Protein 2DGQ (pdb70)

Secondary structure (DSSP, 8-state):
--S--SSS----TT--EEEE----SS--HHHHHHHHTTTS-EEEEEEEE-SSS--EEEEEEEEESSHHHHHHHHHHHTTT---TT-SS---EEE-S--SS--------

CATH classification: 3.30.70.330

Solvent-accessible surface area: 7744 Å² total; per-residue (Å²): 109,94,108,59,86,116,68,130,80,158,106,49,168,64,22,33,98,0,41,1,33,16,2,13,201,71,46,81,52,130,66,1,63,77,42,2,81,127,56,22,144,30,52,93,10,66,24,45,124,66,210,175,95,31,131,35,102,19,16,1,55,1,11,0,50,44,98,92,15,0,75,121,0,39,83,20,1,69,119,114,79,81,11,100,81,44,150,163,39,2,80,1,89,54,23,64,98,120,82,213,70,173,121,58,143,111,121,125

Foldseek 3Di:
DADDDDDAAAADPPWFKKKKQAADFDDDVVVVCVLLVVLHHWHDKAFDADDVVRGRPRMIITTHRYNVSQVCSQVCQAQPACDPPGPGGMHMDRPDDDDDDDPCPDDD

Nearest PDB structures (foldseek):
  2dgq-assembly1_A  TM=8.864E-01  e=1.662E-20  Homo sapiens
  2dgp-assembly1_A  TM=8.043E-01  e=1.219E-16  Homo sapiens
  7csx-assembly1_A  TM=8.479E-01  e=1.442E-06  Homo sapiens
  7csz-assembly1_A  TM=8.519E-01  e=1.442E-06  Homo sapiens
  5zwn-assembly1_Q  TM=8.660E-01  e=1.642E-06  Saccharomyces cerevisiae S288C

GO terms:
  GO:0000381 regulation of alternative mRNA splicing, via spliceosome (P, IDA)
  GO:0005515 protein binding (F, IPI)

Sequence (108 aa):
GSSGSSGVPMKDHDAIKLFVGQIPRGLDEQDLKPLFEEFGRIYELTVLKDRLTGLHKGCAFLTYCARDSALKAQSALHEQKTLPGMNRPIQVKPAASEGRGESGPSSGGSSGSSGVPMKDHDAIKLFVGQIPRGLDEQDLKPLFEEFGRIYELTVLKDRLTGLHKGCAFLTYCARDSALKAQSALHEQKTLPGMNRPIQVKPAASEGRGESGPSSGGSSGSSGVPMKDHDAIKLFVGQIPRGLDEQDLKPLFEEFGRIYELTVLKDRLTGLHKGCAFLTYCARDSALKAQSALHEQKTLPGMNRPIQVKPAASEGRGESGPSSGGSSGSSGVPMKDHDAIKLFVGQIPRGLDEQDLKPLFEEFGRIYELTVLKDRLTGLHKGCAFLTYCARDSALKAQSALHEQKTLPGMNRPIQVKPAASEGRGESGPSSGGSSGSSGVPMKDHDAIKLFVGQIPRGLDEQDLKPLFEEFGRIYELTVLKDRLTGLHKGCAFLTYCARDSALKAQSALHEQKTLPGMNRPIQVKPAASEGRGESGPSSGGSSGSSGVPMKDHDAIKLFVGQIPRGLDEQDLKPLFEEFGRIYELTVLKDRLTGLHKGCAFLTYCARDSALKAQSALHEQKTLPGMNRPIQVKPAASEGRGESGPSSGGSSGSSGVPMKDHDAIKLFVGQIPRGLDEQDLKPLFEEFGRIYELTVLKDRLTGLHKGCAFLTYCARDSALKAQSALHEQKTLPGMNRPIQVKPAASEGRGESGPSSGGSSGSSGVPMKDHDAIKLFVGQIPRGLDEQDLKPLFEEFGRIYELTVLKDRLTGLHKGCAFLTYCARDSALKAQSALHEQKTLPGMNRPIQVKPAASEGRGESGPSSGGSSGSSGVPMKDHDAIKLFVGQIPRGLDEQDLKPLFEEFGRIYELTVLKDRLTGLHKGCAFLTYCARDSALKAQSALHEQKTLPGMNRPIQVKPAASEGRGESGPSSGGSSGSSGVPMKDHDAIKLFVGQIPRGLDEQDLKPLFEEFGRIYELTVLKDRLTGLHKGCAFLTYCARDSALKAQSALHEQKTLPGMNRPIQVKPAASEGRGESGPSSGGSSGSSGVPMKDHDAIKLFVGQIPRGLDEQDLKPLFEEFGRIYELTVLKDRLTGLHKGCAFLTYCARDSALKAQSALHEQKTLPGMNRPIQVKPAASEGRGESGPSSGGSSGSSGVPMKDHDAIKLFVGQIPRGLDEQDLKPLFEEFGRIYELTVLKDRLTGLHKGCAFLTYCARDSALKAQSALHEQKTLPGMNRPIQVKPAASEGRGESGPSSGGSSGSSGVPMKDHDAIKLFVGQIPRGLDEQDLKPLFEEFGRIYELTVLKDRLTGLHKGCAFLTYCARDSALKAQSALHEQKTLPGMNRPIQVKPAASEGRGESGPSSGGSSGSSGVPMKDHDAIKLFVGQIPRGLDEQDLKPLFEEFGRIYELTVLKDRLTGLHKGCAFLTYCARDSALKAQSALHEQKTLPGMNRPIQVKPAASEGRGESGPSSGGSSGSSGVPMKDHDAIKLFVGQIPRGLDEQDLKPLFEEFGRIYELTVLKDRLTGLHKGCAFLTYCARDSALKAQSALHEQKTLPGMNRPIQVKPAASEGRGESGPSSGGSSGSSGVPMKDHDAIKLFVGQIPRGLDEQDLKPLFEEFGRIYELTVLKDRLTGLHKGCAFLTYCARDSALKAQSALHEQKTLPGMNRPIQVKPAASEGRGESGPSSGGSSGSSGVPMKDHDAIKLFVGQIPRGLDEQDLKPLFEEFGRIYELTVLKDRLTGLHKGCAFLTYCARDSALKAQSALHEQKTLPGMNRPIQVKPAASEGRGESGPSSGGSSGSSGVPMKDHDAIKLFVGQIPRGLDEQDLKPLFEEFGRIYELTVLKDRLTGLHKGCAFLTYCARDSALKAQSALHEQKTLPGMNRPIQVKPAASEGRGESGPSSGGSSGSSGVPMKDHDAIKLFVGQIPRGLDEQDLKPLFEEFGRIYELTVLKDRLTGLHKGCAFLTYCARDSALKAQSALHEQKTLPGMNRPIQVKPAASEGRGESGPSSGGSSGSSGVPMKDHDAIKLFVGQIPRGLDEQDLKPLFEEFGRIYELTVLKDRLTGLHKGCAFLTYCARDSALKAQSALHEQKTLPGMNRPIQVKPAASEGRGESGPSSG

Organism: Homo sapiens (NCBI:txid9606)

Radius of gyration: 14.89 Å; Cα contacts (8 Å, |Δi|>4): 171; chains: 1; bounding box: 42×34×42 Å

Structure (mmCIF, N/CA/C/O backbone):
data_2DGQ
#
_entry.id   2DGQ
#
loop_
_atom_site.group_PDB
_atom_site.id
_atom_site.type_symbol
_atom_site.label_atom_id
_atom_site.label_alt_id
_atom_site.label_comp_id
_atom_site.label_asym_id
_atom_site.label_entity_id
_atom_site.label_seq_id
_atom_site.pdbx_PDB_ins_code
_atom_site.Cartn_x
_atom_site.Cartn_y
_atom_site.Cartn_z
_atom_site.occupancy
_atom_site.B_iso_or_equiv
_atom_site.auth_seq_id
_atom_site.auth_comp_id
_atom_site.auth_asym_id
_atom_site.auth_atom_id
_atom_site.pdbx_PDB_model_num
ATOM 1 N N . GLY A 1 1 ? 2.934 0.123 -25.446 1.00 0.00 31 GLY A N 1
ATOM 2 C CA . GLY A 1 1 ? 2.722 0.860 -24.214 1.00 0.00 31 GLY A CA 1
ATOM 3 C C . GLY A 1 1 ? 1.368 1.541 -24.172 1.00 0.00 31 GLY A C 1
ATOM 4 O O . GLY A 1 1 ? 1.006 2.274 -25.092 1.00 0.00 31 GLY A O 1
ATOM 8 N N . SER A 1 2 ? 0.618 1.297 -23.102 1.00 0.00 32 SER A N 1
ATOM 9 C CA . SER A 1 2 ? -0.706 1.888 -22.946 1.00 0.00 32 SER A CA 1
ATOM 10 C C . SER A 1 2 ? -0.773 2.745 -21.686 1.00 0.00 32 SER A C 1
ATOM 11 O O . SER A 1 2 ? 0.023 2.576 -20.763 1.00 0.00 32 SER A O 1
ATOM 19 N N . SER A 1 3 ? -1.730 3.667 -21.655 1.00 0.00 33 SER A N 1
ATOM 20 C CA . SER A 1 3 ? -1.900 4.555 -20.511 1.00 0.00 33 SER A CA 1
ATOM 21 C C . SER A 1 3 ? -0.557 5.113 -20.052 1.00 0.00 33 SER A C 1
ATOM 22 O O . SER A 1 3 ? -0.239 5.097 -18.863 1.00 0.00 33 SER A O 1
ATOM 30 N N . GLY A 1 4 ? 0.228 5.607 -21.004 1.00 0.00 34 GLY A N 1
ATOM 31 C CA . GLY A 1 4 ? 1.529 6.164 -20.679 1.00 0.00 34 GLY A CA 1
ATOM 32 C C . GLY A 1 4 ? 2.667 5.382 -21.304 1.00 0.00 34 GLY A C 1
ATOM 33 O O . GLY A 1 4 ? 2.882 5.447 -22.514 1.00 0.00 34 GLY A O 1
ATOM 37 N N . SER A 1 5 ? 3.398 4.641 -20.478 1.00 0.00 35 SER A N 1
ATOM 38 C CA . SER A 1 5 ? 4.524 3.848 -20.956 1.00 0.00 35 SER A CA 1
ATOM 39 C C . SER A 1 5 ? 5.526 4.722 -21.704 1.00 0.00 35 SER A C 1
ATOM 40 O O . SER A 1 5 ? 6.058 4.327 -22.742 1.00 0.00 35 SER A O 1
ATOM 48 N N . SER A 1 6 ? 5.778 5.912 -21.169 1.00 0.00 36 SER A N 1
ATOM 49 C CA . SER A 1 6 ? 6.713 6.845 -21.788 1.00 0.00 36 SER A CA 1
ATOM 50 C C . SER A 1 6 ? 7.996 6.952 -20.969 1.00 0.00 36 SER A C 1
ATOM 51 O O . SER A 1 6 ? 9.092 6.726 -21.479 1.00 0.00 36 SER A O 1
ATOM 59 N N . GLY A 1 7 ? 7.849 7.299 -19.693 1.00 0.00 37 GLY A N 1
ATOM 60 C CA . GLY A 1 7 ? 9.003 7.430 -18.823 1.00 0.00 37 GLY A CA 1
ATOM 61 C C . GLY A 1 7 ? 8.646 7.272 -17.358 1.00 0.00 37 GLY A C 1
ATOM 62 O O . GLY A 1 7 ? 7.862 6.395 -16.994 1.00 0.00 37 GLY A O 1
ATOM 66 N N . VAL A 1 8 ? 9.222 8.123 -16.515 1.00 0.00 38 VAL A N 1
ATOM 67 C CA . VAL A 1 8 ? 8.960 8.074 -15.081 1.00 0.00 38 VAL A CA 1
ATOM 68 C C . VAL A 1 8 ? 7.574 8.618 -14.757 1.00 0.00 38 VAL A C 1
ATOM 69 O O . VAL A 1 8 ? 7.102 9.583 -15.359 1.00 0.00 38 VAL A O 1
ATOM 82 N N . PRO A 1 9 ? 6.903 7.987 -13.782 1.00 0.00 39 PRO A N 1
ATOM 83 C CA . PRO A 1 9 ? 5.561 8.392 -13.354 1.00 0.00 39 PRO A CA 1
ATOM 84 C C . PRO A 1 9 ? 5.565 9.729 -12.620 1.00 0.00 39 PRO A C 1
ATOM 85 O O . PRO A 1 9 ? 6.598 10.166 -12.113 1.00 0.00 39 PRO A O 1
ATOM 96 N N . MET A 1 10 ? 4.404 10.373 -12.567 1.00 0.00 40 MET A N 1
ATOM 97 C CA . MET A 1 10 ? 4.274 11.660 -11.894 1.00 0.00 40 MET A CA 1
ATOM 98 C C . MET A 1 10 ? 3.196 11.603 -10.816 1.00 0.00 40 MET A C 1
ATOM 99 O O . MET A 1 10 ? 2.095 11.104 -11.050 1.00 0.00 40 MET A O 1
ATOM 113 N N . LYS A 1 11 ? 3.520 12.117 -9.634 1.00 0.00 41 LYS A N 1
ATOM 114 C CA . LYS A 1 11 ? 2.580 12.126 -8.520 1.00 0.00 41 LYS A CA 1
ATOM 115 C C . LYS A 1 11 ? 2.126 13.547 -8.202 1.00 0.00 41 LYS A C 1
ATOM 116 O O . LYS A 1 11 ? 2.487 14.495 -8.901 1.00 0.00 41 LYS A O 1
ATOM 135 N N . ASP A 1 12 ? 1.336 13.688 -7.144 1.00 0.00 42 ASP A N 1
ATOM 136 C CA . ASP A 1 12 ? 0.835 14.995 -6.732 1.00 0.00 42 ASP A CA 1
ATOM 137 C C . ASP A 1 12 ? 1.751 15.622 -5.686 1.00 0.00 42 ASP A C 1
ATOM 138 O O . ASP A 1 12 ? 2.387 14.919 -4.900 1.00 0.00 42 ASP A O 1
ATOM 147 N N . HIS A 1 13 ? 1.813 16.950 -5.681 1.00 0.00 43 HIS A N 1
ATOM 148 C CA . HIS A 1 13 ? 2.652 17.673 -4.731 1.00 0.00 43 HIS A CA 1
ATOM 149 C C . HIS A 1 13 ? 2.200 17.410 -3.298 1.00 0.00 43 HIS A C 1
ATOM 150 O O . HIS A 1 13 ? 3.008 17.422 -2.370 1.00 0.00 43 HIS A O 1
ATOM 165 N N . ASP A 1 14 ? 0.904 17.172 -3.126 1.00 0.00 44 ASP A N 1
ATOM 166 C CA . ASP A 1 14 ? 0.345 16.905 -1.805 1.00 0.00 44 ASP A CA 1
ATOM 167 C C . ASP A 1 14 ? -0.191 15.479 -1.720 1.00 0.00 44 ASP A C 1
ATOM 168 O O . ASP A 1 14 ? -1.154 15.210 -1.004 1.00 0.00 44 ASP A O 1
ATOM 177 N N . ALA A 1 15 ? 0.440 14.571 -2.457 1.00 0.00 45 ALA A N 1
ATOM 178 C CA . ALA A 1 15 ? 0.027 13.173 -2.464 1.00 0.00 45 ALA A CA 1
ATOM 179 C C . ALA A 1 15 ? 0.114 12.568 -1.067 1.00 0.00 45 ALA A C 1
ATOM 180 O O . ALA A 1 15 ? 0.536 13.231 -0.118 1.00 0.00 45 ALA A O 1
ATOM 187 N N . ILE A 1 16 ? -0.287 11.307 -0.947 1.00 0.00 46 ILE A N 1
ATOM 188 C CA . ILE A 1 16 ? -0.254 10.613 0.335 1.00 0.00 46 ILE A CA 1
ATOM 189 C C . ILE A 1 16 ? 0.135 9.149 0.158 1.00 0.00 46 ILE A C 1
ATOM 190 O O . ILE A 1 16 ? -0.434 8.440 -0.673 1.00 0.00 46 ILE A O 1
ATOM 206 N N . LYS A 1 17 ? 1.106 8.701 0.945 1.00 0.00 47 LYS A N 1
ATOM 207 C CA . LYS A 1 17 ? 1.570 7.320 0.879 1.00 0.00 47 LYS A CA 1
ATOM 208 C C . LYS A 1 17 ? 0.816 6.445 1.875 1.00 0.00 47 LYS A C 1
ATOM 209 O O . LYS A 1 17 ? 1.082 6.483 3.077 1.00 0.00 47 LYS A O 1
ATOM 228 N N . LEU A 1 18 ? -0.125 5.656 1.368 1.00 0.00 48 LEU A N 1
ATOM 229 C CA . LEU A 1 18 ? -0.917 4.769 2.213 1.00 0.00 48 LEU A CA 1
ATOM 230 C C . LEU A 1 18 ? -0.135 3.507 2.562 1.00 0.00 48 LEU A C 1
ATOM 231 O O . LEU A 1 18 ? 0.687 3.037 1.775 1.00 0.00 48 LEU A O 1
ATOM 247 N N . PHE A 1 19 ? -0.399 2.961 3.744 1.00 0.00 49 PHE A N 1
ATOM 248 C CA . PHE A 1 19 ? 0.280 1.752 4.197 1.00 0.00 49 PHE A CA 1
ATOM 249 C C . PHE A 1 19 ? -0.730 0.679 4.594 1.00 0.00 49 PHE A C 1
ATOM 250 O O . PHE A 1 19 ? -1.665 0.939 5.351 1.00 0.00 49 PHE A O 1
ATOM 267 N N . VAL A 1 20 ? -0.533 -0.530 4.076 1.00 0.00 50 VAL A N 1
ATOM 268 C CA . VAL A 1 20 ? -1.425 -1.644 4.376 1.00 0.00 50 VAL A CA 1
ATOM 269 C C . VAL A 1 20 ? -0.752 -2.653 5.300 1.00 0.00 50 VAL A C 1
ATOM 270 O O . VAL A 1 20 ? 0.398 -3.035 5.087 1.00 0.00 50 VAL A O 1
ATOM 283 N N . GLY A 1 21 ? -1.478 -3.082 6.328 1.00 0.00 51 GLY A N 1
ATOM 284 C CA . GLY A 1 21 ? -0.935 -4.043 7.270 1.00 0.00 51 GLY A CA 1
ATOM 285 C C . GLY A 1 21 ? -1.787 -5.292 7.379 1.00 0.00 51 GLY A C 1
ATOM 286 O O . GLY A 1 21 ? -1.873 -5.900 8.446 1.00 0.00 51 GLY A O 1
ATOM 290 N N . GLN A 1 22 ? -2.420 -5.674 6.274 1.00 0.00 52 GLN A N 1
ATOM 291 C CA . GLN A 1 22 ? -3.271 -6.857 6.252 1.00 0.00 52 GLN A CA 1
ATOM 292 C C . GLN A 1 22 ? -2.982 -7.714 5.024 1.00 0.00 52 GLN A C 1
ATOM 293 O O . GLN A 1 22 ? -3.897 -8.252 4.401 1.00 0.00 52 GLN A O 1
ATOM 307 N N . ILE A 1 23 ? -1.704 -7.835 4.682 1.00 0.00 53 ILE A N 1
ATOM 308 C CA . ILE A 1 23 ? -1.294 -8.627 3.529 1.00 0.00 53 ILE A CA 1
ATOM 309 C C . ILE A 1 23 ? -0.789 -10.001 3.957 1.00 0.00 53 ILE A C 1
ATOM 310 O O . ILE A 1 23 ? 0.243 -10.133 4.615 1.00 0.00 53 ILE A O 1
ATOM 326 N N . PRO A 1 24 ? -1.532 -11.050 3.573 1.00 0.00 54 PRO A N 1
ATOM 327 C CA . PRO A 1 24 ? -1.178 -12.433 3.904 1.00 0.00 54 PRO A CA 1
ATOM 328 C C . PRO A 1 24 ? 0.060 -12.910 3.153 1.00 0.00 54 PRO A C 1
ATOM 329 O O . PRO A 1 24 ? 0.779 -12.112 2.551 1.00 0.00 54 PRO A O 1
ATOM 340 N N . ARG A 1 25 ? 0.304 -14.216 3.191 1.00 0.00 55 ARG A N 1
ATOM 341 C CA . ARG A 1 25 ? 1.456 -14.799 2.515 1.00 0.00 55 ARG A CA 1
ATOM 342 C C . ARG A 1 25 ? 1.024 -15.570 1.271 1.00 0.00 55 ARG A C 1
ATOM 343 O O . ARG A 1 25 ? 0.104 -16.386 1.322 1.00 0.00 55 ARG A O 1
ATOM 364 N N . GLY A 1 26 ? 1.694 -15.306 0.153 1.00 0.00 56 GLY A N 1
ATOM 365 C CA . GLY A 1 26 ? 1.364 -15.982 -1.087 1.00 0.00 56 GLY A CA 1
ATOM 366 C C . GLY A 1 26 ? 0.979 -15.016 -2.190 1.00 0.00 56 GLY A C 1
ATOM 367 O O . GLY A 1 26 ? 0.956 -15.381 -3.366 1.00 0.00 56 GLY A O 1
ATOM 371 N N . LEU A 1 27 ? 0.673 -13.780 -1.811 1.00 0.00 57 LEU A N 1
ATOM 372 C CA . LEU A 1 27 ? 0.285 -12.758 -2.776 1.00 0.00 57 LEU A CA 1
ATOM 373 C C . LEU A 1 27 ? 1.434 -11.789 -3.035 1.00 0.00 57 LEU A C 1
ATOM 374 O O . LEU A 1 27 ? 2.497 -11.893 -2.423 1.00 0.00 57 LEU A O 1
ATOM 390 N N . ASP A 1 28 ? 1.212 -10.845 -3.944 1.00 0.00 58 ASP A N 1
ATOM 391 C CA . ASP A 1 28 ? 2.228 -9.855 -4.281 1.00 0.00 58 ASP A CA 1
ATOM 392 C C . ASP A 1 28 ? 1.584 -8.569 -4.792 1.00 0.00 58 ASP A C 1
ATOM 393 O O . ASP A 1 28 ? 0.361 -8.465 -4.870 1.00 0.00 58 ASP A O 1
ATOM 402 N N . GLU A 1 29 ? 2.418 -7.593 -5.137 1.00 0.00 59 GLU A N 1
ATOM 403 C CA . GLU A 1 29 ? 1.929 -6.314 -5.638 1.00 0.00 59 GLU A CA 1
ATOM 404 C C . GLU A 1 29 ? 1.032 -6.513 -6.856 1.00 0.00 59 GLU A C 1
ATOM 405 O O . GLU A 1 29 ? 0.215 -5.654 -7.185 1.00 0.00 59 GLU A O 1
ATOM 417 N N . GLN A 1 30 ? 1.191 -7.654 -7.520 1.00 0.00 60 GLN A N 1
ATOM 418 C CA . GLN A 1 30 ? 0.396 -7.966 -8.702 1.00 0.00 60 GLN A CA 1
ATOM 419 C C . GLN A 1 30 ? -1.018 -8.386 -8.313 1.00 0.00 60 GLN A C 1
ATOM 420 O O . GLN A 1 30 ? -1.938 -8.336 -9.129 1.00 0.00 60 GLN A O 1
ATOM 434 N N . ASP A 1 31 ? -1.182 -8.799 -7.061 1.00 0.00 61 ASP A N 1
ATOM 435 C CA . ASP A 1 31 ? -2.484 -9.228 -6.562 1.00 0.00 61 ASP A CA 1
ATOM 436 C C . ASP A 1 31 ? -3.172 -8.100 -5.799 1.00 0.00 61 ASP A C 1
ATOM 437 O O . ASP A 1 31 ? -4.366 -8.172 -5.507 1.00 0.00 61 ASP A O 1
ATOM 446 N N . LEU A 1 32 ? -2.410 -7.060 -5.477 1.00 0.00 62 LEU A N 1
ATOM 447 C CA . LEU A 1 32 ? -2.945 -5.917 -4.746 1.00 0.00 62 LEU A CA 1
ATOM 448 C C . LEU A 1 32 ? -3.301 -4.780 -5.699 1.00 0.00 62 LEU A C 1
ATOM 449 O O . LEU A 1 32 ? -4.202 -3.986 -5.427 1.00 0.00 62 LEU A O 1
ATOM 465 N N . LYS A 1 33 ? -2.589 -4.708 -6.818 1.00 0.00 63 LYS A N 1
ATOM 466 C CA . LYS A 1 33 ? -2.830 -3.671 -7.814 1.00 0.00 63 LYS A CA 1
ATOM 467 C C . LYS A 1 33 ? -4.283 -3.691 -8.278 1.00 0.00 63 LYS A C 1
ATOM 468 O O . LYS A 1 33 ? -4.941 -2.655 -8.381 1.00 0.00 63 LYS A O 1
ATOM 487 N N . PRO A 1 34 ? -4.798 -4.896 -8.564 1.00 0.00 64 PRO A N 1
ATOM 488 C CA . PRO A 1 34 ? -6.179 -5.079 -9.020 1.00 0.00 64 PRO A CA 1
ATOM 489 C C . PRO A 1 34 ? -7.180 -4.321 -8.156 1.00 0.00 64 PRO A C 1
ATOM 490 O O . PRO A 1 34 ? -8.029 -3.589 -8.667 1.00 0.00 64 PRO A O 1
ATOM 501 N N . LEU A 1 35 ? -7.076 -4.499 -6.844 1.00 0.00 65 LEU A N 1
ATOM 502 C CA . LEU A 1 35 ? -7.973 -3.831 -5.907 1.00 0.00 65 LEU A CA 1
ATOM 503 C C . LEU A 1 35 ? -7.708 -2.329 -5.876 1.00 0.00 65 LEU A C 1
ATOM 504 O O . LEU A 1 35 ? -8.627 -1.523 -6.016 1.00 0.00 65 LEU A O 1
ATOM 520 N N . PHE A 1 36 ? -6.444 -1.960 -5.695 1.00 0.00 66 PHE A N 1
ATOM 521 C CA . PHE A 1 36 ? -6.057 -0.555 -5.647 1.00 0.00 66 PHE A CA 1
ATOM 522 C C . PHE A 1 36 ? -6.395 0.147 -6.959 1.00 0.00 66 PHE A C 1
ATOM 523 O O . PHE A 1 36 ? -6.573 1.364 -6.995 1.00 0.00 66 PHE A O 1
ATOM 540 N N . GLU A 1 37 ? -6.481 -0.630 -8.034 1.00 0.00 67 GLU A N 1
ATOM 541 C CA . GLU A 1 37 ? -6.796 -0.083 -9.348 1.00 0.00 67 GLU A CA 1
ATOM 542 C C . GLU A 1 37 ? -8.299 0.137 -9.500 1.00 0.00 67 GLU A C 1
ATOM 543 O O . GLU A 1 37 ? -8.762 0.635 -10.525 1.00 0.00 67 GLU A O 1
ATOM 555 N N . GLU A 1 38 ? -9.053 -0.240 -8.472 1.00 0.00 68 GLU A N 1
ATOM 556 C CA . GLU A 1 38 ? -10.503 -0.086 -8.492 1.00 0.00 68 GLU A CA 1
ATOM 557 C C . GLU A 1 38 ? -10.904 1.333 -8.101 1.00 0.00 68 GLU A C 1
ATOM 558 O O . GLU A 1 38 ? -12.050 1.741 -8.291 1.00 0.00 68 GLU A O 1
ATOM 570 N N . PHE A 1 39 ? -9.953 2.080 -7.551 1.00 0.00 69 PHE A N 1
ATOM 571 C CA . PHE A 1 39 ? -10.206 3.453 -7.130 1.00 0.00 69 PHE A CA 1
ATOM 572 C C . PHE A 1 39 ? -9.518 4.444 -8.064 1.00 0.00 69 PHE A C 1
ATOM 573 O O . PHE A 1 39 ? -10.011 5.549 -8.288 1.00 0.00 69 PHE A O 1
ATOM 590 N N . GLY A 1 40 ? -8.373 4.040 -8.607 1.00 0.00 70 GLY A N 1
ATOM 591 C CA . GLY A 1 40 ? -7.634 4.903 -9.509 1.00 0.00 70 GLY A CA 1
ATOM 592 C C . GLY A 1 40 ? -6.301 4.309 -9.918 1.00 0.00 70 GLY A C 1
ATOM 593 O O . GLY A 1 40 ? -6.015 3.148 -9.625 1.00 0.00 70 GLY A O 1
ATOM 597 N N . ARG A 1 41 ? -5.484 5.106 -10.600 1.00 0.00 71 ARG A N 1
ATOM 598 C CA . ARG A 1 41 ? -4.175 4.650 -11.053 1.00 0.00 71 ARG A CA 1
ATOM 599 C C . ARG A 1 41 ? -3.146 4.752 -9.931 1.00 0.00 71 ARG A C 1
ATOM 600 O O . ARG A 1 41 ? -3.024 5.790 -9.280 1.00 0.00 71 ARG A O 1
ATOM 621 N N . ILE A 1 42 ? -2.409 3.668 -9.711 1.00 0.00 72 ILE A N 1
ATOM 622 C CA . ILE A 1 42 ? -1.391 3.636 -8.669 1.00 0.00 72 ILE A CA 1
ATOM 623 C C . ILE A 1 42 ? -0.108 4.318 -9.132 1.00 0.00 72 ILE A C 1
ATOM 624 O O . ILE A 1 42 ? 0.188 4.361 -10.327 1.00 0.00 72 ILE A O 1
ATOM 640 N N . TYR A 1 43 ? 0.651 4.848 -8.180 1.00 0.00 73 TYR A N 1
ATOM 641 C CA . TYR A 1 43 ? 1.902 5.529 -8.490 1.00 0.00 73 TYR A CA 1
ATOM 642 C C . TYR A 1 43 ? 3.101 4.665 -8.110 1.00 0.00 73 TYR A C 1
ATOM 643 O O . TYR A 1 43 ? 4.111 4.643 -8.814 1.00 0.00 73 TYR A O 1
ATOM 661 N N . GLU A 1 44 ? 2.980 3.955 -6.993 1.00 0.00 74 GLU A N 1
ATOM 662 C CA . GLU A 1 44 ? 4.054 3.089 -6.520 1.00 0.00 74 GLU A CA 1
ATOM 663 C C . GLU A 1 44 ? 3.527 2.070 -5.513 1.00 0.00 74 GLU A C 1
ATOM 664 O O . GLU A 1 44 ? 2.717 2.400 -4.645 1.00 0.00 74 GLU A O 1
ATOM 676 N N . LEU A 1 45 ? 3.991 0.832 -5.635 1.00 0.00 75 LEU A N 1
ATOM 677 C CA . LEU A 1 45 ? 3.568 -0.236 -4.737 1.00 0.00 75 LEU A CA 1
ATOM 678 C C . LEU A 1 45 ? 4.745 -1.129 -4.358 1.00 0.00 75 LEU A C 1
ATOM 679 O O . LEU A 1 45 ? 5.266 -1.874 -5.188 1.00 0.00 75 LEU A O 1
ATOM 695 N N . THR A 1 46 ? 5.160 -1.049 -3.097 1.00 0.00 76 THR A N 1
ATOM 696 C CA . THR A 1 46 ? 6.275 -1.849 -2.608 1.00 0.00 76 THR A CA 1
ATOM 697 C C . THR A 1 46 ? 5.854 -2.714 -1.425 1.00 0.00 76 THR A C 1
ATOM 698 O O . THR A 1 46 ? 5.155 -2.251 -0.523 1.00 0.00 76 THR A O 1
ATOM 709 N N . VAL A 1 47 ? 6.284 -3.971 -1.434 1.00 0.00 77 VAL A N 1
ATOM 710 C CA . VAL A 1 47 ? 5.953 -4.900 -0.360 1.00 0.00 77 VAL A CA 1
ATOM 711 C C . VAL A 1 47 ? 7.087 -4.995 0.655 1.00 0.00 77 VAL A C 1
ATOM 712 O O . VAL A 1 47 ? 8.257 -5.104 0.286 1.00 0.00 77 VAL A O 1
ATOM 725 N N . LEU A 1 48 ? 6.734 -4.952 1.934 1.00 0.00 78 LEU A N 1
ATOM 726 C CA . LEU A 1 48 ? 7.722 -5.034 3.004 1.00 0.00 78 LEU A CA 1
ATOM 727 C C . LEU A 1 48 ? 8.028 -6.487 3.354 1.00 0.00 78 LEU A C 1
ATOM 728 O O . LEU A 1 48 ? 7.130 -7.258 3.693 1.00 0.00 78 LEU A O 1
ATOM 744 N N . LYS A 1 49 ? 9.302 -6.854 3.272 1.00 0.00 79 LYS A N 1
ATOM 745 C CA . LYS A 1 49 ? 9.728 -8.214 3.582 1.00 0.00 79 LYS A CA 1
ATOM 746 C C . LYS A 1 49 ? 10.916 -8.206 4.540 1.00 0.00 79 LYS A C 1
ATOM 747 O O . LYS A 1 49 ? 11.773 -7.325 4.473 1.00 0.00 79 LYS A O 1
ATOM 766 N N . ASP A 1 50 ? 10.959 -9.192 5.429 1.00 0.00 80 ASP A N 1
ATOM 767 C CA . ASP A 1 50 ? 12.043 -9.300 6.399 1.00 0.00 80 ASP A CA 1
ATOM 768 C C . ASP A 1 50 ? 13.400 -9.257 5.704 1.00 0.00 80 ASP A C 1
ATOM 769 O O . ASP A 1 50 ? 13.479 -9.149 4.480 1.00 0.00 80 ASP A O 1
ATOM 778 N N . ARG A 1 51 ? 14.466 -9.342 6.493 1.00 0.00 81 ARG A N 1
ATOM 779 C CA . ARG A 1 51 ? 15.820 -9.311 5.954 1.00 0.00 81 ARG A CA 1
ATOM 780 C C . ARG A 1 51 ? 16.565 -10.603 6.278 1.00 0.00 81 ARG A C 1
ATOM 781 O O . ARG A 1 51 ? 16.958 -11.347 5.378 1.00 0.00 81 ARG A O 1
ATOM 802 N N . LEU A 1 52 ? 16.754 -10.863 7.566 1.00 0.00 82 LEU A N 1
ATOM 803 C CA . LEU A 1 52 ? 17.452 -12.065 8.009 1.00 0.00 82 LEU A CA 1
ATOM 804 C C . LEU A 1 52 ? 16.866 -13.309 7.349 1.00 0.00 82 LEU A C 1
ATOM 805 O O . LEU A 1 52 ? 17.597 -14.207 6.929 1.00 0.00 82 LEU A O 1
ATOM 821 N N . THR A 1 53 ? 15.540 -13.356 7.259 1.00 0.00 83 THR A N 1
ATOM 822 C CA . THR A 1 53 ? 14.855 -14.489 6.649 1.00 0.00 83 THR A CA 1
ATOM 823 C C . THR A 1 53 ? 14.329 -14.132 5.263 1.00 0.00 83 THR A C 1
ATOM 824 O O . THR A 1 53 ? 14.398 -14.938 4.336 1.00 0.00 83 THR A O 1
ATOM 835 N N . GLY A 1 54 ? 13.803 -12.919 5.130 1.00 0.00 84 GLY A N 1
ATOM 836 C CA . GLY A 1 54 ? 13.272 -12.476 3.853 1.00 0.00 84 GLY A CA 1
ATOM 837 C C . GLY A 1 54 ? 11.850 -12.948 3.622 1.00 0.00 84 GLY A C 1
ATOM 838 O O . GLY A 1 54 ? 11.349 -12.905 2.497 1.00 0.00 84 GLY A O 1
ATOM 842 N N . LEU A 1 55 ? 11.198 -13.401 4.687 1.00 0.00 85 LEU A N 1
ATOM 843 C CA . LEU A 1 55 ? 9.825 -13.884 4.594 1.00 0.00 85 LEU A CA 1
ATOM 844 C C . LEU A 1 55 ? 8.834 -12.727 4.672 1.00 0.00 85 LEU A C 1
ATOM 845 O O . LEU A 1 55 ? 8.903 -11.896 5.578 1.00 0.00 85 LEU A O 1
ATOM 861 N N . HIS A 1 56 ? 7.910 -12.681 3.718 1.00 0.00 86 HIS A N 1
ATOM 862 C CA . HIS A 1 56 ? 6.902 -11.627 3.680 1.00 0.00 86 HIS A CA 1
ATOM 863 C C . HIS A 1 56 ? 6.416 -11.289 5.086 1.00 0.00 86 HIS A C 1
ATOM 864 O O . HIS A 1 56 ? 5.739 -12.091 5.730 1.00 0.00 86 HIS A O 1
ATOM 879 N N . LYS A 1 57 ? 6.767 -10.098 5.557 1.00 0.00 87 LYS A N 1
ATOM 880 C CA . LYS A 1 57 ? 6.367 -9.652 6.887 1.00 0.00 87 LYS A CA 1
ATOM 881 C C . LYS A 1 57 ? 4.847 -9.603 7.010 1.00 0.00 87 LYS A C 1
ATOM 882 O O . LYS A 1 57 ? 4.282 -10.024 8.018 1.00 0.00 87 LYS A O 1
ATOM 901 N N . GLY A 1 58 ? 4.190 -9.087 5.975 1.00 0.00 88 GLY A N 1
ATOM 902 C CA . GLY A 1 58 ? 2.742 -8.993 5.988 1.00 0.00 88 GLY A CA 1
ATOM 903 C C . GLY A 1 58 ? 2.252 -7.564 5.871 1.00 0.00 88 GLY A C 1
ATOM 904 O O . GLY A 1 58 ? 1.256 -7.190 6.490 1.00 0.00 88 GLY A O 1
ATOM 908 N N . CYS A 1 59 ? 2.954 -6.763 5.077 1.00 0.00 89 CYS A N 1
ATOM 909 C CA . CYS A 1 59 ? 2.587 -5.364 4.884 1.00 0.00 89 CYS A CA 1
ATOM 910 C C . CYS A 1 59 ? 3.244 -4.798 3.630 1.00 0.00 89 CYS A C 1
ATOM 911 O O . CYS A 1 59 ? 4.211 -5.359 3.116 1.00 0.00 89 CYS A O 1
ATOM 919 N N . ALA A 1 60 ? 2.711 -3.683 3.141 1.00 0.00 90 ALA A N 1
ATOM 920 C CA . ALA A 1 60 ? 3.247 -3.040 1.947 1.00 0.00 90 ALA A CA 1
ATOM 921 C C . ALA A 1 60 ? 2.850 -1.569 1.891 1.00 0.00 90 ALA A C 1
ATOM 922 O O . ALA A 1 60 ? 1.860 -1.159 2.498 1.00 0.00 90 ALA A O 1
ATOM 929 N N . PHE A 1 61 ? 3.628 -0.778 1.160 1.00 0.00 91 PHE A N 1
ATOM 930 C CA . PHE A 1 61 ? 3.359 0.649 1.026 1.00 0.00 91 PHE A CA 1
ATOM 931 C C . PHE A 1 61 ? 2.741 0.961 -0.334 1.00 0.00 91 PHE A C 1
ATOM 932 O O . PHE A 1 61 ? 3.318 0.649 -1.377 1.00 0.00 91 PHE A O 1
ATOM 949 N N . LEU A 1 62 ? 1.565 1.577 -0.315 1.00 0.00 92 LEU A N 1
ATOM 950 C CA . LEU A 1 62 ? 0.867 1.931 -1.546 1.00 0.00 92 LEU A CA 1
ATOM 951 C C . LEU A 1 62 ? 0.792 3.445 -1.713 1.00 0.00 92 LEU A C 1
ATOM 952 O O . LEU A 1 62 ? 0.417 4.166 -0.787 1.00 0.00 92 LEU A O 1
ATOM 968 N N . THR A 1 63 ? 1.148 3.923 -2.901 1.00 0.00 93 THR A N 1
ATOM 969 C CA . THR A 1 63 ? 1.120 5.351 -3.191 1.00 0.00 93 THR A CA 1
ATOM 970 C C . THR A 1 63 ? 0.199 5.656 -4.366 1.00 0.00 93 THR A C 1
ATOM 971 O O . THR A 1 63 ? 0.168 4.918 -5.351 1.00 0.00 93 THR A O 1
ATOM 982 N N . TYR A 1 64 ? -0.549 6.749 -4.258 1.00 0.00 94 TYR A N 1
ATOM 983 C CA . TYR A 1 64 ? -1.472 7.151 -5.312 1.00 0.00 94 TYR A CA 1
ATOM 984 C C . TYR A 1 64 ? -0.981 8.412 -6.015 1.00 0.00 94 TYR A C 1
ATOM 985 O O . TYR A 1 64 ? -0.450 9.324 -5.380 1.00 0.00 94 TYR A O 1
ATOM 1003 N N . CYS A 1 65 ? -1.162 8.456 -7.331 1.00 0.00 95 CYS A N 1
ATOM 1004 C CA . CYS A 1 65 ? -0.737 9.605 -8.122 1.00 0.00 95 CYS A CA 1
ATOM 1005 C C . CYS A 1 65 ? -1.536 10.849 -7.748 1.00 0.00 95 CYS A C 1
ATOM 1006 O O . CYS A 1 65 ? -1.054 11.973 -7.883 1.00 0.00 95 CYS A O 1
ATOM 1014 N N . ALA A 1 66 ? -2.762 10.640 -7.278 1.00 0.00 96 ALA A N 1
ATOM 1015 C CA . ALA A 1 66 ? -3.628 11.744 -6.884 1.00 0.00 96 ALA A CA 1
ATOM 1016 C C . ALA A 1 66 ? -3.971 11.669 -5.400 1.00 0.00 96 ALA A C 1
ATOM 1017 O O . ALA A 1 66 ? -3.906 10.601 -4.791 1.00 0.00 96 ALA A O 1
ATOM 1024 N N . ARG A 1 67 ? -4.337 12.809 -4.824 1.00 0.00 97 ARG A N 1
ATOM 1025 C CA . ARG A 1 67 ? -4.689 12.873 -3.410 1.00 0.00 97 ARG A CA 1
ATOM 1026 C C . ARG A 1 67 ? -5.978 12.104 -3.136 1.00 0.00 97 ARG A C 1
ATOM 1027 O O . ARG A 1 67 ? -5.994 11.161 -2.344 1.00 0.00 97 ARG A O 1
ATOM 1048 N N . ASP A 1 68 ? -7.056 12.513 -3.794 1.00 0.00 98 ASP A N 1
ATOM 1049 C CA . ASP A 1 68 ? -8.350 11.863 -3.622 1.00 0.00 98 ASP A CA 1
ATOM 1050 C C . ASP A 1 68 ? -8.208 10.345 -3.686 1.00 0.00 98 ASP A C 1
ATOM 1051 O O . ASP A 1 68 ? -8.633 9.633 -2.776 1.00 0.00 98 ASP A O 1
ATOM 1060 N N . SER A 1 69 ? -7.610 9.857 -4.768 1.00 0.00 99 SER A N 1
ATOM 1061 C CA . SER A 1 69 ? -7.416 8.423 -4.953 1.00 0.00 99 SER A CA 1
ATOM 1062 C C . SER A 1 69 ? -7.124 7.738 -3.622 1.00 0.00 99 SER A C 1
ATOM 1063 O O . SER A 1 69 ? -7.699 6.696 -3.308 1.00 0.00 99 SER A O 1
ATOM 1071 N N . ALA A 1 70 ? -6.226 8.332 -2.843 1.00 0.00 100 ALA A N 1
ATOM 1072 C CA . ALA A 1 70 ? -5.858 7.781 -1.544 1.00 0.00 100 ALA A CA 1
ATOM 1073 C C . ALA A 1 70 ? -7.025 7.853 -0.566 1.00 0.00 100 ALA A C 1
ATOM 1074 O O . ALA A 1 70 ? -7.371 6.862 0.079 1.00 0.00 100 ALA A O 1
ATOM 1081 N N . LEU A 1 71 ? -7.629 9.032 -0.460 1.00 0.00 101 LEU A N 1
ATOM 1082 C CA . LEU A 1 71 ? -8.759 9.234 0.441 1.00 0.00 101 LEU A CA 1
ATOM 1083 C C . LEU A 1 71 ? -9.819 8.157 0.235 1.00 0.00 101 LEU A C 1
ATOM 1084 O O . LEU A 1 71 ? -10.256 7.510 1.187 1.00 0.00 101 LEU A O 1
ATOM 1100 N N . LYS A 1 72 ? -10.228 7.967 -1.015 1.00 0.00 102 LYS A N 1
ATOM 1101 C CA . LYS A 1 72 ? -11.234 6.966 -1.348 1.00 0.00 102 LYS A CA 1
ATOM 1102 C C . LYS A 1 72 ? -10.742 5.564 -1.004 1.00 0.00 102 LYS A C 1
ATOM 1103 O O . LYS A 1 72 ? -11.258 4.921 -0.091 1.00 0.00 102 LYS A O 1
ATOM 1122 N N . ALA A 1 73 ? -9.739 5.097 -1.740 1.00 0.00 103 ALA A N 1
ATOM 1123 C CA . ALA A 1 73 ? -9.175 3.772 -1.510 1.00 0.00 103 ALA A CA 1
ATOM 1124 C C . ALA A 1 73 ? -8.909 3.539 -0.027 1.00 0.00 103 ALA A C 1
ATOM 1125 O O . ALA A 1 73 ? -9.002 2.412 0.459 1.00 0.00 103 ALA A O 1
ATOM 1132 N N . GLN A 1 74 ? -8.578 4.611 0.686 1.00 0.00 104 GLN A N 1
ATOM 1133 C CA . GLN A 1 74 ? -8.298 4.521 2.114 1.00 0.00 104 GLN A CA 1
ATOM 1134 C C . GLN A 1 74 ? -9.577 4.269 2.905 1.00 0.00 104 GLN A C 1
ATOM 1135 O O . GLN A 1 74 ? -9.719 3.238 3.562 1.00 0.00 104 GLN A O 1
ATOM 1149 N N . SER A 1 75 ? -10.505 5.219 2.839 1.00 0.00 105 SER A N 1
ATOM 1150 C CA . SER A 1 75 ? -11.771 5.101 3.553 1.00 0.00 105 SER A CA 1
ATOM 1151 C C . SER A 1 75 ? -12.702 4.119 2.849 1.00 0.00 105 SER A C 1
ATOM 1152 O O . SER A 1 75 ? -13.805 3.845 3.322 1.00 0.00 105 SER A O 1
ATOM 1160 N N . ALA A 1 76 ? -12.250 3.593 1.716 1.00 0.00 106 ALA A N 1
ATOM 1161 C CA . ALA A 1 76 ? -13.040 2.640 0.947 1.00 0.00 106 ALA A CA 1
ATOM 1162 C C . ALA A 1 76 ? -12.584 1.209 1.211 1.00 0.00 106 ALA A C 1
ATOM 1163 O O . ALA A 1 76 ? -13.347 0.259 1.028 1.00 0.00 106 ALA A O 1
ATOM 1170 N N . LEU A 1 77 ? -11.336 1.060 1.642 1.00 0.00 107 LEU A N 1
ATOM 1171 C CA . LEU A 1 77 ? -10.778 -0.256 1.931 1.00 0.00 107 LEU A CA 1
ATOM 1172 C C . LEU A 1 77 ? -10.566 -0.440 3.430 1.00 0.00 107 LEU A C 1
ATOM 1173 O O . LEU A 1 77 ? -10.805 -1.519 3.974 1.00 0.00 107 LEU A O 1
ATOM 1189 N N . HIS A 1 78 ? -10.117 0.621 4.094 1.00 0.00 108 HIS A N 1
ATOM 1190 C CA . HIS A 1 78 ? -9.875 0.577 5.532 1.00 0.00 108 HIS A CA 1
ATOM 1191 C C . HIS A 1 78 ? -11.070 -0.026 6.265 1.00 0.00 108 HIS A C 1
ATOM 1192 O O . HIS A 1 78 ? -12.117 0.609 6.391 1.00 0.00 108 HIS A O 1
ATOM 1206 N N . GLU A 1 79 ? -10.905 -1.254 6.746 1.00 0.00 109 GLU A N 1
ATOM 1207 C CA . GLU A 1 79 ? -11.970 -1.941 7.466 1.00 0.00 109 GLU A CA 1
ATOM 1208 C C . GLU A 1 79 ? -13.219 -2.069 6.597 1.00 0.00 109 GLU A C 1
ATOM 1209 O O . GLU A 1 79 ? -14.340 -1.897 7.076 1.00 0.00 109 GLU A O 1
ATOM 1221 N N . GLN A 1 80 ? -13.015 -2.370 5.319 1.00 0.00 110 GLN A N 1
ATOM 1222 C CA . GLN A 1 80 ? -14.123 -2.519 4.383 1.00 0.00 110 GLN A CA 1
ATOM 1223 C C . GLN A 1 80 ? -14.017 -3.834 3.619 1.00 0.00 110 GLN A C 1
ATOM 1224 O O . GLN A 1 80 ? -15.002 -4.556 3.464 1.00 0.00 110 GLN A O 1
ATOM 1238 N N . LYS A 1 81 ? -12.815 -4.140 3.142 1.00 0.00 111 LYS A N 1
ATOM 1239 C CA . LYS A 1 81 ? -12.578 -5.369 2.394 1.00 0.00 111 LYS A CA 1
ATOM 1240 C C . LYS A 1 81 ? -11.947 -6.435 3.283 1.00 0.00 111 LYS A C 1
ATOM 1241 O O . LYS A 1 81 ? -11.371 -6.126 4.327 1.00 0.00 111 LYS A O 1
ATOM 1260 N N . THR A 1 82 ? -12.058 -7.692 2.864 1.00 0.00 112 THR A N 1
ATOM 1261 C CA . THR A 1 82 ? -11.498 -8.803 3.622 1.00 0.00 112 THR A CA 1
ATOM 1262 C C . THR A 1 82 ? -10.743 -9.765 2.712 1.00 0.00 112 THR A C 1
ATOM 1263 O O . THR A 1 82 ? -11.333 -10.670 2.122 1.00 0.00 112 THR A O 1
ATOM 1274 N N . LEU A 1 83 ? -9.434 -9.564 2.603 1.00 0.00 113 LEU A N 1
ATOM 1275 C CA . LEU A 1 83 ? -8.597 -10.414 1.765 1.00 0.00 113 LEU A CA 1
ATOM 1276 C C . LEU A 1 83 ? -8.814 -11.888 2.094 1.00 0.00 113 LEU A C 1
ATOM 1277 O O . LEU A 1 83 ? -9.220 -12.249 3.200 1.00 0.00 113 LEU A O 1
ATOM 1293 N N . PRO A 1 84 ? -8.537 -12.761 1.115 1.00 0.00 114 PRO A N 1
ATOM 1294 C CA . PRO A 1 84 ? -8.692 -14.209 1.278 1.00 0.00 114 PRO A CA 1
ATOM 1295 C C . PRO A 1 84 ? -7.658 -14.800 2.230 1.00 0.00 114 PRO A C 1
ATOM 1296 O O . PRO A 1 84 ? -6.459 -14.769 1.957 1.00 0.00 114 PRO A O 1
ATOM 1307 N N . GLY A 1 85 ? -8.131 -15.338 3.351 1.00 0.00 115 GLY A N 1
ATOM 1308 C CA . GLY A 1 85 ? -7.233 -15.928 4.326 1.00 0.00 115 GLY A CA 1
ATOM 1309 C C . GLY A 1 85 ? -7.014 -15.032 5.529 1.00 0.00 115 GLY A C 1
ATOM 1310 O O . GLY A 1 85 ? -6.241 -15.364 6.427 1.00 0.00 115 GLY A O 1
ATOM 1314 N N . MET A 1 86 ? -7.695 -13.890 5.547 1.00 0.00 116 MET A N 1
ATOM 1315 C CA . MET A 1 86 ? -7.570 -12.943 6.648 1.00 0.00 116 MET A CA 1
ATOM 1316 C C . MET A 1 86 ? -8.900 -12.778 7.377 1.00 0.00 116 MET A C 1
ATOM 1317 O O . MET A 1 86 ? -9.818 -12.132 6.874 1.00 0.00 116 MET A O 1
ATOM 1331 N N . ASN A 1 87 ? -8.995 -13.366 8.565 1.00 0.00 117 ASN A N 1
ATOM 1332 C CA . ASN A 1 87 ? -10.213 -13.285 9.363 1.00 0.00 117 ASN A CA 1
ATOM 1333 C C . ASN A 1 87 ? -10.662 -11.835 9.524 1.00 0.00 117 ASN A C 1
ATOM 1334 O O . ASN A 1 87 ? -11.858 -11.545 9.557 1.00 0.00 117 ASN A O 1
ATOM 1345 N N . ARG A 1 88 ? -9.694 -10.930 9.624 1.00 0.00 118 ARG A N 1
ATOM 1346 C CA . ARG A 1 88 ? -9.989 -9.511 9.783 1.00 0.00 118 ARG A CA 1
ATOM 1347 C C . ARG A 1 88 ? -9.857 -8.776 8.452 1.00 0.00 118 ARG A C 1
ATOM 1348 O O . ARG A 1 88 ? -9.212 -9.248 7.516 1.00 0.00 118 ARG A O 1
ATOM 1369 N N . PRO A 1 89 ? -10.484 -7.594 8.364 1.00 0.00 119 PRO A N 1
ATOM 1370 C CA . PRO A 1 89 ? -10.452 -6.769 7.153 1.00 0.00 119 PRO A CA 1
ATOM 1371 C C . PRO A 1 89 ? -9.074 -6.169 6.897 1.00 0.00 119 PRO A C 1
ATOM 1372 O O . PRO A 1 89 ? -8.150 -6.350 7.691 1.00 0.00 119 PRO A O 1
ATOM 1383 N N . ILE A 1 90 ? -8.943 -5.453 5.785 1.00 0.00 120 ILE A N 1
ATOM 1384 C CA . ILE A 1 90 ? -7.677 -4.825 5.426 1.00 0.00 120 ILE A CA 1
ATOM 1385 C C . ILE A 1 90 ? -7.550 -3.444 6.059 1.00 0.00 120 ILE A C 1
ATOM 1386 O O . ILE A 1 90 ? -8.470 -2.629 5.984 1.00 0.00 120 ILE A O 1
ATOM 1402 N N . GLN A 1 91 ? -6.404 -3.187 6.681 1.00 0.00 121 GLN A N 1
ATOM 1403 C CA . GLN A 1 91 ? -6.156 -1.903 7.327 1.00 0.00 121 GLN A CA 1
ATOM 1404 C C . GLN A 1 91 ? -5.247 -1.030 6.470 1.00 0.00 121 GLN A C 1
ATOM 1405 O O . GLN A 1 91 ? -4.114 -1.405 6.166 1.00 0.00 121 GLN A O 1
ATOM 1419 N N . VAL A 1 92 ? -5.750 0.138 6.082 1.00 0.00 122 VAL A N 1
ATOM 1420 C CA . VAL A 1 92 ? -4.982 1.066 5.260 1.00 0.00 122 VAL A CA 1
ATOM 1421 C C . VAL A 1 92 ? -5.032 2.478 5.833 1.00 0.00 122 VAL A C 1
ATOM 1422 O O . VAL A 1 92 ? -6.104 3.065 5.976 1.00 0.00 122 VAL A O 1
ATOM 1435 N N . LYS A 1 93 ? -3.863 3.019 6.159 1.00 0.00 123 LYS A N 1
ATOM 1436 C CA . LYS A 1 93 ? -3.770 4.363 6.716 1.00 0.00 123 LYS A CA 1
ATOM 1437 C C . LYS A 1 93 ? -2.724 5.189 5.973 1.00 0.00 123 LYS A C 1
ATOM 1438 O O . LYS A 1 93 ? -1.791 4.657 5.372 1.00 0.00 123 LYS A O 1
ATOM 1457 N N . PRO A 1 94 ? -2.881 6.520 6.015 1.00 0.00 124 PRO A N 1
ATOM 1458 C CA . PRO A 1 94 ? -1.959 7.447 5.352 1.00 0.00 124 PRO A CA 1
ATOM 1459 C C . PRO A 1 94 ? -0.593 7.489 6.030 1.00 0.00 124 PRO A C 1
ATOM 1460 O O . PRO A 1 94 ? -0.330 8.354 6.864 1.00 0.00 124 PRO A O 1
ATOM 1471 N N . ALA A 1 95 ? 0.272 6.548 5.664 1.00 0.00 125 ALA A N 1
ATOM 1472 C CA . ALA A 1 95 ? 1.612 6.479 6.235 1.00 0.00 125 ALA A CA 1
ATOM 1473 C C . ALA A 1 95 ? 2.287 7.846 6.217 1.00 0.00 125 ALA A C 1
ATOM 1474 O O . ALA A 1 95 ? 2.941 8.213 5.241 1.00 0.00 125 ALA A O 1
ATOM 1481 N N . ALA A 1 96 ? 2.123 8.597 7.301 1.00 0.00 126 ALA A N 1
ATOM 1482 C CA . ALA A 1 96 ? 2.719 9.923 7.409 1.00 0.00 126 ALA A CA 1
ATOM 1483 C C . ALA A 1 96 ? 2.503 10.510 8.800 1.00 0.00 126 ALA A C 1
ATOM 1484 O O . ALA A 1 96 ? 1.559 10.143 9.500 1.00 0.00 126 ALA A O 1
ATOM 1491 N N . SER A 1 97 ? 3.385 11.423 9.195 1.00 0.00 127 SER A N 1
ATOM 1492 C CA . SER A 1 97 ? 3.293 12.057 10.505 1.00 0.00 127 SER A CA 1
ATOM 1493 C C . SER A 1 97 ? 2.769 11.075 11.549 1.00 0.00 127 SER A C 1
ATOM 1494 O O . SER A 1 97 ? 1.837 11.381 12.291 1.00 0.00 127 SER A O 1
ATOM 1502 N N . GLU A 1 98 ? 3.377 9.894 11.599 1.00 0.00 128 GLU A N 1
ATOM 1503 C CA . GLU A 1 98 ? 2.972 8.866 12.551 1.00 0.00 128 GLU A CA 1
ATOM 1504 C C . GLU A 1 98 ? 3.225 9.323 13.985 1.00 0.00 128 GLU A C 1
ATOM 1505 O O . GLU A 1 98 ? 2.379 9.150 14.861 1.00 0.00 128 GLU A O 1
ATOM 1517 N N . GLY A 1 99 ? 4.397 9.907 14.216 1.00 0.00 129 GLY A N 1
ATOM 1518 C CA . GLY A 1 99 ? 4.741 10.379 15.545 1.00 0.00 129 GLY A CA 1
ATOM 1519 C C . GLY A 1 99 ? 3.565 11.021 16.255 1.00 0.00 129 GLY A C 1
ATOM 1520 O O . GLY A 1 99 ? 3.128 10.543 17.302 1.00 0.00 129 GLY A O 1
ATOM 1524 N N . ARG A 1 100 ? 3.053 12.107 15.685 1.00 0.00 130 ARG A N 1
ATOM 1525 C CA . ARG A 1 100 ? 1.923 12.817 16.272 1.00 0.00 130 ARG A CA 1
ATOM 1526 C C . ARG A 1 100 ? 0.688 12.703 15.383 1.00 0.00 130 ARG A C 1
ATOM 1527 O O . ARG A 1 100 ? 0.676 13.195 14.255 1.00 0.00 130 ARG A O 1
ATOM 1548 N N . GLY A 1 101 ? -0.349 12.050 15.899 1.00 0.00 131 GLY A N 1
ATOM 1549 C CA . GLY A 1 101 ? -1.573 11.883 15.139 1.00 0.00 131 GLY A CA 1
ATOM 1550 C C . GLY A 1 101 ? -2.811 12.203 15.954 1.00 0.00 131 GLY A C 1
ATOM 1551 O O . GLY A 1 101 ? -3.122 11.507 16.919 1.00 0.00 131 GLY A O 1
ATOM 1555 N N . GLU A 1 102 ? -3.516 13.261 15.566 1.00 0.00 132 GLU A N 1
ATOM 1556 C CA . GLU A 1 102 ? -4.725 13.673 16.270 1.00 0.00 132 GLU A CA 1
ATOM 1557 C C . GLU A 1 102 ? -5.970 13.126 15.579 1.00 0.00 132 GLU A C 1
ATOM 1558 O O . GLU A 1 102 ? -6.111 13.225 14.360 1.00 0.00 132 GLU A O 1
ATOM 1570 N N . SER A 1 103 ? -6.871 12.548 16.367 1.00 0.00 133 SER A N 1
ATOM 1571 C CA . SER A 1 103 ? -8.103 11.981 15.831 1.00 0.00 133 SER A CA 1
ATOM 1572 C C . SER A 1 103 ? -9.130 11.767 16.940 1.00 0.00 133 SER A C 1
ATOM 1573 O O . SER A 1 103 ? -8.775 11.590 18.104 1.00 0.00 133 SER A O 1
ATOM 1581 N N . GLY A 1 104 ? -10.406 11.785 16.567 1.00 0.00 134 GLY A N 1
ATOM 1582 C CA . GLY A 1 104 ? -11.465 11.592 17.540 1.00 0.00 134 GLY A CA 1
ATOM 1583 C C . GLY A 1 104 ? -12.748 11.090 16.909 1.00 0.00 134 GLY A C 1
ATOM 1584 O O . GLY A 1 104 ? -13.080 11.428 15.772 1.00 0.00 134 GLY A O 1
ATOM 1588 N N . PRO A 1 105 ? -13.494 10.261 17.654 1.00 0.00 135 PRO A N 1
ATOM 1589 C CA . PRO A 1 105 ? -14.760 9.692 17.180 1.00 0.00 135 PRO A CA 1
ATOM 1590 C C . PRO A 1 105 ? -15.861 10.741 17.068 1.00 0.00 135 PRO A C 1
ATOM 1591 O O . PRO A 1 105 ? -15.711 11.866 17.545 1.00 0.00 135 PRO A O 1
ATOM 1602 N N . SER A 1 106 ? -16.968 10.365 16.436 1.00 0.00 136 SER A N 1
ATOM 1603 C CA . SER A 1 106 ? -18.094 11.275 16.259 1.00 0.00 136 SER A CA 1
ATOM 1604 C C . SER A 1 106 ? -19.386 10.500 16.019 1.00 0.00 136 SER A C 1
ATOM 1605 O O . SER A 1 106 ? -19.408 9.525 15.269 1.00 0.00 136 SER A O 1
ATOM 1613 N N . SER A 1 107 ? -20.462 10.942 16.663 1.00 0.00 137 SER A N 1
ATOM 1614 C CA . SER A 1 107 ? -21.758 10.289 16.524 1.00 0.00 137 SER A CA 1
ATOM 1615 C C . SER A 1 107 ? -22.311 10.475 15.114 1.00 0.00 137 SER A C 1
ATOM 1616 O O . SER A 1 107 ? -21.725 11.178 14.293 1.00 0.00 137 SER A O 1
ATOM 1624 N N . GLY A 1 108 ? -23.446 9.838 14.842 1.00 0.00 138 GLY A N 1
ATOM 1625 C CA . GLY A 1 108 ? -24.061 9.945 13.532 1.00 0.00 138 GLY A CA 1
ATOM 1626 C C . GLY A 1 108 ? -23.714 8.776 12.631 1.00 0.00 138 GLY A C 1
ATOM 1627 O O . GLY A 1 108 ? -24.261 8.644 11.537 1.00 0.00 138 GLY A O 1
ATOM 1631 N N . GLY A 1 1 ? -8.028 0.054 -21.775 1.00 0.00 31 GLY A N 2
ATOM 1632 C CA . GLY A 1 1 ? -6.608 -0.201 -21.619 1.00 0.00 31 GLY A CA 2
ATOM 1633 C C . GLY A 1 1 ? -5.758 0.696 -22.497 1.00 0.00 31 GLY A C 2
ATOM 1634 O O . GLY A 1 1 ? -6.241 1.241 -23.490 1.00 0.00 31 GLY A O 2
ATOM 1638 N N . SER A 1 2 ? -4.490 0.849 -22.131 1.00 0.00 32 SER A N 2
ATOM 1639 C CA . SER A 1 2 ? -3.572 1.691 -22.890 1.00 0.00 32 SER A CA 2
ATOM 1640 C C . SER A 1 2 ? -2.532 0.843 -23.617 1.00 0.00 32 SER A C 2
ATOM 1641 O O . SER A 1 2 ? -1.757 0.120 -22.991 1.00 0.00 32 SER A O 2
ATOM 1649 N N . SER A 1 3 ? -2.523 0.937 -24.943 1.00 0.00 33 SER A N 2
ATOM 1650 C CA . SER A 1 3 ? -1.582 0.176 -25.757 1.00 0.00 33 SER A CA 2
ATOM 1651 C C . SER A 1 3 ? -0.255 0.916 -25.887 1.00 0.00 33 SER A C 2
ATOM 1652 O O . SER A 1 3 ? -0.008 1.603 -26.877 1.00 0.00 33 SER A O 2
ATOM 1660 N N . GLY A 1 4 ? 0.599 0.771 -24.877 1.00 0.00 34 GLY A N 2
ATOM 1661 C CA . GLY A 1 4 ? 1.891 1.430 -24.897 1.00 0.00 34 GLY A CA 2
ATOM 1662 C C . GLY A 1 4 ? 2.426 1.700 -23.505 1.00 0.00 34 GLY A C 2
ATOM 1663 O O . GLY A 1 4 ? 3.497 1.216 -23.139 1.00 0.00 34 GLY A O 2
ATOM 1667 N N . SER A 1 5 ? 1.679 2.477 -22.726 1.00 0.00 35 SER A N 2
ATOM 1668 C CA . SER A 1 5 ? 2.087 2.815 -21.367 1.00 0.00 35 SER A CA 2
ATOM 1669 C C . SER A 1 5 ? 3.523 3.330 -21.344 1.00 0.00 35 SER A C 2
ATOM 1670 O O . SER A 1 5 ? 4.306 2.978 -20.462 1.00 0.00 35 SER A O 2
ATOM 1678 N N . SER A 1 6 ? 3.861 4.167 -22.320 1.00 0.00 36 SER A N 2
ATOM 1679 C CA . SER A 1 6 ? 5.203 4.729 -22.415 1.00 0.00 36 SER A CA 2
ATOM 1680 C C . SER A 1 6 ? 5.281 6.073 -21.698 1.00 0.00 36 SER A C 2
ATOM 1681 O O . SER A 1 6 ? 4.361 6.887 -21.779 1.00 0.00 36 SER A O 2
ATOM 1689 N N . GLY A 1 7 ? 6.386 6.299 -20.995 1.00 0.00 37 GLY A N 2
ATOM 1690 C CA . GLY A 1 7 ? 6.565 7.545 -20.273 1.00 0.00 37 GLY A CA 2
ATOM 1691 C C . GLY A 1 7 ? 6.788 7.329 -18.789 1.00 0.00 37 GLY A C 2
ATOM 1692 O O . GLY A 1 7 ? 6.669 6.209 -18.293 1.00 0.00 37 GLY A O 2
ATOM 1696 N N . VAL A 1 8 ? 7.115 8.404 -18.079 1.00 0.00 38 VAL A N 2
ATOM 1697 C CA . VAL A 1 8 ? 7.356 8.327 -16.643 1.00 0.00 38 VAL A CA 2
ATOM 1698 C C . VAL A 1 8 ? 6.104 8.696 -15.855 1.00 0.00 38 VAL A C 2
ATOM 1699 O O . VAL A 1 8 ? 5.335 9.576 -16.241 1.00 0.00 38 VAL A O 2
ATOM 1712 N N . PRO A 1 9 ? 5.894 8.008 -14.723 1.00 0.00 39 PRO A N 2
ATOM 1713 C CA . PRO A 1 9 ? 4.736 8.246 -13.856 1.00 0.00 39 PRO A CA 2
ATOM 1714 C C . PRO A 1 9 ? 4.815 9.590 -13.140 1.00 0.00 39 PRO A C 2
ATOM 1715 O O . PRO A 1 9 ? 5.886 10.007 -12.699 1.00 0.00 39 PRO A O 2
ATOM 1726 N N . MET A 1 10 ? 3.675 10.263 -13.027 1.00 0.00 40 MET A N 2
ATOM 1727 C CA . MET A 1 10 ? 3.616 11.560 -12.362 1.00 0.00 40 MET A CA 2
ATOM 1728 C C . MET A 1 10 ? 2.742 11.491 -11.114 1.00 0.00 40 MET A C 2
ATOM 1729 O O . MET A 1 10 ? 1.731 10.789 -11.088 1.00 0.00 40 MET A O 2
ATOM 1743 N N . LYS A 1 11 ? 3.139 12.224 -10.079 1.00 0.00 41 LYS A N 2
ATOM 1744 C CA . LYS A 1 11 ? 2.392 12.248 -8.826 1.00 0.00 41 LYS A CA 2
ATOM 1745 C C . LYS A 1 11 ? 2.052 13.679 -8.423 1.00 0.00 41 LYS A C 2
ATOM 1746 O O . LYS A 1 11 ? 2.320 14.624 -9.165 1.00 0.00 41 LYS A O 2
ATOM 1765 N N . ASP A 1 12 ? 1.460 13.831 -7.244 1.00 0.00 42 ASP A N 2
ATOM 1766 C CA . ASP A 1 12 ? 1.085 15.148 -6.741 1.00 0.00 42 ASP A CA 2
ATOM 1767 C C . ASP A 1 12 ? 2.048 15.607 -5.650 1.00 0.00 42 ASP A C 2
ATOM 1768 O O . ASP A 1 12 ? 2.490 14.810 -4.822 1.00 0.00 42 ASP A O 2
ATOM 1777 N N . HIS A 1 13 ? 2.369 16.897 -5.657 1.00 0.00 43 HIS A N 2
ATOM 1778 C CA . HIS A 1 13 ? 3.280 17.463 -4.668 1.00 0.00 43 HIS A CA 2
ATOM 1779 C C . HIS A 1 13 ? 2.785 17.186 -3.252 1.00 0.00 43 HIS A C 2
ATOM 1780 O O . HIS A 1 13 ? 3.581 17.032 -2.324 1.00 0.00 43 HIS A O 2
ATOM 1795 N N . ASP A 1 14 ? 1.468 17.123 -3.092 1.00 0.00 44 ASP A N 2
ATOM 1796 C CA . ASP A 1 14 ? 0.867 16.865 -1.789 1.00 0.00 44 ASP A CA 2
ATOM 1797 C C . ASP A 1 14 ? 0.197 15.494 -1.762 1.00 0.00 44 ASP A C 2
ATOM 1798 O O . ASP A 1 14 ? -0.876 15.328 -1.184 1.00 0.00 44 ASP A O 2
ATOM 1807 N N . ALA A 1 15 ? 0.839 14.515 -2.392 1.00 0.00 45 ALA A N 2
ATOM 1808 C CA . ALA A 1 15 ? 0.306 13.159 -2.440 1.00 0.00 45 ALA A CA 2
ATOM 1809 C C . ALA A 1 15 ? 0.269 12.536 -1.049 1.00 0.00 45 ALA A C 2
ATOM 1810 O O . ALA A 1 15 ? 0.660 13.165 -0.065 1.00 0.00 45 ALA A O 2
ATOM 1817 N N . ILE A 1 16 ? -0.205 11.296 -0.974 1.00 0.00 46 ILE A N 2
ATOM 1818 C CA . ILE A 1 16 ? -0.293 10.588 0.297 1.00 0.00 46 ILE A CA 2
ATOM 1819 C C . ILE A 1 16 ? 0.108 9.125 0.140 1.00 0.00 46 ILE A C 2
ATOM 1820 O O . ILE A 1 16 ? -0.362 8.435 -0.765 1.00 0.00 46 ILE A O 2
ATOM 1836 N N . LYS A 1 17 ? 0.977 8.657 1.029 1.00 0.00 47 LYS A N 2
ATOM 1837 C CA . LYS A 1 17 ? 1.440 7.275 0.993 1.00 0.00 47 LYS A CA 2
ATOM 1838 C C . LYS A 1 17 ? 0.597 6.395 1.911 1.00 0.00 47 LYS A C 2
ATOM 1839 O O . LYS A 1 17 ? 0.677 6.503 3.135 1.00 0.00 47 LYS A O 2
ATOM 1858 N N . LEU A 1 18 ? -0.207 5.523 1.313 1.00 0.00 48 LEU A N 2
ATOM 1859 C CA . LEU A 1 18 ? -1.063 4.623 2.078 1.00 0.00 48 LEU A CA 2
ATOM 1860 C C . LEU A 1 18 ? -0.287 3.394 2.538 1.00 0.00 48 LEU A C 2
ATOM 1861 O O . LEU A 1 18 ? 0.532 2.849 1.797 1.00 0.00 48 LEU A O 2
ATOM 1877 N N . PHE A 1 19 ? -0.551 2.959 3.766 1.00 0.00 49 PHE A N 2
ATOM 1878 C CA . PHE A 1 19 ? 0.122 1.793 4.326 1.00 0.00 49 PHE A CA 2
ATOM 1879 C C . PHE A 1 19 ? -0.884 0.701 4.677 1.00 0.00 49 PHE A C 2
ATOM 1880 O O . PHE A 1 19 ? -1.847 0.940 5.406 1.00 0.00 49 PHE A O 2
ATOM 1897 N N . VAL A 1 20 ? -0.653 -0.499 4.153 1.00 0.00 50 VAL A N 2
ATOM 1898 C CA . VAL A 1 20 ? -1.538 -1.628 4.411 1.00 0.00 50 VAL A CA 2
ATOM 1899 C C . VAL A 1 20 ? -0.893 -2.625 5.367 1.00 0.00 50 VAL A C 2
ATOM 1900 O O . VAL A 1 20 ? 0.284 -2.958 5.232 1.00 0.00 50 VAL A O 2
ATOM 1913 N N . GLY A 1 21 ? -1.672 -3.100 6.334 1.00 0.00 51 GLY A N 2
ATOM 1914 C CA . GLY A 1 21 ? -1.159 -4.055 7.299 1.00 0.00 51 GLY A CA 2
ATOM 1915 C C . GLY A 1 21 ? -1.993 -5.319 7.363 1.00 0.00 51 GLY A C 2
ATOM 1916 O O . GLY A 1 21 ? -2.096 -5.948 8.416 1.00 0.00 51 GLY A O 2
ATOM 1920 N N . GLN A 1 22 ? -2.592 -5.689 6.236 1.00 0.00 52 GLN A N 2
ATOM 1921 C CA . GLN A 1 22 ? -3.423 -6.885 6.170 1.00 0.00 52 GLN A CA 2
ATOM 1922 C C . GLN A 1 22 ? -3.077 -7.723 4.943 1.00 0.00 52 GLN A C 2
ATOM 1923 O O . GLN A 1 22 ? -3.962 -8.258 4.276 1.00 0.00 52 GLN A O 2
ATOM 1937 N N . ILE A 1 23 ? -1.785 -7.831 4.653 1.00 0.00 53 ILE A N 2
ATOM 1938 C CA . ILE A 1 23 ? -1.323 -8.604 3.506 1.00 0.00 53 ILE A CA 2
ATOM 1939 C C . ILE A 1 23 ? -0.767 -9.955 3.942 1.00 0.00 53 ILE A C 2
ATOM 1940 O O . ILE A 1 23 ? 0.271 -10.044 4.598 1.00 0.00 53 ILE A O 2
ATOM 1956 N N . PRO A 1 24 ? -1.471 -11.033 3.569 1.00 0.00 54 PRO A N 2
ATOM 1957 C CA . PRO A 1 24 ? -1.066 -12.400 3.908 1.00 0.00 54 PRO A CA 2
ATOM 1958 C C . PRO A 1 24 ? 0.187 -12.837 3.156 1.00 0.00 54 PRO A C 2
ATOM 1959 O O . PRO A 1 24 ? 0.714 -12.096 2.326 1.00 0.00 54 PRO A O 2
ATOM 1970 N N . ARG A 1 25 ? 0.659 -14.044 3.452 1.00 0.00 55 ARG A N 2
ATOM 1971 C CA . ARG A 1 25 ? 1.850 -14.578 2.804 1.00 0.00 55 ARG A CA 2
ATOM 1972 C C . ARG A 1 25 ? 1.475 -15.447 1.607 1.00 0.00 55 ARG A C 2
ATOM 1973 O O . ARG A 1 25 ? 0.804 -16.468 1.755 1.00 0.00 55 ARG A O 2
ATOM 1994 N N . GLY A 1 26 ? 1.912 -15.033 0.422 1.00 0.00 56 GLY A N 2
ATOM 1995 C CA . GLY A 1 26 ? 1.611 -15.785 -0.783 1.00 0.00 56 GLY A CA 2
ATOM 1996 C C . GLY A 1 26 ? 1.251 -14.888 -1.951 1.00 0.00 56 GLY A C 2
ATOM 1997 O O . GLY A 1 26 ? 1.439 -15.260 -3.110 1.00 0.00 56 GLY A O 2
ATOM 2001 N N . LEU A 1 27 ? 0.730 -13.704 -1.647 1.00 0.00 57 LEU A N 2
ATOM 2002 C CA . LEU A 1 27 ? 0.340 -12.752 -2.681 1.00 0.00 57 LEU A CA 2
ATOM 2003 C C . LEU A 1 27 ? 1.409 -11.679 -2.863 1.00 0.00 57 LEU A C 2
ATOM 2004 O O . LEU A 1 27 ? 2.388 -11.631 -2.119 1.00 0.00 57 LEU A O 2
ATOM 2020 N N . ASP A 1 28 ? 1.212 -10.818 -3.856 1.00 0.00 58 ASP A N 2
ATOM 2021 C CA . ASP A 1 28 ? 2.158 -9.743 -4.134 1.00 0.00 58 ASP A CA 2
ATOM 2022 C C . ASP A 1 28 ? 1.437 -8.515 -4.681 1.00 0.00 58 ASP A C 2
ATOM 2023 O O . ASP A 1 28 ? 0.209 -8.485 -4.753 1.00 0.00 58 ASP A O 2
ATOM 2032 N N . GLU A 1 29 ? 2.211 -7.503 -5.064 1.00 0.00 59 GLU A N 2
ATOM 2033 C CA . GLU A 1 29 ? 1.645 -6.272 -5.602 1.00 0.00 59 GLU A CA 2
ATOM 2034 C C . GLU A 1 29 ? 0.774 -6.560 -6.822 1.00 0.00 59 GLU A C 2
ATOM 2035 O O . GLU A 1 29 ? -0.092 -5.763 -7.180 1.00 0.00 59 GLU A O 2
ATOM 2047 N N . GLN A 1 30 ? 1.012 -7.705 -7.454 1.00 0.00 60 GLN A N 2
ATOM 2048 C CA . GLN A 1 30 ? 0.251 -8.098 -8.633 1.00 0.00 60 GLN A CA 2
ATOM 2049 C C . GLN A 1 30 ? -1.164 -8.520 -8.252 1.00 0.00 60 GLN A C 2
ATOM 2050 O O . GLN A 1 30 ? -2.065 -8.536 -9.091 1.00 0.00 60 GLN A O 2
ATOM 2064 N N . ASP A 1 31 ? -1.352 -8.862 -6.982 1.00 0.00 61 ASP A N 2
ATOM 2065 C CA . ASP A 1 31 ? -2.658 -9.284 -6.489 1.00 0.00 61 ASP A CA 2
ATOM 2066 C C . ASP A 1 31 ? -3.361 -8.141 -5.763 1.00 0.00 61 ASP A C 2
ATOM 2067 O O . ASP A 1 31 ? -4.590 -8.097 -5.694 1.00 0.00 61 ASP A O 2
ATOM 2076 N N . LEU A 1 32 ? -2.573 -7.218 -5.222 1.00 0.00 62 LEU A N 2
ATOM 2077 C CA . LEU A 1 32 ? -3.119 -6.074 -4.500 1.00 0.00 62 LEU A CA 2
ATOM 2078 C C . LEU A 1 32 ? -3.319 -4.885 -5.434 1.00 0.00 62 LEU A C 2
ATOM 2079 O O . LEU A 1 32 ? -4.175 -4.033 -5.197 1.00 0.00 62 LEU A O 2
ATOM 2095 N N . LYS A 1 33 ? -2.525 -4.836 -6.499 1.00 0.00 63 LYS A N 2
ATOM 2096 C CA . LYS A 1 33 ? -2.617 -3.754 -7.472 1.00 0.00 63 LYS A CA 2
ATOM 2097 C C . LYS A 1 33 ? -4.036 -3.630 -8.016 1.00 0.00 63 LYS A C 2
ATOM 2098 O O . LYS A 1 33 ? -4.595 -2.538 -8.117 1.00 0.00 63 LYS A O 2
ATOM 2117 N N . PRO A 1 34 ? -4.635 -4.775 -8.375 1.00 0.00 64 PRO A N 2
ATOM 2118 C CA . PRO A 1 34 ? -5.998 -4.821 -8.913 1.00 0.00 64 PRO A CA 2
ATOM 2119 C C . PRO A 1 34 ? -6.979 -4.006 -8.078 1.00 0.00 64 PRO A C 2
ATOM 2120 O O . PRO A 1 34 ? -7.663 -3.121 -8.593 1.00 0.00 64 PRO A O 2
ATOM 2131 N N . LEU A 1 35 ? -7.043 -4.309 -6.786 1.00 0.00 65 LEU A N 2
ATOM 2132 C CA . LEU A 1 35 ? -7.940 -3.603 -5.878 1.00 0.00 65 LEU A CA 2
ATOM 2133 C C . LEU A 1 35 ? -7.607 -2.115 -5.831 1.00 0.00 65 LEU A C 2
ATOM 2134 O O . LEU A 1 35 ? -8.482 -1.267 -6.006 1.00 0.00 65 LEU A O 2
ATOM 2150 N N . PHE A 1 36 ? -6.337 -1.806 -5.594 1.00 0.00 66 PHE A N 2
ATOM 2151 C CA . PHE A 1 36 ? -5.888 -0.420 -5.525 1.00 0.00 66 PHE A CA 2
ATOM 2152 C C . PHE A 1 36 ? -6.193 0.316 -6.826 1.00 0.00 66 PHE A C 2
ATOM 2153 O O . PHE A 1 36 ? -6.330 1.539 -6.842 1.00 0.00 66 PHE A O 2
ATOM 2170 N N . GLU A 1 37 ? -6.296 -0.438 -7.916 1.00 0.00 67 GLU A N 2
ATOM 2171 C CA . GLU A 1 37 ? -6.582 0.143 -9.222 1.00 0.00 67 GLU A CA 2
ATOM 2172 C C . GLU A 1 37 ? -8.086 0.297 -9.431 1.00 0.00 67 GLU A C 2
ATOM 2173 O O . GLU A 1 37 ? -8.530 0.827 -10.449 1.00 0.00 67 GLU A O 2
ATOM 2185 N N . GLU A 1 38 ? -8.863 -0.171 -8.459 1.00 0.00 68 GLU A N 2
ATOM 2186 C CA . GLU A 1 38 ? -10.317 -0.087 -8.537 1.00 0.00 68 GLU A CA 2
ATOM 2187 C C . GLU A 1 38 ? -10.803 1.305 -8.143 1.00 0.00 68 GLU A C 2
ATOM 2188 O O . GLU A 1 38 ? -11.903 1.718 -8.511 1.00 0.00 68 GLU A O 2
ATOM 2200 N N . PHE A 1 39 ? -9.976 2.023 -7.391 1.00 0.00 69 PHE A N 2
ATOM 2201 C CA . PHE A 1 39 ? -10.321 3.367 -6.944 1.00 0.00 69 PHE A CA 2
ATOM 2202 C C . PHE A 1 39 ? -9.634 4.421 -7.809 1.00 0.00 69 PHE A C 2
ATOM 2203 O O . PHE A 1 39 ? -10.195 5.483 -8.074 1.00 0.00 69 PHE A O 2
ATOM 2220 N N . GLY A 1 40 ? -8.415 4.117 -8.245 1.00 0.00 70 GLY A N 2
ATOM 2221 C CA . GLY A 1 40 ? -7.671 5.047 -9.074 1.00 0.00 70 GLY A CA 2
ATOM 2222 C C . GLY A 1 40 ? -6.343 4.479 -9.533 1.00 0.00 70 GLY A C 2
ATOM 2223 O O . GLY A 1 40 ? -5.894 3.448 -9.031 1.00 0.00 70 GLY A O 2
ATOM 2227 N N . ARG A 1 41 ? -5.712 5.152 -10.490 1.00 0.00 71 ARG A N 2
ATOM 2228 C CA . ARG A 1 41 ? -4.429 4.707 -11.018 1.00 0.00 71 ARG A CA 2
ATOM 2229 C C . ARG A 1 41 ? -3.349 4.763 -9.942 1.00 0.00 71 ARG A C 2
ATOM 2230 O O . ARG A 1 41 ? -3.204 5.768 -9.245 1.00 0.00 71 ARG A O 2
ATOM 2251 N N . ILE A 1 42 ? -2.594 3.678 -9.812 1.00 0.00 72 ILE A N 2
ATOM 2252 C CA . ILE A 1 42 ? -1.527 3.604 -8.821 1.00 0.00 72 ILE A CA 2
ATOM 2253 C C . ILE A 1 42 ? -0.230 4.193 -9.365 1.00 0.00 72 ILE A C 2
ATOM 2254 O O . ILE A 1 42 ? 0.023 4.157 -10.569 1.00 0.00 72 ILE A O 2
ATOM 2270 N N . TYR A 1 43 ? 0.590 4.732 -8.469 1.00 0.00 73 TYR A N 2
ATOM 2271 C CA . TYR A 1 43 ? 1.861 5.329 -8.859 1.00 0.00 73 TYR A CA 2
ATOM 2272 C C . TYR A 1 43 ? 3.017 4.367 -8.601 1.00 0.00 73 TYR A C 2
ATOM 2273 O O . TYR A 1 43 ? 3.968 4.300 -9.378 1.00 0.00 73 TYR A O 2
ATOM 2291 N N . GLU A 1 44 ? 2.925 3.624 -7.502 1.00 0.00 74 GLU A N 2
ATOM 2292 C CA . GLU A 1 44 ? 3.963 2.666 -7.140 1.00 0.00 74 GLU A CA 2
ATOM 2293 C C . GLU A 1 44 ? 3.510 1.786 -5.978 1.00 0.00 74 GLU A C 2
ATOM 2294 O O . GLU A 1 44 ? 2.914 2.269 -5.015 1.00 0.00 74 GLU A O 2
ATOM 2306 N N . LEU A 1 45 ? 3.797 0.493 -6.077 1.00 0.00 75 LEU A N 2
ATOM 2307 C CA . LEU A 1 45 ? 3.420 -0.456 -5.035 1.00 0.00 75 LEU A CA 2
ATOM 2308 C C . LEU A 1 45 ? 4.608 -1.322 -4.630 1.00 0.00 75 LEU A C 2
ATOM 2309 O O . LEU A 1 45 ? 5.165 -2.053 -5.450 1.00 0.00 75 LEU A O 2
ATOM 2325 N N . THR A 1 46 ? 4.991 -1.237 -3.360 1.00 0.00 76 THR A N 2
ATOM 2326 C CA . THR A 1 46 ? 6.112 -2.014 -2.846 1.00 0.00 76 THR A CA 2
ATOM 2327 C C . THR A 1 46 ? 5.760 -2.676 -1.519 1.00 0.00 76 THR A C 2
ATOM 2328 O O . THR A 1 46 ? 5.383 -2.004 -0.559 1.00 0.00 76 THR A O 2
ATOM 2339 N N . VAL A 1 47 ? 5.886 -3.998 -1.471 1.00 0.00 77 VAL A N 2
ATOM 2340 C CA . VAL A 1 47 ? 5.583 -4.751 -0.260 1.00 0.00 77 VAL A CA 2
ATOM 2341 C C . VAL A 1 47 ? 6.797 -4.828 0.659 1.00 0.00 77 VAL A C 2
ATOM 2342 O O . VAL A 1 47 ? 7.907 -5.125 0.215 1.00 0.00 77 VAL A O 2
ATOM 2355 N N . LEU A 1 48 ? 6.580 -4.557 1.941 1.00 0.00 78 LEU A N 2
ATOM 2356 C CA . LEU A 1 48 ? 7.657 -4.595 2.924 1.00 0.00 78 LEU A CA 2
ATOM 2357 C C . LEU A 1 48 ? 7.962 -6.030 3.342 1.00 0.00 78 LEU A C 2
ATOM 2358 O O . LEU A 1 48 ? 7.055 -6.845 3.512 1.00 0.00 78 LEU A O 2
ATOM 2374 N N . LYS A 1 49 ? 9.245 -6.332 3.508 1.00 0.00 79 LYS A N 2
ATOM 2375 C CA . LYS A 1 49 ? 9.672 -7.667 3.910 1.00 0.00 79 LYS A CA 2
ATOM 2376 C C . LYS A 1 49 ? 10.751 -7.593 4.985 1.00 0.00 79 LYS A C 2
ATOM 2377 O O . LYS A 1 49 ? 11.310 -6.528 5.245 1.00 0.00 79 LYS A O 2
ATOM 2396 N N . ASP A 1 50 ? 11.040 -8.732 5.606 1.00 0.00 80 ASP A N 2
ATOM 2397 C CA . ASP A 1 50 ? 12.055 -8.796 6.652 1.00 0.00 80 ASP A CA 2
ATOM 2398 C C . ASP A 1 50 ? 13.455 -8.680 6.058 1.00 0.00 80 ASP A C 2
ATOM 2399 O O . ASP A 1 50 ? 13.615 -8.497 4.851 1.00 0.00 80 ASP A O 2
ATOM 2408 N N . ARG A 1 51 ? 14.466 -8.788 6.914 1.00 0.00 81 ARG A N 2
ATOM 2409 C CA . ARG A 1 51 ? 15.853 -8.692 6.474 1.00 0.00 81 ARG A CA 2
ATOM 2410 C C . ARG A 1 51 ? 16.610 -9.981 6.780 1.00 0.00 81 ARG A C 2
ATOM 2411 O O . ARG A 1 51 ? 17.280 -10.542 5.912 1.00 0.00 81 ARG A O 2
ATOM 2432 N N . LEU A 1 52 ? 16.499 -10.446 8.020 1.00 0.00 82 LEU A N 2
ATOM 2433 C CA . LEU A 1 52 ? 17.173 -11.669 8.442 1.00 0.00 82 LEU A CA 2
ATOM 2434 C C . LEU A 1 52 ? 16.599 -12.884 7.721 1.00 0.00 82 LEU A C 2
ATOM 2435 O O . LEU A 1 52 ? 17.337 -13.768 7.285 1.00 0.00 82 LEU A O 2
ATOM 2451 N N . THR A 1 53 ? 15.276 -12.921 7.597 1.00 0.00 83 THR A N 2
ATOM 2452 C CA . THR A 1 53 ? 14.601 -14.026 6.928 1.00 0.00 83 THR A CA 2
ATOM 2453 C C . THR A 1 53 ? 14.114 -13.616 5.543 1.00 0.00 83 THR A C 2
ATOM 2454 O O . THR A 1 53 ? 13.756 -14.462 4.724 1.00 0.00 83 THR A O 2
ATOM 2465 N N . GLY A 1 54 ? 14.102 -12.311 5.287 1.00 0.00 84 GLY A N 2
ATOM 2466 C CA . GLY A 1 54 ? 13.657 -11.812 4.000 1.00 0.00 84 GLY A CA 2
ATOM 2467 C C . GLY A 1 54 ? 12.277 -12.316 3.628 1.00 0.00 84 GLY A C 2
ATOM 2468 O O . GLY A 1 54 ? 11.931 -12.388 2.448 1.00 0.00 84 GLY A O 2
ATOM 2472 N N . LEU A 1 55 ? 11.486 -12.669 4.635 1.00 0.00 85 LEU A N 2
ATOM 2473 C CA . LEU A 1 55 ? 10.136 -13.172 4.409 1.00 0.00 85 LEU A CA 2
ATOM 2474 C C . LEU A 1 55 ? 9.118 -12.036 4.448 1.00 0.00 85 LEU A C 2
ATOM 2475 O O . LEU A 1 55 ? 9.434 -10.919 4.859 1.00 0.00 85 LEU A O 2
ATOM 2491 N N . HIS A 1 56 ? 7.894 -12.330 4.019 1.00 0.00 86 HIS A N 2
ATOM 2492 C CA . HIS A 1 56 ? 6.829 -11.334 4.008 1.00 0.00 86 HIS A CA 2
ATOM 2493 C C . HIS A 1 56 ? 6.385 -10.997 5.429 1.00 0.00 86 HIS A C 2
ATOM 2494 O O . HIS A 1 56 ? 5.752 -11.810 6.102 1.00 0.00 86 HIS A O 2
ATOM 2509 N N . LYS A 1 57 ? 6.722 -9.793 5.879 1.00 0.00 87 LYS A N 2
ATOM 2510 C CA . LYS A 1 57 ? 6.359 -9.347 7.218 1.00 0.00 87 LYS A CA 2
ATOM 2511 C C . LYS A 1 57 ? 4.843 -9.323 7.391 1.00 0.00 87 LYS A C 2
ATOM 2512 O O . LYS A 1 57 ? 4.309 -9.880 8.350 1.00 0.00 87 LYS A O 2
ATOM 2531 N N . GLY A 1 58 ? 4.156 -8.674 6.456 1.00 0.00 88 GLY A N 2
ATOM 2532 C CA . GLY A 1 58 ? 2.708 -8.591 6.523 1.00 0.00 88 GLY A CA 2
ATOM 2533 C C . GLY A 1 58 ? 2.198 -7.180 6.310 1.00 0.00 88 GLY A C 2
ATOM 2534 O O . GLY A 1 58 ? 1.294 -6.727 7.013 1.00 0.00 88 GLY A O 2
ATOM 2538 N N . CYS A 1 59 ? 2.779 -6.483 5.340 1.00 0.00 89 CYS A N 2
ATOM 2539 C CA . CYS A 1 59 ? 2.379 -5.113 5.037 1.00 0.00 89 CYS A CA 2
ATOM 2540 C C . CYS A 1 59 ? 3.028 -4.630 3.744 1.00 0.00 89 CYS A C 2
ATOM 2541 O O . CYS A 1 59 ? 3.982 -5.233 3.254 1.00 0.00 89 CYS A O 2
ATOM 2549 N N . ALA A 1 60 ? 2.503 -3.539 3.196 1.00 0.00 90 ALA A N 2
ATOM 2550 C CA . ALA A 1 60 ? 3.031 -2.975 1.960 1.00 0.00 90 ALA A CA 2
ATOM 2551 C C . ALA A 1 60 ? 2.745 -1.480 1.873 1.00 0.00 90 ALA A C 2
ATOM 2552 O O . ALA A 1 60 ? 1.800 -0.982 2.486 1.00 0.00 90 ALA A O 2
ATOM 2559 N N . PHE A 1 61 ? 3.566 -0.769 1.108 1.00 0.00 91 PHE A N 2
ATOM 2560 C CA . PHE A 1 61 ? 3.402 0.671 0.942 1.00 0.00 91 PHE A CA 2
ATOM 2561 C C . PHE A 1 61 ? 2.827 0.997 -0.433 1.00 0.00 91 PHE A C 2
ATOM 2562 O O . PHE A 1 61 ? 3.488 0.812 -1.455 1.00 0.00 91 PHE A O 2
ATOM 2579 N N . LEU A 1 62 ? 1.591 1.484 -0.450 1.00 0.00 92 LEU A N 2
ATOM 2580 C CA . LEU A 1 62 ? 0.925 1.837 -1.699 1.00 0.00 92 LEU A CA 2
ATOM 2581 C C . LEU A 1 62 ? 0.988 3.341 -1.944 1.00 0.00 92 LEU A C 2
ATOM 2582 O O . LEU A 1 62 ? 0.721 4.140 -1.045 1.00 0.00 92 LEU A O 2
ATOM 2598 N N . THR A 1 63 ? 1.341 3.722 -3.168 1.00 0.00 93 THR A N 2
ATOM 2599 C CA . THR A 1 63 ? 1.438 5.130 -3.532 1.00 0.00 93 THR A CA 2
ATOM 2600 C C . THR A 1 63 ? 0.515 5.461 -4.699 1.00 0.00 93 THR A C 2
ATOM 2601 O O . THR A 1 63 ? 0.557 4.806 -5.741 1.00 0.00 93 THR A O 2
ATOM 2612 N N . TYR A 1 64 ? -0.317 6.480 -4.518 1.00 0.00 94 TYR A N 2
ATOM 2613 C CA . TYR A 1 64 ? -1.252 6.897 -5.556 1.00 0.00 94 TYR A CA 2
ATOM 2614 C C . TYR A 1 64 ? -0.748 8.145 -6.275 1.00 0.00 94 TYR A C 2
ATOM 2615 O O . TYR A 1 64 ? -0.088 8.995 -5.676 1.00 0.00 94 TYR A O 2
ATOM 2633 N N . CYS A 1 65 ? -1.064 8.248 -7.561 1.00 0.00 95 CYS A N 2
ATOM 2634 C CA . CYS A 1 65 ? -0.644 9.391 -8.363 1.00 0.00 95 CYS A CA 2
ATOM 2635 C C . CYS A 1 65 ? -1.245 10.685 -7.822 1.00 0.00 95 CYS A C 2
ATOM 2636 O O . CYS A 1 65 ? -0.618 11.742 -7.875 1.00 0.00 95 CYS A O 2
ATOM 2644 N N . ALA A 1 66 ? -2.466 10.592 -7.306 1.00 0.00 96 ALA A N 2
ATOM 2645 C CA . ALA A 1 66 ? -3.153 11.755 -6.756 1.00 0.00 96 ALA A CA 2
ATOM 2646 C C . ALA A 1 66 ? -3.369 11.605 -5.254 1.00 0.00 96 ALA A C 2
ATOM 2647 O O . ALA A 1 66 ? -2.945 10.618 -4.651 1.00 0.00 96 ALA A O 2
ATOM 2654 N N . ARG A 1 67 ? -4.031 12.589 -4.655 1.00 0.00 97 ARG A N 2
ATOM 2655 C CA . ARG A 1 67 ? -4.302 12.567 -3.222 1.00 0.00 97 ARG A CA 2
ATOM 2656 C C . ARG A 1 67 ? -5.727 12.095 -2.946 1.00 0.00 97 ARG A C 2
ATOM 2657 O O . ARG A 1 67 ? -5.993 11.456 -1.928 1.00 0.00 97 ARG A O 2
ATOM 2678 N N . ASP A 1 68 ? -6.638 12.416 -3.858 1.00 0.00 98 ASP A N 2
ATOM 2679 C CA . ASP A 1 68 ? -8.035 12.025 -3.713 1.00 0.00 98 ASP A CA 2
ATOM 2680 C C . ASP A 1 68 ? -8.188 10.510 -3.808 1.00 0.00 98 ASP A C 2
ATOM 2681 O O . ASP A 1 68 ? -8.824 9.886 -2.959 1.00 0.00 98 ASP A O 2
ATOM 2690 N N . SER A 1 69 ? -7.602 9.925 -4.847 1.00 0.00 99 SER A N 2
ATOM 2691 C CA . SER A 1 69 ? -7.677 8.483 -5.056 1.00 0.00 99 SER A CA 2
ATOM 2692 C C . SER A 1 69 ? -7.325 7.730 -3.777 1.00 0.00 99 SER A C 2
ATOM 2693 O O . SER A 1 69 ? -7.982 6.754 -3.418 1.00 0.00 99 SER A O 2
ATOM 2701 N N . ALA A 1 70 ? -6.283 8.192 -3.093 1.00 0.00 100 ALA A N 2
ATOM 2702 C CA . ALA A 1 70 ? -5.844 7.564 -1.853 1.00 0.00 100 ALA A CA 2
ATOM 2703 C C . ALA A 1 70 ? -6.908 7.689 -0.768 1.00 0.00 100 ALA A C 2
ATOM 2704 O O . ALA A 1 70 ? -7.359 6.689 -0.208 1.00 0.00 100 ALA A O 2
ATOM 2711 N N . LEU A 1 71 ? -7.304 8.923 -0.474 1.00 0.00 101 LEU A N 2
ATOM 2712 C CA . LEU A 1 71 ? -8.315 9.179 0.546 1.00 0.00 101 LEU A CA 2
ATOM 2713 C C . LEU A 1 71 ? -9.483 8.206 0.411 1.00 0.00 101 LEU A C 2
ATOM 2714 O O . LEU A 1 71 ? -9.903 7.584 1.388 1.00 0.00 101 LEU A O 2
ATOM 2730 N N . LYS A 1 72 ? -10.001 8.077 -0.805 1.00 0.00 102 LYS A N 2
ATOM 2731 C CA . LYS A 1 72 ? -11.118 7.177 -1.070 1.00 0.00 102 LYS A CA 2
ATOM 2732 C C . LYS A 1 72 ? -10.753 5.739 -0.716 1.00 0.00 102 LYS A C 2
ATOM 2733 O O . LYS A 1 72 ? -11.270 5.177 0.249 1.00 0.00 102 LYS A O 2
ATOM 2752 N N . ALA A 1 73 ? -9.859 5.150 -1.503 1.00 0.00 103 ALA A N 2
ATOM 2753 C CA . ALA A 1 73 ? -9.423 3.778 -1.271 1.00 0.00 103 ALA A CA 2
ATOM 2754 C C . ALA A 1 73 ? -9.135 3.536 0.207 1.00 0.00 103 ALA A C 2
ATOM 2755 O O . ALA A 1 73 ? -9.292 2.422 0.704 1.00 0.00 103 ALA A O 2
ATOM 2762 N N . GLN A 1 74 ? -8.714 4.587 0.903 1.00 0.00 104 GLN A N 2
ATOM 2763 C CA . GLN A 1 74 ? -8.404 4.488 2.324 1.00 0.00 104 GLN A CA 2
ATOM 2764 C C . GLN A 1 74 ? -9.671 4.268 3.144 1.00 0.00 104 GLN A C 2
ATOM 2765 O O . GLN A 1 74 ? -9.761 3.320 3.923 1.00 0.00 104 GLN A O 2
ATOM 2779 N N . SER A 1 75 ? -10.648 5.151 2.962 1.00 0.00 105 SER A N 2
ATOM 2780 C CA . SER A 1 75 ? -11.909 5.056 3.688 1.00 0.00 105 SER A CA 2
ATOM 2781 C C . SER A 1 75 ? -12.825 4.015 3.052 1.00 0.00 105 SER A C 2
ATOM 2782 O O . SER A 1 75 ? -13.883 3.691 3.591 1.00 0.00 105 SER A O 2
ATOM 2790 N N . ALA A 1 76 ? -12.409 3.494 1.902 1.00 0.00 106 ALA A N 2
ATOM 2791 C CA . ALA A 1 76 ? -13.190 2.488 1.193 1.00 0.00 106 ALA A CA 2
ATOM 2792 C C . ALA A 1 76 ? -12.653 1.086 1.461 1.00 0.00 106 ALA A C 2
ATOM 2793 O O . ALA A 1 76 ? -13.357 0.093 1.273 1.00 0.00 106 ALA A O 2
ATOM 2800 N N . LEU A 1 77 ? -11.401 1.012 1.899 1.00 0.00 107 LEU A N 2
ATOM 2801 C CA . LEU A 1 77 ? -10.768 -0.270 2.192 1.00 0.00 107 LEU A CA 2
ATOM 2802 C C . LEU A 1 77 ? -10.581 -0.453 3.695 1.00 0.00 107 LEU A C 2
ATOM 2803 O O . LEU A 1 77 ? -10.933 -1.493 4.252 1.00 0.00 107 LEU A O 2
ATOM 2819 N N . HIS A 1 78 ? -10.026 0.564 4.346 1.00 0.00 108 HIS A N 2
ATOM 2820 C CA . HIS A 1 78 ? -9.794 0.516 5.785 1.00 0.00 108 HIS A CA 2
ATOM 2821 C C . HIS A 1 78 ? -10.991 -0.096 6.508 1.00 0.00 108 HIS A C 2
ATOM 2822 O O . HIS A 1 78 ? -12.049 0.524 6.610 1.00 0.00 108 HIS A O 2
ATOM 2836 N N . GLU A 1 79 ? -10.814 -1.316 7.006 1.00 0.00 109 GLU A N 2
ATOM 2837 C CA . GLU A 1 79 ? -11.881 -2.011 7.717 1.00 0.00 109 GLU A CA 2
ATOM 2838 C C . GLU A 1 79 ? -13.143 -2.089 6.863 1.00 0.00 109 GLU A C 2
ATOM 2839 O O . GLU A 1 79 ? -14.254 -1.906 7.362 1.00 0.00 109 GLU A O 2
ATOM 2851 N N . GLN A 1 80 ? -12.964 -2.360 5.575 1.00 0.00 110 GLN A N 2
ATOM 2852 C CA . GLN A 1 80 ? -14.088 -2.461 4.652 1.00 0.00 110 GLN A CA 2
ATOM 2853 C C . GLN A 1 80 ? -13.989 -3.728 3.809 1.00 0.00 110 GLN A C 2
ATOM 2854 O O . GLN A 1 80 ? -14.974 -4.442 3.623 1.00 0.00 110 GLN A O 2
ATOM 2868 N N . LYS A 1 81 ? -12.792 -4.001 3.299 1.00 0.00 111 LYS A N 2
ATOM 2869 C CA . LYS A 1 81 ? -12.563 -5.182 2.476 1.00 0.00 111 LYS A CA 2
ATOM 2870 C C . LYS A 1 81 ? -11.917 -6.297 3.292 1.00 0.00 111 LYS A C 2
ATOM 2871 O O . LYS A 1 81 ? -11.564 -6.105 4.456 1.00 0.00 111 LYS A O 2
ATOM 2890 N N . THR A 1 82 ? -11.765 -7.465 2.675 1.00 0.00 112 THR A N 2
ATOM 2891 C CA . THR A 1 82 ? -11.162 -8.610 3.344 1.00 0.00 112 THR A CA 2
ATOM 2892 C C . THR A 1 82 ? -10.492 -9.543 2.341 1.00 0.00 112 THR A C 2
ATOM 2893 O O . THR A 1 82 ? -11.165 -10.231 1.573 1.00 0.00 112 THR A O 2
ATOM 2904 N N . LEU A 1 83 ? -9.164 -9.563 2.354 1.00 0.00 113 LEU A N 2
ATOM 2905 C CA . LEU A 1 83 ? -8.403 -10.413 1.445 1.00 0.00 113 LEU A CA 2
ATOM 2906 C C . LEU A 1 83 ? -8.640 -11.888 1.753 1.00 0.00 113 LEU A C 2
ATOM 2907 O O 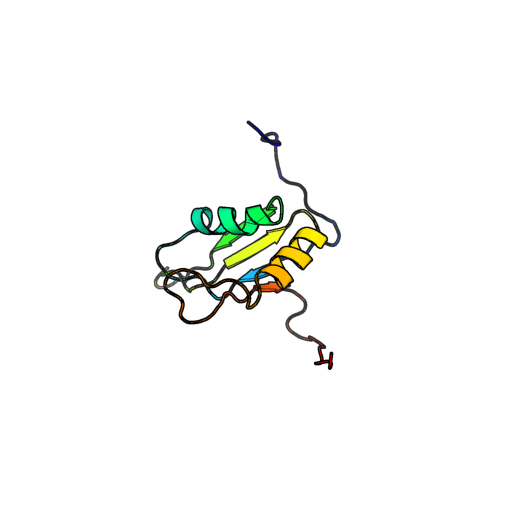. LEU A 1 83 ? -9.032 -12.262 2.858 1.00 0.00 113 LEU A O 2
ATOM 2923 N N . PRO A 1 84 ? -8.394 -12.748 0.753 1.00 0.00 114 PRO A N 2
ATOM 2924 C CA . PRO A 1 84 ? -8.571 -14.196 0.893 1.00 0.00 114 PRO A CA 2
ATOM 2925 C C . PRO A 1 84 ? -7.531 -14.821 1.817 1.00 0.00 114 PRO A C 2
ATOM 2926 O O . PRO A 1 84 ? -6.337 -14.807 1.522 1.00 0.00 114 PRO A O 2
ATOM 2937 N N . GLY A 1 85 ? -7.993 -15.369 2.936 1.00 0.00 115 GLY A N 2
ATOM 2938 C CA . GLY A 1 85 ? -7.089 -15.992 3.886 1.00 0.00 115 GLY A CA 2
ATOM 2939 C C . GLY A 1 85 ? -6.992 -15.219 5.186 1.00 0.00 115 GLY A C 2
ATOM 2940 O O . GLY A 1 85 ? -6.498 -15.736 6.188 1.00 0.00 115 GLY A O 2
ATOM 2944 N N . MET A 1 86 ? -7.463 -13.976 5.171 1.00 0.00 116 MET A N 2
ATOM 2945 C CA . MET A 1 86 ? -7.426 -13.131 6.359 1.00 0.00 116 MET A CA 2
ATOM 2946 C C . MET A 1 86 ? -8.819 -12.981 6.962 1.00 0.00 116 MET A C 2
ATOM 2947 O O . MET A 1 86 ? -9.725 -12.441 6.328 1.00 0.00 116 MET A O 2
ATOM 2961 N N . ASN A 1 87 ? -8.983 -13.462 8.190 1.00 0.00 117 ASN A N 2
ATOM 2962 C CA . ASN A 1 87 ? -10.266 -13.381 8.878 1.00 0.00 117 ASN A CA 2
ATOM 2963 C C . ASN A 1 87 ? -10.676 -11.928 9.096 1.00 0.00 117 ASN A C 2
ATOM 2964 O O . ASN A 1 87 ? -11.859 -11.590 9.034 1.00 0.00 117 ASN A O 2
ATOM 2975 N N . ARG A 1 88 ? -9.691 -11.073 9.350 1.00 0.00 118 ARG A N 2
ATOM 2976 C CA . ARG A 1 88 ? -9.950 -9.656 9.577 1.00 0.00 118 ARG A CA 2
ATOM 2977 C C . ARG A 1 88 ? -9.871 -8.872 8.270 1.00 0.00 118 ARG A C 2
ATOM 2978 O O . ARG A 1 88 ? -9.263 -9.308 7.292 1.00 0.00 118 ARG A O 2
ATOM 2999 N N . PRO A 1 89 ? -10.501 -7.688 8.251 1.00 0.00 119 PRO A N 2
ATOM 3000 C CA . PRO A 1 89 ? -10.516 -6.819 7.070 1.00 0.00 119 PRO A CA 2
ATOM 3001 C C . PRO A 1 89 ? -9.150 -6.208 6.782 1.00 0.00 119 PRO A C 2
ATOM 3002 O O . PRO A 1 89 ? -8.197 -6.410 7.536 1.00 0.00 119 PRO A O 2
ATOM 3013 N N . ILE A 1 90 ? -9.060 -5.459 5.688 1.00 0.00 120 ILE A N 2
ATOM 3014 C CA . ILE A 1 90 ? -7.810 -4.817 5.302 1.00 0.00 120 ILE A CA 2
ATOM 3015 C C . ILE A 1 90 ? -7.678 -3.440 5.943 1.00 0.00 120 ILE A C 2
ATOM 3016 O O . ILE A 1 90 ? -8.573 -2.603 5.826 1.00 0.00 120 ILE A O 2
ATOM 3032 N N . GLN A 1 91 ? -6.557 -3.212 6.620 1.00 0.00 121 GLN A N 2
ATOM 3033 C CA . GLN A 1 91 ? -6.309 -1.935 7.279 1.00 0.00 121 GLN A CA 2
ATOM 3034 C C . GLN A 1 91 ? -5.417 -1.045 6.420 1.00 0.00 121 GLN A C 2
ATOM 3035 O O . GLN A 1 91 ? -4.295 -1.418 6.077 1.00 0.00 121 GLN A O 2
ATOM 3049 N N . VAL A 1 92 ? -5.923 0.135 6.075 1.00 0.00 122 VAL A N 2
ATOM 3050 C CA . VAL A 1 92 ? -5.172 1.080 5.257 1.00 0.00 122 VAL A CA 2
ATOM 3051 C C . VAL A 1 92 ? -5.217 2.481 5.855 1.00 0.00 122 VAL A C 2
ATOM 3052 O O . VAL A 1 92 ? -6.292 3.033 6.093 1.00 0.00 122 VAL A O 2
ATOM 3065 N N . LYS A 1 93 ? -4.042 3.054 6.096 1.00 0.00 123 LYS A N 2
ATOM 3066 C CA . LYS A 1 93 ? -3.945 4.393 6.665 1.00 0.00 123 LYS A CA 2
ATOM 3067 C C . LYS A 1 93 ? -2.887 5.217 5.938 1.00 0.00 123 LYS A C 2
ATOM 3068 O O . LYS A 1 93 ? -1.922 4.687 5.388 1.00 0.00 123 LYS A O 2
ATOM 3087 N N . PRO A 1 94 ? -3.070 6.546 5.936 1.00 0.00 124 PRO A N 2
ATOM 3088 C CA . PRO A 1 94 ? -2.140 7.472 5.283 1.00 0.00 124 PRO A CA 2
ATOM 3089 C C . PRO A 1 94 ? -0.802 7.558 6.009 1.00 0.00 124 PRO A C 2
ATOM 3090 O O . PRO A 1 94 ? -0.611 8.408 6.879 1.00 0.00 124 PRO A O 2
ATOM 3101 N N . ALA A 1 95 ? 0.121 6.673 5.646 1.00 0.00 125 ALA A N 2
ATOM 3102 C CA . ALA A 1 95 ? 1.442 6.652 6.262 1.00 0.00 125 ALA A CA 2
ATOM 3103 C C . ALA A 1 95 ? 2.012 8.061 6.389 1.00 0.00 125 ALA A C 2
ATOM 3104 O O . ALA A 1 95 ? 1.858 8.886 5.489 1.00 0.00 125 ALA A O 2
ATOM 3111 N N . ALA A 1 96 ? 2.669 8.329 7.513 1.00 0.00 126 ALA A N 2
ATOM 3112 C CA . ALA A 1 96 ? 3.262 9.638 7.757 1.00 0.00 126 ALA A CA 2
ATOM 3113 C C . ALA A 1 96 ? 4.785 9.556 7.777 1.00 0.00 126 ALA A C 2
ATOM 3114 O O . ALA A 1 96 ? 5.370 8.929 8.660 1.00 0.00 126 ALA A O 2
ATOM 3121 N N . SER A 1 97 ? 5.420 10.192 6.798 1.00 0.00 127 SER A N 2
ATOM 3122 C CA . SER A 1 97 ? 6.875 10.186 6.701 1.00 0.00 127 SER A CA 2
ATOM 3123 C C . SER A 1 97 ? 7.509 10.635 8.014 1.00 0.00 127 SER A C 2
ATOM 3124 O O . SER A 1 97 ? 8.445 10.009 8.509 1.00 0.00 127 SER A O 2
ATOM 3132 N N . GLU A 1 98 ? 6.990 11.725 8.572 1.00 0.00 128 GLU A N 2
ATOM 3133 C CA . GLU A 1 98 ? 7.505 12.259 9.827 1.00 0.00 128 GLU A CA 2
ATOM 3134 C C . GLU A 1 98 ? 6.371 12.516 10.815 1.00 0.00 128 GLU A C 2
ATOM 3135 O O . GLU A 1 98 ? 5.276 12.922 10.428 1.00 0.00 128 GLU A O 2
ATOM 3147 N N . GLY A 1 99 ? 6.643 12.277 12.095 1.00 0.00 129 GLY A N 2
ATOM 3148 C CA . GLY A 1 99 ? 5.637 12.487 13.119 1.00 0.00 129 GLY A CA 2
ATOM 3149 C C . GLY A 1 99 ? 4.291 11.904 12.737 1.00 0.00 129 GLY A C 2
ATOM 3150 O O . GLY A 1 99 ? 4.201 11.068 11.838 1.00 0.00 129 GLY A O 2
ATOM 3154 N N . ARG A 1 100 ? 3.241 12.344 13.424 1.00 0.00 130 ARG A N 2
ATOM 3155 C CA . ARG A 1 100 ? 1.893 11.857 13.154 1.00 0.00 130 ARG A CA 2
ATOM 3156 C C . ARG A 1 100 ? 0.877 12.991 13.251 1.00 0.00 130 ARG A C 2
ATOM 3157 O O . ARG A 1 100 ? 1.229 14.131 13.551 1.00 0.00 130 ARG A O 2
ATOM 3178 N N . GLY A 1 101 ? -0.388 12.669 12.993 1.00 0.00 131 GLY A N 2
ATOM 3179 C CA . GLY A 1 101 ? -1.436 13.671 13.056 1.00 0.00 131 GLY A CA 2
ATOM 3180 C C . GLY A 1 101 ? -1.308 14.712 11.963 1.00 0.00 131 GLY A C 2
ATOM 3181 O O . GLY A 1 101 ? -0.759 15.791 12.185 1.00 0.00 131 GLY A O 2
ATOM 3185 N N . GLU A 1 102 ? -1.816 14.389 10.777 1.00 0.00 132 GLU A N 2
ATOM 3186 C CA . GLU A 1 102 ? -1.754 15.305 9.644 1.00 0.00 132 GLU A CA 2
ATOM 3187 C C . GLU A 1 102 ? -3.116 15.427 8.968 1.00 0.00 132 GLU A C 2
ATOM 3188 O O . GLU A 1 102 ? -3.808 14.431 8.758 1.00 0.00 132 GLU A O 2
ATOM 3200 N N . SER A 1 103 ? -3.494 16.656 8.629 1.00 0.00 133 SER A N 2
ATOM 3201 C CA . SER A 1 103 ? -4.774 16.910 7.980 1.00 0.00 133 SER A CA 2
ATOM 3202 C C . SER A 1 103 ? -4.575 17.618 6.643 1.00 0.00 133 SER A C 2
ATOM 3203 O O . SER A 1 103 ? -3.619 18.370 6.463 1.00 0.00 133 SER A O 2
ATOM 3211 N N . GLY A 1 104 ? -5.487 17.370 5.708 1.00 0.00 134 GLY A N 2
ATOM 3212 C CA . GLY A 1 104 ? -5.395 17.991 4.399 1.00 0.00 134 GLY A CA 2
ATOM 3213 C C . GLY A 1 104 ? -6.755 18.315 3.814 1.00 0.00 134 GLY A C 2
ATOM 3214 O O . GLY A 1 104 ? -7.317 17.548 3.032 1.00 0.00 134 GLY A O 2
ATOM 3218 N N . PRO A 1 105 ? -7.306 19.476 4.196 1.00 0.00 135 PRO A N 2
ATOM 3219 C CA . PRO A 1 105 ? -8.616 19.926 3.717 1.00 0.00 135 PRO A CA 2
ATOM 3220 C C . PRO A 1 105 ? -8.593 20.310 2.241 1.00 0.00 135 PRO A C 2
ATOM 3221 O O . PRO A 1 105 ? -7.603 20.848 1.745 1.00 0.00 135 PRO A O 2
ATOM 3232 N N . SER A 1 106 ? -9.690 20.032 1.544 1.00 0.00 136 SER A N 2
ATOM 3233 C CA . SER A 1 106 ? -9.794 20.346 0.124 1.00 0.00 136 SER A CA 2
ATOM 3234 C C . SER A 1 106 ? -11.248 20.579 -0.276 1.00 0.00 136 SER A C 2
ATOM 3235 O O . SER A 1 106 ? -12.157 20.448 0.543 1.00 0.00 136 SER A O 2
ATOM 3243 N N . SER A 1 107 ? -11.458 20.925 -1.542 1.00 0.00 137 SER A N 2
ATOM 3244 C CA . SER A 1 107 ? -12.801 21.181 -2.051 1.00 0.00 137 SER A CA 2
ATOM 3245 C C . SER A 1 107 ? -13.073 20.354 -3.304 1.00 0.00 137 SER A C 2
ATOM 3246 O O . SER A 1 107 ? -14.145 19.770 -3.455 1.00 0.00 137 SER A O 2
ATOM 3254 N N . GLY A 1 108 ? -12.092 20.310 -4.201 1.00 0.00 138 GLY A N 2
ATOM 3255 C CA . GLY A 1 108 ? -12.244 19.552 -5.430 1.00 0.00 138 GLY A CA 2
ATOM 3256 C C . GLY A 1 108 ? -11.773 20.322 -6.647 1.00 0.00 138 GLY A C 2
ATOM 3257 O O . GLY A 1 108 ? -10.694 20.915 -6.636 1.00 0.00 138 GLY A O 2
ATOM 3261 N N . GLY A 1 1 ? -12.006 2.974 -19.610 1.00 0.00 31 GLY A N 3
ATOM 3262 C CA . GLY A 1 1 ? -10.716 3.631 -19.712 1.00 0.00 31 GLY A CA 3
ATOM 3263 C C . GLY A 1 1 ? -9.635 2.706 -20.237 1.00 0.00 31 GLY A C 3
ATOM 3264 O O . GLY A 1 1 ? -9.693 1.494 -20.034 1.00 0.00 31 GLY A O 3
ATOM 3268 N N . SER A 1 2 ? -8.647 3.280 -20.917 1.00 0.00 32 SER A N 3
ATOM 3269 C CA . SER A 1 2 ? -7.551 2.499 -21.478 1.00 0.00 32 SER A CA 3
ATOM 3270 C C . SER A 1 2 ? -6.460 3.411 -22.029 1.00 0.00 32 SER A C 3
ATOM 3271 O O . SER A 1 2 ? -6.719 4.560 -22.388 1.00 0.00 32 SER A O 3
ATOM 3279 N N . SER A 1 3 ? -5.238 2.891 -22.094 1.00 0.00 33 SER A N 3
ATOM 3280 C CA . SER A 1 3 ? -4.106 3.659 -22.598 1.00 0.00 33 SER A CA 3
ATOM 3281 C C . SER A 1 3 ? -3.050 2.737 -23.201 1.00 0.00 33 SER A C 3
ATOM 3282 O O . SER A 1 3 ? -3.184 1.515 -23.167 1.00 0.00 33 SER A O 3
ATOM 3290 N N . GLY A 1 4 ? -1.999 3.335 -23.755 1.00 0.00 34 GLY A N 3
ATOM 3291 C CA . GLY A 1 4 ? -0.935 2.554 -24.358 1.00 0.00 34 GLY A CA 3
ATOM 3292 C C . GLY A 1 4 ? 0.034 3.409 -25.150 1.00 0.00 34 GLY A C 3
ATOM 3293 O O . GLY A 1 4 ? 0.371 3.086 -26.289 1.00 0.00 34 GLY A O 3
ATOM 3297 N N . SER A 1 5 ? 0.483 4.505 -24.546 1.00 0.00 35 SER A N 3
ATOM 3298 C CA . SER A 1 5 ? 1.416 5.413 -25.204 1.00 0.00 35 SER A CA 3
ATOM 3299 C C . SER A 1 5 ? 2.547 5.808 -24.260 1.00 0.00 35 SER A C 3
ATOM 3300 O O . SER A 1 5 ? 2.321 6.081 -23.081 1.00 0.00 35 SER A O 3
ATOM 3308 N N . SER A 1 6 ? 3.767 5.834 -24.787 1.00 0.00 36 SER A N 3
ATOM 3309 C CA . SER A 1 6 ? 4.936 6.192 -23.992 1.00 0.00 36 SER A CA 3
ATOM 3310 C C . SER A 1 6 ? 4.590 7.274 -22.974 1.00 0.00 36 SER A C 3
ATOM 3311 O O . SER A 1 6 ? 4.459 8.448 -23.319 1.00 0.00 36 SER A O 3
ATOM 3319 N N . GLY A 1 7 ? 4.444 6.870 -21.716 1.00 0.00 37 GLY A N 3
ATOM 3320 C CA . GLY A 1 7 ? 4.114 7.816 -20.666 1.00 0.00 37 GLY A CA 3
ATOM 3321 C C . GLY A 1 7 ? 4.800 7.489 -19.355 1.00 0.00 37 GLY A C 3
ATOM 3322 O O . GLY A 1 7 ? 5.374 6.411 -19.198 1.00 0.00 37 GLY A O 3
ATOM 3326 N N . VAL A 1 8 ? 4.743 8.422 -18.409 1.00 0.00 38 VAL A N 3
ATOM 3327 C CA . VAL A 1 8 ? 5.364 8.227 -17.105 1.00 0.00 38 VAL A CA 3
ATOM 3328 C C . VAL A 1 8 ? 4.387 8.544 -15.978 1.00 0.00 38 VAL A C 3
ATOM 3329 O O . VAL A 1 8 ? 3.560 9.451 -16.077 1.00 0.00 38 VAL A O 3
ATOM 3342 N N . PRO A 1 9 ? 4.483 7.780 -14.880 1.00 0.00 39 PRO A N 3
ATOM 3343 C CA . PRO A 1 9 ? 3.615 7.961 -13.712 1.00 0.00 39 PRO A CA 3
ATOM 3344 C C . PRO A 1 9 ? 3.918 9.253 -12.960 1.00 0.00 39 PRO A C 3
ATOM 3345 O O . PRO A 1 9 ? 5.033 9.457 -12.482 1.00 0.00 39 PRO A O 3
ATOM 3356 N N . MET A 1 10 ? 2.917 10.121 -12.858 1.00 0.00 40 MET A N 3
ATOM 3357 C CA . MET A 1 10 ? 3.077 11.393 -12.162 1.00 0.00 40 MET A CA 3
ATOM 3358 C C . MET A 1 10 ? 2.243 11.421 -10.885 1.00 0.00 40 MET A C 3
ATOM 3359 O O . MET A 1 10 ? 1.114 10.932 -10.857 1.00 0.00 40 MET A O 3
ATOM 3373 N N . LYS A 1 11 ? 2.807 11.997 -9.828 1.00 0.00 41 LYS A N 3
ATOM 3374 C CA . LYS A 1 11 ? 2.117 12.091 -8.548 1.00 0.00 41 LYS A CA 3
ATOM 3375 C C . LYS A 1 11 ? 1.615 13.511 -8.303 1.00 0.00 41 LYS A C 3
ATOM 3376 O O . LYS A 1 11 ? 1.731 14.378 -9.168 1.00 0.00 41 LYS A O 3
ATOM 3395 N N . ASP A 1 12 ? 1.059 13.740 -7.118 1.00 0.00 42 ASP A N 3
ATOM 3396 C CA . ASP A 1 12 ? 0.543 15.056 -6.759 1.00 0.00 42 ASP A CA 3
ATOM 3397 C C . ASP A 1 12 ? 1.430 15.721 -5.711 1.00 0.00 42 ASP A C 3
ATOM 3398 O O . ASP A 1 12 ? 2.035 15.047 -4.877 1.00 0.00 42 ASP A O 3
ATOM 3407 N N . HIS A 1 13 ? 1.505 17.047 -5.761 1.00 0.00 43 HIS A N 3
ATOM 3408 C CA . HIS A 1 13 ? 2.319 17.803 -4.817 1.00 0.00 43 HIS A CA 3
ATOM 3409 C C . HIS A 1 13 ? 1.923 17.483 -3.379 1.00 0.00 43 HIS A C 3
ATOM 3410 O O . HIS A 1 13 ? 2.778 17.354 -2.503 1.00 0.00 43 HIS A O 3
ATOM 3425 N N . ASP A 1 14 ? 0.621 17.357 -3.144 1.00 0.00 44 ASP A N 3
ATOM 3426 C CA . ASP A 1 14 ? 0.111 17.051 -1.812 1.00 0.00 44 ASP A CA 3
ATOM 3427 C C . ASP A 1 14 ? -0.407 15.618 -1.744 1.00 0.00 44 ASP A C 3
ATOM 3428 O O . ASP A 1 14 ? -1.395 15.336 -1.067 1.00 0.00 44 ASP A O 3
ATOM 3437 N N . ALA A 1 15 ? 0.266 14.717 -2.452 1.00 0.00 45 ALA A N 3
ATOM 3438 C CA . ALA A 1 15 ? -0.126 13.313 -2.471 1.00 0.00 45 ALA A CA 3
ATOM 3439 C C . ALA A 1 15 ? 0.049 12.675 -1.097 1.00 0.00 45 ALA A C 3
ATOM 3440 O O . ALA A 1 15 ? 0.592 13.293 -0.181 1.00 0.00 45 ALA A O 3
ATOM 3447 N N . ILE A 1 16 ? -0.415 11.438 -0.961 1.00 0.00 46 ILE A N 3
ATOM 3448 C CA . ILE A 1 16 ? -0.309 10.717 0.301 1.00 0.00 46 ILE A CA 3
ATOM 3449 C C . ILE A 1 16 ? 0.151 9.280 0.077 1.00 0.00 46 ILE A C 3
ATOM 3450 O O . ILE A 1 16 ? -0.147 8.675 -0.953 1.00 0.00 46 ILE A O 3
ATOM 3466 N N . LYS A 1 17 ? 0.876 8.738 1.050 1.00 0.00 47 LYS A N 3
ATOM 3467 C CA . LYS A 1 17 ? 1.374 7.371 0.962 1.00 0.00 47 LYS A CA 3
ATOM 3468 C C . LYS A 1 17 ? 0.572 6.440 1.866 1.00 0.00 47 LYS A C 3
ATOM 3469 O O . LYS A 1 17 ? 0.724 6.461 3.088 1.00 0.00 47 LYS A O 3
ATOM 3488 N N . LEU A 1 18 ? -0.281 5.623 1.258 1.00 0.00 48 LEU A N 3
ATOM 3489 C CA . LEU A 1 18 ? -1.107 4.683 2.008 1.00 0.00 48 LEU A CA 3
ATOM 3490 C C . LEU A 1 18 ? -0.307 3.442 2.392 1.00 0.00 48 LEU A C 3
ATOM 3491 O O . LEU A 1 18 ? 0.456 2.909 1.586 1.00 0.00 48 LEU A O 3
ATOM 3507 N N . PHE A 1 19 ? -0.489 2.986 3.627 1.00 0.00 49 PHE A N 3
ATOM 3508 C CA . PHE A 1 19 ? 0.214 1.806 4.117 1.00 0.00 49 PHE A CA 3
ATOM 3509 C C . PHE A 1 19 ? -0.770 0.704 4.496 1.00 0.00 49 PHE A C 3
ATOM 3510 O O . PHE A 1 19 ? -1.698 0.925 5.274 1.00 0.00 49 PHE A O 3
ATOM 3527 N N . VAL A 1 20 ? -0.562 -0.485 3.939 1.00 0.00 50 VAL A N 3
ATOM 3528 C CA . VAL A 1 20 ? -1.430 -1.623 4.217 1.00 0.00 50 VAL A CA 3
ATOM 3529 C C . VAL A 1 20 ? -0.745 -2.623 5.142 1.00 0.00 50 VAL A C 3
ATOM 3530 O O . VAL A 1 20 ? 0.413 -2.983 4.935 1.00 0.00 50 VAL A O 3
ATOM 3543 N N . GLY A 1 21 ? -1.469 -3.068 6.164 1.00 0.00 51 GLY A N 3
ATOM 3544 C CA . GLY A 1 21 ? -0.915 -4.023 7.106 1.00 0.00 51 GLY A CA 3
ATOM 3545 C C . GLY A 1 21 ? -1.768 -5.270 7.237 1.00 0.00 51 GLY A C 3
ATOM 3546 O O . GLY A 1 21 ? -1.836 -5.872 8.308 1.00 0.00 51 GLY A O 3
ATOM 3550 N N . GLN A 1 22 ? -2.421 -5.656 6.145 1.00 0.00 52 GLN A N 3
ATOM 3551 C CA . GLN A 1 22 ? -3.276 -6.837 6.145 1.00 0.00 52 GLN A CA 3
ATOM 3552 C C . GLN A 1 22 ? -3.001 -7.708 4.923 1.00 0.00 52 GLN A C 3
ATOM 3553 O O . GLN A 1 22 ? -3.925 -8.239 4.307 1.00 0.00 52 GLN A O 3
ATOM 3567 N N . ILE A 1 23 ? -1.725 -7.849 4.579 1.00 0.00 53 ILE A N 3
ATOM 3568 C CA . ILE A 1 23 ? -1.329 -8.655 3.431 1.00 0.00 53 ILE A CA 3
ATOM 3569 C C . ILE A 1 23 ? -0.701 -9.972 3.875 1.00 0.00 53 ILE A C 3
ATOM 3570 O O . ILE A 1 23 ? 0.378 -10.005 4.468 1.00 0.00 53 ILE A O 3
ATOM 3586 N N . PRO A 1 24 ? -1.389 -11.085 3.580 1.00 0.00 54 PRO A N 3
ATOM 3587 C CA . PRO A 1 24 ? -0.916 -12.426 3.937 1.00 0.00 54 PRO A CA 3
ATOM 3588 C C . PRO A 1 24 ? 0.304 -12.846 3.124 1.00 0.00 54 PRO A C 3
ATOM 3589 O O . PRO A 1 24 ? 0.944 -12.019 2.475 1.00 0.00 54 PRO A O 3
ATOM 3600 N N . ARG A 1 25 ? 0.619 -14.137 3.162 1.00 0.00 55 ARG A N 3
ATOM 3601 C CA . ARG A 1 25 ? 1.762 -14.666 2.429 1.00 0.00 55 ARG A CA 3
ATOM 3602 C C . ARG A 1 25 ? 1.308 -15.411 1.177 1.00 0.00 55 ARG A C 3
ATOM 3603 O O . ARG A 1 25 ? 0.346 -16.178 1.213 1.00 0.00 55 ARG A O 3
ATOM 3624 N N . GLY A 1 26 ? 2.006 -15.178 0.070 1.00 0.00 56 GLY A N 3
ATOM 3625 C CA . GLY A 1 26 ? 1.659 -15.834 -1.178 1.00 0.00 56 GLY A CA 3
ATOM 3626 C C . GLY A 1 26 ? 1.231 -14.851 -2.249 1.00 0.00 56 GLY A C 3
ATOM 3627 O O . GLY A 1 26 ? 1.329 -15.140 -3.443 1.00 0.00 56 GLY A O 3
ATOM 3631 N N . LEU A 1 27 ? 0.753 -13.686 -1.825 1.00 0.00 57 LEU A N 3
ATOM 3632 C CA . LEU A 1 27 ? 0.307 -12.657 -2.757 1.00 0.00 57 LEU A CA 3
ATOM 3633 C C . LEU A 1 27 ? 1.360 -11.564 -2.908 1.00 0.00 57 LEU A C 3
ATOM 3634 O O . LEU A 1 27 ? 2.198 -11.370 -2.026 1.00 0.00 57 LEU A O 3
ATOM 3650 N N . ASP A 1 28 ? 1.311 -10.852 -4.028 1.00 0.00 58 ASP A N 3
ATOM 3651 C CA . ASP A 1 28 ? 2.259 -9.776 -4.292 1.00 0.00 58 ASP A CA 3
ATOM 3652 C C . ASP A 1 28 ? 1.541 -8.535 -4.814 1.00 0.00 58 ASP A C 3
ATOM 3653 O O . ASP A 1 28 ? 0.315 -8.515 -4.919 1.00 0.00 58 ASP A O 3
ATOM 3662 N N . GLU A 1 29 ? 2.313 -7.503 -5.138 1.00 0.00 59 GLU A N 3
ATOM 3663 C CA . GLU A 1 29 ? 1.749 -6.258 -5.647 1.00 0.00 59 GLU A CA 3
ATOM 3664 C C . GLU A 1 29 ? 0.835 -6.522 -6.840 1.00 0.00 59 GLU A C 3
ATOM 3665 O O . GLU A 1 29 ? -0.107 -5.771 -7.091 1.00 0.00 59 GLU A O 3
ATOM 3677 N N . GLN A 1 30 ? 1.121 -7.595 -7.571 1.00 0.00 60 GLN A N 3
ATOM 3678 C CA . GLN A 1 30 ? 0.325 -7.957 -8.738 1.00 0.00 60 GLN A CA 3
ATOM 3679 C C . GLN A 1 30 ? -1.085 -8.370 -8.329 1.00 0.00 60 GLN A C 3
ATOM 3680 O O . GLN A 1 30 ? -2.042 -8.172 -9.077 1.00 0.00 60 GLN A O 3
ATOM 3694 N N . ASP A 1 31 ? -1.205 -8.945 -7.137 1.00 0.00 61 ASP A N 3
ATOM 3695 C CA . ASP A 1 31 ? -2.498 -9.385 -6.628 1.00 0.00 61 ASP A CA 3
ATOM 3696 C C . ASP A 1 31 ? -3.186 -8.266 -5.852 1.00 0.00 61 ASP A C 3
ATOM 3697 O O . ASP A 1 31 ? -4.386 -8.331 -5.580 1.00 0.00 61 ASP A O 3
ATOM 3706 N N . LEU A 1 32 ? -2.420 -7.241 -5.498 1.00 0.00 62 LEU A N 3
ATOM 3707 C CA . LEU A 1 32 ? -2.955 -6.107 -4.752 1.00 0.00 62 LEU A CA 3
ATOM 3708 C C . LEU A 1 32 ? -3.287 -4.948 -5.687 1.00 0.00 62 LEU A C 3
ATOM 3709 O O . LEU A 1 32 ? -4.165 -4.135 -5.398 1.00 0.00 62 LEU A O 3
ATOM 3725 N N . LYS A 1 33 ? -2.580 -4.880 -6.810 1.00 0.00 63 LYS A N 3
ATOM 3726 C CA . LYS A 1 33 ? -2.801 -3.823 -7.790 1.00 0.00 63 LYS A CA 3
ATOM 3727 C C . LYS A 1 33 ? -4.264 -3.777 -8.221 1.00 0.00 63 LYS A C 3
ATOM 3728 O O . LYS A 1 33 ? -4.878 -2.714 -8.303 1.00 0.00 63 LYS A O 3
ATOM 3747 N N . PRO A 1 34 ? -4.836 -4.958 -8.501 1.00 0.00 64 PRO A N 3
ATOM 3748 C CA . PRO A 1 34 ? -6.234 -5.079 -8.925 1.00 0.00 64 PRO A CA 3
ATOM 3749 C C . PRO A 1 34 ? -7.182 -4.283 -8.034 1.00 0.00 64 PRO A C 3
ATOM 3750 O O . PRO A 1 34 ? -7.945 -3.445 -8.515 1.00 0.00 64 PRO A O 3
ATOM 3761 N N . LEU A 1 35 ? -7.127 -4.550 -6.734 1.00 0.00 65 LEU A N 3
ATOM 3762 C CA . LEU A 1 35 ? -7.981 -3.858 -5.774 1.00 0.00 65 LEU A CA 3
ATOM 3763 C C . LEU A 1 35 ? -7.681 -2.362 -5.758 1.00 0.00 65 LEU A C 3
ATOM 3764 O O . LEU A 1 35 ? -8.586 -1.536 -5.867 1.00 0.00 65 LEU A O 3
ATOM 3780 N N . PHE A 1 36 ? -6.403 -2.022 -5.622 1.00 0.00 66 PHE A N 3
ATOM 3781 C CA . PHE A 1 36 ? -5.983 -0.626 -5.593 1.00 0.00 66 PHE A CA 3
ATOM 3782 C C . PHE A 1 36 ? -6.319 0.071 -6.908 1.00 0.00 66 PHE A C 3
ATOM 3783 O O . PHE A 1 36 ? -6.472 1.291 -6.954 1.00 0.00 66 PHE A O 3
ATOM 3800 N N . GLU A 1 37 ? -6.432 -0.714 -7.975 1.00 0.00 67 GLU A N 3
ATOM 3801 C CA . GLU A 1 37 ? -6.748 -0.172 -9.291 1.00 0.00 67 GLU A CA 3
ATOM 3802 C C . GLU A 1 37 ? -8.253 0.023 -9.452 1.00 0.00 67 GLU A C 3
ATOM 3803 O O . GLU A 1 37 ? -8.722 0.474 -10.496 1.00 0.00 67 GLU A O 3
ATOM 3815 N N . GLU A 1 38 ? -9.003 -0.320 -8.409 1.00 0.00 68 GLU A N 3
ATOM 3816 C CA . GLU A 1 38 ? -10.455 -0.183 -8.435 1.00 0.00 68 GLU A CA 3
ATOM 3817 C C . GLU A 1 38 ? -10.875 1.236 -8.063 1.00 0.00 68 GLU A C 3
ATOM 3818 O O . GLU A 1 38 ? -12.004 1.650 -8.327 1.00 0.00 68 GLU A O 3
ATOM 3830 N N . PHE A 1 39 ? -9.958 1.976 -7.448 1.00 0.00 69 PHE A N 3
ATOM 3831 C CA . PHE A 1 39 ? -10.233 3.348 -7.038 1.00 0.00 69 PHE A CA 3
ATOM 3832 C C . PHE A 1 39 ? -9.565 4.342 -7.983 1.00 0.00 69 PHE A C 3
ATOM 3833 O O . PHE A 1 39 ? -10.155 5.356 -8.352 1.00 0.00 69 PHE A O 3
ATOM 3850 N N . GLY A 1 40 ? -8.329 4.043 -8.370 1.00 0.00 70 GLY A N 3
ATOM 3851 C CA . GLY A 1 40 ? -7.600 4.920 -9.269 1.00 0.00 70 GLY A CA 3
ATOM 3852 C C . GLY A 1 40 ? -6.292 4.313 -9.736 1.00 0.00 70 GLY A C 3
ATOM 3853 O O . GLY A 1 40 ? -5.991 3.159 -9.432 1.00 0.00 70 GLY A O 3
ATOM 3857 N N . ARG A 1 41 ? -5.513 5.092 -10.479 1.00 0.00 71 ARG A N 3
ATOM 3858 C CA . ARG A 1 41 ? -4.231 4.624 -10.993 1.00 0.00 71 ARG A CA 3
ATOM 3859 C C . ARG A 1 41 ? -3.147 4.726 -9.924 1.00 0.00 71 ARG A C 3
ATOM 3860 O O . ARG A 1 41 ? -2.989 5.767 -9.284 1.00 0.00 71 ARG A O 3
ATOM 3881 N N . ILE A 1 42 ? -2.404 3.641 -9.736 1.00 0.00 72 ILE A N 3
ATOM 3882 C CA . ILE A 1 42 ? -1.335 3.610 -8.745 1.00 0.00 72 ILE A CA 3
ATOM 3883 C C . ILE A 1 42 ? -0.096 4.342 -9.249 1.00 0.00 72 ILE A C 3
ATOM 3884 O O . ILE A 1 42 ? 0.070 4.547 -10.452 1.00 0.00 72 ILE A O 3
ATOM 3900 N N . TYR A 1 43 ? 0.772 4.732 -8.323 1.00 0.00 73 TYR A N 3
ATOM 3901 C CA . TYR A 1 43 ? 1.996 5.442 -8.673 1.00 0.00 73 TYR A CA 3
ATOM 3902 C C . TYR A 1 43 ? 3.227 4.615 -8.314 1.00 0.00 73 TYR A C 3
ATOM 3903 O O . TYR A 1 43 ? 4.217 4.608 -9.045 1.00 0.00 73 TYR A O 3
ATOM 3921 N N . GLU A 1 44 ? 3.155 3.920 -7.183 1.00 0.00 74 GLU A N 3
ATOM 3922 C CA . GLU A 1 44 ? 4.264 3.089 -6.727 1.00 0.00 74 GLU A CA 3
ATOM 3923 C C . GLU A 1 44 ? 3.803 2.112 -5.650 1.00 0.00 74 GLU A C 3
ATOM 3924 O O . GLU A 1 44 ? 3.355 2.518 -4.576 1.00 0.00 74 GLU A O 3
ATOM 3936 N N . LEU A 1 45 ? 3.916 0.821 -5.943 1.00 0.00 75 LEU A N 3
ATOM 3937 C CA . LEU A 1 45 ? 3.511 -0.216 -5.001 1.00 0.00 75 LEU A CA 3
ATOM 3938 C C . LEU A 1 45 ? 4.707 -1.064 -4.577 1.00 0.00 75 LEU A C 3
ATOM 3939 O O . LEU A 1 45 ? 5.348 -1.711 -5.405 1.00 0.00 75 LEU A O 3
ATOM 3955 N N . THR A 1 46 ? 5.000 -1.058 -3.280 1.00 0.00 76 THR A N 3
ATOM 3956 C CA . THR A 1 46 ? 6.117 -1.826 -2.746 1.00 0.00 76 THR A CA 3
ATOM 3957 C C . THR A 1 46 ? 5.713 -2.578 -1.483 1.00 0.00 76 THR A C 3
ATOM 3958 O O . THR A 1 46 ? 5.039 -2.030 -0.611 1.00 0.00 76 THR A O 3
ATOM 3969 N N . VAL A 1 47 ? 6.130 -3.837 -1.390 1.00 0.00 77 VAL A N 3
ATOM 3970 C CA . VAL A 1 47 ? 5.813 -4.664 -0.233 1.00 0.00 77 VAL A CA 3
ATOM 3971 C C . VAL A 1 47 ? 6.962 -4.672 0.769 1.00 0.00 77 VAL A C 3
ATOM 3972 O O . VAL A 1 47 ? 8.130 -4.776 0.390 1.00 0.00 77 VAL A O 3
ATOM 3985 N N . LEU A 1 48 ? 6.625 -4.561 2.049 1.00 0.00 78 LEU A N 3
ATOM 3986 C CA . LEU A 1 48 ? 7.629 -4.555 3.107 1.00 0.00 78 LEU A CA 3
ATOM 3987 C C . LEU A 1 48 ? 7.912 -5.972 3.597 1.00 0.00 78 LEU A C 3
ATOM 3988 O O . LEU A 1 48 ? 6.992 -6.733 3.895 1.00 0.00 78 LEU A O 3
ATOM 4004 N N . LYS A 1 49 ? 9.192 -6.319 3.679 1.00 0.00 79 LYS A N 3
ATOM 4005 C CA . LYS A 1 49 ? 9.598 -7.643 4.135 1.00 0.00 79 LYS A CA 3
ATOM 4006 C C . LYS A 1 49 ? 10.799 -7.551 5.071 1.00 0.00 79 LYS A C 3
ATOM 4007 O O . LYS A 1 49 ? 11.570 -6.592 5.015 1.00 0.00 79 LYS A O 3
ATOM 4026 N N . ASP A 1 50 ? 10.954 -8.554 5.928 1.00 0.00 80 ASP A N 3
ATOM 4027 C CA . ASP A 1 50 ? 12.063 -8.587 6.874 1.00 0.00 80 ASP A CA 3
ATOM 4028 C C . ASP A 1 50 ? 13.397 -8.416 6.154 1.00 0.00 80 ASP A C 3
ATOM 4029 O O . ASP A 1 50 ? 13.443 -8.321 4.927 1.00 0.00 80 ASP A O 3
ATOM 4038 N N . ARG A 1 51 ? 14.479 -8.377 6.925 1.00 0.00 81 ARG A N 3
ATOM 4039 C CA . ARG A 1 51 ? 15.813 -8.215 6.360 1.00 0.00 81 ARG A CA 3
ATOM 4040 C C . ARG A 1 51 ? 16.671 -9.448 6.630 1.00 0.00 81 ARG A C 3
ATOM 4041 O O . ARG A 1 51 ? 17.385 -9.926 5.747 1.00 0.00 81 ARG A O 3
ATOM 4062 N N . LEU A 1 52 ? 16.596 -9.958 7.854 1.00 0.00 82 LEU A N 3
ATOM 4063 C CA . LEU A 1 52 ? 17.366 -11.135 8.241 1.00 0.00 82 LEU A CA 3
ATOM 4064 C C . LEU A 1 52 ? 16.856 -12.379 7.521 1.00 0.00 82 LEU A C 3
ATOM 4065 O O . LEU A 1 52 ? 17.640 -13.191 7.029 1.00 0.00 82 LEU A O 3
ATOM 4081 N N . THR A 1 53 ? 15.536 -12.523 7.462 1.00 0.00 83 THR A N 3
ATOM 4082 C CA . THR A 1 53 ? 14.920 -13.668 6.802 1.00 0.00 83 THR A CA 3
ATOM 4083 C C . THR A 1 53 ? 14.394 -13.289 5.422 1.00 0.00 83 THR A C 3
ATOM 4084 O O . THR A 1 53 ? 14.598 -14.013 4.449 1.00 0.00 83 THR A O 3
ATOM 4095 N N . GLY A 1 54 ? 13.714 -12.148 5.346 1.00 0.00 84 GLY A N 3
ATOM 4096 C CA . GLY A 1 54 ? 13.169 -11.693 4.080 1.00 0.00 84 GLY A CA 3
ATOM 4097 C C . GLY A 1 54 ? 11.814 -12.303 3.780 1.00 0.00 84 GLY A C 3
ATOM 4098 O O . GLY A 1 54 ? 11.439 -12.457 2.617 1.00 0.00 84 GLY A O 3
ATOM 4102 N N . LEU A 1 55 ? 11.079 -12.653 4.829 1.00 0.00 85 LEU A N 3
ATOM 4103 C CA . LEU A 1 55 ? 9.758 -13.251 4.672 1.00 0.00 85 LEU A CA 3
ATOM 4104 C C . LEU A 1 55 ? 8.664 -12.195 4.793 1.00 0.00 85 LEU A C 3
ATOM 4105 O O . LEU A 1 55 ? 8.702 -11.346 5.684 1.00 0.00 85 LEU A O 3
ATOM 4121 N N . HIS A 1 56 ? 7.688 -12.256 3.892 1.00 0.00 86 HIS A N 3
ATOM 4122 C CA . HIS A 1 56 ? 6.581 -11.306 3.899 1.00 0.00 86 HIS A CA 3
ATOM 4123 C C . HIS A 1 56 ? 6.123 -11.017 5.326 1.00 0.00 86 HIS A C 3
ATOM 4124 O O . HIS A 1 56 ? 5.391 -11.805 5.926 1.00 0.00 86 HIS A O 3
ATOM 4139 N N . LYS A 1 57 ? 6.558 -9.882 5.863 1.00 0.00 87 LYS A N 3
ATOM 4140 C CA . LYS A 1 57 ? 6.192 -9.488 7.218 1.00 0.00 87 LYS A CA 3
ATOM 4141 C C . LYS A 1 57 ? 4.678 -9.373 7.362 1.00 0.00 87 LYS A C 3
ATOM 4142 O O . LYS A 1 57 ? 4.101 -9.838 8.345 1.00 0.00 87 LYS A O 3
ATOM 4161 N N . GLY A 1 58 ? 4.039 -8.752 6.375 1.00 0.00 88 GLY A N 3
ATOM 4162 C CA . GLY A 1 58 ? 2.598 -8.589 6.411 1.00 0.00 88 GLY A CA 3
ATOM 4163 C C . GLY A 1 58 ? 2.174 -7.143 6.250 1.00 0.00 88 GLY A C 3
ATOM 4164 O O . GLY A 1 58 ? 1.281 -6.669 6.953 1.00 0.00 88 GLY A O 3
ATOM 4168 N N . CYS A 1 59 ? 2.815 -6.440 5.324 1.00 0.00 89 CYS A N 3
ATOM 4169 C CA . CYS A 1 59 ? 2.501 -5.037 5.074 1.00 0.00 89 CYS A CA 3
ATOM 4170 C C . CYS A 1 59 ? 3.132 -4.562 3.769 1.00 0.00 89 CYS A C 3
ATOM 4171 O O . CYS A 1 59 ? 4.083 -5.165 3.273 1.00 0.00 89 CYS A O 3
ATOM 4179 N N . ALA A 1 60 ? 2.594 -3.479 3.218 1.00 0.00 90 ALA A N 3
ATOM 4180 C CA . ALA A 1 60 ? 3.104 -2.923 1.971 1.00 0.00 90 ALA A CA 3
ATOM 4181 C C . ALA A 1 60 ? 2.801 -1.432 1.870 1.00 0.00 90 ALA A C 3
ATOM 4182 O O . ALA A 1 60 ? 1.774 -0.962 2.362 1.00 0.00 90 ALA A O 3
ATOM 4189 N N . PHE A 1 61 ? 3.700 -0.692 1.230 1.00 0.00 91 PHE A N 3
ATOM 4190 C CA . PHE A 1 61 ? 3.529 0.747 1.066 1.00 0.00 91 PHE A CA 3
ATOM 4191 C C . PHE A 1 61 ? 2.937 1.072 -0.302 1.00 0.00 91 PHE A C 3
ATOM 4192 O O . PHE A 1 61 ? 3.593 0.903 -1.331 1.00 0.00 91 PHE A O 3
ATOM 4209 N N . LEU A 1 62 ? 1.694 1.538 -0.306 1.00 0.00 92 LEU A N 3
ATOM 4210 C CA . LEU A 1 62 ? 1.011 1.887 -1.548 1.00 0.00 92 LEU A CA 3
ATOM 4211 C C . LEU A 1 62 ? 1.045 3.394 -1.783 1.00 0.00 92 LEU A C 3
ATOM 4212 O O . LEU A 1 62 ? 0.787 4.182 -0.872 1.00 0.00 92 LEU A O 3
ATOM 4228 N N . THR A 1 63 ? 1.363 3.789 -3.012 1.00 0.00 93 THR A N 3
ATOM 4229 C CA . THR A 1 63 ? 1.429 5.201 -3.368 1.00 0.00 93 THR A CA 3
ATOM 4230 C C . THR A 1 63 ? 0.515 5.514 -4.547 1.00 0.00 93 THR A C 3
ATOM 4231 O O . THR A 1 63 ? 0.613 4.890 -5.604 1.00 0.00 93 THR A O 3
ATOM 4242 N N . TYR A 1 64 ? -0.373 6.484 -4.360 1.00 0.00 94 TYR A N 3
ATOM 4243 C CA . TYR A 1 64 ? -1.306 6.879 -5.408 1.00 0.00 94 TYR A CA 3
ATOM 4244 C C . TYR A 1 64 ? -0.811 8.125 -6.136 1.00 0.00 94 TYR A C 3
ATOM 4245 O O . TYR A 1 64 ? -0.051 8.921 -5.583 1.00 0.00 94 TYR A O 3
ATOM 4263 N N . CYS A 1 65 ? -1.249 8.288 -7.380 1.00 0.00 95 CYS A N 3
ATOM 4264 C CA . CYS A 1 65 ? -0.851 9.437 -8.186 1.00 0.00 95 CYS A CA 3
ATOM 4265 C C . CYS A 1 65 ? -1.411 10.730 -7.602 1.00 0.00 95 CYS A C 3
ATOM 4266 O O . CYS A 1 65 ? -0.695 11.722 -7.467 1.00 0.00 95 CYS A O 3
ATOM 4274 N N . ALA A 1 66 ? -2.695 10.712 -7.260 1.00 0.00 96 ALA A N 3
ATOM 4275 C CA . ALA A 1 66 ? -3.350 11.882 -6.690 1.00 0.00 96 ALA A CA 3
ATOM 4276 C C . ALA A 1 66 ? -3.595 11.702 -5.196 1.00 0.00 96 ALA A C 3
ATOM 4277 O O . ALA A 1 66 ? -3.325 10.639 -4.637 1.00 0.00 96 ALA A O 3
ATOM 4284 N N . ARG A 1 67 ? -4.106 12.748 -4.554 1.00 0.00 97 ARG A N 3
ATOM 4285 C CA . ARG A 1 67 ? -4.385 12.705 -3.124 1.00 0.00 97 ARG A CA 3
ATOM 4286 C C . ARG A 1 67 ? -5.755 12.090 -2.855 1.00 0.00 97 ARG A C 3
ATOM 4287 O O . ARG A 1 67 ? -5.915 11.279 -1.943 1.00 0.00 97 ARG A O 3
ATOM 4308 N N . ASP A 1 68 ? -6.741 12.481 -3.656 1.00 0.00 98 ASP A N 3
ATOM 4309 C CA . ASP A 1 68 ? -8.098 11.968 -3.505 1.00 0.00 98 ASP A CA 3
ATOM 4310 C C . ASP A 1 68 ? -8.118 10.447 -3.611 1.00 0.00 98 ASP A C 3
ATOM 4311 O O . ASP A 1 68 ? -8.564 9.757 -2.694 1.00 0.00 98 ASP A O 3
ATOM 4320 N N . SER A 1 69 ? -7.633 9.930 -4.736 1.00 0.00 99 SER A N 3
ATOM 4321 C CA . SER A 1 69 ? -7.601 8.490 -4.964 1.00 0.00 99 SER A CA 3
ATOM 4322 C C . SER A 1 69 ? -7.265 7.744 -3.677 1.00 0.00 99 SER A C 3
ATOM 4323 O O . SER A 1 69 ? -7.899 6.744 -3.343 1.00 0.00 99 SER A O 3
ATOM 4331 N N . ALA A 1 70 ? -6.262 8.238 -2.958 1.00 0.00 100 ALA A N 3
ATOM 4332 C CA . ALA A 1 70 ? -5.842 7.620 -1.707 1.00 0.00 100 ALA A CA 3
ATOM 4333 C C . ALA A 1 70 ? -6.942 7.708 -0.654 1.00 0.00 100 ALA A C 3
ATOM 4334 O O . ALA A 1 70 ? -7.237 6.730 0.034 1.00 0.00 100 ALA A O 3
ATOM 4341 N N . LEU A 1 71 ? -7.546 8.886 -0.534 1.00 0.00 101 LEU A N 3
ATOM 4342 C CA . LEU A 1 71 ? -8.614 9.102 0.436 1.00 0.00 101 LEU A CA 3
ATOM 4343 C C . LEU A 1 71 ? -9.759 8.119 0.213 1.00 0.00 101 LEU A C 3
ATOM 4344 O O . LEU A 1 71 ? -10.236 7.481 1.152 1.00 0.00 101 LEU A O 3
ATOM 4360 N N . LYS A 1 72 ? -10.194 7.999 -1.036 1.00 0.00 102 LYS A N 3
ATOM 4361 C CA . LYS A 1 72 ? -11.280 7.090 -1.385 1.00 0.00 102 LYS A CA 3
ATOM 4362 C C . LYS A 1 72 ? -10.933 5.655 -1.004 1.00 0.00 102 LYS A C 3
ATOM 4363 O O . LYS A 1 72 ? -11.545 5.075 -0.108 1.00 0.00 102 LYS A O 3
ATOM 4382 N N . ALA A 1 73 ? -9.945 5.088 -1.689 1.00 0.00 103 ALA A N 3
ATOM 4383 C CA . ALA A 1 73 ? -9.514 3.722 -1.420 1.00 0.00 103 ALA A CA 3
ATOM 4384 C C . ALA A 1 73 ? -9.220 3.522 0.063 1.00 0.00 103 ALA A C 3
ATOM 4385 O O . ALA A 1 73 ? -9.531 2.475 0.630 1.00 0.00 103 ALA A O 3
ATOM 4392 N N . GLN A 1 74 ? -8.618 4.531 0.683 1.00 0.00 104 GLN A N 3
ATOM 4393 C CA . GLN A 1 74 ? -8.280 4.464 2.100 1.00 0.00 104 GLN A CA 3
ATOM 4394 C C . GLN A 1 74 ? -9.524 4.210 2.945 1.00 0.00 104 GLN A C 3
ATOM 4395 O O . GLN A 1 74 ? -9.613 3.206 3.652 1.00 0.00 104 GLN A O 3
ATOM 4409 N N . SER A 1 75 ? -10.483 5.127 2.867 1.00 0.00 105 SER A N 3
ATOM 4410 C CA . SER A 1 75 ? -11.721 5.005 3.628 1.00 0.00 105 SER A CA 3
ATOM 4411 C C . SER A 1 75 ? -12.660 3.993 2.979 1.00 0.00 105 SER A C 3
ATOM 4412 O O . SER A 1 75 ? -13.700 3.646 3.539 1.00 0.00 105 SER A O 3
ATOM 4420 N N . ALA A 1 76 ? -12.286 3.524 1.793 1.00 0.00 106 ALA A N 3
ATOM 4421 C CA . ALA A 1 76 ? -13.092 2.551 1.067 1.00 0.00 106 ALA A CA 3
ATOM 4422 C C . ALA A 1 76 ? -12.584 1.132 1.301 1.00 0.00 106 ALA A C 3
ATOM 4423 O O . ALA A 1 76 ? -13.297 0.158 1.057 1.00 0.00 106 ALA A O 3
ATOM 4430 N N . LEU A 1 77 ? -11.348 1.023 1.776 1.00 0.00 107 LEU A N 3
ATOM 4431 C CA . LEU A 1 77 ? -10.743 -0.278 2.043 1.00 0.00 107 LEU A CA 3
ATOM 4432 C C . LEU A 1 77 ? -10.507 -0.472 3.537 1.00 0.00 107 LEU A C 3
ATOM 4433 O O . LEU A 1 77 ? -10.706 -1.564 4.071 1.00 0.00 107 LEU A O 3
ATOM 4449 N N . HIS A 1 78 ? -10.083 0.595 4.207 1.00 0.00 108 HIS A N 3
ATOM 4450 C CA . HIS A 1 78 ? -9.823 0.542 5.642 1.00 0.00 108 HIS A CA 3
ATOM 4451 C C . HIS A 1 78 ? -11.009 -0.062 6.387 1.00 0.00 108 HIS A C 3
ATOM 4452 O O . HIS A 1 78 ? -12.052 0.573 6.532 1.00 0.00 108 HIS A O 3
ATOM 4466 N N . GLU A 1 79 ? -10.840 -1.295 6.858 1.00 0.00 109 GLU A N 3
ATOM 4467 C CA . GLU A 1 79 ? -11.897 -1.985 7.587 1.00 0.00 109 GLU A CA 3
ATOM 4468 C C . GLU A 1 79 ? -13.152 -2.118 6.729 1.00 0.00 109 GLU A C 3
ATOM 4469 O O . GLU A 1 79 ? -14.271 -1.981 7.222 1.00 0.00 109 GLU A O 3
ATOM 4481 N N . GLN A 1 80 ? -12.956 -2.387 5.442 1.00 0.00 110 GLN A N 3
ATOM 4482 C CA . GLN A 1 80 ? -14.071 -2.537 4.515 1.00 0.00 110 GLN A CA 3
ATOM 4483 C C . GLN A 1 80 ? -13.950 -3.835 3.723 1.00 0.00 110 GLN A C 3
ATOM 4484 O O . GLN A 1 80 ? -14.926 -4.566 3.555 1.00 0.00 110 GLN A O 3
ATOM 4498 N N . LYS A 1 81 ? -12.745 -4.116 3.239 1.00 0.00 111 LYS A N 3
ATOM 4499 C CA . LYS A 1 81 ? -12.494 -5.327 2.465 1.00 0.00 111 LYS A CA 3
ATOM 4500 C C . LYS A 1 81 ? -11.849 -6.403 3.333 1.00 0.00 111 LYS A C 3
ATOM 4501 O O . LYS A 1 81 ? -11.190 -6.101 4.328 1.00 0.00 111 LYS A O 3
ATOM 4520 N N . THR A 1 82 ? -12.041 -7.661 2.948 1.00 0.00 112 THR A N 3
ATOM 4521 C CA . THR A 1 82 ? -11.478 -8.782 3.690 1.00 0.00 112 THR A CA 3
ATOM 4522 C C . THR A 1 82 ? -10.840 -9.798 2.751 1.00 0.00 112 THR A C 3
ATOM 4523 O O . THR A 1 82 ? -11.506 -10.712 2.263 1.00 0.00 112 THR A O 3
ATOM 4534 N N . LEU A 1 83 ? -9.545 -9.634 2.500 1.00 0.00 113 LEU A N 3
ATOM 4535 C CA . LEU A 1 83 ? -8.816 -10.539 1.618 1.00 0.00 113 LEU A CA 3
ATOM 4536 C C . LEU A 1 83 ? -9.126 -11.994 1.954 1.00 0.00 113 LEU A C 3
ATOM 4537 O O . LEU A 1 83 ? -9.508 -12.330 3.075 1.00 0.00 113 LEU A O 3
ATOM 4553 N N . PRO A 1 84 ? -8.958 -12.880 0.961 1.00 0.00 114 PRO A N 3
ATOM 4554 C CA . PRO A 1 84 ? -9.211 -14.314 1.128 1.00 0.00 114 PRO A CA 3
ATOM 4555 C C . PRO A 1 84 ? -8.182 -14.983 2.032 1.00 0.00 114 PRO A C 3
ATOM 4556 O O . PRO A 1 84 ? -7.011 -15.103 1.673 1.00 0.00 114 PRO A O 3
ATOM 4567 N N . GLY A 1 85 ? -8.627 -15.419 3.207 1.00 0.00 115 GLY A N 3
ATOM 4568 C CA . GLY A 1 85 ? -7.731 -16.072 4.143 1.00 0.00 115 GLY A CA 3
ATOM 4569 C C . GLY A 1 85 ? -7.416 -15.203 5.345 1.00 0.00 115 GLY A C 3
ATOM 4570 O O . GLY A 1 85 ? -6.655 -15.603 6.226 1.00 0.00 115 GLY A O 3
ATOM 4574 N N . MET A 1 86 ? -8.000 -14.010 5.381 1.00 0.00 116 MET A N 3
ATOM 4575 C CA . MET A 1 86 ? -7.777 -13.083 6.484 1.00 0.00 116 MET A CA 3
ATOM 4576 C C . MET A 1 86 ? -9.070 -12.832 7.254 1.00 0.00 116 MET A C 3
ATOM 4577 O O . MET A 1 86 ? -9.956 -12.121 6.782 1.00 0.00 116 MET A O 3
ATOM 4591 N N . ASN A 1 87 ? -9.170 -13.422 8.441 1.00 0.00 117 ASN A N 3
ATOM 4592 C CA . ASN A 1 87 ? -10.355 -13.263 9.276 1.00 0.00 117 ASN A CA 3
ATOM 4593 C C . ASN A 1 87 ? -10.677 -11.786 9.488 1.00 0.00 117 ASN A C 3
ATOM 4594 O O . ASN A 1 87 ? -11.841 -11.406 9.615 1.00 0.00 117 ASN A O 3
ATOM 4605 N N . ARG A 1 88 ? -9.637 -10.959 9.524 1.00 0.00 118 ARG A N 3
ATOM 4606 C CA . ARG A 1 88 ? -9.809 -9.525 9.722 1.00 0.00 118 ARG A CA 3
ATOM 4607 C C . ARG A 1 88 ? -9.723 -8.779 8.393 1.00 0.00 118 ARG A C 3
ATOM 4608 O O . ARG A 1 88 ? -9.099 -9.237 7.436 1.00 0.00 118 ARG A O 3
ATOM 4629 N N . PRO A 1 89 ? -10.364 -7.603 8.332 1.00 0.00 119 PRO A N 3
ATOM 4630 C CA . PRO A 1 89 ? -10.376 -6.769 7.127 1.00 0.00 119 PRO A CA 3
ATOM 4631 C C . PRO A 1 89 ? -9.012 -6.151 6.837 1.00 0.00 119 PRO A C 3
ATOM 4632 O O . PRO A 1 89 ? -8.062 -6.335 7.599 1.00 0.00 119 PRO A O 3
ATOM 4643 N N . ILE A 1 90 ? -8.922 -5.419 5.732 1.00 0.00 120 ILE A N 3
ATOM 4644 C CA . ILE A 1 90 ? -7.674 -4.773 5.343 1.00 0.00 120 ILE A CA 3
ATOM 4645 C C . ILE A 1 90 ? -7.548 -3.393 5.980 1.00 0.00 120 ILE A C 3
ATOM 4646 O O . ILE A 1 90 ? -8.447 -2.561 5.864 1.00 0.00 120 ILE A O 3
ATOM 4662 N N . GLN A 1 91 ? -6.425 -3.159 6.651 1.00 0.00 121 GLN A N 3
ATOM 4663 C CA . GLN A 1 91 ? -6.180 -1.879 7.306 1.00 0.00 121 GLN A CA 3
ATOM 4664 C C . GLN A 1 91 ? -5.254 -1.006 6.466 1.00 0.00 121 GLN A C 3
ATOM 4665 O O . GLN A 1 91 ? -4.116 -1.382 6.185 1.00 0.00 121 GLN A O 3
ATOM 4679 N N . VAL A 1 92 ? -5.749 0.162 6.067 1.00 0.00 122 VAL A N 3
ATOM 4680 C CA . VAL A 1 92 ? -4.966 1.089 5.260 1.00 0.00 122 VAL A CA 3
ATOM 4681 C C . VAL A 1 92 ? -4.996 2.494 5.851 1.00 0.00 122 VAL A C 3
ATOM 4682 O O . VAL A 1 92 ? -6.061 3.091 6.008 1.00 0.00 122 VAL A O 3
ATOM 4695 N N . LYS A 1 93 ? -3.819 3.017 6.178 1.00 0.00 123 LYS A N 3
ATOM 4696 C CA . LYS A 1 93 ? -3.709 4.353 6.751 1.00 0.00 123 LYS A CA 3
ATOM 4697 C C . LYS A 1 93 ? -2.646 5.171 6.024 1.00 0.00 123 LYS A C 3
ATOM 4698 O O . LYS A 1 93 ? -1.695 4.633 5.456 1.00 0.00 123 LYS A O 3
ATOM 4717 N N . PRO A 1 94 ? -2.807 6.502 6.041 1.00 0.00 124 PRO A N 3
ATOM 4718 C CA . PRO A 1 94 ? -1.870 7.422 5.390 1.00 0.00 124 PRO A CA 3
ATOM 4719 C C . PRO A 1 94 ? -0.523 7.478 6.103 1.00 0.00 124 PRO A C 3
ATOM 4720 O O . PRO A 1 94 ? -0.299 8.331 6.961 1.00 0.00 124 PRO A O 3
ATOM 4731 N N . ALA A 1 95 ? 0.371 6.563 5.741 1.00 0.00 125 ALA A N 3
ATOM 4732 C CA . ALA A 1 95 ? 1.697 6.510 6.344 1.00 0.00 125 ALA A CA 3
ATOM 4733 C C . ALA A 1 95 ? 2.208 7.909 6.670 1.00 0.00 125 ALA A C 3
ATOM 4734 O O . ALA A 1 95 ? 2.177 8.804 5.826 1.00 0.00 125 ALA A O 3
ATOM 4741 N N . ALA A 1 96 ? 2.676 8.091 7.901 1.00 0.00 126 ALA A N 3
ATOM 4742 C CA . ALA A 1 96 ? 3.195 9.382 8.337 1.00 0.00 126 ALA A CA 3
ATOM 4743 C C . ALA A 1 96 ? 4.705 9.325 8.544 1.00 0.00 126 ALA A C 3
ATOM 4744 O O . ALA A 1 96 ? 5.181 9.089 9.654 1.00 0.00 126 ALA A O 3
ATOM 4751 N N . SER A 1 97 ? 5.454 9.541 7.467 1.00 0.00 127 SER A N 3
ATOM 4752 C CA . SER A 1 97 ? 6.910 9.510 7.530 1.00 0.00 127 SER A CA 3
ATOM 4753 C C . SER A 1 97 ? 7.438 10.615 8.440 1.00 0.00 127 SER A C 3
ATOM 4754 O O . SER A 1 97 ? 8.213 10.357 9.360 1.00 0.00 127 SER A O 3
ATOM 4762 N N . GLU A 1 98 ? 7.013 11.846 8.174 1.00 0.00 128 GLU A N 3
ATOM 4763 C CA . GLU A 1 98 ? 7.444 12.991 8.969 1.00 0.00 128 GLU A CA 3
ATOM 4764 C C . GLU A 1 98 ? 6.500 14.174 8.774 1.00 0.00 128 GLU A C 3
ATOM 4765 O O . GLU A 1 98 ? 6.385 14.716 7.676 1.00 0.00 128 GLU A O 3
ATOM 4777 N N . GLY A 1 99 ? 5.826 14.569 9.850 1.00 0.00 129 GLY A N 3
ATOM 4778 C CA . GLY A 1 99 ? 4.900 15.684 9.777 1.00 0.00 129 GLY A CA 3
ATOM 4779 C C . GLY A 1 99 ? 5.181 16.740 10.828 1.00 0.00 129 GLY A C 3
ATOM 4780 O O . GLY A 1 99 ? 5.326 17.920 10.509 1.00 0.00 129 GLY A O 3
ATOM 4784 N N . ARG A 1 100 ? 5.256 16.316 12.086 1.00 0.00 130 ARG A N 3
ATOM 4785 C CA . ARG A 1 100 ? 5.518 17.234 13.187 1.00 0.00 130 ARG A CA 3
ATOM 4786 C C . ARG A 1 100 ? 6.897 17.872 13.047 1.00 0.00 130 ARG A C 3
ATOM 4787 O O . ARG A 1 100 ? 7.024 19.095 12.995 1.00 0.00 130 ARG A O 3
ATOM 4808 N N . GLY A 1 101 ? 7.928 17.034 12.986 1.00 0.00 131 GLY A N 3
ATOM 4809 C CA . GLY A 1 101 ? 9.284 17.535 12.853 1.00 0.00 131 GLY A CA 3
ATOM 4810 C C . GLY A 1 101 ? 9.568 18.078 11.467 1.00 0.00 131 GLY A C 3
ATOM 4811 O O . GLY A 1 101 ? 9.369 17.385 10.470 1.00 0.00 131 GLY A O 3
ATOM 4815 N N . GLU A 1 102 ? 10.032 19.322 11.404 1.00 0.00 132 GLU A N 3
ATOM 4816 C CA . GLU A 1 102 ? 10.341 19.958 10.129 1.00 0.00 132 GLU A CA 3
ATOM 4817 C C . GLU A 1 102 ? 11.220 21.188 10.333 1.00 0.00 132 GLU A C 3
ATOM 4818 O O . GLU A 1 102 ? 10.925 22.044 11.167 1.00 0.00 132 GLU A O 3
ATOM 4830 N N . SER A 1 103 ? 12.303 21.269 9.566 1.00 0.00 133 SER A N 3
ATOM 4831 C CA . SER A 1 103 ? 13.228 22.392 9.665 1.00 0.00 133 SER A CA 3
ATOM 4832 C C . SER A 1 103 ? 12.474 23.698 9.895 1.00 0.00 133 SER A C 3
ATOM 4833 O O . SER A 1 103 ? 11.472 23.974 9.238 1.00 0.00 133 SER A O 3
ATOM 4841 N N . GLY A 1 104 ? 12.966 24.499 10.836 1.00 0.00 134 GLY A N 3
ATOM 4842 C CA . GLY A 1 104 ? 12.327 25.767 11.139 1.00 0.00 134 GLY A CA 3
ATOM 4843 C C . GLY A 1 104 ? 12.897 26.911 10.324 1.00 0.00 134 GLY A C 3
ATOM 4844 O O . GLY A 1 104 ? 13.353 26.731 9.195 1.00 0.00 134 GLY A O 3
ATOM 4848 N N . PRO A 1 105 ? 12.872 28.122 10.900 1.00 0.00 135 PRO A N 3
ATOM 4849 C CA . PRO A 1 105 ? 13.385 29.325 10.237 1.00 0.00 135 PRO A CA 3
ATOM 4850 C C . PRO A 1 105 ? 14.904 29.310 10.104 1.00 0.00 135 PRO A C 3
ATOM 4851 O O . PRO A 1 105 ? 15.624 29.443 11.094 1.00 0.00 135 PRO A O 3
ATOM 4862 N N . SER A 1 106 ? 15.385 29.149 8.876 1.00 0.00 136 SER A N 3
ATOM 4863 C CA . SER A 1 106 ? 16.819 29.114 8.614 1.00 0.00 136 SER A CA 3
ATOM 4864 C C . SER A 1 106 ? 17.440 30.494 8.808 1.00 0.00 136 SER A C 3
ATOM 4865 O O . SER A 1 106 ? 18.347 30.669 9.622 1.00 0.00 136 SER A O 3
ATOM 4873 N N . SER A 1 107 ? 16.945 31.470 8.055 1.00 0.00 137 SER A N 3
ATOM 4874 C CA . SER A 1 107 ? 17.454 32.834 8.140 1.00 0.00 137 SER A CA 3
ATOM 4875 C C . SER A 1 107 ? 18.977 32.842 8.225 1.00 0.00 137 SER A C 3
ATOM 4876 O O . SER A 1 107 ? 19.563 33.607 8.989 1.00 0.00 137 SER A O 3
ATOM 4884 N N . GLY A 1 108 ? 19.612 31.983 7.433 1.00 0.00 138 GLY A N 3
ATOM 4885 C CA . GLY A 1 108 ? 21.061 31.906 7.434 1.00 0.00 138 GLY A CA 3
ATOM 4886 C C . GLY A 1 108 ? 21.616 31.418 6.111 1.00 0.00 138 GLY A C 3
ATOM 4887 O O . GLY A 1 108 ? 22.395 30.465 6.070 1.00 0.00 138 GLY A O 3
ATOM 4891 N N . GLY A 1 1 ? -12.052 -0.671 -23.556 1.00 0.00 31 GLY A N 4
ATOM 4892 C CA . GLY A 1 1 ? -11.824 0.307 -22.508 1.00 0.00 31 GLY A CA 4
ATOM 4893 C C . GLY A 1 1 ? -11.032 1.504 -22.994 1.00 0.00 31 GLY A C 4
ATOM 4894 O O . GLY A 1 1 ? -9.806 1.448 -23.089 1.00 0.00 31 GLY A O 4
ATOM 4898 N N . SER A 1 2 ? -11.733 2.590 -23.305 1.00 0.00 32 SER A N 4
ATOM 4899 C CA . SER A 1 2 ? -11.087 3.804 -23.789 1.00 0.00 32 SER A CA 4
ATOM 4900 C C . SER A 1 2 ? -9.881 4.160 -22.925 1.00 0.00 32 SER A C 4
ATOM 4901 O O . SER A 1 2 ? -8.819 4.511 -23.437 1.00 0.00 32 SER A O 4
ATOM 4909 N N . SER A 1 3 ? -10.055 4.066 -21.610 1.00 0.00 33 SER A N 4
ATOM 4910 C CA . SER A 1 3 ? -8.983 4.382 -20.673 1.00 0.00 33 SER A CA 4
ATOM 4911 C C . SER A 1 3 ? -7.863 3.350 -20.762 1.00 0.00 33 SER A C 4
ATOM 4912 O O . SER A 1 3 ? -8.049 2.259 -21.299 1.00 0.00 33 SER A O 4
ATOM 4920 N N . GLY A 1 4 ? -6.697 3.705 -20.230 1.00 0.00 34 GLY A N 4
ATOM 4921 C CA . GLY A 1 4 ? -5.563 2.800 -20.259 1.00 0.00 34 GLY A CA 4
ATOM 4922 C C . GLY A 1 4 ? -4.281 3.490 -20.682 1.00 0.00 34 GLY A C 4
ATOM 4923 O O . GLY A 1 4 ? -3.483 2.927 -21.432 1.00 0.00 34 GLY A O 4
ATOM 4927 N N . SER A 1 5 ? -4.084 4.714 -20.203 1.00 0.00 35 SER A N 4
ATOM 4928 C CA . SER A 1 5 ? -2.892 5.484 -20.540 1.00 0.00 35 SER A CA 4
ATOM 4929 C C . SER A 1 5 ? -1.641 4.830 -19.963 1.00 0.00 35 SER A C 4
ATOM 4930 O O . SER A 1 5 ? -1.724 3.972 -19.083 1.00 0.00 35 SER A O 4
ATOM 4938 N N . SER A 1 6 ? -0.481 5.241 -20.464 1.00 0.00 36 SER A N 4
ATOM 4939 C CA . SER A 1 6 ? 0.789 4.693 -20.002 1.00 0.00 36 SER A CA 4
ATOM 4940 C C . SER A 1 6 ? 1.941 5.637 -20.334 1.00 0.00 36 SER A C 4
ATOM 4941 O O . SER A 1 6 ? 1.761 6.633 -21.033 1.00 0.00 36 SER A O 4
ATOM 4949 N N . GLY A 1 7 ? 3.127 5.315 -19.827 1.00 0.00 37 GLY A N 4
ATOM 4950 C CA . GLY A 1 7 ? 4.292 6.143 -20.080 1.00 0.00 37 GLY A CA 4
ATOM 4951 C C . GLY A 1 7 ? 5.176 6.289 -18.857 1.00 0.00 37 GLY A C 4
ATOM 4952 O O . GLY A 1 7 ? 5.920 5.373 -18.506 1.00 0.00 37 GLY A O 4
ATOM 4956 N N . VAL A 1 8 ? 5.097 7.446 -18.207 1.00 0.00 38 VAL A N 4
ATOM 4957 C CA . VAL A 1 8 ? 5.896 7.710 -17.016 1.00 0.00 38 VAL A CA 4
ATOM 4958 C C . VAL A 1 8 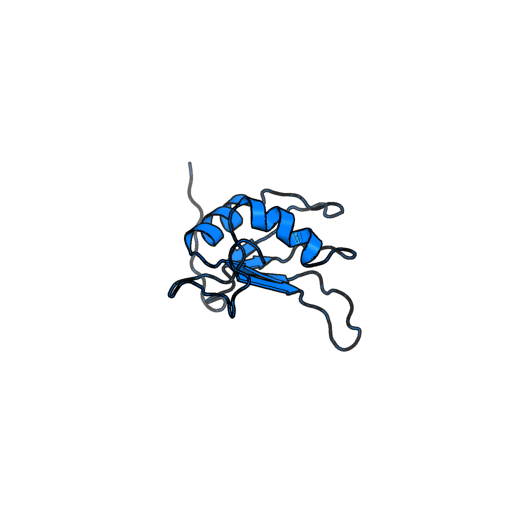? 5.009 8.023 -15.816 1.00 0.00 38 VAL A C 4
ATOM 4959 O O . VAL A 1 8 ? 3.957 8.651 -15.938 1.00 0.00 38 VAL A O 4
ATOM 4972 N N . PRO A 1 9 ? 5.441 7.575 -14.628 1.00 0.00 39 PRO A N 4
ATOM 4973 C CA . PRO A 1 9 ? 4.702 7.797 -13.382 1.00 0.00 39 PRO A CA 4
ATOM 4974 C C . PRO A 1 9 ? 4.720 9.259 -12.949 1.00 0.00 39 PRO A C 4
ATOM 4975 O O . PRO A 1 9 ? 5.784 9.866 -12.826 1.00 0.00 39 PRO A O 4
ATOM 4986 N N . MET A 1 10 ? 3.537 9.818 -12.718 1.00 0.00 40 MET A N 4
ATOM 4987 C CA . MET A 1 10 ? 3.419 11.209 -12.296 1.00 0.00 40 MET A CA 4
ATOM 4988 C C . MET A 1 10 ? 2.530 11.329 -11.062 1.00 0.00 40 MET A C 4
ATOM 4989 O O . MET A 1 10 ? 1.390 10.865 -11.057 1.00 0.00 40 MET A O 4
ATOM 5003 N N . LYS A 1 11 ? 3.060 11.953 -10.016 1.00 0.00 41 LYS A N 4
ATOM 5004 C CA . LYS A 1 11 ? 2.316 12.136 -8.775 1.00 0.00 41 LYS A CA 4
ATOM 5005 C C . LYS A 1 11 ? 1.929 13.599 -8.583 1.00 0.00 41 LYS A C 4
ATOM 5006 O O . LYS A 1 11 ? 2.208 14.442 -9.436 1.00 0.00 41 LYS A O 4
ATOM 5025 N N . ASP A 1 12 ? 1.287 13.893 -7.458 1.00 0.00 42 ASP A N 4
ATOM 5026 C CA . ASP A 1 12 ? 0.864 15.255 -7.153 1.00 0.00 42 ASP A CA 4
ATOM 5027 C C . ASP A 1 12 ? 1.760 15.876 -6.085 1.00 0.00 42 ASP A C 4
ATOM 5028 O O . ASP A 1 12 ? 2.529 15.178 -5.423 1.00 0.00 42 ASP A O 4
ATOM 5037 N N . HIS A 1 13 ? 1.656 17.191 -5.924 1.00 0.00 43 HIS A N 4
ATOM 5038 C CA . HIS A 1 13 ? 2.457 17.906 -4.937 1.00 0.00 43 HIS A CA 4
ATOM 5039 C C . HIS A 1 13 ? 1.982 17.593 -3.521 1.00 0.00 43 HIS A C 4
ATOM 5040 O O . HIS A 1 13 ? 2.782 17.523 -2.589 1.00 0.00 43 HIS A O 4
ATOM 5055 N N . ASP A 1 14 ? 0.675 17.407 -3.369 1.00 0.00 44 ASP A N 4
ATOM 5056 C CA . ASP A 1 14 ? 0.093 17.102 -2.067 1.00 0.00 44 ASP A CA 4
ATOM 5057 C C . ASP A 1 14 ? -0.428 15.669 -2.028 1.00 0.00 44 ASP A C 4
ATOM 5058 O O . ASP A 1 14 ? -1.458 15.389 -1.415 1.00 0.00 44 ASP A O 4
ATOM 5067 N N . ALA A 1 15 ? 0.290 14.765 -2.687 1.00 0.00 45 ALA A N 4
ATOM 5068 C CA . ALA A 1 15 ? -0.099 13.361 -2.726 1.00 0.00 45 ALA A CA 4
ATOM 5069 C C . ALA A 1 15 ? -0.011 12.728 -1.342 1.00 0.00 45 ALA A C 4
ATOM 5070 O O . ALA A 1 15 ? 0.382 13.380 -0.375 1.00 0.00 45 ALA A O 4
ATOM 5077 N N . ILE A 1 16 ? -0.379 11.454 -1.255 1.00 0.00 46 ILE A N 4
ATOM 5078 C CA . ILE A 1 16 ? -0.341 10.733 0.012 1.00 0.00 46 ILE A CA 4
ATOM 5079 C C . ILE A 1 16 ? 0.133 9.298 -0.187 1.00 0.00 46 ILE A C 4
ATOM 5080 O O . ILE A 1 16 ? -0.104 8.693 -1.233 1.00 0.00 46 ILE A O 4
ATOM 5096 N N . LYS A 1 17 ? 0.802 8.756 0.825 1.00 0.00 47 LYS A N 4
ATOM 5097 C CA . LYS A 1 17 ? 1.307 7.389 0.765 1.00 0.00 47 LYS A CA 4
ATOM 5098 C C . LYS A 1 17 ? 0.526 6.478 1.706 1.00 0.00 47 LYS A C 4
ATOM 5099 O O . LYS A 1 17 ? 0.679 6.551 2.926 1.00 0.00 47 LYS A O 4
ATOM 5118 N N . LEU A 1 18 ? -0.311 5.621 1.132 1.00 0.00 48 LEU A N 4
ATOM 5119 C CA . LEU A 1 18 ? -1.115 4.693 1.920 1.00 0.00 48 LEU A CA 4
ATOM 5120 C C . LEU A 1 18 ? -0.283 3.499 2.373 1.00 0.00 48 LEU A C 4
ATOM 5121 O O . LEU A 1 18 ? 0.583 3.019 1.641 1.00 0.00 48 LEU A O 4
ATOM 5137 N N . PHE A 1 19 ? -0.551 3.022 3.584 1.00 0.00 49 PHE A N 4
ATOM 5138 C CA . PHE A 1 19 ? 0.172 1.882 4.135 1.00 0.00 49 PHE A CA 4
ATOM 5139 C C . PHE A 1 19 ? -0.792 0.777 4.555 1.00 0.00 49 PHE A C 4
ATOM 5140 O O . PHE A 1 19 ? -1.662 0.985 5.401 1.00 0.00 49 PHE A O 4
ATOM 5157 N N . VAL A 1 20 ? -0.632 -0.400 3.957 1.00 0.00 50 VAL A N 4
ATOM 5158 C CA . VAL A 1 20 ? -1.487 -1.539 4.269 1.00 0.00 50 VAL A CA 4
ATOM 5159 C C . VAL A 1 20 ? -0.780 -2.519 5.198 1.00 0.00 50 VAL A C 4
ATOM 5160 O O . VAL A 1 20 ? 0.377 -2.874 4.978 1.00 0.00 50 VAL A O 4
ATOM 5173 N N . GLY A 1 21 ? -1.485 -2.953 6.238 1.00 0.00 51 GLY A N 4
ATOM 5174 C CA . GLY A 1 21 ? -0.908 -3.889 7.186 1.00 0.00 51 GLY A CA 4
ATOM 5175 C C . GLY A 1 21 ? -1.752 -5.138 7.354 1.00 0.00 51 GLY A C 4
ATOM 5176 O O . GLY A 1 21 ? -1.742 -5.762 8.414 1.00 0.00 51 GLY A O 4
ATOM 5180 N N . GLN A 1 22 ? -2.484 -5.501 6.305 1.00 0.00 52 GLN A N 4
ATOM 5181 C CA . GLN A 1 22 ? -3.338 -6.682 6.343 1.00 0.00 52 GLN A CA 4
ATOM 5182 C C . GLN A 1 22 ? -3.103 -7.563 5.121 1.00 0.00 52 GLN A C 4
ATOM 5183 O O . GLN A 1 22 ? -4.050 -8.057 4.508 1.00 0.00 52 GLN A O 4
ATOM 5197 N N . ILE A 1 23 ? -1.835 -7.757 4.773 1.00 0.00 53 ILE A N 4
ATOM 5198 C CA . ILE A 1 23 ? -1.476 -8.580 3.625 1.00 0.00 53 ILE A CA 4
ATOM 5199 C C . ILE A 1 23 ? -0.927 -9.932 4.068 1.00 0.00 53 ILE A C 4
ATOM 5200 O O . ILE A 1 23 ? 0.153 -10.031 4.651 1.00 0.00 53 ILE A O 4
ATOM 5216 N N . PRO A 1 24 ? -1.687 -11.001 3.784 1.00 0.00 54 PRO A N 4
ATOM 5217 C CA . PRO A 1 24 ? -1.295 -12.367 4.142 1.00 0.00 54 PRO A CA 4
ATOM 5218 C C . PRO A 1 24 ? -0.113 -12.866 3.318 1.00 0.00 54 PRO A C 4
ATOM 5219 O O . PRO A 1 24 ? 0.578 -12.081 2.669 1.00 0.00 54 PRO A O 4
ATOM 5230 N N . ARG A 1 25 ? 0.113 -14.175 3.349 1.00 0.00 55 ARG A N 4
ATOM 5231 C CA . ARG A 1 25 ? 1.213 -14.778 2.606 1.00 0.00 55 ARG A CA 4
ATOM 5232 C C . ARG A 1 25 ? 0.697 -15.509 1.370 1.00 0.00 55 ARG A C 4
ATOM 5233 O O . ARG A 1 25 ? -0.057 -16.475 1.477 1.00 0.00 55 ARG A O 4
ATOM 5254 N N . GLY A 1 26 ? 1.111 -15.041 0.196 1.00 0.00 56 GLY A N 4
ATOM 5255 C CA . GLY A 1 26 ? 0.680 -15.661 -1.043 1.00 0.00 56 GLY A CA 4
ATOM 5256 C C . GLY A 1 26 ? 0.412 -14.646 -2.137 1.00 0.00 56 GLY A C 4
ATOM 5257 O O . GLY A 1 26 ? 0.536 -14.953 -3.323 1.00 0.00 56 GLY A O 4
ATOM 5261 N N . LEU A 1 27 ? 0.043 -13.433 -1.739 1.00 0.00 57 LEU A N 4
ATOM 5262 C CA . LEU A 1 27 ? -0.245 -12.369 -2.694 1.00 0.00 57 LEU A CA 4
ATOM 5263 C C . LEU A 1 27 ? 0.935 -11.410 -2.813 1.00 0.00 57 LEU A C 4
ATOM 5264 O O . LEU A 1 27 ? 1.773 -11.327 -1.915 1.00 0.00 57 LEU A O 4
ATOM 5280 N N . ASP A 1 28 ? 0.993 -10.687 -3.926 1.00 0.00 58 ASP A N 4
ATOM 5281 C CA . ASP A 1 28 ? 2.068 -9.730 -4.161 1.00 0.00 58 ASP A CA 4
ATOM 5282 C C . ASP A 1 28 ? 1.525 -8.438 -4.763 1.00 0.00 58 ASP A C 4
ATOM 5283 O O . ASP A 1 28 ? 0.321 -8.301 -4.977 1.00 0.00 58 ASP A O 4
ATOM 5292 N N . GLU A 1 29 ? 2.421 -7.494 -5.033 1.00 0.00 59 GLU A N 4
ATOM 5293 C CA . GLU A 1 29 ? 2.029 -6.212 -5.608 1.00 0.00 59 GLU A CA 4
ATOM 5294 C C . GLU A 1 29 ? 1.222 -6.414 -6.887 1.00 0.00 59 GLU A C 4
ATOM 5295 O O . GLU A 1 29 ? 0.499 -5.519 -7.324 1.00 0.00 59 GLU A O 4
ATOM 5307 N N . GLN A 1 30 ? 1.353 -7.595 -7.483 1.00 0.00 60 GLN A N 4
ATOM 5308 C CA . GLN A 1 30 ? 0.637 -7.914 -8.712 1.00 0.00 60 GLN A CA 4
ATOM 5309 C C . GLN A 1 30 ? -0.819 -8.261 -8.420 1.00 0.00 60 GLN A C 4
ATOM 5310 O O . GLN A 1 30 ? -1.688 -8.105 -9.278 1.00 0.00 60 GLN A O 4
ATOM 5324 N N . ASP A 1 31 ? -1.077 -8.732 -7.205 1.00 0.00 61 ASP A N 4
ATOM 5325 C CA . ASP A 1 31 ? -2.428 -9.101 -6.800 1.00 0.00 61 ASP A CA 4
ATOM 5326 C C . ASP A 1 31 ? -3.094 -7.965 -6.030 1.00 0.00 61 ASP A C 4
ATOM 5327 O O . ASP A 1 31 ? -4.293 -8.007 -5.753 1.00 0.00 61 ASP A O 4
ATOM 5336 N N . LEU A 1 32 ? -2.308 -6.950 -5.687 1.00 0.00 62 LEU A N 4
ATOM 5337 C CA . LEU A 1 32 ? -2.821 -5.801 -4.948 1.00 0.00 62 LEU A CA 4
ATOM 5338 C C . LEU A 1 32 ? -3.180 -4.661 -5.895 1.00 0.00 62 LEU A C 4
ATOM 5339 O O . LEU A 1 32 ? -4.095 -3.881 -5.628 1.00 0.00 62 LEU A O 4
ATOM 5355 N N . LYS A 1 33 ? -2.455 -4.570 -7.005 1.00 0.00 63 LYS A N 4
ATOM 5356 C CA . LYS A 1 33 ? -2.698 -3.527 -7.995 1.00 0.00 63 LYS A CA 4
ATOM 5357 C C . LYS A 1 33 ? -4.166 -3.501 -8.409 1.00 0.00 63 LYS A C 4
ATOM 5358 O O . LYS A 1 33 ? -4.795 -2.446 -8.488 1.00 0.00 63 LYS A O 4
ATOM 5377 N N . PRO A 1 34 ? -4.726 -4.690 -8.678 1.00 0.00 64 PRO A N 4
ATOM 5378 C CA . PRO A 1 34 ? -6.127 -4.830 -9.086 1.00 0.00 64 PRO A CA 4
ATOM 5379 C C . PRO A 1 34 ? -7.075 -4.043 -8.187 1.00 0.00 64 PRO A C 4
ATOM 5380 O O . PRO A 1 34 ? -7.864 -3.226 -8.663 1.00 0.00 64 PRO A O 4
ATOM 5391 N N . LEU A 1 35 ? -6.992 -4.294 -6.885 1.00 0.00 65 LEU A N 4
ATOM 5392 C CA . LEU A 1 35 ? -7.842 -3.609 -5.918 1.00 0.00 65 LEU A CA 4
ATOM 5393 C C . LEU A 1 35 ? -7.572 -2.108 -5.923 1.00 0.00 65 LEU A C 4
ATOM 5394 O O . LEU A 1 35 ? -8.487 -1.302 -6.097 1.00 0.00 65 LEU A O 4
ATOM 5410 N N . PHE A 1 36 ? -6.309 -1.738 -5.734 1.00 0.00 66 PHE A N 4
ATOM 5411 C CA . PHE A 1 36 ? -5.918 -0.334 -5.718 1.00 0.00 66 PHE A CA 4
ATOM 5412 C C . PHE A 1 36 ? -6.254 0.340 -7.046 1.00 0.00 66 PHE A C 4
ATOM 5413 O O . PHE A 1 36 ? -6.409 1.558 -7.113 1.00 0.00 66 PHE A O 4
ATOM 5430 N N . GLU A 1 37 ? -6.362 -0.464 -8.099 1.00 0.00 67 GLU A N 4
ATOM 5431 C CA . GLU A 1 37 ? -6.677 0.054 -9.425 1.00 0.00 67 GLU A CA 4
ATOM 5432 C C . GLU A 1 37 ? -8.184 0.218 -9.601 1.00 0.00 67 GLU A C 4
ATOM 5433 O O . GLU A 1 37 ? -8.652 0.658 -10.650 1.00 0.00 67 GLU A O 4
ATOM 5445 N N . GLU A 1 38 ? -8.937 -0.141 -8.566 1.00 0.00 68 GLU A N 4
ATOM 5446 C CA . GLU A 1 38 ? -10.391 -0.035 -8.607 1.00 0.00 68 GLU A CA 4
ATOM 5447 C C . GLU A 1 38 ? -10.847 1.363 -8.197 1.00 0.00 68 GLU A C 4
ATOM 5448 O O . GLU A 1 38 ? -11.991 1.750 -8.436 1.00 0.00 68 GLU A O 4
ATOM 5460 N N . PHE A 1 39 ? -9.943 2.116 -7.580 1.00 0.00 69 PHE A N 4
ATOM 5461 C CA . PHE A 1 39 ? -10.251 3.471 -7.135 1.00 0.00 69 PHE A CA 4
ATOM 5462 C C . PHE A 1 39 ? -9.503 4.502 -7.975 1.00 0.00 69 PHE A C 4
ATOM 5463 O O . PHE A 1 39 ? -10.111 5.378 -8.589 1.00 0.00 69 PHE A O 4
ATOM 5480 N N . GLY A 1 40 ? -8.178 4.391 -7.997 1.00 0.00 70 GLY A N 4
ATOM 5481 C CA . GLY A 1 40 ? -7.368 5.320 -8.764 1.00 0.00 70 GLY A CA 4
ATOM 5482 C C . GLY A 1 40 ? -6.140 4.662 -9.360 1.00 0.00 70 GLY A C 4
ATOM 5483 O O . GLY A 1 40 ? -5.923 3.463 -9.185 1.00 0.00 70 GLY A O 4
ATOM 5487 N N . ARG A 1 41 ? -5.335 5.448 -10.068 1.00 0.00 71 ARG A N 4
ATOM 5488 C CA . ARG A 1 41 ? -4.123 4.934 -10.696 1.00 0.00 71 ARG A CA 4
ATOM 5489 C C . ARG A 1 41 ? -2.980 4.857 -9.688 1.00 0.00 71 ARG A C 4
ATOM 5490 O O . ARG A 1 41 ? -2.740 5.801 -8.934 1.00 0.00 71 ARG A O 4
ATOM 5511 N N . ILE A 1 42 ? -2.280 3.729 -9.680 1.00 0.00 72 ILE A N 4
ATOM 5512 C CA . ILE A 1 42 ? -1.162 3.530 -8.766 1.00 0.00 72 ILE A CA 4
ATOM 5513 C C . ILE A 1 42 ? 0.110 4.175 -9.305 1.00 0.00 72 ILE A C 4
ATOM 5514 O O . ILE A 1 42 ? 0.415 4.074 -10.494 1.00 0.00 72 ILE A O 4
ATOM 5530 N N . TYR A 1 43 ? 0.851 4.836 -8.422 1.00 0.00 73 TYR A N 4
ATOM 5531 C CA . TYR A 1 43 ? 2.091 5.499 -8.809 1.00 0.00 73 TYR A CA 4
ATOM 5532 C C . TYR A 1 43 ? 3.302 4.647 -8.440 1.00 0.00 73 TYR A C 4
ATOM 5533 O O . TYR A 1 43 ? 4.307 4.639 -9.149 1.00 0.00 73 TYR A O 4
ATOM 5551 N N . GLU A 1 44 ? 3.195 3.930 -7.326 1.00 0.00 74 GLU A N 4
ATOM 5552 C CA . GLU A 1 44 ? 4.281 3.074 -6.862 1.00 0.00 74 GLU A CA 4
ATOM 5553 C C . GLU A 1 44 ? 3.789 2.099 -5.797 1.00 0.00 74 GLU A C 4
ATOM 5554 O O . GLU A 1 44 ? 3.172 2.500 -4.809 1.00 0.00 74 GLU A O 4
ATOM 5566 N N . LEU A 1 45 ? 4.064 0.816 -6.006 1.00 0.00 75 LEU A N 4
ATOM 5567 C CA . LEU A 1 45 ? 3.649 -0.219 -5.065 1.00 0.00 75 LEU A CA 4
ATOM 5568 C C . LEU A 1 45 ? 4.824 -1.115 -4.687 1.00 0.00 75 LEU A C 4
ATOM 5569 O O . LEU A 1 45 ? 5.426 -1.762 -5.544 1.00 0.00 75 LEU A O 4
ATOM 5585 N N . THR A 1 46 ? 5.145 -1.149 -3.398 1.00 0.00 76 THR A N 4
ATOM 5586 C CA . THR A 1 46 ? 6.248 -1.967 -2.906 1.00 0.00 76 THR A CA 4
ATOM 5587 C C . THR A 1 46 ? 5.864 -2.692 -1.621 1.00 0.00 76 THR A C 4
ATOM 5588 O O . THR A 1 46 ? 5.208 -2.124 -0.748 1.00 0.00 76 THR A O 4
ATOM 5599 N N . VAL A 1 47 ? 6.277 -3.951 -1.512 1.00 0.00 77 VAL A N 4
ATOM 5600 C CA . VAL A 1 47 ? 5.977 -4.754 -0.332 1.00 0.00 77 VAL A CA 4
ATOM 5601 C C . VAL A 1 47 ? 7.176 -4.818 0.607 1.00 0.00 77 VAL A C 4
ATOM 5602 O O . VAL A 1 47 ? 8.326 -4.758 0.169 1.00 0.00 77 VAL A O 4
ATOM 5615 N N . LEU A 1 48 ? 6.901 -4.941 1.901 1.00 0.00 78 LEU A N 4
ATOM 5616 C CA . LEU A 1 48 ? 7.957 -5.014 2.904 1.00 0.00 78 LEU A CA 4
ATOM 5617 C C . LEU A 1 48 ? 8.234 -6.461 3.299 1.00 0.00 78 LEU A C 4
ATOM 5618 O O . LEU A 1 48 ? 7.316 -7.212 3.630 1.00 0.00 78 LEU A O 4
ATOM 5634 N N . LYS A 1 49 ? 9.505 -6.846 3.263 1.00 0.00 79 LYS A N 4
ATOM 5635 C CA . LYS A 1 49 ? 9.905 -8.202 3.620 1.00 0.00 79 LYS A CA 4
ATOM 5636 C C . LYS A 1 49 ? 10.883 -8.191 4.790 1.00 0.00 79 LYS A C 4
ATOM 5637 O O . LYS A 1 49 ? 11.249 -7.129 5.296 1.00 0.00 79 LYS A O 4
ATOM 5656 N N . ASP A 1 50 ? 11.304 -9.377 5.215 1.00 0.00 80 ASP A N 4
ATOM 5657 C CA . ASP A 1 50 ? 12.242 -9.503 6.324 1.00 0.00 80 ASP A CA 4
ATOM 5658 C C . ASP A 1 50 ? 13.647 -9.090 5.897 1.00 0.00 80 ASP A C 4
ATOM 5659 O O . ASP A 1 50 ? 13.868 -8.697 4.751 1.00 0.00 80 ASP A O 4
ATOM 5668 N N . ARG A 1 51 ? 14.593 -9.179 6.826 1.00 0.00 81 ARG A N 4
ATOM 5669 C CA . ARG A 1 51 ? 15.976 -8.812 6.547 1.00 0.00 81 ARG A CA 4
ATOM 5670 C C . ARG A 1 51 ? 16.865 -10.051 6.482 1.00 0.00 81 ARG A C 4
ATOM 5671 O O . ARG A 1 51 ? 17.909 -10.046 5.828 1.00 0.00 81 ARG A O 4
ATOM 5692 N N . LEU A 1 52 ? 16.445 -11.110 7.165 1.00 0.00 82 LEU A N 4
ATOM 5693 C CA . LEU A 1 52 ? 17.203 -12.356 7.186 1.00 0.00 82 LEU A CA 4
ATOM 5694 C C . LEU A 1 52 ? 16.668 -13.336 6.148 1.00 0.00 82 LEU A C 4
ATOM 5695 O O . LEU A 1 52 ? 17.436 -13.993 5.444 1.00 0.00 82 LEU A O 4
ATOM 5711 N N . THR A 1 53 ? 15.345 -13.429 6.055 1.00 0.00 83 THR A N 4
ATOM 5712 C CA . THR A 1 53 ? 14.706 -14.328 5.102 1.00 0.00 83 THR A CA 4
ATOM 5713 C C . THR A 1 53 ? 14.070 -13.551 3.955 1.00 0.00 83 THR A C 4
ATOM 5714 O O . THR A 1 53 ? 13.807 -14.104 2.888 1.00 0.00 83 THR A O 4
ATOM 5725 N N . GLY A 1 54 ? 13.826 -12.264 4.181 1.00 0.00 84 GLY A N 4
ATOM 5726 C CA . GLY A 1 54 ? 13.224 -11.431 3.157 1.00 0.00 84 GLY A CA 4
ATOM 5727 C C . GLY A 1 54 ? 11.905 -11.989 2.659 1.00 0.00 84 GLY A C 4
ATOM 5728 O O . GLY A 1 54 ? 11.563 -11.840 1.485 1.00 0.00 84 GLY A O 4
ATOM 5732 N N . LEU A 1 55 ? 11.162 -12.633 3.552 1.00 0.00 85 LEU A N 4
ATOM 5733 C CA . LEU A 1 55 ? 9.873 -13.217 3.197 1.00 0.00 85 LEU A CA 4
ATOM 5734 C C . LEU A 1 55 ? 8.733 -12.256 3.521 1.00 0.00 85 LEU A C 4
ATOM 5735 O O . LEU A 1 55 ? 8.699 -11.655 4.595 1.00 0.00 85 LEU A O 4
ATOM 5751 N N . HIS A 1 56 ? 7.799 -12.118 2.585 1.00 0.00 86 HIS A N 4
ATOM 5752 C CA . HIS A 1 56 ? 6.654 -11.233 2.772 1.00 0.00 86 HIS A CA 4
ATOM 5753 C C . HIS A 1 56 ? 6.207 -11.224 4.230 1.00 0.00 86 HIS A C 4
ATOM 5754 O O . HIS A 1 56 ? 5.496 -12.124 4.678 1.00 0.00 86 HIS A O 4
ATOM 5769 N N . LYS A 1 57 ? 6.628 -10.202 4.968 1.00 0.00 87 LYS A N 4
ATOM 5770 C CA . LYS A 1 57 ? 6.271 -10.075 6.375 1.00 0.00 87 LYS A CA 4
ATOM 5771 C C . LYS A 1 57 ? 4.758 -10.001 6.548 1.00 0.00 87 LYS A C 4
ATOM 5772 O O . LYS A 1 57 ? 4.153 -10.863 7.185 1.00 0.00 87 LYS A O 4
ATOM 5791 N N . GLY A 1 58 ? 4.151 -8.967 5.975 1.00 0.00 88 GLY A N 4
ATOM 5792 C CA . GLY A 1 58 ? 2.712 -8.801 6.076 1.00 0.00 88 GLY A CA 4
ATOM 5793 C C . GLY A 1 58 ? 2.285 -7.352 5.950 1.00 0.00 88 GLY A C 4
ATOM 5794 O O . GLY A 1 58 ? 1.430 -6.882 6.701 1.00 0.00 88 GLY A O 4
ATOM 5798 N N . CYS A 1 59 ? 2.882 -6.642 4.999 1.00 0.00 89 CYS A N 4
ATOM 5799 C CA . CYS A 1 59 ? 2.560 -5.237 4.778 1.00 0.00 89 CYS A CA 4
ATOM 5800 C C . CYS A 1 59 ? 3.168 -4.739 3.470 1.00 0.00 89 CYS A C 4
ATOM 5801 O O . CYS A 1 59 ? 4.060 -5.372 2.908 1.00 0.00 89 CYS A O 4
ATOM 5809 N N . ALA A 1 60 ? 2.676 -3.601 2.991 1.00 0.00 90 ALA A N 4
ATOM 5810 C CA . ALA A 1 60 ? 3.171 -3.017 1.750 1.00 0.00 90 ALA A CA 4
ATOM 5811 C C . ALA A 1 60 ? 2.861 -1.526 1.683 1.00 0.00 90 ALA A C 4
ATOM 5812 O O . ALA A 1 60 ? 1.845 -1.068 2.207 1.00 0.00 90 ALA A O 4
ATOM 5819 N N . PHE A 1 61 ? 3.743 -0.772 1.036 1.00 0.00 91 PHE A N 4
ATOM 5820 C CA . PHE A 1 61 ? 3.565 0.669 0.902 1.00 0.00 91 PHE A CA 4
ATOM 5821 C C . PHE A 1 61 ? 2.959 1.018 -0.455 1.00 0.00 91 PHE A C 4
ATOM 5822 O O . PHE A 1 61 ? 3.570 0.787 -1.499 1.00 0.00 91 PHE A O 4
ATOM 5839 N N . LEU A 1 62 ? 1.753 1.576 -0.431 1.00 0.00 92 LEU A N 4
ATOM 5840 C CA . LEU A 1 62 ? 1.062 1.957 -1.658 1.00 0.00 92 LEU A CA 4
ATOM 5841 C C . LEU A 1 62 ? 1.140 3.464 -1.881 1.00 0.00 92 LEU A C 4
ATOM 5842 O O . LEU A 1 62 ? 0.902 4.252 -0.965 1.00 0.00 92 LEU A O 4
ATOM 5858 N N . THR A 1 63 ? 1.475 3.859 -3.106 1.00 0.00 93 THR A N 4
ATOM 5859 C CA . THR A 1 63 ? 1.583 5.271 -3.450 1.00 0.00 93 THR A CA 4
ATOM 5860 C C . THR A 1 63 ? 0.664 5.625 -4.614 1.00 0.00 93 THR A C 4
ATOM 5861 O O . THR A 1 63 ? 0.812 5.099 -5.717 1.00 0.00 93 THR A O 4
ATOM 5872 N N . TYR A 1 64 ? -0.285 6.520 -4.361 1.00 0.00 94 TYR A N 4
ATOM 5873 C CA . TYR A 1 64 ? -1.229 6.943 -5.387 1.00 0.00 94 TYR A CA 4
ATOM 5874 C C . TYR A 1 64 ? -0.741 8.206 -6.090 1.00 0.00 94 TYR A C 4
ATOM 5875 O O . TYR A 1 64 ? -0.052 9.035 -5.493 1.00 0.00 94 TYR A O 4
ATOM 5893 N N . CYS A 1 65 ? -1.102 8.346 -7.360 1.00 0.00 95 CYS A N 4
ATOM 5894 C CA . CYS A 1 65 ? -0.701 9.507 -8.146 1.00 0.00 95 CYS A CA 4
ATOM 5895 C C . CYS A 1 65 ? -1.304 10.786 -7.573 1.00 0.00 95 CYS A C 4
ATOM 5896 O O . CYS A 1 65 ? -0.644 11.822 -7.511 1.00 0.00 95 CYS A O 4
ATOM 5904 N N . ALA A 1 66 ? -2.564 10.704 -7.158 1.00 0.00 96 ALA A N 4
ATOM 5905 C CA . ALA A 1 66 ? -3.257 11.855 -6.590 1.00 0.00 96 ALA A CA 4
ATOM 5906 C C . ALA A 1 66 ? -3.495 11.669 -5.095 1.00 0.00 96 ALA A C 4
ATOM 5907 O O . ALA A 1 66 ? -3.153 10.632 -4.527 1.00 0.00 96 ALA A O 4
ATOM 5914 N N . ARG A 1 67 ? -4.082 12.680 -4.464 1.00 0.00 97 ARG A N 4
ATOM 5915 C CA . ARG A 1 67 ? -4.364 12.629 -3.035 1.00 0.00 97 ARG A CA 4
ATOM 5916 C C . ARG A 1 67 ? -5.742 12.028 -2.774 1.00 0.00 97 ARG A C 4
ATOM 5917 O O . ARG A 1 67 ? -5.919 11.232 -1.851 1.00 0.00 97 ARG A O 4
ATOM 5938 N N . ASP A 1 68 ? -6.715 12.414 -3.592 1.00 0.00 98 ASP A N 4
ATOM 5939 C CA . ASP A 1 68 ? -8.077 11.913 -3.450 1.00 0.00 98 ASP A CA 4
ATOM 5940 C C . ASP A 1 68 ? -8.122 10.400 -3.638 1.00 0.00 98 ASP A C 4
ATOM 5941 O O . ASP A 1 68 ? -8.638 9.674 -2.788 1.00 0.00 98 ASP A O 4
ATOM 5950 N N . SER A 1 69 ? -7.579 9.931 -4.756 1.00 0.00 99 SER A N 4
ATOM 5951 C CA . SER A 1 69 ? -7.561 8.504 -5.058 1.00 0.00 99 SER A CA 4
ATOM 5952 C C . SER A 1 69 ? -7.247 7.689 -3.807 1.00 0.00 99 SER A C 4
ATOM 5953 O O . SER A 1 69 ? -7.769 6.589 -3.623 1.00 0.00 99 SER A O 4
ATOM 5961 N N . ALA A 1 70 ? -6.391 8.236 -2.951 1.00 0.00 100 ALA A N 4
ATOM 5962 C CA . ALA A 1 70 ? -6.008 7.562 -1.717 1.00 0.00 100 ALA A CA 4
ATOM 5963 C C . ALA A 1 70 ? -7.116 7.655 -0.674 1.00 0.00 100 ALA A C 4
ATOM 5964 O O . ALA A 1 70 ? -7.576 6.640 -0.149 1.00 0.00 100 ALA A O 4
ATOM 5971 N N . LEU A 1 71 ? -7.541 8.878 -0.376 1.00 0.00 101 LEU A N 4
ATOM 5972 C CA . LEU A 1 71 ? -8.595 9.104 0.606 1.00 0.00 101 LEU A CA 4
ATOM 5973 C C . LEU A 1 71 ? -9.760 8.144 0.385 1.00 0.00 101 LEU A C 4
ATOM 5974 O O . LEU A 1 71 ? -10.263 7.534 1.328 1.00 0.00 101 LEU A O 4
ATOM 5990 N N . LYS A 1 72 ? -10.183 8.013 -0.868 1.00 0.00 102 LYS A N 4
ATOM 5991 C CA . LYS A 1 72 ? -11.286 7.125 -1.215 1.00 0.00 102 LYS A CA 4
ATOM 5992 C C . LYS A 1 72 ? -10.930 5.673 -0.913 1.00 0.00 102 LYS A C 4
ATOM 5993 O O . LYS A 1 72 ? -11.479 5.068 0.008 1.00 0.00 102 LYS A O 4
ATOM 6012 N N . ALA A 1 73 ? -10.008 5.119 -1.694 1.00 0.00 103 ALA A N 4
ATOM 6013 C CA . ALA A 1 73 ? -9.577 3.739 -1.507 1.00 0.00 103 ALA A CA 4
ATOM 6014 C C . ALA A 1 73 ? -9.263 3.456 -0.042 1.00 0.00 103 ALA A C 4
ATOM 6015 O O . ALA A 1 73 ? -9.370 2.318 0.416 1.00 0.00 103 ALA A O 4
ATOM 6022 N N . GLN A 1 74 ? -8.874 4.497 0.687 1.00 0.00 104 GLN A N 4
ATOM 6023 C CA . GLN A 1 74 ? -8.543 4.358 2.101 1.00 0.00 104 GLN A CA 4
ATOM 6024 C C . GLN A 1 74 ? -9.797 4.107 2.931 1.00 0.00 104 GLN A C 4
ATOM 6025 O O . GLN A 1 74 ? -9.861 3.151 3.704 1.00 0.00 104 GLN A O 4
ATOM 6039 N N . SER A 1 75 ? -10.793 4.973 2.767 1.00 0.00 105 SER A N 4
ATOM 6040 C CA . SER A 1 75 ? -12.044 4.847 3.505 1.00 0.00 105 SER A CA 4
ATOM 6041 C C . SER A 1 75 ? -12.946 3.794 2.870 1.00 0.00 105 SER A C 4
ATOM 6042 O O . SER A 1 75 ? -13.999 3.456 3.410 1.00 0.00 105 SER A O 4
ATOM 6050 N N . ALA A 1 76 ? -12.525 3.279 1.720 1.00 0.00 106 ALA A N 4
ATOM 6051 C CA . ALA A 1 76 ? -13.293 2.262 1.011 1.00 0.00 106 ALA A CA 4
ATOM 6052 C C . ALA A 1 76 ? -12.755 0.865 1.303 1.00 0.00 106 ALA A C 4
ATOM 6053 O O . ALA A 1 76 ? -13.485 -0.123 1.214 1.00 0.00 106 ALA A O 4
ATOM 6060 N N . LEU A 1 77 ? -11.476 0.790 1.652 1.00 0.00 107 LEU A N 4
ATOM 6061 C CA . LEU A 1 77 ? -10.840 -0.487 1.957 1.00 0.00 107 LEU A CA 4
ATOM 6062 C C . LEU A 1 77 ? -10.644 -0.653 3.460 1.00 0.00 107 LEU A C 4
ATOM 6063 O O . LEU A 1 77 ? -10.945 -1.705 4.024 1.00 0.00 107 LEU A O 4
ATOM 6079 N N . HIS A 1 78 ? -10.140 0.394 4.105 1.00 0.00 108 HIS A N 4
ATOM 6080 C CA . HIS A 1 78 ? -9.906 0.366 5.545 1.00 0.00 108 HIS A CA 4
ATOM 6081 C C . HIS A 1 78 ? -11.108 -0.223 6.278 1.00 0.00 108 HIS A C 4
ATOM 6082 O O . HIS A 1 78 ? -12.166 0.401 6.355 1.00 0.00 108 HIS A O 4
ATOM 6096 N N . GLU A 1 79 ? -10.936 -1.427 6.814 1.00 0.00 109 GLU A N 4
ATOM 6097 C CA . GLU A 1 79 ? -12.007 -2.100 7.539 1.00 0.00 109 GLU A CA 4
ATOM 6098 C C . GLU A 1 79 ? -13.239 -2.270 6.656 1.00 0.00 109 GLU A C 4
ATOM 6099 O O . GLU A 1 79 ? -14.370 -2.113 7.114 1.00 0.00 109 GLU A O 4
ATOM 6111 N N . GLN A 1 80 ? -13.010 -2.591 5.386 1.00 0.00 110 GLN A N 4
ATOM 6112 C CA . GLN A 1 80 ? -14.101 -2.780 4.438 1.00 0.00 110 GLN A CA 4
ATOM 6113 C C . GLN A 1 80 ? -13.934 -4.087 3.670 1.00 0.00 110 GLN A C 4
ATOM 6114 O O . GLN A 1 80 ? -14.891 -4.841 3.489 1.00 0.00 110 GLN A O 4
ATOM 6128 N N . LYS A 1 81 ? -12.712 -4.351 3.220 1.00 0.00 111 LYS A N 4
ATOM 6129 C CA . LYS A 1 81 ? -12.418 -5.567 2.472 1.00 0.00 111 LYS A CA 4
ATOM 6130 C C . LYS A 1 81 ? -11.842 -6.643 3.387 1.00 0.00 111 LYS A C 4
ATOM 6131 O O . LYS A 1 81 ? -11.291 -6.342 4.447 1.00 0.00 111 LYS A O 4
ATOM 6150 N N . THR A 1 82 ? -11.971 -7.899 2.971 1.00 0.00 112 THR A N 4
ATOM 6151 C CA . THR A 1 82 ? -11.464 -9.020 3.753 1.00 0.00 112 THR A CA 4
ATOM 6152 C C . THR A 1 82 ? -10.715 -10.012 2.871 1.00 0.00 112 THR A C 4
ATOM 6153 O O . THR A 1 82 ? -11.319 -10.899 2.266 1.00 0.00 112 THR A O 4
ATOM 6164 N N . LEU A 1 83 ? -9.398 -9.857 2.801 1.00 0.00 113 LEU A N 4
ATOM 6165 C CA . LEU A 1 83 ? -8.566 -10.741 1.992 1.00 0.00 113 LEU A CA 4
ATOM 6166 C C . LEU A 1 83 ? -8.777 -12.200 2.386 1.00 0.00 113 LEU A C 4
ATOM 6167 O O . LEU A 1 83 ? -9.202 -12.512 3.499 1.00 0.00 113 LEU A O 4
ATOM 6183 N N . PRO A 1 84 ? -8.472 -13.115 1.454 1.00 0.00 114 PRO A N 4
ATOM 6184 C CA . PRO A 1 84 ? -8.618 -14.556 1.682 1.00 0.00 114 PRO A CA 4
ATOM 6185 C C . PRO A 1 84 ? -7.598 -15.090 2.682 1.00 0.00 114 PRO A C 4
ATOM 6186 O O . PRO A 1 84 ? -6.391 -14.956 2.485 1.00 0.00 114 PRO A O 4
ATOM 6197 N N . GLY A 1 85 ? -8.092 -15.698 3.757 1.00 0.00 115 GLY A N 4
ATOM 6198 C CA . GLY A 1 85 ? -7.210 -16.244 4.772 1.00 0.00 115 GLY A CA 4
ATOM 6199 C C . GLY A 1 85 ? -7.054 -15.319 5.963 1.00 0.00 115 GLY A C 4
ATOM 6200 O O . GLY A 1 85 ? -6.435 -15.684 6.962 1.00 0.00 115 GLY A O 4
ATOM 6204 N N . MET A 1 86 ? -7.614 -14.119 5.855 1.00 0.00 116 MET A N 4
ATOM 6205 C CA . MET A 1 86 ? -7.533 -13.139 6.933 1.00 0.00 116 MET A CA 4
ATOM 6206 C C . MET A 1 86 ? -8.892 -12.950 7.599 1.00 0.00 116 MET A C 4
ATOM 6207 O O . MET A 1 86 ? -9.797 -12.349 7.023 1.00 0.00 116 MET A O 4
ATOM 6221 N N . ASN A 1 87 ? -9.027 -13.469 8.816 1.00 0.00 117 ASN A N 4
ATOM 6222 C CA . ASN A 1 87 ? -10.276 -13.357 9.560 1.00 0.00 117 ASN A CA 4
ATOM 6223 C C . ASN A 1 87 ? -10.728 -11.903 9.649 1.00 0.00 117 ASN A C 4
ATOM 6224 O O . ASN A 1 87 ? -11.924 -11.612 9.638 1.00 0.00 117 ASN A O 4
ATOM 6235 N N . ARG A 1 88 ? -9.763 -10.993 9.737 1.00 0.00 118 ARG A N 4
ATOM 6236 C CA . ARG A 1 88 ? -10.062 -9.569 9.828 1.00 0.00 118 ARG A CA 4
ATOM 6237 C C . ARG A 1 88 ? -9.929 -8.897 8.465 1.00 0.00 118 ARG A C 4
ATOM 6238 O O . ARG A 1 88 ? -9.297 -9.419 7.547 1.00 0.00 118 ARG A O 4
ATOM 6259 N N . PRO A 1 89 ? -10.539 -7.710 8.328 1.00 0.00 119 PRO A N 4
ATOM 6260 C CA . PRO A 1 89 ? -10.503 -6.941 7.081 1.00 0.00 119 PRO A CA 4
ATOM 6261 C C . PRO A 1 89 ? -9.118 -6.373 6.789 1.00 0.00 119 PRO A C 4
ATOM 6262 O O . PRO A 1 89 ? -8.131 -6.771 7.409 1.00 0.00 119 PRO A O 4
ATOM 6273 N N . ILE A 1 90 ? -9.053 -5.441 5.845 1.00 0.00 120 ILE A N 4
ATOM 6274 C CA . ILE A 1 90 ? -7.789 -4.818 5.473 1.00 0.00 120 ILE A CA 4
ATOM 6275 C C . ILE A 1 90 ? -7.666 -3.422 6.075 1.00 0.00 120 ILE A C 4
ATOM 6276 O O . ILE A 1 90 ? -8.597 -2.621 6.002 1.00 0.00 120 ILE A O 4
ATOM 6292 N N . GLN A 1 91 ? -6.511 -3.139 6.668 1.00 0.00 121 GLN A N 4
ATOM 6293 C CA . GLN A 1 91 ? -6.267 -1.838 7.281 1.00 0.00 121 GLN A CA 4
ATOM 6294 C C . GLN A 1 91 ? -5.344 -0.991 6.411 1.00 0.00 121 GLN A C 4
ATOM 6295 O O . GLN A 1 91 ? -4.206 -1.372 6.140 1.00 0.00 121 GLN A O 4
ATOM 6309 N N . VAL A 1 92 ? -5.844 0.161 5.975 1.00 0.00 122 VAL A N 4
ATOM 6310 C CA . VAL A 1 92 ? -5.065 1.064 5.136 1.00 0.00 122 VAL A CA 4
ATOM 6311 C C . VAL A 1 92 ? -5.128 2.494 5.661 1.00 0.00 122 VAL A C 4
ATOM 6312 O O . VAL A 1 92 ? -6.196 3.104 5.706 1.00 0.00 122 VAL A O 4
ATOM 6325 N N . LYS A 1 93 ? -3.976 3.024 6.057 1.00 0.00 123 LYS A N 4
ATOM 6326 C CA . LYS A 1 93 ? -3.898 4.384 6.577 1.00 0.00 123 LYS A CA 4
ATOM 6327 C C . LYS A 1 93 ? -2.812 5.180 5.860 1.00 0.00 123 LYS A C 4
ATOM 6328 O O . LYS A 1 93 ? -1.842 4.626 5.343 1.00 0.00 123 LYS A O 4
ATOM 6347 N N . PRO A 1 94 ? -2.976 6.511 5.827 1.00 0.00 124 PRO A N 4
ATOM 6348 C CA . PRO A 1 94 ? -2.019 7.411 5.178 1.00 0.00 124 PRO A CA 4
ATOM 6349 C C . PRO A 1 94 ? -0.697 7.494 5.933 1.00 0.00 124 PRO A C 4
ATOM 6350 O O . PRO A 1 94 ? -0.514 8.358 6.790 1.00 0.00 124 PRO A O 4
ATOM 6361 N N . ALA A 1 95 ? 0.222 6.590 5.610 1.00 0.00 125 ALA A N 4
ATOM 6362 C CA . ALA A 1 95 ? 1.528 6.563 6.256 1.00 0.00 125 ALA A CA 4
ATOM 6363 C C . ALA A 1 95 ? 1.997 7.972 6.605 1.00 0.00 125 ALA A C 4
ATOM 6364 O O . ALA A 1 95 ? 2.375 8.246 7.743 1.00 0.00 125 ALA A O 4
ATOM 6371 N N . ALA A 1 96 ? 1.970 8.861 5.618 1.00 0.00 126 ALA A N 4
ATOM 6372 C CA . ALA A 1 96 ? 2.391 10.241 5.821 1.00 0.00 126 ALA A CA 4
ATOM 6373 C C . ALA A 1 96 ? 1.965 10.749 7.195 1.00 0.00 126 ALA A C 4
ATOM 6374 O O . ALA A 1 96 ? 2.797 10.943 8.081 1.00 0.00 126 ALA A O 4
ATOM 6381 N N . SER A 1 97 ? 0.664 10.962 7.364 1.00 0.00 127 SER A N 4
ATOM 6382 C CA . SER A 1 97 ? 0.128 11.451 8.629 1.00 0.00 127 SER A CA 4
ATOM 6383 C C . SER A 1 97 ? -0.165 10.294 9.579 1.00 0.00 127 SER A C 4
ATOM 6384 O O . SER A 1 97 ? -0.138 9.130 9.181 1.00 0.00 127 SER A O 4
ATOM 6392 N N . GLU A 1 98 ? -0.445 10.625 10.835 1.00 0.00 128 GLU A N 4
ATOM 6393 C CA . GLU A 1 98 ? -0.743 9.613 11.842 1.00 0.00 128 GLU A CA 4
ATOM 6394 C C . GLU A 1 98 ? -2.165 9.774 12.373 1.00 0.00 128 GLU A C 4
ATOM 6395 O O . GLU A 1 98 ? -2.434 10.639 13.205 1.00 0.00 128 GLU A O 4
ATOM 6407 N N . GLY A 1 99 ? -3.072 8.935 11.883 1.00 0.00 129 GLY A N 4
ATOM 6408 C CA . GLY A 1 99 ? -4.455 9.001 12.318 1.00 0.00 129 GLY A CA 4
ATOM 6409 C C . GLY A 1 99 ? -5.099 10.336 12.003 1.00 0.00 129 GLY A C 4
ATOM 6410 O O . GLY A 1 99 ? -6.176 10.649 12.509 1.00 0.00 129 GLY A O 4
ATOM 6414 N N . ARG A 1 100 ? -4.436 11.128 11.165 1.00 0.00 130 ARG A N 4
ATOM 6415 C CA . ARG A 1 100 ? -4.950 12.438 10.785 1.00 0.00 130 ARG A CA 4
ATOM 6416 C C . ARG A 1 100 ? -5.336 12.464 9.309 1.00 0.00 130 ARG A C 4
ATOM 6417 O O . ARG A 1 100 ? -4.576 12.022 8.450 1.00 0.00 130 ARG A O 4
ATOM 6438 N N . GLY A 1 101 ? -6.526 12.985 9.023 1.00 0.00 131 GLY A N 4
ATOM 6439 C CA . GLY A 1 101 ? -6.994 13.058 7.652 1.00 0.00 131 GLY A CA 4
ATOM 6440 C C . GLY A 1 101 ? -8.505 12.991 7.550 1.00 0.00 131 GLY A C 4
ATOM 6441 O O . GLY A 1 101 ? -9.175 12.532 8.474 1.00 0.00 131 GLY A O 4
ATOM 6445 N N . GLU A 1 102 ? -9.041 13.452 6.424 1.00 0.00 132 GLU A N 4
ATOM 6446 C CA . GLU A 1 102 ? -10.483 13.445 6.207 1.00 0.00 132 GLU A CA 4
ATOM 6447 C C . GLU A 1 102 ? -10.859 12.484 5.083 1.00 0.00 132 GLU A C 4
ATOM 6448 O O . GLU A 1 102 ? -9.998 11.823 4.503 1.00 0.00 132 GLU A O 4
ATOM 6460 N N . SER A 1 103 ? -12.152 12.412 4.781 1.00 0.00 133 SER A N 4
ATOM 6461 C CA . SER A 1 103 ? -12.643 11.529 3.730 1.00 0.00 133 SER A CA 4
ATOM 6462 C C . SER A 1 103 ? -14.084 11.872 3.362 1.00 0.00 133 SER A C 4
ATOM 6463 O O . SER A 1 103 ? -14.816 12.460 4.157 1.00 0.00 133 SER A O 4
ATOM 6471 N N . GLY A 1 104 ? -14.484 11.499 2.150 1.00 0.00 134 GLY A N 4
ATOM 6472 C CA . GLY A 1 104 ? -15.835 11.775 1.697 1.00 0.00 134 GLY A CA 4
ATOM 6473 C C . GLY A 1 104 ? -16.144 13.258 1.665 1.00 0.00 134 GLY A C 4
ATOM 6474 O O . GLY A 1 104 ? -17.010 13.749 2.390 1.00 0.00 134 GLY A O 4
ATOM 6478 N N . PRO A 1 105 ? -15.423 13.998 0.810 1.00 0.00 135 PRO A N 4
ATOM 6479 C CA . PRO A 1 105 ? -15.607 15.446 0.666 1.00 0.00 135 PRO A CA 4
ATOM 6480 C C . PRO A 1 105 ? -16.935 15.799 0.007 1.00 0.00 135 PRO A C 4
ATOM 6481 O O . PRO A 1 105 ? -17.639 16.705 0.453 1.00 0.00 135 PRO A O 4
ATOM 6492 N N . SER A 1 106 ? -17.272 15.079 -1.058 1.00 0.00 136 SER A N 4
ATOM 6493 C CA . SER A 1 106 ? -18.516 15.319 -1.781 1.00 0.00 136 SER A CA 4
ATOM 6494 C C . SER A 1 106 ? -19.040 14.029 -2.403 1.00 0.00 136 SER A C 4
ATOM 6495 O O . SER A 1 106 ? -18.267 13.142 -2.765 1.00 0.00 136 SER A O 4
ATOM 6503 N N . SER A 1 107 ? -20.361 13.931 -2.524 1.00 0.00 137 SER A N 4
ATOM 6504 C CA . SER A 1 107 ? -20.991 12.748 -3.098 1.00 0.00 137 SER A CA 4
ATOM 6505 C C . SER A 1 107 ? -20.454 12.473 -4.499 1.00 0.00 137 SER A C 4
ATOM 6506 O O . SER A 1 107 ? -20.073 13.393 -5.222 1.00 0.00 137 SER A O 4
ATOM 6514 N N . GLY A 1 108 ? -20.427 11.198 -4.876 1.00 0.00 138 GLY A N 4
ATOM 6515 C CA . GLY A 1 108 ? -19.935 10.823 -6.189 1.00 0.00 138 GLY A CA 4
ATOM 6516 C C . GLY A 1 108 ? -18.497 10.345 -6.155 1.00 0.00 138 GLY A C 4
ATOM 6517 O O . GLY A 1 108 ? -17.789 10.556 -5.170 1.00 0.00 138 GLY A O 4
ATOM 6521 N N . GLY A 1 1 ? 5.616 -12.227 -18.347 1.00 0.00 31 GLY A N 5
ATOM 6522 C CA . GLY A 1 1 ? 4.188 -12.281 -18.602 1.00 0.00 31 GLY A CA 5
ATOM 6523 C C . GLY A 1 1 ? 3.621 -10.934 -19.005 1.00 0.00 31 GLY A C 5
ATOM 6524 O O . GLY A 1 1 ? 3.616 -10.582 -20.185 1.00 0.00 31 GLY A O 5
ATOM 6528 N N . SER A 1 2 ? 3.139 -10.179 -18.023 1.00 0.00 32 SER A N 5
ATOM 6529 C CA . SER A 1 2 ? 2.561 -8.866 -18.281 1.00 0.00 32 SER A CA 5
ATOM 6530 C C . SER A 1 2 ? 3.638 -7.872 -18.704 1.00 0.00 32 SER A C 5
ATOM 6531 O O . SER A 1 2 ? 4.825 -8.082 -18.453 1.00 0.00 32 SER A O 5
ATOM 6539 N N . SER A 1 3 ? 3.215 -6.788 -19.347 1.00 0.00 33 SER A N 5
ATOM 6540 C CA . SER A 1 3 ? 4.143 -5.762 -19.808 1.00 0.00 33 SER A CA 5
ATOM 6541 C C . SER A 1 3 ? 3.433 -4.422 -19.974 1.00 0.00 33 SER A C 5
ATOM 6542 O O . SER A 1 3 ? 2.341 -4.351 -20.535 1.00 0.00 33 SER A O 5
ATOM 6550 N N . GLY A 1 4 ? 4.063 -3.360 -19.480 1.00 0.00 34 GLY A N 5
ATOM 6551 C CA . GLY A 1 4 ? 3.477 -2.036 -19.582 1.00 0.00 34 GLY A CA 5
ATOM 6552 C C . GLY A 1 4 ? 4.441 -1.019 -20.161 1.00 0.00 34 GLY A C 5
ATOM 6553 O O . GLY A 1 4 ? 4.439 -0.769 -21.367 1.00 0.00 34 GLY A O 5
ATOM 6557 N N . SER A 1 5 ? 5.265 -0.430 -19.301 1.00 0.00 35 SER A N 5
ATOM 6558 C CA . SER A 1 5 ? 6.235 0.569 -19.733 1.00 0.00 35 SER A CA 5
ATOM 6559 C C . SER A 1 5 ? 5.534 1.769 -20.362 1.00 0.00 35 SER A C 5
ATOM 6560 O O . SER A 1 5 ? 5.973 2.292 -21.387 1.00 0.00 35 SER A O 5
ATOM 6568 N N . SER A 1 6 ? 4.441 2.201 -19.741 1.00 0.00 36 SER A N 5
ATOM 6569 C CA . SER A 1 6 ? 3.676 3.337 -20.241 1.00 0.00 36 SER A CA 5
ATOM 6570 C C . SER A 1 6 ? 4.170 4.641 -19.620 1.00 0.00 36 SER A C 5
ATOM 6571 O O . SER A 1 6 ? 3.871 4.944 -18.466 1.00 0.00 36 SER A O 5
ATOM 6579 N N . GLY A 1 7 ? 4.928 5.409 -20.396 1.00 0.00 37 GLY A N 5
ATOM 6580 C CA . GLY A 1 7 ? 5.452 6.670 -19.906 1.00 0.00 37 GLY A CA 5
ATOM 6581 C C . GLY A 1 7 ? 5.939 6.579 -18.473 1.00 0.00 37 GLY A C 5
ATOM 6582 O O . GLY A 1 7 ? 6.229 5.490 -17.977 1.00 0.00 37 GLY A O 5
ATOM 6586 N N . VAL A 1 8 ? 6.030 7.725 -17.807 1.00 0.00 38 VAL A N 5
ATOM 6587 C CA . VAL A 1 8 ? 6.486 7.770 -16.422 1.00 0.00 38 VAL A CA 5
ATOM 6588 C C . VAL A 1 8 ? 5.347 8.147 -15.481 1.00 0.00 38 VAL A C 5
ATOM 6589 O O . VAL A 1 8 ? 4.440 8.900 -15.835 1.00 0.00 38 VAL A O 5
ATOM 6602 N N . PRO A 1 9 ? 5.395 7.612 -14.252 1.00 0.00 39 PRO A N 5
ATOM 6603 C CA . PRO A 1 9 ? 4.375 7.879 -13.233 1.00 0.00 39 PRO A CA 5
ATOM 6604 C C . PRO A 1 9 ? 4.432 9.313 -12.718 1.00 0.00 39 PRO A C 5
ATOM 6605 O O . PRO A 1 9 ? 5.508 9.838 -12.434 1.00 0.00 39 PRO A O 5
ATOM 6616 N N . MET A 1 10 ? 3.266 9.941 -12.599 1.00 0.00 40 MET A N 5
ATOM 6617 C CA . MET A 1 10 ? 3.184 11.315 -12.116 1.00 0.00 40 MET A CA 5
ATOM 6618 C C . MET A 1 10 ? 2.320 11.399 -10.862 1.00 0.00 40 MET A C 5
ATOM 6619 O O . MET A 1 10 ? 1.193 10.904 -10.838 1.00 0.00 40 MET A O 5
ATOM 6633 N N . LYS A 1 11 ? 2.855 12.030 -9.822 1.00 0.00 41 LYS A N 5
ATOM 6634 C CA . LYS A 1 11 ? 2.133 12.180 -8.564 1.00 0.00 41 LYS A CA 5
ATOM 6635 C C . LYS A 1 11 ? 1.900 13.653 -8.243 1.00 0.00 41 LYS A C 5
ATOM 6636 O O . LYS A 1 11 ? 2.248 14.532 -9.032 1.00 0.00 41 LYS A O 5
ATOM 6655 N N . ASP A 1 12 ? 1.312 13.915 -7.082 1.00 0.00 42 ASP A N 5
ATOM 6656 C CA . ASP A 1 12 ? 1.035 15.282 -6.656 1.00 0.00 42 ASP A CA 5
ATOM 6657 C C . ASP A 1 12 ? 2.061 15.749 -5.627 1.00 0.00 42 ASP A C 5
ATOM 6658 O O . ASP A 1 12 ? 2.698 14.935 -4.957 1.00 0.00 42 ASP A O 5
ATOM 6667 N N . HIS A 1 13 ? 2.216 17.063 -5.507 1.00 0.00 43 HIS A N 5
ATOM 6668 C CA . HIS A 1 13 ? 3.165 17.638 -4.560 1.00 0.00 43 HIS A CA 5
ATOM 6669 C C . HIS A 1 13 ? 2.762 17.316 -3.124 1.00 0.00 43 HIS A C 5
ATOM 6670 O O . HIS A 1 13 ? 3.613 17.052 -2.275 1.00 0.00 43 HIS A O 5
ATOM 6685 N N . ASP A 1 14 ? 1.460 17.340 -2.861 1.00 0.00 44 ASP A N 5
ATOM 6686 C CA . ASP A 1 14 ? 0.944 17.050 -1.528 1.00 0.00 44 ASP A CA 5
ATOM 6687 C C . ASP A 1 14 ? 0.257 15.688 -1.495 1.00 0.00 44 ASP A C 5
ATOM 6688 O O . ASP A 1 14 ? -0.762 15.512 -0.828 1.00 0.00 44 ASP A O 5
ATOM 6697 N N . ALA A 1 15 ? 0.820 14.729 -2.222 1.00 0.00 45 ALA A N 5
ATOM 6698 C CA . ALA A 1 15 ? 0.262 13.384 -2.276 1.00 0.00 45 ALA A CA 5
ATOM 6699 C C . ALA A 1 15 ? 0.334 12.705 -0.913 1.00 0.00 45 ALA A C 5
ATOM 6700 O O . ALA A 1 15 ? 0.828 13.284 0.055 1.00 0.00 45 ALA A O 5
ATOM 6707 N N . ILE A 1 16 ? -0.163 11.474 -0.843 1.00 0.00 46 ILE A N 5
ATOM 6708 C CA . ILE A 1 16 ? -0.155 10.717 0.403 1.00 0.00 46 ILE A CA 5
ATOM 6709 C C . ILE A 1 16 ? 0.193 9.253 0.154 1.00 0.00 46 ILE A C 5
ATOM 6710 O O . ILE A 1 16 ? -0.308 8.636 -0.786 1.00 0.00 46 ILE A O 5
ATOM 6726 N N . LYS A 1 17 ? 1.052 8.702 1.004 1.00 0.00 47 LYS A N 5
ATOM 6727 C CA . LYS A 1 17 ? 1.466 7.310 0.879 1.00 0.00 47 LYS A CA 5
ATOM 6728 C C . LYS A 1 17 ? 0.697 6.425 1.855 1.00 0.00 47 LYS A C 5
ATOM 6729 O O . LYS A 1 17 ? 0.929 6.469 3.064 1.00 0.00 47 LYS A O 5
ATOM 6748 N N . LEU A 1 18 ? -0.218 5.621 1.324 1.00 0.00 48 LEU A N 5
ATOM 6749 C CA . LEU A 1 18 ? -1.020 4.724 2.148 1.00 0.00 48 LEU A CA 5
ATOM 6750 C C . LEU A 1 18 ? -0.217 3.492 2.553 1.00 0.00 48 LEU A C 5
ATOM 6751 O O . LEU A 1 18 ? 0.533 2.935 1.750 1.00 0.00 48 LEU A O 5
ATOM 6767 N N . PHE A 1 19 ? -0.380 3.070 3.803 1.00 0.00 49 PHE A N 5
ATOM 6768 C CA . PHE A 1 19 ? 0.329 1.903 4.314 1.00 0.00 49 PHE A CA 5
ATOM 6769 C C . PHE A 1 19 ? -0.651 0.807 4.721 1.00 0.00 49 PHE A C 5
ATOM 6770 O O . PHE A 1 19 ? -1.517 1.017 5.570 1.00 0.00 49 PHE A O 5
ATOM 6787 N N . VAL A 1 20 ? -0.507 -0.365 4.109 1.00 0.00 50 VAL A N 5
ATOM 6788 C CA . VAL A 1 20 ? -1.378 -1.495 4.407 1.00 0.00 50 VAL A CA 5
ATOM 6789 C C . VAL A 1 20 ? -0.680 -2.503 5.313 1.00 0.00 50 VAL A C 5
ATOM 6790 O O . VAL A 1 20 ? 0.491 -2.823 5.116 1.00 0.00 50 VAL A O 5
ATOM 6803 N N . GLY A 1 21 ? -1.408 -3.001 6.308 1.00 0.00 51 GLY A N 5
ATOM 6804 C CA . GLY A 1 21 ? -0.842 -3.969 7.229 1.00 0.00 51 GLY A CA 5
ATOM 6805 C C . GLY A 1 21 ? -1.736 -5.178 7.422 1.00 0.00 51 GLY A C 5
ATOM 6806 O O . GLY A 1 21 ? -1.783 -5.756 8.507 1.00 0.00 51 GLY A O 5
ATOM 6810 N N . GLN A 1 22 ? -2.448 -5.560 6.366 1.00 0.00 52 GLN A N 5
ATOM 6811 C CA . GLN A 1 22 ? -3.346 -6.707 6.426 1.00 0.00 52 GLN A CA 5
ATOM 6812 C C . GLN A 1 22 ? -3.155 -7.612 5.213 1.00 0.00 52 GLN A C 5
ATOM 6813 O O . GLN A 1 22 ? -4.123 -8.109 4.638 1.00 0.00 52 GLN A O 5
ATOM 6827 N N . ILE A 1 23 ? -1.900 -7.822 4.831 1.00 0.00 53 ILE A N 5
ATOM 6828 C CA . ILE A 1 23 ? -1.581 -8.668 3.688 1.00 0.00 53 ILE A CA 5
ATOM 6829 C C . ILE A 1 23 ? -0.916 -9.966 4.133 1.00 0.00 53 ILE A C 5
ATOM 6830 O O . ILE A 1 23 ? 0.190 -9.973 4.674 1.00 0.00 53 ILE A O 5
ATOM 6846 N N . PRO A 1 24 ? -1.603 -11.094 3.899 1.00 0.00 54 PRO A N 5
ATOM 6847 C CA . PRO A 1 24 ? -1.098 -12.420 4.265 1.00 0.00 54 PRO A CA 5
ATOM 6848 C C . PRO A 1 24 ? 0.087 -12.847 3.405 1.00 0.00 54 PRO A C 5
ATOM 6849 O O . PRO A 1 24 ? 0.596 -12.066 2.601 1.00 0.00 54 PRO A O 5
ATOM 6860 N N . ARG A 1 25 ? 0.520 -14.092 3.578 1.00 0.00 55 ARG A N 5
ATOM 6861 C CA . ARG A 1 25 ? 1.645 -14.622 2.818 1.00 0.00 55 ARG A CA 5
ATOM 6862 C C . ARG A 1 25 ? 1.158 -15.482 1.655 1.00 0.00 55 ARG A C 5
ATOM 6863 O O . ARG A 1 25 ? 0.514 -16.510 1.857 1.00 0.00 55 ARG A O 5
ATOM 6884 N N . GLY A 1 26 ? 1.471 -15.052 0.436 1.00 0.00 56 GLY A N 5
ATOM 6885 C CA . GLY A 1 26 ? 1.057 -15.794 -0.741 1.00 0.00 56 GLY A CA 5
ATOM 6886 C C . GLY A 1 26 ? 0.790 -14.892 -1.930 1.00 0.00 56 GLY A C 5
ATOM 6887 O O . GLY A 1 26 ? 0.993 -15.289 -3.078 1.00 0.00 56 GLY A O 5
ATOM 6891 N N . LEU A 1 27 ? 0.331 -13.676 -1.656 1.00 0.00 57 LEU A N 5
ATOM 6892 C CA . LEU A 1 27 ? 0.033 -12.715 -2.713 1.00 0.00 57 LEU A CA 5
ATOM 6893 C C . LEU A 1 27 ? 1.162 -11.700 -2.860 1.00 0.00 57 LEU A C 5
ATOM 6894 O O . LEU A 1 27 ? 2.105 -11.687 -2.069 1.00 0.00 57 LEU A O 5
ATOM 6910 N N . ASP A 1 28 ? 1.058 -10.851 -3.876 1.00 0.00 58 ASP A N 5
ATOM 6911 C CA . ASP A 1 28 ? 2.069 -9.830 -4.126 1.00 0.00 58 ASP A CA 5
ATOM 6912 C C . ASP A 1 28 ? 1.435 -8.569 -4.706 1.00 0.00 58 ASP A C 5
ATOM 6913 O O . ASP A 1 28 ? 0.214 -8.473 -4.820 1.00 0.00 58 ASP A O 5
ATOM 6922 N N . GLU A 1 29 ? 2.275 -7.605 -5.070 1.00 0.00 59 GLU A N 5
ATOM 6923 C CA . GLU A 1 29 ? 1.796 -6.349 -5.637 1.00 0.00 59 GLU A CA 5
ATOM 6924 C C . GLU A 1 29 ? 0.984 -6.599 -6.904 1.00 0.00 59 GLU A C 5
ATOM 6925 O O . GLU A 1 29 ? 0.190 -5.756 -7.320 1.00 0.00 59 GLU A O 5
ATOM 6937 N N . GLN A 1 30 ? 1.191 -7.762 -7.512 1.00 0.00 60 GLN A N 5
ATOM 6938 C CA . GLN A 1 30 ? 0.479 -8.123 -8.733 1.00 0.00 60 GLN A CA 5
ATOM 6939 C C . GLN A 1 30 ? -0.966 -8.503 -8.428 1.00 0.00 60 GLN A C 5
ATOM 6940 O O . GLN A 1 30 ? -1.795 -8.609 -9.333 1.00 0.00 60 GLN A O 5
ATOM 6954 N N . ASP A 1 31 ? -1.262 -8.707 -7.149 1.00 0.00 61 ASP A N 5
ATOM 6955 C CA . ASP A 1 31 ? -2.608 -9.075 -6.725 1.00 0.00 61 ASP A CA 5
ATOM 6956 C C . ASP A 1 31 ? -3.270 -7.930 -5.965 1.00 0.00 61 ASP A C 5
ATOM 6957 O O . ASP A 1 31 ? -4.487 -7.918 -5.776 1.00 0.00 61 ASP A O 5
ATOM 6966 N N . LEU A 1 32 ? -2.462 -6.969 -5.530 1.00 0.00 62 LEU A N 5
ATOM 6967 C CA . LEU A 1 32 ? -2.969 -5.819 -4.790 1.00 0.00 62 LEU A CA 5
ATOM 6968 C C . LEU A 1 32 ? -3.282 -4.660 -5.731 1.00 0.00 62 LEU A C 5
ATOM 6969 O O . LEU A 1 32 ? -4.236 -3.913 -5.518 1.00 0.00 62 LEU A O 5
ATOM 6985 N N . LYS A 1 33 ? -2.472 -4.518 -6.775 1.00 0.00 63 LYS A N 5
ATOM 6986 C CA . LYS A 1 33 ? -2.663 -3.453 -7.752 1.00 0.00 63 LYS A CA 5
ATOM 6987 C C . LYS A 1 33 ? -4.106 -3.420 -8.247 1.00 0.00 63 LYS A C 5
ATOM 6988 O O . LYS A 1 33 ? -4.734 -2.365 -8.334 1.00 0.00 63 LYS A O 5
ATOM 7007 N N . PRO A 1 34 ? -4.645 -4.603 -8.577 1.00 0.00 64 PRO A N 5
ATOM 7008 C CA . PRO A 1 34 ? -6.021 -4.736 -9.066 1.00 0.00 64 PRO A CA 5
ATOM 7009 C C . PRO A 1 34 ? -7.020 -3.975 -8.202 1.00 0.00 64 PRO A C 5
ATOM 7010 O O . PRO A 1 34 ? -7.772 -3.135 -8.697 1.00 0.00 64 PRO A O 5
ATOM 7021 N N . LEU A 1 35 ? -7.023 -4.275 -6.908 1.00 0.00 65 LEU A N 5
ATOM 7022 C CA . LEU A 1 35 ? -7.931 -3.618 -5.973 1.00 0.00 65 LEU A CA 5
ATOM 7023 C C . LEU A 1 35 ? -7.680 -2.114 -5.936 1.00 0.00 65 LEU A C 5
ATOM 7024 O O . LEU A 1 35 ? -8.606 -1.316 -6.076 1.00 0.00 65 LEU A O 5
ATOM 7040 N N . PHE A 1 36 ? -6.420 -1.734 -5.748 1.00 0.00 66 PHE A N 5
ATOM 7041 C CA . PHE A 1 36 ? -6.046 -0.326 -5.693 1.00 0.00 66 PHE A CA 5
ATOM 7042 C C . PHE A 1 36 ? -6.370 0.374 -7.010 1.00 0.00 66 PHE A C 5
ATOM 7043 O O . PHE A 1 36 ? -6.562 1.589 -7.048 1.00 0.00 66 PHE A O 5
ATOM 7060 N N . GLU A 1 37 ? -6.427 -0.403 -8.088 1.00 0.00 67 GLU A N 5
ATOM 7061 C CA . GLU A 1 37 ? -6.726 0.143 -9.406 1.00 0.00 67 GLU A CA 5
ATOM 7062 C C . GLU A 1 37 ? -8.229 0.332 -9.589 1.00 0.00 67 GLU A C 5
ATOM 7063 O O . GLU A 1 37 ? -8.681 0.829 -10.620 1.00 0.00 67 GLU A O 5
ATOM 7075 N N . GLU A 1 38 ? -8.997 -0.070 -8.581 1.00 0.00 68 GLU A N 5
ATOM 7076 C CA . GLU A 1 38 ? -10.449 0.054 -8.632 1.00 0.00 68 GLU A CA 5
ATOM 7077 C C . GLU A 1 38 ? -10.885 1.480 -8.308 1.00 0.00 68 GLU A C 5
ATOM 7078 O O . GLU A 1 38 ? -11.972 1.912 -8.693 1.00 0.00 68 GLU A O 5
ATOM 7090 N N . PHE A 1 39 ? -10.030 2.207 -7.597 1.00 0.00 69 PHE A N 5
ATOM 7091 C CA . PHE A 1 39 ? -10.326 3.584 -7.220 1.00 0.00 69 PHE A CA 5
ATOM 7092 C C . PHE A 1 39 ? -9.615 4.567 -8.146 1.00 0.00 69 PHE A C 5
ATOM 7093 O O . PHE A 1 39 ? -10.201 5.553 -8.590 1.00 0.00 69 PHE A O 5
ATOM 7110 N N . GLY A 1 40 ? -8.346 4.290 -8.431 1.00 0.00 70 GLY A N 5
ATOM 7111 C CA . GLY A 1 40 ? -7.575 5.158 -9.302 1.00 0.00 70 GLY A CA 5
ATOM 7112 C C . GLY A 1 40 ? -6.219 4.576 -9.648 1.00 0.00 70 GLY A C 5
ATOM 7113 O O . GLY A 1 40 ? -5.732 3.673 -8.967 1.00 0.00 70 GLY A O 5
ATOM 7117 N N . ARG A 1 41 ? -5.609 5.091 -10.710 1.00 0.00 71 ARG A N 5
ATOM 7118 C CA . ARG A 1 41 ? -4.303 4.614 -11.147 1.00 0.00 71 ARG A CA 5
ATOM 7119 C C . ARG A 1 41 ? -3.288 4.690 -10.010 1.00 0.00 71 ARG A C 5
ATOM 7120 O O . ARG A 1 41 ? -3.287 5.641 -9.228 1.00 0.00 71 ARG A O 5
ATOM 7141 N N . ILE A 1 42 ? -2.427 3.682 -9.925 1.00 0.00 72 ILE A N 5
ATOM 7142 C CA . ILE A 1 42 ? -1.407 3.635 -8.884 1.00 0.00 72 ILE A CA 5
ATOM 7143 C C . ILE A 1 42 ? -0.108 4.278 -9.358 1.00 0.00 72 ILE A C 5
ATOM 7144 O O . ILE A 1 42 ? 0.180 4.310 -10.554 1.00 0.00 72 ILE A O 5
ATOM 7160 N N . TYR A 1 43 ? 0.673 4.787 -8.412 1.00 0.00 73 TYR A N 5
ATOM 7161 C CA . TYR A 1 43 ? 1.942 5.430 -8.732 1.00 0.00 73 TYR A CA 5
ATOM 7162 C C . TYR A 1 43 ? 3.113 4.491 -8.457 1.00 0.00 73 TYR A C 5
ATOM 7163 O O . TYR A 1 43 ? 4.094 4.472 -9.199 1.00 0.00 73 TYR A O 5
ATOM 7181 N N . GLU A 1 44 ? 3.000 3.713 -7.384 1.00 0.00 74 GLU A N 5
ATOM 7182 C CA . GLU A 1 44 ? 4.049 2.772 -7.011 1.00 0.00 74 GLU A CA 5
ATOM 7183 C C . GLU A 1 44 ? 3.607 1.902 -5.838 1.00 0.00 74 GLU A C 5
ATOM 7184 O O . GLU A 1 44 ? 3.017 2.392 -4.874 1.00 0.00 74 GLU A O 5
ATOM 7196 N N . LEU A 1 45 ? 3.895 0.608 -5.927 1.00 0.00 75 LEU A N 5
ATOM 7197 C CA . LEU A 1 45 ? 3.527 -0.332 -4.874 1.00 0.00 75 LEU A CA 5
ATOM 7198 C C . LEU A 1 45 ? 4.713 -1.211 -4.490 1.00 0.00 75 LEU A C 5
ATOM 7199 O O . LEU A 1 45 ? 5.320 -1.862 -5.342 1.00 0.00 75 LEU A O 5
ATOM 7215 N N . THR A 1 46 ? 5.038 -1.227 -3.201 1.00 0.00 76 THR A N 5
ATOM 7216 C CA . THR A 1 46 ? 6.151 -2.027 -2.703 1.00 0.00 76 THR A CA 5
ATOM 7217 C C . THR A 1 46 ? 5.766 -2.771 -1.430 1.00 0.00 76 THR A C 5
ATOM 7218 O O . THR A 1 46 ? 5.094 -2.222 -0.557 1.00 0.00 76 THR A O 5
ATOM 7229 N N . VAL A 1 47 ? 6.198 -4.024 -1.329 1.00 0.00 77 VAL A N 5
ATOM 7230 C CA . VAL A 1 47 ? 5.900 -4.844 -0.161 1.00 0.00 77 VAL A CA 5
ATOM 7231 C C . VAL A 1 47 ? 7.103 -4.928 0.772 1.00 0.00 77 VAL A C 5
ATOM 7232 O O . VAL A 1 47 ? 8.207 -5.276 0.351 1.00 0.00 77 VAL A O 5
ATOM 7245 N N . LEU A 1 48 ? 6.883 -4.607 2.043 1.00 0.00 78 LEU A N 5
ATOM 7246 C CA . LEU A 1 48 ? 7.949 -4.647 3.038 1.00 0.00 78 LEU A CA 5
ATOM 7247 C C . LEU A 1 48 ? 8.268 -6.084 3.436 1.00 0.00 78 LEU A C 5
ATOM 7248 O O . LEU A 1 48 ? 7.370 -6.871 3.739 1.00 0.00 78 LEU A O 5
ATOM 7264 N N . LYS A 1 49 ? 9.554 -6.421 3.437 1.00 0.00 79 LYS A N 5
ATOM 7265 C CA . LYS A 1 49 ? 9.994 -7.762 3.801 1.00 0.00 79 LYS A CA 5
ATOM 7266 C C . LYS A 1 49 ? 11.176 -7.704 4.763 1.00 0.00 79 LYS A C 5
ATOM 7267 O O . LYS A 1 49 ? 11.845 -6.677 4.878 1.00 0.00 79 LYS A O 5
ATOM 7286 N N . ASP A 1 50 ? 11.430 -8.813 5.450 1.00 0.00 80 ASP A N 5
ATOM 7287 C CA . ASP A 1 50 ? 12.534 -8.889 6.399 1.00 0.00 80 ASP A CA 5
ATOM 7288 C C . ASP A 1 50 ? 13.876 -8.798 5.680 1.00 0.00 80 ASP A C 5
ATOM 7289 O O . ASP A 1 50 ? 13.929 -8.705 4.454 1.00 0.00 80 ASP A O 5
ATOM 7298 N N . ARG A 1 51 ? 14.958 -8.824 6.452 1.00 0.00 81 ARG A N 5
ATOM 7299 C CA . ARG A 1 51 ? 16.300 -8.742 5.889 1.00 0.00 81 ARG A CA 5
ATOM 7300 C C . ARG A 1 51 ? 17.076 -10.031 6.145 1.00 0.00 81 ARG A C 5
ATOM 7301 O O . ARG A 1 51 ? 17.828 -10.496 5.287 1.00 0.00 81 ARG A O 5
ATOM 7322 N N . LEU A 1 52 ? 16.890 -10.602 7.329 1.00 0.00 82 LEU A N 5
ATOM 7323 C CA . LEU A 1 52 ? 17.573 -11.837 7.699 1.00 0.00 82 LEU A CA 5
ATOM 7324 C C . LEU A 1 52 ? 16.938 -13.039 7.006 1.00 0.00 82 LEU A C 5
ATOM 7325 O O . LEU A 1 52 ? 17.623 -13.997 6.647 1.00 0.00 82 LEU A O 5
ATOM 7341 N N . THR A 1 53 ? 15.623 -12.981 6.819 1.00 0.00 83 THR A N 5
ATOM 7342 C CA . THR A 1 53 ? 14.895 -14.063 6.169 1.00 0.00 83 THR A CA 5
ATOM 7343 C C . THR A 1 53 ? 14.446 -13.661 4.769 1.00 0.00 83 THR A C 5
ATOM 7344 O O . THR A 1 53 ? 14.436 -14.479 3.851 1.00 0.00 83 THR A O 5
ATOM 7355 N N . GLY A 1 54 ? 14.076 -12.393 4.613 1.00 0.00 84 GLY A N 5
ATOM 7356 C CA . GLY A 1 54 ? 13.632 -11.904 3.321 1.00 0.00 84 GLY A CA 5
ATOM 7357 C C . GLY A 1 54 ? 12.250 -12.407 2.954 1.00 0.00 84 GLY A C 5
ATOM 7358 O O . GLY A 1 54 ? 11.920 -12.536 1.775 1.00 0.00 84 GLY A O 5
ATOM 7362 N N . LEU A 1 55 ? 11.439 -12.693 3.967 1.00 0.00 85 LEU A N 5
ATOM 7363 C CA . LEU A 1 55 ? 10.084 -13.186 3.746 1.00 0.00 85 LEU A CA 5
ATOM 7364 C C . LEU A 1 55 ? 9.070 -12.050 3.832 1.00 0.00 85 LEU A C 5
ATOM 7365 O O . LEU A 1 55 ? 9.413 -10.924 4.193 1.00 0.00 85 LEU A O 5
ATOM 7381 N N . HIS A 1 56 ? 7.819 -12.354 3.501 1.00 0.00 86 HIS A N 5
ATOM 7382 C CA . HIS A 1 56 ? 6.754 -11.358 3.543 1.00 0.00 86 HIS A CA 5
ATOM 7383 C C . HIS A 1 56 ? 6.398 -11.004 4.984 1.00 0.00 86 HIS A C 5
ATOM 7384 O O . HIS A 1 56 ? 5.820 -11.814 5.709 1.00 0.00 86 HIS A O 5
ATOM 7399 N N . LYS A 1 57 ? 6.748 -9.790 5.394 1.00 0.00 87 LYS A N 5
ATOM 7400 C CA . LYS A 1 57 ? 6.466 -9.327 6.747 1.00 0.00 87 LYS A CA 5
ATOM 7401 C C . LYS A 1 57 ? 4.963 -9.270 7.001 1.00 0.00 87 LYS A C 5
ATOM 7402 O O . LYS A 1 57 ? 4.472 -9.798 7.998 1.00 0.00 87 LYS A O 5
ATOM 7421 N N . GLY A 1 58 ? 4.238 -8.628 6.090 1.00 0.00 88 GLY A N 5
ATOM 7422 C CA . GLY A 1 58 ? 2.798 -8.516 6.234 1.00 0.00 88 GLY A CA 5
ATOM 7423 C C . GLY A 1 58 ? 2.305 -7.094 6.047 1.00 0.00 88 GLY A C 5
ATOM 7424 O O . GLY A 1 58 ? 1.447 -6.624 6.795 1.00 0.00 88 GLY A O 5
ATOM 7428 N N . CYS A 1 59 ? 2.850 -6.408 5.048 1.00 0.00 89 CYS A N 5
ATOM 7429 C CA . CYS A 1 59 ? 2.463 -5.030 4.767 1.00 0.00 89 CYS A CA 5
ATOM 7430 C C . CYS A 1 59 ? 3.107 -4.537 3.475 1.00 0.00 89 CYS A C 5
ATOM 7431 O O . CYS A 1 59 ? 4.073 -5.124 2.988 1.00 0.00 89 CYS A O 5
ATOM 7439 N N . ALA A 1 60 ? 2.565 -3.456 2.925 1.00 0.00 90 ALA A N 5
ATOM 7440 C CA . ALA A 1 60 ? 3.087 -2.884 1.690 1.00 0.00 90 ALA A CA 5
ATOM 7441 C C . ALA A 1 60 ? 2.800 -1.388 1.614 1.00 0.00 90 ALA A C 5
ATOM 7442 O O . ALA A 1 60 ? 1.751 -0.923 2.059 1.00 0.00 90 ALA A O 5
ATOM 7449 N N . PHE A 1 61 ? 3.740 -0.639 1.048 1.00 0.00 91 PHE A N 5
ATOM 7450 C CA . PHE A 1 61 ? 3.589 0.806 0.915 1.00 0.00 91 PHE A CA 5
ATOM 7451 C C . PHE A 1 61 ? 2.975 1.167 -0.435 1.00 0.00 91 PHE A C 5
ATOM 7452 O O . PHE A 1 61 ? 3.601 0.992 -1.481 1.00 0.00 91 PHE A O 5
ATOM 7469 N N . LEU A 1 62 ? 1.746 1.670 -0.403 1.00 0.00 92 LEU A N 5
ATOM 7470 C CA . LEU A 1 62 ? 1.045 2.055 -1.623 1.00 0.00 92 LEU A CA 5
ATOM 7471 C C . LEU A 1 62 ? 1.085 3.568 -1.818 1.00 0.00 92 LEU A C 5
ATOM 7472 O O . LEU A 1 62 ? 0.879 4.333 -0.876 1.00 0.00 92 LEU A O 5
ATOM 7488 N N . THR A 1 63 ? 1.348 3.993 -3.050 1.00 0.00 93 THR A N 5
ATOM 7489 C CA . THR A 1 63 ? 1.413 5.414 -3.370 1.00 0.00 93 THR A CA 5
ATOM 7490 C C . THR A 1 63 ? 0.516 5.752 -4.556 1.00 0.00 93 THR A C 5
ATOM 7491 O O . THR A 1 63 ? 0.749 5.291 -5.674 1.00 0.00 93 THR A O 5
ATOM 7502 N N . TYR A 1 64 ? -0.509 6.558 -4.305 1.00 0.00 94 TYR A N 5
ATOM 7503 C CA . TYR A 1 64 ? -1.442 6.957 -5.352 1.00 0.00 94 TYR A CA 5
ATOM 7504 C C . TYR A 1 64 ? -0.949 8.208 -6.074 1.00 0.00 94 TYR A C 5
ATOM 7505 O O . TYR A 1 64 ? -0.232 9.027 -5.499 1.00 0.00 94 TYR A O 5
ATOM 7523 N N . CYS A 1 65 ? -1.341 8.347 -7.335 1.00 0.00 95 CYS A N 5
ATOM 7524 C CA . CYS A 1 65 ? -0.940 9.497 -8.137 1.00 0.00 95 CYS A CA 5
ATOM 7525 C C . CYS A 1 65 ? -1.574 10.779 -7.605 1.00 0.00 95 CYS A C 5
ATOM 7526 O O . CYS A 1 65 ? -0.924 11.821 -7.533 1.00 0.00 95 CYS A O 5
ATOM 7534 N N . ALA A 1 66 ? -2.848 10.693 -7.236 1.00 0.00 96 ALA A N 5
ATOM 7535 C CA . ALA A 1 66 ? -3.570 11.845 -6.710 1.00 0.00 96 ALA A CA 5
ATOM 7536 C C . ALA A 1 66 ? -3.941 11.639 -5.246 1.00 0.00 96 ALA A C 5
ATOM 7537 O O . ALA A 1 66 ? -3.930 10.514 -4.745 1.00 0.00 96 ALA A O 5
ATOM 7544 N N . ARG A 1 67 ? -4.268 12.732 -4.564 1.00 0.00 97 ARG A N 5
ATOM 7545 C CA . ARG A 1 67 ? -4.641 12.670 -3.155 1.00 0.00 97 ARG A CA 5
ATOM 7546 C C . ARG A 1 67 ? -6.002 12.003 -2.982 1.00 0.00 97 ARG A C 5
ATOM 7547 O O . ARG A 1 67 ? -6.171 11.125 -2.136 1.00 0.00 97 ARG A O 5
ATOM 7568 N N . ASP A 1 68 ? -6.969 12.427 -3.787 1.00 0.00 98 ASP A N 5
ATOM 7569 C CA . ASP A 1 68 ? -8.316 11.870 -3.724 1.00 0.00 98 ASP A CA 5
ATOM 7570 C C . ASP A 1 68 ? -8.278 10.347 -3.793 1.00 0.00 98 ASP A C 5
ATOM 7571 O O . ASP A 1 68 ? -8.729 9.662 -2.875 1.00 0.00 98 ASP A O 5
ATOM 7580 N N . SER A 1 69 ? -7.738 9.822 -4.889 1.00 0.00 99 SER A N 5
ATOM 7581 C CA . SER A 1 69 ? -7.646 8.380 -5.080 1.00 0.00 99 SER A CA 5
ATOM 7582 C C . SER A 1 69 ? -7.209 7.688 -3.793 1.00 0.00 99 SER A C 5
ATOM 7583 O O . SER A 1 69 ? -7.722 6.626 -3.441 1.00 0.00 99 SER A O 5
ATOM 7591 N N . ALA A 1 70 ? -6.257 8.298 -3.094 1.00 0.00 100 ALA A N 5
ATOM 7592 C CA . ALA A 1 70 ? -5.751 7.743 -1.845 1.00 0.00 100 ALA A CA 5
ATOM 7593 C C . ALA A 1 70 ? -6.810 7.802 -0.749 1.00 0.00 100 ALA A C 5
ATOM 7594 O O . ALA A 1 70 ? -7.106 6.797 -0.103 1.00 0.00 100 ALA A O 5
ATOM 7601 N N . LEU A 1 71 ? -7.376 8.986 -0.544 1.00 0.00 101 LEU A N 5
ATOM 7602 C CA . LEU A 1 71 ? -8.403 9.177 0.475 1.00 0.00 101 LEU A CA 5
ATOM 7603 C C . LEU A 1 71 ? -9.525 8.156 0.315 1.00 0.00 101 LEU A C 5
ATOM 7604 O O . LEU A 1 71 ? -9.926 7.503 1.279 1.00 0.00 101 LEU A O 5
ATOM 7620 N N . LYS A 1 72 ? -10.026 8.022 -0.908 1.00 0.00 102 LYS A N 5
ATOM 7621 C CA . LYS A 1 72 ? -11.100 7.079 -1.196 1.00 0.00 102 LYS A CA 5
ATOM 7622 C C . LYS A 1 72 ? -10.673 5.652 -0.866 1.00 0.00 102 LYS A C 5
ATOM 7623 O O . LYS A 1 72 ? -11.198 5.036 0.061 1.00 0.00 102 LYS A O 5
ATOM 7642 N N . ALA A 1 73 ? -9.718 5.133 -1.631 1.00 0.00 103 ALA A N 5
ATOM 7643 C CA . ALA A 1 73 ? -9.218 3.781 -1.417 1.00 0.00 103 ALA A CA 5
ATOM 7644 C C . ALA A 1 73 ? -8.972 3.514 0.064 1.00 0.00 103 ALA A C 5
ATOM 7645 O O . ALA A 1 73 ? -9.271 2.431 0.566 1.00 0.00 103 ALA A O 5
ATOM 7652 N N . GLN A 1 74 ? -8.426 4.508 0.757 1.00 0.00 104 GLN A N 5
ATOM 7653 C CA . GLN A 1 74 ? -8.139 4.378 2.180 1.00 0.00 104 GLN A CA 5
ATOM 7654 C C . GLN A 1 74 ? -9.417 4.124 2.973 1.00 0.00 104 GLN A C 5
ATOM 7655 O O . GLN A 1 74 ? -9.582 3.067 3.582 1.00 0.00 104 GLN A O 5
ATOM 7669 N N . SER A 1 75 ? -10.319 5.100 2.960 1.00 0.00 105 SER A N 5
ATOM 7670 C CA . SER A 1 75 ? -11.581 4.984 3.681 1.00 0.00 105 SER A CA 5
ATOM 7671 C C . SER A 1 75 ? -12.530 4.027 2.964 1.00 0.00 105 SER A C 5
ATOM 7672 O O . SER A 1 75 ? -13.626 3.744 3.448 1.00 0.00 105 SER A O 5
ATOM 7680 N N . ALA A 1 76 ? -12.100 3.534 1.808 1.00 0.00 106 ALA A N 5
ATOM 7681 C CA . ALA A 1 76 ? -12.909 2.608 1.024 1.00 0.00 106 ALA A CA 5
ATOM 7682 C C . ALA A 1 76 ? -12.503 1.163 1.291 1.00 0.00 106 ALA A C 5
ATOM 7683 O O . ALA A 1 76 ? -13.321 0.248 1.188 1.00 0.00 106 ALA A O 5
ATOM 7690 N N . LEU A 1 77 ? -11.235 0.963 1.633 1.00 0.00 107 LEU A N 5
ATOM 7691 C CA . LEU A 1 77 ? -10.719 -0.372 1.914 1.00 0.00 107 LEU A CA 5
ATOM 7692 C C . LEU A 1 77 ? -10.545 -0.584 3.415 1.00 0.00 107 LEU A C 5
ATOM 7693 O O . LEU A 1 77 ? -10.843 -1.657 3.939 1.00 0.00 107 LEU A O 5
ATOM 7709 N N . HIS A 1 78 ? -10.062 0.447 4.101 1.00 0.00 108 HIS A N 5
ATOM 7710 C CA . HIS A 1 78 ? -9.850 0.375 5.542 1.00 0.00 108 HIS A CA 5
ATOM 7711 C C . HIS A 1 78 ? -11.069 -0.221 6.240 1.00 0.00 108 HIS A C 5
ATOM 7712 O O . HIS A 1 78 ? -12.131 0.398 6.290 1.00 0.00 108 HIS A O 5
ATOM 7726 N N . GLU A 1 79 ? -10.907 -1.426 6.778 1.00 0.00 109 GLU A N 5
ATOM 7727 C CA . GLU A 1 79 ? -11.995 -2.105 7.471 1.00 0.00 109 GLU A CA 5
ATOM 7728 C C . GLU A 1 79 ? -13.228 -2.209 6.579 1.00 0.00 109 GLU A C 5
ATOM 7729 O O . GLU A 1 79 ? -14.355 -2.019 7.036 1.00 0.00 109 GLU A O 5
ATOM 7741 N N . GLN A 1 80 ? -13.005 -2.511 5.304 1.00 0.00 110 GLN A N 5
ATOM 7742 C CA . GLN A 1 80 ? -14.098 -2.638 4.347 1.00 0.00 110 GLN A CA 5
ATOM 7743 C C . GLN A 1 80 ? -13.983 -3.939 3.559 1.00 0.00 110 GLN A C 5
ATOM 7744 O O . GLN A 1 80 ? -14.968 -4.653 3.371 1.00 0.00 110 GLN A O 5
ATOM 7758 N N . LYS A 1 81 ? -12.773 -4.242 3.100 1.00 0.00 111 LYS A N 5
ATOM 7759 C CA . LYS A 1 81 ? -12.527 -5.457 2.333 1.00 0.00 111 LYS A CA 5
ATOM 7760 C C . LYS A 1 81 ? -11.961 -6.558 3.224 1.00 0.00 111 LYS A C 5
ATOM 7761 O O . LYS A 1 81 ? -11.678 -6.334 4.402 1.00 0.00 111 LYS A O 5
ATOM 7780 N N . THR A 1 82 ? -11.796 -7.748 2.655 1.00 0.00 112 THR A N 5
ATOM 7781 C CA . THR A 1 82 ? -11.263 -8.883 3.397 1.00 0.00 112 THR A CA 5
ATOM 7782 C C . THR A 1 82 ? -10.625 -9.902 2.460 1.00 0.00 112 THR A C 5
ATOM 7783 O O . THR A 1 82 ? -11.321 -10.628 1.749 1.00 0.00 112 THR A O 5
ATOM 7794 N N . LEU A 1 83 ? -9.298 -9.952 2.464 1.00 0.00 113 LEU A N 5
ATOM 7795 C CA . LEU A 1 83 ? -8.565 -10.884 1.614 1.00 0.00 113 LEU A CA 5
ATOM 7796 C C . LEU A 1 83 ? -8.931 -12.327 1.946 1.00 0.00 113 LEU A C 5
ATOM 7797 O O . LEU A 1 83 ? -9.362 -12.645 3.055 1.00 0.00 113 LEU A O 5
ATOM 7813 N N . PRO A 1 84 ? -8.756 -13.223 0.963 1.00 0.00 114 PRO A N 5
ATOM 7814 C CA . PRO A 1 84 ? -9.059 -14.648 1.128 1.00 0.00 114 PRO A CA 5
ATOM 7815 C C . PRO A 1 84 ? -8.083 -15.344 2.070 1.00 0.00 114 PRO A C 5
ATOM 7816 O O . PRO A 1 84 ? -6.937 -15.608 1.709 1.00 0.00 114 PRO A O 5
ATOM 7827 N N . GLY A 1 85 ? -8.546 -15.639 3.281 1.00 0.00 115 GLY A N 5
ATOM 7828 C CA . GLY A 1 85 ? -7.700 -16.302 4.257 1.00 0.00 115 GLY A CA 5
ATOM 7829 C C . GLY A 1 85 ? -7.324 -15.394 5.410 1.00 0.00 115 GLY A C 5
ATOM 7830 O O . GLY A 1 85 ? -6.359 -15.658 6.127 1.00 0.00 115 GLY A O 5
ATOM 7834 N N . MET A 1 86 ? -8.086 -14.320 5.589 1.00 0.00 116 MET A N 5
ATOM 7835 C CA . MET A 1 86 ? -7.826 -13.370 6.664 1.00 0.00 116 MET A CA 5
ATOM 7836 C C . MET A 1 86 ? -9.088 -13.118 7.484 1.00 0.00 116 MET A C 5
ATOM 7837 O O . MET A 1 86 ? -10.062 -12.557 6.983 1.00 0.00 116 MET A O 5
ATOM 7851 N N . ASN A 1 87 ? -9.063 -13.536 8.745 1.00 0.00 117 ASN A N 5
ATOM 7852 C CA . ASN A 1 87 ? -10.205 -13.356 9.633 1.00 0.00 117 ASN A CA 5
ATOM 7853 C C . ASN A 1 87 ? -10.557 -11.878 9.774 1.00 0.00 117 ASN A C 5
ATOM 7854 O O . ASN A 1 87 ? -11.729 -11.515 9.872 1.00 0.00 117 ASN A O 5
ATOM 7865 N N . ARG A 1 88 ? -9.534 -11.030 9.783 1.00 0.00 118 ARG A N 5
ATOM 7866 C CA . ARG A 1 88 ? -9.734 -9.592 9.913 1.00 0.00 118 ARG A CA 5
ATOM 7867 C C . ARG A 1 88 ? -9.665 -8.908 8.550 1.00 0.00 118 ARG A C 5
ATOM 7868 O O . ARG A 1 88 ? -9.015 -9.387 7.621 1.00 0.00 118 ARG A O 5
ATOM 7889 N N . PRO A 1 89 ? -10.350 -7.762 8.428 1.00 0.00 119 PRO A N 5
ATOM 7890 C CA . PRO A 1 89 ? -10.382 -6.988 7.183 1.00 0.00 119 PRO A CA 5
ATOM 7891 C C . PRO A 1 89 ? -9.040 -6.333 6.873 1.00 0.00 119 PRO A C 5
ATOM 7892 O O . PRO A 1 89 ? -8.067 -6.513 7.607 1.00 0.00 119 PRO A O 5
ATOM 7903 N N . ILE A 1 90 ? -8.995 -5.573 5.784 1.00 0.00 120 ILE A N 5
ATOM 7904 C CA . ILE A 1 90 ? -7.772 -4.891 5.379 1.00 0.00 120 ILE A CA 5
ATOM 7905 C C . ILE A 1 90 ? -7.663 -3.521 6.040 1.00 0.00 120 ILE A C 5
ATOM 7906 O O . ILE A 1 90 ? -8.612 -2.738 6.028 1.00 0.00 120 ILE A O 5
ATOM 7922 N N . GLN A 1 91 ? -6.498 -3.239 6.615 1.00 0.00 121 GLN A N 5
ATOM 7923 C CA . GLN A 1 91 ? -6.264 -1.962 7.280 1.00 0.00 121 GLN A CA 5
ATOM 7924 C C . GLN A 1 91 ? -5.305 -1.095 6.472 1.00 0.00 121 GLN A C 5
ATOM 7925 O O . GLN A 1 91 ? -4.161 -1.479 6.226 1.00 0.00 121 GLN A O 5
ATOM 7939 N N . VAL A 1 92 ? -5.778 0.077 6.060 1.00 0.00 122 VAL A N 5
ATOM 7940 C CA . VAL A 1 92 ? -4.962 1.000 5.280 1.00 0.00 122 VAL A CA 5
ATOM 7941 C C . VAL A 1 92 ? -5.039 2.414 5.844 1.00 0.00 122 VAL A C 5
ATOM 7942 O O . VAL A 1 92 ? -6.112 3.017 5.894 1.00 0.00 122 VAL A O 5
ATOM 7955 N N . LYS A 1 93 ? -3.895 2.939 6.269 1.00 0.00 123 LYS A N 5
ATOM 7956 C CA . LYS A 1 93 ? -3.831 4.284 6.829 1.00 0.00 123 LYS A CA 5
ATOM 7957 C C . LYS A 1 93 ? -2.761 5.114 6.128 1.00 0.00 123 LYS A C 5
ATOM 7958 O O . LYS A 1 93 ? -1.753 4.595 5.649 1.00 0.00 123 LYS A O 5
ATOM 7977 N N . PRO A 1 94 ? -2.981 6.436 6.068 1.00 0.00 124 PRO A N 5
ATOM 7978 C CA . PRO A 1 94 ? -2.045 7.366 5.430 1.00 0.00 124 PRO A CA 5
ATOM 7979 C C . PRO A 1 94 ? -0.750 7.519 6.220 1.00 0.00 124 PRO A C 5
ATOM 7980 O O . PRO A 1 94 ? -0.606 8.443 7.020 1.00 0.00 124 PRO A O 5
ATOM 7991 N N . ALA A 1 95 ? 0.189 6.607 5.991 1.00 0.00 125 ALA A N 5
ATOM 7992 C CA . ALA A 1 95 ? 1.473 6.643 6.680 1.00 0.00 125 ALA A CA 5
ATOM 7993 C C . ALA A 1 95 ? 1.953 8.077 6.872 1.00 0.00 125 ALA A C 5
ATOM 7994 O O . ALA A 1 95 ? 1.929 8.880 5.940 1.00 0.00 125 ALA A O 5
ATOM 8001 N N . ALA A 1 96 ? 2.389 8.393 8.088 1.00 0.00 126 ALA A N 5
ATOM 8002 C CA . ALA A 1 96 ? 2.876 9.730 8.401 1.00 0.00 126 ALA A CA 5
ATOM 8003 C C . ALA A 1 96 ? 4.345 9.698 8.809 1.00 0.00 126 ALA A C 5
ATOM 8004 O O . ALA A 1 96 ? 4.847 8.676 9.277 1.00 0.00 126 ALA A O 5
ATOM 8011 N N . SER A 1 97 ? 5.030 10.823 8.627 1.00 0.00 127 SER A N 5
ATOM 8012 C CA . SER A 1 97 ? 6.443 10.922 8.971 1.00 0.00 127 SER A CA 5
ATOM 8013 C C . SER A 1 97 ? 6.627 11.616 10.317 1.00 0.00 127 SER A C 5
ATOM 8014 O O . SER A 1 97 ? 7.318 11.108 11.200 1.00 0.00 127 SER A O 5
ATOM 8022 N N . GLU A 1 98 ? 6.004 12.781 10.465 1.00 0.00 128 GLU A N 5
ATOM 8023 C CA . GLU A 1 98 ? 6.100 13.546 11.702 1.00 0.00 128 GLU A CA 5
ATOM 8024 C C . GLU A 1 98 ? 5.643 12.711 12.895 1.00 0.00 128 GLU A C 5
ATOM 8025 O O . GLU A 1 98 ? 6.278 12.713 13.948 1.00 0.00 128 GLU A O 5
ATOM 8037 N N . GLY A 1 99 ? 4.534 11.998 12.721 1.00 0.00 129 GLY A N 5
ATOM 8038 C CA . GLY A 1 99 ? 4.009 11.169 13.790 1.00 0.00 129 GLY A CA 5
ATOM 8039 C C . GLY A 1 99 ? 2.755 11.750 14.412 1.00 0.00 129 GLY A C 5
ATOM 8040 O O . GLY A 1 99 ? 2.717 12.020 15.612 1.00 0.00 129 GLY A O 5
ATOM 8044 N N . ARG A 1 100 ? 1.726 11.944 13.594 1.00 0.00 130 ARG A N 5
ATOM 8045 C CA . ARG A 1 100 ? 0.465 12.499 14.070 1.00 0.00 130 ARG A CA 5
ATOM 8046 C C . ARG A 1 100 ? -0.623 11.430 14.101 1.00 0.00 130 ARG A C 5
ATOM 8047 O O . ARG A 1 100 ? -0.493 10.379 13.475 1.00 0.00 130 ARG A O 5
ATOM 8068 N N . GLY A 1 101 ? -1.697 11.707 14.835 1.00 0.00 131 GLY A N 5
ATOM 8069 C CA . GLY A 1 101 ? -2.792 10.759 14.934 1.00 0.00 131 GLY A CA 5
ATOM 8070 C C . GLY A 1 101 ? -3.914 11.065 13.962 1.00 0.00 131 GLY A C 5
ATOM 8071 O O . GLY A 1 101 ? -3.672 11.554 12.859 1.00 0.00 131 GLY A O 5
ATOM 8075 N N . GLU A 1 102 ? -5.145 10.776 14.372 1.00 0.00 132 GLU A N 5
ATOM 8076 C CA . GLU A 1 102 ? -6.308 11.022 13.527 1.00 0.00 132 GLU A CA 5
ATOM 8077 C C . GLU A 1 102 ? -7.600 10.884 14.327 1.00 0.00 132 GLU A C 5
ATOM 8078 O O . GLU A 1 102 ? -7.681 10.091 15.265 1.00 0.00 132 GLU A O 5
ATOM 8090 N N . SER A 1 103 ? -8.609 11.663 13.950 1.00 0.00 133 SER A N 5
ATOM 8091 C CA . SER A 1 103 ? -9.896 11.632 14.634 1.00 0.00 133 SER A CA 5
ATOM 8092 C C . SER A 1 103 ? -10.953 12.392 13.838 1.00 0.00 133 SER A C 5
ATOM 8093 O O . SER A 1 103 ? -10.907 13.617 13.735 1.00 0.00 133 SER A O 5
ATOM 8101 N N . GLY A 1 104 ? -11.905 11.655 13.275 1.00 0.00 134 GLY A N 5
ATOM 8102 C CA . GLY A 1 104 ? -12.960 12.275 12.495 1.00 0.00 134 GLY A CA 5
ATOM 8103 C C . GLY A 1 104 ? -14.238 11.459 12.496 1.00 0.00 134 GLY A C 5
ATOM 8104 O O . GLY A 1 104 ? -14.483 10.648 11.603 1.00 0.00 134 GLY A O 5
ATOM 8108 N N . PRO A 1 105 ? -15.079 11.670 13.520 1.00 0.00 135 PRO A N 5
ATOM 8109 C CA . PRO A 1 105 ? -16.352 10.957 13.659 1.00 0.00 135 PRO A CA 5
ATOM 8110 C C . PRO A 1 105 ? -17.371 11.380 12.607 1.00 0.00 135 PRO A C 5
ATOM 8111 O O . PRO A 1 105 ? -17.515 12.566 12.309 1.00 0.00 135 PRO A O 5
ATOM 8122 N N . SER A 1 106 ? -18.077 10.403 12.047 1.00 0.00 136 SER A N 5
ATOM 8123 C CA . SER A 1 106 ? -19.081 10.674 11.025 1.00 0.00 136 SER A CA 5
ATOM 8124 C C . SER A 1 106 ? -20.446 10.140 11.450 1.00 0.00 136 SER A C 5
ATOM 8125 O O . SER A 1 106 ? -20.561 9.016 11.939 1.00 0.00 136 SER A O 5
ATOM 8133 N N . SER A 1 107 ? -21.479 10.955 11.259 1.00 0.00 137 SER A N 5
ATOM 8134 C CA . SER A 1 107 ? -22.836 10.568 11.625 1.00 0.00 137 SER A CA 5
ATOM 8135 C C . SER A 1 107 ? -23.389 9.537 10.646 1.00 0.00 137 SER A C 5
ATOM 8136 O O . SER A 1 107 ? -23.691 9.854 9.496 1.00 0.00 137 SER A O 5
ATOM 8144 N N . GLY A 1 108 ? -23.521 8.298 11.112 1.00 0.00 138 GLY A N 5
ATOM 8145 C CA . GLY A 1 108 ? -24.037 7.238 10.266 1.00 0.00 138 GLY A CA 5
ATOM 8146 C C . GLY A 1 108 ? -23.384 7.218 8.898 1.00 0.00 138 GLY A C 5
ATOM 8147 O O . GLY A 1 108 ? -23.786 6.452 8.022 1.00 0.00 138 GLY A O 5
ATOM 8151 N N . GLY A 1 1 ? -8.036 -4.553 -22.413 1.00 0.00 31 GLY A N 6
ATOM 8152 C CA . GLY A 1 1 ? -7.450 -3.230 -22.522 1.00 0.00 31 GLY A CA 6
ATOM 8153 C C . GLY A 1 1 ? -6.414 -3.144 -23.625 1.00 0.00 31 GLY A C 6
ATOM 8154 O O . GLY A 1 1 ? -6.022 -4.160 -24.198 1.00 0.00 31 GLY A O 6
ATOM 8158 N N . SER A 1 2 ? -5.972 -1.927 -23.925 1.00 0.00 32 SER A N 6
ATOM 8159 C CA . SER A 1 2 ? -4.979 -1.711 -24.971 1.00 0.00 32 SER A CA 6
ATOM 8160 C C . SER A 1 2 ? -3.707 -1.096 -24.395 1.00 0.00 32 SER A C 6
ATOM 8161 O O . SER A 1 2 ? -2.609 -1.618 -24.587 1.00 0.00 32 SER A O 6
ATOM 8169 N N . SER A 1 3 ? -3.865 0.018 -23.686 1.00 0.00 33 SER A N 6
ATOM 8170 C CA . SER A 1 3 ? -2.730 0.708 -23.084 1.00 0.00 33 SER A CA 6
ATOM 8171 C C . SER A 1 3 ? -2.188 -0.075 -21.892 1.00 0.00 33 SER A C 6
ATOM 8172 O O . SER A 1 3 ? -2.948 -0.542 -21.045 1.00 0.00 33 SER A O 6
ATOM 8180 N N . GLY A 1 4 ? -0.867 -0.215 -21.834 1.00 0.00 34 GLY A N 6
ATOM 8181 C CA . GLY A 1 4 ? -0.245 -0.941 -20.743 1.00 0.00 34 GLY A CA 6
ATOM 8182 C C . GLY A 1 4 ? 0.792 -0.113 -20.011 1.00 0.00 34 GLY A C 6
ATOM 8183 O O . GLY A 1 4 ? 0.642 0.174 -18.824 1.00 0.00 34 GLY A O 6
ATOM 8187 N N . SER A 1 5 ? 1.848 0.272 -20.721 1.00 0.00 35 SER A N 6
ATOM 8188 C CA . SER A 1 5 ? 2.917 1.068 -20.130 1.00 0.00 35 SER A CA 6
ATOM 8189 C C . SER A 1 5 ? 2.659 2.559 -20.329 1.00 0.00 35 SER A C 6
ATOM 8190 O O . SER A 1 5 ? 2.547 3.035 -21.459 1.00 0.00 35 SER A O 6
ATOM 8198 N N . SER A 1 6 ? 2.564 3.289 -19.223 1.00 0.00 36 SER A N 6
ATOM 8199 C CA . SER A 1 6 ? 2.314 4.725 -19.274 1.00 0.00 36 SER A CA 6
ATOM 8200 C C . SER A 1 6 ? 3.619 5.508 -19.155 1.00 0.00 36 SER A C 6
ATOM 8201 O O . SER A 1 6 ? 4.689 4.929 -18.974 1.00 0.00 36 SER A O 6
ATOM 8209 N N . GLY A 1 7 ? 3.520 6.830 -19.260 1.00 0.00 37 GLY A N 6
ATOM 8210 C CA . GLY A 1 7 ? 4.698 7.672 -19.162 1.00 0.00 37 GLY A CA 6
ATOM 8211 C C . GLY A 1 7 ? 5.345 7.607 -17.793 1.00 0.00 37 GLY A C 6
ATOM 8212 O O . GLY A 1 7 ? 5.026 6.731 -16.988 1.00 0.00 37 GLY A O 6
ATOM 8216 N N . VAL A 1 8 ? 6.259 8.535 -17.527 1.00 0.00 38 VAL A N 6
ATOM 8217 C CA . VAL A 1 8 ? 6.953 8.580 -16.246 1.00 0.00 38 VAL A CA 6
ATOM 8218 C C . VAL A 1 8 ? 5.969 8.743 -15.093 1.00 0.00 38 VAL A C 6
ATOM 8219 O O . VAL A 1 8 ? 4.967 9.451 -15.194 1.00 0.00 38 VAL A O 6
ATOM 8232 N N . PRO A 1 9 ? 6.260 8.072 -13.968 1.00 0.00 39 PRO A N 6
ATOM 8233 C CA . PRO A 1 9 ? 5.413 8.127 -12.773 1.00 0.00 39 PRO A CA 6
ATOM 8234 C C . PRO A 1 9 ? 5.462 9.489 -12.090 1.00 0.00 39 PRO A C 6
ATOM 8235 O O . PRO A 1 9 ? 6.452 9.836 -11.446 1.00 0.00 39 PRO A O 6
ATOM 8246 N N . MET A 1 10 ? 4.388 10.258 -12.234 1.00 0.00 40 MET A N 6
ATOM 8247 C CA . MET A 1 10 ? 4.309 11.582 -11.629 1.00 0.00 40 MET A CA 6
ATOM 8248 C C . MET A 1 10 ? 3.268 11.610 -10.514 1.00 0.00 40 MET A C 6
ATOM 8249 O O . MET A 1 10 ? 2.116 11.225 -10.717 1.00 0.00 40 MET A O 6
ATOM 8263 N N . LYS A 1 11 ? 3.681 12.066 -9.336 1.00 0.00 41 LYS A N 6
ATOM 8264 C CA . LYS A 1 11 ? 2.785 12.144 -8.189 1.00 0.00 41 LYS A CA 6
ATOM 8265 C C . LYS A 1 11 ? 2.355 13.585 -7.932 1.00 0.00 41 LYS A C 6
ATOM 8266 O O . LYS A 1 11 ? 2.720 14.494 -8.678 1.00 0.00 41 LYS A O 6
ATOM 8285 N N . ASP A 1 12 ? 1.579 13.786 -6.873 1.00 0.00 42 ASP A N 6
ATOM 8286 C CA . ASP A 1 12 ? 1.102 15.117 -6.516 1.00 0.00 42 ASP A CA 6
ATOM 8287 C C . ASP A 1 12 ? 1.994 15.747 -5.451 1.00 0.00 42 ASP A C 6
ATOM 8288 O O . ASP A 1 12 ? 2.399 15.085 -4.495 1.00 0.00 42 ASP A O 6
ATOM 8297 N N . HIS A 1 13 ? 2.297 17.030 -5.623 1.00 0.00 43 HIS A N 6
ATOM 8298 C CA . HIS A 1 13 ? 3.142 17.750 -4.677 1.00 0.00 43 HIS A CA 6
ATOM 8299 C C . HIS A 1 13 ? 2.661 17.533 -3.245 1.00 0.00 43 HIS A C 6
ATOM 8300 O O . HIS A 1 13 ? 3.465 17.447 -2.317 1.00 0.00 43 HIS A O 6
ATOM 8315 N N . ASP A 1 14 ? 1.347 17.445 -3.075 1.00 0.00 44 ASP A N 6
ATOM 8316 C CA . ASP A 1 14 ? 0.759 17.238 -1.757 1.00 0.00 44 ASP A CA 6
ATOM 8317 C C . ASP A 1 14 ? 0.135 15.850 -1.652 1.00 0.00 44 ASP A C 6
ATOM 8318 O O . ASP A 1 14 ? -0.852 15.654 -0.943 1.00 0.00 44 ASP A O 6
ATOM 8327 N N . ALA A 1 15 ? 0.716 14.890 -2.363 1.00 0.00 45 ALA A N 6
ATOM 8328 C CA . ALA A 1 15 ? 0.218 13.521 -2.350 1.00 0.00 45 ALA A CA 6
ATOM 8329 C C . ALA A 1 15 ? 0.424 12.875 -0.983 1.00 0.00 45 ALA A C 6
ATOM 8330 O O . ALA A 1 15 ? 0.988 13.488 -0.076 1.00 0.00 45 ALA A O 6
ATOM 8337 N N . ILE A 1 16 ? -0.037 11.637 -0.844 1.00 0.00 46 ILE A N 6
ATOM 8338 C CA . ILE A 1 16 ? 0.097 10.909 0.412 1.00 0.00 46 ILE A CA 6
ATOM 8339 C C . ILE A 1 16 ? 0.580 9.483 0.172 1.00 0.00 46 ILE A C 6
ATOM 8340 O O . ILE A 1 16 ? 0.484 8.961 -0.939 1.00 0.00 46 ILE A O 6
ATOM 8356 N N . LYS A 1 17 ? 1.098 8.855 1.222 1.00 0.00 47 LYS A N 6
ATOM 8357 C CA . LYS A 1 17 ? 1.594 7.487 1.128 1.00 0.00 47 LYS A CA 6
ATOM 8358 C C . LYS A 1 17 ? 0.762 6.547 1.995 1.00 0.00 47 LYS A C 6
ATOM 8359 O O . LYS A 1 17 ? 0.844 6.584 3.223 1.00 0.00 47 LYS A O 6
ATOM 8378 N N . LEU A 1 18 ? -0.035 5.704 1.348 1.00 0.00 48 LEU A N 6
ATOM 8379 C CA . LEU A 1 18 ? -0.881 4.752 2.060 1.00 0.00 48 LEU A CA 6
ATOM 8380 C C . LEU A 1 18 ? -0.088 3.510 2.456 1.00 0.00 48 LEU A C 6
ATOM 8381 O O . LEU A 1 18 ? 0.736 3.016 1.688 1.00 0.00 48 LEU A O 6
ATOM 8397 N N . PHE A 1 19 ? -0.346 3.009 3.660 1.00 0.00 49 PHE A N 6
ATOM 8398 C CA . PHE A 1 19 ? 0.342 1.824 4.158 1.00 0.00 49 PHE A CA 6
ATOM 8399 C C . PHE A 1 19 ? -0.658 0.750 4.575 1.00 0.00 49 PHE A C 6
ATOM 8400 O O . PHE A 1 19 ? -1.560 1.002 5.375 1.00 0.00 49 PHE A O 6
ATOM 8417 N N . VAL A 1 20 ? -0.491 -0.450 4.028 1.00 0.00 50 VAL A N 6
ATOM 8418 C CA . VAL A 1 20 ? -1.378 -1.564 4.342 1.00 0.00 50 VAL A CA 6
ATOM 8419 C C . VAL A 1 20 ? -0.714 -2.539 5.307 1.00 0.00 50 VAL A C 6
ATOM 8420 O O . VAL A 1 20 ? 0.472 -2.841 5.183 1.00 0.00 50 VAL A O 6
ATOM 8433 N N . GLY A 1 21 ? -1.488 -3.030 6.271 1.00 0.00 51 GLY A N 6
ATOM 8434 C CA . GLY A 1 21 ? -0.958 -3.966 7.244 1.00 0.00 51 GLY A CA 6
ATOM 8435 C C . GLY A 1 21 ? -1.812 -5.212 7.375 1.00 0.00 51 GLY A C 6
ATOM 8436 O O . GLY A 1 21 ? -1.872 -5.821 8.442 1.00 0.00 51 GLY A O 6
ATOM 8440 N N . GLN A 1 22 ? -2.475 -5.590 6.286 1.00 0.00 52 GLN A N 6
ATOM 8441 C CA . GLN A 1 22 ? -3.331 -6.770 6.286 1.00 0.00 52 GLN A CA 6
ATOM 8442 C C . GLN A 1 22 ? -3.055 -7.643 5.066 1.00 0.00 52 GLN A C 6
ATOM 8443 O O . GLN A 1 22 ? -3.978 -8.180 4.453 1.00 0.00 52 GLN A O 6
ATOM 8457 N N . ILE A 1 23 ? -1.780 -7.779 4.719 1.00 0.00 53 ILE A N 6
ATOM 8458 C CA . ILE A 1 23 ? -1.382 -8.587 3.572 1.00 0.00 53 ILE A CA 6
ATOM 8459 C C . ILE A 1 23 ? -0.843 -9.943 4.016 1.00 0.00 53 ILE A C 6
ATOM 8460 O O . ILE A 1 23 ? 0.205 -10.043 4.653 1.00 0.00 53 ILE A O 6
ATOM 8476 N N . PRO A 1 24 ? -1.575 -11.012 3.670 1.00 0.00 54 PRO A N 6
ATOM 8477 C CA . PRO A 1 24 ? -1.189 -12.382 4.020 1.00 0.00 54 PRO A CA 6
ATOM 8478 C C . PRO A 1 24 ? 0.041 -12.852 3.251 1.00 0.00 54 PRO A C 6
ATOM 8479 O O . PRO A 1 24 ? 0.766 -12.046 2.668 1.00 0.00 54 PRO A O 6
ATOM 8490 N N . ARG A 1 25 ? 0.269 -14.162 3.252 1.00 0.00 55 ARG A N 6
ATOM 8491 C CA . ARG A 1 25 ? 1.411 -14.739 2.554 1.00 0.00 55 ARG A CA 6
ATOM 8492 C C . ARG A 1 25 ? 0.962 -15.496 1.308 1.00 0.00 55 ARG A C 6
ATOM 8493 O O . ARG A 1 25 ? -0.021 -16.235 1.339 1.00 0.00 55 ARG A O 6
ATOM 8514 N N . GLY A 1 26 ? 1.689 -15.306 0.211 1.00 0.00 56 GLY A N 6
ATOM 8515 C CA . GLY A 1 26 ? 1.349 -15.977 -1.030 1.00 0.00 56 GLY A CA 6
ATOM 8516 C C . GLY A 1 26 ? 0.954 -15.006 -2.125 1.00 0.00 56 GLY A C 6
ATOM 8517 O O . GLY A 1 26 ? 0.949 -15.357 -3.305 1.00 0.00 56 GLY A O 6
ATOM 8521 N N . LEU A 1 27 ? 0.620 -13.781 -1.734 1.00 0.00 57 LEU A N 6
ATOM 8522 C CA . LEU A 1 27 ? 0.219 -12.755 -2.691 1.00 0.00 57 LEU A CA 6
ATOM 8523 C C . LEU A 1 27 ? 1.368 -11.792 -2.971 1.00 0.00 57 LEU A C 6
ATOM 8524 O O . LEU A 1 27 ? 2.387 -11.809 -2.279 1.00 0.00 57 LEU A O 6
ATOM 8540 N N . ASP A 1 28 ? 1.197 -10.954 -3.986 1.00 0.00 58 ASP A N 6
ATOM 8541 C CA . ASP A 1 28 ? 2.219 -9.981 -4.356 1.00 0.00 58 ASP A CA 6
ATOM 8542 C C . ASP A 1 28 ? 1.583 -8.676 -4.824 1.00 0.00 58 ASP A C 6
ATOM 8543 O O . ASP A 1 28 ? 0.359 -8.551 -4.865 1.00 0.00 58 ASP A O 6
ATOM 8552 N N . GLU A 1 29 ? 2.422 -7.706 -5.175 1.00 0.00 59 GLU A N 6
ATOM 8553 C CA . GLU A 1 29 ? 1.940 -6.410 -5.638 1.00 0.00 59 GLU A CA 6
ATOM 8554 C C . GLU A 1 29 ? 1.018 -6.572 -6.843 1.00 0.00 59 GLU A C 6
ATOM 8555 O O . GLU A 1 29 ? 0.221 -5.685 -7.150 1.00 0.00 59 GLU A O 6
ATOM 8567 N N . GLN A 1 30 ? 1.133 -7.709 -7.521 1.00 0.00 60 GLN A N 6
ATOM 8568 C CA . GLN A 1 30 ? 0.310 -7.986 -8.692 1.00 0.00 60 GLN A CA 6
ATOM 8569 C C . GLN A 1 30 ? -1.106 -8.377 -8.283 1.00 0.00 60 GLN A C 6
ATOM 8570 O O . GLN A 1 30 ? -2.047 -8.246 -9.066 1.00 0.00 60 GLN A O 6
ATOM 8584 N N . ASP A 1 31 ? -1.249 -8.858 -7.053 1.00 0.00 61 ASP A N 6
ATOM 8585 C CA . ASP A 1 31 ? -2.551 -9.268 -6.540 1.00 0.00 61 ASP A CA 6
ATOM 8586 C C . ASP A 1 31 ? -3.235 -8.116 -5.810 1.00 0.00 61 ASP A C 6
ATOM 8587 O O . ASP A 1 31 ? -4.444 -8.145 -5.576 1.00 0.00 61 ASP A O 6
ATOM 8596 N N . LEU A 1 32 ? -2.453 -7.103 -5.452 1.00 0.00 62 LEU A N 6
ATOM 8597 C CA . LEU A 1 32 ? -2.983 -5.940 -4.747 1.00 0.00 62 LEU A CA 6
ATOM 8598 C C . LEU A 1 32 ? -3.317 -4.817 -5.724 1.00 0.00 62 LEU A C 6
ATOM 8599 O O . LEU A 1 32 ? -4.226 -4.022 -5.485 1.00 0.00 62 LEU A O 6
ATOM 8615 N N . LYS A 1 33 ? -2.578 -4.759 -6.826 1.00 0.00 63 LYS A N 6
ATOM 8616 C CA . LYS A 1 33 ? -2.797 -3.737 -7.842 1.00 0.00 63 LYS A CA 6
ATOM 8617 C C . LYS A 1 33 ? -4.241 -3.758 -8.333 1.00 0.00 63 LYS A C 6
ATOM 8618 O O . LYS A 1 33 ? -4.893 -2.722 -8.463 1.00 0.00 63 LYS A O 6
ATOM 8637 N N . PRO A 1 34 ? -4.754 -4.965 -8.611 1.00 0.00 64 PRO A N 6
ATOM 8638 C CA . PRO A 1 34 ? -6.128 -5.150 -9.090 1.00 0.00 64 PRO A CA 6
ATOM 8639 C C . PRO A 1 34 ? -7.142 -4.376 -8.255 1.00 0.00 64 PRO A C 6
ATOM 8640 O O . PRO A 1 34 ? -8.002 -3.679 -8.794 1.00 0.00 64 PRO A O 6
ATOM 8651 N N . LEU A 1 35 ? -7.036 -4.502 -6.937 1.00 0.00 65 LEU A N 6
ATOM 8652 C CA . LEU A 1 35 ? -7.944 -3.814 -6.026 1.00 0.00 65 LEU A CA 6
ATOM 8653 C C . LEU A 1 35 ? -7.690 -2.310 -6.038 1.00 0.00 65 LEU A C 6
ATOM 8654 O O . LEU A 1 35 ? -8.605 -1.517 -6.260 1.00 0.00 65 LEU A O 6
ATOM 8670 N N . PHE A 1 36 ? -6.441 -1.924 -5.800 1.00 0.00 66 PHE A N 6
ATOM 8671 C CA . PHE A 1 36 ? -6.066 -0.515 -5.785 1.00 0.00 66 PHE A CA 6
ATOM 8672 C C . PHE A 1 36 ? -6.384 0.148 -7.122 1.00 0.00 66 PHE A C 6
ATOM 8673 O O . PHE A 1 36 ? -6.578 1.360 -7.195 1.00 0.00 66 PHE A O 6
ATOM 8690 N N . GLU A 1 37 ? -6.434 -0.659 -8.178 1.00 0.00 67 GLU A N 6
ATOM 8691 C CA . GLU A 1 37 ? -6.727 -0.151 -9.513 1.00 0.00 67 GLU A CA 6
ATOM 8692 C C . GLU A 1 37 ? -8.224 0.090 -9.687 1.00 0.00 67 GLU A C 6
ATOM 8693 O O . GLU A 1 37 ? -8.672 0.542 -10.741 1.00 0.00 67 GLU A O 6
ATOM 8705 N N . GLU A 1 38 ? -8.992 -0.215 -8.646 1.00 0.00 68 GLU A N 6
ATOM 8706 C CA . GLU A 1 38 ? -10.438 -0.033 -8.684 1.00 0.00 68 GLU A CA 6
ATOM 8707 C C . GLU A 1 38 ? -10.819 1.383 -8.264 1.00 0.00 68 GLU A C 6
ATOM 8708 O O . GLU A 1 38 ? -11.924 1.849 -8.543 1.00 0.00 68 GLU A O 6
ATOM 8720 N N . PHE A 1 39 ? -9.897 2.063 -7.592 1.00 0.00 69 PHE A N 6
ATOM 8721 C CA . PHE A 1 39 ? -10.136 3.426 -7.131 1.00 0.00 69 PHE A CA 6
ATOM 8722 C C . PHE A 1 39 ? -9.474 4.438 -8.062 1.00 0.00 69 PHE A C 6
ATOM 8723 O O . PHE A 1 39 ? -10.090 5.425 -8.463 1.00 0.00 69 PHE A O 6
ATOM 8740 N N . GLY A 1 40 ? -8.213 4.186 -8.401 1.00 0.00 70 GLY A N 6
ATOM 8741 C CA . GLY A 1 40 ? -7.488 5.083 -9.281 1.00 0.00 70 GLY A CA 6
ATOM 8742 C C . GLY A 1 40 ? -6.187 4.483 -9.777 1.00 0.00 70 GLY A C 6
ATOM 8743 O O . GLY A 1 40 ? -5.928 3.296 -9.578 1.00 0.00 70 GLY A O 6
ATOM 8747 N N . ARG A 1 41 ? -5.368 5.304 -10.427 1.00 0.00 71 ARG A N 6
ATOM 8748 C CA . ARG A 1 41 ? -4.089 4.846 -10.956 1.00 0.00 71 ARG A CA 6
ATOM 8749 C C . ARG A 1 41 ? -3.013 4.872 -9.874 1.00 0.00 71 ARG A C 6
ATOM 8750 O O . ARG A 1 41 ? -2.738 5.917 -9.283 1.00 0.00 71 ARG A O 6
ATOM 8771 N N . ILE A 1 42 ? -2.409 3.717 -9.620 1.00 0.00 72 ILE A N 6
ATOM 8772 C CA . ILE A 1 42 ? -1.363 3.608 -8.610 1.00 0.00 72 ILE A CA 6
ATOM 8773 C C . ILE A 1 42 ? -0.087 4.309 -9.063 1.00 0.00 72 ILE A C 6
ATOM 8774 O O . ILE A 1 42 ? 0.269 4.274 -10.241 1.00 0.00 72 ILE A O 6
ATOM 8790 N N . TYR A 1 43 ? 0.599 4.944 -8.119 1.00 0.00 73 TYR A N 6
ATOM 8791 C CA . TYR A 1 43 ? 1.837 5.654 -8.421 1.00 0.00 73 TYR A CA 6
ATOM 8792 C C . TYR A 1 43 ? 3.052 4.825 -8.017 1.00 0.00 73 TYR A C 6
ATOM 8793 O O . TYR A 1 43 ? 4.094 4.873 -8.671 1.00 0.00 73 TYR A O 6
ATOM 8811 N N . GLU A 1 44 ? 2.910 4.065 -6.936 1.00 0.00 74 GLU A N 6
ATOM 8812 C CA . GLU A 1 44 ? 3.997 3.225 -6.445 1.00 0.00 74 GLU A CA 6
ATOM 8813 C C . GLU A 1 44 ? 3.470 2.155 -5.494 1.00 0.00 74 GLU A C 6
ATOM 8814 O O . GLU A 1 44 ? 2.677 2.442 -4.595 1.00 0.00 74 GLU A O 6
ATOM 8826 N N . LEU A 1 45 ? 3.914 0.920 -5.698 1.00 0.00 75 LEU A N 6
ATOM 8827 C CA . LEU A 1 45 ? 3.488 -0.195 -4.859 1.00 0.00 75 LEU A CA 6
ATOM 8828 C C . LEU A 1 45 ? 4.663 -1.111 -4.533 1.00 0.00 75 LEU A C 6
ATOM 8829 O O . LEU A 1 45 ? 5.292 -1.677 -5.428 1.00 0.00 75 LEU A O 6
ATOM 8845 N N . THR A 1 46 ? 4.954 -1.256 -3.244 1.00 0.00 76 THR A N 6
ATOM 8846 C CA . THR A 1 46 ? 6.052 -2.104 -2.799 1.00 0.00 76 THR A CA 6
ATOM 8847 C C . THR A 1 46 ? 5.672 -2.883 -1.545 1.00 0.00 76 THR A C 6
ATOM 8848 O O . THR A 1 46 ? 5.031 -2.349 -0.640 1.00 0.00 76 THR A O 6
ATOM 8859 N N . VAL A 1 47 ? 6.072 -4.150 -1.497 1.00 0.00 77 VAL A N 6
ATOM 8860 C CA . VAL A 1 47 ? 5.774 -5.003 -0.352 1.00 0.00 77 VAL A CA 6
ATOM 8861 C C . VAL A 1 47 ? 6.929 -5.009 0.644 1.00 0.00 77 VAL A C 6
ATOM 8862 O O . VAL A 1 47 ? 8.089 -5.175 0.265 1.00 0.00 77 VAL A O 6
ATOM 8875 N N . LEU A 1 48 ? 6.603 -4.827 1.919 1.00 0.00 78 LEU A N 6
ATOM 8876 C CA . LEU A 1 48 ? 7.613 -4.811 2.971 1.00 0.00 78 LEU A CA 6
ATOM 8877 C C . LEU A 1 48 ? 8.032 -6.230 3.345 1.00 0.00 78 LEU A C 6
ATOM 8878 O O . LEU A 1 48 ? 7.200 -7.053 3.728 1.00 0.00 78 LEU A O 6
ATOM 8894 N N . LYS A 1 49 ? 9.326 -6.508 3.235 1.00 0.00 79 LYS A N 6
ATOM 8895 C CA . LYS A 1 49 ? 9.857 -7.825 3.564 1.00 0.00 79 LYS A CA 6
ATOM 8896 C C . LYS A 1 49 ? 10.999 -7.716 4.570 1.00 0.00 79 LYS A C 6
ATOM 8897 O O . LYS A 1 49 ? 11.538 -6.632 4.795 1.00 0.00 79 LYS A O 6
ATOM 8916 N N . ASP A 1 50 ? 11.362 -8.844 5.170 1.00 0.00 80 ASP A N 6
ATOM 8917 C CA . ASP A 1 50 ? 12.442 -8.875 6.150 1.00 0.00 80 ASP A CA 6
ATOM 8918 C C . ASP A 1 50 ? 13.799 -8.737 5.467 1.00 0.00 80 ASP A C 6
ATOM 8919 O O . ASP A 1 50 ? 13.883 -8.655 4.242 1.00 0.00 80 ASP A O 6
ATOM 8928 N N . ARG A 1 51 ? 14.859 -8.711 6.268 1.00 0.00 81 ARG A N 6
ATOM 8929 C CA . ARG A 1 51 ? 16.212 -8.581 5.742 1.00 0.00 81 ARG A CA 6
ATOM 8930 C C . ARG A 1 51 ? 17.024 -9.845 6.011 1.00 0.00 81 ARG A C 6
ATOM 8931 O O . ARG A 1 51 ? 17.632 -10.411 5.101 1.00 0.00 81 ARG A O 6
ATOM 8952 N N . LEU A 1 52 ? 17.031 -10.281 7.265 1.00 0.00 82 LEU A N 6
ATOM 8953 C CA . LEU A 1 52 ? 17.769 -11.478 7.655 1.00 0.00 82 LEU A CA 6
ATOM 8954 C C . LEU A 1 52 ? 17.074 -12.736 7.145 1.00 0.00 82 LEU A C 6
ATOM 8955 O O . LEU A 1 52 ? 17.727 -13.693 6.725 1.00 0.00 82 LEU A O 6
ATOM 8971 N N . THR A 1 53 ? 15.745 -12.729 7.183 1.00 0.00 83 THR A N 6
ATOM 8972 C CA . THR A 1 53 ? 14.962 -13.868 6.724 1.00 0.00 83 THR A CA 6
ATOM 8973 C C . THR A 1 53 ? 14.371 -13.609 5.343 1.00 0.00 83 THR A C 6
ATOM 8974 O O . THR A 1 53 ? 14.199 -14.531 4.547 1.00 0.00 83 THR A O 6
ATOM 8985 N N . GLY A 1 54 ? 14.062 -12.346 5.063 1.00 0.00 84 GLY A N 6
ATOM 8986 C CA . GLY A 1 54 ? 13.494 -11.988 3.777 1.00 0.00 84 GLY A CA 6
ATOM 8987 C C . GLY A 1 54 ? 12.120 -12.589 3.562 1.00 0.00 84 GLY A C 6
ATOM 8988 O O . GLY A 1 54 ? 11.691 -12.789 2.425 1.00 0.00 84 GLY A O 6
ATOM 8992 N N . LEU A 1 55 ? 11.426 -12.881 4.657 1.00 0.00 85 LEU A N 6
ATOM 8993 C CA . LEU A 1 55 ? 10.091 -13.466 4.584 1.00 0.00 85 LEU A CA 6
ATOM 8994 C C . LEU A 1 55 ? 9.018 -12.390 4.716 1.00 0.00 85 LEU A C 6
ATOM 8995 O O . LEU A 1 55 ? 9.041 -11.587 5.650 1.00 0.00 85 LEU A O 6
ATOM 9011 N N . HIS A 1 56 ? 8.078 -12.381 3.777 1.00 0.00 86 HIS A N 6
ATOM 9012 C CA . HIS A 1 56 ? 6.993 -11.405 3.790 1.00 0.00 86 HIS A CA 6
ATOM 9013 C C . HIS A 1 56 ? 6.566 -11.087 5.219 1.00 0.00 86 HIS A C 6
ATOM 9014 O O . HIS A 1 56 ? 5.908 -11.893 5.877 1.00 0.00 86 HIS A O 6
ATOM 9029 N N . LYS A 1 57 ? 6.946 -9.906 5.696 1.00 0.00 87 LYS A N 6
ATOM 9030 C CA . LYS A 1 57 ? 6.603 -9.479 7.047 1.00 0.00 87 LYS A CA 6
ATOM 9031 C C . LYS A 1 57 ? 5.090 -9.450 7.241 1.00 0.00 87 LYS A C 6
ATOM 9032 O O . LYS A 1 57 ? 4.573 -9.950 8.238 1.00 0.00 87 LYS A O 6
ATOM 9051 N N . GLY A 1 58 ? 4.386 -8.862 6.278 1.00 0.00 88 GLY A N 6
ATOM 9052 C CA . GLY A 1 58 ? 2.939 -8.780 6.362 1.00 0.00 88 GLY A CA 6
ATOM 9053 C C . GLY A 1 58 ? 2.428 -7.363 6.190 1.00 0.00 88 GLY A C 6
ATOM 9054 O O . GLY A 1 58 ? 1.527 -6.930 6.910 1.00 0.00 88 GLY A O 6
ATOM 9058 N N . CYS A 1 59 ? 3.003 -6.640 5.236 1.00 0.00 89 CYS A N 6
ATOM 9059 C CA . CYS A 1 59 ? 2.602 -5.262 4.974 1.00 0.00 89 CYS A CA 6
ATOM 9060 C C . CYS A 1 59 ? 3.172 -4.773 3.647 1.00 0.00 89 CYS A C 6
ATOM 9061 O O . CYS A 1 59 ? 4.046 -5.412 3.062 1.00 0.00 89 CYS A O 6
ATOM 9069 N N . ALA A 1 60 ? 2.671 -3.636 3.177 1.00 0.00 90 ALA A N 6
ATOM 9070 C CA . ALA A 1 60 ? 3.131 -3.060 1.919 1.00 0.00 90 ALA A CA 6
ATOM 9071 C C . ALA A 1 60 ? 2.818 -1.569 1.850 1.00 0.00 90 ALA A C 6
ATOM 9072 O O . ALA A 1 60 ? 1.850 -1.100 2.449 1.00 0.00 90 ALA A O 6
ATOM 9079 N N . PHE A 1 61 ? 3.643 -0.829 1.117 1.00 0.00 91 PHE A N 6
ATOM 9080 C CA . PHE A 1 61 ? 3.455 0.609 0.972 1.00 0.00 91 PHE A CA 6
ATOM 9081 C C . PHE A 1 61 ? 2.805 0.940 -0.368 1.00 0.00 91 PHE A C 6
ATOM 9082 O O . PHE A 1 61 ? 3.400 0.737 -1.427 1.00 0.00 91 PHE A O 6
ATOM 9099 N N . LEU A 1 62 ? 1.580 1.451 -0.314 1.00 0.00 92 LEU A N 6
ATOM 9100 C CA . LEU A 1 62 ? 0.846 1.810 -1.523 1.00 0.00 92 LEU A CA 6
ATOM 9101 C C . LEU A 1 62 ? 0.790 3.325 -1.696 1.00 0.00 92 LEU A C 6
ATOM 9102 O O . LEU A 1 62 ? 0.516 4.060 -0.746 1.00 0.00 92 LEU A O 6
ATOM 9118 N N . THR A 1 63 ? 1.049 3.786 -2.916 1.00 0.00 93 THR A N 6
ATOM 9119 C CA . THR A 1 63 ? 1.026 5.213 -3.214 1.00 0.00 93 THR A CA 6
ATOM 9120 C C . THR A 1 63 ? 0.069 5.520 -4.360 1.00 0.00 93 THR A C 6
ATOM 9121 O O . THR A 1 63 ? -0.011 4.770 -5.333 1.00 0.00 93 THR A O 6
ATOM 9132 N N . TYR A 1 64 ? -0.655 6.627 -4.239 1.00 0.00 94 TYR A N 6
ATOM 9133 C CA . TYR A 1 64 ? -1.608 7.032 -5.265 1.00 0.00 94 TYR A CA 6
ATOM 9134 C C . TYR A 1 64 ? -1.137 8.297 -5.977 1.00 0.00 94 TYR A C 6
ATOM 9135 O O . TYR A 1 64 ? -0.598 9.210 -5.352 1.00 0.00 94 TYR A O 6
ATOM 9153 N N . CYS A 1 65 ? -1.346 8.341 -7.289 1.00 0.00 95 CYS A N 6
ATOM 9154 C CA . CYS A 1 65 ? -0.943 9.493 -8.088 1.00 0.00 95 CYS A CA 6
ATOM 9155 C C . CYS A 1 65 ? -1.623 10.764 -7.591 1.00 0.00 95 CYS A C 6
ATOM 9156 O O . CYS A 1 65 ? -0.996 11.819 -7.498 1.00 0.00 95 CYS A O 6
ATOM 9164 N N . ALA A 1 66 ? -2.909 10.657 -7.273 1.00 0.00 96 ALA A N 6
ATOM 9165 C CA . ALA A 1 66 ? -3.673 11.797 -6.785 1.00 0.00 96 ALA A CA 6
ATOM 9166 C C . ALA A 1 66 ? -4.088 11.599 -5.331 1.00 0.00 96 ALA A C 6
ATOM 9167 O O . ALA A 1 66 ? -4.299 10.471 -4.885 1.00 0.00 96 ALA A O 6
ATOM 9174 N N . ARG A 1 67 ? -4.203 12.701 -4.598 1.00 0.00 97 ARG A N 6
ATOM 9175 C CA . ARG A 1 67 ? -4.591 12.647 -3.194 1.00 0.00 97 ARG A CA 6
ATOM 9176 C C . ARG A 1 67 ? -5.939 11.951 -3.028 1.00 0.00 97 ARG A C 6
ATOM 9177 O O . ARG A 1 67 ? -6.042 10.929 -2.348 1.00 0.00 97 ARG A O 6
ATOM 9198 N N . ASP A 1 68 ? -6.969 12.510 -3.654 1.00 0.00 98 ASP A N 6
ATOM 9199 C CA . ASP A 1 68 ? -8.310 11.943 -3.576 1.00 0.00 98 ASP A CA 6
ATOM 9200 C C . ASP A 1 68 ? -8.264 10.422 -3.683 1.00 0.00 98 ASP A C 6
ATOM 9201 O O . ASP A 1 68 ? -8.666 9.712 -2.761 1.00 0.00 98 ASP A O 6
ATOM 9210 N N . SER A 1 69 ? -7.772 9.928 -4.815 1.00 0.00 99 SER A N 6
ATOM 9211 C CA . SER A 1 69 ? -7.678 8.491 -5.044 1.00 0.00 99 SER A CA 6
ATOM 9212 C C . SER A 1 69 ? -7.254 7.764 -3.771 1.00 0.00 99 SER A C 6
ATOM 9213 O O . SER A 1 69 ? -7.769 6.692 -3.455 1.00 0.00 99 SER A O 6
ATOM 9221 N N . ALA A 1 70 ? -6.312 8.356 -3.045 1.00 0.00 100 ALA A N 6
ATOM 9222 C CA . ALA A 1 70 ? -5.820 7.768 -1.805 1.00 0.00 100 ALA A CA 6
ATOM 9223 C C . ALA A 1 70 ? -6.897 7.781 -0.726 1.00 0.00 100 ALA A C 6
ATOM 9224 O O . ALA A 1 70 ? -7.128 6.776 -0.052 1.00 0.00 100 ALA A O 6
ATOM 9231 N N . LEU A 1 71 ? -7.553 8.925 -0.565 1.00 0.00 101 LEU A N 6
ATOM 9232 C CA . LEU A 1 71 ? -8.607 9.069 0.434 1.00 0.00 101 LEU A CA 6
ATOM 9233 C C . LEU A 1 71 ? -9.712 8.042 0.212 1.00 0.00 101 LEU A C 6
ATOM 9234 O O . LEU A 1 71 ? -10.157 7.379 1.149 1.00 0.00 101 LEU A O 6
ATOM 9250 N N . LYS A 1 72 ? -10.151 7.913 -1.036 1.00 0.00 102 LYS A N 6
ATOM 9251 C CA . LYS A 1 72 ? -11.202 6.964 -1.383 1.00 0.00 102 LYS A CA 6
ATOM 9252 C C . LYS A 1 72 ? -10.789 5.540 -1.027 1.00 0.00 102 LYS A C 6
ATOM 9253 O O . LYS A 1 72 ? -11.351 4.930 -0.117 1.00 0.00 102 LYS A O 6
ATOM 9272 N N . ALA A 1 73 ? -9.804 5.016 -1.748 1.00 0.00 103 ALA A N 6
ATOM 9273 C CA . ALA A 1 73 ? -9.313 3.665 -1.504 1.00 0.00 103 ALA A CA 6
ATOM 9274 C C . ALA A 1 73 ? -8.977 3.460 -0.031 1.00 0.00 103 ALA A C 6
ATOM 9275 O O . ALA A 1 73 ? -9.098 2.354 0.494 1.00 0.00 103 ALA A O 6
ATOM 9282 N N . GLN A 1 74 ? -8.555 4.534 0.629 1.00 0.00 104 GLN A N 6
ATOM 9283 C CA . GLN A 1 74 ? -8.200 4.470 2.042 1.00 0.00 104 GLN A CA 6
ATOM 9284 C C . GLN A 1 74 ? -9.437 4.246 2.905 1.00 0.00 104 GLN A C 6
ATOM 9285 O O . GLN A 1 74 ? -9.539 3.245 3.614 1.00 0.00 104 GLN A O 6
ATOM 9299 N N . SER A 1 75 ? -10.376 5.185 2.839 1.00 0.00 105 SER A N 6
ATOM 9300 C CA . SER A 1 75 ? -11.605 5.092 3.618 1.00 0.00 105 SER A CA 6
ATOM 9301 C C . SER A 1 75 ? -12.587 4.120 2.970 1.00 0.00 105 SER A C 6
ATOM 9302 O O . SER A 1 75 ? -13.648 3.833 3.522 1.00 0.00 105 SER A O 6
ATOM 9310 N N . ALA A 1 76 ? -12.223 3.618 1.794 1.00 0.00 106 ALA A N 6
ATOM 9311 C CA . ALA A 1 76 ? -13.069 2.677 1.071 1.00 0.00 106 ALA A CA 6
ATOM 9312 C C . ALA A 1 76 ? -12.615 1.239 1.304 1.00 0.00 106 ALA A C 6
ATOM 9313 O O . ALA A 1 76 ? -13.367 0.294 1.064 1.00 0.00 106 ALA A O 6
ATOM 9320 N N . LEU A 1 77 ? -11.382 1.082 1.771 1.00 0.00 107 LEU A N 6
ATOM 9321 C CA . LEU A 1 77 ? -10.827 -0.241 2.035 1.00 0.00 107 LEU A CA 6
ATOM 9322 C C . LEU A 1 77 ? -10.598 -0.447 3.529 1.00 0.00 107 LEU A C 6
ATOM 9323 O O . LEU A 1 77 ? -10.929 -1.498 4.080 1.00 0.00 107 LEU A O 6
ATOM 9339 N N . HIS A 1 78 ? -10.032 0.564 4.181 1.00 0.00 108 HIS A N 6
ATOM 9340 C CA . HIS A 1 78 ? -9.762 0.495 5.613 1.00 0.00 108 HIS A CA 6
ATOM 9341 C C . HIS A 1 78 ? -10.958 -0.081 6.364 1.00 0.00 108 HIS A C 6
ATOM 9342 O O . HIS A 1 78 ? -11.993 0.572 6.496 1.00 0.00 108 HIS A O 6
ATOM 9356 N N . GLU A 1 79 ? -10.809 -1.308 6.855 1.00 0.00 109 GLU A N 6
ATOM 9357 C CA . GLU A 1 79 ? -11.878 -1.971 7.591 1.00 0.00 109 GLU A CA 6
ATOM 9358 C C . GLU A 1 79 ? -13.151 -2.046 6.753 1.00 0.00 109 GLU A C 6
ATOM 9359 O O . GLU A 1 79 ? -14.253 -1.840 7.261 1.00 0.00 109 GLU A O 6
ATOM 9371 N N . GLN A 1 80 ? -12.989 -2.341 5.467 1.00 0.00 110 GLN A N 6
ATOM 9372 C CA . GLN A 1 80 ? -14.125 -2.442 4.558 1.00 0.00 110 GLN A CA 6
ATOM 9373 C C . GLN A 1 80 ? -14.081 -3.751 3.776 1.00 0.00 110 GLN A C 6
ATOM 9374 O O . GLN A 1 80 ? -15.093 -4.438 3.639 1.00 0.00 110 GLN A O 6
ATOM 9388 N N . LYS A 1 81 ? -12.903 -4.089 3.264 1.00 0.00 111 LYS A N 6
ATOM 9389 C CA . LYS A 1 81 ? -12.726 -5.316 2.496 1.00 0.00 111 LYS A CA 6
ATOM 9390 C C . LYS A 1 81 ? -12.107 -6.412 3.357 1.00 0.00 111 LYS A C 6
ATOM 9391 O O . LYS A 1 81 ? -11.812 -6.201 4.534 1.00 0.00 111 LYS A O 6
ATOM 9410 N N . THR A 1 82 ? -11.909 -7.585 2.762 1.00 0.00 112 THR A N 6
ATOM 9411 C CA . THR A 1 82 ? -11.325 -8.714 3.474 1.00 0.00 112 THR A CA 6
ATOM 9412 C C . THR A 1 82 ? -10.628 -9.670 2.512 1.00 0.00 112 THR A C 6
ATOM 9413 O O . THR A 1 82 ? -11.280 -10.375 1.740 1.00 0.00 112 THR A O 6
ATOM 9424 N N . LEU A 1 83 ? -9.301 -9.689 2.562 1.00 0.00 113 LEU A N 6
ATOM 9425 C CA . LEU A 1 83 ? -8.515 -10.560 1.694 1.00 0.00 113 LEU A CA 6
ATOM 9426 C C . LEU A 1 83 ? -8.729 -12.026 2.056 1.00 0.00 113 LEU A C 6
ATOM 9427 O O . LEU A 1 83 ? -9.113 -12.365 3.176 1.00 0.00 113 LEU A O 6
ATOM 9443 N N . PRO A 1 84 ? -8.474 -12.918 1.087 1.00 0.00 114 PRO A N 6
ATOM 9444 C CA . PRO A 1 84 ? -8.629 -14.363 1.281 1.00 0.00 114 PRO A CA 6
ATOM 9445 C C . PRO A 1 84 ? -7.577 -14.938 2.223 1.00 0.00 114 PRO A C 6
ATOM 9446 O O . PRO A 1 84 ? -6.381 -14.880 1.943 1.00 0.00 114 PRO A O 6
ATOM 9457 N N . GLY A 1 85 ? -8.032 -15.494 3.342 1.00 0.00 115 GLY A N 6
ATOM 9458 C CA . GLY A 1 85 ? -7.117 -16.072 4.308 1.00 0.00 115 GLY A CA 6
ATOM 9459 C C . GLY A 1 85 ? -7.028 -15.257 5.583 1.00 0.00 115 GLY A C 6
ATOM 9460 O O . GLY A 1 85 ? -6.521 -15.733 6.598 1.00 0.00 115 GLY A O 6
ATOM 9464 N N . MET A 1 86 ? -7.520 -14.023 5.530 1.00 0.00 116 MET A N 6
ATOM 9465 C CA . MET A 1 86 ? -7.493 -13.139 6.689 1.00 0.00 116 MET A CA 6
ATOM 9466 C C . MET A 1 86 ? -8.878 -13.023 7.317 1.00 0.00 116 MET A C 6
ATOM 9467 O O . MET A 1 86 ? -9.849 -12.684 6.641 1.00 0.00 116 MET A O 6
ATOM 9481 N N . ASN A 1 87 ? -8.962 -13.308 8.612 1.00 0.00 117 ASN A N 6
ATOM 9482 C CA . ASN A 1 87 ? -10.230 -13.236 9.330 1.00 0.00 117 ASN A CA 6
ATOM 9483 C C . ASN A 1 87 ? -10.698 -11.790 9.463 1.00 0.00 117 ASN A C 6
ATOM 9484 O O . ASN A 1 87 ? -11.897 -11.512 9.448 1.00 0.00 117 ASN A O 6
ATOM 9495 N N . ARG A 1 88 ? -9.744 -10.875 9.592 1.00 0.00 118 ARG A N 6
ATOM 9496 C CA . ARG A 1 88 ? -10.059 -9.457 9.728 1.00 0.00 118 ARG A CA 6
ATOM 9497 C C . ARG A 1 88 ? -9.941 -8.743 8.385 1.00 0.00 118 ARG A C 6
ATOM 9498 O O . ARG A 1 88 ? -9.310 -9.231 7.448 1.00 0.00 118 ARG A O 6
ATOM 9519 N N . PRO A 1 89 ? -10.564 -7.559 8.288 1.00 0.00 119 PRO A N 6
ATOM 9520 C CA . PRO A 1 89 ? -10.544 -6.752 7.064 1.00 0.00 119 PRO A CA 6
ATOM 9521 C C . PRO A 1 89 ? -9.167 -6.161 6.782 1.00 0.00 119 PRO A C 6
ATOM 9522 O O . PRO A 1 89 ? -8.227 -6.358 7.553 1.00 0.00 119 PRO A O 6
ATOM 9533 N N . ILE A 1 90 ? -9.055 -5.437 5.674 1.00 0.00 120 ILE A N 6
ATOM 9534 C CA . ILE A 1 90 ? -7.793 -4.816 5.292 1.00 0.00 120 ILE A CA 6
ATOM 9535 C C . ILE A 1 90 ? -7.640 -3.441 5.933 1.00 0.00 120 ILE A C 6
ATOM 9536 O O . ILE A 1 90 ? -8.569 -2.635 5.924 1.00 0.00 120 ILE A O 6
ATOM 9552 N N . GLN A 1 91 ? -6.460 -3.181 6.488 1.00 0.00 121 GLN A N 6
ATOM 9553 C CA . GLN A 1 91 ? -6.185 -1.902 7.133 1.00 0.00 121 GLN A CA 6
ATOM 9554 C C . GLN A 1 91 ? -5.271 -1.041 6.267 1.00 0.00 121 GLN A C 6
ATOM 9555 O O . GLN A 1 91 ? -4.153 -1.440 5.940 1.00 0.00 121 GLN A O 6
ATOM 9569 N N . VAL A 1 92 ? -5.754 0.141 5.898 1.00 0.00 122 VAL A N 6
ATOM 9570 C CA . VAL A 1 92 ? -4.980 1.059 5.071 1.00 0.00 122 VAL A CA 6
ATOM 9571 C C . VAL A 1 92 ? -5.050 2.481 5.616 1.00 0.00 122 VAL A C 6
ATOM 9572 O O . VAL A 1 92 ? -6.117 3.093 5.650 1.00 0.00 122 VAL A O 6
ATOM 9585 N N . LYS A 1 93 ? -3.904 3.002 6.041 1.00 0.00 123 LYS A N 6
ATOM 9586 C CA . LYS A 1 93 ? -3.832 4.354 6.583 1.00 0.00 123 LYS A CA 6
ATOM 9587 C C . LYS A 1 93 ? -2.706 5.145 5.925 1.00 0.00 123 LYS A C 6
ATOM 9588 O O . LYS A 1 93 ? -1.730 4.584 5.426 1.00 0.00 123 LYS A O 6
ATOM 9607 N N . PRO A 1 94 ? -2.840 6.479 5.925 1.00 0.00 124 PRO A N 6
ATOM 9608 C CA . PRO A 1 94 ? -1.842 7.375 5.334 1.00 0.00 124 PRO A CA 6
ATOM 9609 C C . PRO A 1 94 ? -0.546 7.409 6.136 1.00 0.00 124 PRO A C 6
ATOM 9610 O O . PRO A 1 94 ? -0.432 8.138 7.120 1.00 0.00 124 PRO A O 6
ATOM 9621 N N . ALA A 1 95 ? 0.430 6.614 5.708 1.00 0.00 125 ALA A N 6
ATOM 9622 C CA . ALA A 1 95 ? 1.719 6.555 6.385 1.00 0.00 125 ALA A CA 6
ATOM 9623 C C . ALA A 1 95 ? 2.250 7.954 6.679 1.00 0.00 125 ALA A C 6
ATOM 9624 O O . ALA A 1 95 ? 2.336 8.796 5.785 1.00 0.00 125 ALA A O 6
ATOM 9631 N N . ALA A 1 96 ? 2.603 8.196 7.937 1.00 0.00 126 ALA A N 6
ATOM 9632 C CA . ALA A 1 96 ? 3.126 9.493 8.348 1.00 0.00 126 ALA A CA 6
ATOM 9633 C C . ALA A 1 96 ? 4.430 9.338 9.123 1.00 0.00 126 ALA A C 6
ATOM 9634 O O . ALA A 1 96 ? 4.450 9.440 10.350 1.00 0.00 126 ALA A O 6
ATOM 9641 N N . SER A 1 97 ? 5.517 9.091 8.400 1.00 0.00 127 SER A N 6
ATOM 9642 C CA . SER A 1 97 ? 6.825 8.917 9.021 1.00 0.00 127 SER A CA 6
ATOM 9643 C C . SER A 1 97 ? 7.858 9.838 8.378 1.00 0.00 127 SER A C 6
ATOM 9644 O O . SER A 1 97 ? 8.034 9.835 7.160 1.00 0.00 127 SER A O 6
ATOM 9652 N N . GLU A 1 98 ? 8.538 10.624 9.206 1.00 0.00 128 GLU A N 6
ATOM 9653 C CA . GLU A 1 98 ? 9.553 11.551 8.718 1.00 0.00 128 GLU A CA 6
ATOM 9654 C C . GLU A 1 98 ? 10.936 11.162 9.232 1.00 0.00 128 GLU A C 6
ATOM 9655 O O . GLU A 1 98 ? 11.918 11.197 8.491 1.00 0.00 128 GLU A O 6
ATOM 9667 N N . GLY A 1 99 ? 11.005 10.792 10.507 1.00 0.00 129 GLY A N 6
ATOM 9668 C CA . GLY A 1 99 ? 12.272 10.403 11.099 1.00 0.00 129 GLY A CA 6
ATOM 9669 C C . GLY A 1 99 ? 12.331 10.695 12.585 1.00 0.00 129 GLY A C 6
ATOM 9670 O O . GLY A 1 99 ? 12.705 11.795 12.994 1.00 0.00 129 GLY A O 6
ATOM 9674 N N . ARG A 1 100 ? 11.961 9.709 13.396 1.00 0.00 130 ARG A N 6
ATOM 9675 C CA . ARG A 1 100 ? 11.971 9.867 14.845 1.00 0.00 130 ARG A CA 6
ATOM 9676 C C . ARG A 1 100 ? 12.046 8.510 15.539 1.00 0.00 130 ARG A C 6
ATOM 9677 O O . ARG A 1 100 ? 11.068 7.765 15.576 1.00 0.00 130 ARG A O 6
ATOM 9698 N N . GLY A 1 101 ? 13.216 8.195 16.088 1.00 0.00 131 GLY A N 6
ATOM 9699 C CA . GLY A 1 101 ? 13.397 6.929 16.773 1.00 0.00 131 GLY A CA 6
ATOM 9700 C C . GLY A 1 101 ? 12.232 6.588 17.680 1.00 0.00 131 GLY A C 6
ATOM 9701 O O . GLY A 1 101 ? 11.256 5.978 17.244 1.00 0.00 131 GLY A O 6
ATOM 9705 N N . GLU A 1 102 ? 12.334 6.982 18.946 1.00 0.00 132 GLU A N 6
ATOM 9706 C CA . GLU A 1 102 ? 11.280 6.711 19.917 1.00 0.00 132 GLU A CA 6
ATOM 9707 C C . GLU A 1 102 ? 10.184 7.770 19.839 1.00 0.00 132 GLU A C 6
ATOM 9708 O O . GLU A 1 102 ? 10.464 8.956 19.664 1.00 0.00 132 GLU A O 6
ATOM 9720 N N . SER A 1 103 ? 8.936 7.332 19.971 1.00 0.00 133 SER A N 6
ATOM 9721 C CA . SER A 1 103 ? 7.797 8.241 19.911 1.00 0.00 133 SER A CA 6
ATOM 9722 C C . SER A 1 103 ? 6.656 7.740 20.792 1.00 0.00 133 SER A C 6
ATOM 9723 O O . SER A 1 103 ? 6.361 6.546 20.826 1.00 0.00 133 SER A O 6
ATOM 9731 N N . GLY A 1 104 ? 6.017 8.664 21.504 1.00 0.00 134 GLY A N 6
ATOM 9732 C CA . GLY A 1 104 ? 4.916 8.298 22.375 1.00 0.00 134 GLY A CA 6
ATOM 9733 C C . GLY A 1 104 ? 5.334 7.326 23.461 1.00 0.00 134 GLY A C 6
ATOM 9734 O O . GLY A 1 104 ? 5.195 6.111 23.324 1.00 0.00 134 GLY A O 6
ATOM 9738 N N . PRO A 1 105 ? 5.861 7.865 24.571 1.00 0.00 135 PRO A N 6
ATOM 9739 C CA . PRO A 1 105 ? 6.313 7.055 25.706 1.00 0.00 135 PRO A CA 6
ATOM 9740 C C . PRO A 1 105 ? 5.153 6.407 26.454 1.00 0.00 135 PRO A C 6
ATOM 9741 O O . PRO A 1 105 ? 4.002 6.817 26.309 1.00 0.00 135 PRO A O 6
ATOM 9752 N N . SER A 1 106 ? 5.464 5.392 27.255 1.00 0.00 136 SER A N 6
ATOM 9753 C CA . SER A 1 106 ? 4.446 4.685 28.023 1.00 0.00 136 SER A CA 6
ATOM 9754 C C . SER A 1 106 ? 3.878 5.578 29.122 1.00 0.00 136 SER A C 6
ATOM 9755 O O . SER A 1 106 ? 4.542 6.500 29.594 1.00 0.00 136 SER A O 6
ATOM 9763 N N . SER A 1 107 ? 2.643 5.296 29.525 1.00 0.00 137 SER A N 6
ATOM 9764 C CA . SER A 1 107 ? 1.982 6.075 30.565 1.00 0.00 137 SER A CA 6
ATOM 9765 C C . SER A 1 107 ? 1.778 7.519 30.116 1.00 0.00 137 SER A C 6
ATOM 9766 O O . SER A 1 107 ? 1.941 8.453 30.900 1.00 0.00 137 SER A O 6
ATOM 9774 N N . GLY A 1 108 ? 1.419 7.693 28.848 1.00 0.00 138 GLY A N 6
ATOM 9775 C CA . GLY A 1 108 ? 1.199 9.024 28.315 1.00 0.00 138 GLY A CA 6
ATOM 9776 C C . GLY A 1 108 ? 1.514 9.117 26.836 1.00 0.00 138 GLY A C 6
ATOM 9777 O O . GLY A 1 108 ? 0.746 8.641 25.999 1.00 0.00 138 GLY A O 6
ATOM 9781 N N . GLY A 1 1 ? 2.453 -8.166 -24.199 1.00 0.00 31 GLY A N 7
ATOM 9782 C CA . GLY A 1 1 ? 1.913 -6.825 -24.325 1.00 0.00 31 GLY A CA 7
ATOM 9783 C C . GLY A 1 1 ? 2.950 -5.823 -24.792 1.00 0.00 31 GLY A C 7
ATOM 9784 O O . GLY A 1 1 ? 4.118 -6.167 -24.974 1.00 0.00 31 GLY A O 7
ATOM 9788 N N . SER A 1 2 ? 2.523 -4.579 -24.987 1.00 0.00 32 SER A N 7
ATOM 9789 C CA . SER A 1 2 ? 3.422 -3.525 -25.442 1.00 0.00 32 SER A CA 7
ATOM 9790 C C . SER A 1 2 ? 4.327 -3.056 -24.306 1.00 0.00 32 SER A C 7
ATOM 9791 O O . SER A 1 2 ? 3.903 -2.976 -23.153 1.00 0.00 32 SER A O 7
ATOM 9799 N N . SER A 1 3 ? 5.575 -2.747 -24.642 1.00 0.00 33 SER A N 7
ATOM 9800 C CA . SER A 1 3 ? 6.542 -2.289 -23.650 1.00 0.00 33 SER A CA 7
ATOM 9801 C C . SER A 1 3 ? 6.675 -0.769 -23.683 1.00 0.00 33 SER A C 7
ATOM 9802 O O . SER A 1 3 ? 6.461 -0.095 -22.676 1.00 0.00 33 SER A O 7
ATOM 9810 N N . GLY A 1 4 ? 7.030 -0.237 -24.848 1.00 0.00 34 GLY A N 7
ATOM 9811 C CA . GLY A 1 4 ? 7.185 1.199 -24.991 1.00 0.00 34 GLY A CA 7
ATOM 9812 C C . GLY A 1 4 ? 5.920 1.957 -24.642 1.00 0.00 34 GLY A C 7
ATOM 9813 O O . GLY A 1 4 ? 5.050 2.151 -25.491 1.00 0.00 34 GLY A O 7
ATOM 9817 N N . SER A 1 5 ? 5.816 2.385 -23.388 1.00 0.00 35 SER A N 7
ATOM 9818 C CA . SER A 1 5 ? 4.645 3.121 -22.926 1.00 0.00 35 SER A CA 7
ATOM 9819 C C . SER A 1 5 ? 4.884 4.626 -23.003 1.00 0.00 35 SER A C 7
ATOM 9820 O O . SER A 1 5 ? 5.659 5.183 -22.225 1.00 0.00 35 SER A O 7
ATOM 9828 N N . SER A 1 6 ? 4.213 5.279 -23.947 1.00 0.00 36 SER A N 7
ATOM 9829 C CA . SER A 1 6 ? 4.355 6.718 -24.129 1.00 0.00 36 SER A CA 7
ATOM 9830 C C . SER A 1 6 ? 3.666 7.479 -23.000 1.00 0.00 36 SER A C 7
ATOM 9831 O O . SER A 1 6 ? 2.442 7.457 -22.877 1.00 0.00 36 SER A O 7
ATOM 9839 N N . GLY A 1 7 ? 4.464 8.153 -22.176 1.00 0.00 37 GLY A N 7
ATOM 9840 C CA . GLY A 1 7 ? 3.915 8.911 -21.067 1.00 0.00 37 GLY A CA 7
ATOM 9841 C C . GLY A 1 7 ? 4.711 8.729 -19.790 1.00 0.00 37 GLY A C 7
ATOM 9842 O O . GLY A 1 7 ? 5.358 7.701 -19.594 1.00 0.00 37 GLY A O 7
ATOM 9846 N N . VAL A 1 8 ? 4.666 9.732 -18.919 1.00 0.00 38 VAL A N 7
ATOM 9847 C CA . VAL A 1 8 ? 5.388 9.679 -17.654 1.00 0.00 38 VAL A CA 7
ATOM 9848 C C . VAL A 1 8 ? 4.451 9.914 -16.475 1.00 0.00 38 VAL A C 7
ATOM 9849 O O . VAL A 1 8 ? 3.595 10.799 -16.497 1.00 0.00 38 VAL A O 7
ATOM 9862 N N . PRO A 1 9 ? 4.614 9.104 -15.418 1.00 0.00 39 PRO A N 7
ATOM 9863 C CA . PRO A 1 9 ? 3.792 9.206 -14.209 1.00 0.00 39 PRO A CA 7
ATOM 9864 C C . PRO A 1 9 ? 4.090 10.470 -13.409 1.00 0.00 39 PRO A C 7
ATOM 9865 O O . PRO A 1 9 ? 5.250 10.833 -13.215 1.00 0.00 39 PRO A O 7
ATOM 9876 N N . MET A 1 10 ? 3.036 11.135 -12.949 1.00 0.00 40 MET A N 7
ATOM 9877 C CA . MET A 1 10 ? 3.186 12.358 -12.169 1.00 0.00 40 MET A CA 7
ATOM 9878 C C . MET A 1 10 ? 2.453 12.246 -10.836 1.00 0.00 40 MET A C 7
ATOM 9879 O O . MET A 1 10 ? 1.393 11.626 -10.748 1.00 0.00 40 MET A O 7
ATOM 9893 N N . LYS A 1 11 ? 3.025 12.849 -9.799 1.00 0.00 41 LYS A N 7
ATOM 9894 C CA . LYS A 1 11 ? 2.426 12.818 -8.470 1.00 0.00 41 LYS A CA 7
ATOM 9895 C C . LYS A 1 11 ? 1.908 14.197 -8.074 1.00 0.00 41 LYS A C 7
ATOM 9896 O O . LYS A 1 11 ? 1.939 15.135 -8.872 1.00 0.00 41 LYS A O 7
ATOM 9915 N N . ASP A 1 12 ? 1.434 14.314 -6.839 1.00 0.00 42 ASP A N 7
ATOM 9916 C CA . ASP A 1 12 ? 0.912 15.580 -6.336 1.00 0.00 42 ASP A CA 7
ATOM 9917 C C . ASP A 1 12 ? 1.807 16.138 -5.235 1.00 0.00 42 ASP A C 7
ATOM 9918 O O . ASP A 1 12 ? 2.406 15.385 -4.466 1.00 0.00 42 ASP A O 7
ATOM 9927 N N . HIS A 1 13 ? 1.894 17.463 -5.164 1.00 0.00 43 HIS A N 7
ATOM 9928 C CA . HIS A 1 13 ? 2.717 18.122 -4.156 1.00 0.00 43 HIS A CA 7
ATOM 9929 C C . HIS A 1 13 ? 2.272 17.731 -2.750 1.00 0.00 43 HIS A C 7
ATOM 9930 O O . HIS A 1 13 ? 3.097 17.550 -1.855 1.00 0.00 43 HIS A O 7
ATOM 9945 N N . ASP A 1 14 ? 0.963 17.604 -2.564 1.00 0.00 44 ASP A N 7
ATOM 9946 C CA . ASP A 1 14 ? 0.407 17.234 -1.267 1.00 0.00 44 ASP A CA 7
ATOM 9947 C C . ASP A 1 14 ? -0.154 15.816 -1.301 1.00 0.00 44 ASP A C 7
ATOM 9948 O O . ASP A 1 14 ? -1.171 15.526 -0.672 1.00 0.00 44 ASP A O 7
ATOM 9957 N N . ALA A 1 15 ? 0.517 14.937 -2.039 1.00 0.00 45 ALA A N 7
ATOM 9958 C CA . ALA A 1 15 ? 0.086 13.550 -2.153 1.00 0.00 45 ALA A CA 7
ATOM 9959 C C . ALA A 1 15 ? 0.143 12.844 -0.802 1.00 0.00 45 ALA A C 7
ATOM 9960 O O . ALA A 1 15 ? 0.617 13.408 0.184 1.00 0.00 45 ALA A O 7
ATOM 9967 N N . ILE A 1 16 ? -0.343 11.608 -0.765 1.00 0.00 46 ILE A N 7
ATOM 9968 C CA . ILE A 1 16 ? -0.347 10.826 0.465 1.00 0.00 46 ILE A CA 7
ATOM 9969 C C . ILE A 1 16 ? -0.036 9.360 0.185 1.00 0.00 46 ILE A C 7
ATOM 9970 O O . ILE A 1 16 ? -0.576 8.766 -0.749 1.00 0.00 46 ILE A O 7
ATOM 9986 N N . LYS A 1 17 ? 0.837 8.779 1.002 1.00 0.00 47 LYS A N 7
ATOM 9987 C CA . LYS A 1 17 ? 1.219 7.381 0.845 1.00 0.00 47 LYS A CA 7
ATOM 9988 C C . LYS A 1 17 ? 0.360 6.480 1.728 1.00 0.00 47 LYS A C 7
ATOM 9989 O O . LYS A 1 17 ? 0.299 6.662 2.944 1.00 0.00 47 LYS A O 7
ATOM 10008 N N . LEU A 1 18 ? -0.301 5.509 1.107 1.00 0.00 48 LEU A N 7
ATOM 10009 C CA . LEU A 1 18 ? -1.156 4.579 1.837 1.00 0.00 48 LEU A CA 7
ATOM 10010 C C . LEU A 1 18 ? -0.386 3.319 2.221 1.00 0.00 48 LEU A C 7
ATOM 10011 O O . LEU A 1 18 ? 0.147 2.618 1.360 1.00 0.00 48 LEU A O 7
ATOM 10027 N N . PHE A 1 19 ? -0.335 3.035 3.518 1.00 0.00 49 PHE A N 7
ATOM 10028 C CA . PHE A 1 19 ? 0.368 1.859 4.016 1.00 0.00 49 PHE A CA 7
ATOM 10029 C C . PHE A 1 19 ? -0.618 0.771 4.431 1.00 0.00 49 PHE A C 7
ATOM 10030 O O . PHE A 1 19 ? -1.530 1.014 5.222 1.00 0.00 49 PHE A O 7
ATOM 10047 N N . VAL A 1 20 ? -0.428 -0.429 3.892 1.00 0.00 50 VAL A N 7
ATOM 10048 C CA . VAL A 1 20 ? -1.300 -1.555 4.206 1.00 0.00 50 VAL A CA 7
ATOM 10049 C C . VAL A 1 20 ? -0.603 -2.549 5.129 1.00 0.00 50 VAL A C 7
ATOM 10050 O O . VAL A 1 20 ? 0.540 -2.936 4.891 1.00 0.00 50 VAL A O 7
ATOM 10063 N N . GLY A 1 21 ? -1.301 -2.959 6.183 1.00 0.00 51 GLY A N 7
ATOM 10064 C CA . GLY A 1 21 ? -0.733 -3.905 7.126 1.00 0.00 51 GLY A CA 7
ATOM 10065 C C . GLY A 1 21 ? -1.635 -5.099 7.363 1.00 0.00 51 GLY A C 7
ATOM 10066 O O . GLY A 1 21 ? -1.716 -5.612 8.479 1.00 0.00 51 GLY A O 7
ATOM 10070 N N . GLN A 1 22 ? -2.317 -5.542 6.312 1.00 0.00 52 GLN A N 7
ATOM 10071 C CA . GLN A 1 22 ? -3.220 -6.683 6.412 1.00 0.00 52 GLN A CA 7
ATOM 10072 C C . GLN A 1 22 ? -3.015 -7.644 5.247 1.00 0.00 52 GLN A C 7
ATOM 10073 O O . GLN A 1 22 ? -3.977 -8.170 4.686 1.00 0.00 52 GLN A O 7
ATOM 10087 N N . ILE A 1 23 ? -1.756 -7.869 4.887 1.00 0.00 53 ILE A N 7
ATOM 10088 C CA . ILE A 1 23 ? -1.424 -8.768 3.788 1.00 0.00 53 ILE A CA 7
ATOM 10089 C C . ILE A 1 23 ? -0.817 -10.068 4.305 1.00 0.00 53 ILE A C 7
ATOM 10090 O O . ILE A 1 23 ? 0.253 -10.083 4.915 1.00 0.00 53 ILE A O 7
ATOM 10106 N N . PRO A 1 24 ? -1.514 -11.187 4.056 1.00 0.00 54 PRO A N 7
ATOM 10107 C CA . PRO A 1 24 ? -1.061 -12.513 4.486 1.00 0.00 54 PRO A CA 7
ATOM 10108 C C . PRO A 1 24 ? 0.165 -12.986 3.711 1.00 0.00 54 PRO A C 7
ATOM 10109 O O . PRO A 1 24 ? 0.837 -12.195 3.050 1.00 0.00 54 PRO A O 7
ATOM 10120 N N . ARG A 1 25 ? 0.450 -14.281 3.798 1.00 0.00 55 ARG A N 7
ATOM 10121 C CA . ARG A 1 25 ? 1.595 -14.860 3.106 1.00 0.00 55 ARG A CA 7
ATOM 10122 C C . ARG A 1 25 ? 1.141 -15.741 1.946 1.00 0.00 55 ARG A C 7
ATOM 10123 O O . ARG A 1 25 ? 0.441 -16.733 2.143 1.00 0.00 55 ARG A O 7
ATOM 10144 N N . GLY A 1 26 ? 1.546 -15.371 0.734 1.00 0.00 56 GLY A N 7
ATOM 10145 C CA . GLY A 1 26 ? 1.171 -16.138 -0.439 1.00 0.00 56 GLY A CA 7
ATOM 10146 C C . GLY A 1 26 ? 0.808 -15.255 -1.617 1.00 0.00 56 GLY A C 7
ATOM 10147 O O . GLY A 1 26 ? 0.955 -15.657 -2.772 1.00 0.00 56 GLY A O 7
ATOM 10151 N N . LEU A 1 27 ? 0.332 -14.049 -1.326 1.00 0.00 57 LEU A N 7
ATOM 10152 C CA . LEU A 1 27 ? -0.054 -13.107 -2.370 1.00 0.00 57 LEU A CA 7
ATOM 10153 C C . LEU A 1 27 ? 1.042 -12.072 -2.604 1.00 0.00 57 LEU A C 7
ATOM 10154 O O . LEU A 1 27 ? 2.010 -11.998 -1.846 1.00 0.00 57 LEU A O 7
ATOM 10170 N N . ASP A 1 28 ? 0.882 -11.275 -3.654 1.00 0.00 58 ASP A N 7
ATOM 10171 C CA . ASP A 1 28 ? 1.857 -10.242 -3.985 1.00 0.00 58 ASP A CA 7
ATOM 10172 C C . ASP A 1 28 ? 1.163 -8.989 -4.509 1.00 0.00 58 ASP A C 7
ATOM 10173 O O . ASP A 1 28 ? -0.065 -8.907 -4.521 1.00 0.00 58 ASP A O 7
ATOM 10182 N N . GLU A 1 29 ? 1.958 -8.015 -4.941 1.00 0.00 59 GLU A N 7
ATOM 10183 C CA . GLU A 1 29 ? 1.419 -6.765 -5.464 1.00 0.00 59 GLU A CA 7
ATOM 10184 C C . GLU A 1 29 ? 0.507 -7.024 -6.659 1.00 0.00 59 GLU A C 7
ATOM 10185 O O . GLU A 1 29 ? -0.319 -6.184 -7.015 1.00 0.00 59 GLU A O 7
ATOM 10197 N N . GLN A 1 30 ? 0.665 -8.191 -7.275 1.00 0.00 60 GLN A N 7
ATOM 10198 C CA . GLN A 1 30 ? -0.144 -8.560 -8.431 1.00 0.00 60 GLN A CA 7
ATOM 10199 C C . GLN A 1 30 ? -1.596 -8.795 -8.027 1.00 0.00 60 GLN A C 7
ATOM 10200 O O . GLN A 1 30 ? -2.496 -8.763 -8.866 1.00 0.00 60 GLN A O 7
ATOM 10214 N N . ASP A 1 31 ? -1.815 -9.032 -6.739 1.00 0.00 61 ASP A N 7
ATOM 10215 C CA . ASP A 1 31 ? -3.158 -9.272 -6.224 1.00 0.00 61 ASP A CA 7
ATOM 10216 C C . ASP A 1 31 ? -3.734 -8.007 -5.595 1.00 0.00 61 ASP A C 7
ATOM 10217 O O . ASP A 1 31 ? -4.950 -7.866 -5.460 1.00 0.00 61 ASP A O 7
ATOM 10226 N N . LEU A 1 32 ? -2.852 -7.090 -5.212 1.00 0.00 62 LEU A N 7
ATOM 10227 C CA . LEU A 1 32 ? -3.272 -5.836 -4.596 1.00 0.00 62 LEU A CA 7
ATOM 10228 C C . LEU A 1 32 ? -3.491 -4.757 -5.652 1.00 0.00 62 LEU A C 7
ATOM 10229 O O . LEU A 1 32 ? -4.415 -3.950 -5.550 1.00 0.00 62 LEU A O 7
ATOM 10245 N N . LYS A 1 33 ? -2.635 -4.750 -6.669 1.00 0.00 63 LYS A N 7
ATOM 10246 C CA . LYS A 1 33 ? -2.735 -3.773 -7.747 1.00 0.00 63 LYS A CA 7
ATOM 10247 C C . LYS A 1 33 ? -4.170 -3.669 -8.255 1.00 0.00 63 LYS A C 7
ATOM 10248 O O . LYS A 1 33 ? -4.714 -2.578 -8.429 1.00 0.00 63 LYS A O 7
ATOM 10267 N N . PRO A 1 34 ? -4.799 -4.828 -8.496 1.00 0.00 64 PRO A N 7
ATOM 10268 C CA . PRO A 1 34 ? -6.179 -4.893 -8.985 1.00 0.00 64 PRO A CA 7
ATOM 10269 C C . PRO A 1 34 ? -7.119 -3.992 -8.191 1.00 0.00 64 PRO A C 7
ATOM 10270 O O . PRO A 1 34 ? -7.808 -3.143 -8.757 1.00 0.00 64 PRO A O 7
ATOM 10281 N N . LEU A 1 35 ? -7.142 -4.182 -6.876 1.00 0.00 65 LEU A N 7
ATOM 10282 C CA . LEU A 1 35 ? -7.997 -3.386 -6.003 1.00 0.00 65 LEU A CA 7
ATOM 10283 C C . LEU A 1 35 ? -7.604 -1.913 -6.052 1.00 0.00 65 LEU A C 7
ATOM 10284 O O . LEU A 1 35 ? -8.450 -1.040 -6.249 1.00 0.00 65 LEU A O 7
ATOM 10300 N N . PHE A 1 36 ? -6.315 -1.643 -5.873 1.00 0.00 66 PHE A N 7
ATOM 10301 C CA . PHE A 1 36 ? -5.809 -0.275 -5.899 1.00 0.00 66 PHE A CA 7
ATOM 10302 C C . PHE A 1 36 ? -6.100 0.387 -7.242 1.00 0.00 66 PHE A C 7
ATOM 10303 O O . PHE A 1 36 ? -6.191 1.611 -7.335 1.00 0.00 66 PHE A O 7
ATOM 10320 N N . GLU A 1 37 ? -6.243 -0.431 -8.280 1.00 0.00 67 GLU A N 7
ATOM 10321 C CA . GLU A 1 37 ? -6.522 0.076 -9.619 1.00 0.00 67 GLU A CA 7
ATOM 10322 C C . GLU A 1 37 ? -8.022 0.264 -9.828 1.00 0.00 67 GLU A C 7
ATOM 10323 O O . GLU A 1 37 ? -8.461 0.688 -10.896 1.00 0.00 67 GLU A O 7
ATOM 10335 N N . GLU A 1 38 ? -8.801 -0.055 -8.799 1.00 0.00 68 GLU A N 7
ATOM 10336 C CA . GLU A 1 38 ? -10.252 0.078 -8.871 1.00 0.00 68 GLU A CA 7
ATOM 10337 C C . GLU A 1 38 ? -10.691 1.478 -8.452 1.00 0.00 68 GLU A C 7
ATOM 10338 O O . GLU A 1 38 ? -11.788 1.924 -8.790 1.00 0.00 68 GLU A O 7
ATOM 10350 N N . PHE A 1 39 ? -9.827 2.166 -7.713 1.00 0.00 69 PHE A N 7
ATOM 10351 C CA . PHE A 1 39 ? -10.126 3.515 -7.245 1.00 0.00 69 PHE A CA 7
ATOM 10352 C C . PHE A 1 39 ? -9.442 4.559 -8.123 1.00 0.00 69 PHE A C 7
ATOM 10353 O O . PHE A 1 39 ? -10.035 5.579 -8.471 1.00 0.00 69 PHE A O 7
ATOM 10370 N N . GLY A 1 40 ? -8.187 4.296 -8.476 1.00 0.00 70 GLY A N 7
ATOM 10371 C CA . GLY A 1 40 ? -7.442 5.221 -9.309 1.00 0.00 70 GLY A CA 7
ATOM 10372 C C . GLY A 1 40 ? -6.083 4.678 -9.706 1.00 0.00 70 GLY A C 7
ATOM 10373 O O . GLY A 1 40 ? -5.680 3.606 -9.255 1.00 0.00 70 GLY A O 7
ATOM 10377 N N . ARG A 1 41 ? -5.377 5.419 -10.554 1.00 0.00 71 ARG A N 7
ATOM 10378 C CA . ARG A 1 41 ? -4.057 5.004 -11.014 1.00 0.00 71 ARG A CA 7
ATOM 10379 C C . ARG A 1 41 ? -3.040 5.069 -9.879 1.00 0.00 71 ARG A C 7
ATOM 10380 O O . ARG A 1 41 ? -3.001 6.040 -9.122 1.00 0.00 71 ARG A O 7
ATOM 10401 N N . ILE A 1 42 ? -2.219 4.031 -9.767 1.00 0.00 72 ILE A N 7
ATOM 10402 C CA . ILE A 1 42 ? -1.202 3.971 -8.724 1.00 0.00 72 ILE A CA 7
ATOM 10403 C C . ILE A 1 42 ? 0.093 4.635 -9.181 1.00 0.00 72 ILE A C 7
ATOM 10404 O O . ILE A 1 42 ? 0.358 4.743 -10.378 1.00 0.00 72 ILE A O 7
ATOM 10420 N N . TYR A 1 43 ? 0.896 5.076 -8.220 1.00 0.00 73 TYR A N 7
ATOM 10421 C CA . TYR A 1 43 ? 2.164 5.730 -8.523 1.00 0.00 73 TYR A CA 7
ATOM 10422 C C . TYR A 1 43 ? 3.341 4.827 -8.167 1.00 0.00 73 TYR A C 7
ATOM 10423 O O . TYR A 1 43 ? 4.244 4.619 -8.977 1.00 0.00 73 TYR A O 7
ATOM 10441 N N . GLU A 1 44 ? 3.323 4.293 -6.949 1.00 0.00 74 GLU A N 7
ATOM 10442 C CA . GLU A 1 44 ? 4.389 3.413 -6.486 1.00 0.00 74 GLU A CA 7
ATOM 10443 C C . GLU A 1 44 ? 3.835 2.322 -5.573 1.00 0.00 74 GLU A C 7
ATOM 10444 O O . GLU A 1 44 ? 2.973 2.580 -4.731 1.00 0.00 74 GLU A O 7
ATOM 10456 N N . LEU A 1 45 ? 4.336 1.104 -5.745 1.00 0.00 75 LEU A N 7
ATOM 10457 C CA . LEU A 1 45 ? 3.892 -0.027 -4.937 1.00 0.00 75 LEU A CA 7
ATOM 10458 C C . LEU A 1 45 ? 5.058 -0.956 -4.615 1.00 0.00 75 LEU A C 7
ATOM 10459 O O . LEU A 1 45 ? 5.711 -1.486 -5.514 1.00 0.00 75 LEU A O 7
ATOM 10475 N N . THR A 1 46 ? 5.313 -1.152 -3.325 1.00 0.00 76 THR A N 7
ATOM 10476 C CA . THR A 1 46 ? 6.399 -2.018 -2.883 1.00 0.00 76 THR A CA 7
ATOM 10477 C C . THR A 1 46 ? 6.022 -2.766 -1.609 1.00 0.00 76 THR A C 7
ATOM 10478 O O . THR A 1 46 ? 5.545 -2.168 -0.644 1.00 0.00 76 THR A O 7
ATOM 10489 N N . VAL A 1 47 ? 6.239 -4.077 -1.612 1.00 0.00 77 VAL A N 7
ATOM 10490 C CA . VAL A 1 47 ? 5.924 -4.907 -0.455 1.00 0.00 77 VAL A CA 7
ATOM 10491 C C . VAL A 1 47 ? 7.065 -4.896 0.556 1.00 0.00 77 VAL A C 7
ATOM 10492 O O . VAL A 1 47 ? 8.236 -4.999 0.189 1.00 0.00 77 VAL A O 7
ATOM 10505 N N . LEU A 1 48 ? 6.715 -4.772 1.832 1.00 0.00 78 LEU A N 7
ATOM 10506 C CA . LEU A 1 48 ? 7.710 -4.748 2.898 1.00 0.00 78 LEU A CA 7
ATOM 10507 C C . LEU A 1 48 ? 7.988 -6.156 3.415 1.00 0.00 78 LEU A C 7
ATOM 10508 O O . LEU A 1 48 ? 7.067 -6.894 3.766 1.00 0.00 78 LEU A O 7
ATOM 10524 N N . LYS A 1 49 ? 9.265 -6.522 3.462 1.00 0.00 79 LYS A N 7
ATOM 10525 C CA . LYS A 1 49 ? 9.666 -7.840 3.940 1.00 0.00 79 LYS A CA 7
ATOM 10526 C C . LYS A 1 49 ? 10.707 -7.723 5.048 1.00 0.00 79 LYS A C 7
ATOM 10527 O O . LYS A 1 49 ? 11.136 -6.623 5.396 1.00 0.00 79 LYS A O 7
ATOM 10546 N N . ASP A 1 50 ? 11.111 -8.864 5.597 1.00 0.00 80 ASP A N 7
ATOM 10547 C CA . ASP A 1 50 ? 12.104 -8.889 6.664 1.00 0.00 80 ASP A CA 7
ATOM 10548 C C . ASP A 1 50 ? 13.505 -8.653 6.108 1.00 0.00 80 ASP A C 7
ATOM 10549 O O . ASP A 1 50 ? 13.713 -8.672 4.895 1.00 0.00 80 ASP A O 7
ATOM 10558 N N . ARG A 1 51 ? 14.462 -8.431 7.003 1.00 0.00 81 ARG A N 7
ATOM 10559 C CA . ARG A 1 51 ? 15.842 -8.190 6.602 1.00 0.00 81 ARG A CA 7
ATOM 10560 C C . ARG A 1 51 ? 16.726 -9.385 6.946 1.00 0.00 81 ARG A C 7
ATOM 10561 O O . ARG A 1 51 ? 17.540 -9.824 6.132 1.00 0.00 81 ARG A O 7
ATOM 10582 N N . LEU A 1 52 ? 16.561 -9.907 8.156 1.00 0.00 82 LEU A N 7
ATOM 10583 C CA . LEU A 1 52 ? 17.344 -11.052 8.609 1.00 0.00 82 LEU A CA 7
ATOM 10584 C C . LEU A 1 52 ? 16.834 -12.344 7.978 1.00 0.00 82 LEU A C 7
ATOM 10585 O O . LEU A 1 52 ? 17.617 -13.229 7.630 1.00 0.00 82 LEU A O 7
ATOM 10601 N N . THR A 1 53 ? 15.517 -12.445 7.831 1.00 0.00 83 THR A N 7
ATOM 10602 C CA . THR A 1 53 ? 14.902 -13.628 7.241 1.00 0.00 83 THR A CA 7
ATOM 10603 C C . THR A 1 53 ? 14.543 -13.389 5.779 1.00 0.00 83 THR A C 7
ATOM 10604 O O . THR A 1 53 ? 14.818 -14.223 4.918 1.00 0.00 83 THR A O 7
ATOM 10615 N N . GLY A 1 54 ? 13.928 -12.242 5.505 1.00 0.00 84 GLY A N 7
ATOM 10616 C CA . GLY A 1 54 ? 13.542 -11.914 4.145 1.00 0.00 84 GLY A CA 7
ATOM 10617 C C . GLY A 1 54 ? 12.179 -12.469 3.779 1.00 0.00 84 GLY A C 7
ATOM 10618 O O . GLY A 1 54 ? 11.837 -12.569 2.600 1.00 0.00 84 GLY A O 7
ATOM 10622 N N . LEU A 1 55 ? 11.399 -12.832 4.791 1.00 0.00 85 LEU A N 7
ATOM 10623 C CA . LEU A 1 55 ? 10.066 -13.381 4.571 1.00 0.00 85 LEU A CA 7
ATOM 10624 C C . LEU A 1 55 ? 9.019 -12.272 4.536 1.00 0.00 85 LEU A C 7
ATOM 10625 O O . LEU A 1 55 ? 9.166 -11.244 5.197 1.00 0.00 85 LEU A O 7
ATOM 10641 N N . HIS A 1 56 ? 7.960 -12.489 3.762 1.00 0.00 86 HIS A N 7
ATOM 10642 C CA . HIS A 1 56 ? 6.886 -11.509 3.643 1.00 0.00 86 HIS A CA 7
ATOM 10643 C C . HIS A 1 56 ? 6.329 -11.144 5.015 1.00 0.00 86 HIS A C 7
ATOM 10644 O O . HIS A 1 56 ? 5.531 -11.884 5.590 1.00 0.00 86 HIS A O 7
ATOM 10659 N N . LYS A 1 57 ? 6.756 -9.999 5.536 1.00 0.00 87 LYS A N 7
ATOM 10660 C CA . LYS A 1 57 ? 6.301 -9.534 6.841 1.00 0.00 87 LYS A CA 7
ATOM 10661 C C . LYS A 1 57 ? 4.778 -9.453 6.888 1.00 0.00 87 LYS A C 7
ATOM 10662 O O . LYS A 1 57 ? 4.150 -9.936 7.830 1.00 0.00 87 LYS A O 7
ATOM 10681 N N . GLY A 1 58 ? 4.191 -8.839 5.866 1.00 0.00 88 GLY A N 7
ATOM 10682 C CA . GLY A 1 58 ? 2.746 -8.707 5.810 1.00 0.00 88 GLY A CA 7
ATOM 10683 C C . GLY A 1 58 ? 2.301 -7.266 5.667 1.00 0.00 88 GLY A C 7
ATOM 10684 O O . GLY A 1 58 ? 1.327 -6.845 6.292 1.00 0.00 88 GLY A O 7
ATOM 10688 N N . CYS A 1 59 ? 3.016 -6.506 4.844 1.00 0.00 89 CYS A N 7
ATOM 10689 C CA . CYS A 1 59 ? 2.690 -5.102 4.622 1.00 0.00 89 CYS A CA 7
ATOM 10690 C C . CYS A 1 59 ? 3.241 -4.621 3.284 1.00 0.00 89 CYS A C 7
ATOM 10691 O O . CYS A 1 59 ? 4.131 -5.244 2.708 1.00 0.00 89 CYS A O 7
ATOM 10699 N N . ALA A 1 60 ? 2.703 -3.508 2.795 1.00 0.00 90 ALA A N 7
ATOM 10700 C CA . ALA A 1 60 ? 3.140 -2.943 1.524 1.00 0.00 90 ALA A CA 7
ATOM 10701 C C . ALA A 1 60 ? 2.890 -1.439 1.477 1.00 0.00 90 ALA A C 7
ATOM 10702 O O . ALA A 1 60 ? 1.868 -0.955 1.964 1.00 0.00 90 ALA A O 7
ATOM 10709 N N . PHE A 1 61 ? 3.829 -0.706 0.888 1.00 0.00 91 PHE A N 7
ATOM 10710 C CA . PHE A 1 61 ? 3.710 0.743 0.779 1.00 0.00 91 PHE A CA 7
ATOM 10711 C C . PHE A 1 61 ? 3.111 1.140 -0.567 1.00 0.00 91 PHE A C 7
ATOM 10712 O O . PHE A 1 61 ? 3.724 0.939 -1.616 1.00 0.00 91 PHE A O 7
ATOM 10729 N N . LEU A 1 62 ? 1.908 1.704 -0.529 1.00 0.00 92 LEU A N 7
ATOM 10730 C CA . LEU A 1 62 ? 1.224 2.129 -1.745 1.00 0.00 92 LEU A CA 7
ATOM 10731 C C . LEU A 1 62 ? 1.181 3.651 -1.842 1.00 0.00 92 LEU A C 7
ATOM 10732 O O . LEU A 1 62 ? 0.942 4.341 -0.851 1.00 0.00 92 LEU A O 7
ATOM 10748 N N . THR A 1 63 ? 1.412 4.169 -3.045 1.00 0.00 93 THR A N 7
ATOM 10749 C CA . THR A 1 63 ? 1.399 5.609 -3.272 1.00 0.00 93 THR A CA 7
ATOM 10750 C C . THR A 1 63 ? 0.501 5.971 -4.449 1.00 0.00 93 THR A C 7
ATOM 10751 O O . THR A 1 63 ? 0.702 5.492 -5.566 1.00 0.00 93 THR A O 7
ATOM 10762 N N . TYR A 1 64 ? -0.489 6.819 -4.193 1.00 0.00 94 TYR A N 7
ATOM 10763 C CA . TYR A 1 64 ? -1.419 7.244 -5.232 1.00 0.00 94 TYR A CA 7
ATOM 10764 C C . TYR A 1 64 ? -0.984 8.573 -5.842 1.00 0.00 94 TYR A C 7
ATOM 10765 O O . TYR A 1 64 ? -0.534 9.476 -5.135 1.00 0.00 94 TYR A O 7
ATOM 10783 N N . CYS A 1 65 ? -1.122 8.686 -7.158 1.00 0.00 95 CYS A N 7
ATOM 10784 C CA . CYS A 1 65 ? -0.743 9.904 -7.866 1.00 0.00 95 CYS A CA 7
ATOM 10785 C C . CYS A 1 65 ? -1.454 11.118 -7.276 1.00 0.00 95 CYS A C 7
ATOM 10786 O O . CYS A 1 65 ? -0.829 12.141 -6.999 1.00 0.00 95 CYS A O 7
ATOM 10794 N N . ALA A 1 66 ? -2.764 10.997 -7.090 1.00 0.00 96 ALA A N 7
ATOM 10795 C CA . ALA A 1 66 ? -3.560 12.084 -6.533 1.00 0.00 96 ALA A CA 7
ATOM 10796 C C . ALA A 1 66 ? -3.914 11.815 -5.075 1.00 0.00 96 ALA A C 7
ATOM 10797 O O . ALA A 1 66 ? -3.839 10.678 -4.608 1.00 0.00 96 ALA A O 7
ATOM 10804 N N . ARG A 1 67 ? -4.298 12.867 -4.360 1.00 0.00 97 ARG A N 7
ATOM 10805 C CA . ARG A 1 67 ? -4.662 12.743 -2.953 1.00 0.00 97 ARG A CA 7
ATOM 10806 C C . ARG A 1 67 ? -6.064 12.159 -2.803 1.00 0.00 97 ARG A C 7
ATOM 10807 O O . ARG A 1 67 ? -6.308 11.321 -1.935 1.00 0.00 97 ARG A O 7
ATOM 10828 N N . ASP A 1 68 ? -6.980 12.607 -3.654 1.00 0.00 98 ASP A N 7
ATOM 10829 C CA . ASP A 1 68 ? -8.357 12.129 -3.617 1.00 0.00 98 ASP A CA 7
ATOM 10830 C C . ASP A 1 68 ? -8.409 10.612 -3.765 1.00 0.00 98 ASP A C 7
ATOM 10831 O O . ASP A 1 68 ? -9.015 9.919 -2.947 1.00 0.00 98 ASP A O 7
ATOM 10840 N N . SER A 1 69 ? -7.772 10.102 -4.813 1.00 0.00 99 SER A N 7
ATOM 10841 C CA . SER A 1 69 ? -7.750 8.667 -5.071 1.00 0.00 99 SER A CA 7
ATOM 10842 C C . SER A 1 69 ? -7.371 7.894 -3.811 1.00 0.00 99 SER A C 7
ATOM 10843 O O . SER A 1 69 ? -7.874 6.798 -3.567 1.00 0.00 99 SER A O 7
ATOM 10851 N N . ALA A 1 70 ? -6.481 8.475 -3.013 1.00 0.00 100 ALA A N 7
ATOM 10852 C CA . ALA A 1 70 ? -6.036 7.843 -1.777 1.00 0.00 100 ALA A CA 7
ATOM 10853 C C . ALA A 1 70 ? -7.161 7.797 -0.749 1.00 0.00 100 ALA A C 7
ATOM 10854 O O . ALA A 1 70 ? -7.475 6.737 -0.204 1.00 0.00 100 ALA A O 7
ATOM 10861 N N . LEU A 1 71 ? -7.765 8.951 -0.486 1.00 0.00 101 LEU A N 7
ATOM 10862 C CA . LEU A 1 71 ? -8.855 9.041 0.478 1.00 0.00 101 LEU A CA 7
ATOM 10863 C C . LEU A 1 71 ? -9.890 7.947 0.236 1.00 0.00 101 LEU A C 7
ATOM 10864 O O . LEU A 1 71 ? -10.234 7.190 1.144 1.00 0.00 101 LEU A O 7
ATOM 10880 N N . LYS A 1 72 ? -10.380 7.867 -0.996 1.00 0.00 102 LYS A N 7
ATOM 10881 C CA . LYS A 1 72 ? -11.373 6.863 -1.361 1.00 0.00 102 LYS A CA 7
ATOM 10882 C C . LYS A 1 72 ? -10.874 5.460 -1.031 1.00 0.00 102 LYS A C 7
ATOM 10883 O O . LYS A 1 72 ? -11.382 4.809 -0.118 1.00 0.00 102 LYS A O 7
ATOM 10902 N N . ALA A 1 73 ? -9.876 5.000 -1.779 1.00 0.00 103 ALA A N 7
ATOM 10903 C CA . ALA A 1 73 ? -9.307 3.675 -1.563 1.00 0.00 103 ALA A CA 7
ATOM 10904 C C . ALA A 1 73 ? -8.995 3.446 -0.088 1.00 0.00 103 ALA A C 7
ATOM 10905 O O . ALA A 1 73 ? -9.048 2.317 0.398 1.00 0.00 103 ALA A O 7
ATOM 10912 N N . GLN A 1 74 ? -8.670 4.524 0.618 1.00 0.00 104 GLN A N 7
ATOM 10913 C CA . GLN A 1 74 ? -8.348 4.439 2.038 1.00 0.00 104 GLN A CA 7
ATOM 10914 C C . GLN A 1 74 ? -9.591 4.110 2.859 1.00 0.00 104 GLN A C 7
ATOM 10915 O O . GLN A 1 74 ? -9.665 3.060 3.497 1.00 0.00 104 GLN A O 7
ATOM 10929 N N . SER A 1 75 ? -10.564 5.014 2.837 1.00 0.00 105 SER A N 7
ATOM 10930 C CA . SER A 1 75 ? -11.803 4.822 3.583 1.00 0.00 105 SER A CA 7
ATOM 10931 C C . SER A 1 75 ? -12.714 3.823 2.875 1.00 0.00 105 SER A C 7
ATOM 10932 O O . SER A 1 75 ? -13.789 3.488 3.372 1.00 0.00 105 SER A O 7
ATOM 10940 N N . ALA A 1 76 ? -12.275 3.353 1.713 1.00 0.00 106 ALA A N 7
ATOM 10941 C CA . ALA A 1 76 ? -13.049 2.391 0.937 1.00 0.00 106 ALA A CA 7
ATOM 10942 C C . ALA A 1 76 ? -12.583 0.965 1.209 1.00 0.00 106 ALA A C 7
ATOM 10943 O O . ALA A 1 76 ? -13.354 0.013 1.076 1.00 0.00 106 ALA A O 7
ATOM 10950 N N . LEU A 1 77 ? -11.319 0.823 1.589 1.00 0.00 107 LEU A N 7
ATOM 10951 C CA . LEU A 1 77 ? -10.750 -0.489 1.880 1.00 0.00 107 LEU A CA 7
ATOM 10952 C C . LEU A 1 77 ? -10.525 -0.665 3.378 1.00 0.00 107 LEU A C 7
ATOM 10953 O O . LEU A 1 77 ? -10.758 -1.742 3.929 1.00 0.00 107 LEU A O 7
ATOM 10969 N N . HIS A 1 78 ? -10.072 0.399 4.033 1.00 0.00 108 HIS A N 7
ATOM 10970 C CA . HIS A 1 78 ? -9.818 0.363 5.468 1.00 0.00 108 HIS A CA 7
ATOM 10971 C C . HIS A 1 78 ? -11.003 -0.244 6.214 1.00 0.00 108 HIS A C 7
ATOM 10972 O O . HIS A 1 78 ? -12.073 0.358 6.292 1.00 0.00 108 HIS A O 7
ATOM 10986 N N . GLU A 1 79 ? -10.802 -1.439 6.760 1.00 0.00 109 GLU A N 7
ATOM 10987 C CA . GLU A 1 79 ? -11.855 -2.128 7.498 1.00 0.00 109 GLU A CA 7
ATOM 10988 C C . GLU A 1 79 ? -13.109 -2.280 6.642 1.00 0.00 109 GLU A C 7
ATOM 10989 O O . GLU A 1 79 ? -14.226 -2.093 7.123 1.00 0.00 109 GLU A O 7
ATOM 11001 N N . GLN A 1 80 ? -12.914 -2.619 5.372 1.00 0.00 110 GLN A N 7
ATOM 11002 C CA . GLN A 1 80 ? -14.029 -2.795 4.449 1.00 0.00 110 GLN A CA 7
ATOM 11003 C C . GLN A 1 80 ? -13.911 -4.118 3.699 1.00 0.00 110 GLN A C 7
ATOM 11004 O O . GLN A 1 80 ? -14.888 -4.855 3.561 1.00 0.00 110 GLN A O 7
ATOM 11018 N N . LYS A 1 81 ? -12.709 -4.413 3.216 1.00 0.00 111 LYS A N 7
ATOM 11019 C CA . LYS A 1 81 ? -12.462 -5.648 2.480 1.00 0.00 111 LYS A CA 7
ATOM 11020 C C . LYS A 1 81 ? -11.827 -6.701 3.382 1.00 0.00 111 LYS A C 7
ATOM 11021 O O . LYS A 1 81 ? -11.237 -6.377 4.413 1.00 0.00 111 LYS A O 7
ATOM 11040 N N . THR A 1 82 ? -11.951 -7.964 2.987 1.00 0.00 112 THR A N 7
ATOM 11041 C CA . THR A 1 82 ? -11.389 -9.065 3.760 1.00 0.00 112 THR A CA 7
ATOM 11042 C C . THR A 1 82 ? -10.662 -10.055 2.857 1.00 0.00 112 THR A C 7
ATOM 11043 O O . THR A 1 82 ? -11.270 -10.981 2.318 1.00 0.00 112 THR A O 7
ATOM 11054 N N . LEU A 1 83 ? -9.359 -9.856 2.697 1.00 0.00 113 LEU A N 7
ATOM 11055 C CA . LEU A 1 83 ? -8.548 -10.733 1.859 1.00 0.00 113 LEU A CA 7
ATOM 11056 C C . LEU A 1 83 ? -8.919 -12.195 2.082 1.00 0.00 113 LEU A C 7
ATOM 11057 O O . LEU A 1 83 ? -9.439 -12.576 3.131 1.00 0.00 113 LEU A O 7
ATOM 11073 N N . PRO A 1 84 ? -8.645 -13.036 1.074 1.00 0.00 114 PRO A N 7
ATOM 11074 C CA . PRO A 1 84 ? -8.939 -14.471 1.138 1.00 0.00 114 PRO A CA 7
ATOM 11075 C C . PRO A 1 84 ? -8.038 -15.204 2.125 1.00 0.00 114 PRO A C 7
ATOM 11076 O O . PRO A 1 84 ? -6.853 -15.411 1.864 1.00 0.00 114 PRO A O 7
ATOM 11087 N N . GLY A 1 85 ? -8.607 -15.596 3.261 1.00 0.00 115 GLY A N 7
ATOM 11088 C CA . GLY A 1 85 ? -7.840 -16.303 4.270 1.00 0.00 115 GLY A CA 7
ATOM 11089 C C . GLY A 1 85 ? -7.512 -15.431 5.466 1.00 0.00 115 GLY A C 7
ATOM 11090 O O . GLY A 1 85 ? -6.871 -15.882 6.414 1.00 0.00 115 GLY A O 7
ATOM 11094 N N . MET A 1 86 ? -7.953 -14.178 5.420 1.00 0.00 116 MET A N 7
ATOM 11095 C CA . MET A 1 86 ? -7.702 -13.240 6.509 1.00 0.00 116 MET A CA 7
ATOM 11096 C C . MET A 1 86 ? -8.975 -12.981 7.308 1.00 0.00 116 MET A C 7
ATOM 11097 O O . MET A 1 86 ? -9.882 -12.294 6.841 1.00 0.00 116 MET A O 7
ATOM 11111 N N . ASN A 1 87 ? -9.034 -13.536 8.514 1.00 0.00 117 ASN A N 7
ATOM 11112 C CA . ASN A 1 87 ? -10.197 -13.366 9.377 1.00 0.00 117 ASN A CA 7
ATOM 11113 C C . ASN A 1 87 ? -10.538 -11.888 9.545 1.00 0.00 117 ASN A C 7
ATOM 11114 O O . ASN A 1 87 ? -11.708 -11.519 9.654 1.00 0.00 117 ASN A O 7
ATOM 11125 N N . ARG A 1 88 ? -9.509 -11.048 9.564 1.00 0.00 118 ARG A N 7
ATOM 11126 C CA . ARG A 1 88 ? -9.699 -9.611 9.720 1.00 0.00 118 ARG A CA 7
ATOM 11127 C C . ARG A 1 88 ? -9.618 -8.903 8.370 1.00 0.00 118 ARG A C 7
ATOM 11128 O O . ARG A 1 88 ? -9.003 -9.391 7.421 1.00 0.00 118 ARG A O 7
ATOM 11149 N N . PRO A 1 89 ? -10.253 -7.725 8.280 1.00 0.00 119 PRO A N 7
ATOM 11150 C CA . PRO A 1 89 ? -10.268 -6.925 7.052 1.00 0.00 119 PRO A CA 7
ATOM 11151 C C . PRO A 1 89 ? -8.902 -6.324 6.735 1.00 0.00 119 PRO A C 7
ATOM 11152 O O . PRO A 1 89 ? -7.907 -6.646 7.385 1.00 0.00 119 PRO A O 7
ATOM 11163 N N . ILE A 1 90 ? -8.864 -5.450 5.735 1.00 0.00 120 ILE A N 7
ATOM 11164 C CA . ILE A 1 90 ? -7.620 -4.804 5.335 1.00 0.00 120 ILE A CA 7
ATOM 11165 C C . ILE A 1 90 ? -7.476 -3.434 5.990 1.00 0.00 120 ILE A C 7
ATOM 11166 O O . ILE A 1 90 ? -8.430 -2.658 6.043 1.00 0.00 120 ILE A O 7
ATOM 11182 N N . GLN A 1 91 ? -6.278 -3.145 6.487 1.00 0.00 121 GLN A N 7
ATOM 11183 C CA . GLN A 1 91 ? -6.009 -1.869 7.139 1.00 0.00 121 GLN A CA 7
ATOM 11184 C C . GLN A 1 91 ? -5.112 -0.993 6.271 1.00 0.00 121 GLN A C 7
ATOM 11185 O O . GLN A 1 91 ? -3.984 -1.368 5.950 1.00 0.00 121 GLN A O 7
ATOM 11199 N N . VAL A 1 92 ? -5.620 0.176 5.894 1.00 0.00 122 VAL A N 7
ATOM 11200 C CA . VAL A 1 92 ? -4.863 1.106 5.063 1.00 0.00 122 VAL A CA 7
ATOM 11201 C C . VAL A 1 92 ? -4.914 2.519 5.634 1.00 0.00 122 VAL A C 7
ATOM 11202 O O . VAL A 1 92 ? -5.977 3.135 5.701 1.00 0.00 122 VAL A O 7
ATOM 11215 N N . LYS A 1 93 ? -3.757 3.027 6.044 1.00 0.00 123 LYS A N 7
ATOM 11216 C CA . LYS A 1 93 ? -3.667 4.368 6.608 1.00 0.00 123 LYS A CA 7
ATOM 11217 C C . LYS A 1 93 ? -2.656 5.214 5.841 1.00 0.00 123 LYS A C 7
ATOM 11218 O O . LYS A 1 93 ? -1.683 4.707 5.283 1.00 0.00 123 LYS A O 7
ATOM 11237 N N . PRO A 1 94 ? -2.889 6.535 5.813 1.00 0.00 124 PRO A N 7
ATOM 11238 C CA . PRO A 1 94 ? -2.008 7.479 5.119 1.00 0.00 124 PRO A CA 7
ATOM 11239 C C . PRO A 1 94 ? -0.659 7.633 5.815 1.00 0.00 124 PRO A C 7
ATOM 11240 O O . PRO A 1 94 ? -0.437 8.591 6.554 1.00 0.00 124 PRO A O 7
ATOM 11251 N N . ALA A 1 95 ? 0.238 6.683 5.572 1.00 0.00 125 ALA A N 7
ATOM 11252 C CA . ALA A 1 95 ? 1.565 6.714 6.174 1.00 0.00 125 ALA A CA 7
ATOM 11253 C C . ALA A 1 95 ? 2.075 8.145 6.304 1.00 0.00 125 ALA A C 7
ATOM 11254 O O . ALA A 1 95 ? 2.479 8.575 7.384 1.00 0.00 125 ALA A O 7
ATOM 11261 N N . ALA A 1 96 ? 2.055 8.879 5.196 1.00 0.00 126 ALA A N 7
ATOM 11262 C CA . ALA A 1 96 ? 2.514 10.262 5.187 1.00 0.00 126 ALA A CA 7
ATOM 11263 C C . ALA A 1 96 ? 1.371 11.222 5.499 1.00 0.00 126 ALA A C 7
ATOM 11264 O O . ALA A 1 96 ? 0.591 11.583 4.618 1.00 0.00 126 ALA A O 7
ATOM 11271 N N . SER A 1 97 ? 1.277 11.632 6.760 1.00 0.00 127 SER A N 7
ATOM 11272 C CA . SER A 1 97 ? 0.226 12.547 7.190 1.00 0.00 127 SER A CA 7
ATOM 11273 C C . SER A 1 97 ? 0.813 13.892 7.606 1.00 0.00 127 SER A C 7
ATOM 11274 O O . SER A 1 97 ? 0.333 14.946 7.189 1.00 0.00 127 SER A O 7
ATOM 11282 N N . GLU A 1 98 ? 1.855 13.847 8.431 1.00 0.00 128 GLU A N 7
ATOM 11283 C CA . GLU A 1 98 ? 2.508 15.062 8.903 1.00 0.00 128 GLU A CA 7
ATOM 11284 C C . GLU A 1 98 ? 2.851 15.984 7.737 1.00 0.00 128 GLU A C 7
ATOM 11285 O O . GLU A 1 98 ? 2.869 15.562 6.582 1.00 0.00 128 GLU A O 7
ATOM 11297 N N . GLY A 1 99 ? 3.123 17.248 8.049 1.00 0.00 129 GLY A N 7
ATOM 11298 C CA . GLY A 1 99 ? 3.461 18.210 7.018 1.00 0.00 129 GLY A CA 7
ATOM 11299 C C . GLY A 1 99 ? 2.600 19.456 7.082 1.00 0.00 129 GLY A C 7
ATOM 11300 O O . GLY A 1 99 ? 2.259 19.928 8.167 1.00 0.00 129 GLY A O 7
ATOM 11304 N N . ARG A 1 100 ? 2.248 19.991 5.917 1.00 0.00 130 ARG A N 7
ATOM 11305 C CA . ARG A 1 100 ? 1.423 21.191 5.846 1.00 0.00 130 ARG A CA 7
ATOM 11306 C C . ARG A 1 100 ? 0.095 20.982 6.569 1.00 0.00 130 ARG A C 7
ATOM 11307 O O . ARG A 1 100 ? -0.474 19.892 6.541 1.00 0.00 130 ARG A O 7
ATOM 11328 N N . GLY A 1 101 ? -0.392 22.036 7.217 1.00 0.00 131 GLY A N 7
ATOM 11329 C CA . GLY A 1 101 ? -1.648 21.948 7.938 1.00 0.00 131 GLY A CA 7
ATOM 11330 C C . GLY A 1 101 ? -1.928 23.185 8.769 1.00 0.00 131 GLY A C 7
ATOM 11331 O O . GLY A 1 101 ? -2.869 23.926 8.491 1.00 0.00 131 GLY A O 7
ATOM 11335 N N . GLU A 1 102 ? -1.108 23.406 9.792 1.00 0.00 132 GLU A N 7
ATOM 11336 C CA . GLU A 1 102 ? -1.275 24.561 10.667 1.00 0.00 132 GLU A CA 7
ATOM 11337 C C . GLU A 1 102 ? -0.880 25.849 9.949 1.00 0.00 132 GLU A C 7
ATOM 11338 O O . GLU A 1 102 ? -0.185 25.818 8.934 1.00 0.00 132 GLU A O 7
ATOM 11350 N N . SER A 1 103 ? -1.329 26.979 10.485 1.00 0.00 133 SER A N 7
ATOM 11351 C CA . SER A 1 103 ? -1.026 28.278 9.894 1.00 0.00 133 SER A CA 7
ATOM 11352 C C . SER A 1 103 ? -1.396 28.301 8.414 1.00 0.00 133 SER A C 7
ATOM 11353 O O . SER A 1 103 ? -0.704 28.910 7.600 1.00 0.00 133 SER A O 7
ATOM 11361 N N . GLY A 1 104 ? -2.493 27.631 8.074 1.00 0.00 134 GLY A N 7
ATOM 11362 C CA . GLY A 1 104 ? -2.936 27.586 6.693 1.00 0.00 134 GLY A CA 7
ATOM 11363 C C . GLY A 1 104 ? -3.284 28.958 6.151 1.00 0.00 134 GLY A C 7
ATOM 11364 O O . GLY A 1 104 ? -2.790 29.981 6.626 1.00 0.00 134 GLY A O 7
ATOM 11368 N N . PRO A 1 105 ? -4.155 28.992 5.131 1.00 0.00 135 PRO A N 7
ATOM 11369 C CA . PRO A 1 105 ? -4.588 30.243 4.501 1.00 0.00 135 PRO A CA 7
ATOM 11370 C C . PRO A 1 105 ? -5.478 31.076 5.417 1.00 0.00 135 PRO A C 7
ATOM 11371 O O . PRO A 1 105 ? -5.717 32.256 5.161 1.00 0.00 135 PRO A O 7
ATOM 11382 N N . SER A 1 106 ? -5.965 30.454 6.486 1.00 0.00 136 SER A N 7
ATOM 11383 C CA . SER A 1 106 ? -6.832 31.138 7.439 1.00 0.00 136 SER A CA 7
ATOM 11384 C C . SER A 1 106 ? -6.120 32.337 8.058 1.00 0.00 136 SER A C 7
ATOM 11385 O O . SER A 1 106 ? -5.247 32.182 8.912 1.00 0.00 136 SER A O 7
ATOM 11393 N N . SER A 1 107 ? -6.500 33.533 7.621 1.00 0.00 137 SER A N 7
ATOM 11394 C CA . SER A 1 107 ? -5.896 34.760 8.128 1.00 0.00 137 SER A CA 7
ATOM 11395 C C . SER A 1 107 ? -6.789 35.410 9.180 1.00 0.00 137 SER A C 7
ATOM 11396 O O . SER A 1 107 ? -7.978 35.630 8.952 1.00 0.00 137 SER A O 7
ATOM 11404 N N . GLY A 1 108 ? -6.206 35.716 10.335 1.00 0.00 138 GLY A N 7
ATOM 11405 C CA . GLY A 1 108 ? -6.962 36.338 11.406 1.00 0.00 138 GLY A CA 7
ATOM 11406 C C . GLY A 1 108 ? -6.278 37.573 11.958 1.00 0.00 138 GLY A C 7
ATOM 11407 O O . GLY A 1 108 ? -5.538 37.495 12.939 1.00 0.00 138 GLY A O 7
ATOM 11411 N N . GLY A 1 1 ? -10.087 -0.045 -16.618 1.00 0.00 31 GLY A N 8
ATOM 11412 C CA . GLY A 1 1 ? -10.712 0.377 -17.858 1.00 0.00 31 GLY A CA 8
ATOM 11413 C C . GLY A 1 1 ? -9.738 0.408 -19.018 1.00 0.00 31 GLY A C 8
ATOM 11414 O O . GLY A 1 1 ? -9.587 1.433 -19.683 1.00 0.00 31 GLY A O 8
ATOM 11418 N N . SER A 1 2 ? -9.073 -0.717 -19.261 1.00 0.00 32 SER A N 8
ATOM 11419 C CA . SER A 1 2 ? -8.103 -0.812 -20.346 1.00 0.00 32 SER A CA 8
ATOM 11420 C C . SER A 1 2 ? -7.263 0.459 -20.437 1.00 0.00 32 SER A C 8
ATOM 11421 O O . SER A 1 2 ? -6.999 0.964 -21.528 1.00 0.00 32 SER A O 8
ATOM 11429 N N . SER A 1 3 ? -6.848 0.971 -19.283 1.00 0.00 33 SER A N 8
ATOM 11430 C CA . SER A 1 3 ? -6.042 2.185 -19.231 1.00 0.00 33 SER A CA 8
ATOM 11431 C C . SER A 1 3 ? -4.773 2.030 -20.065 1.00 0.00 33 SER A C 8
ATOM 11432 O O . SER A 1 3 ? -4.446 0.936 -20.522 1.00 0.00 33 SER A O 8
ATOM 11440 N N . GLY A 1 4 ? -4.061 3.137 -20.258 1.00 0.00 34 GLY A N 8
ATOM 11441 C CA . GLY A 1 4 ? -2.836 3.104 -21.035 1.00 0.00 34 GLY A CA 8
ATOM 11442 C C . GLY A 1 4 ? -1.782 4.051 -20.497 1.00 0.00 34 GLY A C 8
ATOM 11443 O O . GLY A 1 4 ? -2.075 5.206 -20.188 1.00 0.00 34 GLY A O 8
ATOM 11447 N N . SER A 1 5 ? -0.552 3.561 -20.382 1.00 0.00 35 SER A N 8
ATOM 11448 C CA . SER A 1 5 ? 0.549 4.371 -19.871 1.00 0.00 35 SER A CA 8
ATOM 11449 C C . SER A 1 5 ? 1.002 5.390 -20.912 1.00 0.00 35 SER A C 8
ATOM 11450 O O . SER A 1 5 ? 1.395 5.028 -22.022 1.00 0.00 35 SER A O 8
ATOM 11458 N N . SER A 1 6 ? 0.944 6.666 -20.546 1.00 0.00 36 SER A N 8
ATOM 11459 C CA . SER A 1 6 ? 1.345 7.739 -21.449 1.00 0.00 36 SER A CA 8
ATOM 11460 C C . SER A 1 6 ? 2.859 7.925 -21.433 1.00 0.00 36 SER A C 8
ATOM 11461 O O . SER A 1 6 ? 3.495 8.018 -22.482 1.00 0.00 36 SER A O 8
ATOM 11469 N N . GLY A 1 7 ? 3.430 7.979 -20.234 1.00 0.00 37 GLY A N 8
ATOM 11470 C CA . GLY A 1 7 ? 4.865 8.153 -20.102 1.00 0.00 37 GLY A CA 8
ATOM 11471 C C . GLY A 1 7 ? 5.315 8.191 -18.655 1.00 0.00 37 GLY A C 8
ATOM 11472 O O . GLY A 1 7 ? 5.141 7.220 -17.918 1.00 0.00 37 GLY A O 8
ATOM 11476 N N . VAL A 1 8 ? 5.896 9.315 -18.247 1.00 0.00 38 VAL A N 8
ATOM 11477 C CA . VAL A 1 8 ? 6.372 9.475 -16.878 1.00 0.00 38 VAL A CA 8
ATOM 11478 C C . VAL A 1 8 ? 5.209 9.539 -15.895 1.00 0.00 38 VAL A C 8
ATOM 11479 O O . VAL A 1 8 ? 4.151 10.100 -16.182 1.00 0.00 38 VAL A O 8
ATOM 11492 N N . PRO A 1 9 ? 5.406 8.953 -14.705 1.00 0.00 39 PRO A N 8
ATOM 11493 C CA . PRO A 1 9 ? 4.385 8.931 -13.654 1.00 0.00 39 PRO A CA 8
ATOM 11494 C C . PRO A 1 9 ? 4.150 10.309 -13.045 1.00 0.00 39 PRO A C 8
ATOM 11495 O O . PRO A 1 9 ? 5.035 10.872 -12.401 1.00 0.00 39 PRO A O 8
ATOM 11506 N N . MET A 1 10 ? 2.952 10.846 -13.253 1.00 0.00 40 MET A N 8
ATOM 11507 C CA . MET A 1 10 ? 2.602 12.158 -12.722 1.00 0.00 40 MET A CA 8
ATOM 11508 C C . MET A 1 10 ? 1.901 12.030 -11.373 1.00 0.00 40 MET A C 8
ATOM 11509 O O . MET A 1 10 ? 0.995 11.213 -11.208 1.00 0.00 40 MET A O 8
ATOM 11523 N N . LYS A 1 11 ? 2.326 12.841 -10.411 1.00 0.00 41 LYS A N 8
ATOM 11524 C CA . LYS A 1 11 ? 1.739 12.819 -9.076 1.00 0.00 41 LYS A CA 8
ATOM 11525 C C . LYS A 1 11 ? 1.447 14.234 -8.587 1.00 0.00 41 LYS A C 8
ATOM 11526 O O . LYS A 1 11 ? 1.616 15.204 -9.327 1.00 0.00 41 LYS A O 8
ATOM 11545 N N . ASP A 1 12 ? 1.008 14.345 -7.338 1.00 0.00 42 ASP A N 8
ATOM 11546 C CA . ASP A 1 12 ? 0.695 15.642 -6.750 1.00 0.00 42 ASP A CA 8
ATOM 11547 C C . ASP A 1 12 ? 1.759 16.050 -5.736 1.00 0.00 42 ASP A C 8
ATOM 11548 O O . ASP A 1 12 ? 2.337 15.205 -5.053 1.00 0.00 42 ASP A O 8
ATOM 11557 N N . HIS A 1 13 ? 2.013 17.352 -5.644 1.00 0.00 43 HIS A N 8
ATOM 11558 C CA . HIS A 1 13 ? 3.008 17.872 -4.713 1.00 0.00 43 HIS A CA 8
ATOM 11559 C C . HIS A 1 13 ? 2.629 17.544 -3.273 1.00 0.00 43 HIS A C 8
ATOM 11560 O O . HIS A 1 13 ? 3.492 17.450 -2.399 1.00 0.00 43 HIS A O 8
ATOM 11575 N N . ASP A 1 14 ? 1.334 17.372 -3.031 1.00 0.00 44 ASP A N 8
ATOM 11576 C CA . ASP A 1 14 ? 0.841 17.054 -1.696 1.00 0.00 44 ASP A CA 8
ATOM 11577 C C . ASP A 1 14 ? 0.232 15.656 -1.661 1.00 0.00 44 ASP A C 8
ATOM 11578 O O . ASP A 1 14 ? -0.763 15.418 -0.976 1.00 0.00 44 ASP A O 8
ATOM 11587 N N . ALA A 1 15 ? 0.835 14.734 -2.404 1.00 0.00 45 ALA A N 8
ATOM 11588 C CA . ALA A 1 15 ? 0.353 13.359 -2.457 1.00 0.00 45 ALA A CA 8
ATOM 11589 C C . ALA A 1 15 ? 0.352 12.724 -1.071 1.00 0.00 45 ALA A C 8
ATOM 11590 O O . ALA A 1 15 ? 0.681 13.376 -0.079 1.00 0.00 45 ALA A O 8
ATOM 11597 N N . ILE A 1 16 ? -0.021 11.450 -1.009 1.00 0.00 46 ILE A N 8
ATOM 11598 C CA . ILE A 1 16 ? -0.064 10.728 0.256 1.00 0.00 46 ILE A CA 8
ATOM 11599 C C . ILE A 1 16 ? 0.386 9.282 0.079 1.00 0.00 46 ILE A C 8
ATOM 11600 O O . ILE A 1 16 ? -0.021 8.604 -0.864 1.00 0.00 46 ILE A O 8
ATOM 11616 N N . LYS A 1 17 ? 1.228 8.814 0.995 1.00 0.00 47 LYS A N 8
ATOM 11617 C CA . LYS A 1 17 ? 1.733 7.447 0.944 1.00 0.00 47 LYS A CA 8
ATOM 11618 C C . LYS A 1 17 ? 0.936 6.538 1.874 1.00 0.00 47 LYS A C 8
ATOM 11619 O O . LYS A 1 17 ? 1.130 6.554 3.090 1.00 0.00 47 LYS A O 8
ATOM 11638 N N . LEU A 1 18 ? 0.040 5.746 1.295 1.00 0.00 48 LEU A N 8
ATOM 11639 C CA . LEU A 1 18 ? -0.785 4.828 2.073 1.00 0.00 48 LEU A CA 8
ATOM 11640 C C . LEU A 1 18 ? 0.015 3.598 2.492 1.00 0.00 48 LEU A C 8
ATOM 11641 O O . LEU A 1 18 ? 0.922 3.164 1.782 1.00 0.00 48 LEU A O 8
ATOM 11657 N N . PHE A 1 19 ? -0.330 3.040 3.647 1.00 0.00 49 PHE A N 8
ATOM 11658 C CA . PHE A 1 19 ? 0.355 1.859 4.160 1.00 0.00 49 PHE A CA 8
ATOM 11659 C C . PHE A 1 19 ? -0.645 0.765 4.523 1.00 0.00 49 PHE A C 8
ATOM 11660 O O . PHE A 1 19 ? -1.591 0.998 5.276 1.00 0.00 49 PHE A O 8
ATOM 11677 N N . VAL A 1 20 ? -0.430 -0.429 3.981 1.00 0.00 50 VAL A N 8
ATOM 11678 C CA . VAL A 1 20 ? -1.311 -1.560 4.246 1.00 0.00 50 VAL A CA 8
ATOM 11679 C C . VAL A 1 20 ? -0.633 -2.583 5.150 1.00 0.00 50 VAL A C 8
ATOM 11680 O O . VAL A 1 20 ? 0.486 -3.019 4.883 1.00 0.00 50 VAL A O 8
ATOM 11693 N N . GLY A 1 21 ? -1.321 -2.965 6.223 1.00 0.00 51 GLY A N 8
ATOM 11694 C CA . GLY A 1 21 ? -0.770 -3.936 7.150 1.00 0.00 51 GLY A CA 8
ATOM 11695 C C . GLY A 1 21 ? -1.673 -5.139 7.334 1.00 0.00 51 GLY A C 8
ATOM 11696 O O . GLY A 1 21 ? -1.744 -5.708 8.423 1.00 0.00 51 GLY A O 8
ATOM 11700 N N . GLN A 1 22 ? -2.365 -5.526 6.268 1.00 0.00 52 GLN A N 8
ATOM 11701 C CA . GLN A 1 22 ? -3.269 -6.669 6.318 1.00 0.00 52 GLN A CA 8
ATOM 11702 C C . GLN A 1 22 ? -3.072 -7.573 5.106 1.00 0.00 52 GLN A C 8
ATOM 11703 O O . GLN A 1 22 ? -4.039 -8.071 4.527 1.00 0.00 52 GLN A O 8
ATOM 11717 N N . ILE A 1 23 ? -1.816 -7.782 4.728 1.00 0.00 53 ILE A N 8
ATOM 11718 C CA . ILE A 1 23 ? -1.493 -8.627 3.585 1.00 0.00 53 ILE A CA 8
ATOM 11719 C C . ILE A 1 23 ? -0.891 -9.954 4.035 1.00 0.00 53 ILE A C 8
ATOM 11720 O O . ILE A 1 23 ? 0.205 -10.009 4.594 1.00 0.00 53 ILE A O 8
ATOM 11736 N N . PRO A 1 24 ? -1.622 -11.050 3.786 1.00 0.00 54 PRO A N 8
ATOM 11737 C CA . PRO A 1 24 ? -1.179 -12.398 4.156 1.00 0.00 54 PRO A CA 8
ATOM 11738 C C . PRO A 1 24 ? -0.001 -12.873 3.312 1.00 0.00 54 PRO A C 8
ATOM 11739 O O . PRO A 1 24 ? 0.616 -12.087 2.593 1.00 0.00 54 PRO A O 8
ATOM 11750 N N . ARG A 1 25 ? 0.305 -14.163 3.404 1.00 0.00 55 ARG A N 8
ATOM 11751 C CA . ARG A 1 25 ? 1.410 -14.741 2.649 1.00 0.00 55 ARG A CA 8
ATOM 11752 C C . ARG A 1 25 ? 0.897 -15.488 1.421 1.00 0.00 55 ARG A C 8
ATOM 11753 O O . ARG A 1 25 ? -0.056 -16.261 1.505 1.00 0.00 55 ARG A O 8
ATOM 11774 N N . GLY A 1 26 ? 1.537 -15.251 0.280 1.00 0.00 56 GLY A N 8
ATOM 11775 C CA . GLY A 1 26 ? 1.131 -15.907 -0.949 1.00 0.00 56 GLY A CA 8
ATOM 11776 C C . GLY A 1 26 ? 0.810 -14.921 -2.054 1.00 0.00 56 GLY A C 8
ATOM 11777 O O . GLY A 1 26 ? 0.923 -15.245 -3.237 1.00 0.00 56 GLY A O 8
ATOM 11781 N N . LEU A 1 27 ? 0.406 -13.716 -1.670 1.00 0.00 57 LEU A N 8
ATOM 11782 C CA . LEU A 1 27 ? 0.065 -12.679 -2.638 1.00 0.00 57 LEU A CA 8
ATOM 11783 C C . LEU A 1 27 ? 1.216 -11.693 -2.808 1.00 0.00 57 LEU A C 8
ATOM 11784 O O . LEU A 1 27 ? 2.115 -11.622 -1.970 1.00 0.00 57 LEU A O 8
ATOM 11800 N N . ASP A 1 28 ? 1.181 -10.933 -3.897 1.00 0.00 58 ASP A N 8
ATOM 11801 C CA . ASP A 1 28 ? 2.220 -9.948 -4.176 1.00 0.00 58 ASP A CA 8
ATOM 11802 C C . ASP A 1 28 ? 1.609 -8.636 -4.658 1.00 0.00 58 ASP A C 8
ATOM 11803 O O . ASP A 1 28 ? 0.388 -8.482 -4.687 1.00 0.00 58 ASP A O 8
ATOM 11812 N N . GLU A 1 29 ? 2.467 -7.692 -5.035 1.00 0.00 59 GLU A N 8
ATOM 11813 C CA . GLU A 1 29 ? 2.010 -6.393 -5.514 1.00 0.00 59 GLU A CA 8
ATOM 11814 C C . GLU A 1 29 ? 1.098 -6.550 -6.727 1.00 0.00 59 GLU A C 8
ATOM 11815 O O . GLU A 1 29 ? 0.351 -5.637 -7.076 1.00 0.00 59 GLU A O 8
ATOM 11827 N N . GLN A 1 30 ? 1.167 -7.714 -7.365 1.00 0.00 60 GLN A N 8
ATOM 11828 C CA . GLN A 1 30 ? 0.349 -7.990 -8.540 1.00 0.00 60 GLN A CA 8
ATOM 11829 C C . GLN A 1 30 ? -1.063 -8.399 -8.136 1.00 0.00 60 GLN A C 8
ATOM 11830 O O . GLN A 1 30 ? -1.982 -8.388 -8.955 1.00 0.00 60 GLN A O 8
ATOM 11844 N N . ASP A 1 31 ? -1.229 -8.761 -6.868 1.00 0.00 61 ASP A N 8
ATOM 11845 C CA . ASP A 1 31 ? -2.530 -9.174 -6.355 1.00 0.00 61 ASP A CA 8
ATOM 11846 C C . ASP A 1 31 ? -3.235 -8.011 -5.662 1.00 0.00 61 ASP A C 8
ATOM 11847 O O . ASP A 1 31 ? -4.460 -7.999 -5.538 1.00 0.00 61 ASP A O 8
ATOM 11856 N N . LEU A 1 32 ? -2.453 -7.036 -5.212 1.00 0.00 62 LEU A N 8
ATOM 11857 C CA . LEU A 1 32 ? -3.002 -5.869 -4.530 1.00 0.00 62 LEU A CA 8
ATOM 11858 C C . LEU A 1 32 ? -3.279 -4.742 -5.519 1.00 0.00 62 LEU A C 8
ATOM 11859 O O . LEU A 1 32 ? -4.135 -3.889 -5.281 1.00 0.00 62 LEU A O 8
ATOM 11875 N N . LYS A 1 33 ? -2.552 -4.744 -6.631 1.00 0.00 63 LYS A N 8
ATOM 11876 C CA . LYS A 1 33 ? -2.721 -3.725 -7.659 1.00 0.00 63 LYS A CA 8
ATOM 11877 C C . LYS A 1 33 ? -4.173 -3.654 -8.122 1.00 0.00 63 LYS A C 8
ATOM 11878 O O . LYS A 1 33 ? -4.753 -2.578 -8.261 1.00 0.00 63 LYS A O 8
ATOM 11897 N N . PRO A 1 34 ? -4.775 -4.828 -8.366 1.00 0.00 64 PRO A N 8
ATOM 11898 C CA . PRO A 1 34 ? -6.167 -4.925 -8.814 1.00 0.00 64 PRO A CA 8
ATOM 11899 C C . PRO A 1 34 ? -7.107 -4.066 -7.976 1.00 0.00 64 PRO A C 8
ATOM 11900 O O . PRO A 1 34 ? -7.830 -3.221 -8.506 1.00 0.00 64 PRO A O 8
ATOM 11911 N N . LEU A 1 35 ? -7.093 -4.287 -6.667 1.00 0.00 65 LEU A N 8
ATOM 11912 C CA . LEU A 1 35 ? -7.946 -3.532 -5.754 1.00 0.00 65 LEU A CA 8
ATOM 11913 C C . LEU A 1 35 ? -7.623 -2.043 -5.815 1.00 0.00 65 LEU A C 8
ATOM 11914 O O . LEU A 1 35 ? -8.510 -1.213 -6.018 1.00 0.00 65 LEU A O 8
ATOM 11930 N N . PHE A 1 36 ? -6.349 -1.710 -5.640 1.00 0.00 66 PHE A N 8
ATOM 11931 C CA . PHE A 1 36 ? -5.909 -0.321 -5.676 1.00 0.00 66 PHE A CA 8
ATOM 11932 C C . PHE A 1 36 ? -6.267 0.329 -7.010 1.00 0.00 66 PHE A C 8
ATOM 11933 O O . PHE A 1 36 ? -6.435 1.545 -7.094 1.00 0.00 66 PHE A O 8
ATOM 11950 N N . GLU A 1 37 ? -6.381 -0.492 -8.049 1.00 0.00 67 GLU A N 8
ATOM 11951 C CA . GLU A 1 37 ? -6.718 0.002 -9.379 1.00 0.00 67 GLU A CA 8
ATOM 11952 C C . GLU A 1 37 ? -8.227 0.167 -9.532 1.00 0.00 67 GLU A C 8
ATOM 11953 O O . GLU A 1 37 ? -8.708 0.649 -10.557 1.00 0.00 67 GLU A O 8
ATOM 11965 N N . GLU A 1 38 ? -8.968 -0.238 -8.505 1.00 0.00 68 GLU A N 8
ATOM 11966 C CA . GLU A 1 38 ? -10.423 -0.137 -8.527 1.00 0.00 68 GLU A CA 8
ATOM 11967 C C . GLU A 1 38 ? -10.874 1.284 -8.198 1.00 0.00 68 GLU A C 8
ATOM 11968 O O . GLU A 1 38 ? -11.989 1.685 -8.531 1.00 0.00 68 GLU A O 8
ATOM 11980 N N . PHE A 1 39 ? -9.999 2.039 -7.543 1.00 0.00 69 PHE A N 8
ATOM 11981 C CA . PHE A 1 39 ? -10.307 3.415 -7.167 1.00 0.00 69 PHE A CA 8
ATOM 11982 C C . PHE A 1 39 ? -9.573 4.402 -8.070 1.00 0.00 69 PHE A C 8
ATOM 11983 O O . PHE A 1 39 ? -10.158 5.372 -8.552 1.00 0.00 69 PHE A O 8
ATOM 12000 N N . GLY A 1 40 ? -8.288 4.148 -8.294 1.00 0.00 70 GLY A N 8
ATOM 12001 C CA . GLY A 1 40 ? -7.494 5.022 -9.137 1.00 0.00 70 GLY A CA 8
ATOM 12002 C C . GLY A 1 40 ? -6.187 4.386 -9.566 1.00 0.00 70 GLY A C 8
ATOM 12003 O O . GLY A 1 40 ? -5.824 3.313 -9.083 1.00 0.00 70 GLY A O 8
ATOM 12007 N N . ARG A 1 41 ? -5.479 5.046 -10.476 1.00 0.00 71 ARG A N 8
ATOM 12008 C CA . ARG A 1 41 ? -4.207 4.536 -10.972 1.00 0.00 71 ARG A CA 8
ATOM 12009 C C . ARG A 1 41 ? -3.134 4.605 -9.889 1.00 0.00 71 ARG A C 8
ATOM 12010 O O . ARG A 1 41 ? -2.993 5.619 -9.205 1.00 0.00 71 ARG A O 8
ATOM 12031 N N . ILE A 1 42 ? -2.383 3.519 -9.738 1.00 0.00 72 ILE A N 8
ATOM 12032 C CA . ILE A 1 42 ? -1.323 3.457 -8.739 1.00 0.00 72 ILE A CA 8
ATOM 12033 C C . ILE A 1 42 ? -0.046 4.116 -9.249 1.00 0.00 72 ILE A C 8
ATOM 12034 O O . ILE A 1 42 ? 0.272 4.040 -10.436 1.00 0.00 72 ILE A O 8
ATOM 12050 N N . TYR A 1 43 ? 0.682 4.761 -8.345 1.00 0.00 73 TYR A N 8
ATOM 12051 C CA . TYR A 1 43 ? 1.925 5.434 -8.703 1.00 0.00 73 TYR A CA 8
ATOM 12052 C C . TYR A 1 43 ? 3.133 4.578 -8.336 1.00 0.00 73 TYR A C 8
ATOM 12053 O O . TYR A 1 43 ? 4.170 4.634 -8.996 1.00 0.00 73 TYR A O 8
ATOM 12071 N N . GLU A 1 44 ? 2.990 3.787 -7.278 1.00 0.00 74 GLU A N 8
ATOM 12072 C CA . GLU A 1 44 ? 4.069 2.919 -6.821 1.00 0.00 74 GLU A CA 8
ATOM 12073 C C . GLU A 1 44 ? 3.585 1.981 -5.720 1.00 0.00 74 GLU A C 8
ATOM 12074 O O . GLU A 1 44 ? 2.859 2.392 -4.813 1.00 0.00 74 GLU A O 8
ATOM 12086 N N . LEU A 1 45 ? 3.990 0.719 -5.805 1.00 0.00 75 LEU A N 8
ATOM 12087 C CA . LEU A 1 45 ? 3.598 -0.280 -4.816 1.00 0.00 75 LEU A CA 8
ATOM 12088 C C . LEU A 1 45 ? 4.801 -1.102 -4.366 1.00 0.00 75 LEU A C 8
ATOM 12089 O O . LEU A 1 45 ? 5.464 -1.749 -5.177 1.00 0.00 75 LEU A O 8
ATOM 12105 N N . THR A 1 46 ? 5.077 -1.075 -3.066 1.00 0.00 76 THR A N 8
ATOM 12106 C CA . THR A 1 46 ? 6.199 -1.818 -2.507 1.00 0.00 76 THR A CA 8
ATOM 12107 C C . THR A 1 46 ? 5.760 -2.665 -1.318 1.00 0.00 76 THR A C 8
ATOM 12108 O O . THR A 1 46 ? 4.991 -2.212 -0.470 1.00 0.00 76 THR A O 8
ATOM 12119 N N . VAL A 1 47 ? 6.253 -3.898 -1.262 1.00 0.00 77 VAL A N 8
ATOM 12120 C CA . VAL A 1 47 ? 5.913 -4.809 -0.175 1.00 0.00 77 VAL A CA 8
ATOM 12121 C C . VAL A 1 47 ? 7.044 -4.896 0.844 1.00 0.00 77 VAL A C 8
ATOM 12122 O O . VAL A 1 47 ? 8.217 -4.983 0.480 1.00 0.00 77 VAL A O 8
ATOM 12135 N N . LEU A 1 48 ? 6.683 -4.873 2.122 1.00 0.00 78 LEU A N 8
ATOM 12136 C CA . LEU A 1 48 ? 7.668 -4.950 3.196 1.00 0.00 78 LEU A CA 8
ATOM 12137 C C . LEU A 1 48 ? 8.010 -6.401 3.518 1.00 0.00 78 LEU A C 8
ATOM 12138 O O . LEU A 1 48 ? 7.123 -7.222 3.751 1.00 0.00 78 LEU A O 8
ATOM 12154 N N . LYS A 1 49 ? 9.302 -6.709 3.532 1.00 0.00 79 LYS A N 8
ATOM 12155 C CA . LYS A 1 49 ? 9.764 -8.060 3.829 1.00 0.00 79 LYS A CA 8
ATOM 12156 C C . LYS A 1 49 ? 10.958 -8.031 4.778 1.00 0.00 79 LYS A C 8
ATOM 12157 O O . LYS A 1 49 ? 11.747 -7.086 4.769 1.00 0.00 79 LYS A O 8
ATOM 12176 N N . ASP A 1 50 ? 11.085 -9.072 5.593 1.00 0.00 80 ASP A N 8
ATOM 12177 C CA . ASP A 1 50 ? 12.185 -9.166 6.546 1.00 0.00 80 ASP A CA 8
ATOM 12178 C C . ASP A 1 50 ? 13.531 -9.088 5.832 1.00 0.00 80 ASP A C 8
ATOM 12179 O O . ASP A 1 50 ? 13.596 -9.131 4.603 1.00 0.00 80 ASP A O 8
ATOM 12188 N N . ARG A 1 51 ? 14.602 -8.971 6.610 1.00 0.00 81 ARG A N 8
ATOM 12189 C CA . ARG A 1 51 ? 15.946 -8.884 6.051 1.00 0.00 81 ARG A CA 8
ATOM 12190 C C . ARG A 1 51 ? 16.754 -10.136 6.380 1.00 0.00 81 ARG A C 8
ATOM 12191 O O . ARG A 1 51 ? 17.503 -10.642 5.543 1.00 0.00 81 ARG A O 8
ATOM 12212 N N . LEU A 1 52 ? 16.596 -10.632 7.602 1.00 0.00 82 LEU A N 8
ATOM 12213 C CA . LEU A 1 52 ? 17.310 -11.826 8.042 1.00 0.00 82 LEU A CA 8
ATOM 12214 C C . LEU A 1 52 ? 16.667 -13.086 7.472 1.00 0.00 82 LEU A C 8
ATOM 12215 O O . LEU A 1 52 ? 17.356 -14.052 7.140 1.00 0.00 82 LEU A O 8
ATOM 12231 N N . THR A 1 53 ? 15.343 -13.070 7.360 1.00 0.00 83 THR A N 8
ATOM 12232 C CA . THR A 1 53 ? 14.607 -14.210 6.829 1.00 0.00 83 THR A CA 8
ATOM 12233 C C . THR A 1 53 ? 14.212 -13.981 5.374 1.00 0.00 83 THR A C 8
ATOM 12234 O O . THR A 1 53 ? 14.154 -14.920 4.581 1.00 0.00 83 THR A O 8
ATOM 12245 N N . GLY A 1 54 ? 13.942 -12.726 5.030 1.00 0.00 84 GLY A N 8
ATOM 12246 C CA . GLY A 1 54 ? 13.557 -12.396 3.670 1.00 0.00 84 GLY A CA 8
ATOM 12247 C C . GLY A 1 54 ? 12.159 -12.875 3.331 1.00 0.00 84 GLY A C 8
ATOM 12248 O O . GLY A 1 54 ? 11.815 -13.033 2.159 1.00 0.00 84 GLY A O 8
ATOM 12252 N N . LEU A 1 55 ? 11.350 -13.108 4.359 1.00 0.00 85 LEU A N 8
ATOM 12253 C CA . LEU A 1 55 ? 9.981 -13.574 4.165 1.00 0.00 85 LEU A CA 8
ATOM 12254 C C . LEU A 1 55 ? 9.013 -12.398 4.082 1.00 0.00 85 LEU A C 8
ATOM 12255 O O . LEU A 1 55 ? 9.351 -11.274 4.455 1.00 0.00 85 LEU A O 8
ATOM 12271 N N . HIS A 1 56 ? 7.806 -12.665 3.592 1.00 0.00 86 HIS A N 8
ATOM 12272 C CA . HIS A 1 56 ? 6.787 -11.630 3.463 1.00 0.00 86 HIS A CA 8
ATOM 12273 C C . HIS A 1 56 ? 6.229 -11.244 4.830 1.00 0.00 86 HIS A C 8
ATOM 12274 O O . HIS A 1 56 ? 5.375 -11.938 5.382 1.00 0.00 86 HIS A O 8
ATOM 12289 N N . LYS A 1 57 ? 6.717 -10.133 5.370 1.00 0.00 87 LYS A N 8
ATOM 12290 C CA . LYS A 1 57 ? 6.267 -9.653 6.672 1.00 0.00 87 LYS A CA 8
ATOM 12291 C C . LYS A 1 57 ? 4.744 -9.577 6.727 1.00 0.00 87 LYS A C 8
ATOM 12292 O O . LYS A 1 57 ? 4.121 -10.093 7.653 1.00 0.00 87 LYS A O 8
ATOM 12311 N N . GLY A 1 58 ? 4.152 -8.929 5.728 1.00 0.00 88 GLY A N 8
ATOM 12312 C CA . GLY A 1 58 ? 2.707 -8.799 5.682 1.00 0.00 88 GLY A CA 8
ATOM 12313 C C . GLY A 1 58 ? 2.258 -7.354 5.597 1.00 0.00 88 GLY A C 8
ATOM 12314 O O . GLY A 1 58 ? 1.282 -6.961 6.238 1.00 0.00 88 GLY A O 8
ATOM 12318 N N . CYS A 1 59 ? 2.971 -6.559 4.807 1.00 0.00 89 CYS A N 8
ATOM 12319 C CA . CYS A 1 59 ? 2.642 -5.148 4.643 1.00 0.00 89 CYS A CA 8
ATOM 12320 C C . CYS A 1 59 ? 3.154 -4.622 3.306 1.00 0.00 89 CYS A C 8
ATOM 12321 O O . CYS A 1 59 ? 3.998 -5.246 2.664 1.00 0.00 89 CYS A O 8
ATOM 12329 N N . ALA A 1 60 ? 2.636 -3.470 2.892 1.00 0.00 90 ALA A N 8
ATOM 12330 C CA . ALA A 1 60 ? 3.042 -2.860 1.631 1.00 0.00 90 ALA A CA 8
ATOM 12331 C C . ALA A 1 60 ? 2.640 -1.390 1.580 1.00 0.00 90 ALA A C 8
ATOM 12332 O O . ALA A 1 60 ? 1.539 -1.021 1.989 1.00 0.00 90 ALA A O 8
ATOM 12339 N N . PHE A 1 61 ? 3.541 -0.553 1.074 1.00 0.00 91 PHE A N 8
ATOM 12340 C CA . PHE A 1 61 ? 3.281 0.878 0.970 1.00 0.00 91 PHE A CA 8
ATOM 12341 C C . PHE A 1 61 ? 2.697 1.227 -0.396 1.00 0.00 91 PHE A C 8
ATOM 12342 O O . PHE A 1 61 ? 3.324 0.994 -1.430 1.00 0.00 91 PHE A O 8
ATOM 12359 N N . LEU A 1 62 ? 1.492 1.787 -0.392 1.00 0.00 92 LEU A N 8
ATOM 12360 C CA . LEU A 1 62 ? 0.821 2.168 -1.630 1.00 0.00 92 LEU A CA 8
ATOM 12361 C C . LEU A 1 62 ? 0.888 3.677 -1.843 1.00 0.00 92 LEU A C 8
ATOM 12362 O O . LEU A 1 62 ? 0.670 4.457 -0.915 1.00 0.00 92 LEU A O 8
ATOM 12378 N N . THR A 1 63 ? 1.190 4.083 -3.072 1.00 0.00 93 THR A N 8
ATOM 12379 C CA . THR A 1 63 ? 1.285 5.498 -3.408 1.00 0.00 93 THR A CA 8
ATOM 12380 C C . THR A 1 63 ? 0.418 5.836 -4.615 1.00 0.00 93 THR A C 8
ATOM 12381 O O . THR A 1 63 ? 0.632 5.316 -5.710 1.00 0.00 93 THR A O 8
ATOM 12392 N N . TYR A 1 64 ? -0.561 6.711 -4.409 1.00 0.00 94 TYR A N 8
ATOM 12393 C CA . TYR A 1 64 ? -1.462 7.117 -5.481 1.00 0.00 94 TYR A CA 8
ATOM 12394 C C . TYR A 1 64 ? -0.977 8.404 -6.141 1.00 0.00 94 TYR A C 8
ATOM 12395 O O . TYR A 1 64 ? -0.428 9.286 -5.479 1.00 0.00 94 TYR A O 8
ATOM 12413 N N . CYS A 1 65 ? -1.186 8.505 -7.449 1.00 0.00 95 CYS A N 8
ATOM 12414 C CA . CYS A 1 65 ? -0.771 9.684 -8.201 1.00 0.00 95 CYS A CA 8
ATOM 12415 C C . CYS A 1 65 ? -1.440 10.940 -7.654 1.00 0.00 95 CYS A C 8
ATOM 12416 O O . CYS A 1 65 ? -0.824 12.003 -7.581 1.00 0.00 95 CYS A O 8
ATOM 12424 N N . ALA A 1 66 ? -2.707 10.811 -7.272 1.00 0.00 96 ALA A N 8
ATOM 12425 C CA . ALA A 1 66 ? -3.460 11.936 -6.732 1.00 0.00 96 ALA A CA 8
ATOM 12426 C C . ALA A 1 66 ? -3.701 11.767 -5.236 1.00 0.00 96 ALA A C 8
ATOM 12427 O O . ALA A 1 66 ? -3.340 10.747 -4.650 1.00 0.00 96 ALA A O 8
ATOM 12434 N N . ARG A 1 67 ? -4.314 12.775 -4.622 1.00 0.00 97 ARG A N 8
ATOM 12435 C CA . ARG A 1 67 ? -4.601 12.738 -3.193 1.00 0.00 97 ARG A CA 8
ATOM 12436 C C . ARG A 1 67 ? -5.969 12.117 -2.930 1.00 0.00 97 ARG A C 8
ATOM 12437 O O . ARG A 1 67 ? -6.169 11.435 -1.925 1.00 0.00 97 ARG A O 8
ATOM 12458 N N . ASP A 1 68 ? -6.908 12.359 -3.839 1.00 0.00 98 ASP A N 8
ATOM 12459 C CA . ASP A 1 68 ? -8.257 11.823 -3.705 1.00 0.00 98 ASP A CA 8
ATOM 12460 C C . ASP A 1 68 ? -8.239 10.297 -3.705 1.00 0.00 98 ASP A C 8
ATOM 12461 O O . ASP A 1 68 ? -8.700 9.661 -2.758 1.00 0.00 98 ASP A O 8
ATOM 12470 N N . SER A 1 69 ? -7.703 9.717 -4.774 1.00 0.00 99 SER A N 8
ATOM 12471 C CA . SER A 1 69 ? -7.629 8.266 -4.900 1.00 0.00 99 SER A CA 8
ATOM 12472 C C . SER A 1 69 ? -7.252 7.624 -3.568 1.00 0.00 99 SER A C 8
ATOM 12473 O O . SER A 1 69 ? -7.745 6.551 -3.222 1.00 0.00 99 SER A O 8
ATOM 12481 N N . ALA A 1 70 ? -6.374 8.290 -2.825 1.00 0.00 100 ALA A N 8
ATOM 12482 C CA . ALA A 1 70 ? -5.932 7.787 -1.530 1.00 0.00 100 ALA A CA 8
ATOM 12483 C C . ALA A 1 70 ? -7.068 7.814 -0.513 1.00 0.00 100 ALA A C 8
ATOM 12484 O O . ALA A 1 70 ? -7.343 6.815 0.153 1.00 0.00 100 ALA A O 8
ATOM 12491 N N . LEU A 1 71 ? -7.724 8.963 -0.398 1.00 0.00 101 LEU A N 8
ATOM 12492 C CA . LEU A 1 71 ? -8.831 9.121 0.540 1.00 0.00 101 LEU A CA 8
ATOM 12493 C C . LEU A 1 71 ? -9.929 8.100 0.262 1.00 0.00 101 LEU A C 8
ATOM 12494 O O . LEU A 1 71 ? -10.430 7.446 1.178 1.00 0.00 101 LEU A O 8
ATOM 12510 N N . LYS A 1 72 ? -10.298 7.966 -1.007 1.00 0.00 102 LYS A N 8
ATOM 12511 C CA . LYS A 1 72 ? -11.335 7.021 -1.407 1.00 0.00 102 LYS A CA 8
ATOM 12512 C C . LYS A 1 72 ? -10.937 5.593 -1.050 1.00 0.00 102 LYS A C 8
ATOM 12513 O O . LYS A 1 72 ? -11.536 4.973 -0.172 1.00 0.00 102 LYS A O 8
ATOM 12532 N N . ALA A 1 73 ? -9.921 5.078 -1.734 1.00 0.00 103 ALA A N 8
ATOM 12533 C CA . ALA A 1 73 ? -9.441 3.724 -1.486 1.00 0.00 103 ALA A CA 8
ATOM 12534 C C . ALA A 1 73 ? -9.149 3.508 -0.005 1.00 0.00 103 ALA A C 8
ATOM 12535 O O . ALA A 1 73 ? -9.386 2.426 0.531 1.00 0.00 103 ALA A O 8
ATOM 12542 N N . GLN A 1 74 ? -8.633 4.543 0.649 1.00 0.00 104 GLN A N 8
ATOM 12543 C CA . GLN A 1 74 ? -8.308 4.464 2.068 1.00 0.00 104 GLN A CA 8
ATOM 12544 C C . GLN A 1 74 ? -9.556 4.183 2.898 1.00 0.00 104 GLN A C 8
ATOM 12545 O O . GLN A 1 74 ? -9.667 3.136 3.535 1.00 0.00 104 GLN A O 8
ATOM 12559 N N . SER A 1 75 ? -10.494 5.125 2.885 1.00 0.00 105 SER A N 8
ATOM 12560 C CA . SER A 1 75 ? -11.733 4.981 3.640 1.00 0.00 105 SER A CA 8
ATOM 12561 C C . SER A 1 75 ? -12.666 3.979 2.966 1.00 0.00 105 SER A C 8
ATOM 12562 O O . SER A 1 75 ? -13.728 3.651 3.493 1.00 0.00 105 SER A O 8
ATOM 12570 N N . ALA A 1 76 ? -12.260 3.497 1.796 1.00 0.00 106 ALA A N 8
ATOM 12571 C CA . ALA A 1 76 ? -13.058 2.532 1.049 1.00 0.00 106 ALA A CA 8
ATOM 12572 C C . ALA A 1 76 ? -12.558 1.110 1.283 1.00 0.00 106 ALA A C 8
ATOM 12573 O O . ALA A 1 76 ? -13.297 0.142 1.093 1.00 0.00 106 ALA A O 8
ATOM 12580 N N . LEU A 1 77 ? -11.301 0.989 1.695 1.00 0.00 107 LEU A N 8
ATOM 12581 C CA . LEU A 1 77 ? -10.702 -0.315 1.954 1.00 0.00 107 LEU A CA 8
ATOM 12582 C C . LEU A 1 77 ? -10.503 -0.535 3.450 1.00 0.00 107 LEU A C 8
ATOM 12583 O O . LEU A 1 77 ? -10.733 -1.631 3.963 1.00 0.00 107 LEU A O 8
ATOM 12599 N N . HIS A 1 78 ? -10.075 0.514 4.146 1.00 0.00 108 HIS A N 8
ATOM 12600 C CA . HIS A 1 78 ? -9.847 0.436 5.584 1.00 0.00 108 HIS A CA 8
ATOM 12601 C C . HIS A 1 78 ? -11.052 -0.175 6.293 1.00 0.00 108 HIS A C 8
ATOM 12602 O O . HIS A 1 78 ? -12.107 0.451 6.394 1.00 0.00 108 HIS A O 8
ATOM 12616 N N . GLU A 1 79 ? -10.888 -1.401 6.780 1.00 0.00 109 GLU A N 8
ATOM 12617 C CA . GLU A 1 79 ? -11.963 -2.096 7.477 1.00 0.00 109 GLU A CA 8
ATOM 12618 C C . GLU A 1 79 ? -13.203 -2.204 6.595 1.00 0.00 109 GLU A C 8
ATOM 12619 O O . GLU A 1 79 ? -14.328 -2.042 7.066 1.00 0.00 109 GLU A O 8
ATOM 12631 N N . GLN A 1 80 ? -12.988 -2.478 5.312 1.00 0.00 110 GLN A N 8
ATOM 12632 C CA . GLN A 1 80 ? -14.087 -2.606 4.363 1.00 0.00 110 GLN A CA 8
ATOM 12633 C C . GLN A 1 80 ? -13.988 -3.916 3.588 1.00 0.00 110 GLN A C 8
ATOM 12634 O O . GLN A 1 80 ? -14.979 -4.627 3.420 1.00 0.00 110 GLN A O 8
ATOM 12648 N N . LYS A 1 81 ? -12.786 -4.229 3.118 1.00 0.00 111 LYS A N 8
ATOM 12649 C CA . LYS A 1 81 ? -12.556 -5.454 2.361 1.00 0.00 111 LYS A CA 8
ATOM 12650 C C . LYS A 1 81 ? -11.939 -6.533 3.246 1.00 0.00 111 LYS A C 8
ATOM 12651 O O . LYS A 1 81 ? -11.358 -6.237 4.290 1.00 0.00 111 LYS A O 8
ATOM 12670 N N . THR A 1 82 ? -12.069 -7.786 2.821 1.00 0.00 112 THR A N 8
ATOM 12671 C CA . THR A 1 82 ? -11.524 -8.909 3.575 1.00 0.00 112 THR A CA 8
ATOM 12672 C C . THR A 1 82 ? -10.781 -9.876 2.660 1.00 0.00 112 THR A C 8
ATOM 12673 O O . THR A 1 82 ? -11.390 -10.741 2.030 1.00 0.00 112 THR A O 8
ATOM 12684 N N . LEU A 1 83 ? -9.463 -9.725 2.594 1.00 0.00 113 LEU A N 8
ATOM 12685 C CA . LEU A 1 83 ? -8.636 -10.587 1.756 1.00 0.00 113 LEU A CA 8
ATOM 12686 C C . LEU A 1 83 ? -8.895 -12.058 2.065 1.00 0.00 113 LEU A C 8
ATOM 12687 O O . LEU A 1 83 ? -9.345 -12.419 3.153 1.00 0.00 113 LEU A O 8
ATOM 12703 N N . PRO A 1 84 ? -8.602 -12.929 1.088 1.00 0.00 114 PRO A N 8
ATOM 12704 C CA . PRO A 1 84 ? -8.793 -14.375 1.233 1.00 0.00 114 PRO A CA 8
ATOM 12705 C C . PRO A 1 84 ? -7.804 -14.994 2.215 1.00 0.00 114 PRO A C 8
ATOM 12706 O O . PRO A 1 84 ? -6.591 -14.890 2.038 1.00 0.00 114 PRO A O 8
ATOM 12717 N N . GLY A 1 85 ? -8.331 -15.639 3.252 1.00 0.00 115 GLY A N 8
ATOM 12718 C CA . GLY A 1 85 ? -7.480 -16.266 4.246 1.00 0.00 115 GLY A CA 8
ATOM 12719 C C . GLY A 1 85 ? -7.241 -15.375 5.449 1.00 0.00 115 GLY A C 8
ATOM 12720 O O . GLY A 1 85 ? -6.526 -15.752 6.377 1.00 0.00 115 GLY A O 8
ATOM 12724 N N . MET A 1 86 ? -7.839 -14.188 5.433 1.00 0.00 116 MET A N 8
ATOM 12725 C CA . MET A 1 86 ? -7.687 -13.241 6.531 1.00 0.00 116 MET A CA 8
ATOM 12726 C C . MET A 1 86 ? -9.014 -13.025 7.251 1.00 0.00 116 MET A C 8
ATOM 12727 O O . MET A 1 86 ? -9.927 -12.400 6.715 1.00 0.00 116 MET A O 8
ATOM 12741 N N . ASN A 1 87 ? -9.113 -13.548 8.469 1.00 0.00 117 ASN A N 8
ATOM 12742 C CA . ASN A 1 87 ? -10.329 -13.413 9.262 1.00 0.00 117 ASN A CA 8
ATOM 12743 C C . ASN A 1 87 ? -10.699 -11.944 9.445 1.00 0.00 117 ASN A C 8
ATOM 12744 O O . ASN A 1 87 ? -11.877 -11.595 9.525 1.00 0.00 117 ASN A O 8
ATOM 12755 N N . ARG A 1 88 ? -9.685 -11.087 9.508 1.00 0.00 118 ARG A N 8
ATOM 12756 C CA . ARG A 1 88 ? -9.904 -9.656 9.682 1.00 0.00 118 ARG A CA 8
ATOM 12757 C C . ARG A 1 88 ? -9.793 -8.924 8.348 1.00 0.00 118 ARG A C 8
ATOM 12758 O O . ARG A 1 88 ? -9.153 -9.392 7.406 1.00 0.00 118 ARG A O 8
ATOM 12779 N N . PRO A 1 89 ? -10.432 -7.747 8.263 1.00 0.00 119 PRO A N 8
ATOM 12780 C CA . PRO A 1 89 ? -10.420 -6.925 7.049 1.00 0.00 119 PRO A CA 8
ATOM 12781 C C . PRO A 1 89 ? -9.050 -6.313 6.778 1.00 0.00 119 PRO A C 8
ATOM 12782 O O . PRO A 1 89 ? -8.088 -6.575 7.500 1.00 0.00 119 PRO A O 8
ATOM 12793 N N . ILE A 1 90 ? -8.969 -5.496 5.733 1.00 0.00 120 ILE A N 8
ATOM 12794 C CA . ILE A 1 90 ? -7.717 -4.845 5.368 1.00 0.00 120 ILE A CA 8
ATOM 12795 C C . ILE A 1 90 ? -7.581 -3.490 6.054 1.00 0.00 120 ILE A C 8
ATOM 12796 O O . ILE A 1 90 ? -8.545 -2.730 6.144 1.00 0.00 120 ILE A O 8
ATOM 12812 N N . GLN A 1 91 ? -6.378 -3.194 6.534 1.00 0.00 121 GLN A N 8
ATOM 12813 C CA . GLN A 1 91 ? -6.116 -1.930 7.211 1.00 0.00 121 GLN A CA 8
ATOM 12814 C C . GLN A 1 91 ? -5.194 -1.046 6.376 1.00 0.00 121 GLN A C 8
ATOM 12815 O O . GLN A 1 91 ? -4.062 -1.422 6.075 1.00 0.00 121 GLN A O 8
ATOM 12829 N N . VAL A 1 92 ? -5.688 0.131 6.005 1.00 0.00 122 VAL A N 8
ATOM 12830 C CA . VAL A 1 92 ? -4.909 1.069 5.205 1.00 0.00 122 VAL A CA 8
ATOM 12831 C C . VAL A 1 92 ? -4.954 2.471 5.803 1.00 0.00 122 VAL A C 8
ATOM 12832 O O . VAL A 1 92 ? -6.029 3.023 6.039 1.00 0.00 122 VAL A O 8
ATOM 12845 N N . LYS A 1 93 ? -3.780 3.042 6.046 1.00 0.00 123 LYS A N 8
ATOM 12846 C CA . LYS A 1 93 ? -3.683 4.381 6.615 1.00 0.00 123 LYS A CA 8
ATOM 12847 C C . LYS A 1 93 ? -2.600 5.194 5.914 1.00 0.00 123 LYS A C 8
ATOM 12848 O O . LYS A 1 93 ? -1.646 4.651 5.355 1.00 0.00 123 LYS A O 8
ATOM 12867 N N . PRO A 1 94 ? -2.746 6.527 5.942 1.00 0.00 124 PRO A N 8
ATOM 12868 C CA . PRO A 1 94 ? -1.788 7.442 5.316 1.00 0.00 124 PRO A CA 8
ATOM 12869 C C . PRO A 1 94 ? -0.452 7.475 6.050 1.00 0.00 124 PRO A C 8
ATOM 12870 O O . PRO A 1 94 ? -0.214 8.346 6.886 1.00 0.00 124 PRO A O 8
ATOM 12881 N N . ALA A 1 95 ? 0.416 6.521 5.731 1.00 0.00 125 ALA A N 8
ATOM 12882 C CA . ALA A 1 95 ? 1.729 6.443 6.359 1.00 0.00 125 ALA A CA 8
ATOM 12883 C C . ALA A 1 95 ? 2.274 7.833 6.668 1.00 0.00 125 ALA A C 8
ATOM 12884 O O . ALA A 1 95 ? 2.724 8.100 7.782 1.00 0.00 125 ALA A O 8
ATOM 12891 N N . ALA A 1 96 ? 2.231 8.715 5.674 1.00 0.00 126 ALA A N 8
ATOM 12892 C CA . ALA A 1 96 ? 2.719 10.078 5.841 1.00 0.00 126 ALA A CA 8
ATOM 12893 C C . ALA A 1 96 ? 1.716 10.930 6.612 1.00 0.00 126 ALA A C 8
ATOM 12894 O O . ALA A 1 96 ? 0.666 11.297 6.087 1.00 0.00 126 ALA A O 8
ATOM 12901 N N . SER A 1 97 ? 2.048 11.239 7.862 1.00 0.00 127 SER A N 8
ATOM 12902 C CA . SER A 1 97 ? 1.174 12.044 8.707 1.00 0.00 127 SER A CA 8
ATOM 12903 C C . SER A 1 97 ? 1.740 13.449 8.892 1.00 0.00 127 SER A C 8
ATOM 12904 O O . SER A 1 97 ? 2.874 13.728 8.504 1.00 0.00 127 SER A O 8
ATOM 12912 N N . GLU A 1 98 ? 0.941 14.329 9.487 1.00 0.00 128 GLU A N 8
ATOM 12913 C CA . GLU A 1 98 ? 1.361 15.705 9.722 1.00 0.00 128 GLU A CA 8
ATOM 12914 C C . GLU A 1 98 ? 0.450 16.386 10.739 1.00 0.00 128 GLU A C 8
ATOM 12915 O O . GLU A 1 98 ? -0.727 16.624 10.473 1.00 0.00 128 GLU A O 8
ATOM 12927 N N . GLY A 1 99 ? 1.005 16.697 11.907 1.00 0.00 129 GLY A N 8
ATOM 12928 C CA . GLY A 1 99 ? 0.229 17.347 12.947 1.00 0.00 129 GLY A CA 8
ATOM 12929 C C . GLY A 1 99 ? 1.052 18.330 13.756 1.00 0.00 129 GLY A C 8
ATOM 12930 O O . GLY A 1 99 ? 2.281 18.275 13.748 1.00 0.00 129 GLY A O 8
ATOM 12934 N N . ARG A 1 100 ? 0.372 19.234 14.455 1.00 0.00 130 ARG A N 8
ATOM 12935 C CA . ARG A 1 100 ? 1.049 20.236 15.270 1.00 0.00 130 ARG A CA 8
ATOM 12936 C C . ARG A 1 100 ? 1.130 19.787 16.726 1.00 0.00 130 ARG A C 8
ATOM 12937 O O . ARG A 1 100 ? 0.222 19.132 17.237 1.00 0.00 130 ARG A O 8
ATOM 12958 N N . GLY A 1 101 ? 2.226 20.143 17.390 1.00 0.00 131 GLY A N 8
ATOM 12959 C CA . GLY A 1 101 ? 2.407 19.768 18.780 1.00 0.00 131 GLY A CA 8
ATOM 12960 C C . GLY A 1 101 ? 2.965 20.901 19.618 1.00 0.00 131 GLY A C 8
ATOM 12961 O O . GLY A 1 101 ? 3.949 21.535 19.239 1.00 0.00 131 GLY A O 8
ATOM 12965 N N . GLU A 1 102 ? 2.333 21.157 20.760 1.00 0.00 132 GLU A N 8
ATOM 12966 C CA . GLU A 1 102 ? 2.772 22.223 21.652 1.00 0.00 132 GLU A CA 8
ATOM 12967 C C . GLU A 1 102 ? 2.810 23.562 20.922 1.00 0.00 132 GLU A C 8
ATOM 12968 O O . GLU A 1 102 ? 3.738 24.352 21.098 1.00 0.00 132 GLU A O 8
ATOM 12980 N N . SER A 1 103 ? 1.795 23.811 20.101 1.00 0.00 133 SER A N 8
ATOM 12981 C CA . SER A 1 103 ? 1.713 25.052 19.340 1.00 0.00 133 SER A CA 8
ATOM 12982 C C . SER A 1 103 ? 0.645 25.975 19.919 1.00 0.00 133 SER A C 8
ATOM 12983 O O . SER A 1 103 ? -0.472 26.046 19.411 1.00 0.00 133 SER A O 8
ATOM 12991 N N . GLY A 1 104 ? 1.000 26.683 20.988 1.00 0.00 134 GLY A N 8
ATOM 12992 C CA . GLY A 1 104 ? 0.062 27.592 21.620 1.00 0.00 134 GLY A CA 8
ATOM 12993 C C . GLY A 1 104 ? -1.015 26.865 22.400 1.00 0.00 134 GLY A C 8
ATOM 12994 O O . GLY A 1 104 ? -1.040 25.635 22.467 1.00 0.00 134 GLY A O 8
ATOM 12998 N N . PRO A 1 105 ? -1.931 27.632 23.009 1.00 0.00 135 PRO A N 8
ATOM 12999 C CA . PRO A 1 105 ? -3.032 27.075 23.800 1.00 0.00 135 PRO A CA 8
ATOM 13000 C C . PRO A 1 105 ? -4.064 26.360 22.935 1.00 0.00 135 PRO A C 8
ATOM 13001 O O . PRO A 1 105 ? -4.133 26.580 21.725 1.00 0.00 135 PRO A O 8
ATOM 13012 N N . SER A 1 106 ? -4.865 25.505 23.561 1.00 0.00 136 SER A N 8
ATOM 13013 C CA . SER A 1 106 ? -5.892 24.756 22.847 1.00 0.00 136 SER A CA 8
ATOM 13014 C C . SER A 1 106 ? -7.104 25.636 22.558 1.00 0.00 136 SER A C 8
ATOM 13015 O O . SER A 1 106 ? -7.253 26.714 23.132 1.00 0.00 136 SER A O 8
ATOM 13023 N N . SER A 1 107 ? -7.968 25.167 21.663 1.00 0.00 137 SER A N 8
ATOM 13024 C CA . SER A 1 107 ? -9.166 25.911 21.294 1.00 0.00 137 SER A CA 8
ATOM 13025 C C . SER A 1 107 ? -10.102 26.062 22.490 1.00 0.00 137 SER A C 8
ATOM 13026 O O . SER A 1 107 ? -10.840 25.140 22.835 1.00 0.00 137 SER A O 8
ATOM 13034 N N . GLY A 1 108 ? -10.066 27.234 23.118 1.00 0.00 138 GLY A N 8
ATOM 13035 C CA . GLY A 1 108 ? -10.915 27.486 24.268 1.00 0.00 138 GLY A CA 8
ATOM 13036 C C . GLY A 1 108 ? -12.390 27.401 23.929 1.00 0.00 138 GLY A C 8
ATOM 13037 O O . GLY A 1 108 ? -12.844 26.419 23.342 1.00 0.00 138 GLY A O 8
ATOM 13041 N N . GLY A 1 1 ? -6.117 1.936 -14.489 1.00 0.00 31 GLY A N 9
ATOM 13042 C CA . GLY A 1 1 ? -6.903 3.096 -14.111 1.00 0.00 31 GLY A CA 9
ATOM 13043 C C . GLY A 1 1 ? -7.018 4.108 -15.233 1.00 0.00 31 GLY A C 9
ATOM 13044 O O . GLY A 1 1 ? -7.750 3.894 -16.200 1.00 0.00 31 GLY A O 9
ATOM 13048 N N . SER A 1 2 ? -6.295 5.216 -15.104 1.00 0.00 32 SER A N 9
ATOM 13049 C CA . SER A 1 2 ? -6.324 6.269 -16.113 1.00 0.00 32 SER A CA 9
ATOM 13050 C C . SER A 1 2 ? -4.967 6.401 -16.799 1.00 0.00 32 SER A C 9
ATOM 13051 O O . SER A 1 2 ? -3.979 6.788 -16.175 1.00 0.00 32 SER A O 9
ATOM 13059 N N . SER A 1 3 ? -4.929 6.076 -18.087 1.00 0.00 33 SER A N 9
ATOM 13060 C CA . SER A 1 3 ? -3.693 6.154 -18.858 1.00 0.00 33 SER A CA 9
ATOM 13061 C C . SER A 1 3 ? -3.823 7.167 -19.991 1.00 0.00 33 SER A C 9
ATOM 13062 O O . SER A 1 3 ? -4.289 6.839 -21.082 1.00 0.00 33 SER A O 9
ATOM 13070 N N . GLY A 1 4 ? -3.408 8.402 -19.724 1.00 0.00 34 GLY A N 9
ATOM 13071 C CA . GLY A 1 4 ? -3.486 9.445 -20.730 1.00 0.00 34 GLY A CA 9
ATOM 13072 C C . GLY A 1 4 ? -2.188 9.612 -21.494 1.00 0.00 34 GLY A C 9
ATOM 13073 O O . GLY A 1 4 ? -1.456 8.645 -21.707 1.00 0.00 34 GLY A O 9
ATOM 13077 N N . SER A 1 5 ? -1.901 10.841 -21.910 1.00 0.00 35 SER A N 9
ATOM 13078 C CA . SER A 1 5 ? -0.685 11.131 -22.660 1.00 0.00 35 SER A CA 9
ATOM 13079 C C . SER A 1 5 ? 0.543 11.048 -21.758 1.00 0.00 35 SER A C 9
ATOM 13080 O O . SER A 1 5 ? 1.526 10.384 -22.088 1.00 0.00 35 SER A O 9
ATOM 13088 N N . SER A 1 6 ? 0.478 11.726 -20.617 1.00 0.00 36 SER A N 9
ATOM 13089 C CA . SER A 1 6 ? 1.584 11.733 -19.667 1.00 0.00 36 SER A CA 9
ATOM 13090 C C . SER A 1 6 ? 1.748 10.364 -19.013 1.00 0.00 36 SER A C 9
ATOM 13091 O O . SER A 1 6 ? 1.012 10.012 -18.092 1.00 0.00 36 SER A O 9
ATOM 13099 N N . GLY A 1 7 ? 2.719 9.596 -19.498 1.00 0.00 37 GLY A N 9
ATOM 13100 C CA . GLY A 1 7 ? 2.962 8.274 -18.949 1.00 0.00 37 GLY A CA 9
ATOM 13101 C C . GLY A 1 7 ? 3.754 8.319 -17.658 1.00 0.00 37 GLY A C 9
ATOM 13102 O O . GLY A 1 7 ? 3.370 7.704 -16.663 1.00 0.00 37 GLY A O 9
ATOM 13106 N N . VAL A 1 8 ? 4.866 9.048 -17.673 1.00 0.00 38 VAL A N 9
ATOM 13107 C CA . VAL A 1 8 ? 5.715 9.171 -16.494 1.00 0.00 38 VAL A CA 9
ATOM 13108 C C . VAL A 1 8 ? 4.881 9.251 -15.221 1.00 0.00 38 VAL A C 9
ATOM 13109 O O . VAL A 1 8 ? 3.886 9.974 -15.146 1.00 0.00 38 VAL A O 9
ATOM 13122 N N . PRO A 1 9 ? 5.293 8.493 -14.194 1.00 0.00 39 PRO A N 9
ATOM 13123 C CA . PRO A 1 9 ? 4.597 8.462 -12.904 1.00 0.00 39 PRO A CA 9
ATOM 13124 C C . PRO A 1 9 ? 4.753 9.767 -12.130 1.00 0.00 39 PRO A C 9
ATOM 13125 O O . PRO A 1 9 ? 5.770 9.994 -11.476 1.00 0.00 39 PRO A O 9
ATOM 13136 N N . MET A 1 10 ? 3.737 10.621 -12.209 1.00 0.00 40 MET A N 9
ATOM 13137 C CA . MET A 1 10 ? 3.762 11.903 -11.514 1.00 0.00 40 MET A CA 9
ATOM 13138 C C . MET A 1 10 ? 2.576 12.028 -10.564 1.00 0.00 40 MET A C 9
ATOM 13139 O O . MET A 1 10 ? 1.444 11.699 -10.919 1.00 0.00 40 MET A O 9
ATOM 13153 N N . LYS A 1 11 ? 2.842 12.506 -9.353 1.00 0.00 41 LYS A N 9
ATOM 13154 C CA . LYS A 1 11 ? 1.797 12.676 -8.350 1.00 0.00 41 LYS A CA 9
ATOM 13155 C C . LYS A 1 11 ? 1.576 14.153 -8.039 1.00 0.00 41 LYS A C 9
ATOM 13156 O O . LYS A 1 11 ? 2.171 15.026 -8.672 1.00 0.00 41 LYS A O 9
ATOM 13175 N N . ASP A 1 12 ? 0.719 14.426 -7.061 1.00 0.00 42 ASP A N 9
ATOM 13176 C CA . ASP A 1 12 ? 0.422 15.797 -6.665 1.00 0.00 42 ASP A CA 9
ATOM 13177 C C . ASP A 1 12 ? 1.404 16.281 -5.602 1.00 0.00 42 ASP A C 9
ATOM 13178 O O . ASP A 1 12 ? 2.011 15.478 -4.892 1.00 0.00 42 ASP A O 9
ATOM 13187 N N . HIS A 1 13 ? 1.556 17.597 -5.499 1.00 0.00 43 HIS A N 9
ATOM 13188 C CA . HIS A 1 13 ? 2.465 18.188 -4.523 1.00 0.00 43 HIS A CA 9
ATOM 13189 C C . HIS A 1 13 ? 2.003 17.888 -3.100 1.00 0.00 43 HIS A C 9
ATOM 13190 O O . HIS A 1 13 ? 2.778 17.997 -2.149 1.00 0.00 43 HIS A O 9
ATOM 13205 N N . ASP A 1 14 ? 0.737 17.511 -2.961 1.00 0.00 44 ASP A N 9
ATOM 13206 C CA . ASP A 1 14 ? 0.172 17.195 -1.655 1.00 0.00 44 ASP A CA 9
ATOM 13207 C C . ASP A 1 14 ? -0.404 15.783 -1.638 1.00 0.00 44 ASP A C 9
ATOM 13208 O O . ASP A 1 14 ? -1.333 15.489 -0.886 1.00 0.00 44 ASP A O 9
ATOM 13217 N N . ALA A 1 15 ? 0.152 14.913 -2.475 1.00 0.00 45 ALA A N 9
ATOM 13218 C CA . ALA A 1 15 ? -0.305 13.531 -2.556 1.00 0.00 45 ALA A CA 9
ATOM 13219 C C . ALA A 1 15 ? -0.260 12.857 -1.189 1.00 0.00 45 ALA A C 9
ATOM 13220 O O . ALA A 1 15 ? 0.139 13.469 -0.197 1.00 0.00 45 ALA A O 9
ATOM 13227 N N . ILE A 1 16 ? -0.672 11.594 -1.143 1.00 0.00 46 ILE A N 9
ATOM 13228 C CA . ILE A 1 16 ? -0.677 10.838 0.103 1.00 0.00 46 ILE A CA 9
ATOM 13229 C C . ILE A 1 16 ? -0.277 9.386 -0.134 1.00 0.00 46 ILE A C 9
ATOM 13230 O O . ILE A 1 16 ? -0.695 8.766 -1.113 1.00 0.00 46 ILE A O 9
ATOM 13246 N N . LYS A 1 17 ? 0.535 8.846 0.769 1.00 0.00 47 LYS A N 9
ATOM 13247 C CA . LYS A 1 17 ? 0.990 7.466 0.662 1.00 0.00 47 LYS A CA 9
ATOM 13248 C C . LYS A 1 17 ? 0.198 6.557 1.597 1.00 0.00 47 LYS A C 9
ATOM 13249 O O . LYS A 1 17 ? 0.179 6.763 2.811 1.00 0.00 47 LYS A O 9
ATOM 13268 N N . LEU A 1 18 ? -0.453 5.551 1.024 1.00 0.00 48 LEU A N 9
ATOM 13269 C CA . LEU A 1 18 ? -1.246 4.609 1.807 1.00 0.00 48 LEU A CA 9
ATOM 13270 C C . LEU A 1 18 ? -0.400 3.418 2.246 1.00 0.00 48 LEU A C 9
ATOM 13271 O O . LEU A 1 18 ? 0.375 2.871 1.462 1.00 0.00 48 LEU A O 9
ATOM 13287 N N . PHE A 1 19 ? -0.556 3.021 3.505 1.00 0.00 49 PHE A N 9
ATOM 13288 C CA . PHE A 1 19 ? 0.193 1.894 4.048 1.00 0.00 49 PHE A CA 9
ATOM 13289 C C . PHE A 1 19 ? -0.750 0.783 4.501 1.00 0.00 49 PHE A C 9
ATOM 13290 O O . PHE A 1 19 ? -1.562 0.973 5.407 1.00 0.00 49 PHE A O 9
ATOM 13307 N N . VAL A 1 20 ? -0.636 -0.378 3.864 1.00 0.00 50 VAL A N 9
ATOM 13308 C CA . VAL A 1 20 ? -1.476 -1.521 4.201 1.00 0.00 50 VAL A CA 9
ATOM 13309 C C . VAL A 1 20 ? -0.753 -2.477 5.143 1.00 0.00 50 VAL A C 9
ATOM 13310 O O . VAL A 1 20 ? 0.415 -2.804 4.936 1.00 0.00 50 VAL A O 9
ATOM 13323 N N . GLY A 1 21 ? -1.456 -2.922 6.180 1.00 0.00 51 GLY A N 9
ATOM 13324 C CA . GLY A 1 21 ? -0.864 -3.837 7.139 1.00 0.00 51 GLY A CA 9
ATOM 13325 C C . GLY A 1 21 ? -1.683 -5.101 7.316 1.00 0.00 51 GLY A C 9
ATOM 13326 O O . GLY A 1 21 ? -1.691 -5.696 8.393 1.00 0.00 51 GLY A O 9
ATOM 13330 N N . GLN A 1 22 ? -2.375 -5.508 6.257 1.00 0.00 52 GLN A N 9
ATOM 13331 C CA . GLN A 1 22 ? -3.203 -6.708 6.303 1.00 0.00 52 GLN A CA 9
ATOM 13332 C C . GLN A 1 22 ? -2.932 -7.602 5.097 1.00 0.00 52 GLN A C 9
ATOM 13333 O O . GLN A 1 22 ? -3.858 -8.147 4.495 1.00 0.00 52 GLN A O 9
ATOM 13347 N N . ILE A 1 23 ? -1.658 -7.749 4.751 1.00 0.00 53 ILE A N 9
ATOM 13348 C CA . ILE A 1 23 ? -1.265 -8.578 3.618 1.00 0.00 53 ILE A CA 9
ATOM 13349 C C . ILE A 1 23 ? -0.766 -9.942 4.082 1.00 0.00 53 ILE A C 9
ATOM 13350 O O . ILE A 1 23 ? 0.272 -10.062 4.733 1.00 0.00 53 ILE A O 9
ATOM 13366 N N . PRO A 1 24 ? -1.519 -10.997 3.738 1.00 0.00 54 PRO A N 9
ATOM 13367 C CA . PRO A 1 24 ? -1.172 -12.372 4.106 1.00 0.00 54 PRO A CA 9
ATOM 13368 C C . PRO A 1 24 ? 0.055 -12.881 3.357 1.00 0.00 54 PRO A C 9
ATOM 13369 O O . PRO A 1 24 ? 0.764 -12.108 2.712 1.00 0.00 54 PRO A O 9
ATOM 13380 N N . ARG A 1 25 ? 0.300 -14.184 3.447 1.00 0.00 55 ARG A N 9
ATOM 13381 C CA . ARG A 1 25 ? 1.442 -14.795 2.778 1.00 0.00 55 ARG A CA 9
ATOM 13382 C C . ARG A 1 25 ? 0.998 -15.563 1.537 1.00 0.00 55 ARG A C 9
ATOM 13383 O O . ARG A 1 25 ? 0.229 -16.519 1.628 1.00 0.00 55 ARG A O 9
ATOM 13404 N N . GLY A 1 26 ? 1.489 -15.138 0.376 1.00 0.00 56 GLY A N 9
ATOM 13405 C CA . GLY A 1 26 ? 1.131 -15.796 -0.866 1.00 0.00 56 GLY A CA 9
ATOM 13406 C C . GLY A 1 26 ? 0.766 -14.812 -1.960 1.00 0.00 56 GLY A C 9
ATOM 13407 O O . GLY A 1 26 ? 0.743 -15.164 -3.140 1.00 0.00 56 GLY A O 9
ATOM 13411 N N . LEU A 1 27 ? 0.477 -13.576 -1.568 1.00 0.00 57 LEU A N 9
ATOM 13412 C CA . LEU A 1 27 ? 0.109 -12.537 -2.524 1.00 0.00 57 LEU A CA 9
ATOM 13413 C C . LEU A 1 27 ? 1.284 -11.602 -2.791 1.00 0.00 57 LEU A C 9
ATOM 13414 O O . LEU A 1 27 ? 2.258 -11.581 -2.038 1.00 0.00 57 LEU A O 9
ATOM 13430 N N . ASP A 1 28 ? 1.185 -10.828 -3.867 1.00 0.00 58 ASP A N 9
ATOM 13431 C CA . ASP A 1 28 ? 2.238 -9.888 -4.232 1.00 0.00 58 ASP A CA 9
ATOM 13432 C C . ASP A 1 28 ? 1.645 -8.585 -4.759 1.00 0.00 58 ASP A C 9
ATOM 13433 O O . ASP A 1 28 ? 0.427 -8.407 -4.770 1.00 0.00 58 ASP A O 9
ATOM 13442 N N . GLU A 1 29 ? 2.514 -7.678 -5.195 1.00 0.00 59 GLU A N 9
ATOM 13443 C CA . GLU A 1 29 ? 2.074 -6.392 -5.722 1.00 0.00 59 GLU A CA 9
ATOM 13444 C C . GLU A 1 29 ? 1.169 -6.582 -6.936 1.00 0.00 59 GLU A C 9
ATOM 13445 O O . GLU A 1 29 ? 0.422 -5.679 -7.313 1.00 0.00 59 GLU A O 9
ATOM 13457 N N . GLN A 1 30 ? 1.243 -7.762 -7.543 1.00 0.00 60 GLN A N 9
ATOM 13458 C CA . GLN A 1 30 ? 0.431 -8.069 -8.715 1.00 0.00 60 GLN A CA 9
ATOM 13459 C C . GLN A 1 30 ? -0.970 -8.510 -8.306 1.00 0.00 60 GLN A C 9
ATOM 13460 O O . GLN A 1 30 ? -1.858 -8.651 -9.148 1.00 0.00 60 GLN A O 9
ATOM 13474 N N . ASP A 1 31 ? -1.162 -8.727 -7.010 1.00 0.00 61 ASP A N 9
ATOM 13475 C CA . ASP A 1 31 ? -2.456 -9.152 -6.488 1.00 0.00 61 ASP A CA 9
ATOM 13476 C C . ASP A 1 31 ? -3.141 -8.012 -5.741 1.00 0.00 61 ASP A C 9
ATOM 13477 O O . ASP A 1 31 ? -4.352 -8.042 -5.516 1.00 0.00 61 ASP A O 9
ATOM 13486 N N . LEU A 1 32 ? -2.359 -7.009 -5.357 1.00 0.00 62 LEU A N 9
ATOM 13487 C CA . LEU A 1 32 ? -2.890 -5.859 -4.633 1.00 0.00 62 LEU A CA 9
ATOM 13488 C C . LEU A 1 32 ? -3.194 -4.708 -5.587 1.00 0.00 62 LEU A C 9
ATOM 13489 O O . LEU A 1 32 ? -3.955 -3.798 -5.257 1.00 0.00 62 LEU A O 9
ATOM 13505 N N . LYS A 1 33 ? -2.596 -4.756 -6.773 1.00 0.00 63 LYS A N 9
ATOM 13506 C CA . LYS A 1 33 ? -2.805 -3.720 -7.778 1.00 0.00 63 LYS A CA 9
ATOM 13507 C C . LYS A 1 33 ? -4.260 -3.688 -8.233 1.00 0.00 63 LYS A C 9
ATOM 13508 O O . LYS A 1 33 ? -4.877 -2.629 -8.347 1.00 0.00 63 LYS A O 9
ATOM 13527 N N . PRO A 1 34 ? -4.824 -4.876 -8.498 1.00 0.00 64 PRO A N 9
ATOM 13528 C CA . PRO A 1 34 ? -6.214 -5.011 -8.943 1.00 0.00 64 PRO A CA 9
ATOM 13529 C C . PRO A 1 34 ? -7.179 -4.201 -8.083 1.00 0.00 64 PRO A C 9
ATOM 13530 O O . PRO A 1 34 ? -7.994 -3.436 -8.600 1.00 0.00 64 PRO A O 9
ATOM 13541 N N . LEU A 1 35 ? -7.081 -4.373 -6.770 1.00 0.00 65 LEU A N 9
ATOM 13542 C CA . LEU A 1 35 ? -7.945 -3.657 -5.837 1.00 0.00 65 LEU A CA 9
ATOM 13543 C C . LEU A 1 35 ? -7.655 -2.160 -5.866 1.00 0.00 65 LEU A C 9
ATOM 13544 O O . LEU A 1 35 ? -8.567 -1.342 -5.983 1.00 0.00 65 LEU A O 9
ATOM 13560 N N . PHE A 1 36 ? -6.377 -1.808 -5.761 1.00 0.00 66 PHE A N 9
ATOM 13561 C CA . PHE A 1 36 ? -5.966 -0.409 -5.775 1.00 0.00 66 PHE A CA 9
ATOM 13562 C C . PHE A 1 36 ? -6.286 0.238 -7.120 1.00 0.00 66 PHE A C 9
ATOM 13563 O O . PHE A 1 36 ? -6.413 1.458 -7.218 1.00 0.00 66 PHE A O 9
ATOM 13580 N N . GLU A 1 37 ? -6.416 -0.590 -8.152 1.00 0.00 67 GLU A N 9
ATOM 13581 C CA . GLU A 1 37 ? -6.720 -0.098 -9.491 1.00 0.00 67 GLU A CA 9
ATOM 13582 C C . GLU A 1 37 ? -8.218 0.138 -9.656 1.00 0.00 67 GLU A C 9
ATOM 13583 O O . GLU A 1 37 ? -8.677 0.557 -10.718 1.00 0.00 67 GLU A O 9
ATOM 13595 N N . GLU A 1 38 ? -8.975 -0.135 -8.598 1.00 0.00 68 GLU A N 9
ATOM 13596 C CA . GLU A 1 38 ? -10.421 0.046 -8.626 1.00 0.00 68 GLU A CA 9
ATOM 13597 C C . GLU A 1 38 ? -10.801 1.461 -8.197 1.00 0.00 68 GLU A C 9
ATOM 13598 O O . GLU A 1 38 ? -11.909 1.926 -8.464 1.00 0.00 68 GLU A O 9
ATOM 13610 N N . PHE A 1 39 ? -9.874 2.139 -7.530 1.00 0.00 69 PHE A N 9
ATOM 13611 C CA . PHE A 1 39 ? -10.110 3.500 -7.062 1.00 0.00 69 PHE A CA 9
ATOM 13612 C C . PHE A 1 39 ? -9.448 4.516 -7.988 1.00 0.00 69 PHE A C 9
ATOM 13613 O O . PHE A 1 39 ? -10.035 5.545 -8.319 1.00 0.00 69 PHE A O 9
ATOM 13630 N N . GLY A 1 40 ? -8.219 4.219 -8.400 1.00 0.00 70 GLY A N 9
ATOM 13631 C CA . GLY A 1 40 ? -7.496 5.116 -9.282 1.00 0.00 70 GLY A CA 9
ATOM 13632 C C . GLY A 1 40 ? -6.171 4.538 -9.737 1.00 0.00 70 GLY A C 9
ATOM 13633 O O . GLY A 1 40 ? -5.820 3.414 -9.378 1.00 0.00 70 GLY A O 9
ATOM 13637 N N . ARG A 1 41 ? -5.433 5.307 -10.532 1.00 0.00 71 ARG A N 9
ATOM 13638 C CA . ARG A 1 41 ? -4.140 4.863 -11.039 1.00 0.00 71 ARG A CA 9
ATOM 13639 C C . ARG A 1 41 ? -3.095 4.850 -9.927 1.00 0.00 71 ARG A C 9
ATOM 13640 O O . ARG A 1 41 ? -2.998 5.794 -9.142 1.00 0.00 71 ARG A O 9
ATOM 13661 N N . ILE A 1 42 ? -2.318 3.774 -9.866 1.00 0.00 72 ILE A N 9
ATOM 13662 C CA . ILE A 1 42 ? -1.280 3.639 -8.851 1.00 0.00 72 ILE A CA 9
ATOM 13663 C C . ILE A 1 42 ? -0.018 4.394 -9.251 1.00 0.00 72 ILE A C 9
ATOM 13664 O O . ILE A 1 42 ? 0.193 4.693 -10.427 1.00 0.00 72 ILE A O 9
ATOM 13680 N N . TYR A 1 43 ? 0.820 4.698 -8.266 1.00 0.00 73 TYR A N 9
ATOM 13681 C CA . TYR A 1 43 ? 2.063 5.419 -8.515 1.00 0.00 73 TYR A CA 9
ATOM 13682 C C . TYR A 1 43 ? 3.273 4.541 -8.210 1.00 0.00 73 TYR A C 9
ATOM 13683 O O . TYR A 1 43 ? 4.280 4.587 -8.915 1.00 0.00 73 TYR A O 9
ATOM 13701 N N . GLU A 1 44 ? 3.164 3.741 -7.154 1.00 0.00 74 GLU A N 9
ATOM 13702 C CA . GLU A 1 44 ? 4.248 2.852 -6.755 1.00 0.00 74 GLU A CA 9
ATOM 13703 C C . GLU A 1 44 ? 3.778 1.863 -5.691 1.00 0.00 74 GLU A C 9
ATOM 13704 O O . GLU A 1 44 ? 3.225 2.256 -4.663 1.00 0.00 74 GLU A O 9
ATOM 13716 N N . LEU A 1 45 ? 4.001 0.579 -5.947 1.00 0.00 75 LEU A N 9
ATOM 13717 C CA . LEU A 1 45 ? 3.601 -0.468 -5.013 1.00 0.00 75 LEU A CA 9
ATOM 13718 C C . LEU A 1 45 ? 4.797 -1.323 -4.607 1.00 0.00 75 LEU A C 9
ATOM 13719 O O . LEU A 1 45 ? 5.448 -1.941 -5.450 1.00 0.00 75 LEU A O 9
ATOM 13735 N N . THR A 1 46 ? 5.081 -1.356 -3.308 1.00 0.00 76 THR A N 9
ATOM 13736 C CA . THR A 1 46 ? 6.198 -2.135 -2.790 1.00 0.00 76 THR A CA 9
ATOM 13737 C C . THR A 1 46 ? 5.797 -2.903 -1.535 1.00 0.00 76 THR A C 9
ATOM 13738 O O . THR A 1 46 ? 5.088 -2.380 -0.675 1.00 0.00 76 THR A O 9
ATOM 13749 N N . VAL A 1 47 ? 6.256 -4.146 -1.436 1.00 0.00 77 VAL A N 9
ATOM 13750 C CA . VAL A 1 47 ? 5.947 -4.985 -0.284 1.00 0.00 77 VAL A CA 9
ATOM 13751 C C . VAL A 1 47 ? 7.078 -4.955 0.738 1.00 0.00 77 VAL A C 9
ATOM 13752 O O . VAL A 1 47 ? 8.253 -5.057 0.382 1.00 0.00 77 VAL A O 9
ATOM 13765 N N . LEU A 1 48 ? 6.716 -4.816 2.008 1.00 0.00 78 LEU A N 9
ATOM 13766 C CA . LEU A 1 48 ? 7.701 -4.774 3.084 1.00 0.00 78 LEU A CA 9
ATOM 13767 C C . LEU A 1 48 ? 8.079 -6.182 3.532 1.00 0.00 78 LEU A C 9
ATOM 13768 O O . LEU A 1 48 ? 7.213 -7.029 3.750 1.00 0.00 78 LEU A O 9
ATOM 13784 N N . LYS A 1 49 ? 9.378 -6.424 3.670 1.00 0.00 79 LYS A N 9
ATOM 13785 C CA . LYS A 1 49 ? 9.873 -7.728 4.096 1.00 0.00 79 LYS A CA 9
ATOM 13786 C C . LYS A 1 49 ? 10.977 -7.577 5.138 1.00 0.00 79 LYS A C 9
ATOM 13787 O O . LYS A 1 49 ? 11.705 -6.584 5.145 1.00 0.00 79 LYS A O 9
ATOM 13806 N N . ASP A 1 50 ? 11.097 -8.569 6.013 1.00 0.00 80 ASP A N 9
ATOM 13807 C CA . ASP A 1 50 ? 12.115 -8.548 7.058 1.00 0.00 80 ASP A CA 9
ATOM 13808 C C . ASP A 1 50 ? 13.513 -8.473 6.452 1.00 0.00 80 ASP A C 9
ATOM 13809 O O . ASP A 1 50 ? 13.670 -8.428 5.232 1.00 0.00 80 ASP A O 9
ATOM 13818 N N . ARG A 1 51 ? 14.525 -8.460 7.314 1.00 0.00 81 ARG A N 9
ATOM 13819 C CA . ARG A 1 51 ? 15.910 -8.389 6.864 1.00 0.00 81 ARG A CA 9
ATOM 13820 C C . ARG A 1 51 ? 16.671 -9.656 7.241 1.00 0.00 81 ARG A C 9
ATOM 13821 O O . ARG A 1 51 ? 17.488 -10.157 6.468 1.00 0.00 81 ARG A O 9
ATOM 13842 N N . LEU A 1 52 ? 16.397 -10.171 8.435 1.00 0.00 82 LEU A N 9
ATOM 13843 C CA . LEU A 1 52 ? 17.055 -11.380 8.917 1.00 0.00 82 LEU A CA 9
ATOM 13844 C C . LEU A 1 52 ? 16.456 -12.622 8.265 1.00 0.00 82 LEU A C 9
ATOM 13845 O O . LEU A 1 52 ? 17.166 -13.580 7.956 1.00 0.00 82 LEU A O 9
ATOM 13861 N N . THR A 1 53 ? 15.143 -12.600 8.057 1.00 0.00 83 THR A N 9
ATOM 13862 C CA . THR A 1 53 ? 14.447 -13.723 7.442 1.00 0.00 83 THR A CA 9
ATOM 13863 C C . THR A 1 53 ? 14.009 -13.387 6.021 1.00 0.00 83 THR A C 9
ATOM 13864 O O . THR A 1 53 ? 13.634 -14.270 5.251 1.00 0.00 83 THR A O 9
ATOM 13875 N N . GLY A 1 54 ? 14.059 -12.103 5.680 1.00 0.00 84 GLY A N 9
ATOM 13876 C CA . GLY A 1 54 ? 13.665 -11.673 4.351 1.00 0.00 84 GLY A CA 9
ATOM 13877 C C . GLY A 1 54 ? 12.335 -12.261 3.922 1.00 0.00 84 GLY A C 9
ATOM 13878 O O . GLY A 1 54 ? 12.070 -12.409 2.728 1.00 0.00 84 GLY A O 9
ATOM 13882 N N . LEU A 1 55 ? 11.498 -12.600 4.896 1.00 0.00 85 LEU A N 9
ATOM 13883 C CA . LEU A 1 55 ? 10.189 -13.178 4.613 1.00 0.00 85 LEU A CA 9
ATOM 13884 C C . LEU A 1 55 ? 9.107 -12.104 4.619 1.00 0.00 85 LEU A C 9
ATOM 13885 O O . LEU A 1 55 ? 9.292 -11.025 5.183 1.00 0.00 85 LEU A O 9
ATOM 13901 N N . HIS A 1 56 ? 7.976 -12.407 3.990 1.00 0.00 86 HIS A N 9
ATOM 13902 C CA . HIS A 1 56 ? 6.862 -11.468 3.925 1.00 0.00 86 HIS A CA 9
ATOM 13903 C C . HIS A 1 56 ? 6.327 -11.162 5.321 1.00 0.00 86 HIS A C 9
ATOM 13904 O O . HIS A 1 56 ? 5.603 -11.965 5.910 1.00 0.00 86 HIS A O 9
ATOM 13919 N N . LYS A 1 57 ? 6.689 -9.997 5.846 1.00 0.00 87 LYS A N 9
ATOM 13920 C CA . LYS A 1 57 ? 6.246 -9.584 7.172 1.00 0.00 87 LYS A CA 9
ATOM 13921 C C . LYS A 1 57 ? 4.726 -9.472 7.228 1.00 0.00 87 LYS A C 9
ATOM 13922 O O . LYS A 1 57 ? 4.103 -9.840 8.223 1.00 0.00 87 LYS A O 9
ATOM 13941 N N . GLY A 1 58 ? 4.134 -8.963 6.152 1.00 0.00 88 GLY A N 9
ATOM 13942 C CA . GLY A 1 58 ? 2.692 -8.814 6.099 1.00 0.00 88 GLY A CA 9
ATOM 13943 C C . GLY A 1 58 ? 2.263 -7.367 5.953 1.00 0.00 88 GLY A C 9
ATOM 13944 O O . GLY A 1 58 ? 1.307 -6.928 6.594 1.00 0.00 88 GLY A O 9
ATOM 13948 N N . CYS A 1 59 ? 2.973 -6.623 5.111 1.00 0.00 89 CYS A N 9
ATOM 13949 C CA . CYS A 1 59 ? 2.662 -5.216 4.886 1.00 0.00 89 CYS A CA 9
ATOM 13950 C C . CYS A 1 59 ? 3.272 -4.728 3.576 1.00 0.00 89 CYS A C 9
ATOM 13951 O O . CYS A 1 59 ? 4.254 -5.289 3.090 1.00 0.00 89 CYS A O 9
ATOM 13959 N N . ALA A 1 60 ? 2.682 -3.681 3.009 1.00 0.00 90 ALA A N 9
ATOM 13960 C CA . ALA A 1 60 ? 3.168 -3.116 1.756 1.00 0.00 90 ALA A CA 9
ATOM 13961 C C . ALA A 1 60 ? 2.881 -1.621 1.679 1.00 0.00 90 ALA A C 9
ATOM 13962 O O . ALA A 1 60 ? 1.834 -1.155 2.131 1.00 0.00 90 ALA A O 9
ATOM 13969 N N . PHE A 1 61 ? 3.817 -0.872 1.105 1.00 0.00 91 PHE A N 9
ATOM 13970 C CA . PHE A 1 61 ? 3.664 0.572 0.971 1.00 0.00 91 PHE A CA 9
ATOM 13971 C C . PHE A 1 61 ? 3.075 0.933 -0.389 1.00 0.00 91 PHE A C 9
ATOM 13972 O O . PHE A 1 61 ? 3.726 0.775 -1.423 1.00 0.00 91 PHE A O 9
ATOM 13989 N N . LEU A 1 62 ? 1.838 1.418 -0.382 1.00 0.00 92 LEU A N 9
ATOM 13990 C CA . LEU A 1 62 ? 1.159 1.801 -1.614 1.00 0.00 92 LEU A CA 9
ATOM 13991 C C . LEU A 1 62 ? 1.152 3.317 -1.784 1.00 0.00 92 LEU A C 9
ATOM 13992 O O . LEU A 1 62 ? 0.935 4.059 -0.825 1.00 0.00 92 LEU A O 9
ATOM 14008 N N . THR A 1 63 ? 1.390 3.771 -3.010 1.00 0.00 93 THR A N 9
ATOM 14009 C CA . THR A 1 63 ? 1.410 5.198 -3.306 1.00 0.00 93 THR A CA 9
ATOM 14010 C C . THR A 1 63 ? 0.427 5.543 -4.419 1.00 0.00 93 THR A C 9
ATOM 14011 O O . THR A 1 63 ? 0.299 4.807 -5.398 1.00 0.00 93 THR A O 9
ATOM 14022 N N . TYR A 1 64 ? -0.264 6.667 -4.264 1.00 0.00 94 TYR A N 9
ATOM 14023 C CA . TYR A 1 64 ? -1.238 7.108 -5.255 1.00 0.00 94 TYR A CA 9
ATOM 14024 C C . TYR A 1 64 ? -0.790 8.408 -5.918 1.00 0.00 94 TYR A C 9
ATOM 14025 O O . TYR A 1 64 ? -0.300 9.320 -5.251 1.00 0.00 94 TYR A O 9
ATOM 14043 N N . CYS A 1 65 ? -0.962 8.483 -7.233 1.00 0.00 95 CYS A N 9
ATOM 14044 C CA . CYS A 1 65 ? -0.575 9.671 -7.987 1.00 0.00 95 CYS A CA 9
ATOM 14045 C C . CYS A 1 65 ? -1.378 10.886 -7.537 1.00 0.00 95 CYS A C 9
ATOM 14046 O O . CYS A 1 65 ? -0.842 11.987 -7.415 1.00 0.00 95 CYS A O 9
ATOM 14054 N N . ALA A 1 66 ? -2.668 10.679 -7.292 1.00 0.00 96 ALA A N 9
ATOM 14055 C CA . ALA A 1 66 ? -3.546 11.758 -6.855 1.00 0.00 96 ALA A CA 9
ATOM 14056 C C . ALA A 1 66 ? -3.666 11.786 -5.335 1.00 0.00 96 ALA A C 9
ATOM 14057 O O . ALA A 1 66 ? -3.103 10.938 -4.643 1.00 0.00 96 ALA A O 9
ATOM 14064 N N . ARG A 1 67 ? -4.402 12.767 -4.822 1.00 0.00 97 ARG A N 9
ATOM 14065 C CA . ARG A 1 67 ? -4.594 12.906 -3.384 1.00 0.00 97 ARG A CA 9
ATOM 14066 C C . ARG A 1 67 ? -5.922 12.292 -2.951 1.00 0.00 97 ARG A C 9
ATOM 14067 O O . ARG A 1 67 ? -6.045 11.774 -1.841 1.00 0.00 97 ARG A O 9
ATOM 14088 N N . ASP A 1 68 ? -6.913 12.356 -3.834 1.00 0.00 98 ASP A N 9
ATOM 14089 C CA . ASP A 1 68 ? -8.232 11.806 -3.543 1.00 0.00 98 ASP A CA 9
ATOM 14090 C C . ASP A 1 68 ? -8.199 10.281 -3.550 1.00 0.00 98 ASP A C 9
ATOM 14091 O O . ASP A 1 68 ? -8.698 9.635 -2.628 1.00 0.00 98 ASP A O 9
ATOM 14100 N N . SER A 1 69 ? -7.608 9.711 -4.595 1.00 0.00 99 SER A N 9
ATOM 14101 C CA . SER A 1 69 ? -7.513 8.262 -4.724 1.00 0.00 99 SER A CA 9
ATOM 14102 C C . SER A 1 69 ? -7.200 7.616 -3.378 1.00 0.00 99 SER A C 9
ATOM 14103 O O . SER A 1 69 ? -7.842 6.645 -2.978 1.00 0.00 99 SER A O 9
ATOM 14111 N N . ALA A 1 70 ? -6.208 8.162 -2.683 1.00 0.00 100 ALA A N 9
ATOM 14112 C CA . ALA A 1 70 ? -5.809 7.642 -1.381 1.00 0.00 100 ALA A CA 9
ATOM 14113 C C . ALA A 1 70 ? -6.966 7.701 -0.389 1.00 0.00 100 ALA A C 9
ATOM 14114 O O . ALA A 1 70 ? -7.290 6.707 0.263 1.00 0.00 100 ALA A O 9
ATOM 14121 N N . LEU A 1 71 ? -7.586 8.871 -0.279 1.00 0.00 101 LEU A N 9
ATOM 14122 C CA . LEU A 1 71 ? -8.707 9.059 0.635 1.00 0.00 101 LEU A CA 9
ATOM 14123 C C . LEU A 1 71 ? -9.796 8.021 0.383 1.00 0.00 101 LEU A C 9
ATOM 14124 O O . LEU A 1 71 ? -10.291 7.386 1.314 1.00 0.00 101 LEU A O 9
ATOM 14140 N N . LYS A 1 72 ? -10.162 7.852 -0.883 1.00 0.00 102 LYS A N 9
ATOM 14141 C CA . LYS A 1 72 ? -11.190 6.889 -1.260 1.00 0.00 102 LYS A CA 9
ATOM 14142 C C . LYS A 1 72 ? -10.757 5.468 -0.914 1.00 0.00 102 LYS A C 9
ATOM 14143 O O . LYS A 1 72 ? -11.315 4.841 -0.014 1.00 0.00 102 LYS A O 9
ATOM 14162 N N . ALA A 1 73 ? -9.758 4.967 -1.633 1.00 0.00 103 ALA A N 9
ATOM 14163 C CA . ALA A 1 73 ? -9.248 3.621 -1.398 1.00 0.00 103 ALA A CA 9
ATOM 14164 C C . ALA A 1 73 ? -8.969 3.390 0.083 1.00 0.00 103 ALA A C 9
ATOM 14165 O O . ALA A 1 73 ? -8.978 2.254 0.555 1.00 0.00 103 ALA A O 9
ATOM 14172 N N . GLN A 1 74 ? -8.719 4.475 0.809 1.00 0.00 104 GLN A N 9
ATOM 14173 C CA . GLN A 1 74 ? -8.435 4.389 2.237 1.00 0.00 104 GLN A CA 9
ATOM 14174 C C . GLN A 1 74 ? -9.716 4.164 3.034 1.00 0.00 104 GLN A C 9
ATOM 14175 O O . GLN A 1 74 ? -9.896 3.117 3.656 1.00 0.00 104 GLN A O 9
ATOM 14189 N N . SER A 1 75 ? -10.603 5.153 3.011 1.00 0.00 105 SER A N 9
ATOM 14190 C CA . SER A 1 75 ? -11.866 5.065 3.735 1.00 0.00 105 SER A CA 9
ATOM 14191 C C . SER A 1 75 ? -12.806 4.066 3.068 1.00 0.00 105 SER A C 9
ATOM 14192 O O . SER A 1 75 ? -13.892 3.785 3.574 1.00 0.00 105 SER A O 9
ATOM 14200 N N . ALA A 1 76 ? -12.380 3.534 1.927 1.00 0.00 106 ALA A N 9
ATOM 14201 C CA . ALA A 1 76 ? -13.182 2.565 1.190 1.00 0.00 106 ALA A CA 9
ATOM 14202 C C . ALA A 1 76 ? -12.702 1.142 1.452 1.00 0.00 106 ALA A C 9
ATOM 14203 O O . ALA A 1 76 ? -13.445 0.179 1.258 1.00 0.00 106 ALA A O 9
ATOM 14210 N N . LEU A 1 77 ? -11.456 1.015 1.894 1.00 0.00 107 LEU A N 9
ATOM 14211 C CA . LEU A 1 77 ? -10.875 -0.292 2.183 1.00 0.00 107 LEU A CA 9
ATOM 14212 C C . LEU A 1 77 ? -10.666 -0.476 3.683 1.00 0.00 107 LEU A C 9
ATOM 14213 O O . LEU A 1 77 ? -11.032 -1.506 4.250 1.00 0.00 107 LEU A O 9
ATOM 14229 N N . HIS A 1 78 ? -10.078 0.531 4.321 1.00 0.00 108 HIS A N 9
ATOM 14230 C CA . HIS A 1 78 ? -9.823 0.483 5.756 1.00 0.00 108 HIS A CA 9
ATOM 14231 C C . HIS A 1 78 ? -11.012 -0.118 6.499 1.00 0.00 108 HIS A C 9
ATOM 14232 O O . HIS A 1 78 ? -12.066 0.507 6.610 1.00 0.00 108 HIS A O 9
ATOM 14246 N N . GLU A 1 79 ? -10.835 -1.335 7.005 1.00 0.00 109 GLU A N 9
ATOM 14247 C CA . GLU A 1 79 ? -11.895 -2.020 7.735 1.00 0.00 109 GLU A CA 9
ATOM 14248 C C . GLU A 1 79 ? -13.169 -2.099 6.899 1.00 0.00 109 GLU A C 9
ATOM 14249 O O . GLU A 1 79 ? -14.271 -1.902 7.410 1.00 0.00 109 GLU A O 9
ATOM 14261 N N . GLN A 1 80 ? -13.007 -2.388 5.612 1.00 0.00 110 GLN A N 9
ATOM 14262 C CA . GLN A 1 80 ? -14.144 -2.491 4.705 1.00 0.00 110 GLN A CA 9
ATOM 14263 C C . GLN A 1 80 ? -14.073 -3.777 3.888 1.00 0.00 110 GLN A C 9
ATOM 14264 O O . GLN A 1 80 ? -15.070 -4.482 3.732 1.00 0.00 110 GLN A O 9
ATOM 14278 N N . LYS A 1 81 ? -12.888 -4.076 3.367 1.00 0.00 111 LYS A N 9
ATOM 14279 C CA . LYS A 1 81 ? -12.685 -5.278 2.566 1.00 0.00 111 LYS A CA 9
ATOM 14280 C C . LYS A 1 81 ? -12.042 -6.384 3.397 1.00 0.00 111 LYS A C 9
ATOM 14281 O O . LYS A 1 81 ? -11.593 -6.150 4.520 1.00 0.00 111 LYS A O 9
ATOM 14300 N N . THR A 1 82 ? -12.001 -7.589 2.838 1.00 0.00 112 THR A N 9
ATOM 14301 C CA . THR A 1 82 ? -11.413 -8.731 3.528 1.00 0.00 112 THR A CA 9
ATOM 14302 C C . THR A 1 82 ? -10.742 -9.682 2.543 1.00 0.00 112 THR A C 9
ATOM 14303 O O . THR A 1 82 ? -11.414 -10.418 1.819 1.00 0.00 112 THR A O 9
ATOM 14314 N N . LEU A 1 83 ? -9.414 -9.663 2.521 1.00 0.00 113 LEU A N 9
ATOM 14315 C CA . LEU A 1 83 ? -8.651 -10.525 1.625 1.00 0.00 113 LEU A CA 9
ATOM 14316 C C . LEU A 1 83 ? -8.909 -11.996 1.934 1.00 0.00 113 LEU A C 9
ATOM 14317 O O . LEU A 1 83 ? -9.281 -12.366 3.048 1.00 0.00 113 LEU A O 9
ATOM 14333 N N . PRO A 1 84 ? -8.706 -12.857 0.926 1.00 0.00 114 PRO A N 9
ATOM 14334 C CA . PRO A 1 84 ? -8.908 -14.302 1.066 1.00 0.00 114 PRO A CA 9
ATOM 14335 C C . PRO A 1 84 ? -7.858 -14.950 1.961 1.00 0.00 114 PRO A C 9
ATOM 14336 O O . PRO A 1 84 ? -6.688 -15.045 1.593 1.00 0.00 114 PRO A O 9
ATOM 14347 N N . GLY A 1 85 ? -8.284 -15.396 3.139 1.00 0.00 115 GLY A N 9
ATOM 14348 C CA . GLY A 1 85 ? -7.367 -16.030 4.068 1.00 0.00 115 GLY A CA 9
ATOM 14349 C C . GLY A 1 85 ? -7.141 -15.201 5.317 1.00 0.00 115 GLY A C 9
ATOM 14350 O O . GLY A 1 85 ? -6.496 -15.653 6.262 1.00 0.00 115 GLY A O 9
ATOM 14354 N N . MET A 1 86 ? -7.672 -13.982 5.320 1.00 0.00 116 MET A N 9
ATOM 14355 C CA . MET A 1 86 ? -7.524 -13.088 6.462 1.00 0.00 116 MET A CA 9
ATOM 14356 C C . MET A 1 86 ? -8.863 -12.871 7.160 1.00 0.00 116 MET A C 9
ATOM 14357 O O . MET A 1 86 ? -9.753 -12.211 6.624 1.00 0.00 116 MET A O 9
ATOM 14371 N N . ASN A 1 87 ? -8.999 -13.431 8.358 1.00 0.00 117 ASN A N 9
ATOM 14372 C CA . ASN A 1 87 ? -10.230 -13.299 9.128 1.00 0.00 117 ASN A CA 9
ATOM 14373 C C . ASN A 1 87 ? -10.584 -11.830 9.341 1.00 0.00 117 ASN A C 9
ATOM 14374 O O . ASN A 1 87 ? -11.758 -11.461 9.366 1.00 0.00 117 ASN A O 9
ATOM 14385 N N . ARG A 1 88 ? -9.560 -10.996 9.492 1.00 0.00 118 ARG A N 9
ATOM 14386 C CA . ARG A 1 88 ? -9.763 -9.568 9.703 1.00 0.00 118 ARG A CA 9
ATOM 14387 C C . ARG A 1 88 ? -9.706 -8.810 8.380 1.00 0.00 118 ARG A C 9
ATOM 14388 O O . ARG A 1 88 ? -9.104 -9.258 7.404 1.00 0.00 118 ARG A O 9
ATOM 14409 N N . PRO A 1 89 ? -10.349 -7.633 8.344 1.00 0.00 119 PRO A N 9
ATOM 14410 C CA . PRO A 1 89 ? -10.387 -6.788 7.147 1.00 0.00 119 PRO A CA 9
ATOM 14411 C C . PRO A 1 89 ? -9.030 -6.167 6.833 1.00 0.00 119 PRO A C 9
ATOM 14412 O O . PRO A 1 89 ? -8.074 -6.325 7.592 1.00 0.00 119 PRO A O 9
ATOM 14423 N N . ILE A 1 90 ? -8.953 -5.462 5.709 1.00 0.00 120 ILE A N 9
ATOM 14424 C CA . ILE A 1 90 ? -7.713 -4.816 5.296 1.00 0.00 120 ILE A CA 9
ATOM 14425 C C . ILE A 1 90 ? -7.581 -3.430 5.917 1.00 0.00 120 ILE A C 9
ATOM 14426 O O . ILE A 1 90 ? -8.472 -2.592 5.781 1.00 0.00 120 ILE A O 9
ATOM 14442 N N . GLN A 1 91 ? -6.463 -3.195 6.596 1.00 0.00 121 GLN A N 9
ATOM 14443 C CA . GLN A 1 91 ? -6.215 -1.909 7.237 1.00 0.00 121 GLN A CA 9
ATOM 14444 C C . GLN A 1 91 ? -5.325 -1.029 6.365 1.00 0.00 121 GLN A C 9
ATOM 14445 O O . GLN A 1 91 ? -4.193 -1.394 6.049 1.00 0.00 121 GLN A O 9
ATOM 14459 N N . VAL A 1 92 ? -5.846 0.131 5.978 1.00 0.00 122 VAL A N 9
ATOM 14460 C CA . VAL A 1 92 ? -5.099 1.064 5.143 1.00 0.00 122 VAL A CA 9
ATOM 14461 C C . VAL A 1 92 ? -5.112 2.467 5.738 1.00 0.00 122 VAL A C 9
ATOM 14462 O O . VAL A 1 92 ? -6.169 3.080 5.888 1.00 0.00 122 VAL A O 9
ATOM 14475 N N . LYS A 1 93 ? -3.931 2.971 6.076 1.00 0.00 123 LYS A N 9
ATOM 14476 C CA . LYS A 1 93 ? -3.804 4.304 6.654 1.00 0.00 123 LYS A CA 9
ATOM 14477 C C . LYS A 1 93 ? -2.850 5.165 5.833 1.00 0.00 123 LYS A C 9
ATOM 14478 O O . LYS A 1 93 ? -1.883 4.677 5.247 1.00 0.00 123 LYS A O 9
ATOM 14497 N N . PRO A 1 94 ? -3.124 6.477 5.789 1.00 0.00 124 PRO A N 9
ATOM 14498 C CA . PRO A 1 94 ? -2.300 7.434 5.044 1.00 0.00 124 PRO A CA 9
ATOM 14499 C C . PRO A 1 94 ? -0.931 7.641 5.684 1.00 0.00 124 PRO A C 9
ATOM 14500 O O . PRO A 1 94 ? -0.721 8.602 6.424 1.00 0.00 124 PRO A O 9
ATOM 14511 N N . ALA A 1 95 ? -0.004 6.735 5.394 1.00 0.00 125 ALA A N 9
ATOM 14512 C CA . ALA A 1 95 ? 1.345 6.820 5.939 1.00 0.00 125 ALA A CA 9
ATOM 14513 C C . ALA A 1 95 ? 1.817 8.269 6.013 1.00 0.00 125 ALA A C 9
ATOM 14514 O O . ALA A 1 95 ? 2.320 8.818 5.033 1.00 0.00 125 ALA A O 9
ATOM 14521 N N . ALA A 1 96 ? 1.649 8.882 7.180 1.00 0.00 126 ALA A N 9
ATOM 14522 C CA . ALA A 1 96 ? 2.059 10.266 7.381 1.00 0.00 126 ALA A CA 9
ATOM 14523 C C . ALA A 1 96 ? 2.914 10.409 8.636 1.00 0.00 126 ALA A C 9
ATOM 14524 O O . ALA A 1 96 ? 2.478 10.073 9.737 1.00 0.00 126 ALA A O 9
ATOM 14531 N N . SER A 1 97 ? 4.134 10.908 8.462 1.00 0.00 127 SER A N 9
ATOM 14532 C CA . SER A 1 97 ? 5.051 11.090 9.580 1.00 0.00 127 SER A CA 9
ATOM 14533 C C . SER A 1 97 ? 4.517 12.133 10.557 1.00 0.00 127 SER A C 9
ATOM 14534 O O . SER A 1 97 ? 4.473 11.902 11.765 1.00 0.00 127 SER A O 9
ATOM 14542 N N . GLU A 1 98 ? 4.112 13.282 10.024 1.00 0.00 128 GLU A N 9
ATOM 14543 C CA . GLU A 1 98 ? 3.581 14.361 10.848 1.00 0.00 128 GLU A CA 9
ATOM 14544 C C . GLU A 1 98 ? 2.066 14.468 10.695 1.00 0.00 128 GLU A C 9
ATOM 14545 O O . GLU A 1 98 ? 1.562 14.814 9.627 1.00 0.00 128 GLU A O 9
ATOM 14557 N N . GLY A 1 99 ? 1.346 14.167 11.771 1.00 0.00 129 GLY A N 9
ATOM 14558 C CA . GLY A 1 99 ? -0.103 14.235 11.736 1.00 0.00 129 GLY A C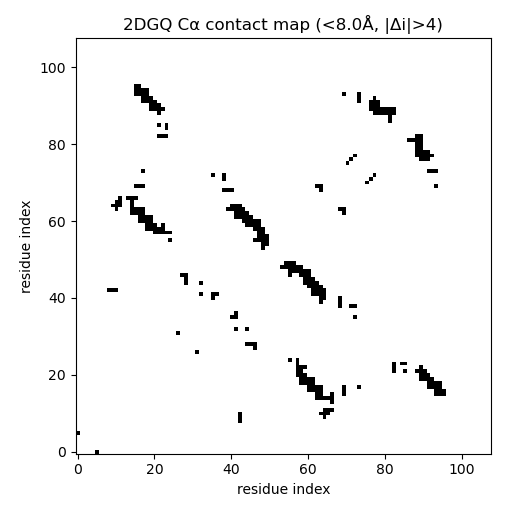A 9
ATOM 14559 C C . GLY A 1 99 ? -0.638 15.524 12.328 1.00 0.00 129 GLY A C 9
ATOM 14560 O O . GLY A 1 99 ? -0.075 16.055 13.285 1.00 0.00 129 GLY A O 9
ATOM 14564 N N . ARG A 1 100 ? -1.727 16.028 11.757 1.00 0.00 130 ARG A N 9
ATOM 14565 C CA . ARG A 1 100 ? -2.336 17.265 12.233 1.00 0.00 130 ARG A CA 9
ATOM 14566 C C . ARG A 1 100 ? -3.308 16.987 13.376 1.00 0.00 130 ARG A C 9
ATOM 14567 O O . ARG A 1 100 ? -4.052 16.008 13.348 1.00 0.00 130 ARG A O 9
ATOM 14588 N N . GLY A 1 101 ? -3.295 17.857 14.381 1.00 0.00 131 GLY A N 9
ATOM 14589 C CA . GLY A 1 101 ? -4.178 17.688 15.520 1.00 0.00 131 GLY A CA 9
ATOM 14590 C C . GLY A 1 101 ? -3.701 18.447 16.742 1.00 0.00 131 GLY A C 9
ATOM 14591 O O . GLY A 1 101 ? -2.930 17.922 17.544 1.00 0.00 131 GLY A O 9
ATOM 14595 N N . GLU A 1 102 ? -4.159 19.687 16.884 1.00 0.00 132 GLU A N 9
ATOM 14596 C CA . GLU A 1 102 ? -3.771 20.520 18.016 1.00 0.00 132 GLU A CA 9
ATOM 14597 C C . GLU A 1 102 ? -3.996 19.784 19.334 1.00 0.00 132 GLU A C 9
ATOM 14598 O O . GLU A 1 102 ? -4.559 18.690 19.359 1.00 0.00 132 GLU A O 9
ATOM 14610 N N . SER A 1 103 ? -3.550 20.394 20.428 1.00 0.00 133 SER A N 9
ATOM 14611 C CA . SER A 1 103 ? -3.698 19.796 21.750 1.00 0.00 133 SER A CA 9
ATOM 14612 C C . SER A 1 103 ? -5.170 19.586 22.090 1.00 0.00 133 SER A C 9
ATOM 14613 O O . SER A 1 103 ? -6.045 20.271 21.561 1.00 0.00 133 SER A O 9
ATOM 14621 N N . GLY A 1 104 ? -5.436 18.632 22.977 1.00 0.00 134 GLY A N 9
ATOM 14622 C CA . GLY A 1 104 ? -6.802 18.347 23.373 1.00 0.00 134 GLY A CA 9
ATOM 14623 C C . GLY A 1 104 ? -7.645 19.601 23.494 1.00 0.00 134 GLY A C 9
ATOM 14624 O O . GLY A 1 104 ? -8.287 20.038 22.538 1.00 0.00 134 GLY A O 9
ATOM 14628 N N . PRO A 1 105 ? -7.651 20.202 24.693 1.00 0.00 135 PRO A N 9
ATOM 14629 C CA . PRO A 1 105 ? -8.417 21.421 24.964 1.00 0.00 135 PRO A CA 9
ATOM 14630 C C . PRO A 1 105 ? -7.842 22.639 24.248 1.00 0.00 135 PRO A C 9
ATOM 14631 O O . PRO A 1 105 ? -6.633 22.732 24.037 1.00 0.00 135 PRO A O 9
ATOM 14642 N N . SER A 1 106 ? -8.716 23.569 23.878 1.00 0.00 136 SER A N 9
ATOM 14643 C CA . SER A 1 106 ? -8.295 24.780 23.183 1.00 0.00 136 SER A CA 9
ATOM 14644 C C . SER A 1 106 ? -8.563 26.017 24.035 1.00 0.00 136 SER A C 9
ATOM 14645 O O . SER A 1 106 ? -7.645 26.768 24.365 1.00 0.00 136 SER A O 9
ATOM 14653 N N . SER A 1 107 ? -9.828 26.222 24.388 1.00 0.00 137 SER A N 9
ATOM 14654 C CA . SER A 1 107 ? -10.219 27.369 25.198 1.00 0.00 137 SER A CA 9
ATOM 14655 C C . SER A 1 107 ? -9.637 27.265 26.605 1.00 0.00 137 SER A C 9
ATOM 14656 O O . SER A 1 107 ? -8.885 28.133 27.043 1.00 0.00 137 SER A O 9
ATOM 14664 N N . GLY A 1 108 ? -9.993 26.193 27.307 1.00 0.00 138 GLY A N 9
ATOM 14665 C CA . GLY A 1 108 ? -9.498 25.994 28.657 1.00 0.00 138 GLY A CA 9
ATOM 14666 C C . GLY A 1 108 ? -8.582 24.791 28.766 1.00 0.00 138 GLY A C 9
ATOM 14667 O O . GLY A 1 108 ? -7.364 24.937 28.870 1.00 0.00 138 GLY A O 9
ATOM 14671 N N . GLY A 1 1 ? -12.180 6.629 -31.360 1.00 0.00 31 GLY A N 10
ATOM 14672 C CA . GLY A 1 1 ? -11.382 7.076 -32.486 1.00 0.00 31 GLY A CA 10
ATOM 14673 C C . GLY A 1 1 ? -9.992 7.518 -32.072 1.00 0.00 31 GLY A C 10
ATOM 14674 O O . GLY A 1 1 ? -9.012 6.812 -32.307 1.00 0.00 31 GLY A O 10
ATOM 14678 N N . SER A 1 2 ? -9.906 8.693 -31.455 1.00 0.00 32 SER A N 10
ATOM 14679 C CA . SER A 1 2 ? -8.626 9.232 -31.013 1.00 0.00 32 SER A CA 10
ATOM 14680 C C . SER A 1 2 ? -8.452 9.053 -29.508 1.00 0.00 32 SER A C 10
ATOM 14681 O O . SER A 1 2 ? -8.720 9.966 -28.727 1.00 0.00 32 SER A O 10
ATOM 14689 N N . SER A 1 3 ? -8.001 7.868 -29.107 1.00 0.00 33 SER A N 10
ATOM 14690 C CA . SER A 1 3 ? -7.794 7.566 -27.696 1.00 0.00 33 SER A CA 10
ATOM 14691 C C . SER A 1 3 ? -6.385 7.954 -27.258 1.00 0.00 33 SER A C 10
ATOM 14692 O O . SER A 1 3 ? -5.458 7.148 -27.324 1.00 0.00 33 SER A O 10
ATOM 14700 N N . GLY A 1 4 ? -6.233 9.197 -26.810 1.00 0.00 34 GLY A N 10
ATOM 14701 C CA . GLY A 1 4 ? -4.935 9.672 -26.368 1.00 0.00 34 GLY A CA 10
ATOM 14702 C C . GLY A 1 4 ? -5.016 11.014 -25.668 1.00 0.00 34 GLY A C 10
ATOM 14703 O O . GLY A 1 4 ? -4.725 12.051 -26.264 1.00 0.00 34 GLY A O 10
ATOM 14707 N N . SER A 1 5 ? -5.416 10.996 -24.400 1.00 0.00 35 SER A N 10
ATOM 14708 C CA . SER A 1 5 ? -5.540 12.222 -23.621 1.00 0.00 35 SER A CA 10
ATOM 14709 C C . SER A 1 5 ? -4.434 12.315 -22.574 1.00 0.00 35 SER A C 10
ATOM 14710 O O . SER A 1 5 ? -4.090 11.324 -21.929 1.00 0.00 35 SER A O 10
ATOM 14718 N N . SER A 1 6 ? -3.880 13.512 -22.412 1.00 0.00 36 SER A N 10
ATOM 14719 C CA . SER A 1 6 ? -2.810 13.735 -21.447 1.00 0.00 36 SER A CA 10
ATOM 14720 C C . SER A 1 6 ? -3.075 12.969 -20.155 1.00 0.00 36 SER A C 10
ATOM 14721 O O . SER A 1 6 ? -4.185 12.989 -19.625 1.00 0.00 36 SER A O 10
ATOM 14729 N N . GLY A 1 7 ? -2.046 12.293 -19.653 1.00 0.00 37 GLY A N 10
ATOM 14730 C CA . GLY A 1 7 ? -2.187 11.528 -18.427 1.00 0.00 37 GLY A CA 10
ATOM 14731 C C . GLY A 1 7 ? -0.891 10.866 -18.005 1.00 0.00 37 GLY A C 10
ATOM 14732 O O . GLY A 1 7 ? -0.650 9.700 -18.319 1.00 0.00 37 GLY A O 10
ATOM 14736 N N . VAL A 1 8 ? -0.052 11.610 -17.292 1.00 0.00 38 VAL A N 10
ATOM 14737 C CA . VAL A 1 8 ? 1.227 11.088 -16.826 1.00 0.00 38 VAL A CA 10
ATOM 14738 C C . VAL A 1 8 ? 1.094 10.462 -15.443 1.00 0.00 38 VAL A C 10
ATOM 14739 O O . VAL A 1 8 ? 0.318 10.914 -14.601 1.00 0.00 38 VAL A O 10
ATOM 14752 N N . PRO A 1 9 ? 1.870 9.395 -15.200 1.00 0.00 39 PRO A N 10
ATOM 14753 C CA . PRO A 1 9 ? 1.858 8.683 -13.918 1.00 0.00 39 PRO A CA 10
ATOM 14754 C C . PRO A 1 9 ? 2.470 9.508 -12.791 1.00 0.00 39 PRO A C 10
ATOM 14755 O O . PRO A 1 9 ? 2.162 9.298 -11.619 1.00 0.00 39 PRO A O 10
ATOM 14766 N N . MET A 1 10 ? 3.339 10.445 -13.155 1.00 0.00 40 MET A N 10
ATOM 14767 C CA . MET A 1 10 ? 3.993 11.303 -12.174 1.00 0.00 40 MET A CA 10
ATOM 14768 C C . MET A 1 10 ? 3.079 11.559 -10.980 1.00 0.00 40 MET A C 10
ATOM 14769 O O . MET A 1 10 ? 1.947 12.018 -11.138 1.00 0.00 40 MET A O 10
ATOM 14783 N N . LYS A 1 11 ? 3.575 11.258 -9.785 1.00 0.00 41 LYS A N 10
ATOM 14784 C CA . LYS A 1 11 ? 2.804 11.456 -8.563 1.00 0.00 41 LYS A CA 10
ATOM 14785 C C . LYS A 1 11 ? 2.738 12.935 -8.195 1.00 0.00 41 LYS A C 10
ATOM 14786 O O . LYS A 1 11 ? 3.202 13.793 -8.947 1.00 0.00 41 LYS A O 10
ATOM 14805 N N . ASP A 1 12 ? 2.159 13.226 -7.036 1.00 0.00 42 ASP A N 10
ATOM 14806 C CA . ASP A 1 12 ? 2.035 14.602 -6.567 1.00 0.00 42 ASP A CA 10
ATOM 14807 C C . ASP A 1 12 ? 3.100 14.918 -5.521 1.00 0.00 42 ASP A C 10
ATOM 14808 O O . ASP A 1 12 ? 3.518 14.043 -4.762 1.00 0.00 42 ASP A O 10
ATOM 14817 N N . HIS A 1 13 ? 3.534 16.174 -5.487 1.00 0.00 43 HIS A N 10
ATOM 14818 C CA . HIS A 1 13 ? 4.551 16.605 -4.535 1.00 0.00 43 HIS A CA 10
ATOM 14819 C C . HIS A 1 13 ? 4.023 16.529 -3.105 1.00 0.00 43 HIS A C 10
ATOM 14820 O O . HIS A 1 13 ? 4.785 16.310 -2.163 1.00 0.00 43 HIS A O 10
ATOM 14835 N N . ASP A 1 14 ? 2.717 16.713 -2.952 1.00 0.00 44 ASP A N 10
ATOM 14836 C CA . ASP A 1 14 ? 2.087 16.665 -1.637 1.00 0.00 44 ASP A CA 10
ATOM 14837 C C . ASP A 1 14 ? 1.141 15.473 -1.531 1.00 0.00 44 ASP A C 10
ATOM 14838 O O . ASP A 1 14 ? 0.160 15.511 -0.789 1.00 0.00 44 ASP A O 10
ATOM 14847 N N . ALA A 1 15 ? 1.441 14.417 -2.280 1.00 0.00 45 ALA A N 10
ATOM 14848 C CA . ALA A 1 15 ? 0.618 13.214 -2.269 1.00 0.00 45 ALA A CA 10
ATOM 14849 C C . ALA A 1 15 ? 0.658 12.534 -0.905 1.00 0.00 45 ALA A C 10
ATOM 14850 O O . ALA A 1 15 ? 1.344 12.993 0.008 1.00 0.00 45 ALA A O 10
ATOM 14857 N N . ILE A 1 16 ? -0.082 11.438 -0.774 1.00 0.00 46 ILE A N 10
ATOM 14858 C CA . ILE A 1 16 ? -0.131 10.695 0.480 1.00 0.00 46 ILE A CA 10
ATOM 14859 C C . ILE A 1 16 ? 0.328 9.254 0.283 1.00 0.00 46 ILE A C 10
ATOM 14860 O O . ILE A 1 16 ? -0.087 8.583 -0.662 1.00 0.00 46 ILE A O 10
ATOM 14876 N N . LYS A 1 17 ? 1.185 8.784 1.182 1.00 0.00 47 LYS A N 10
ATOM 14877 C CA . LYS A 1 17 ? 1.698 7.421 1.111 1.00 0.00 47 LYS A CA 10
ATOM 14878 C C . LYS A 1 17 ? 0.870 6.481 1.981 1.00 0.00 47 LYS A C 10
ATOM 14879 O O . LYS A 1 17 ? 0.989 6.488 3.207 1.00 0.00 47 LYS A O 10
ATOM 14898 N N . LEU A 1 18 ? 0.033 5.673 1.340 1.00 0.00 48 LEU A N 10
ATOM 14899 C CA . LEU A 1 18 ? -0.814 4.726 2.056 1.00 0.00 48 LEU A CA 10
ATOM 14900 C C . LEU A 1 18 ? -0.011 3.510 2.508 1.00 0.00 48 LEU A C 10
ATOM 14901 O O . LEU A 1 18 ? 0.826 2.996 1.766 1.00 0.00 48 LEU A O 10
ATOM 14917 N N . PHE A 1 19 ? -0.273 3.055 3.729 1.00 0.00 49 PHE A N 10
ATOM 14918 C CA . PHE A 1 19 ? 0.425 1.898 4.279 1.00 0.00 49 PHE A CA 10
ATOM 14919 C C . PHE A 1 19 ? -0.562 0.803 4.670 1.00 0.00 49 PHE A C 10
ATOM 14920 O O . PHE A 1 19 ? -1.475 1.028 5.465 1.00 0.00 49 PHE A O 10
ATOM 14937 N N . VAL A 1 20 ? -0.373 -0.386 4.105 1.00 0.00 50 VAL A N 10
ATOM 14938 C CA . VAL A 1 20 ? -1.246 -1.517 4.394 1.00 0.00 50 VAL A CA 10
ATOM 14939 C C . VAL A 1 20 ? -0.572 -2.502 5.343 1.00 0.00 50 VAL A C 10
ATOM 14940 O O . VAL A 1 20 ? 0.585 -2.873 5.151 1.00 0.00 50 VAL A O 10
ATOM 14953 N N . GLY A 1 21 ? -1.306 -2.924 6.368 1.00 0.00 51 GLY A N 10
ATOM 14954 C CA . GLY A 1 21 ? -0.763 -3.863 7.332 1.00 0.00 51 GLY A CA 10
ATOM 14955 C C . GLY A 1 21 ? -1.643 -5.084 7.512 1.00 0.00 51 GLY A C 10
ATOM 14956 O O . GLY A 1 21 ? -1.703 -5.659 8.598 1.00 0.00 51 GLY A O 10
ATOM 14960 N N . GLN A 1 22 ? -2.330 -5.479 6.445 1.00 0.00 52 GLN A N 10
ATOM 14961 C CA . GLN A 1 22 ? -3.214 -6.637 6.491 1.00 0.00 52 GLN A CA 10
ATOM 14962 C C . GLN A 1 22 ? -2.999 -7.535 5.277 1.00 0.00 52 GLN A C 10
ATOM 14963 O O . GLN A 1 22 ? -3.953 -8.074 4.715 1.00 0.00 52 GLN A O 10
ATOM 14977 N N . ILE A 1 23 ? -1.741 -7.689 4.877 1.00 0.00 53 ILE A N 10
ATOM 14978 C CA . ILE A 1 23 ? -1.402 -8.522 3.729 1.00 0.00 53 ILE A CA 10
ATOM 14979 C C . ILE A 1 23 ? -0.847 -9.871 4.174 1.00 0.00 53 ILE A C 10
ATOM 14980 O O . ILE A 1 23 ? 0.209 -9.960 4.800 1.00 0.00 53 ILE A O 10
ATOM 14996 N N . PRO A 1 24 ? -1.574 -10.948 3.842 1.00 0.00 54 PRO A N 10
ATOM 14997 C CA . PRO A 1 24 ? -1.173 -12.313 4.195 1.00 0.00 54 PRO A CA 10
ATOM 14998 C C . PRO A 1 24 ? 0.051 -12.778 3.414 1.00 0.00 54 PRO A C 10
ATOM 14999 O O . PRO A 1 24 ? 0.714 -11.982 2.749 1.00 0.00 54 PRO A O 10
ATOM 15010 N N . ARG A 1 25 ? 0.345 -14.071 3.499 1.00 0.00 55 ARG A N 10
ATOM 15011 C CA . ARG A 1 25 ? 1.491 -14.641 2.800 1.00 0.00 55 ARG A CA 10
ATOM 15012 C C . ARG A 1 25 ? 1.041 -15.449 1.586 1.00 0.00 55 ARG A C 10
ATOM 15013 O O . ARG A 1 25 ? 0.280 -16.407 1.713 1.00 0.00 55 ARG A O 10
ATOM 15034 N N . GLY A 1 26 ? 1.516 -15.053 0.409 1.00 0.00 56 GLY A N 10
ATOM 15035 C CA . GLY A 1 26 ? 1.151 -15.750 -0.810 1.00 0.00 56 GLY A CA 10
ATOM 15036 C C . GLY A 1 26 ? 0.795 -14.800 -1.936 1.00 0.00 56 GLY A C 10
ATOM 15037 O O . GLY A 1 26 ? 0.873 -15.160 -3.111 1.00 0.00 56 GLY A O 10
ATOM 15041 N N . LEU A 1 27 ? 0.399 -13.583 -1.578 1.00 0.00 57 LEU A N 10
ATOM 15042 C CA . LEU A 1 27 ? 0.027 -12.578 -2.568 1.00 0.00 57 LEU A CA 10
ATOM 15043 C C . LEU A 1 27 ? 1.139 -11.548 -2.743 1.00 0.00 57 LEU A C 10
ATOM 15044 O O . LEU A 1 27 ? 2.043 -11.449 -1.913 1.00 0.00 57 LEU A O 10
ATOM 15060 N N . ASP A 1 28 ? 1.064 -10.782 -3.826 1.00 0.00 58 ASP A N 10
ATOM 15061 C CA . ASP A 1 28 ? 2.062 -9.757 -4.109 1.00 0.00 58 ASP A CA 10
ATOM 15062 C C . ASP A 1 28 ? 1.415 -8.529 -4.741 1.00 0.00 58 ASP A C 10
ATOM 15063 O O . ASP A 1 28 ? 0.193 -8.455 -4.866 1.00 0.00 58 ASP A O 10
ATOM 15072 N N . GLU A 1 29 ? 2.244 -7.568 -5.138 1.00 0.00 59 GLU A N 10
ATOM 15073 C CA . GLU A 1 29 ? 1.751 -6.342 -5.755 1.00 0.00 59 GLU A CA 10
ATOM 15074 C C . GLU A 1 29 ? 0.904 -6.656 -6.985 1.00 0.00 59 GLU A C 10
ATOM 15075 O O . GLU A 1 29 ? 0.071 -5.849 -7.398 1.00 0.00 59 GLU A O 10
ATOM 15087 N N . GLN A 1 30 ? 1.123 -7.832 -7.564 1.00 0.00 60 GLN A N 10
ATOM 15088 C CA . GLN A 1 30 ? 0.381 -8.251 -8.747 1.00 0.00 60 GLN A CA 10
ATOM 15089 C C . GLN A 1 30 ? -1.044 -8.654 -8.381 1.00 0.00 60 GLN A C 10
ATOM 15090 O O . GLN A 1 30 ? -1.925 -8.706 -9.239 1.00 0.00 60 GLN A O 10
ATOM 15104 N N . ASP A 1 31 ? -1.262 -8.939 -7.102 1.00 0.00 61 ASP A N 10
ATOM 15105 C CA . ASP A 1 31 ? -2.580 -9.338 -6.622 1.00 0.00 61 ASP A CA 10
ATOM 15106 C C . ASP A 1 31 ? -3.249 -8.197 -5.860 1.00 0.00 61 ASP A C 10
ATOM 15107 O O . ASP A 1 31 ? -4.456 -8.223 -5.616 1.00 0.00 61 ASP A O 10
ATOM 15116 N N . LEU A 1 32 ? -2.457 -7.198 -5.487 1.00 0.00 62 LEU A N 10
ATOM 15117 C CA . LEU A 1 32 ? -2.972 -6.047 -4.752 1.00 0.00 62 LEU A CA 10
ATOM 15118 C C . LEU A 1 32 ? -3.292 -4.895 -5.699 1.00 0.00 62 LEU A C 10
ATOM 15119 O O . LEU A 1 32 ? -4.237 -4.138 -5.475 1.00 0.00 62 LEU A O 10
ATOM 15135 N N . LYS A 1 33 ? -2.501 -4.770 -6.759 1.00 0.00 63 LYS A N 10
ATOM 15136 C CA . LYS A 1 33 ? -2.702 -3.713 -7.743 1.00 0.00 63 LYS A CA 10
ATOM 15137 C C . LYS A 1 33 ? -4.140 -3.709 -8.252 1.00 0.00 63 LYS A C 10
ATOM 15138 O O . LYS A 1 33 ? -4.784 -2.665 -8.356 1.00 0.00 63 LYS A O 10
ATOM 15157 N N . PRO A 1 34 ? -4.657 -4.903 -8.576 1.00 0.00 64 PRO A N 10
ATOM 15158 C CA . PRO A 1 34 ? -6.025 -5.064 -9.077 1.00 0.00 64 PRO A CA 10
ATOM 15159 C C . PRO A 1 34 ? -7.045 -4.311 -8.230 1.00 0.00 64 PRO A C 10
ATOM 15160 O O . PRO A 1 34 ? -7.868 -3.558 -8.753 1.00 0.00 64 PRO A O 10
ATOM 15171 N N . LEU A 1 35 ? -6.986 -4.518 -6.919 1.00 0.00 65 LEU A N 10
ATOM 15172 C CA . LEU A 1 35 ? -7.905 -3.858 -5.998 1.00 0.00 65 LEU A CA 10
ATOM 15173 C C . LEU A 1 35 ? -7.662 -2.353 -5.972 1.00 0.00 65 LEU A C 10
ATOM 15174 O O . LEU A 1 35 ? -8.592 -1.560 -6.124 1.00 0.00 65 LEU A O 10
ATOM 15190 N N . PHE A 1 36 ? -6.405 -1.965 -5.779 1.00 0.00 66 PHE A N 10
ATOM 15191 C CA . PHE A 1 36 ? -6.039 -0.554 -5.734 1.00 0.00 66 PHE A CA 10
ATOM 15192 C C . PHE A 1 36 ? -6.425 0.150 -7.032 1.00 0.00 66 PHE A C 10
ATOM 15193 O O . PHE A 1 36 ? -6.618 1.365 -7.057 1.00 0.00 66 PHE A O 10
ATOM 15210 N N . GLU A 1 37 ? -6.534 -0.624 -8.108 1.00 0.00 67 GLU A N 10
ATOM 15211 C CA . GLU A 1 37 ? -6.896 -0.074 -9.409 1.00 0.00 67 GLU A CA 10
ATOM 15212 C C . GLU A 1 37 ? -8.408 0.087 -9.531 1.00 0.00 67 GLU A C 10
ATOM 15213 O O . GLU A 1 37 ? -8.913 0.538 -10.558 1.00 0.00 67 GLU A O 10
ATOM 15225 N N . GLU A 1 38 ? -9.124 -0.285 -8.475 1.00 0.00 68 GLU A N 10
ATOM 15226 C CA . GLU A 1 38 ? -10.579 -0.183 -8.464 1.00 0.00 68 GLU A CA 10
ATOM 15227 C C . GLU A 1 38 ? -11.022 1.226 -8.082 1.00 0.00 68 GLU A C 10
ATOM 15228 O O . GLU A 1 38 ? -12.149 1.632 -8.366 1.00 0.00 68 GLU A O 10
ATOM 15240 N N . PHE A 1 39 ? -10.128 1.967 -7.436 1.00 0.00 69 PHE A N 10
ATOM 15241 C CA . PHE A 1 39 ? -10.427 3.330 -7.014 1.00 0.00 69 PHE A CA 10
ATOM 15242 C C . PHE A 1 39 ? -9.660 4.342 -7.861 1.00 0.00 69 PHE A C 10
ATOM 15243 O O . PHE A 1 39 ? -10.229 5.320 -8.345 1.00 0.00 69 PHE A O 10
ATOM 15260 N N . GLY A 1 40 ? -8.365 4.099 -8.035 1.00 0.00 70 GLY A N 10
ATOM 15261 C CA . GLY A 1 40 ? -7.541 4.998 -8.822 1.00 0.00 70 GLY A CA 10
ATOM 15262 C C . GLY A 1 40 ? -6.311 4.313 -9.384 1.00 0.00 70 GLY A C 10
ATOM 15263 O O . GLY A 1 40 ? -6.040 3.153 -9.072 1.00 0.00 70 GLY A O 10
ATOM 15267 N N . ARG A 1 41 ? -5.564 5.031 -10.217 1.00 0.00 71 ARG A N 10
ATOM 15268 C CA . ARG A 1 41 ? -4.358 4.485 -10.827 1.00 0.00 71 ARG A CA 10
ATOM 15269 C C . ARG A 1 41 ? -3.188 4.527 -9.849 1.00 0.00 71 ARG A C 10
ATOM 15270 O O . ARG A 1 41 ? -2.879 5.575 -9.281 1.00 0.00 71 ARG A O 10
ATOM 15291 N N . ILE A 1 42 ? -2.542 3.382 -9.658 1.00 0.00 72 ILE A N 10
ATOM 15292 C CA . ILE A 1 42 ? -1.406 3.289 -8.749 1.00 0.00 72 ILE A CA 10
ATOM 15293 C C . ILE A 1 42 ? -0.184 3.998 -9.323 1.00 0.00 72 ILE A C 10
ATOM 15294 O O . ILE A 1 42 ? -0.028 4.104 -10.540 1.00 0.00 72 ILE A O 10
ATOM 15310 N N . TYR A 1 43 ? 0.683 4.481 -8.439 1.00 0.00 73 TYR A N 10
ATOM 15311 C CA . TYR A 1 43 ? 1.891 5.181 -8.857 1.00 0.00 73 TYR A CA 10
ATOM 15312 C C . TYR A 1 43 ? 3.139 4.450 -8.371 1.00 0.00 73 TYR A C 10
ATOM 15313 O O . TYR A 1 43 ? 4.071 4.213 -9.138 1.00 0.00 73 TYR A O 10
ATOM 15331 N N . GLU A 1 44 ? 3.148 4.096 -7.089 1.00 0.00 74 GLU A N 10
ATOM 15332 C CA . GLU A 1 44 ? 4.281 3.392 -6.500 1.00 0.00 74 GLU A CA 10
ATOM 15333 C C . GLU A 1 44 ? 3.810 2.360 -5.480 1.00 0.00 74 GLU A C 10
ATOM 15334 O O . GLU A 1 44 ? 3.167 2.700 -4.486 1.00 0.00 74 GLU A O 10
ATOM 15346 N N . LEU A 1 45 ? 4.133 1.096 -5.734 1.00 0.00 75 LEU A N 10
ATOM 15347 C CA . LEU A 1 45 ? 3.743 0.012 -4.839 1.00 0.00 75 LEU A CA 10
ATOM 15348 C C . LEU A 1 45 ? 4.947 -0.849 -4.470 1.00 0.00 75 LEU A C 10
ATOM 15349 O O . LEU A 1 45 ? 5.634 -1.382 -5.342 1.00 0.00 75 LEU A O 10
ATOM 15365 N N . THR A 1 46 ? 5.195 -0.984 -3.171 1.00 0.00 76 THR A N 10
ATOM 15366 C CA . THR A 1 46 ? 6.315 -1.781 -2.686 1.00 0.00 76 THR A CA 10
ATOM 15367 C C . THR A 1 46 ? 5.945 -2.529 -1.410 1.00 0.00 76 THR A C 10
ATOM 15368 O O . THR A 1 46 ? 5.623 -1.917 -0.391 1.00 0.00 76 THR A O 10
ATOM 15379 N N . VAL A 1 47 ? 5.994 -3.856 -1.471 1.00 0.00 77 VAL A N 10
ATOM 15380 C CA . VAL A 1 47 ? 5.666 -4.687 -0.319 1.00 0.00 77 VAL A CA 10
ATOM 15381 C C . VAL A 1 47 ? 6.808 -4.701 0.691 1.00 0.00 77 VAL A C 10
ATOM 15382 O O . VAL A 1 47 ? 7.969 -4.897 0.329 1.00 0.00 77 VAL A O 10
ATOM 15395 N N . LEU A 1 48 ? 6.471 -4.494 1.959 1.00 0.00 78 LEU A N 10
ATOM 15396 C CA . LEU A 1 48 ? 7.468 -4.483 3.024 1.00 0.00 78 LEU A CA 10
ATOM 15397 C C . LEU A 1 48 ? 7.845 -5.904 3.431 1.00 0.00 78 LEU A C 10
ATOM 15398 O O . LEU A 1 48 ? 6.978 -6.735 3.702 1.00 0.00 78 LEU A O 10
ATOM 15414 N N . LYS A 1 49 ? 9.145 -6.177 3.473 1.00 0.00 79 LYS A N 10
ATOM 15415 C CA . LYS A 1 49 ? 9.639 -7.496 3.851 1.00 0.00 79 LYS A CA 10
ATOM 15416 C C . LYS A 1 49 ? 10.870 -7.381 4.744 1.00 0.00 79 LYS A C 10
ATOM 15417 O O . LYS A 1 49 ? 11.645 -6.431 4.630 1.00 0.00 79 LYS A O 10
ATOM 15436 N N . ASP A 1 50 ? 11.044 -8.354 5.631 1.00 0.00 80 ASP A N 10
ATOM 15437 C CA . ASP A 1 50 ? 12.183 -8.363 6.542 1.00 0.00 80 ASP A CA 10
ATOM 15438 C C . ASP A 1 50 ? 13.498 -8.324 5.769 1.00 0.00 80 ASP A C 10
ATOM 15439 O O . ASP A 1 50 ? 13.505 -8.245 4.541 1.00 0.00 80 ASP A O 10
ATOM 15448 N N . ARG A 1 51 ? 14.608 -8.381 6.497 1.00 0.00 81 ARG A N 10
ATOM 15449 C CA . ARG A 1 51 ? 15.929 -8.350 5.880 1.00 0.00 81 ARG A CA 10
ATOM 15450 C C . ARG A 1 51 ? 16.721 -9.607 6.228 1.00 0.00 81 ARG A C 10
ATOM 15451 O O . ARG A 1 51 ? 17.380 -10.196 5.371 1.00 0.00 81 ARG A O 10
ATOM 15472 N N . LEU A 1 52 ? 16.653 -10.011 7.492 1.00 0.00 82 LEU A N 10
ATOM 15473 C CA . LEU A 1 52 ? 17.364 -11.198 7.955 1.00 0.00 82 LEU A CA 10
ATOM 15474 C C . LEU A 1 52 ? 16.717 -12.467 7.410 1.00 0.00 82 LEU A C 10
ATOM 15475 O O . LEU A 1 52 ? 17.399 -13.454 7.130 1.00 0.00 82 LEU A O 10
ATOM 15491 N N . THR A 1 53 ? 15.397 -12.435 7.259 1.00 0.00 83 THR A N 10
ATOM 15492 C CA . THR A 1 53 ? 14.657 -13.582 6.747 1.00 0.00 83 THR A CA 10
ATOM 15493 C C . THR A 1 53 ? 14.197 -13.343 5.313 1.00 0.00 83 THR A C 10
ATOM 15494 O O . THR A 1 53 ? 14.132 -14.272 4.509 1.00 0.00 83 THR A O 10
ATOM 15505 N N . GLY A 1 54 ? 13.879 -12.091 4.999 1.00 0.00 84 GLY A N 10
ATOM 15506 C CA . GLY A 1 54 ? 13.429 -11.754 3.662 1.00 0.00 84 GLY A CA 10
ATOM 15507 C C . GLY A 1 54 ? 12.046 -12.297 3.360 1.00 0.00 84 GLY A C 10
ATOM 15508 O O . GLY A 1 54 ? 11.693 -12.509 2.199 1.00 0.00 84 GLY A O 10
ATOM 15512 N N . LEU A 1 55 ? 11.261 -12.525 4.407 1.00 0.00 85 LEU A N 10
ATOM 15513 C CA . LEU A 1 55 ? 9.909 -13.049 4.250 1.00 0.00 85 LEU A CA 10
ATOM 15514 C C . LEU A 1 55 ? 8.887 -11.917 4.208 1.00 0.00 85 LEU A C 10
ATOM 15515 O O . LEU A 1 55 ? 9.214 -10.762 4.481 1.00 0.00 85 LEU A O 10
ATOM 15531 N N . HIS A 1 56 ? 7.649 -12.257 3.865 1.00 0.00 86 HIS A N 10
ATOM 15532 C CA . HIS A 1 56 ? 6.578 -11.269 3.790 1.00 0.00 86 HIS A CA 10
ATOM 15533 C C . HIS A 1 56 ? 6.040 -10.944 5.181 1.00 0.00 86 HIS A C 10
ATOM 15534 O O . HIS A 1 56 ? 5.156 -11.631 5.692 1.00 0.00 86 HIS A O 10
ATOM 15549 N N . LYS A 1 57 ? 6.580 -9.893 5.788 1.00 0.00 87 LYS A N 10
ATOM 15550 C CA . LYS A 1 57 ? 6.155 -9.476 7.119 1.00 0.00 87 LYS A CA 10
ATOM 15551 C C . LYS A 1 57 ? 4.637 -9.351 7.191 1.00 0.00 87 LYS A C 10
ATOM 15552 O O . LYS A 1 57 ? 4.011 -9.812 8.144 1.00 0.00 87 LYS A O 10
ATOM 15571 N N . GLY A 1 58 ? 4.050 -8.725 6.175 1.00 0.00 88 GLY A N 10
ATOM 15572 C CA . GLY A 1 58 ? 2.609 -8.552 6.142 1.00 0.00 88 GLY A CA 10
ATOM 15573 C C . GLY A 1 58 ? 2.203 -7.099 5.993 1.00 0.00 88 GLY A C 10
ATOM 15574 O O . GLY A 1 58 ? 1.256 -6.644 6.636 1.00 0.00 88 GLY A O 10
ATOM 15578 N N . CYS A 1 59 ? 2.920 -6.370 5.146 1.00 0.00 89 CYS A N 10
ATOM 15579 C CA . CYS A 1 59 ? 2.631 -4.959 4.916 1.00 0.00 89 CYS A CA 10
ATOM 15580 C C . CYS A 1 59 ? 3.151 -4.512 3.554 1.00 0.00 89 CYS A C 10
ATOM 15581 O O . CYS A 1 59 ? 3.975 -5.189 2.940 1.00 0.00 89 CYS A O 10
ATOM 15589 N N . ALA A 1 60 ? 2.662 -3.368 3.087 1.00 0.00 90 ALA A N 10
ATOM 15590 C CA . ALA A 1 60 ? 3.077 -2.830 1.797 1.00 0.00 90 ALA A CA 10
ATOM 15591 C C . ALA A 1 60 ? 2.770 -1.340 1.699 1.00 0.00 90 ALA A C 10
ATOM 15592 O O . ALA A 1 60 ? 1.761 -0.868 2.223 1.00 0.00 90 ALA A O 10
ATOM 15599 N N . PHE A 1 61 ? 3.646 -0.602 1.025 1.00 0.00 91 PHE A N 10
ATOM 15600 C CA . PHE A 1 61 ? 3.469 0.836 0.860 1.00 0.00 91 PHE A CA 10
ATOM 15601 C C . PHE A 1 61 ? 2.864 1.156 -0.504 1.00 0.00 91 PHE A C 10
ATOM 15602 O O . PHE A 1 61 ? 3.487 0.926 -1.541 1.00 0.00 91 PHE A O 10
ATOM 15619 N N . LEU A 1 62 ? 1.647 1.688 -0.493 1.00 0.00 92 LEU A N 10
ATOM 15620 C CA . LEU A 1 62 ? 0.956 2.040 -1.729 1.00 0.00 92 LEU A CA 10
ATOM 15621 C C . LEU A 1 62 ? 0.932 3.553 -1.927 1.00 0.00 92 LEU A C 10
ATOM 15622 O O . LEU A 1 62 ? 0.807 4.314 -0.967 1.00 0.00 92 LEU A O 10
ATOM 15638 N N . THR A 1 63 ? 1.050 3.982 -3.180 1.00 0.00 93 THR A N 10
ATOM 15639 C CA . THR A 1 63 ? 1.041 5.403 -3.504 1.00 0.00 93 THR A CA 10
ATOM 15640 C C . THR A 1 63 ? 0.086 5.698 -4.655 1.00 0.00 93 THR A C 10
ATOM 15641 O O . THR A 1 63 ? 0.211 5.128 -5.740 1.00 0.00 93 THR A O 10
ATOM 15652 N N . TYR A 1 64 ? -0.867 6.590 -4.413 1.00 0.00 94 TYR A N 10
ATOM 15653 C CA . TYR A 1 64 ? -1.845 6.959 -5.430 1.00 0.00 94 TYR A CA 10
ATOM 15654 C C . TYR A 1 64 ? -1.414 8.223 -6.167 1.00 0.00 94 TYR A C 10
ATOM 15655 O O . TYR A 1 64 ? -1.189 9.267 -5.554 1.00 0.00 94 TYR A O 10
ATOM 15673 N N . CYS A 1 65 ? -1.301 8.120 -7.487 1.00 0.00 95 CYS A N 10
ATOM 15674 C CA . CYS A 1 65 ? -0.896 9.254 -8.310 1.00 0.00 95 CYS A CA 10
ATOM 15675 C C . CYS A 1 65 ? -1.450 10.560 -7.747 1.00 0.00 95 CYS A C 10
ATOM 15676 O O . CYS A 1 65 ? -0.767 11.583 -7.742 1.00 0.00 95 CYS A O 10
ATOM 15684 N N . ALA A 1 66 ? -2.692 10.515 -7.276 1.00 0.00 96 ALA A N 10
ATOM 15685 C CA . ALA A 1 66 ? -3.337 11.694 -6.711 1.00 0.00 96 ALA A CA 10
ATOM 15686 C C . ALA A 1 66 ? -3.674 11.483 -5.239 1.00 0.00 96 ALA A C 10
ATOM 15687 O O . ALA A 1 66 ? -3.652 10.356 -4.743 1.00 0.00 96 ALA A O 10
ATOM 15694 N N . ARG A 1 67 ? -3.985 12.573 -4.546 1.00 0.00 97 ARG A N 10
ATOM 15695 C CA . ARG A 1 67 ? -4.324 12.506 -3.129 1.00 0.00 97 ARG A CA 10
ATOM 15696 C C . ARG A 1 67 ? -5.741 11.974 -2.935 1.00 0.00 97 ARG A C 10
ATOM 15697 O O . ARG A 1 67 ? -6.007 11.216 -2.002 1.00 0.00 97 ARG A O 10
ATOM 15718 N N . ASP A 1 68 ? -6.646 12.378 -3.820 1.00 0.00 98 ASP A N 10
ATOM 15719 C CA . ASP A 1 68 ? -8.035 11.941 -3.746 1.00 0.00 98 ASP A CA 10
ATOM 15720 C C . ASP A 1 68 ? -8.134 10.422 -3.848 1.00 0.00 98 ASP A C 10
ATOM 15721 O O . ASP A 1 68 ? -8.716 9.769 -2.982 1.00 0.00 98 ASP A O 10
ATOM 15730 N N . SER A 1 69 ? -7.562 9.867 -4.911 1.00 0.00 99 SER A N 10
ATOM 15731 C CA . SER A 1 69 ? -7.590 8.426 -5.129 1.00 0.00 99 SER A CA 10
ATOM 15732 C C . SER A 1 69 ? -7.233 7.676 -3.849 1.00 0.00 99 SER A C 10
ATOM 15733 O O . SER A 1 69 ? -7.815 6.636 -3.543 1.00 0.00 99 SER A O 10
ATOM 15741 N N . ALA A 1 70 ? -6.272 8.213 -3.105 1.00 0.00 100 ALA A N 10
ATOM 15742 C CA . ALA A 1 70 ? -5.837 7.597 -1.857 1.00 0.00 100 ALA A CA 10
ATOM 15743 C C . ALA A 1 70 ? -6.915 7.713 -0.784 1.00 0.00 100 ALA A C 10
ATOM 15744 O O . ALA A 1 70 ? -7.359 6.709 -0.225 1.00 0.00 100 ALA A O 10
ATOM 15751 N N . LEU A 1 71 ? -7.330 8.942 -0.500 1.00 0.00 101 LEU A N 10
ATOM 15752 C CA . LEU A 1 71 ? -8.356 9.189 0.508 1.00 0.00 101 LEU A CA 10
ATOM 15753 C C . LEU A 1 71 ? -9.498 8.187 0.379 1.00 0.00 101 LEU A C 10
ATOM 15754 O O . LEU A 1 71 ? -9.916 7.575 1.362 1.00 0.00 101 LEU A O 10
ATOM 15770 N N . LYS A 1 72 ? -9.999 8.023 -0.841 1.00 0.00 102 LYS A N 10
ATOM 15771 C CA . LYS A 1 72 ? -11.092 7.093 -1.101 1.00 0.00 102 LYS A CA 10
ATOM 15772 C C . LYS A 1 72 ? -10.681 5.663 -0.765 1.00 0.00 102 LYS A C 10
ATOM 15773 O O . LYS A 1 72 ? -11.163 5.081 0.206 1.00 0.00 102 LYS A O 10
ATOM 15792 N N . ALA A 1 73 ? -9.786 5.104 -1.573 1.00 0.00 103 ALA A N 10
ATOM 15793 C CA . ALA A 1 73 ? -9.308 3.744 -1.358 1.00 0.00 103 ALA A CA 10
ATOM 15794 C C . ALA A 1 73 ? -8.998 3.497 0.114 1.00 0.00 103 ALA A C 10
ATOM 15795 O O . ALA A 1 73 ? -9.065 2.363 0.589 1.00 0.00 103 ALA A O 10
ATOM 15802 N N . GLN A 1 74 ? -8.659 4.564 0.830 1.00 0.00 104 GLN A N 10
ATOM 15803 C CA . GLN A 1 74 ? -8.338 4.461 2.249 1.00 0.00 104 GLN A CA 10
ATOM 15804 C C . GLN A 1 74 ? -9.596 4.214 3.075 1.00 0.00 104 GLN A C 10
ATOM 15805 O O . GLN A 1 74 ? -9.697 3.216 3.789 1.00 0.00 104 GLN A O 10
ATOM 15819 N N . SER A 1 75 ? -10.554 5.131 2.975 1.00 0.00 105 SER A N 10
ATOM 15820 C CA . SER A 1 75 ? -11.804 5.015 3.716 1.00 0.00 105 SER A CA 10
ATOM 15821 C C . SER A 1 75 ? -12.738 4.007 3.053 1.00 0.00 105 SER A C 10
ATOM 15822 O O . SER A 1 75 ? -13.798 3.682 3.586 1.00 0.00 105 SER A O 10
ATOM 15830 N N . ALA A 1 76 ? -12.335 3.516 1.886 1.00 0.00 106 ALA A N 10
ATOM 15831 C CA . ALA A 1 76 ? -13.133 2.543 1.149 1.00 0.00 106 ALA A CA 10
ATOM 15832 C C . ALA A 1 76 ? -12.608 1.128 1.364 1.00 0.00 106 ALA A C 10
ATOM 15833 O O . ALA A 1 76 ? -13.327 0.150 1.154 1.00 0.00 106 ALA A O 10
ATOM 15840 N N . LEU A 1 77 ? -11.351 1.025 1.782 1.00 0.00 107 LEU A N 10
ATOM 15841 C CA . LEU A 1 77 ? -10.730 -0.273 2.024 1.00 0.00 107 LEU A CA 10
ATOM 15842 C C . LEU A 1 77 ? -10.492 -0.493 3.514 1.00 0.00 107 LEU A C 10
ATOM 15843 O O . LEU A 1 77 ? -10.696 -1.592 4.031 1.00 0.00 107 LEU A O 10
ATOM 15859 N N . HIS A 1 78 ? -10.060 0.560 4.201 1.00 0.00 108 HIS A N 10
ATOM 15860 C CA . HIS A 1 78 ? -9.797 0.483 5.634 1.00 0.00 108 HIS A CA 10
ATOM 15861 C C . HIS A 1 78 ? -10.983 -0.130 6.372 1.00 0.00 108 HIS A C 10
ATOM 15862 O O . HIS A 1 78 ? -11.993 0.535 6.602 1.00 0.00 108 HIS A O 10
ATOM 15876 N N . GLU A 1 79 ? -10.853 -1.401 6.739 1.00 0.00 109 GLU A N 10
ATOM 15877 C CA . GLU A 1 79 ? -11.916 -2.103 7.449 1.00 0.00 109 GLU A CA 10
ATOM 15878 C C . GLU A 1 79 ? -13.165 -2.220 6.581 1.00 0.00 109 GLU A C 10
ATOM 15879 O O . GLU A 1 79 ? -14.288 -2.111 7.073 1.00 0.00 109 GLU A O 10
ATOM 15891 N N . GLN A 1 80 ? -12.961 -2.443 5.287 1.00 0.00 110 GLN A N 10
ATOM 15892 C CA . GLN A 1 80 ? -14.070 -2.574 4.350 1.00 0.00 110 GLN A CA 10
ATOM 15893 C C . GLN A 1 80 ? -13.956 -3.867 3.548 1.00 0.00 110 GLN A C 10
ATOM 15894 O O . GLN A 1 80 ? -14.938 -4.586 3.365 1.00 0.00 110 GLN A O 10
ATOM 15908 N N . LYS A 1 81 ? -12.750 -4.156 3.070 1.00 0.00 111 LYS A N 10
ATOM 15909 C CA . LYS A 1 81 ? -12.506 -5.362 2.287 1.00 0.00 111 LYS A CA 10
ATOM 15910 C C . LYS A 1 81 ? -11.878 -6.452 3.150 1.00 0.00 111 LYS A C 10
ATOM 15911 O O . LYS A 1 81 ? -11.293 -6.170 4.197 1.00 0.00 111 LYS A O 10
ATOM 15930 N N . THR A 1 82 ? -12.000 -7.698 2.703 1.00 0.00 112 THR A N 10
ATOM 15931 C CA . THR A 1 82 ? -11.444 -8.830 3.434 1.00 0.00 112 THR A CA 10
ATOM 15932 C C . THR A 1 82 ? -10.708 -9.781 2.497 1.00 0.00 112 THR A C 10
ATOM 15933 O O . THR A 1 82 ? -11.324 -10.623 1.841 1.00 0.00 112 THR A O 10
ATOM 15944 N N . LEU A 1 83 ? -9.388 -9.642 2.439 1.00 0.00 113 LEU A N 10
ATOM 15945 C CA . LEU A 1 83 ? -8.567 -10.491 1.582 1.00 0.00 113 LEU A CA 10
ATOM 15946 C C . LEU A 1 83 ? -8.897 -11.965 1.798 1.00 0.00 113 LEU A C 10
ATOM 15947 O O . LEU A 1 83 ? -9.353 -12.374 2.866 1.00 0.00 113 LEU A O 10
ATOM 15963 N N . PRO A 1 84 ? -8.659 -12.783 0.763 1.00 0.00 114 PRO A N 10
ATOM 15964 C CA . PRO A 1 84 ? -8.920 -14.224 0.816 1.00 0.00 114 PRO A CA 10
ATOM 15965 C C . PRO A 1 84 ? -7.953 -14.955 1.741 1.00 0.00 114 PRO A C 10
ATOM 15966 O O . PRO A 1 84 ? -6.769 -15.089 1.437 1.00 0.00 114 PRO A O 10
ATOM 15977 N N . GLY A 1 85 ? -8.466 -15.425 2.874 1.00 0.00 115 GLY A N 10
ATOM 15978 C CA . GLY A 1 85 ? -7.634 -16.137 3.826 1.00 0.00 115 GLY A CA 10
ATOM 15979 C C . GLY A 1 85 ? -7.338 -15.315 5.066 1.00 0.00 115 GLY A C 10
ATOM 15980 O O . GLY A 1 85 ? -6.532 -15.715 5.905 1.00 0.00 115 GLY A O 10
ATOM 15984 N N . MET A 1 86 ? -7.991 -14.163 5.179 1.00 0.00 116 MET A N 10
ATOM 15985 C CA . MET A 1 86 ? -7.793 -13.283 6.325 1.00 0.00 116 MET A CA 10
ATOM 15986 C C . MET A 1 86 ? -9.092 -13.105 7.104 1.00 0.00 116 MET A C 10
ATOM 15987 O O . MET A 1 86 ? -10.065 -12.554 6.590 1.00 0.00 116 MET A O 10
ATOM 16001 N N . ASN A 1 87 ? -9.101 -13.575 8.348 1.00 0.00 117 ASN A N 10
ATOM 16002 C CA . ASN A 1 87 ? -10.281 -13.468 9.197 1.00 0.00 117 ASN A CA 10
ATOM 16003 C C . ASN A 1 87 ? -10.686 -12.009 9.384 1.00 0.00 117 ASN A C 10
ATOM 16004 O O . ASN A 1 87 ? -11.873 -11.685 9.432 1.00 0.00 117 ASN A O 10
ATOM 16015 N N . ARG A 1 88 ? -9.692 -11.133 9.487 1.00 0.00 118 ARG A N 10
ATOM 16016 C CA . ARG A 1 88 ? -9.945 -9.709 9.669 1.00 0.00 118 ARG A CA 10
ATOM 16017 C C . ARG A 1 88 ? -9.809 -8.959 8.347 1.00 0.00 118 ARG A C 10
ATOM 16018 O O . ARG A 1 88 ? -9.159 -9.420 7.408 1.00 0.00 118 ARG A O 10
ATOM 16039 N N . PRO A 1 89 ? -10.436 -7.776 8.270 1.00 0.00 119 PRO A N 10
ATOM 16040 C CA . PRO A 1 89 ? -10.399 -6.938 7.068 1.00 0.00 119 PRO A CA 10
ATOM 16041 C C . PRO A 1 89 ? -9.020 -6.334 6.824 1.00 0.00 119 PRO A C 10
ATOM 16042 O O . PRO A 1 89 ? -8.077 -6.595 7.571 1.00 0.00 119 PRO A O 10
ATOM 16053 N N . ILE A 1 90 ? -8.911 -5.525 5.775 1.00 0.00 120 ILE A N 10
ATOM 16054 C CA . ILE A 1 90 ? -7.647 -4.883 5.435 1.00 0.00 120 ILE A CA 10
ATOM 16055 C C . ILE A 1 90 ? -7.524 -3.520 6.107 1.00 0.00 120 ILE A C 10
ATOM 16056 O O . ILE A 1 90 ? -8.500 -2.777 6.207 1.00 0.00 120 ILE A O 10
ATOM 16072 N N . GLN A 1 91 ? -6.319 -3.199 6.565 1.00 0.00 121 GLN A N 10
ATOM 16073 C CA . GLN A 1 91 ? -6.068 -1.924 7.228 1.00 0.00 121 GLN A CA 10
ATOM 16074 C C . GLN A 1 91 ? -5.164 -1.038 6.378 1.00 0.00 121 GLN A C 10
ATOM 16075 O O . GLN A 1 91 ? -4.030 -1.405 6.068 1.00 0.00 121 GLN A O 10
ATOM 16089 N N . VAL A 1 92 ? -5.673 0.131 6.002 1.00 0.00 122 VAL A N 10
ATOM 16090 C CA . VAL A 1 92 ? -4.911 1.071 5.188 1.00 0.00 122 VAL A CA 10
ATOM 16091 C C . VAL A 1 92 ? -4.970 2.478 5.773 1.00 0.00 122 VAL A C 10
ATOM 16092 O O . VAL A 1 92 ? -6.042 3.075 5.876 1.00 0.00 122 VAL A O 10
ATOM 16105 N N . LYS A 1 93 ? -3.811 3.003 6.154 1.00 0.00 123 LYS A N 10
ATOM 16106 C CA . LYS A 1 93 ? -3.728 4.341 6.727 1.00 0.00 123 LYS A CA 10
ATOM 16107 C C . LYS A 1 93 ? -2.639 5.160 6.042 1.00 0.00 123 LYS A C 10
ATOM 16108 O O . LYS A 1 93 ? -1.661 4.624 5.521 1.00 0.00 123 LYS A O 10
ATOM 16127 N N . PRO A 1 94 ? -2.810 6.491 6.043 1.00 0.00 124 PRO A N 10
ATOM 16128 C CA . PRO A 1 94 ? -1.850 7.412 5.427 1.00 0.00 124 PRO A CA 10
ATOM 16129 C C . PRO A 1 94 ? -0.536 7.481 6.198 1.00 0.00 124 PRO A C 10
ATOM 16130 O O . PRO A 1 94 ? -0.392 8.277 7.126 1.00 0.00 124 PRO A O 10
ATOM 16141 N N . ALA A 1 95 ? 0.419 6.644 5.807 1.00 0.00 125 ALA A N 10
ATOM 16142 C CA . ALA A 1 95 ? 1.722 6.613 6.460 1.00 0.00 125 ALA A CA 10
ATOM 16143 C C . ALA A 1 95 ? 2.195 8.020 6.808 1.00 0.00 125 ALA A C 10
ATOM 16144 O O . ALA A 1 95 ? 1.903 8.978 6.093 1.00 0.00 125 ALA A O 10
ATOM 16151 N N . ALA A 1 96 ? 2.927 8.137 7.911 1.00 0.00 126 ALA A N 10
ATOM 16152 C CA . ALA A 1 96 ? 3.442 9.427 8.352 1.00 0.00 126 ALA A CA 10
ATOM 16153 C C . ALA A 1 96 ? 4.601 9.251 9.328 1.00 0.00 126 ALA A C 10
ATOM 16154 O O . ALA A 1 96 ? 4.780 8.180 9.907 1.00 0.00 126 ALA A O 10
ATOM 16161 N N . SER A 1 97 ? 5.385 10.309 9.506 1.00 0.00 127 SER A N 10
ATOM 16162 C CA . SER A 1 97 ? 6.530 10.270 10.408 1.00 0.00 127 SER A CA 10
ATOM 16163 C C . SER A 1 97 ? 6.306 11.183 11.609 1.00 0.00 127 SER A C 10
ATOM 16164 O O . SER A 1 97 ? 6.825 12.298 11.659 1.00 0.00 127 SER A O 10
ATOM 16172 N N . GLU A 1 98 ? 5.531 10.702 12.575 1.00 0.00 128 GLU A N 10
ATOM 16173 C CA . GLU A 1 98 ? 5.237 11.475 13.776 1.00 0.00 128 GLU A CA 10
ATOM 16174 C C . GLU A 1 98 ? 5.158 10.569 15.001 1.00 0.00 128 GLU A C 10
ATOM 16175 O O . GLU A 1 98 ? 5.218 9.346 14.887 1.00 0.00 128 GLU A O 10
ATOM 16187 N N . GLY A 1 99 ? 5.024 11.180 16.175 1.00 0.00 129 GLY A N 10
ATOM 16188 C CA . GLY A 1 99 ? 4.939 10.414 17.404 1.00 0.00 129 GLY A CA 10
ATOM 16189 C C . GLY A 1 99 ? 3.585 10.540 18.074 1.00 0.00 129 GLY A C 10
ATOM 16190 O O . GLY A 1 99 ? 3.497 10.896 19.249 1.00 0.00 129 GLY A O 10
ATOM 16194 N N . ARG A 1 100 ? 2.527 10.249 17.324 1.00 0.00 130 ARG A N 10
ATOM 16195 C CA . ARG A 1 100 ? 1.171 10.334 17.852 1.00 0.00 130 ARG A CA 10
ATOM 16196 C C . ARG A 1 100 ? 0.871 9.156 18.775 1.00 0.00 130 ARG A C 10
ATOM 16197 O O . ARG A 1 100 ? 0.914 8.000 18.357 1.00 0.00 130 ARG A O 10
ATOM 16218 N N . GLY A 1 101 ? 0.569 9.460 20.034 1.00 0.00 131 GLY A N 10
ATOM 16219 C CA . GLY A 1 101 ? 0.268 8.417 20.997 1.00 0.00 131 GLY A CA 10
ATOM 16220 C C . GLY A 1 101 ? -1.193 8.012 20.975 1.00 0.00 131 GLY A C 10
ATOM 16221 O O . GLY A 1 101 ? -1.827 8.011 19.921 1.00 0.00 131 GLY A O 10
ATOM 16225 N N . GLU A 1 102 ? -1.726 7.666 22.143 1.00 0.00 132 GLU A N 10
ATOM 16226 C CA . GLU A 1 102 ? -3.121 7.255 22.252 1.00 0.00 132 GLU A CA 10
ATOM 16227 C C . GLU A 1 102 ? -3.806 7.960 23.419 1.00 0.00 132 GLU A C 10
ATOM 16228 O O . GLU A 1 102 ? -3.297 7.967 24.540 1.00 0.00 132 GLU A O 10
ATOM 16240 N N . SER A 1 103 ? -4.964 8.554 23.147 1.00 0.00 133 SER A N 10
ATOM 16241 C CA . SER A 1 103 ? -5.717 9.267 24.172 1.00 0.00 133 SER A CA 10
ATOM 16242 C C . SER A 1 103 ? -7.147 8.741 24.258 1.00 0.00 133 SER A C 10
ATOM 16243 O O . SER A 1 103 ? -7.688 8.216 23.286 1.00 0.00 133 SER A O 10
ATOM 16251 N N . GLY A 1 104 ? -7.754 8.888 25.432 1.00 0.00 134 GLY A N 10
ATOM 16252 C CA . GLY A 1 104 ? -9.116 8.424 25.626 1.00 0.00 134 GLY A CA 10
ATOM 16253 C C . GLY A 1 104 ? -9.179 6.961 26.020 1.00 0.00 134 GLY A C 10
ATOM 16254 O O . GLY A 1 104 ? -8.529 6.105 25.420 1.00 0.00 134 GLY A O 10
ATOM 16258 N N . PRO A 1 105 ? -9.977 6.658 27.055 1.00 0.00 135 PRO A N 10
ATOM 16259 C CA . PRO A 1 105 ? -10.141 5.289 27.553 1.00 0.00 135 PRO A CA 10
ATOM 16260 C C . PRO A 1 105 ? -10.907 4.404 26.576 1.00 0.00 135 PRO A C 10
ATOM 16261 O O . PRO A 1 105 ? -11.684 4.895 25.757 1.00 0.00 135 PRO A O 10
ATOM 16272 N N . SER A 1 106 ? -10.683 3.097 26.667 1.00 0.00 136 SER A N 10
ATOM 16273 C CA . SER A 1 106 ? -11.351 2.144 25.788 1.00 0.00 136 SER A CA 10
ATOM 16274 C C . SER A 1 106 ? -12.770 1.861 26.272 1.00 0.00 136 SER A C 10
ATOM 16275 O O . SER A 1 106 ? -13.708 1.801 25.476 1.00 0.00 136 SER A O 10
ATOM 16283 N N . SER A 1 107 ? -12.919 1.689 27.581 1.00 0.00 137 SER A N 10
ATOM 16284 C CA . SER A 1 107 ? -14.223 1.409 28.171 1.00 0.00 137 SER A CA 10
ATOM 16285 C C . SER A 1 107 ? -14.912 2.699 28.604 1.00 0.00 137 SER A C 10
ATOM 16286 O O . SER A 1 107 ? -14.410 3.428 29.459 1.00 0.00 137 SER A O 10
ATOM 16294 N N . GLY A 1 108 ? -16.067 2.975 28.007 1.00 0.00 138 GLY A N 10
ATOM 16295 C CA . GLY A 1 108 ? -16.808 4.177 28.342 1.00 0.00 138 GLY A CA 10
ATOM 16296 C C . GLY A 1 108 ? -16.551 5.308 27.365 1.00 0.00 138 GLY A C 10
ATOM 16297 O O . GLY A 1 108 ? -17.183 6.361 27.445 1.00 0.00 138 GLY A O 10
ATOM 16301 N N . GLY A 1 1 ? 0.123 17.466 -27.336 1.00 0.00 31 GLY A N 11
ATOM 16302 C CA . GLY A 1 1 ? 0.931 16.349 -27.792 1.00 0.00 31 GLY A CA 11
ATOM 16303 C C . GLY A 1 1 ? 0.163 15.410 -28.701 1.00 0.00 31 GLY A C 11
ATOM 16304 O O . GLY A 1 1 ? -0.910 15.754 -29.196 1.00 0.00 31 GLY A O 11
ATOM 16308 N N . SER A 1 2 ? 0.714 14.221 -28.923 1.00 0.00 32 SER A N 11
ATOM 16309 C CA . SER A 1 2 ? 0.077 13.232 -29.783 1.00 0.00 32 SER A CA 11
ATOM 16310 C C . SER A 1 2 ? 0.046 11.864 -29.108 1.00 0.00 32 SER A C 11
ATOM 16311 O O . SER A 1 2 ? 1.052 11.403 -28.569 1.00 0.00 32 SER A O 11
ATOM 16319 N N . SER A 1 3 ? -1.116 11.220 -29.143 1.00 0.00 33 SER A N 11
ATOM 16320 C CA . SER A 1 3 ? -1.281 9.907 -28.531 1.00 0.00 33 SER A CA 11
ATOM 16321 C C . SER A 1 3 ? -1.184 9.999 -27.011 1.00 0.00 33 SER A C 11
ATOM 16322 O O . SER A 1 3 ? -0.598 9.134 -26.362 1.00 0.00 33 SER A O 11
ATOM 16330 N N . GLY A 1 4 ? -1.763 11.056 -26.450 1.00 0.00 34 GLY A N 11
ATOM 16331 C CA . GLY A 1 4 ? -1.731 11.244 -25.012 1.00 0.00 34 GLY A CA 11
ATOM 16332 C C . GLY A 1 4 ? -0.392 11.760 -24.524 1.00 0.00 34 GL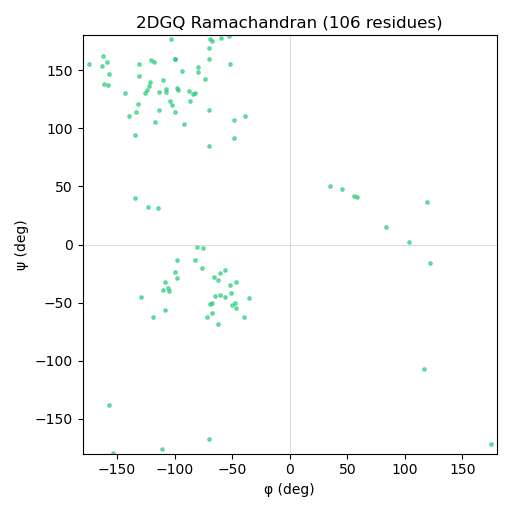Y A C 11
ATOM 16333 O O . GLY A 1 4 ? 0.321 12.446 -25.258 1.00 0.00 34 GLY A O 11
ATOM 16337 N N . SER A 1 5 ? -0.049 11.433 -23.282 1.00 0.00 35 SER A N 11
ATOM 16338 C CA . SER A 1 5 ? 1.211 11.874 -22.696 1.00 0.00 35 SER A CA 11
ATOM 16339 C C . SER A 1 5 ? 2.295 10.817 -22.880 1.00 0.00 35 SER A C 11
ATOM 16340 O O . SER A 1 5 ? 2.006 9.623 -22.967 1.00 0.00 35 SER A O 11
ATOM 16348 N N . SER A 1 6 ? 3.545 11.265 -22.940 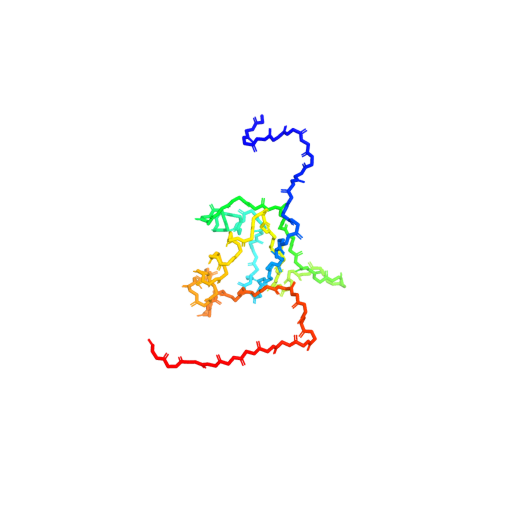1.00 0.00 36 SER A N 11
ATOM 16349 C CA . SER A 1 6 ? 4.674 10.359 -23.118 1.00 0.00 36 SER A CA 11
ATOM 16350 C C . SER A 1 6 ? 4.455 9.060 -22.348 1.00 0.00 36 SER A C 11
ATOM 16351 O O . SER A 1 6 ? 4.909 7.995 -22.764 1.00 0.00 36 SER A O 11
ATOM 16359 N N . GLY A 1 7 ? 3.755 9.157 -21.222 1.00 0.00 37 GLY A N 11
ATOM 16360 C CA . GLY A 1 7 ? 3.488 7.984 -20.411 1.00 0.00 37 GLY A CA 11
ATOM 16361 C C . GLY A 1 7 ? 4.411 7.885 -19.212 1.00 0.00 37 GLY A C 11
ATOM 16362 O O . GLY A 1 7 ? 5.169 6.925 -19.081 1.00 0.00 37 GLY A O 11
ATOM 16366 N N . VAL A 1 8 ? 4.348 8.882 -18.335 1.00 0.00 38 VAL A N 11
ATOM 16367 C CA . VAL A 1 8 ? 5.184 8.904 -17.141 1.00 0.00 38 VAL A CA 11
ATOM 16368 C C . VAL A 1 8 ? 4.341 9.078 -15.883 1.00 0.00 38 VAL A C 11
ATOM 16369 O O . VAL A 1 8 ? 3.358 9.818 -15.862 1.00 0.00 38 VAL A O 11
ATOM 16382 N N . PRO A 1 9 ? 4.735 8.381 -14.807 1.00 0.00 39 PRO A N 11
ATOM 16383 C CA . PRO A 1 9 ? 4.030 8.442 -13.523 1.00 0.00 39 PRO A CA 11
ATOM 16384 C C . PRO A 1 9 ? 4.199 9.791 -12.832 1.00 0.00 39 PRO A C 11
ATOM 16385 O O . PRO A 1 9 ? 5.307 10.170 -12.454 1.00 0.00 39 PRO A O 11
ATOM 16396 N N . MET A 1 10 ? 3.093 10.510 -12.671 1.00 0.00 40 MET A N 11
ATOM 16397 C CA . MET A 1 10 ? 3.120 11.817 -12.024 1.00 0.00 40 MET A CA 11
ATOM 16398 C C . MET A 1 10 ? 2.217 11.834 -10.795 1.00 0.00 40 MET A C 11
ATOM 16399 O O . MET A 1 10 ? 1.177 11.175 -10.767 1.00 0.00 40 MET A O 11
ATOM 16413 N N . LYS A 1 11 ? 2.620 12.590 -9.780 1.00 0.00 41 LYS A N 11
ATOM 16414 C CA . LYS A 1 11 ? 1.847 12.694 -8.548 1.00 0.00 41 LYS A CA 11
ATOM 16415 C C . LYS A 1 11 ? 1.622 14.154 -8.168 1.00 0.00 41 LYS A C 11
ATOM 16416 O O . LYS A 1 11 ? 1.993 15.063 -8.911 1.00 0.00 41 LYS A O 11
ATOM 16435 N N . ASP A 1 12 ? 1.014 14.372 -7.007 1.00 0.00 42 ASP A N 11
ATOM 16436 C CA . ASP A 1 12 ? 0.743 15.722 -6.527 1.00 0.00 42 ASP A CA 11
ATOM 16437 C C . ASP A 1 12 ? 1.761 16.138 -5.471 1.00 0.00 42 ASP A C 11
ATOM 16438 O O . ASP A 1 12 ? 2.352 15.295 -4.796 1.00 0.00 42 ASP A O 11
ATOM 16447 N N . HIS A 1 13 ? 1.963 17.445 -5.333 1.00 0.00 43 HIS A N 11
ATOM 16448 C CA . HIS A 1 13 ? 2.911 17.974 -4.359 1.00 0.00 43 HIS A CA 11
ATOM 16449 C C . HIS A 1 13 ? 2.459 17.661 -2.936 1.00 0.00 43 HIS A C 11
ATOM 16450 O O . HIS A 1 13 ? 3.278 17.558 -2.022 1.00 0.00 43 HIS A O 11
ATOM 16465 N N . ASP A 1 14 ? 1.151 17.513 -2.755 1.00 0.00 44 ASP A N 11
ATOM 16466 C CA . ASP A 1 14 ? 0.590 17.212 -1.443 1.00 0.00 44 ASP A CA 11
ATOM 16467 C C . ASP A 1 14 ? -0.029 15.818 -1.424 1.00 0.00 44 ASP A C 11
ATOM 16468 O O . ASP A 1 14 ? -0.960 15.551 -0.664 1.00 0.00 44 ASP A O 11
ATOM 16477 N N . ALA A 1 15 ? 0.495 14.932 -2.265 1.00 0.00 45 ALA A N 11
ATOM 16478 C CA . ALA A 1 15 ? -0.005 13.565 -2.343 1.00 0.00 45 ALA A CA 11
ATOM 16479 C C . ALA A 1 15 ? 0.108 12.861 -0.995 1.00 0.00 45 ALA A C 11
ATOM 16480 O O . ALA A 1 15 ? 0.592 13.438 -0.021 1.00 0.00 45 ALA A O 11
ATOM 16487 N N . ILE A 1 16 ? -0.342 11.612 -0.946 1.00 0.00 46 ILE A N 11
ATOM 16488 C CA . ILE A 1 16 ? -0.291 10.830 0.283 1.00 0.00 46 ILE A CA 11
ATOM 16489 C C . ILE A 1 16 ? 0.071 9.376 -0.005 1.00 0.00 46 ILE A C 11
ATOM 16490 O O . ILE A 1 16 ? -0.336 8.813 -1.021 1.00 0.00 46 ILE A O 11
ATOM 16506 N N . LYS A 1 17 ? 0.837 8.774 0.898 1.00 0.00 47 LYS A N 11
ATOM 16507 C CA . LYS A 1 17 ? 1.253 7.384 0.745 1.00 0.00 47 LYS A CA 11
ATOM 16508 C C . LYS A 1 17 ? 0.483 6.478 1.700 1.00 0.00 47 LYS A C 11
ATOM 16509 O O . LYS A 1 17 ? 0.614 6.589 2.919 1.00 0.00 47 LYS A O 11
ATOM 16528 N N . LEU A 1 18 ? -0.319 5.579 1.138 1.00 0.00 48 LEU A N 11
ATOM 16529 C CA . LEU A 1 18 ? -1.109 4.652 1.940 1.00 0.00 48 LEU A CA 11
ATOM 16530 C C . LEU A 1 18 ? -0.293 3.415 2.304 1.00 0.00 48 LEU A C 11
ATOM 16531 O O . LEU A 1 18 ? 0.505 2.927 1.503 1.00 0.00 48 LEU A O 11
ATOM 16547 N N . PHE A 1 19 ? -0.499 2.912 3.517 1.00 0.00 49 PHE A N 11
ATOM 16548 C CA . PHE A 1 19 ? 0.217 1.732 3.987 1.00 0.00 49 PHE A CA 11
ATOM 16549 C C . PHE A 1 19 ? -0.758 0.635 4.403 1.00 0.00 49 PHE A C 11
ATOM 16550 O O . PHE A 1 19 ? -1.718 0.885 5.132 1.00 0.00 49 PHE A O 11
ATOM 16567 N N . VAL A 1 20 ? -0.506 -0.583 3.933 1.00 0.00 50 VAL A N 11
ATOM 16568 C CA . VAL A 1 20 ? -1.360 -1.720 4.256 1.00 0.00 50 VAL A CA 11
ATOM 16569 C C . VAL A 1 20 ? -0.680 -2.653 5.251 1.00 0.00 50 VAL A C 11
ATOM 16570 O O . VAL A 1 20 ? 0.484 -3.014 5.084 1.00 0.00 50 VAL A O 11
ATOM 16583 N N . GLY A 1 21 ? -1.416 -3.041 6.288 1.00 0.00 51 GLY A N 11
ATOM 16584 C CA . GLY A 1 21 ? -0.867 -3.930 7.296 1.00 0.00 51 GLY A CA 11
ATOM 16585 C C . GLY A 1 21 ? -1.708 -5.176 7.489 1.00 0.00 51 GLY A C 11
ATOM 16586 O O . GLY A 1 21 ? -1.736 -5.750 8.577 1.00 0.00 51 GLY A O 11
ATOM 16590 N N . GLN A 1 22 ? -2.396 -5.594 6.431 1.00 0.00 52 GLN A N 11
ATOM 16591 C CA . GLN A 1 22 ? -3.244 -6.779 6.491 1.00 0.00 52 GLN A CA 11
ATOM 16592 C C . GLN A 1 22 ? -3.022 -7.669 5.273 1.00 0.00 52 GLN A C 11
ATOM 16593 O O . GLN A 1 22 ? -3.964 -8.260 4.744 1.00 0.00 52 GLN A O 11
ATOM 16607 N N . ILE A 1 23 ? -1.771 -7.759 4.832 1.00 0.00 53 ILE A N 11
ATOM 16608 C CA . ILE A 1 23 ? -1.427 -8.578 3.677 1.00 0.00 53 ILE A CA 11
ATOM 16609 C C . ILE A 1 23 ? -0.803 -9.902 4.107 1.00 0.00 53 ILE A C 11
ATOM 16610 O O . ILE A 1 23 ? 0.296 -9.948 4.661 1.00 0.00 53 ILE A O 11
ATOM 16626 N N . PRO A 1 24 ? -1.518 -11.005 3.846 1.00 0.00 54 PRO A N 11
ATOM 16627 C CA . PRO A 1 24 ? -1.054 -12.351 4.195 1.00 0.00 54 PRO A CA 11
ATOM 16628 C C . PRO A 1 24 ? 0.128 -12.796 3.341 1.00 0.00 54 PRO A C 11
ATOM 16629 O O . PRO A 1 24 ? 0.676 -12.012 2.566 1.00 0.00 54 PRO A O 11
ATOM 16640 N N . ARG A 1 25 ? 0.516 -14.059 3.488 1.00 0.00 55 ARG A N 11
ATOM 16641 C CA . ARG A 1 25 ? 1.634 -14.608 2.730 1.00 0.00 55 ARG A CA 11
ATOM 16642 C C . ARG A 1 25 ? 1.136 -15.471 1.574 1.00 0.00 55 ARG A C 11
ATOM 16643 O O . ARG A 1 25 ? 0.466 -16.481 1.784 1.00 0.00 55 ARG A O 11
ATOM 16664 N N . GLY A 1 26 ? 1.468 -15.064 0.352 1.00 0.00 56 GLY A N 11
ATOM 16665 C CA . GLY A 1 26 ? 1.045 -15.811 -0.818 1.00 0.00 56 GLY A CA 11
ATOM 16666 C C . GLY A 1 26 ? 0.733 -14.912 -1.998 1.00 0.00 56 GLY A C 11
ATOM 16667 O O . GLY A 1 26 ? 0.871 -15.319 -3.152 1.00 0.00 56 GLY A O 11
ATOM 16671 N N . LEU A 1 27 ? 0.308 -13.687 -1.709 1.00 0.00 57 LEU A N 11
ATOM 16672 C CA . LEU A 1 27 ? -0.027 -12.727 -2.755 1.00 0.00 57 LEU A CA 11
ATOM 16673 C C . LEU A 1 27 ? 1.116 -11.741 -2.977 1.00 0.00 57 LEU A C 11
ATOM 16674 O O . LEU A 1 27 ? 2.125 -11.777 -2.272 1.00 0.00 57 LEU A O 11
ATOM 16690 N N . ASP A 1 28 ? 0.949 -10.861 -3.957 1.00 0.00 58 ASP A N 11
ATOM 16691 C CA . ASP A 1 28 ? 1.965 -9.862 -4.269 1.00 0.00 58 ASP A CA 11
ATOM 16692 C C . ASP A 1 28 ? 1.322 -8.558 -4.729 1.00 0.00 58 ASP A C 11
ATOM 16693 O O . ASP A 1 28 ? 0.099 -8.426 -4.732 1.00 0.00 58 ASP A O 11
ATOM 16702 N N . GLU A 1 29 ? 2.156 -7.597 -5.115 1.00 0.00 59 GLU A N 11
ATOM 16703 C CA . GLU A 1 29 ? 1.667 -6.302 -5.575 1.00 0.00 59 GLU A CA 11
ATOM 16704 C C . GLU A 1 29 ? 0.784 -6.460 -6.809 1.00 0.00 59 GLU A C 11
ATOM 16705 O O . GLU A 1 29 ? -0.057 -5.608 -7.096 1.00 0.00 59 GLU A O 11
ATOM 16717 N N . GLN A 1 30 ? 0.981 -7.556 -7.534 1.00 0.00 60 GLN A N 11
ATOM 16718 C CA . GLN A 1 30 ? 0.204 -7.826 -8.738 1.00 0.00 60 GLN A CA 11
ATOM 16719 C C . GLN A 1 30 ? -1.231 -8.204 -8.385 1.00 0.00 60 GLN A C 11
ATOM 16720 O O . GLN A 1 30 ? -2.144 -8.039 -9.195 1.00 0.00 60 GLN A O 11
ATOM 16734 N N . ASP A 1 31 ? -1.423 -8.713 -7.173 1.00 0.00 61 ASP A N 11
ATOM 16735 C CA . ASP A 1 31 ? -2.747 -9.114 -6.713 1.00 0.00 61 ASP A CA 11
ATOM 16736 C C . ASP A 1 31 ? -3.446 -7.962 -5.998 1.00 0.00 61 ASP A C 11
ATOM 16737 O O . ASP A 1 31 ? -4.673 -7.940 -5.886 1.00 0.00 61 ASP A O 11
ATOM 16746 N N . LEU A 1 32 ? -2.659 -7.008 -5.515 1.00 0.00 62 LEU A N 11
ATOM 16747 C CA . LEU A 1 32 ? -3.202 -5.853 -4.809 1.00 0.00 62 LEU A CA 11
ATOM 16748 C C . LEU A 1 32 ? -3.464 -4.700 -5.772 1.00 0.00 62 LEU A C 11
ATOM 16749 O O . LEU A 1 32 ? -4.317 -3.848 -5.521 1.00 0.00 62 LEU A O 11
ATOM 16765 N N . LYS A 1 33 ? -2.727 -4.679 -6.877 1.00 0.00 63 LYS A N 11
ATOM 16766 C CA . LYS A 1 33 ? -2.881 -3.634 -7.881 1.00 0.00 63 LYS A CA 11
ATOM 16767 C C . LYS A 1 33 ? -4.328 -3.546 -8.357 1.00 0.00 63 LYS A C 11
ATOM 16768 O O . LYS A 1 33 ? -4.905 -2.464 -8.468 1.00 0.00 63 LYS A O 11
ATOM 16787 N N . PRO A 1 34 ? -4.929 -4.710 -8.645 1.00 0.00 64 PRO A N 11
ATOM 16788 C CA . PRO A 1 34 ? -6.316 -4.790 -9.112 1.00 0.00 64 PRO A CA 11
ATOM 16789 C C . PRO A 1 34 ? -7.265 -3.957 -8.257 1.00 0.00 64 PRO A C 11
ATOM 16790 O O . PRO A 1 34 ? -7.981 -3.094 -8.767 1.00 0.00 64 PRO A O 11
ATOM 16801 N N . LEU A 1 35 ? -7.265 -4.219 -6.954 1.00 0.00 65 LEU A N 11
ATOM 16802 C CA . LEU A 1 35 ? -8.126 -3.492 -6.028 1.00 0.00 65 LEU A CA 11
ATOM 16803 C C . LEU A 1 35 ? -7.814 -1.999 -6.052 1.00 0.00 65 LEU A C 11
ATOM 16804 O O . LEU A 1 35 ? -8.694 -1.175 -6.303 1.00 0.00 65 LEU A O 11
ATOM 16820 N N . PHE A 1 36 ? -6.556 -1.658 -5.792 1.00 0.00 66 PHE A N 11
ATOM 16821 C CA . PHE A 1 36 ? -6.128 -0.264 -5.786 1.00 0.00 66 PHE A CA 11
ATOM 16822 C C . PHE A 1 36 ? -6.422 0.402 -7.127 1.00 0.00 66 PHE A C 11
ATOM 16823 O O . PHE A 1 36 ? -6.632 1.612 -7.197 1.00 0.00 66 PHE A O 11
ATOM 16840 N N . GLU A 1 37 ? -6.435 -0.399 -8.188 1.00 0.00 67 GLU A N 11
ATOM 16841 C CA . GLU A 1 37 ? -6.702 0.113 -9.527 1.00 0.00 67 GLU A CA 11
ATOM 16842 C C . GLU A 1 37 ? -8.193 0.378 -9.721 1.00 0.00 67 GLU A C 11
ATOM 16843 O O . GLU A 1 37 ? -8.609 0.920 -10.744 1.00 0.00 67 GLU A O 11
ATOM 16855 N N . GLU A 1 38 ? -8.990 -0.008 -8.730 1.00 0.00 68 GLU A N 11
ATOM 16856 C CA . GLU A 1 38 ? -10.434 0.186 -8.792 1.00 0.00 68 GLU A CA 11
ATOM 16857 C C . GLU A 1 38 ? -10.812 1.599 -8.358 1.00 0.00 68 GLU A C 11
ATOM 16858 O O . GLU A 1 38 ? -11.936 2.049 -8.580 1.00 0.00 68 GLU A O 11
ATOM 16870 N N . PHE A 1 39 ? -9.864 2.295 -7.738 1.00 0.00 69 PHE A N 11
ATOM 16871 C CA . PHE A 1 39 ? -10.097 3.656 -7.271 1.00 0.00 69 PHE A CA 11
ATOM 16872 C C . PHE A 1 39 ? -9.301 4.660 -8.101 1.00 0.00 69 PHE A C 11
ATOM 16873 O O . PHE A 1 39 ? -9.751 5.779 -8.340 1.00 0.00 69 PHE A O 11
ATOM 16890 N N . GLY A 1 40 ? -8.114 4.248 -8.536 1.00 0.00 70 GLY A N 11
ATOM 16891 C CA . GLY A 1 40 ? -7.273 5.122 -9.334 1.00 0.00 70 GLY A CA 11
ATOM 16892 C C . GLY A 1 40 ? -5.979 4.455 -9.756 1.00 0.00 70 GLY A C 11
ATOM 16893 O O . GLY A 1 40 ? -5.701 3.322 -9.363 1.00 0.00 70 GLY A O 11
ATOM 16897 N N . ARG A 1 41 ? -5.188 5.157 -10.561 1.00 0.00 71 ARG A N 11
ATOM 16898 C CA . ARG A 1 41 ? -3.919 4.624 -11.040 1.00 0.00 71 ARG A CA 11
ATOM 16899 C C . ARG A 1 41 ? -2.842 4.735 -9.964 1.00 0.00 71 ARG A C 11
ATOM 16900 O O . ARG A 1 41 ? -2.594 5.816 -9.429 1.00 0.00 71 ARG A O 11
ATOM 16921 N N . ILE A 1 42 ? -2.208 3.610 -9.651 1.00 0.00 72 ILE A N 11
ATOM 16922 C CA . ILE A 1 42 ? -1.159 3.581 -8.640 1.00 0.00 72 ILE A CA 11
ATOM 16923 C C . ILE A 1 42 ? 0.095 4.298 -9.128 1.00 0.00 72 ILE A C 11
ATOM 16924 O O . ILE A 1 42 ? 0.380 4.327 -10.325 1.00 0.00 72 ILE A O 11
ATOM 16940 N N . TYR A 1 43 ? 0.842 4.874 -8.193 1.00 0.00 73 TYR A N 11
ATOM 16941 C CA . TYR A 1 43 ? 2.066 5.592 -8.527 1.00 0.00 73 TYR A CA 11
ATOM 16942 C C . TYR A 1 43 ? 3.298 4.772 -8.156 1.00 0.00 73 TYR A C 11
ATOM 16943 O O . TYR A 1 43 ? 4.328 4.842 -8.825 1.00 0.00 73 TYR A O 11
ATOM 16961 N N . GLU A 1 44 ? 3.182 3.994 -7.084 1.00 0.00 74 GLU A N 11
ATOM 16962 C CA . GLU A 1 44 ? 4.285 3.160 -6.623 1.00 0.00 74 GLU A CA 11
ATOM 16963 C C . GLU A 1 44 ? 3.800 2.127 -5.610 1.00 0.00 74 GLU A C 11
ATOM 16964 O O . GLU A 1 44 ? 3.163 2.470 -4.613 1.00 0.00 74 GLU A O 11
ATOM 16976 N N . LEU A 1 45 ? 4.106 0.862 -5.872 1.00 0.00 75 LEU A N 11
ATOM 16977 C CA . LEU A 1 45 ? 3.701 -0.223 -4.984 1.00 0.00 75 LEU A CA 11
ATOM 16978 C C . LEU A 1 45 ? 4.895 -1.096 -4.612 1.00 0.00 75 LEU A C 11
ATOM 16979 O O . LEU A 1 45 ? 5.546 -1.680 -5.479 1.00 0.00 75 LEU A O 11
ATOM 16995 N N . THR A 1 46 ? 5.177 -1.183 -3.316 1.00 0.00 76 THR A N 11
ATOM 16996 C CA . THR A 1 46 ? 6.291 -1.985 -2.828 1.00 0.00 76 THR A CA 11
ATOM 16997 C C . THR A 1 46 ? 5.911 -2.742 -1.560 1.00 0.00 76 THR A C 11
ATOM 16998 O O . THR A 1 46 ? 5.400 -2.156 -0.605 1.00 0.00 76 THR A O 11
ATOM 17009 N N . VAL A 1 47 ? 6.163 -4.047 -1.557 1.00 0.00 77 VAL A N 11
ATOM 17010 C CA . VAL A 1 47 ? 5.848 -4.884 -0.405 1.00 0.00 77 VAL A CA 11
ATOM 17011 C C . VAL A 1 47 ? 7.037 -4.981 0.544 1.00 0.00 77 VAL A C 11
ATOM 17012 O O . VAL A 1 47 ? 8.184 -5.098 0.111 1.00 0.00 77 VAL A O 11
ATOM 17025 N N . LEU A 1 48 ? 6.756 -4.933 1.842 1.00 0.00 78 LEU A N 11
ATOM 17026 C CA . LEU A 1 48 ? 7.802 -5.016 2.855 1.00 0.00 78 LEU A CA 11
ATOM 17027 C C . LEU A 1 48 ? 8.060 -6.466 3.253 1.00 0.00 78 LEU A C 11
ATOM 17028 O O . LEU A 1 48 ? 7.162 -7.158 3.734 1.00 0.00 78 LEU A O 11
ATOM 17044 N N . LYS A 1 49 ? 9.293 -6.919 3.053 1.00 0.00 79 LYS A N 11
ATOM 17045 C CA . LYS A 1 49 ? 9.672 -8.285 3.394 1.00 0.00 79 LYS A CA 11
ATOM 17046 C C . LYS A 1 49 ? 10.925 -8.301 4.263 1.00 0.00 79 LYS A C 11
ATOM 17047 O O . LYS A 1 49 ? 11.741 -7.381 4.210 1.00 0.00 79 LYS A O 11
ATOM 17066 N N . ASP A 1 50 ? 11.073 -9.353 5.061 1.00 0.00 80 ASP A N 11
ATOM 17067 C CA . ASP A 1 50 ? 12.229 -9.490 5.939 1.00 0.00 80 ASP A CA 11
ATOM 17068 C C . ASP A 1 50 ? 13.520 -9.562 5.131 1.00 0.00 80 ASP A C 11
ATOM 17069 O O . ASP A 1 50 ? 13.494 -9.563 3.900 1.00 0.00 80 ASP A O 11
ATOM 17078 N N . ARG A 1 51 ? 14.648 -9.620 5.831 1.00 0.00 81 ARG A N 11
ATOM 17079 C CA . ARG A 1 51 ? 15.950 -9.689 5.178 1.00 0.00 81 ARG A CA 11
ATOM 17080 C C . ARG A 1 51 ? 16.676 -10.979 5.548 1.00 0.00 81 ARG A C 11
ATOM 17081 O O . ARG A 1 51 ? 17.262 -11.642 4.691 1.00 0.00 81 ARG A O 11
ATOM 17102 N N . LEU A 1 52 ? 16.632 -11.330 6.828 1.00 0.00 82 LEU A N 11
ATOM 17103 C CA . LEU A 1 52 ? 17.286 -12.541 7.312 1.00 0.00 82 LEU A CA 11
ATOM 17104 C C . LEU A 1 52 ? 16.579 -13.788 6.788 1.00 0.00 82 LEU A C 11
ATOM 17105 O O . LEU A 1 52 ? 17.223 -14.750 6.367 1.00 0.00 82 LEU A O 11
ATOM 17121 N N . THR A 1 53 ? 15.250 -13.764 6.815 1.00 0.00 83 THR A N 11
ATOM 17122 C CA . THR A 1 53 ? 14.456 -14.891 6.342 1.00 0.00 83 THR A CA 11
ATOM 17123 C C . THR A 1 53 ? 13.928 -14.639 4.934 1.00 0.00 83 THR A C 11
ATOM 17124 O O . THR A 1 53 ? 13.786 -15.567 4.139 1.00 0.00 83 THR A O 11
ATOM 17135 N N . GLY A 1 54 ? 13.640 -13.377 4.632 1.00 0.00 84 GLY A N 11
ATOM 17136 C CA . GLY A 1 54 ? 13.131 -13.026 3.319 1.00 0.00 84 GLY A CA 11
ATOM 17137 C C . GLY A 1 54 ? 11.674 -13.404 3.141 1.00 0.00 84 GLY A C 11
ATOM 17138 O O . GLY A 1 54 ? 11.195 -13.548 2.016 1.00 0.00 84 GLY A O 11
ATOM 17142 N N . LEU A 1 55 ? 10.968 -13.568 4.254 1.00 0.00 85 LEU A N 11
ATOM 17143 C CA . LEU A 1 55 ? 9.556 -13.934 4.217 1.00 0.00 85 LEU A CA 11
ATOM 17144 C C . LEU A 1 55 ? 8.670 -12.694 4.276 1.00 0.00 85 LEU A C 11
ATOM 17145 O O . LEU A 1 55 ? 9.030 -11.689 4.890 1.00 0.00 85 LEU A O 11
ATOM 17161 N N . HIS A 1 56 ? 7.508 -12.772 3.635 1.00 0.00 86 HIS A N 11
ATOM 17162 C CA . HIS A 1 56 ? 6.568 -11.656 3.617 1.00 0.00 86 HIS A CA 11
ATOM 17163 C C . HIS A 1 56 ? 6.199 -11.234 5.036 1.00 0.00 86 HIS A C 11
ATOM 17164 O O . HIS A 1 56 ? 5.407 -11.897 5.707 1.00 0.00 86 HIS A O 11
ATOM 17179 N N . LYS A 1 57 ? 6.779 -10.127 5.489 1.00 0.00 87 LYS A N 11
ATOM 17180 C CA . LYS A 1 57 ? 6.512 -9.615 6.827 1.00 0.00 87 LYS A CA 11
ATOM 17181 C C . LYS A 1 57 ? 5.011 -9.518 7.083 1.00 0.00 87 LYS A C 11
ATOM 17182 O O . LYS A 1 57 ? 4.510 -10.018 8.089 1.00 0.00 87 LYS A O 11
ATOM 17201 N N . GLY A 1 58 ? 4.300 -8.872 6.164 1.00 0.00 88 GLY A N 11
ATOM 17202 C CA . GLY A 1 58 ? 2.863 -8.722 6.309 1.00 0.00 88 GLY A CA 11
ATOM 17203 C C . GLY A 1 58 ? 2.412 -7.284 6.153 1.00 0.00 88 GLY A C 11
ATOM 17204 O O . GLY A 1 58 ? 1.566 -6.806 6.911 1.00 0.00 88 GLY A O 11
ATOM 17208 N N . CYS A 1 59 ? 2.976 -6.592 5.169 1.00 0.00 89 CYS A N 11
ATOM 17209 C CA . CYS A 1 59 ? 2.628 -5.198 4.918 1.00 0.00 89 CYS A CA 11
ATOM 17210 C C . CYS A 1 59 ? 3.258 -4.706 3.619 1.00 0.00 89 CYS A C 11
ATOM 17211 O O . CYS A 1 59 ? 4.194 -5.315 3.102 1.00 0.00 89 CYS A O 11
ATOM 17219 N N . ALA A 1 60 ? 2.738 -3.600 3.097 1.00 0.00 90 ALA A N 11
ATOM 17220 C CA . ALA A 1 60 ? 3.250 -3.026 1.858 1.00 0.00 90 ALA A CA 11
ATOM 17221 C C . ALA A 1 60 ? 2.953 -1.532 1.782 1.00 0.00 90 ALA A C 11
ATOM 17222 O O . ALA A 1 60 ? 1.943 -1.062 2.307 1.00 0.00 90 ALA A O 11
ATOM 17229 N N . PHE A 1 61 ? 3.839 -0.791 1.126 1.00 0.00 91 PHE A N 11
ATOM 17230 C CA . PHE A 1 61 ? 3.672 0.651 0.982 1.00 0.00 91 PHE A CA 11
ATOM 17231 C C . PHE A 1 61 ? 3.079 0.997 -0.380 1.00 0.00 91 PHE A C 11
ATOM 17232 O O . PHE A 1 61 ? 3.682 0.728 -1.420 1.00 0.00 91 PHE A O 11
ATOM 17249 N N . LEU A 1 62 ? 1.892 1.594 -0.367 1.00 0.00 92 LEU A N 11
ATOM 17250 C CA . LEU A 1 62 ? 1.215 1.978 -1.601 1.00 0.00 92 LEU A CA 11
ATOM 17251 C C . LEU A 1 62 ? 1.195 3.494 -1.763 1.00 0.00 92 LEU A C 11
ATOM 17252 O O . LEU A 1 62 ? 0.971 4.230 -0.801 1.00 0.00 92 LEU A O 11
ATOM 17268 N N . THR A 1 63 ? 1.428 3.957 -2.987 1.00 0.00 93 THR A N 11
ATOM 17269 C CA . THR A 1 63 ? 1.435 5.386 -3.276 1.00 0.00 93 THR A CA 11
ATOM 17270 C C . THR A 1 63 ? 0.486 5.720 -4.420 1.00 0.00 93 THR A C 11
ATOM 17271 O O . THR A 1 63 ? 0.524 5.088 -5.477 1.00 0.00 93 THR A O 11
ATOM 17282 N N . TYR A 1 64 ? -0.365 6.717 -4.205 1.00 0.00 94 TYR A N 11
ATOM 17283 C CA . TYR A 1 64 ? -1.326 7.135 -5.219 1.00 0.00 94 TYR A CA 11
ATOM 17284 C C . TYR A 1 64 ? -0.857 8.404 -5.924 1.00 0.00 94 TYR A C 11
ATOM 17285 O O . TYR A 1 64 ? -0.176 9.241 -5.331 1.00 0.00 94 TYR A O 11
ATOM 17303 N N . CYS A 1 65 ? -1.228 8.539 -7.192 1.00 0.00 95 CYS A N 11
ATOM 17304 C CA . CYS A 1 65 ? -0.846 9.706 -7.980 1.00 0.00 95 CYS A CA 11
ATOM 17305 C C . CYS A 1 65 ? -1.596 10.948 -7.510 1.00 0.00 95 CYS A C 11
ATOM 17306 O O . CYS A 1 65 ? -1.033 12.041 -7.454 1.00 0.00 95 CYS A O 11
ATOM 17314 N N . ALA A 1 66 ? -2.870 10.773 -7.175 1.00 0.00 96 ALA A N 11
ATOM 17315 C CA . ALA A 1 66 ? -3.697 11.879 -6.709 1.00 0.00 96 ALA A CA 11
ATOM 17316 C C . ALA A 1 66 ? -3.936 11.792 -5.206 1.00 0.00 96 ALA A C 11
ATOM 17317 O O . ALA A 1 66 ? -3.775 10.730 -4.603 1.00 0.00 96 ALA A O 11
ATOM 17324 N N . ARG A 1 67 ? -4.319 12.914 -4.606 1.00 0.00 97 ARG A N 11
ATOM 17325 C CA . ARG A 1 67 ? -4.578 12.964 -3.172 1.00 0.00 97 ARG A CA 11
ATOM 17326 C C . ARG A 1 67 ? -5.925 12.327 -2.840 1.00 0.00 97 ARG A C 11
ATOM 17327 O O . ARG A 1 67 ? -6.092 11.720 -1.782 1.00 0.00 97 ARG A O 11
ATOM 17348 N N . ASP A 1 68 ? -6.881 12.469 -3.751 1.00 0.00 98 ASP A N 11
ATOM 17349 C CA . ASP A 1 68 ? -8.213 11.908 -3.556 1.00 0.00 98 ASP A CA 11
ATOM 17350 C C . ASP A 1 68 ? -8.191 10.391 -3.714 1.00 0.00 98 ASP A C 11
ATOM 17351 O O . ASP A 1 68 ? -8.666 9.659 -2.846 1.00 0.00 98 ASP A O 11
ATOM 17360 N N . SER A 1 69 ? -7.638 9.925 -4.830 1.00 0.00 99 SER A N 11
ATOM 17361 C CA . SER A 1 69 ? -7.559 8.495 -5.105 1.00 0.00 99 SER A CA 11
ATOM 17362 C C . SER A 1 69 ? -7.210 7.717 -3.839 1.00 0.00 99 SER A C 11
ATOM 17363 O O . SER A 1 69 ? -7.803 6.677 -3.554 1.00 0.00 99 SER A O 11
ATOM 17371 N N . ALA A 1 70 ? -6.244 8.230 -3.085 1.00 0.00 100 ALA A N 11
ATOM 17372 C CA . ALA A 1 70 ? -5.817 7.585 -1.849 1.00 0.00 100 ALA A CA 11
ATOM 17373 C C . ALA A 1 70 ? -6.914 7.644 -0.792 1.00 0.00 100 ALA A C 11
ATOM 17374 O O . ALA A 1 70 ? -7.300 6.620 -0.225 1.00 0.00 100 ALA A O 11
ATOM 17381 N N . LEU A 1 71 ? -7.413 8.846 -0.529 1.00 0.00 101 LEU A N 11
ATOM 17382 C CA . LEU A 1 71 ? -8.467 9.039 0.461 1.00 0.00 101 LEU A CA 11
ATOM 17383 C C . LEU A 1 71 ? -9.590 8.026 0.264 1.00 0.00 101 LEU A C 11
ATOM 17384 O O . LEU A 1 71 ? -9.974 7.318 1.196 1.00 0.00 101 LEU A O 11
ATOM 17400 N N . LYS A 1 72 ? -10.114 7.961 -0.955 1.00 0.00 102 LYS A N 11
ATOM 17401 C CA . LYS A 1 72 ? -11.192 7.033 -1.277 1.00 0.00 102 LYS A CA 11
ATOM 17402 C C . LYS A 1 72 ? -10.790 5.598 -0.950 1.00 0.00 102 LYS A C 11
ATOM 17403 O O . LYS A 1 72 ? -11.348 4.979 -0.045 1.00 0.00 102 LYS A O 11
ATOM 17422 N N . ALA A 1 73 ? -9.818 5.077 -1.691 1.00 0.00 103 ALA A N 11
ATOM 17423 C CA . ALA A 1 73 ? -9.340 3.717 -1.477 1.00 0.00 103 ALA A CA 11
ATOM 17424 C C . ALA A 1 73 ? -9.094 3.448 0.004 1.00 0.00 103 ALA A C 11
ATOM 17425 O O . ALA A 1 73 ? -9.233 2.318 0.470 1.00 0.00 103 ALA A O 11
ATOM 17432 N N . GLN A 1 74 ? -8.729 4.494 0.738 1.00 0.00 104 GLN A N 11
ATOM 17433 C CA . GLN A 1 74 ? -8.463 4.370 2.166 1.00 0.00 104 GLN A CA 11
ATOM 17434 C C . GLN A 1 74 ? -9.751 4.107 2.939 1.00 0.00 104 GLN A C 11
ATOM 17435 O O . GLN A 1 74 ? -9.840 3.151 3.710 1.00 0.00 104 GLN A O 11
ATOM 17449 N N . SER A 1 75 ? -10.747 4.961 2.728 1.00 0.00 105 SER A N 11
ATOM 17450 C CA . SER A 1 75 ? -12.030 4.823 3.408 1.00 0.00 105 SER A CA 11
ATOM 17451 C C . SER A 1 75 ? -12.894 3.766 2.728 1.00 0.00 105 SER A C 11
ATOM 17452 O O . SER A 1 75 ? -13.967 3.416 3.219 1.00 0.00 105 SER A O 11
ATOM 17460 N N . ALA A 1 76 ? -12.419 3.261 1.594 1.00 0.00 106 ALA A N 11
ATOM 17461 C CA . ALA A 1 76 ? -13.146 2.242 0.847 1.00 0.00 106 ALA A CA 11
ATOM 17462 C C . ALA A 1 76 ? -12.589 0.851 1.131 1.00 0.00 106 ALA A C 11
ATOM 17463 O O . ALA A 1 76 ? -13.268 -0.155 0.922 1.00 0.00 106 ALA A O 11
ATOM 17470 N N . LEU A 1 77 ? -11.350 0.801 1.606 1.00 0.00 107 LEU A N 11
ATOM 17471 C CA . LEU A 1 77 ? -10.701 -0.468 1.917 1.00 0.00 107 LEU A CA 11
ATOM 17472 C C . LEU A 1 77 ? -10.528 -0.636 3.423 1.00 0.00 107 LEU A C 11
ATOM 17473 O O . LEU A 1 77 ? -10.815 -1.697 3.977 1.00 0.00 107 LEU A O 11
ATOM 17489 N N . HIS A 1 78 ? -10.059 0.420 4.082 1.00 0.00 108 HIS A N 11
ATOM 17490 C CA . HIS A 1 78 ? -9.851 0.391 5.525 1.00 0.00 108 HIS A CA 11
ATOM 17491 C C . HIS A 1 78 ? -11.066 -0.197 6.237 1.00 0.00 108 HIS A C 11
ATOM 17492 O O . HIS A 1 78 ? -12.135 0.413 6.265 1.00 0.00 108 HIS A O 11
ATOM 17506 N N . GLU A 1 79 ? -10.893 -1.383 6.811 1.00 0.00 109 GLU A N 11
ATOM 17507 C CA . GLU A 1 79 ? -11.977 -2.053 7.521 1.00 0.00 109 GLU A CA 11
ATOM 17508 C C . GLU A 1 79 ? -13.215 -2.172 6.637 1.00 0.00 109 GLU A C 11
ATOM 17509 O O . GLU A 1 79 ? -14.340 -1.989 7.100 1.00 0.00 109 GLU A O 11
ATOM 17521 N N . GLN A 1 80 ? -12.997 -2.480 5.363 1.00 0.00 110 GLN A N 11
ATOM 17522 C CA . GLN A 1 80 ? -14.094 -2.623 4.413 1.00 0.00 110 GLN A CA 11
ATOM 17523 C C . GLN A 1 80 ? -13.980 -3.934 3.642 1.00 0.00 110 GLN A C 11
ATOM 17524 O O . GLN A 1 80 ? -14.965 -4.650 3.464 1.00 0.00 110 GLN A O 11
ATOM 17538 N N . LYS A 1 81 ? -12.771 -4.242 3.185 1.00 0.00 111 LYS A N 11
ATOM 17539 C CA . LYS A 1 81 ? -12.526 -5.467 2.433 1.00 0.00 111 LYS A CA 11
ATOM 17540 C C . LYS A 1 81 ? -11.940 -6.550 3.334 1.00 0.00 111 LYS A C 11
ATOM 17541 O O . LYS A 1 81 ? -11.582 -6.291 4.483 1.00 0.00 111 LYS A O 11
ATOM 17560 N N . THR A 1 82 ? -11.843 -7.766 2.804 1.00 0.00 112 THR A N 11
ATOM 17561 C CA . THR A 1 82 ? -11.301 -8.888 3.559 1.00 0.00 112 THR A CA 11
ATOM 17562 C C . THR A 1 82 ? -10.560 -9.858 2.646 1.00 0.00 112 THR A C 11
ATOM 17563 O O . THR A 1 82 ? -11.177 -10.595 1.875 1.00 0.00 112 THR A O 11
ATOM 17574 N N . LEU A 1 83 ? -9.235 -9.855 2.738 1.00 0.00 113 LEU A N 11
ATOM 17575 C CA . LEU A 1 83 ? -8.409 -10.737 1.920 1.00 0.00 113 LEU A CA 11
ATOM 17576 C C . LEU A 1 83 ? -8.698 -12.201 2.236 1.00 0.00 113 LEU A C 11
ATOM 17577 O O . LEU A 1 83 ? -9.139 -12.551 3.331 1.00 0.00 113 LEU A O 11
ATOM 17593 N N . PRO A 1 84 ? -8.442 -13.080 1.255 1.00 0.00 114 PRO A N 11
ATOM 17594 C CA . PRO A 1 84 ? -8.665 -14.521 1.405 1.00 0.00 114 PRO A CA 11
ATOM 17595 C C . PRO A 1 84 ? -7.676 -15.163 2.371 1.00 0.00 114 PRO A C 11
ATOM 17596 O O . PRO A 1 84 ? -6.495 -15.312 2.058 1.00 0.00 114 PRO A O 11
ATOM 17607 N N . GLY A 1 85 ? -8.165 -15.541 3.548 1.00 0.00 115 GLY A N 11
ATOM 17608 C CA . GLY A 1 85 ? -7.310 -16.164 4.541 1.00 0.00 115 GLY A CA 11
ATOM 17609 C C . GLY A 1 85 ? -7.094 -15.281 5.755 1.00 0.00 115 GLY A C 11
ATOM 17610 O O . GLY A 1 85 ? -6.294 -15.605 6.632 1.00 0.00 115 GLY A O 11
ATOM 17614 N N . MET A 1 86 ? -7.809 -14.161 5.805 1.00 0.00 116 MET A N 11
ATOM 17615 C CA . MET A 1 86 ? -7.691 -13.229 6.920 1.00 0.00 116 MET A CA 11
ATOM 17616 C C . MET A 1 86 ? -9.028 -13.064 7.634 1.00 0.00 116 MET A C 11
ATOM 17617 O O . MET A 1 86 ? -9.985 -12.541 7.066 1.00 0.00 116 MET A O 11
ATOM 17631 N N . ASN A 1 87 ? -9.086 -13.514 8.884 1.00 0.00 117 ASN A N 11
ATOM 17632 C CA . ASN A 1 87 ? -10.308 -13.417 9.675 1.00 0.00 117 ASN A CA 11
ATOM 17633 C C . ASN A 1 87 ? -10.789 -11.971 9.756 1.00 0.00 117 ASN A C 11
ATOM 17634 O O . ASN A 1 87 ? -11.991 -11.704 9.719 1.00 0.00 117 ASN A O 11
ATOM 17645 N N . ARG A 1 88 ? -9.844 -11.044 9.865 1.00 0.00 118 ARG A N 11
ATOM 17646 C CA . ARG A 1 88 ? -10.172 -9.626 9.952 1.00 0.00 118 ARG A CA 11
ATOM 17647 C C . ARG A 1 88 ? -9.986 -8.941 8.601 1.00 0.00 118 ARG A C 11
ATOM 17648 O O . ARG A 1 88 ? -9.314 -9.453 7.705 1.00 0.00 118 ARG A O 11
ATOM 17669 N N . PRO A 1 89 ? -10.595 -7.756 8.449 1.00 0.00 119 PRO A N 11
ATOM 17670 C CA . PRO A 1 89 ? -10.512 -6.976 7.211 1.00 0.00 119 PRO A CA 11
ATOM 17671 C C . PRO A 1 89 ? -9.118 -6.400 6.982 1.00 0.00 119 PRO A C 11
ATOM 17672 O O . PRO A 1 89 ? -8.182 -6.702 7.722 1.00 0.00 119 PRO A O 11
ATOM 17683 N N . ILE A 1 90 ? -8.989 -5.569 5.953 1.00 0.00 120 ILE A N 11
ATOM 17684 C CA . ILE A 1 90 ? -7.710 -4.950 5.628 1.00 0.00 120 ILE A CA 11
ATOM 17685 C C . ILE A 1 90 ? -7.599 -3.561 6.248 1.00 0.00 120 ILE A C 11
ATOM 17686 O O . ILE A 1 90 ? -8.584 -2.828 6.332 1.00 0.00 120 ILE A O 11
ATOM 17702 N N . GLN A 1 91 ? -6.392 -3.206 6.679 1.00 0.00 121 GLN A N 11
ATOM 17703 C CA . GLN A 1 91 ? -6.152 -1.904 7.290 1.00 0.00 121 GLN A CA 11
ATOM 17704 C C . GLN A 1 91 ? -5.245 -1.049 6.411 1.00 0.00 121 GLN A C 11
ATOM 17705 O O . GLN A 1 91 ? -4.107 -1.424 6.126 1.00 0.00 121 GLN A O 11
ATOM 17719 N N . VAL A 1 92 ? -5.756 0.101 5.984 1.00 0.00 122 VAL A N 11
ATOM 17720 C CA . VAL A 1 92 ? -4.991 1.010 5.138 1.00 0.00 122 VAL A CA 11
ATOM 17721 C C . VAL A 1 92 ? -5.032 2.433 5.682 1.00 0.00 122 VAL A C 11
ATOM 17722 O O . VAL A 1 92 ? -6.092 3.057 5.742 1.00 0.00 122 VAL A O 11
ATOM 17735 N N . LYS A 1 93 ? -3.871 2.943 6.078 1.00 0.00 123 LYS A N 11
ATOM 17736 C CA . LYS A 1 93 ? -3.772 4.295 6.617 1.00 0.00 123 LYS A CA 11
ATOM 17737 C C . LYS A 1 93 ? -2.739 5.112 5.849 1.00 0.00 123 LYS A C 11
ATOM 17738 O O . LYS A 1 93 ? -1.812 4.574 5.242 1.00 0.00 123 LYS A O 11
ATOM 17757 N N . PRO A 1 94 ? -2.898 6.444 5.875 1.00 0.00 124 PRO A N 11
ATOM 17758 C CA . PRO A 1 94 ? -1.987 7.364 5.187 1.00 0.00 124 PRO A CA 11
ATOM 17759 C C . PRO A 1 94 ? -0.612 7.417 5.845 1.00 0.00 124 PRO A C 11
ATOM 17760 O O . PRO A 1 94 ? -0.327 8.313 6.639 1.00 0.00 124 PRO A O 11
ATOM 17771 N N . ALA A 1 95 ? 0.237 6.451 5.509 1.00 0.00 125 ALA A N 11
ATOM 17772 C CA . ALA A 1 95 ? 1.583 6.390 6.065 1.00 0.00 125 ALA A CA 11
ATOM 17773 C C . ALA A 1 95 ? 2.226 7.773 6.101 1.00 0.00 125 ALA A C 11
ATOM 17774 O O . ALA A 1 95 ? 1.734 8.712 5.476 1.00 0.00 125 ALA A O 11
ATOM 17781 N N . ALA A 1 96 ? 3.327 7.890 6.836 1.00 0.00 126 ALA A N 11
ATOM 17782 C CA . ALA A 1 96 ? 4.037 9.157 6.951 1.00 0.00 126 ALA A CA 11
ATOM 17783 C C . ALA A 1 96 ? 3.114 10.259 7.459 1.00 0.00 126 ALA A C 11
ATOM 17784 O O . ALA A 1 96 ? 3.043 11.340 6.875 1.00 0.00 126 ALA A O 11
ATOM 17791 N N . SER A 1 97 ? 2.409 9.978 8.550 1.00 0.00 127 SER A N 11
ATOM 17792 C CA . SER A 1 97 ? 1.486 10.945 9.134 1.00 0.00 127 SER A CA 11
ATOM 17793 C C . SER A 1 97 ? 1.102 10.540 10.554 1.00 0.00 127 SER A C 11
ATOM 17794 O O . SER A 1 97 ? 0.527 9.474 10.772 1.00 0.00 127 SER A O 11
ATOM 17802 N N . GLU A 1 98 ? 1.424 11.399 11.516 1.00 0.00 128 GLU A N 11
ATOM 17803 C CA . GLU A 1 98 ? 1.113 11.130 12.915 1.00 0.00 128 GLU A CA 11
ATOM 17804 C C . GLU A 1 98 ? -0.169 11.844 13.334 1.00 0.00 128 GLU A C 11
ATOM 17805 O O . GLU A 1 98 ? -1.105 11.221 13.832 1.00 0.00 128 GLU A O 11
ATOM 17817 N N . GLY A 1 99 ? -0.202 13.158 13.129 1.00 0.00 129 GLY A N 11
ATOM 17818 C CA . GLY A 1 99 ? -1.372 13.936 13.491 1.00 0.00 129 GLY A CA 11
ATOM 17819 C C . GLY A 1 99 ? -1.056 15.406 13.678 1.00 0.00 129 GLY A C 11
ATOM 17820 O O . GLY A 1 99 ? 0.029 15.865 13.318 1.00 0.00 129 GLY A O 11
ATOM 17824 N N . ARG A 1 100 ? -2.005 16.148 14.240 1.00 0.00 130 ARG A N 11
ATOM 17825 C CA . ARG A 1 100 ? -1.823 17.576 14.470 1.00 0.00 130 ARG A CA 11
ATOM 17826 C C . ARG A 1 100 ? -2.955 18.137 15.325 1.00 0.00 130 ARG A C 11
ATOM 17827 O O . ARG A 1 100 ? -4.007 17.515 15.467 1.00 0.00 130 ARG A O 11
ATOM 17848 N N . GLY A 1 101 ? -2.731 19.318 15.894 1.00 0.00 131 GLY A N 11
ATOM 17849 C CA . GLY A 1 101 ? -3.740 19.943 16.728 1.00 0.00 131 GLY A CA 11
ATOM 17850 C C . GLY A 1 101 ? -3.531 21.438 16.870 1.00 0.00 131 GLY A C 11
ATOM 17851 O O . GLY A 1 101 ? -2.828 21.889 17.773 1.00 0.00 131 GLY A O 11
ATOM 17855 N N . GLU A 1 102 ? -4.142 22.207 15.974 1.00 0.00 132 GLU A N 11
ATOM 17856 C CA . GLU A 1 102 ? -4.016 23.659 16.003 1.00 0.00 132 GLU A CA 11
ATOM 17857 C C . GLU A 1 102 ? -4.373 24.209 17.381 1.00 0.00 132 GLU A C 11
ATOM 17858 O O . GLU A 1 102 ? -5.014 23.532 18.185 1.00 0.00 132 GLU A O 11
ATOM 17870 N N . SER A 1 103 ? -3.951 25.441 17.647 1.00 0.00 133 SER A N 11
ATOM 17871 C CA . SER A 1 103 ? -4.221 26.081 18.929 1.00 0.00 133 SER A CA 11
ATOM 17872 C C . SER A 1 103 ? -4.974 27.394 18.734 1.00 0.00 133 SER A C 11
ATOM 17873 O O . SER A 1 103 ? -4.953 27.979 17.652 1.00 0.00 133 SER A O 11
ATOM 17881 N N . GLY A 1 104 ? -5.641 27.850 19.790 1.00 0.00 134 GLY A N 11
ATOM 17882 C CA . GLY A 1 104 ? -6.392 29.089 19.715 1.00 0.00 134 GLY A CA 11
ATOM 17883 C C . GLY A 1 104 ? -7.354 29.255 20.874 1.00 0.00 134 GLY A C 11
ATOM 17884 O O . GLY A 1 104 ? -7.918 28.287 21.384 1.00 0.00 134 GLY A O 11
ATOM 17888 N N . PRO A 1 105 ? -7.552 30.509 21.309 1.00 0.00 135 PRO A N 11
ATOM 17889 C CA . PRO A 1 105 ? -8.452 30.828 22.421 1.00 0.00 135 PRO A CA 11
ATOM 17890 C C . PRO A 1 105 ? -9.918 30.617 22.060 1.00 0.00 135 PRO A C 11
ATOM 17891 O O . PRO A 1 105 ? -10.563 31.504 21.500 1.00 0.00 135 PRO A O 11
ATOM 17902 N N . SER A 1 106 ? -10.439 29.438 22.383 1.00 0.00 136 SER A N 11
ATOM 17903 C CA . SER A 1 106 ? -11.829 29.111 22.089 1.00 0.00 136 SER A CA 11
ATOM 17904 C C . SER A 1 106 ? -12.718 29.375 23.301 1.00 0.00 136 SER A C 11
ATOM 17905 O O . SER A 1 106 ? -13.846 29.848 23.165 1.00 0.00 136 SER A O 11
ATOM 17913 N N . SER A 1 107 ? -12.200 29.067 24.485 1.00 0.00 137 SER A N 11
ATOM 17914 C CA . SER A 1 107 ? -12.947 29.267 25.722 1.00 0.00 137 SER A CA 11
ATOM 17915 C C . SER A 1 107 ? -12.016 29.236 26.930 1.00 0.00 137 SER A C 11
ATOM 17916 O O . SER A 1 107 ? -11.443 28.199 27.260 1.00 0.00 137 SER A O 11
ATOM 17924 N N . GLY A 1 108 ? -11.869 30.384 27.585 1.00 0.00 138 GLY A N 11
ATOM 17925 C CA . GLY A 1 108 ? -11.007 30.468 28.750 1.00 0.00 138 GLY A CA 11
ATOM 17926 C C . GLY A 1 108 ? -10.019 31.614 28.657 1.00 0.00 138 GLY A C 11
ATOM 17927 O O . GLY A 1 108 ? -10.339 32.677 28.127 1.00 0.00 138 GLY A O 11
ATOM 17931 N N . GLY A 1 1 ? 1.442 3.228 -32.511 1.00 0.00 31 GLY A N 12
ATOM 17932 C CA . GLY A 1 1 ? 1.798 1.827 -32.642 1.00 0.00 31 GLY A CA 12
ATOM 17933 C C . GLY A 1 1 ? 3.092 1.489 -31.929 1.00 0.00 31 GLY A C 12
ATOM 17934 O O . GLY A 1 1 ? 3.924 0.750 -32.456 1.00 0.00 31 GLY A O 12
ATOM 17938 N N . SER A 1 2 ? 3.264 2.031 -30.728 1.00 0.00 32 SER A N 12
ATOM 17939 C CA . SER A 1 2 ? 4.469 1.787 -29.944 1.00 0.00 32 SER A CA 12
ATOM 17940 C C . SER A 1 2 ? 4.153 0.948 -28.709 1.00 0.00 32 SER A C 12
ATOM 17941 O O . SER A 1 2 ? 3.383 1.363 -27.844 1.00 0.00 32 SER A O 12
ATOM 17949 N N . SER A 1 3 ? 4.755 -0.235 -28.636 1.00 0.00 33 SER A N 12
ATOM 17950 C CA . SER A 1 3 ? 4.536 -1.135 -27.510 1.00 0.00 33 SER A CA 12
ATOM 17951 C C . SER A 1 3 ? 5.678 -1.033 -26.503 1.00 0.00 33 SER A C 12
ATOM 17952 O O . SER A 1 3 ? 6.734 -1.638 -26.682 1.00 0.00 33 SER A O 12
ATOM 17960 N N . GLY A 1 4 ? 5.457 -0.262 -25.442 1.00 0.00 34 GLY A N 12
ATOM 17961 C CA . GLY A 1 4 ? 6.475 -0.094 -24.422 1.00 0.00 34 GLY A CA 12
ATOM 17962 C C . GLY A 1 4 ? 7.044 1.311 -24.396 1.00 0.00 34 GLY A C 12
ATOM 17963 O O . GLY A 1 4 ? 8.191 1.531 -24.784 1.00 0.00 34 GLY A O 12
ATOM 17967 N N . SER A 1 5 ? 6.238 2.265 -23.940 1.00 0.00 35 SER A N 12
ATOM 17968 C CA . SER A 1 5 ? 6.666 3.657 -23.870 1.00 0.00 35 SER A CA 12
ATOM 17969 C C . SER A 1 5 ? 7.435 3.926 -22.580 1.00 0.00 35 SER A C 12
ATOM 17970 O O . SER A 1 5 ? 6.995 3.551 -21.493 1.00 0.00 35 SER A O 12
ATOM 17978 N N . SER A 1 6 ? 8.586 4.577 -22.709 1.00 0.00 36 SER A N 12
ATOM 17979 C CA . SER A 1 6 ? 9.419 4.893 -21.555 1.00 0.00 36 SER A CA 12
ATOM 17980 C C . SER A 1 6 ? 9.079 6.273 -21.001 1.00 0.00 36 SER A C 12
ATOM 17981 O O . SER A 1 6 ? 8.945 7.240 -21.750 1.00 0.00 36 SER A O 12
ATOM 17989 N N . GLY A 1 7 ? 8.940 6.357 -19.681 1.00 0.00 37 GLY A N 12
ATOM 17990 C CA . GLY A 1 7 ? 8.617 7.622 -19.047 1.00 0.00 37 GLY A CA 12
ATOM 17991 C C . GLY A 1 7 ? 8.350 7.475 -17.562 1.00 0.00 37 GLY A C 12
ATOM 17992 O O . GLY A 1 7 ? 7.821 6.456 -17.117 1.00 0.00 37 GLY A O 12
ATOM 17996 N N . VAL A 1 8 ? 8.717 8.495 -16.793 1.00 0.00 38 VAL A N 12
ATOM 17997 C CA . VAL A 1 8 ? 8.514 8.475 -15.349 1.00 0.00 38 VAL A CA 12
ATOM 17998 C C . VAL A 1 8 ? 7.075 8.827 -14.991 1.00 0.00 38 VAL A C 12
ATOM 17999 O O . VAL A 1 8 ? 6.462 9.718 -15.582 1.00 0.00 38 VAL A O 12
ATOM 18012 N N . PRO A 1 9 ? 6.519 8.114 -14.001 1.00 0.00 39 PRO A N 12
ATOM 18013 C CA . PRO A 1 9 ? 5.145 8.333 -13.540 1.00 0.00 39 PRO A CA 12
ATOM 18014 C C . PRO A 1 9 ? 4.985 9.660 -12.806 1.00 0.00 39 PRO A C 12
ATOM 18015 O O . PRO A 1 9 ? 5.861 10.068 -12.044 1.00 0.00 39 PRO A O 12
ATOM 18026 N N . MET A 1 10 ? 3.861 10.329 -13.041 1.00 0.00 40 MET A N 12
ATOM 18027 C CA . MET A 1 10 ? 3.586 11.610 -12.400 1.00 0.00 40 MET A CA 12
ATOM 18028 C C . MET A 1 10 ? 2.717 11.422 -11.160 1.00 0.00 40 MET A C 12
ATOM 18029 O O . MET A 1 10 ? 1.879 10.521 -11.107 1.00 0.00 40 MET A O 12
ATOM 18043 N N . LYS A 1 11 ? 2.923 12.276 -10.163 1.00 0.00 41 LYS A N 12
ATOM 18044 C CA . LYS A 1 11 ? 2.159 12.205 -8.924 1.00 0.00 41 LYS A CA 12
ATOM 18045 C C . LYS A 1 11 ? 1.617 13.578 -8.539 1.00 0.00 41 LYS A C 12
ATOM 18046 O O . LYS A 1 11 ? 1.766 14.546 -9.286 1.00 0.00 41 LYS A O 12
ATOM 18065 N N . ASP A 1 12 ? 0.990 13.656 -7.371 1.00 0.00 42 ASP A N 12
ATOM 18066 C CA . ASP A 1 12 ? 0.428 14.912 -6.887 1.00 0.00 42 ASP A CA 12
ATOM 18067 C C . ASP A 1 12 ? 1.355 15.563 -5.865 1.00 0.00 42 ASP A C 12
ATOM 18068 O O . ASP A 1 12 ? 2.000 14.878 -5.071 1.00 0.00 42 ASP A O 12
ATOM 18077 N N . HIS A 1 13 ? 1.417 16.891 -5.892 1.00 0.00 43 HIS A N 12
ATOM 18078 C CA . HIS A 1 13 ? 2.266 17.635 -4.969 1.00 0.00 43 HIS A CA 12
ATOM 18079 C C . HIS A 1 13 ? 1.895 17.327 -3.521 1.00 0.00 43 HIS A C 12
ATOM 18080 O O . HIS A 1 13 ? 2.765 17.221 -2.657 1.00 0.00 43 HIS A O 12
ATOM 18095 N N . ASP A 1 14 ? 0.600 17.183 -3.265 1.00 0.00 44 ASP A N 12
ATOM 18096 C CA . ASP A 1 14 ? 0.114 16.886 -1.922 1.00 0.00 44 ASP A CA 12
ATOM 18097 C C . ASP A 1 14 ? -0.392 15.450 -1.833 1.00 0.00 44 ASP A C 12
ATOM 18098 O O . ASP A 1 14 ? -1.388 15.173 -1.165 1.00 0.00 44 ASP A O 12
ATOM 18107 N N . ALA A 1 15 ? 0.301 14.541 -2.510 1.00 0.00 45 ALA A N 12
ATOM 18108 C CA . ALA A 1 15 ? -0.077 13.133 -2.507 1.00 0.00 45 ALA A CA 12
ATOM 18109 C C . ALA A 1 15 ? -0.039 12.558 -1.095 1.00 0.00 45 ALA A C 12
ATOM 18110 O O . ALA A 1 15 ? 0.277 13.263 -0.136 1.00 0.00 45 ALA A O 12
ATOM 18117 N N . ILE A 1 16 ? -0.363 11.275 -0.974 1.00 0.00 46 ILE A N 12
ATOM 18118 C CA . ILE A 1 16 ? -0.365 10.607 0.321 1.00 0.00 46 ILE A CA 12
ATOM 18119 C C . ILE A 1 16 ? 0.105 9.161 0.194 1.00 0.00 46 ILE A C 12
ATOM 18120 O O . ILE A 1 16 ? -0.411 8.398 -0.623 1.00 0.00 46 ILE A O 12
ATOM 18136 N N . LYS A 1 17 ? 1.086 8.790 1.009 1.00 0.00 47 LYS A N 12
ATOM 18137 C CA . LYS A 1 17 ? 1.625 7.436 0.992 1.00 0.00 47 LYS A CA 12
ATOM 18138 C C . LYS A 1 17 ? 0.825 6.520 1.913 1.00 0.00 47 LYS A C 12
ATOM 18139 O O . LYS A 1 17 ? 0.994 6.548 3.133 1.00 0.00 47 LYS A O 12
ATOM 18158 N N . LEU A 1 18 ? -0.046 5.709 1.322 1.00 0.00 48 LEU A N 12
ATOM 18159 C CA . LEU A 1 18 ? -0.871 4.783 2.090 1.00 0.00 48 LEU A CA 12
ATOM 18160 C C . LEU A 1 18 ? -0.071 3.551 2.500 1.00 0.00 48 LEU A C 12
ATOM 18161 O O . LEU A 1 18 ? 0.731 3.032 1.723 1.00 0.00 48 LEU A O 12
ATOM 18177 N N . PHE A 1 19 ? -0.296 3.086 3.725 1.00 0.00 49 PHE A N 12
ATOM 18178 C CA . PHE A 1 19 ? 0.404 1.914 4.238 1.00 0.00 49 PHE A CA 12
ATOM 18179 C C . PHE A 1 19 ? -0.585 0.820 4.632 1.00 0.00 49 PHE A C 12
ATOM 18180 O O . PHE A 1 19 ? -1.489 1.046 5.437 1.00 0.00 49 PHE A O 12
ATOM 18197 N N . VAL A 1 20 ? -0.405 -0.366 4.060 1.00 0.00 50 VAL A N 12
ATOM 18198 C CA . VAL A 1 20 ? -1.280 -1.495 4.351 1.00 0.00 50 VAL A CA 12
ATOM 18199 C C . VAL A 1 20 ? -0.606 -2.482 5.298 1.00 0.00 50 VAL A C 12
ATOM 18200 O O . VAL A 1 20 ? 0.567 -2.813 5.134 1.00 0.00 50 VAL A O 12
ATOM 18213 N N . GLY A 1 21 ? -1.358 -2.949 6.290 1.00 0.00 51 GLY A N 12
ATOM 18214 C CA . GLY A 1 21 ? -0.817 -3.895 7.249 1.00 0.00 51 GLY A CA 12
ATOM 18215 C C . GLY A 1 21 ? -1.715 -5.100 7.445 1.00 0.00 51 GLY A C 12
ATOM 18216 O O . GLY A 1 21 ? -1.765 -5.674 8.532 1.00 0.00 51 GLY A O 12
ATOM 18220 N N . GLN A 1 22 ? -2.427 -5.484 6.390 1.00 0.00 52 GLN A N 12
ATOM 18221 C CA . GLN A 1 22 ? -3.329 -6.627 6.453 1.00 0.00 52 GLN A CA 12
ATOM 18222 C C . GLN A 1 22 ? -3.154 -7.526 5.234 1.00 0.00 52 GLN A C 12
ATOM 18223 O O . GLN A 1 22 ? -4.129 -8.033 4.678 1.00 0.00 52 GLN A O 12
ATOM 18237 N N . ILE A 1 23 ? -1.905 -7.720 4.822 1.00 0.00 53 ILE A N 12
ATOM 18238 C CA . ILE A 1 23 ? -1.603 -8.559 3.669 1.00 0.00 53 ILE A CA 12
ATOM 18239 C C . ILE A 1 23 ? -1.040 -9.908 4.103 1.00 0.00 53 ILE A C 12
ATOM 18240 O O . ILE A 1 23 ? 0.007 -9.995 4.745 1.00 0.00 53 ILE A O 12
ATOM 18256 N N . PRO A 1 24 ? -1.750 -10.988 3.744 1.00 0.00 54 PRO A N 12
ATOM 18257 C CA . PRO A 1 24 ? -1.339 -12.354 4.084 1.00 0.00 54 PRO A CA 12
ATOM 18258 C C . PRO A 1 24 ? -0.097 -12.794 3.316 1.00 0.00 54 PRO A C 12
ATOM 18259 O O . PRO A 1 24 ? 0.463 -12.028 2.532 1.00 0.00 54 PRO A O 12
ATOM 18270 N N . ARG A 1 25 ? 0.328 -14.031 3.547 1.00 0.00 55 ARG A N 12
ATOM 18271 C CA . ARG A 1 25 ? 1.505 -14.572 2.877 1.00 0.00 55 ARG A CA 12
ATOM 18272 C C . ARG A 1 25 ? 1.105 -15.396 1.656 1.00 0.00 55 ARG A C 12
ATOM 18273 O O . ARG A 1 25 ? 0.422 -16.413 1.777 1.00 0.00 55 ARG A O 12
ATOM 18294 N N . GLY A 1 26 ? 1.534 -14.949 0.480 1.00 0.00 56 GLY A N 12
ATOM 18295 C CA . GLY A 1 26 ? 1.211 -15.656 -0.745 1.00 0.00 56 GLY A CA 12
ATOM 18296 C C . GLY A 1 26 ? 0.872 -14.715 -1.885 1.00 0.00 56 GLY A C 12
ATOM 18297 O O . GLY A 1 26 ? 0.949 -15.092 -3.055 1.00 0.00 56 GLY A O 12
ATOM 18301 N N . LEU A 1 27 ? 0.493 -13.488 -1.544 1.00 0.00 57 LEU A N 12
ATOM 18302 C CA . LEU A 1 27 ? 0.138 -12.491 -2.548 1.00 0.00 57 LEU A CA 12
ATOM 18303 C C . LEU A 1 27 ? 1.297 -11.530 -2.793 1.00 0.00 57 LEU A C 12
ATOM 18304 O O . LEU A 1 27 ? 2.110 -11.281 -1.903 1.00 0.00 57 LEU A O 12
ATOM 18320 N N . ASP A 1 28 ? 1.365 -10.991 -4.006 1.00 0.00 58 ASP A N 12
ATOM 18321 C CA . ASP A 1 28 ? 2.423 -10.054 -4.368 1.00 0.00 58 ASP A CA 12
ATOM 18322 C C . ASP A 1 28 ? 1.837 -8.709 -4.786 1.00 0.00 58 ASP A C 12
ATOM 18323 O O . ASP A 1 28 ? 0.628 -8.495 -4.701 1.00 0.00 58 ASP A O 12
ATOM 18332 N N . GLU A 1 29 ? 2.703 -7.806 -5.236 1.00 0.00 59 GLU A N 12
ATOM 18333 C CA . GLU A 1 29 ? 2.271 -6.481 -5.665 1.00 0.00 59 GLU A CA 12
ATOM 18334 C C . GLU A 1 29 ? 1.240 -6.582 -6.785 1.00 0.00 59 GLU A C 12
ATOM 18335 O O . GLU A 1 29 ? 0.331 -5.757 -6.882 1.00 0.00 59 GLU A O 12
ATOM 18347 N N . GLN A 1 30 ? 1.389 -7.597 -7.630 1.00 0.00 60 GLN A N 12
ATOM 18348 C CA . GLN A 1 30 ? 0.472 -7.805 -8.744 1.00 0.00 60 GLN A CA 12
ATOM 18349 C C . GLN A 1 30 ? -0.891 -8.276 -8.248 1.00 0.00 60 GLN A C 12
ATOM 18350 O O . GLN A 1 30 ? -1.896 -8.144 -8.945 1.00 0.00 60 GLN A O 12
ATOM 18364 N N . ASP A 1 31 ? -0.916 -8.826 -7.039 1.00 0.00 61 ASP A N 12
ATOM 18365 C CA . ASP A 1 31 ? -2.156 -9.316 -6.448 1.00 0.00 61 ASP A CA 12
ATOM 18366 C C . ASP A 1 31 ? -2.885 -8.198 -5.708 1.00 0.00 61 ASP A C 12
ATOM 18367 O O . ASP A 1 31 ? -4.112 -8.208 -5.601 1.00 0.00 61 ASP A O 12
ATOM 18376 N N . LEU A 1 32 ? -2.123 -7.237 -5.200 1.00 0.00 62 LEU A N 12
ATOM 18377 C CA . LEU A 1 32 ? -2.696 -6.112 -4.469 1.00 0.00 62 LEU A CA 12
ATOM 18378 C C . LEU A 1 32 ? -3.038 -4.965 -5.416 1.00 0.00 62 LEU A C 12
ATOM 18379 O O . LEU A 1 32 ? -4.042 -4.276 -5.236 1.00 0.00 62 LEU A O 12
ATOM 18395 N N . LYS A 1 33 ? -2.198 -4.768 -6.426 1.00 0.00 63 LYS A N 12
ATOM 18396 C CA . LYS A 1 33 ? -2.412 -3.708 -7.404 1.00 0.00 63 LYS A CA 12
ATOM 18397 C C . LYS A 1 33 ? -3.857 -3.702 -7.892 1.00 0.00 63 LYS A C 12
ATOM 18398 O O . LYS A 1 33 ? -4.512 -2.661 -7.955 1.00 0.00 63 LYS A O 12
ATOM 18417 N N . PRO A 1 34 ? -4.368 -4.891 -8.245 1.00 0.00 64 PRO A N 12
ATOM 18418 C CA . PRO A 1 34 ? -5.742 -5.049 -8.732 1.00 0.00 64 PRO A CA 12
ATOM 18419 C C . PRO A 1 34 ? -6.756 -4.331 -7.847 1.00 0.00 64 PRO A C 12
ATOM 18420 O O . PRO A 1 34 ? -7.616 -3.599 -8.339 1.00 0.00 64 PRO A O 12
ATOM 18431 N N . LEU A 1 35 ? -6.651 -4.546 -6.541 1.00 0.00 65 LEU A N 12
ATOM 18432 C CA . LEU A 1 35 ? -7.560 -3.919 -5.587 1.00 0.00 65 LEU A CA 12
ATOM 18433 C C . LEU A 1 35 ? -7.392 -2.403 -5.590 1.00 0.00 65 LEU A C 12
ATOM 18434 O O . LEU A 1 35 ? -8.345 -1.663 -5.833 1.00 0.00 65 LEU A O 12
ATOM 18450 N N . PHE A 1 36 ? -6.172 -1.948 -5.322 1.00 0.00 66 PHE A N 12
ATOM 18451 C CA . PHE A 1 36 ? -5.879 -0.519 -5.296 1.00 0.00 66 PHE A CA 12
ATOM 18452 C C . PHE A 1 36 ? -6.227 0.132 -6.631 1.00 0.00 66 PHE A C 12
ATOM 18453 O O . PHE A 1 36 ? -6.534 1.322 -6.690 1.00 0.00 66 PHE A O 12
ATOM 18470 N N . GLU A 1 37 ? -6.177 -0.657 -7.699 1.00 0.00 67 GLU A N 12
ATOM 18471 C CA . GLU A 1 37 ? -6.486 -0.157 -9.033 1.00 0.00 67 GLU A CA 12
ATOM 18472 C C . GLU A 1 37 ? -7.995 -0.064 -9.244 1.00 0.00 67 GLU A C 12
ATOM 18473 O O . GLU A 1 37 ? -8.459 0.374 -10.296 1.00 0.00 67 GLU A O 12
ATOM 18485 N N . GLU A 1 38 ? -8.754 -0.482 -8.235 1.00 0.00 68 GLU A N 12
ATOM 18486 C CA . GLU A 1 38 ? -10.210 -0.447 -8.311 1.00 0.00 68 GLU A CA 12
ATOM 18487 C C . GLU A 1 38 ? -10.737 0.953 -8.011 1.00 0.00 68 GLU A C 12
ATOM 18488 O O . GLU A 1 38 ? -11.868 1.291 -8.361 1.00 0.00 68 GLU A O 12
ATOM 18500 N N . PHE A 1 39 ? -9.910 1.764 -7.360 1.00 0.00 69 PHE A N 12
ATOM 18501 C CA . PHE A 1 39 ? -10.292 3.127 -7.010 1.00 0.00 69 PHE A CA 12
ATOM 18502 C C . PHE A 1 39 ? -9.582 4.138 -7.906 1.00 0.00 69 PHE A C 12
ATOM 18503 O O . PHE A 1 39 ? -10.210 5.030 -8.473 1.00 0.00 69 PHE A O 12
ATOM 18520 N N . GLY A 1 40 ? -8.266 3.989 -8.027 1.00 0.00 70 GLY A N 12
ATOM 18521 C CA . GLY A 1 40 ? -7.490 4.896 -8.854 1.00 0.00 70 GLY A CA 12
ATOM 18522 C C . GLY A 1 40 ? -6.224 4.255 -9.387 1.00 0.00 70 GLY A C 12
ATOM 18523 O O . GLY A 1 40 ? -5.800 3.206 -8.901 1.00 0.00 70 GLY A O 12
ATOM 18527 N N .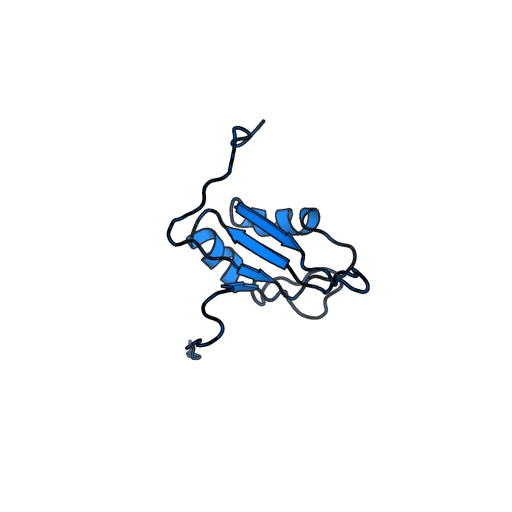 ARG A 1 41 ? -5.620 4.886 -10.388 1.00 0.00 71 ARG A N 12
ATOM 18528 C CA . ARG A 1 41 ? -4.396 4.369 -10.989 1.00 0.00 71 ARG A CA 12
ATOM 18529 C C . ARG A 1 41 ? -3.226 4.473 -10.015 1.00 0.00 71 ARG A C 12
ATOM 18530 O O . ARG A 1 41 ? -2.777 5.571 -9.685 1.00 0.00 71 ARG A O 12
ATOM 18551 N N . ILE A 1 42 ? -2.739 3.324 -9.559 1.00 0.00 72 ILE A N 12
ATOM 18552 C CA . ILE A 1 42 ? -1.621 3.287 -8.624 1.00 0.00 72 ILE A CA 12
ATOM 18553 C C . ILE A 1 42 ? -0.390 3.969 -9.211 1.00 0.00 72 ILE A C 12
ATOM 18554 O O . ILE A 1 42 ? -0.189 3.973 -10.426 1.00 0.00 72 ILE A O 12
ATOM 18570 N N . TYR A 1 43 ? 0.432 4.544 -8.340 1.00 0.00 73 TYR A N 12
ATOM 18571 C CA . TYR A 1 43 ? 1.644 5.230 -8.772 1.00 0.00 73 TYR A CA 12
ATOM 18572 C C . TYR A 1 43 ? 2.880 4.381 -8.491 1.00 0.00 73 TYR A C 12
ATOM 18573 O O . TYR A 1 43 ? 3.845 4.400 -9.254 1.00 0.00 73 TYR A O 12
ATOM 18591 N N . GLU A 1 44 ? 2.840 3.636 -7.391 1.00 0.00 74 GLU A N 12
ATOM 18592 C CA . GLU A 1 44 ? 3.957 2.780 -7.008 1.00 0.00 74 GLU A CA 12
ATOM 18593 C C . GLU A 1 44 ? 3.609 1.948 -5.777 1.00 0.00 74 GLU A C 12
ATOM 18594 O O . GLU A 1 44 ? 3.285 2.490 -4.719 1.00 0.00 74 GLU A O 12
ATOM 18606 N N . LEU A 1 45 ? 3.677 0.630 -5.923 1.00 0.00 75 LEU A N 12
ATOM 18607 C CA . LEU A 1 45 ? 3.368 -0.279 -4.823 1.00 0.00 75 LEU A CA 12
ATOM 18608 C C . LEU A 1 45 ? 4.568 -1.161 -4.493 1.00 0.00 75 LEU A C 12
ATOM 18609 O O . LEU A 1 45 ? 5.167 -1.770 -5.380 1.00 0.00 75 LEU A O 12
ATOM 18625 N N . THR A 1 46 ? 4.912 -1.228 -3.211 1.00 0.00 76 THR A N 12
ATOM 18626 C CA . THR A 1 46 ? 6.038 -2.036 -2.763 1.00 0.00 76 THR A CA 12
ATOM 18627 C C . THR A 1 46 ? 5.717 -2.749 -1.454 1.00 0.00 76 THR A C 12
ATOM 18628 O O . THR A 1 46 ? 5.570 -2.114 -0.410 1.00 0.00 76 THR A O 12
ATOM 18639 N N . VAL A 1 47 ? 5.611 -4.073 -1.517 1.00 0.00 77 VAL A N 12
ATOM 18640 C CA . VAL A 1 47 ? 5.310 -4.872 -0.336 1.00 0.00 77 VAL A CA 12
ATOM 18641 C C . VAL A 1 47 ? 6.585 -5.281 0.392 1.00 0.00 77 VAL A C 12
ATOM 18642 O O . VAL A 1 47 ? 7.498 -5.854 -0.206 1.00 0.00 77 VAL A O 12
ATOM 18655 N N . LEU A 1 48 ? 6.643 -4.984 1.685 1.00 0.00 78 LEU A N 12
ATOM 18656 C CA . LEU A 1 48 ? 7.808 -5.322 2.496 1.00 0.00 78 LEU A CA 12
ATOM 18657 C C . LEU A 1 48 ? 7.854 -6.818 2.788 1.00 0.00 78 LEU A C 12
ATOM 18658 O O . LEU A 1 48 ? 6.822 -7.449 3.019 1.00 0.00 78 LEU A O 12
ATOM 18674 N N . LYS A 1 49 ? 9.057 -7.381 2.778 1.00 0.00 79 LYS A N 12
ATOM 18675 C CA . LYS A 1 49 ? 9.239 -8.803 3.045 1.00 0.00 79 LYS A CA 12
ATOM 18676 C C . LYS A 1 49 ? 10.472 -9.040 3.912 1.00 0.00 79 LYS A C 12
ATOM 18677 O O . LYS A 1 49 ? 11.480 -8.345 3.778 1.00 0.00 79 LYS A O 12
ATOM 18696 N N . ASP A 1 50 ? 10.385 -10.025 4.800 1.00 0.00 80 ASP A N 12
ATOM 18697 C CA . ASP A 1 50 ? 11.494 -10.355 5.687 1.00 0.00 80 ASP A CA 12
ATOM 18698 C C . ASP A 1 50 ? 12.822 -10.304 4.938 1.00 0.00 80 ASP A C 12
ATOM 18699 O O . ASP A 1 50 ? 12.856 -10.357 3.709 1.00 0.00 80 ASP A O 12
ATOM 18708 N N . ARG A 1 51 ? 13.915 -10.198 5.688 1.00 0.00 81 ARG A N 12
ATOM 18709 C CA . ARG A 1 51 ? 15.245 -10.137 5.095 1.00 0.00 81 ARG A CA 12
ATOM 18710 C C . ARG A 1 51 ? 16.010 -11.434 5.342 1.00 0.00 81 ARG A C 12
ATOM 18711 O O . ARG A 1 51 ? 16.767 -11.893 4.485 1.00 0.00 81 ARG A O 12
ATOM 18732 N N . LEU A 1 52 ? 15.809 -12.019 6.517 1.00 0.00 82 LEU A N 12
ATOM 18733 C CA . LEU A 1 52 ? 16.480 -13.263 6.877 1.00 0.00 82 LEU A CA 12
ATOM 18734 C C . LEU A 1 52 ? 15.860 -14.448 6.144 1.00 0.00 82 LEU A C 12
ATOM 18735 O O . LEU A 1 52 ? 16.566 -15.345 5.682 1.00 0.00 82 LEU A O 12
ATOM 18751 N N . THR A 1 53 ? 14.535 -14.445 6.039 1.00 0.00 83 THR A N 12
ATOM 18752 C CA . THR A 1 53 ? 13.819 -15.519 5.361 1.00 0.00 83 THR A CA 12
ATOM 18753 C C . THR A 1 53 ? 13.385 -15.093 3.963 1.00 0.00 83 THR A C 12
ATOM 18754 O O . THR A 1 53 ? 13.345 -15.905 3.040 1.00 0.00 83 THR A O 12
ATOM 18765 N N . GLY A 1 54 ? 13.059 -13.812 3.814 1.00 0.00 84 GLY A N 12
ATOM 18766 C CA . GLY A 1 54 ? 12.632 -13.300 2.525 1.00 0.00 84 GLY A CA 12
ATOM 18767 C C . GLY A 1 54 ? 11.180 -13.618 2.227 1.00 0.00 84 GLY A C 12
ATOM 18768 O O . GLY A 1 54 ? 10.779 -13.695 1.065 1.00 0.00 84 GLY A O 12
ATOM 18772 N N . LEU A 1 55 ? 10.390 -13.804 3.278 1.00 0.00 85 LEU A N 12
ATOM 18773 C CA . LEU A 1 55 ? 8.973 -14.117 3.125 1.00 0.00 85 LEU A CA 12
ATOM 18774 C C . LEU A 1 55 ? 8.119 -12.861 3.266 1.00 0.00 85 LEU A C 12
ATOM 18775 O O . LEU A 1 55 ? 8.622 -11.793 3.616 1.00 0.00 85 LEU A O 12
ATOM 18791 N N . HIS A 1 56 ? 6.825 -12.998 2.994 1.00 0.00 86 HIS A N 12
ATOM 18792 C CA . HIS A 1 56 ? 5.901 -11.874 3.094 1.00 0.00 86 HIS A CA 12
ATOM 18793 C C . HIS A 1 56 ? 5.719 -11.448 4.548 1.00 0.00 86 HIS A C 12
ATOM 18794 O O . HIS A 1 56 ? 5.146 -12.182 5.354 1.00 0.00 86 HIS A O 12
ATOM 18809 N N . LYS A 1 57 ? 6.210 -10.258 4.877 1.00 0.00 87 LYS A N 12
ATOM 18810 C CA . LYS A 1 57 ? 6.101 -9.733 6.233 1.00 0.00 87 LYS A CA 12
ATOM 18811 C C . LYS A 1 57 ? 4.641 -9.519 6.618 1.00 0.00 87 LYS A C 12
ATOM 18812 O O . LYS A 1 57 ? 4.179 -10.024 7.641 1.00 0.00 87 LYS A O 12
ATOM 18831 N N . GLY A 1 58 ? 3.919 -8.769 5.792 1.00 0.00 88 GLY A N 12
ATOM 18832 C CA . GLY A 1 58 ? 2.518 -8.504 6.064 1.00 0.00 88 GLY A CA 12
ATOM 18833 C C . GLY A 1 58 ? 2.176 -7.031 5.960 1.00 0.00 88 GLY A C 12
ATOM 18834 O O . GLY A 1 58 ? 1.452 -6.494 6.799 1.00 0.00 88 GLY A O 12
ATOM 18838 N N . CYS A 1 59 ? 2.698 -6.375 4.929 1.00 0.00 89 CYS A N 12
ATOM 18839 C CA . CYS A 1 59 ? 2.446 -4.954 4.720 1.00 0.00 89 CYS A CA 12
ATOM 18840 C C . CYS A 1 59 ? 3.043 -4.485 3.397 1.00 0.00 89 CYS A C 12
ATOM 18841 O O . CYS A 1 59 ? 3.885 -5.163 2.809 1.00 0.00 89 CYS A O 12
ATOM 18849 N N . ALA A 1 60 ? 2.598 -3.322 2.933 1.00 0.00 90 ALA A N 12
ATOM 18850 C CA . ALA A 1 60 ? 3.089 -2.762 1.679 1.00 0.00 90 ALA A CA 12
ATOM 18851 C C . ALA A 1 60 ? 2.799 -1.267 1.595 1.00 0.00 90 ALA A C 12
ATOM 18852 O O . ALA A 1 60 ? 1.770 -0.796 2.081 1.00 0.00 90 ALA A O 12
ATOM 18859 N N . PHE A 1 61 ? 3.711 -0.526 0.976 1.00 0.00 91 PHE A N 12
ATOM 18860 C CA . PHE A 1 61 ? 3.554 0.917 0.830 1.00 0.00 91 PHE A CA 12
ATOM 18861 C C . PHE A 1 61 ? 2.959 1.263 -0.532 1.00 0.00 91 PHE A C 12
ATOM 18862 O O . PHE A 1 61 ? 3.619 1.132 -1.563 1.00 0.00 91 PHE A O 12
ATOM 18879 N N . LEU A 1 62 ? 1.706 1.706 -0.527 1.00 0.00 92 LEU A N 12
ATOM 18880 C CA . LEU A 1 62 ? 1.020 2.072 -1.761 1.00 0.00 92 LEU A CA 12
ATOM 18881 C C . LEU A 1 62 ? 1.038 3.583 -1.967 1.00 0.00 92 LEU A C 12
ATOM 18882 O O . LEU A 1 62 ? 0.843 4.352 -1.025 1.00 0.00 92 LEU A O 12
ATOM 18898 N N . THR A 1 63 ? 1.272 4.004 -3.206 1.00 0.00 93 THR A N 12
ATOM 18899 C CA . THR A 1 63 ? 1.315 5.423 -3.537 1.00 0.00 93 THR A CA 12
ATOM 18900 C C . THR A 1 63 ? 0.316 5.761 -4.637 1.00 0.00 93 THR A C 12
ATOM 18901 O O . THR A 1 63 ? 0.355 5.184 -5.724 1.00 0.00 93 THR A O 12
ATOM 18912 N N . TYR A 1 64 ? -0.578 6.701 -4.349 1.00 0.00 94 TYR A N 12
ATOM 18913 C CA . TYR A 1 64 ? -1.590 7.115 -5.315 1.00 0.00 94 TYR A CA 12
ATOM 18914 C C . TYR A 1 64 ? -1.172 8.400 -6.024 1.00 0.00 94 TYR A C 12
ATOM 18915 O O . TYR A 1 64 ? -0.655 9.327 -5.399 1.00 0.00 94 TYR A O 12
ATOM 18933 N N . CYS A 1 65 ? -1.400 8.447 -7.331 1.00 0.00 95 CYS A N 12
ATOM 18934 C CA . CYS A 1 65 ? -1.048 9.617 -8.127 1.00 0.00 95 CYS A CA 12
ATOM 18935 C C . CYS A 1 65 ? -1.791 10.854 -7.633 1.00 0.00 95 CYS A C 12
ATOM 18936 O O . CYS A 1 65 ? -1.217 11.939 -7.543 1.00 0.00 95 CYS A O 12
ATOM 18944 N N . ALA A 1 66 ? -3.070 10.683 -7.317 1.00 0.00 96 ALA A N 12
ATOM 18945 C CA . ALA A 1 66 ? -3.891 11.785 -6.831 1.00 0.00 96 ALA A CA 12
ATOM 18946 C C . ALA A 1 66 ? -4.193 11.632 -5.345 1.00 0.00 96 ALA A C 12
ATOM 18947 O O . ALA A 1 66 ? -4.435 10.525 -4.862 1.00 0.00 96 ALA A O 12
ATOM 18954 N N . ARG A 1 67 ? -4.177 12.748 -4.624 1.00 0.00 97 ARG A N 12
ATOM 18955 C CA . ARG A 1 67 ? -4.447 12.737 -3.191 1.00 0.00 97 ARG A CA 12
ATOM 18956 C C . ARG A 1 67 ? -5.853 12.215 -2.907 1.00 0.00 97 ARG A C 12
ATOM 18957 O O . ARG A 1 67 ? -6.109 11.634 -1.853 1.00 0.00 97 ARG A O 12
ATOM 18978 N N . ASP A 1 68 ? -6.759 12.428 -3.855 1.00 0.00 98 ASP A N 12
ATOM 18979 C CA . ASP A 1 68 ? -8.139 11.979 -3.707 1.00 0.00 98 ASP A CA 12
ATOM 18980 C C . ASP A 1 68 ? -8.225 10.457 -3.768 1.00 0.00 98 ASP A C 12
ATOM 18981 O O . ASP A 1 68 ? -8.726 9.816 -2.845 1.00 0.00 98 ASP A O 12
ATOM 18990 N N . SER A 1 69 ? -7.733 9.885 -4.863 1.00 0.00 99 SER A N 12
ATOM 18991 C CA . SER A 1 69 ? -7.758 8.439 -5.047 1.00 0.00 99 SER A CA 12
ATOM 18992 C C . SER A 1 69 ? -7.341 7.721 -3.767 1.00 0.00 99 SER A C 12
ATOM 18993 O O . SER A 1 69 ? -7.859 6.652 -3.445 1.00 0.00 99 SER A O 12
ATOM 19001 N N . ALA A 1 70 ? -6.402 8.317 -3.041 1.00 0.00 100 ALA A N 12
ATOM 19002 C CA . ALA A 1 70 ? -5.916 7.737 -1.795 1.00 0.00 100 ALA A CA 12
ATOM 19003 C C . ALA A 1 70 ? -6.986 7.792 -0.710 1.00 0.00 100 ALA A C 12
ATOM 19004 O O . ALA A 1 70 ? -7.279 6.787 -0.061 1.00 0.00 100 ALA A O 12
ATOM 19011 N N . LEU A 1 71 ? -7.566 8.972 -0.516 1.00 0.00 101 LEU A N 12
ATOM 19012 C CA . LEU A 1 71 ? -8.603 9.158 0.492 1.00 0.00 101 LEU A CA 12
ATOM 19013 C C . LEU A 1 71 ? -9.708 8.118 0.335 1.00 0.00 101 LEU A C 12
ATOM 19014 O O . LEU A 1 71 ? -10.135 7.497 1.309 1.00 0.00 101 LEU A O 12
ATOM 19030 N N . LYS A 1 72 ? -10.166 7.930 -0.898 1.00 0.00 102 LYS A N 12
ATOM 19031 C CA . LYS A 1 72 ? -11.219 6.963 -1.185 1.00 0.00 102 LYS A CA 12
ATOM 19032 C C . LYS A 1 72 ? -10.772 5.550 -0.825 1.00 0.00 102 LYS A C 12
ATOM 19033 O O . LYS A 1 72 ? -11.304 4.937 0.100 1.00 0.00 102 LYS A O 12
ATOM 19052 N N . ALA A 1 73 ? -9.790 5.039 -1.560 1.00 0.00 103 ALA A N 12
ATOM 19053 C CA . ALA A 1 73 ? -9.269 3.700 -1.316 1.00 0.00 103 ALA A CA 12
ATOM 19054 C C . ALA A 1 73 ? -9.018 3.471 0.171 1.00 0.00 103 ALA A C 12
ATOM 19055 O O . ALA A 1 73 ? -9.258 2.381 0.689 1.00 0.00 103 ALA A O 12
ATOM 19062 N N . GLN A 1 74 ? -8.535 4.506 0.851 1.00 0.00 104 GLN A N 12
ATOM 19063 C CA . GLN A 1 74 ? -8.251 4.416 2.278 1.00 0.00 104 GLN A CA 12
ATOM 19064 C C . GLN A 1 74 ? -9.532 4.191 3.075 1.00 0.00 104 GLN A C 12
ATOM 19065 O O . GLN A 1 74 ? -9.684 3.174 3.752 1.00 0.00 104 GLN A O 12
ATOM 19079 N N . SER A 1 75 ? -10.451 5.148 2.990 1.00 0.00 105 SER A N 12
ATOM 19080 C CA . SER A 1 75 ? -11.718 5.056 3.707 1.00 0.00 105 SER A CA 12
ATOM 19081 C C . SER A 1 75 ? -12.650 4.052 3.036 1.00 0.00 105 SER A C 12
ATOM 19082 O O . SER A 1 75 ? -13.737 3.766 3.538 1.00 0.00 105 SER A O 12
ATOM 19090 N N . ALA A 1 76 ? -12.216 3.519 1.899 1.00 0.00 106 ALA A N 12
ATOM 19091 C CA . ALA A 1 76 ? -13.009 2.545 1.159 1.00 0.00 106 ALA A CA 12
ATOM 19092 C C . ALA A 1 76 ? -12.531 1.124 1.436 1.00 0.00 106 ALA A C 12
ATOM 19093 O O . ALA A 1 76 ? -13.300 0.167 1.329 1.00 0.00 106 ALA A O 12
ATOM 19100 N N . LEU A 1 77 ? -11.258 0.992 1.793 1.00 0.00 107 LEU A N 12
ATOM 19101 C CA . LEU A 1 77 ? -10.677 -0.314 2.085 1.00 0.00 107 LEU A CA 12
ATOM 19102 C C . LEU A 1 77 ? -10.492 -0.504 3.587 1.00 0.00 107 LEU A C 12
ATOM 19103 O O . LEU A 1 77 ? -10.768 -1.576 4.126 1.00 0.00 107 LEU A O 12
ATOM 19119 N N . HIS A 1 78 ? -10.027 0.545 4.258 1.00 0.00 108 HIS A N 12
ATOM 19120 C CA . HIS A 1 78 ? -9.808 0.494 5.700 1.00 0.00 108 HIS A CA 12
ATOM 19121 C C . HIS A 1 78 ? -11.016 -0.107 6.412 1.00 0.00 108 HIS A C 12
ATOM 19122 O O . HIS A 1 78 ? -12.066 0.527 6.514 1.00 0.00 108 HIS A O 12
ATOM 19136 N N . GLU A 1 79 ? -10.860 -1.333 6.901 1.00 0.00 109 GLU A N 12
ATOM 19137 C CA . GLU A 1 79 ? -11.939 -2.019 7.602 1.00 0.00 109 GLU A CA 12
ATOM 19138 C C . GLU A 1 79 ? -13.185 -2.110 6.725 1.00 0.00 109 GLU A C 12
ATOM 19139 O O . GLU A 1 79 ? -14.308 -1.981 7.211 1.00 0.00 109 GLU A O 12
ATOM 19151 N N . GLN A 1 80 ? -12.976 -2.333 5.431 1.00 0.00 110 GLN A N 12
ATOM 19152 C CA . GLN A 1 80 ? -14.081 -2.441 4.487 1.00 0.00 110 GLN A CA 12
ATOM 19153 C C . GLN A 1 80 ? -13.950 -3.700 3.636 1.00 0.00 110 GLN A C 12
ATOM 19154 O O . GLN A 1 80 ? -14.926 -4.417 3.415 1.00 0.00 110 GLN A O 12
ATOM 19168 N N . LYS A 1 81 ? -12.738 -3.962 3.160 1.00 0.00 111 LYS A N 12
ATOM 19169 C CA . LYS A 1 81 ? -12.477 -5.135 2.334 1.00 0.00 111 LYS A CA 12
ATOM 19170 C C . LYS A 1 81 ? -11.850 -6.254 3.160 1.00 0.00 111 LYS A C 12
ATOM 19171 O O . LYS A 1 81 ? -11.276 -6.010 4.221 1.00 0.00 111 LYS A O 12
ATOM 19190 N N . THR A 1 82 ? -11.963 -7.483 2.665 1.00 0.00 112 THR A N 12
ATOM 19191 C CA . THR A 1 82 ? -11.407 -8.639 3.357 1.00 0.00 112 THR A CA 12
ATOM 19192 C C . THR A 1 82 ? -10.665 -9.554 2.390 1.00 0.00 112 THR A C 12
ATOM 19193 O O . THR A 1 82 ? -11.280 -10.337 1.664 1.00 0.00 112 THR A O 12
ATOM 19204 N N . LEU A 1 83 ? -9.340 -9.452 2.384 1.00 0.00 113 LEU A N 12
ATOM 19205 C CA . LEU A 1 83 ? -8.514 -10.272 1.505 1.00 0.00 113 LEU A CA 12
ATOM 19206 C C . LEU A 1 83 ? -8.877 -11.748 1.637 1.00 0.00 113 LEU A C 12
ATOM 19207 O O . LEU A 1 83 ? -9.383 -12.198 2.664 1.00 0.00 113 LEU A O 12
ATOM 19223 N N . PRO A 1 84 ? -8.610 -12.520 0.573 1.00 0.00 114 PRO A N 12
ATOM 19224 C CA . PRO A 1 84 ? -8.898 -13.957 0.546 1.00 0.00 114 PRO A CA 12
ATOM 19225 C C . PRO A 1 84 ? -7.983 -14.749 1.473 1.00 0.00 114 PRO A C 12
ATOM 19226 O O . PRO A 1 84 ? -6.797 -14.919 1.193 1.00 0.00 114 PRO A O 12
ATOM 19237 N N . GLY A 1 85 ? -8.542 -15.232 2.578 1.00 0.00 115 GLY A N 12
ATOM 19238 C CA . GLY A 1 85 ? -7.761 -16.001 3.530 1.00 0.00 115 GLY A CA 12
ATOM 19239 C C . GLY A 1 85 ? -7.431 -15.212 4.781 1.00 0.00 115 GLY A C 12
ATOM 19240 O O . GLY A 1 85 ? -6.531 -15.580 5.536 1.00 0.00 115 GLY A O 12
ATOM 19244 N N . MET A 1 86 ? -8.159 -14.123 5.001 1.00 0.00 116 MET A N 12
ATOM 19245 C CA . MET A 1 86 ? -7.938 -13.279 6.170 1.00 0.00 116 MET A CA 12
ATOM 19246 C C . MET A 1 86 ? -9.232 -13.090 6.956 1.00 0.00 116 MET A C 12
ATOM 19247 O O . MET A 1 86 ? -10.218 -12.575 6.432 1.00 0.00 116 MET A O 12
ATOM 19261 N N . ASN A 1 87 ? -9.219 -13.510 8.217 1.00 0.00 117 ASN A N 12
ATOM 19262 C CA . ASN A 1 87 ? -10.392 -13.388 9.075 1.00 0.00 117 ASN A CA 12
ATOM 19263 C C . ASN A 1 87 ? -10.750 -11.922 9.301 1.00 0.00 117 ASN A C 12
ATOM 19264 O O . ASN A 1 87 ? -11.926 -11.565 9.386 1.00 0.00 117 ASN A O 12
ATOM 19275 N N . ARG A 1 88 ? -9.729 -11.077 9.397 1.00 0.00 118 ARG A N 12
ATOM 19276 C CA . ARG A 1 88 ? -9.936 -9.650 9.613 1.00 0.00 118 ARG A CA 12
ATOM 19277 C C . ARG A 1 88 ? -9.833 -8.880 8.299 1.00 0.00 118 ARG A C 12
ATOM 19278 O O . ARG A 1 88 ? -9.200 -9.323 7.340 1.00 0.00 118 ARG A O 12
ATOM 19299 N N . PRO A 1 89 ? -10.471 -7.701 8.252 1.00 0.00 119 PRO A N 12
ATOM 19300 C CA . PRO A 1 89 ? -10.466 -6.846 7.062 1.00 0.00 119 PRO A CA 12
ATOM 19301 C C . PRO A 1 89 ? -9.098 -6.227 6.798 1.00 0.00 119 PRO A C 12
ATOM 19302 O O . PRO A 1 89 ? -8.145 -6.465 7.541 1.00 0.00 119 PRO A O 12
ATOM 19313 N N . ILE A 1 90 ? -9.007 -5.433 5.736 1.00 0.00 120 ILE A N 12
ATOM 19314 C CA . ILE A 1 90 ? -7.755 -4.780 5.376 1.00 0.00 120 ILE A CA 12
ATOM 19315 C C . ILE A 1 90 ? -7.622 -3.427 6.067 1.00 0.00 120 ILE A C 12
ATOM 19316 O O . ILE A 1 90 ? -8.571 -2.644 6.107 1.00 0.00 120 ILE A O 12
ATOM 19332 N N . GLN A 1 91 ? -6.439 -3.159 6.609 1.00 0.00 121 GLN A N 12
ATOM 19333 C CA . GLN A 1 91 ? -6.182 -1.900 7.298 1.00 0.00 121 GLN A CA 12
ATOM 19334 C C . GLN A 1 91 ? -5.237 -1.019 6.487 1.00 0.00 121 GLN A C 12
ATOM 19335 O O . GLN A 1 91 ? -4.102 -1.403 6.205 1.00 0.00 121 GLN A O 12
ATOM 19349 N N . VAL A 1 92 ? -5.714 0.165 6.114 1.00 0.00 122 VAL A N 12
ATOM 19350 C CA . VAL A 1 92 ? -4.912 1.101 5.336 1.00 0.00 122 VAL A CA 12
ATOM 19351 C C . VAL A 1 92 ? -4.944 2.496 5.951 1.00 0.00 122 VAL A C 12
ATOM 19352 O O . VAL A 1 92 ? -6.013 3.055 6.194 1.00 0.00 122 VAL A O 12
ATOM 19365 N N . LYS A 1 93 ? -3.764 3.053 6.201 1.00 0.00 123 LYS A N 12
ATOM 19366 C CA . LYS A 1 93 ? -3.655 4.384 6.787 1.00 0.00 123 LYS A CA 12
ATOM 19367 C C . LYS A 1 93 ? -2.622 5.223 6.042 1.00 0.00 123 LYS A C 12
ATOM 19368 O O . LYS A 1 93 ? -1.663 4.706 5.469 1.00 0.00 123 LYS A O 12
ATOM 19387 N N . PRO A 1 94 ? -2.819 6.550 6.050 1.00 0.00 124 PRO A N 12
ATOM 19388 C CA . PRO A 1 94 ? -1.914 7.489 5.381 1.00 0.00 124 PRO A CA 12
ATOM 19389 C C . PRO A 1 94 ? -0.561 7.587 6.079 1.00 0.00 124 PRO A C 12
ATOM 19390 O O . PRO A 1 94 ? -0.363 8.431 6.952 1.00 0.00 124 PRO A O 12
ATOM 19401 N N . ALA A 1 95 ? 0.366 6.719 5.687 1.00 0.00 125 ALA A N 12
ATOM 19402 C CA . ALA A 1 95 ? 1.700 6.711 6.274 1.00 0.00 125 ALA A CA 12
ATOM 19403 C C . ALA A 1 95 ? 2.239 8.128 6.433 1.00 0.00 125 ALA A C 12
ATOM 19404 O O . ALA A 1 95 ? 1.988 8.995 5.596 1.00 0.00 125 ALA A O 12
ATOM 19411 N N . ALA A 1 96 ? 2.981 8.357 7.512 1.00 0.00 126 ALA A N 12
ATOM 19412 C CA . ALA A 1 96 ? 3.556 9.669 7.779 1.00 0.00 126 ALA A CA 12
ATOM 19413 C C . ALA A 1 96 ? 2.495 10.760 7.699 1.00 0.00 126 ALA A C 12
ATOM 19414 O O . ALA A 1 96 ? 2.642 11.729 6.954 1.00 0.00 126 ALA A O 12
ATOM 19421 N N . SER A 1 97 ? 1.425 10.597 8.470 1.00 0.00 127 SER A N 12
ATOM 19422 C CA . SER A 1 97 ? 0.336 11.567 8.482 1.00 0.00 127 SER A CA 12
ATOM 19423 C C . SER A 1 97 ? -0.630 11.284 9.629 1.00 0.00 127 SER A C 12
ATOM 19424 O O . SER A 1 97 ? -0.868 10.130 9.984 1.00 0.00 127 SER A O 12
ATOM 19432 N N . GLU A 1 98 ? -1.184 12.348 10.204 1.00 0.00 128 GLU A N 12
ATOM 19433 C CA . GLU A 1 98 ? -2.123 12.214 11.311 1.00 0.00 128 GLU A CA 12
ATOM 19434 C C . GLU A 1 98 ? -3.555 12.094 10.797 1.00 0.00 128 GLU A C 12
ATOM 19435 O O . GLU A 1 98 ? -4.045 12.967 10.082 1.00 0.00 128 GLU A O 12
ATOM 19447 N N . GLY A 1 99 ? -4.221 11.004 11.168 1.00 0.00 129 GLY A N 12
ATOM 19448 C CA . GLY A 1 99 ? -5.590 10.788 10.736 1.00 0.00 129 GLY A CA 12
ATOM 19449 C C . GLY A 1 99 ? -6.127 9.438 11.166 1.00 0.00 129 GLY A C 12
ATOM 19450 O O . GLY A 1 99 ? -6.271 8.530 10.346 1.00 0.00 129 GLY A O 12
ATOM 19454 N N . ARG A 1 100 ? -6.423 9.304 12.454 1.00 0.00 130 ARG A N 12
ATOM 19455 C CA . ARG A 1 100 ? -6.945 8.053 12.992 1.00 0.00 130 ARG A CA 12
ATOM 19456 C C . ARG A 1 100 ? -8.417 8.195 13.367 1.00 0.00 130 ARG A C 12
ATOM 19457 O O . ARG A 1 100 ? -8.927 9.305 13.513 1.00 0.00 130 ARG A O 12
ATOM 19478 N N . GLY A 1 101 ? -9.095 7.061 13.521 1.00 0.00 131 GLY A N 12
ATOM 19479 C CA . GLY A 1 101 ? -10.502 7.081 13.877 1.00 0.00 131 GLY A CA 12
ATOM 19480 C C . GLY A 1 101 ? -10.850 6.040 14.923 1.00 0.00 131 GLY A C 12
ATOM 19481 O O . GLY A 1 101 ? -10.788 4.841 14.657 1.00 0.00 131 GLY A O 12
ATOM 19485 N N . GLU A 1 102 ? -11.217 6.500 16.115 1.00 0.00 132 GLU A N 12
ATOM 19486 C CA . GLU A 1 102 ? -11.574 5.599 17.204 1.00 0.00 132 GLU A CA 12
ATOM 19487 C C . GLU A 1 102 ? -13.064 5.275 17.176 1.00 0.00 132 GLU A C 12
ATOM 19488 O O . GLU A 1 102 ? -13.726 5.253 18.214 1.00 0.00 132 GLU A O 12
ATOM 19500 N N . SER A 1 103 ? -13.587 5.023 15.979 1.00 0.00 133 SER A N 12
ATOM 19501 C CA . SER A 1 103 ? -15.000 4.704 15.814 1.00 0.00 133 SER A CA 12
ATOM 19502 C C . SER A 1 103 ? -15.254 4.053 14.458 1.00 0.00 133 SER A C 12
ATOM 19503 O O . SER A 1 103 ? -14.350 3.940 13.631 1.00 0.00 133 SER A O 12
ATOM 19511 N N . GLY A 1 104 ? -16.494 3.627 14.236 1.00 0.00 134 GLY A N 12
ATOM 19512 C CA . GLY A 1 104 ? -16.847 2.993 12.980 1.00 0.00 134 GLY A CA 12
ATOM 19513 C C . GLY A 1 104 ? -17.965 1.981 13.135 1.00 0.00 134 GLY A C 12
ATOM 19514 O O . GLY A 1 104 ? -18.539 1.818 14.212 1.00 0.00 134 GLY A O 12
ATOM 19518 N N . PRO A 1 105 ? -18.290 1.280 12.039 1.00 0.00 135 PRO A N 12
ATOM 19519 C CA . PRO A 1 105 ? -19.350 0.267 12.033 1.00 0.00 135 PRO A CA 12
ATOM 19520 C C . PRO A 1 105 ? -18.970 -0.974 12.833 1.00 0.00 135 PRO A C 12
ATOM 19521 O O . PRO A 1 105 ? -17.884 -1.046 13.407 1.00 0.00 135 PRO A O 12
ATOM 19532 N N . SER A 1 106 ? -19.872 -1.950 12.866 1.00 0.00 136 SER A N 12
ATOM 19533 C CA . SER A 1 106 ? -19.633 -3.188 13.600 1.00 0.00 136 SER A CA 12
ATOM 19534 C C . SER A 1 106 ? -19.135 -4.285 12.664 1.00 0.00 136 SER A C 12
ATOM 19535 O O . SER A 1 106 ? -19.867 -4.753 11.792 1.00 0.00 136 SER A O 12
ATOM 19543 N N . SER A 1 107 ? -17.883 -4.692 12.854 1.00 0.00 137 SER A N 12
ATOM 19544 C CA . SER A 1 107 ? -17.284 -5.732 12.026 1.00 0.00 137 SER A CA 12
ATOM 19545 C C . SER A 1 107 ? -17.594 -7.118 12.584 1.00 0.00 137 SER A C 12
ATOM 19546 O O . SER A 1 107 ? -18.160 -7.250 13.669 1.00 0.00 137 SER A O 12
ATOM 19554 N N . GLY A 1 108 ? -17.219 -8.149 11.834 1.00 0.00 138 GLY A N 12
ATOM 19555 C CA . GLY A 1 108 ? -17.465 -9.512 12.269 1.00 0.00 138 GLY A CA 12
ATOM 19556 C C . GLY A 1 108 ? -18.931 -9.773 12.556 1.00 0.00 138 GLY A C 12
ATOM 19557 O O . GLY A 1 108 ? -19.770 -9.686 11.660 1.00 0.00 138 GLY A O 12
ATOM 19561 N N . GLY A 1 1 ? -11.300 -6.571 -22.006 1.00 0.00 31 GLY A N 13
ATOM 19562 C CA . GLY A 1 1 ? -10.781 -5.996 -20.779 1.00 0.00 31 GLY A CA 13
ATOM 19563 C C . GLY A 1 1 ? -10.668 -4.486 -20.849 1.00 0.00 31 GLY A C 13
ATOM 19564 O O . GLY A 1 1 ? -11.156 -3.863 -21.791 1.00 0.00 31 GLY A O 13
ATOM 19568 N N . SER A 1 2 ? -10.022 -3.895 -19.848 1.00 0.00 32 SER A N 13
ATOM 19569 C CA . SER A 1 2 ? -9.851 -2.448 -19.797 1.00 0.00 32 SER A CA 13
ATOM 19570 C C . SER A 1 2 ? -8.463 -2.048 -20.287 1.00 0.00 32 SER A C 13
ATOM 19571 O O . SER A 1 2 ? -7.450 -2.467 -19.726 1.00 0.00 32 SER A O 13
ATOM 19579 N N . SER A 1 3 ? -8.425 -1.234 -21.337 1.00 0.00 33 SER A N 13
ATOM 19580 C CA . SER A 1 3 ? -7.161 -0.779 -21.906 1.00 0.00 33 SER A CA 13
ATOM 19581 C C . SER A 1 3 ? -6.753 0.567 -21.315 1.00 0.00 33 SER A C 13
ATOM 19582 O O . SER A 1 3 ? -7.600 1.368 -20.924 1.00 0.00 33 SER A O 13
ATOM 19590 N N . GLY A 1 4 ? -5.446 0.807 -21.254 1.00 0.00 34 GLY A N 13
ATOM 19591 C CA . GLY A 1 4 ? -4.947 2.056 -20.710 1.00 0.00 34 GLY A CA 13
ATOM 19592 C C . GLY A 1 4 ? -3.434 2.141 -20.748 1.00 0.00 34 GLY A C 13
ATOM 19593 O O . GLY A 1 4 ? -2.749 1.494 -19.955 1.00 0.00 34 GLY A O 13
ATOM 19597 N N . SER A 1 5 ? -2.910 2.939 -21.673 1.00 0.00 35 SER A N 13
ATOM 19598 C CA . SER A 1 5 ? -1.468 3.102 -21.815 1.00 0.00 35 SER A CA 13
ATOM 19599 C C . SER A 1 5 ? -0.881 3.822 -20.604 1.00 0.00 35 SER A C 13
ATOM 19600 O O . SER A 1 5 ? -1.607 4.224 -19.695 1.00 0.00 35 SER A O 13
ATOM 19608 N N . SER A 1 6 ? 0.439 3.981 -20.601 1.00 0.00 36 SER A N 13
ATOM 19609 C CA . SER A 1 6 ? 1.125 4.649 -19.502 1.00 0.00 36 SER A CA 13
ATOM 19610 C C . SER A 1 6 ? 2.541 5.049 -19.908 1.00 0.00 36 SER A C 13
ATOM 19611 O O . SER A 1 6 ? 3.137 4.445 -20.799 1.00 0.00 36 SER A O 13
ATOM 19619 N N . GLY A 1 7 ? 3.073 6.073 -19.247 1.00 0.00 37 GLY A N 13
ATOM 19620 C CA . GLY A 1 7 ? 4.413 6.537 -19.553 1.00 0.00 37 GLY A CA 13
ATOM 19621 C C . GLY A 1 7 ? 5.306 6.576 -18.329 1.00 0.00 37 GLY A C 13
ATOM 19622 O O . GLY A 1 7 ? 5.963 5.589 -17.998 1.00 0.00 37 GLY A O 13
ATOM 19626 N N . VAL A 1 8 ? 5.332 7.721 -17.654 1.00 0.00 38 VAL A N 13
ATOM 19627 C CA . VAL A 1 8 ? 6.152 7.886 -16.460 1.00 0.00 38 VAL A CA 13
ATOM 19628 C C . VAL A 1 8 ? 5.287 8.138 -15.230 1.00 0.00 38 VAL A C 13
ATOM 19629 O O . VAL A 1 8 ? 4.257 8.810 -15.291 1.00 0.00 38 VAL A O 13
ATOM 19642 N N . PRO A 1 9 ? 5.713 7.587 -14.084 1.00 0.00 39 PRO A N 13
ATOM 19643 C CA . PRO A 1 9 ? 4.993 7.738 -12.816 1.00 0.00 39 PRO A CA 13
ATOM 19644 C C . PRO A 1 9 ? 5.067 9.161 -12.274 1.00 0.00 39 PRO A C 13
ATOM 19645 O O . PRO A 1 9 ? 6.123 9.612 -11.831 1.00 0.00 39 PRO A O 13
ATOM 19656 N N . MET A 1 10 ? 3.940 9.864 -12.311 1.00 0.00 40 MET A N 13
ATOM 19657 C CA . MET A 1 10 ? 3.878 11.236 -11.821 1.00 0.00 40 MET A CA 13
ATOM 19658 C C . MET A 1 10 ? 2.924 11.348 -10.636 1.00 0.00 40 MET A C 13
ATOM 19659 O O . MET A 1 10 ? 1.783 10.891 -10.699 1.00 0.00 40 MET A O 13
ATOM 19673 N N . LYS A 1 11 ? 3.400 11.957 -9.555 1.00 0.00 41 LYS A N 13
ATOM 19674 C CA . LYS A 1 11 ? 2.590 12.129 -8.355 1.00 0.00 41 LYS A CA 13
ATOM 19675 C C . LYS A 1 11 ? 2.240 13.599 -8.142 1.00 0.00 41 LYS A C 13
ATOM 19676 O O . LYS A 1 11 ? 2.553 14.448 -8.976 1.00 0.00 41 LYS A O 13
ATOM 19695 N N . ASP A 1 12 ? 1.592 13.891 -7.020 1.00 0.00 42 ASP A N 13
ATOM 19696 C CA . ASP A 1 12 ? 1.202 15.258 -6.695 1.00 0.00 42 ASP A CA 13
ATOM 19697 C C . ASP A 1 12 ? 2.101 15.836 -5.607 1.00 0.00 42 ASP A C 13
ATOM 19698 O O . ASP A 1 12 ? 2.727 15.096 -4.847 1.00 0.00 42 ASP A O 13
ATOM 19707 N N . HIS A 1 13 ? 2.161 17.162 -5.538 1.00 0.00 43 HIS A N 13
ATOM 19708 C CA . HIS A 1 13 ? 2.984 17.839 -4.543 1.00 0.00 43 HIS A CA 13
ATOM 19709 C C . HIS A 1 13 ? 2.424 17.628 -3.139 1.00 0.00 43 HIS A C 13
ATOM 19710 O O . HIS A 1 13 ? 3.176 17.506 -2.172 1.00 0.00 43 HIS A O 13
ATOM 19725 N N . ASP A 1 14 ? 1.100 17.586 -3.036 1.00 0.00 44 ASP A N 13
ATOM 19726 C CA . ASP A 1 14 ? 0.439 17.389 -1.751 1.00 0.00 44 ASP A CA 13
ATOM 19727 C C . ASP A 1 14 ? -0.188 16.001 -1.670 1.00 0.00 44 ASP A C 13
ATOM 19728 O O . ASP A 1 14 ? -1.271 15.830 -1.113 1.00 0.00 44 ASP A O 13
ATOM 19737 N N . ALA A 1 15 ? 0.502 15.012 -2.230 1.00 0.00 45 ALA A N 13
ATOM 19738 C CA . ALA A 1 15 ? 0.014 13.639 -2.219 1.00 0.00 45 ALA A CA 13
ATOM 19739 C C . ALA A 1 15 ? 0.167 13.012 -0.837 1.00 0.00 45 ALA A C 13
ATOM 19740 O O . ALA A 1 15 ? 0.633 13.661 0.100 1.00 0.00 45 ALA A O 13
ATOM 19747 N N . ILE A 1 16 ? -0.229 11.750 -0.718 1.00 0.00 46 ILE A N 13
ATOM 19748 C CA . ILE A 1 16 ? -0.136 11.036 0.549 1.00 0.00 46 ILE A CA 13
ATOM 19749 C C . ILE A 1 16 ? 0.339 9.603 0.340 1.00 0.00 46 ILE A C 13
ATOM 19750 O O . ILE A 1 16 ? 0.154 9.026 -0.732 1.00 0.00 46 ILE A O 13
ATOM 19766 N N . LYS A 1 17 ? 0.952 9.031 1.371 1.00 0.00 47 LYS A N 13
ATOM 19767 C CA . LYS A 1 17 ? 1.452 7.663 1.303 1.00 0.00 47 LYS A CA 13
ATOM 19768 C C . LYS A 1 17 ? 0.556 6.717 2.096 1.00 0.00 47 LYS A C 13
ATOM 19769 O O . LYS A 1 17 ? 0.347 6.902 3.295 1.00 0.00 47 LYS A O 13
ATOM 19788 N N . LEU A 1 18 ? 0.030 5.702 1.419 1.00 0.00 48 LEU A N 13
ATOM 19789 C CA . LEU A 1 18 ? -0.842 4.725 2.061 1.00 0.00 48 LEU A CA 13
ATOM 19790 C C . LEU A 1 18 ? -0.052 3.499 2.507 1.00 0.00 48 LEU A C 13
ATOM 19791 O O . LEU A 1 18 ? 0.771 2.971 1.758 1.00 0.00 48 LEU A O 13
ATOM 19807 N N . PHE A 1 19 ? -0.308 3.049 3.731 1.00 0.00 49 PHE A N 13
ATOM 19808 C CA . PHE A 1 19 ? 0.379 1.884 4.277 1.00 0.00 49 PHE A CA 13
ATOM 19809 C C . PHE A 1 19 ? -0.618 0.792 4.653 1.00 0.00 49 PHE A C 13
ATOM 19810 O O . PHE A 1 19 ? -1.516 1.009 5.466 1.00 0.00 49 PHE A O 13
ATOM 19827 N N . VAL A 1 20 ? -0.453 -0.383 4.054 1.00 0.00 50 VAL A N 13
ATOM 19828 C CA . VAL A 1 20 ? -1.337 -1.510 4.325 1.00 0.00 50 VAL A CA 13
ATOM 19829 C C . VAL A 1 20 ? -0.663 -2.529 5.238 1.00 0.00 50 VAL A C 13
ATOM 19830 O O . VAL A 1 20 ? 0.481 -2.919 5.013 1.00 0.00 50 VAL A O 13
ATOM 19843 N N . GLY A 1 21 ? -1.384 -2.958 6.270 1.00 0.00 51 GLY A N 13
ATOM 19844 C CA . GLY A 1 21 ? -0.840 -3.928 7.202 1.00 0.00 51 GLY A CA 13
ATOM 19845 C C . GLY A 1 21 ? -1.741 -5.135 7.373 1.00 0.00 51 GLY A C 13
ATOM 19846 O O . GLY A 1 21 ? -1.826 -5.704 8.461 1.00 0.00 51 GLY A O 13
ATOM 19850 N N . GLN A 1 22 ? -2.415 -5.526 6.297 1.00 0.00 52 GLN A N 13
ATOM 19851 C CA . GLN A 1 22 ? -3.316 -6.672 6.334 1.00 0.00 52 GLN A CA 13
ATOM 19852 C C . GLN A 1 22 ? -3.100 -7.574 5.124 1.00 0.00 52 GLN A C 13
ATOM 19853 O O . GLN A 1 22 ? -4.056 -8.082 4.538 1.00 0.00 52 GLN A O 13
ATOM 19867 N N . ILE A 1 23 ? -1.838 -7.768 4.754 1.00 0.00 53 ILE A N 13
ATOM 19868 C CA . ILE A 1 23 ? -1.497 -8.609 3.613 1.00 0.00 53 ILE A CA 13
ATOM 19869 C C . ILE A 1 23 ? -0.906 -9.939 4.068 1.00 0.00 53 ILE A C 13
ATOM 19870 O O . ILE A 1 23 ? 0.181 -9.999 4.643 1.00 0.00 53 ILE A O 13
ATOM 19886 N N . PRO A 1 24 ? -1.637 -11.032 3.805 1.00 0.00 54 PRO A N 13
ATOM 19887 C CA . PRO A 1 24 ? -1.204 -12.382 4.177 1.00 0.00 54 PRO A CA 13
ATOM 19888 C C . PRO A 1 24 ? -0.015 -12.858 3.349 1.00 0.00 54 PRO A C 13
ATOM 19889 O O . PRO A 1 24 ? 0.481 -12.134 2.486 1.00 0.00 54 PRO A O 13
ATOM 19900 N N . ARG A 1 25 ? 0.436 -14.079 3.618 1.00 0.00 55 ARG A N 13
ATOM 19901 C CA . ARG A 1 25 ? 1.567 -14.651 2.898 1.00 0.00 55 ARG A CA 13
ATOM 19902 C C . ARG A 1 25 ? 1.090 -15.516 1.735 1.00 0.00 55 ARG A C 13
ATOM 19903 O O . ARG A 1 25 ? 0.414 -16.525 1.935 1.00 0.00 55 ARG A O 13
ATOM 19924 N N . GLY A 1 26 ? 1.448 -15.114 0.519 1.00 0.00 56 GLY A N 13
ATOM 19925 C CA . GLY A 1 26 ? 1.047 -15.864 -0.658 1.00 0.00 56 GLY A CA 13
ATOM 19926 C C . GLY A 1 26 ? 0.752 -14.967 -1.843 1.00 0.00 56 GLY A C 13
ATOM 19927 O O . GLY A 1 26 ? 0.946 -15.362 -2.994 1.00 0.00 56 GLY A O 13
ATOM 19931 N N . LEU A 1 27 ? 0.281 -13.757 -1.565 1.00 0.00 57 LEU A N 13
ATOM 19932 C CA . LEU A 1 27 ? -0.044 -12.801 -2.618 1.00 0.00 57 LEU A CA 13
ATOM 19933 C C . LEU A 1 27 ? 1.077 -11.781 -2.792 1.00 0.00 57 LEU A C 13
ATOM 19934 O O . LEU A 1 27 ? 1.966 -11.670 -1.947 1.00 0.00 57 LEU A O 13
ATOM 19950 N N . ASP A 1 28 ? 1.026 -11.036 -3.891 1.00 0.00 58 ASP A N 13
ATOM 19951 C CA . ASP A 1 28 ? 2.035 -10.022 -4.174 1.00 0.00 58 ASP A CA 13
ATOM 19952 C C . ASP A 1 28 ? 1.392 -8.756 -4.731 1.00 0.00 58 ASP A C 13
ATOM 19953 O O . ASP A 1 28 ? 0.168 -8.659 -4.822 1.00 0.00 58 ASP A O 13
ATOM 19962 N N . GLU A 1 29 ? 2.225 -7.788 -5.101 1.00 0.00 59 GLU A N 13
ATOM 19963 C CA . GLU A 1 29 ? 1.736 -6.527 -5.647 1.00 0.00 59 GLU A CA 13
ATOM 19964 C C . GLU A 1 29 ? 0.875 -6.768 -6.884 1.00 0.00 59 GLU A C 13
ATOM 19965 O O . GLU A 1 29 ? 0.047 -5.933 -7.248 1.00 0.00 59 GLU A O 13
ATOM 19977 N N . GLN A 1 30 ? 1.078 -7.914 -7.525 1.00 0.00 60 GLN A N 13
ATOM 19978 C CA . GLN A 1 30 ? 0.322 -8.264 -8.722 1.00 0.00 60 GLN A CA 13
ATOM 19979 C C . GLN A 1 30 ? -1.106 -8.664 -8.366 1.00 0.00 60 GLN A C 13
ATOM 19980 O O . GLN A 1 30 ? -1.976 -8.736 -9.234 1.00 0.00 60 GLN A O 13
ATOM 19994 N N . ASP A 1 31 ? -1.340 -8.924 -7.084 1.00 0.00 61 ASP A N 13
ATOM 19995 C CA . ASP A 1 31 ? -2.663 -9.317 -6.613 1.00 0.00 61 ASP A CA 13
ATOM 19996 C C . ASP A 1 31 ? -3.354 -8.156 -5.905 1.00 0.00 61 ASP A C 13
ATOM 19997 O O . ASP A 1 31 ? -4.579 -8.136 -5.771 1.00 0.00 61 ASP A O 13
ATOM 20006 N N . LEU A 1 32 ? -2.562 -7.190 -5.452 1.00 0.00 62 LEU A N 13
ATOM 20007 C CA . LEU A 1 32 ? -3.098 -6.025 -4.756 1.00 0.00 62 LEU A CA 13
ATOM 20008 C C . LEU A 1 32 ? -3.398 -4.896 -5.736 1.00 0.00 62 LEU A C 13
ATOM 20009 O O . LEU A 1 32 ? -4.343 -4.129 -5.547 1.00 0.00 62 LEU A O 13
ATOM 20025 N N . LYS A 1 33 ? -2.590 -4.799 -6.786 1.00 0.00 63 LYS A N 13
ATOM 20026 C CA . LYS A 1 33 ? -2.770 -3.767 -7.799 1.00 0.00 63 LYS A CA 13
ATOM 20027 C C . LYS A 1 33 ? -4.216 -3.724 -8.282 1.00 0.00 63 LYS A C 13
ATOM 20028 O O . LYS A 1 33 ? -4.826 -2.661 -8.399 1.00 0.00 63 LYS A O 13
ATOM 20047 N N . PRO A 1 34 ? -4.781 -4.907 -8.567 1.00 0.00 64 PRO A N 13
ATOM 20048 C CA . PRO A 1 34 ? -6.163 -5.031 -9.039 1.00 0.00 64 PRO A CA 13
ATOM 20049 C C . PRO A 1 34 ? -7.140 -4.223 -8.191 1.00 0.00 64 PRO A C 13
ATOM 20050 O O . PRO A 1 34 ? -7.901 -3.406 -8.711 1.00 0.00 64 PRO A O 13
ATOM 20061 N N . LEU A 1 35 ? -7.113 -4.455 -6.883 1.00 0.00 65 LEU A N 13
ATOM 20062 C CA . LEU A 1 35 ? -7.996 -3.747 -5.962 1.00 0.00 65 LEU A CA 13
ATOM 20063 C C . LEU A 1 35 ? -7.672 -2.257 -5.933 1.00 0.00 65 LEU A C 13
ATOM 20064 O O . LEU A 1 35 ? -8.546 -1.417 -6.146 1.00 0.00 65 LEU A O 13
ATOM 20080 N N . PHE A 1 36 ? -6.409 -1.937 -5.671 1.00 0.00 66 PHE A N 13
ATOM 20081 C CA . PHE A 1 36 ? -5.969 -0.548 -5.616 1.00 0.00 66 PHE A CA 13
ATOM 20082 C C . PHE A 1 36 ? -6.253 0.166 -6.934 1.00 0.00 66 PHE A C 13
ATOM 20083 O O . PHE A 1 36 ? -6.409 1.386 -6.970 1.00 0.00 66 PHE A O 13
ATOM 20100 N N . GLU A 1 37 ? -6.317 -0.605 -8.015 1.00 0.00 67 GLU A N 13
ATOM 20101 C CA . GLU A 1 37 ? -6.580 -0.046 -9.336 1.00 0.00 67 GLU A CA 13
ATOM 20102 C C . GLU A 1 37 ? -8.077 0.147 -9.557 1.00 0.00 67 GLU A C 13
ATOM 20103 O O . GLU A 1 37 ? -8.504 0.611 -10.614 1.00 0.00 67 GLU A O 13
ATOM 20115 N N . GLU A 1 38 ? -8.869 -0.213 -8.551 1.00 0.00 68 GLU A N 13
ATOM 20116 C CA . GLU A 1 38 ? -10.319 -0.080 -8.636 1.00 0.00 68 GLU A CA 13
ATOM 20117 C C . GLU A 1 38 ? -10.765 1.311 -8.195 1.00 0.00 68 GLU A C 13
ATOM 20118 O O . GLU A 1 38 ? -11.906 1.711 -8.425 1.00 0.00 68 GLU A O 13
ATOM 20130 N N . PHE A 1 39 ? -9.856 2.043 -7.560 1.00 0.00 69 PHE A N 13
ATOM 20131 C CA . PHE A 1 39 ? -10.155 3.389 -7.084 1.00 0.00 69 PHE A CA 13
ATOM 20132 C C . PHE A 1 39 ? -9.426 4.436 -7.922 1.00 0.00 69 PHE A C 13
ATOM 20133 O O . PHE A 1 39 ? -10.044 5.343 -8.477 1.00 0.00 69 PHE A O 13
ATOM 20150 N N . GLY A 1 40 ? -8.105 4.303 -8.007 1.00 0.00 70 GLY A N 13
ATOM 20151 C CA . GLY A 1 40 ? -7.313 5.244 -8.777 1.00 0.00 70 GLY A CA 13
ATOM 20152 C C . GLY A 1 40 ? -6.079 4.604 -9.381 1.00 0.00 70 GLY A C 13
ATOM 20153 O O . GLY A 1 40 ? -5.796 3.432 -9.135 1.00 0.00 70 GLY A O 13
ATOM 20157 N N . ARG A 1 41 ? -5.343 5.376 -10.174 1.00 0.00 71 ARG A N 13
ATOM 20158 C CA . ARG A 1 41 ? -4.134 4.876 -10.818 1.00 0.00 71 ARG A CA 13
ATOM 20159 C C . ARG A 1 41 ? -2.953 4.904 -9.851 1.00 0.00 71 ARG A C 13
ATOM 20160 O O . ARG A 1 41 ? -2.487 5.972 -9.455 1.00 0.00 71 ARG A O 13
ATOM 20181 N N . ILE A 1 42 ? -2.475 3.722 -9.477 1.00 0.00 72 ILE A N 13
ATOM 20182 C CA . ILE A 1 42 ? -1.348 3.611 -8.558 1.00 0.00 72 ILE A CA 13
ATOM 20183 C C . ILE A 1 42 ? -0.111 4.303 -9.119 1.00 0.00 72 ILE A C 13
ATOM 20184 O O . ILE A 1 42 ? 0.152 4.249 -10.321 1.00 0.00 72 ILE A O 13
ATOM 20200 N N . TYR A 1 43 ? 0.647 4.950 -8.241 1.00 0.00 73 TYR A N 13
ATOM 20201 C CA . TYR A 1 43 ? 1.858 5.653 -8.649 1.00 0.00 73 TYR A CA 13
ATOM 20202 C C . TYR A 1 43 ? 3.099 4.816 -8.355 1.00 0.00 73 TYR A C 13
ATOM 20203 O O . TYR A 1 43 ? 4.076 4.852 -9.103 1.00 0.00 73 TYR A O 13
ATOM 20221 N N . GLU A 1 44 ? 3.052 4.063 -7.261 1.00 0.00 74 GLU A N 13
ATOM 20222 C CA . GLU A 1 44 ? 4.172 3.217 -6.867 1.00 0.00 74 GLU A CA 13
ATOM 20223 C C . GLU A 1 44 ? 3.767 2.265 -5.746 1.00 0.00 74 GLU A C 13
ATOM 20224 O O . GLU A 1 44 ? 3.335 2.696 -4.676 1.00 0.00 74 GLU A O 13
ATOM 20236 N N . LEU A 1 45 ? 3.910 0.968 -5.998 1.00 0.00 75 LEU A N 13
ATOM 20237 C CA . LEU A 1 45 ? 3.560 -0.046 -5.010 1.00 0.00 75 LEU A CA 13
ATOM 20238 C C . LEU A 1 45 ? 4.771 -0.903 -4.656 1.00 0.00 75 LEU A C 13
ATOM 20239 O O . LEU A 1 45 ? 5.514 -1.341 -5.534 1.00 0.00 75 LEU A O 13
ATOM 20255 N N . THR A 1 46 ? 4.963 -1.141 -3.362 1.00 0.00 76 THR A N 13
ATOM 20256 C CA . THR A 1 46 ? 6.083 -1.946 -2.891 1.00 0.00 76 THR A CA 13
ATOM 20257 C C . THR A 1 46 ? 5.708 -2.730 -1.638 1.00 0.00 76 THR A C 13
ATOM 20258 O O . THR A 1 46 ? 5.040 -2.209 -0.745 1.00 0.00 76 THR A O 13
ATOM 20269 N N . VAL A 1 47 ? 6.143 -3.984 -1.579 1.00 0.00 77 VAL A N 13
ATOM 20270 C CA . VAL A 1 47 ? 5.854 -4.840 -0.434 1.00 0.00 77 VAL A CA 13
ATOM 20271 C C . VAL A 1 47 ? 7.065 -4.956 0.485 1.00 0.00 77 VAL A C 13
ATOM 20272 O O . VAL A 1 47 ? 8.191 -5.154 0.025 1.00 0.00 77 VAL A O 13
ATOM 20285 N N . LEU A 1 48 ? 6.828 -4.832 1.786 1.00 0.00 78 LEU A N 13
ATOM 20286 C CA . LEU A 1 48 ? 7.900 -4.923 2.771 1.00 0.00 78 LEU A CA 13
ATOM 20287 C C . LEU A 1 48 ? 8.162 -6.375 3.157 1.00 0.00 78 LEU A C 13
ATOM 20288 O O . LEU A 1 48 ? 7.230 -7.142 3.403 1.00 0.00 78 LEU A O 13
ATOM 20304 N N . LYS A 1 49 ? 9.437 -6.746 3.212 1.00 0.00 79 LYS A N 13
ATOM 20305 C CA . LYS A 1 49 ? 9.824 -8.105 3.572 1.00 0.00 79 LYS A CA 13
ATOM 20306 C C . LYS A 1 49 ? 11.039 -8.099 4.493 1.00 0.00 79 LYS A C 13
ATOM 20307 O O . LYS A 1 49 ? 11.956 -7.296 4.321 1.00 0.00 79 LYS A O 13
ATOM 20326 N N . ASP A 1 50 ? 11.040 -8.999 5.470 1.00 0.00 80 ASP A N 13
ATOM 20327 C CA . ASP A 1 50 ? 12.144 -9.099 6.417 1.00 0.00 80 ASP A CA 13
ATOM 20328 C C . ASP A 1 50 ? 13.487 -8.995 5.699 1.00 0.00 80 ASP A C 13
ATOM 20329 O O . ASP A 1 50 ? 13.561 -9.136 4.479 1.00 0.00 80 ASP A O 13
ATOM 20338 N N . ARG A 1 51 ? 14.544 -8.747 6.466 1.00 0.00 81 ARG A N 13
ATOM 20339 C CA . ARG A 1 51 ? 15.883 -8.622 5.903 1.00 0.00 81 ARG A CA 13
ATOM 20340 C C . ARG A 1 51 ? 16.784 -9.753 6.388 1.00 0.00 81 ARG A C 13
ATOM 20341 O O . ARG A 1 51 ? 17.922 -9.891 5.937 1.00 0.00 81 ARG A O 13
ATOM 20362 N N . LEU A 1 52 ? 16.269 -10.559 7.310 1.00 0.00 82 LEU A N 13
ATOM 20363 C CA . LEU A 1 52 ? 17.028 -11.678 7.857 1.00 0.00 82 LEU A CA 13
ATOM 20364 C C . LEU A 1 52 ? 16.577 -12.997 7.237 1.00 0.00 82 LEU A C 13
ATOM 20365 O O . LEU A 1 52 ? 17.400 -13.817 6.829 1.00 0.00 82 LEU A O 13
ATOM 20381 N N . THR A 1 53 ? 15.264 -13.193 7.165 1.00 0.00 83 THR A N 13
ATOM 20382 C CA . THR A 1 53 ? 14.704 -14.411 6.593 1.00 0.00 83 THR A CA 13
ATOM 20383 C C . THR A 1 53 ? 14.146 -14.156 5.197 1.00 0.00 83 THR A C 13
ATOM 20384 O O . THR A 1 53 ? 14.170 -15.037 4.338 1.00 0.00 83 THR A O 13
ATOM 20395 N N . GLY A 1 54 ? 13.643 -12.945 4.978 1.00 0.00 84 GLY A N 13
ATOM 20396 C CA . GLY A 1 54 ? 13.086 -12.596 3.684 1.00 0.00 84 GLY A CA 13
ATOM 20397 C C . GLY A 1 54 ? 11.685 -13.141 3.490 1.00 0.00 84 GLY A C 13
ATOM 20398 O O . GLY A 1 54 ? 11.246 -13.358 2.360 1.00 0.00 84 GLY A O 13
ATOM 20402 N N . LEU A 1 55 ? 10.981 -13.364 4.594 1.00 0.00 85 LEU A N 13
ATOM 20403 C CA . LEU A 1 55 ? 9.621 -13.889 4.541 1.00 0.00 85 LEU A CA 13
ATOM 20404 C C . LEU A 1 55 ? 8.598 -12.758 4.597 1.00 0.00 85 LEU A C 13
ATOM 20405 O O . LEU A 1 55 ? 8.648 -11.905 5.483 1.00 0.00 85 LEU A O 13
ATOM 20421 N N . HIS A 1 56 ? 7.670 -12.759 3.645 1.00 0.00 86 HIS A N 13
ATOM 20422 C CA . HIS A 1 56 ? 6.633 -11.735 3.587 1.00 0.00 86 HIS A CA 13
ATOM 20423 C C . HIS A 1 56 ? 6.152 -11.370 4.988 1.00 0.00 86 HIS A C 13
ATOM 20424 O O . HIS A 1 56 ? 5.357 -12.091 5.591 1.00 0.00 86 HIS A O 13
ATOM 20439 N N . LYS A 1 57 ? 6.639 -10.246 5.502 1.00 0.00 87 LYS A N 13
ATOM 20440 C CA . LYS A 1 57 ? 6.259 -9.783 6.832 1.00 0.00 87 LYS A CA 13
ATOM 20441 C C . LYS A 1 57 ? 4.743 -9.689 6.962 1.00 0.00 87 LYS A C 13
ATOM 20442 O O . LYS A 1 57 ? 4.157 -10.213 7.909 1.00 0.00 87 LYS A O 13
ATOM 20461 N N . GLY A 1 58 ? 4.111 -9.018 6.003 1.00 0.00 88 GLY A N 13
ATOM 20462 C CA . GLY A 1 58 ? 2.668 -8.869 6.029 1.00 0.00 88 GLY A CA 13
ATOM 20463 C C . GLY A 1 58 ? 2.232 -7.423 5.896 1.00 0.00 88 GLY A C 13
ATOM 20464 O O . GLY A 1 58 ? 1.323 -6.975 6.596 1.00 0.00 88 GLY A O 13
ATOM 20468 N N . CYS A 1 59 ? 2.882 -6.691 4.998 1.00 0.00 89 CYS A N 13
ATOM 20469 C CA . CYS A 1 59 ? 2.558 -5.286 4.778 1.00 0.00 89 CYS A CA 13
ATOM 20470 C C . CYS A 1 59 ? 3.176 -4.783 3.478 1.00 0.00 89 CYS A C 13
ATOM 20471 O O . CYS A 1 59 ? 4.080 -5.409 2.926 1.00 0.00 89 CYS A O 13
ATOM 20479 N N . ALA A 1 60 ? 2.681 -3.649 2.993 1.00 0.00 90 ALA A N 13
ATOM 20480 C CA . ALA A 1 60 ? 3.185 -3.061 1.758 1.00 0.00 90 ALA A CA 13
ATOM 20481 C C . ALA A 1 60 ? 2.831 -1.581 1.670 1.00 0.00 90 ALA A C 13
ATOM 20482 O O . ALA A 1 60 ? 1.780 -1.154 2.148 1.00 0.00 90 ALA A O 13
ATOM 20489 N N . PHE A 1 61 ? 3.716 -0.801 1.057 1.00 0.00 91 PHE A N 13
ATOM 20490 C CA . PHE A 1 61 ? 3.497 0.633 0.908 1.00 0.00 91 PHE A CA 13
ATOM 20491 C C . PHE A 1 61 ? 2.843 0.947 -0.435 1.00 0.00 91 PHE A C 13
ATOM 20492 O O . PHE A 1 61 ? 3.389 0.632 -1.493 1.00 0.00 91 PHE A O 13
ATOM 20509 N N . LEU A 1 62 ? 1.670 1.568 -0.384 1.00 0.00 92 LEU A N 13
ATOM 20510 C CA . LEU A 1 62 ? 0.940 1.925 -1.595 1.00 0.00 92 LEU A CA 13
ATOM 20511 C C . LEU A 1 62 ? 0.940 3.436 -1.807 1.00 0.00 92 LEU A C 13
ATOM 20512 O O . LEU A 1 62 ? 0.677 4.204 -0.881 1.00 0.00 92 LEU A O 13
ATOM 20528 N N . THR A 1 63 ? 1.236 3.857 -3.032 1.00 0.00 93 THR A N 13
ATOM 20529 C CA . THR A 1 63 ? 1.270 5.275 -3.366 1.00 0.00 93 THR A CA 13
ATOM 20530 C C . THR A 1 63 ? 0.296 5.598 -4.494 1.00 0.00 93 THR A C 13
ATOM 20531 O O . THR A 1 63 ? 0.253 4.901 -5.508 1.00 0.00 93 THR A O 13
ATOM 20542 N N . TYR A 1 64 ? -0.483 6.658 -4.312 1.00 0.00 94 TYR A N 13
ATOM 20543 C CA . TYR A 1 64 ? -1.457 7.072 -5.314 1.00 0.00 94 TYR A CA 13
ATOM 20544 C C . TYR A 1 64 ? -1.018 8.362 -6.001 1.00 0.00 94 TYR A C 13
ATOM 20545 O O . TYR A 1 64 ? -0.523 9.286 -5.354 1.00 0.00 94 TYR A O 13
ATOM 20563 N N . CYS A 1 65 ? -1.203 8.417 -7.315 1.00 0.00 95 CYS A N 13
ATOM 20564 C CA . CYS A 1 65 ? -0.826 9.593 -8.092 1.00 0.00 95 CYS A CA 13
ATOM 20565 C C . CYS A 1 65 ? -1.523 10.841 -7.561 1.00 0.00 95 CYS A C 13
ATOM 20566 O O . CYS A 1 65 ? -0.908 11.899 -7.430 1.00 0.00 95 CYS A O 13
ATOM 20574 N N . ALA A 1 66 ? -2.810 10.710 -7.258 1.00 0.00 96 ALA A N 13
ATOM 20575 C CA . ALA A 1 66 ? -3.591 11.827 -6.741 1.00 0.00 96 ALA A CA 13
ATOM 20576 C C . ALA A 1 66 ? -3.957 11.610 -5.277 1.00 0.00 96 ALA A C 13
ATOM 20577 O O . ALA A 1 66 ? -3.960 10.479 -4.789 1.00 0.00 96 ALA A O 13
ATOM 20584 N N . ARG A 1 67 ? -4.266 12.699 -4.581 1.00 0.00 97 ARG A N 13
ATOM 20585 C CA . ARG A 1 67 ? -4.632 12.627 -3.172 1.00 0.00 97 ARG A CA 13
ATOM 20586 C C . ARG A 1 67 ? -5.979 11.932 -2.994 1.00 0.00 97 ARG A C 13
ATOM 20587 O O . ARG A 1 67 ? -6.076 10.910 -2.315 1.00 0.00 97 ARG A O 13
ATOM 20608 N N . ASP A 1 68 ? -7.014 12.494 -3.609 1.00 0.00 98 ASP A N 13
ATOM 20609 C CA . ASP A 1 68 ? -8.355 11.928 -3.519 1.00 0.00 98 ASP A CA 13
ATOM 20610 C C . ASP A 1 68 ? -8.313 10.408 -3.640 1.00 0.00 98 ASP A C 13
ATOM 20611 O O . ASP A 1 68 ? -8.747 9.692 -2.739 1.00 0.00 98 ASP A O 13
ATOM 20620 N N . SER A 1 69 ? -7.788 9.923 -4.761 1.00 0.00 99 SER A N 13
ATOM 20621 C CA . SER A 1 69 ? -7.694 8.488 -5.002 1.00 0.00 99 SER A CA 13
ATOM 20622 C C . SER A 1 69 ? -7.258 7.752 -3.739 1.00 0.00 99 SER A C 13
ATOM 20623 O O . SER A 1 69 ? -7.709 6.639 -3.469 1.00 0.00 99 SER A O 13
ATOM 20631 N N . ALA A 1 70 ? -6.379 8.383 -2.968 1.00 0.00 100 ALA A N 13
ATOM 20632 C CA . ALA A 1 70 ? -5.883 7.791 -1.732 1.00 0.00 100 ALA A CA 13
ATOM 20633 C C . ALA A 1 70 ? -6.966 7.771 -0.659 1.00 0.00 100 ALA A C 13
ATOM 20634 O O . ALA A 1 70 ? -7.253 6.727 -0.071 1.00 0.00 100 ALA A O 13
ATOM 20641 N N . LEU A 1 71 ? -7.565 8.930 -0.408 1.00 0.00 101 LEU A N 13
ATOM 20642 C CA . LEU A 1 71 ? -8.618 9.046 0.595 1.00 0.00 101 LEU A CA 13
ATOM 20643 C C . LEU A 1 71 ? -9.759 8.077 0.301 1.00 0.00 101 LEU A C 13
ATOM 20644 O O . LEU A 1 71 ? -10.257 7.396 1.198 1.00 0.00 101 LEU A O 13
ATOM 20660 N N . LYS A 1 72 ? -10.169 8.019 -0.962 1.00 0.00 102 LYS A N 13
ATOM 20661 C CA . LYS A 1 72 ? -11.249 7.132 -1.377 1.00 0.00 102 LYS A CA 13
ATOM 20662 C C . LYS A 1 72 ? -10.922 5.681 -1.037 1.00 0.00 102 LYS A C 13
ATOM 20663 O O . LYS A 1 72 ? -11.556 5.079 -0.171 1.00 0.00 102 LYS A O 13
ATOM 20682 N N . ALA A 1 73 ? -9.928 5.127 -1.723 1.00 0.00 103 ALA A N 13
ATOM 20683 C CA . ALA A 1 73 ? -9.515 3.748 -1.491 1.00 0.00 103 ALA A CA 13
ATOM 20684 C C . ALA A 1 73 ? -9.226 3.503 -0.014 1.00 0.00 103 ALA A C 13
ATOM 20685 O O . ALA A 1 73 ? -9.579 2.457 0.530 1.00 0.00 103 ALA A O 13
ATOM 20692 N N . GLN A 1 74 ? -8.583 4.473 0.627 1.00 0.00 104 GLN A N 13
ATOM 20693 C CA . GLN A 1 74 ? -8.246 4.360 2.041 1.00 0.00 104 GLN A CA 13
ATOM 20694 C C . GLN A 1 74 ? -9.502 4.184 2.888 1.00 0.00 104 GLN A C 13
ATOM 20695 O O . GLN A 1 74 ? -9.621 3.223 3.647 1.00 0.00 104 GLN A O 13
ATOM 20709 N N . SER A 1 75 ? -10.436 5.120 2.753 1.00 0.00 105 SER A N 13
ATOM 20710 C CA . SER A 1 75 ? -11.683 5.071 3.509 1.00 0.00 105 SER A CA 13
ATOM 20711 C C . SER A 1 75 ? -12.636 4.037 2.917 1.00 0.00 105 SER A C 13
ATOM 20712 O O . SER A 1 75 ? -13.639 3.677 3.533 1.00 0.00 105 SER A O 13
ATOM 20720 N N . ALA A 1 76 ? -12.315 3.562 1.718 1.00 0.00 106 ALA A N 13
ATOM 20721 C CA . ALA A 1 76 ? -13.140 2.569 1.044 1.00 0.00 106 ALA A CA 13
ATOM 20722 C C . ALA A 1 76 ? -12.601 1.161 1.271 1.00 0.00 106 ALA A C 13
ATOM 20723 O O . ALA A 1 76 ? -13.323 0.175 1.114 1.00 0.00 106 ALA A O 13
ATOM 20730 N N . LEU A 1 77 ? -11.328 1.073 1.641 1.00 0.00 107 LEU A N 13
ATOM 20731 C CA . LEU A 1 77 ? -10.691 -0.216 1.889 1.00 0.00 107 LEU A CA 13
ATOM 20732 C C . LEU A 1 77 ? -10.490 -0.445 3.384 1.00 0.00 107 LEU A C 13
ATOM 20733 O O . LEU A 1 77 ? -10.737 -1.538 3.894 1.00 0.00 107 LEU A O 13
ATOM 20749 N N . HIS A 1 78 ? -10.042 0.594 4.082 1.00 0.00 108 HIS A N 13
ATOM 20750 C CA . HIS A 1 78 ? -9.811 0.507 5.519 1.00 0.00 108 HIS A CA 13
ATOM 20751 C C . HIS A 1 78 ? -11.022 -0.090 6.229 1.00 0.00 108 HIS A C 13
ATOM 20752 O O . HIS A 1 78 ? -12.018 0.595 6.459 1.00 0.00 108 HIS A O 13
ATOM 20766 N N . GLU A 1 79 ? -10.929 -1.371 6.573 1.00 0.00 109 GLU A N 13
ATOM 20767 C CA . GLU A 1 79 ? -12.018 -2.060 7.255 1.00 0.00 109 GLU A CA 13
ATOM 20768 C C . GLU A 1 79 ? -13.230 -2.202 6.338 1.00 0.00 109 GLU A C 13
ATOM 20769 O O . GLU A 1 79 ? -14.373 -2.093 6.783 1.00 0.00 109 GLU A O 13
ATOM 20781 N N . GLN A 1 80 ? -12.971 -2.444 5.058 1.00 0.00 110 GLN A N 13
ATOM 20782 C CA . GLN A 1 80 ? -14.040 -2.600 4.079 1.00 0.00 110 GLN A CA 13
ATOM 20783 C C . GLN A 1 80 ? -13.899 -3.917 3.323 1.00 0.00 110 GLN A C 13
ATOM 20784 O O . GLN A 1 80 ? -14.876 -4.640 3.125 1.00 0.00 110 GLN A O 13
ATOM 20798 N N . LYS A 1 81 ? -12.677 -4.224 2.902 1.00 0.00 111 LYS A N 13
ATOM 20799 C CA . LYS A 1 81 ? -12.407 -5.454 2.168 1.00 0.00 111 LYS A CA 13
ATOM 20800 C C . LYS A 1 81 ? -11.812 -6.516 3.088 1.00 0.00 111 LYS A C 13
ATOM 20801 O O . LYS A 1 81 ? -11.265 -6.202 4.145 1.00 0.00 111 LYS A O 13
ATOM 20820 N N . THR A 1 82 ? -11.922 -7.776 2.678 1.00 0.00 112 THR A N 13
ATOM 20821 C CA . THR A 1 82 ? -11.395 -8.884 3.464 1.00 0.00 112 THR A CA 13
ATOM 20822 C C . THR A 1 82 ? -10.638 -9.873 2.584 1.00 0.00 112 THR A C 13
ATOM 20823 O O . THR A 1 82 ? -11.241 -10.720 1.924 1.00 0.00 112 THR A O 13
ATOM 20834 N N . LEU A 1 83 ? -9.315 -9.761 2.580 1.00 0.00 113 LEU A N 13
ATOM 20835 C CA . LEU A 1 83 ? -8.475 -10.646 1.780 1.00 0.00 113 LEU A CA 13
ATOM 20836 C C . LEU A 1 83 ? -8.733 -12.107 2.133 1.00 0.00 113 LEU A C 13
ATOM 20837 O O . LEU A 1 83 ? -9.173 -12.437 3.234 1.00 0.00 113 LEU A O 13
ATOM 20853 N N . PRO A 1 84 ? -8.453 -13.005 1.177 1.00 0.00 114 PRO A N 13
ATOM 20854 C CA . PRO A 1 84 ? -8.645 -14.446 1.364 1.00 0.00 114 PRO A CA 13
ATOM 20855 C C . PRO A 1 84 ? -7.647 -15.041 2.352 1.00 0.00 114 PRO A C 13
ATOM 20856 O O . PRO A 1 84 ? -6.445 -15.071 2.093 1.00 0.00 114 PRO A O 13
ATOM 20867 N N . GLY A 1 85 ? -8.155 -15.514 3.486 1.00 0.00 115 GLY A N 13
ATOM 20868 C CA . GLY A 1 85 ? -7.294 -16.102 4.496 1.00 0.00 115 GLY A CA 13
ATOM 20869 C C . GLY A 1 85 ? -6.998 -15.145 5.634 1.00 0.00 115 GLY A C 13
ATOM 20870 O O . GLY A 1 85 ? -6.079 -15.371 6.421 1.00 0.00 115 GLY A O 13
ATOM 20874 N N . MET A 1 86 ? -7.777 -14.071 5.720 1.00 0.00 116 MET A N 13
ATOM 20875 C CA . MET A 1 86 ? -7.592 -13.076 6.770 1.00 0.00 116 MET A CA 13
ATOM 20876 C C . MET A 1 86 ? -8.901 -12.816 7.509 1.00 0.00 116 MET A C 13
ATOM 20877 O O . MET A 1 86 ? -9.738 -12.038 7.054 1.00 0.00 116 MET A O 13
ATOM 20891 N N . ASN A 1 87 ? -9.071 -13.474 8.651 1.00 0.00 117 ASN A N 13
ATOM 20892 C CA . ASN A 1 87 ? -10.279 -13.315 9.453 1.00 0.00 117 ASN A CA 13
ATOM 20893 C C . ASN A 1 87 ? -10.660 -11.842 9.575 1.00 0.00 117 ASN A C 13
ATOM 20894 O O . ASN A 1 87 ? -11.841 -11.500 9.640 1.00 0.00 117 ASN A O 13
ATOM 20905 N N . ARG A 1 88 ? -9.652 -10.976 9.605 1.00 0.00 118 ARG A N 13
ATOM 20906 C CA . ARG A 1 88 ? -9.882 -9.541 9.720 1.00 0.00 118 ARG A CA 13
ATOM 20907 C C . ARG A 1 88 ? -9.770 -8.862 8.358 1.00 0.00 118 ARG A C 13
ATOM 20908 O O . ARG A 1 88 ? -9.109 -9.355 7.444 1.00 0.00 118 ARG A O 13
ATOM 20929 N N . PRO A 1 89 ? -10.432 -7.704 8.219 1.00 0.00 119 PRO A N 13
ATOM 20930 C CA . PRO A 1 89 ? -10.422 -6.932 6.972 1.00 0.00 119 PRO A CA 13
ATOM 20931 C C . PRO A 1 89 ? -9.062 -6.302 6.691 1.00 0.00 119 PRO A C 13
ATOM 20932 O O . PRO A 1 89 ? -8.099 -6.529 7.424 1.00 0.00 119 PRO A O 13
ATOM 20943 N N . ILE A 1 90 ? -8.991 -5.512 5.625 1.00 0.00 120 ILE A N 13
ATOM 20944 C CA . ILE A 1 90 ? -7.749 -4.848 5.249 1.00 0.00 120 ILE A CA 13
ATOM 20945 C C . ILE A 1 90 ? -7.618 -3.495 5.939 1.00 0.00 120 ILE A C 13
ATOM 20946 O O . ILE A 1 90 ? -8.576 -2.725 6.003 1.00 0.00 120 ILE A O 13
ATOM 20962 N N . GLN A 1 91 ? -6.425 -3.211 6.451 1.00 0.00 121 GLN A N 13
ATOM 20963 C CA . GLN A 1 91 ? -6.168 -1.949 7.135 1.00 0.00 121 GLN A CA 13
ATOM 20964 C C . GLN A 1 91 ? -5.252 -1.056 6.305 1.00 0.00 121 GLN A C 13
ATOM 20965 O O . GLN A 1 91 ? -4.119 -1.426 5.997 1.00 0.00 121 GLN A O 13
ATOM 20979 N N . VAL A 1 92 ? -5.751 0.122 5.944 1.00 0.00 122 VAL A N 13
ATOM 20980 C CA . VAL A 1 92 ? -4.977 1.069 5.149 1.00 0.00 122 VAL A CA 13
ATOM 20981 C C . VAL A 1 92 ? -5.042 2.469 5.747 1.00 0.00 122 VAL A C 13
ATOM 20982 O O . VAL A 1 92 ? -6.123 3.030 5.929 1.00 0.00 122 VAL A O 13
ATOM 20995 N N . LYS A 1 93 ? -3.877 3.031 6.052 1.00 0.00 123 LYS A N 13
ATOM 20996 C CA . LYS A 1 93 ? -3.799 4.368 6.628 1.00 0.00 123 LYS A CA 13
ATOM 20997 C C . LYS A 1 93 ? -2.697 5.185 5.960 1.00 0.00 123 LYS A C 13
ATOM 20998 O O . LYS A 1 93 ? -1.706 4.648 5.465 1.00 0.00 123 LYS A O 13
ATOM 21017 N N . PRO A 1 94 ? -2.872 6.515 5.945 1.00 0.00 124 PRO A N 13
ATOM 21018 C CA . PRO A 1 94 ? -1.901 7.434 5.343 1.00 0.00 124 PRO A CA 13
ATOM 21019 C C . PRO A 1 94 ? -0.605 7.514 6.142 1.00 0.00 124 PRO A C 13
ATOM 21020 O O . PRO A 1 94 ? -0.408 8.438 6.931 1.00 0.00 124 PRO A O 13
ATOM 21031 N N . ALA A 1 95 ? 0.275 6.541 5.932 1.00 0.00 125 ALA A N 13
ATOM 21032 C CA . ALA A 1 95 ? 1.554 6.504 6.632 1.00 0.00 125 ALA A CA 13
ATOM 21033 C C . ALA A 1 95 ? 2.085 7.911 6.880 1.00 0.00 125 ALA A C 13
ATOM 21034 O O . ALA A 1 95 ? 2.128 8.376 8.019 1.00 0.00 125 ALA A O 13
ATOM 21041 N N . ALA A 1 96 ? 2.489 8.584 5.808 1.00 0.00 126 ALA A N 13
ATOM 21042 C CA . ALA A 1 96 ? 3.016 9.939 5.910 1.00 0.00 126 ALA A CA 13
ATOM 21043 C C . ALA A 1 96 ? 1.943 10.972 5.583 1.00 0.00 126 ALA A C 13
ATOM 21044 O O . ALA A 1 96 ? 1.158 10.793 4.651 1.00 0.00 126 ALA A O 13
ATOM 21051 N N . SER A 1 97 ? 1.913 12.053 6.356 1.00 0.00 127 SER A N 13
ATOM 21052 C CA . SER A 1 97 ? 0.932 13.112 6.151 1.00 0.00 127 SER A CA 13
ATOM 21053 C C . SER A 1 97 ? 1.260 14.329 7.011 1.00 0.00 127 SER A C 13
ATOM 21054 O O . SER A 1 97 ? 1.479 14.209 8.216 1.00 0.00 127 SER A O 13
ATOM 21062 N N . GLU A 1 98 ? 1.291 15.500 6.382 1.00 0.00 128 GLU A N 13
ATOM 21063 C CA . GLU A 1 98 ? 1.593 16.739 7.090 1.00 0.00 128 GLU A CA 13
ATOM 21064 C C . GLU A 1 98 ? 0.311 17.477 7.464 1.00 0.00 128 GLU A C 13
ATOM 21065 O O . GLU A 1 98 ? 0.067 17.764 8.635 1.00 0.00 128 GLU A O 13
ATOM 21077 N N . GLY A 1 99 ? -0.504 17.783 6.459 1.00 0.00 129 GLY A N 13
ATOM 21078 C CA . GLY A 1 99 ? -1.750 18.486 6.702 1.00 0.00 129 GLY A CA 13
ATOM 21079 C C . GLY A 1 99 ? -2.766 17.629 7.432 1.00 0.00 129 GLY A C 13
ATOM 21080 O O . GLY A 1 99 ? -2.469 16.501 7.825 1.00 0.00 129 GLY A O 13
ATOM 21084 N N . ARG A 1 100 ? -3.968 18.166 7.614 1.00 0.00 130 ARG A N 13
ATOM 21085 C CA . ARG A 1 100 ? -5.031 17.444 8.304 1.00 0.00 130 ARG A CA 13
ATOM 21086 C C . ARG A 1 100 ? -6.357 18.191 8.193 1.00 0.00 130 ARG A C 13
ATOM 21087 O O . ARG A 1 100 ? -6.388 19.420 8.165 1.00 0.00 130 ARG A O 13
ATOM 21108 N N . GLY A 1 101 ? -7.451 17.438 8.129 1.00 0.00 131 GLY A N 13
ATOM 21109 C CA . GLY A 1 101 ? -8.764 18.046 8.021 1.00 0.00 131 GLY A CA 13
ATOM 21110 C C . GLY A 1 101 ? -9.867 17.018 7.860 1.00 0.00 131 GLY A C 13
ATOM 21111 O O . GLY A 1 101 ? -9.760 15.901 8.364 1.00 0.00 131 GLY A O 13
ATOM 21115 N N . GLU A 1 102 ? -10.930 17.398 7.158 1.00 0.00 132 GLU A N 13
ATOM 21116 C CA . GLU A 1 102 ? -12.058 16.501 6.936 1.00 0.00 132 GLU A CA 13
ATOM 21117 C C . GLU A 1 102 ? -12.697 16.758 5.574 1.00 0.00 132 GLU A C 13
ATOM 21118 O O . GLU A 1 102 ? -12.402 17.756 4.916 1.00 0.00 132 GLU A O 13
ATOM 21130 N N . SER A 1 103 ? -13.572 15.848 5.156 1.00 0.00 133 SER A N 13
ATOM 21131 C CA . SER A 1 103 ? -14.250 15.973 3.871 1.00 0.00 133 SER A CA 13
ATOM 21132 C C . SER A 1 103 ? -15.550 15.175 3.863 1.00 0.00 133 SER A C 13
ATOM 21133 O O . SER A 1 103 ? -15.697 14.199 4.597 1.00 0.00 133 SER A O 13
ATOM 21141 N N . GLY A 1 104 ? -16.492 15.598 3.025 1.00 0.00 134 GLY A N 13
ATOM 21142 C CA . GLY A 1 104 ? -17.768 14.913 2.936 1.00 0.00 134 GLY A CA 13
ATOM 21143 C C . GLY A 1 104 ? -17.931 14.159 1.631 1.00 0.00 134 GLY A C 13
ATOM 21144 O O . GLY A 1 104 ? -17.347 14.515 0.607 1.00 0.00 134 GLY A O 13
ATOM 21148 N N . PRO A 1 105 ? -18.740 13.090 1.658 1.00 0.00 135 PRO A N 13
ATOM 21149 C CA . PRO A 1 105 ? -18.997 12.261 0.476 1.00 0.00 135 PRO A CA 13
ATOM 21150 C C . PRO A 1 105 ? -19.831 12.989 -0.572 1.00 0.00 135 PRO A C 13
ATOM 21151 O O . PRO A 1 105 ? -20.666 13.830 -0.241 1.00 0.00 135 PRO A O 13
ATOM 21162 N N . SER A 1 106 ? -19.599 12.659 -1.839 1.00 0.00 136 SER A N 13
ATOM 21163 C CA . SER A 1 106 ? -20.327 13.284 -2.937 1.00 0.00 136 SER A CA 13
ATOM 21164 C C . SER A 1 106 ? -20.963 12.229 -3.837 1.00 0.00 136 SER A C 13
ATOM 21165 O O . SER A 1 106 ? -20.935 12.344 -5.062 1.00 0.00 136 SER A O 13
ATOM 21173 N N . SER A 1 107 ? -21.536 11.201 -3.220 1.00 0.00 137 SER A N 13
ATOM 21174 C CA . SER A 1 107 ? -22.176 10.123 -3.964 1.00 0.00 137 SER A CA 13
ATOM 21175 C C . SER A 1 107 ? -23.534 10.564 -4.500 1.00 0.00 137 SER A C 13
ATOM 21176 O O . SER A 1 107 ? -24.344 11.140 -3.774 1.00 0.00 137 SER A O 13
ATOM 21184 N N . GLY A 1 108 ? -23.777 10.290 -5.779 1.00 0.00 138 GLY A N 13
ATOM 21185 C CA . GLY A 1 108 ? -25.037 10.666 -6.392 1.00 0.00 138 GLY A CA 13
ATOM 21186 C C . GLY A 1 108 ? -26.217 9.925 -5.793 1.00 0.00 138 GLY A C 13
ATOM 21187 O O . GLY A 1 108 ? -26.112 9.349 -4.710 1.00 0.00 13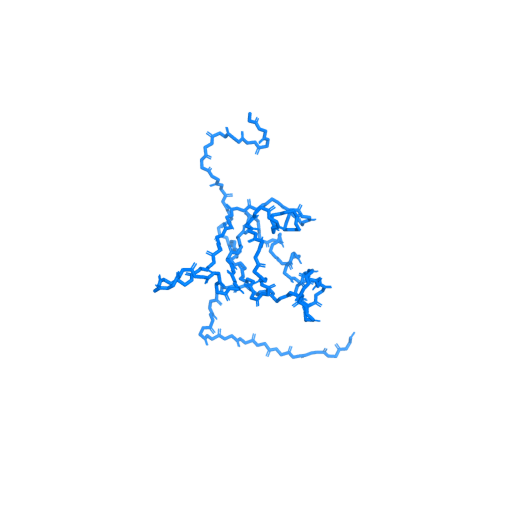8 GLY A O 13
ATOM 21191 N N . GLY A 1 1 ? -0.847 1.390 -32.530 1.00 0.00 31 GLY A N 14
ATOM 21192 C CA . GLY A 1 1 ? -1.518 2.493 -31.868 1.00 0.00 31 GLY A CA 14
ATOM 21193 C C . GLY A 1 1 ? -2.598 2.024 -30.912 1.00 0.00 31 GLY A C 14
ATOM 21194 O O . GLY A 1 1 ? -3.342 1.092 -31.214 1.00 0.00 31 GLY A O 14
ATOM 21198 N N . SER A 1 2 ? -2.682 2.672 -29.754 1.00 0.00 32 SER A N 14
ATOM 21199 C CA . SER A 1 2 ? -3.675 2.312 -28.748 1.00 0.00 32 SER A CA 14
ATOM 21200 C C . SER A 1 2 ? -4.079 3.531 -27.924 1.00 0.00 32 SER A C 14
ATOM 21201 O O . SER A 1 2 ? -3.495 4.606 -28.058 1.00 0.00 32 SER A O 14
ATOM 21209 N N . SER A 1 3 ? -5.082 3.354 -27.070 1.00 0.00 33 SER A N 14
ATOM 21210 C CA . SER A 1 3 ? -5.567 4.439 -26.225 1.00 0.00 33 SER A CA 14
ATOM 21211 C C . SER A 1 3 ? -4.775 4.510 -24.923 1.00 0.00 33 SER A C 14
ATOM 21212 O O . SER A 1 3 ? -5.041 3.765 -23.980 1.00 0.00 33 SER A O 14
ATOM 21220 N N . GLY A 1 4 ? -3.799 5.412 -24.879 1.00 0.00 34 GLY A N 14
ATOM 21221 C CA . GLY A 1 4 ? -2.983 5.564 -23.689 1.00 0.00 34 GLY A CA 14
ATOM 21222 C C . GLY A 1 4 ? -1.822 6.517 -23.900 1.00 0.00 34 GLY A C 14
ATOM 21223 O O . GLY A 1 4 ? -1.753 7.205 -24.918 1.00 0.00 34 GLY A O 14
ATOM 21227 N N . SER A 1 5 ? -0.910 6.558 -22.935 1.00 0.00 35 SER A N 14
ATOM 21228 C CA . SER A 1 5 ? 0.251 7.438 -23.017 1.00 0.00 35 SER A CA 14
ATOM 21229 C C . SER A 1 5 ? 1.334 7.001 -22.036 1.00 0.00 35 SER A C 14
ATOM 21230 O O . SER A 1 5 ? 1.081 6.856 -20.840 1.00 0.00 35 SER A O 14
ATOM 21238 N N . SER A 1 6 ? 2.541 6.793 -22.551 1.00 0.00 36 SER A N 14
ATOM 21239 C CA . SER A 1 6 ? 3.664 6.370 -21.721 1.00 0.00 36 SER A CA 14
ATOM 21240 C C . SER A 1 6 ? 4.543 7.559 -21.349 1.00 0.00 36 SER A C 14
ATOM 21241 O O . SER A 1 6 ? 4.662 8.520 -22.108 1.00 0.00 36 SER A O 14
ATOM 21249 N N . GLY A 1 7 ? 5.159 7.487 -20.172 1.00 0.00 37 GLY A N 14
ATOM 21250 C CA . GLY A 1 7 ? 6.020 8.563 -19.718 1.00 0.00 37 GLY A CA 14
ATOM 21251 C C . GLY A 1 7 ? 6.291 8.500 -18.228 1.00 0.00 37 GLY A C 14
ATOM 21252 O O . GLY A 1 7 ? 5.655 7.731 -17.507 1.00 0.00 37 GLY A O 14
ATOM 21256 N N . VAL A 1 8 ? 7.238 9.309 -17.765 1.00 0.00 38 VAL A N 14
ATOM 21257 C CA . VAL A 1 8 ? 7.592 9.341 -16.351 1.00 0.00 38 VAL A CA 14
ATOM 21258 C C . VAL A 1 8 ? 6.348 9.430 -15.475 1.00 0.00 38 VAL A C 14
ATOM 21259 O O . VAL A 1 8 ? 5.365 10.088 -15.816 1.00 0.00 38 VAL A O 14
ATOM 21272 N N . PRO A 1 9 ? 6.390 8.753 -14.318 1.00 0.00 39 PRO A N 14
ATOM 21273 C CA . PRO A 1 9 ? 5.274 8.741 -13.367 1.00 0.00 39 PRO A CA 14
ATOM 21274 C C . PRO A 1 9 ? 5.079 10.091 -12.684 1.00 0.00 39 PRO A C 14
ATOM 21275 O O . PRO A 1 9 ? 5.972 10.582 -11.995 1.00 0.00 39 PRO A O 14
ATOM 21286 N N . MET A 1 10 ? 3.907 10.685 -12.880 1.00 0.00 40 MET A N 14
ATOM 21287 C CA . MET A 1 10 ? 3.596 11.977 -12.281 1.00 0.00 40 MET A CA 14
ATOM 21288 C C . MET A 1 10 ? 2.766 11.803 -11.013 1.00 0.00 40 MET A C 14
ATOM 21289 O O . MET A 1 10 ? 1.905 10.926 -10.938 1.00 0.00 40 MET A O 14
ATOM 21303 N N . LYS A 1 11 ? 3.030 12.643 -10.019 1.00 0.00 41 LYS A N 14
ATOM 21304 C CA . LYS A 1 11 ? 2.307 12.583 -8.754 1.00 0.00 41 LYS A CA 14
ATOM 21305 C C . LYS A 1 11 ? 1.802 13.965 -8.350 1.00 0.00 41 LYS A C 14
ATOM 21306 O O . LYS A 1 11 ? 1.944 14.931 -9.098 1.00 0.00 41 LYS A O 14
ATOM 21325 N N . ASP A 1 12 ? 1.213 14.050 -7.162 1.00 0.00 42 ASP A N 14
ATOM 21326 C CA . ASP A 1 12 ? 0.689 15.314 -6.657 1.00 0.00 42 ASP A CA 14
ATOM 21327 C C . ASP A 1 12 ? 1.583 15.871 -5.553 1.00 0.00 42 ASP A C 14
ATOM 21328 O O . ASP A 1 12 ? 1.883 15.182 -4.577 1.00 0.00 42 ASP A O 14
ATOM 21337 N N . HIS A 1 13 ? 2.005 17.121 -5.714 1.00 0.00 43 HIS A N 14
ATOM 21338 C CA . HIS A 1 13 ? 2.865 17.770 -4.731 1.00 0.00 43 HIS A CA 14
ATOM 21339 C C . HIS A 1 13 ? 2.367 17.504 -3.314 1.00 0.00 43 HIS A C 14
ATOM 21340 O O . HIS A 1 13 ? 3.155 17.438 -2.370 1.00 0.00 43 HIS A O 14
ATOM 21355 N N . ASP A 1 14 ? 1.054 17.355 -3.172 1.00 0.00 44 ASP A N 14
ATOM 21356 C CA . ASP A 1 14 ? 0.450 17.096 -1.870 1.00 0.00 44 ASP A CA 14
ATOM 21357 C C . ASP A 1 14 ? -0.130 15.687 -1.810 1.00 0.00 44 ASP A C 14
ATOM 21358 O O . ASP A 1 14 ? -1.199 15.469 -1.240 1.00 0.00 44 ASP A O 14
ATOM 21367 N N . ALA A 1 15 ? 0.580 14.734 -2.405 1.00 0.00 45 ALA A N 14
ATOM 21368 C CA . ALA A 1 15 ? 0.136 13.346 -2.418 1.00 0.00 45 ALA A CA 14
ATOM 21369 C C . ALA A 1 15 ? 0.295 12.705 -1.044 1.00 0.00 45 ALA A C 14
ATOM 21370 O O . ALA A 1 15 ? 0.874 13.300 -0.135 1.00 0.00 45 ALA A O 14
ATOM 21377 N N . ILE A 1 16 ? -0.222 11.489 -0.899 1.00 0.00 46 ILE A N 14
ATOM 21378 C CA . ILE A 1 16 ? -0.136 10.768 0.364 1.00 0.00 46 ILE A CA 14
ATOM 21379 C C . ILE A 1 16 ? 0.319 9.330 0.147 1.00 0.00 46 ILE A C 14
ATOM 21380 O O . ILE A 1 16 ? 0.088 8.747 -0.913 1.00 0.00 46 ILE A O 14
ATOM 21396 N N . LYS A 1 17 ? 0.967 8.760 1.158 1.00 0.00 47 LYS A N 14
ATOM 21397 C CA . LYS A 1 17 ? 1.453 7.388 1.080 1.00 0.00 47 LYS A CA 14
ATOM 21398 C C . LYS A 1 17 ? 0.609 6.462 1.949 1.00 0.00 47 LYS A C 14
ATOM 21399 O O . LYS A 1 17 ? 0.722 6.471 3.176 1.00 0.00 47 LYS A O 14
ATOM 21418 N N . LEU A 1 18 ? -0.235 5.662 1.308 1.00 0.00 48 LEU A N 14
ATOM 21419 C CA . LEU A 1 18 ? -1.098 4.727 2.023 1.00 0.00 48 LEU A CA 14
ATOM 21420 C C . LEU A 1 18 ? -0.322 3.482 2.442 1.00 0.00 48 LEU A C 14
ATOM 21421 O O . LEU A 1 18 ? 0.488 2.957 1.679 1.00 0.00 48 LEU A O 14
ATOM 21437 N N . PHE A 1 19 ? -0.578 3.014 3.659 1.00 0.00 49 PHE A N 14
ATOM 21438 C CA . PHE A 1 19 ? 0.094 1.830 4.180 1.00 0.00 49 PHE A CA 14
ATOM 21439 C C . PHE A 1 19 ? -0.917 0.753 4.560 1.00 0.00 49 PHE A C 14
ATOM 21440 O O . PHE A 1 19 ? -1.802 0.980 5.386 1.00 0.00 49 PHE A O 14
ATOM 21457 N N . VAL A 1 20 ? -0.780 -0.421 3.951 1.00 0.00 50 VAL A N 14
ATOM 21458 C CA . VAL A 1 20 ? -1.681 -1.534 4.225 1.00 0.00 50 VAL A CA 14
ATOM 21459 C C . VAL A 1 20 ? -1.006 -2.585 5.098 1.00 0.00 50 VAL A C 14
ATOM 21460 O O . VAL A 1 20 ? 0.124 -2.994 4.834 1.00 0.00 50 VAL A O 14
ATOM 21473 N N . GLY A 1 21 ? -1.706 -3.020 6.141 1.00 0.00 51 GLY A N 14
ATOM 21474 C CA . GLY A 1 21 ? -1.158 -4.021 7.038 1.00 0.00 51 GLY A CA 14
ATOM 21475 C C . GLY A 1 21 ? -2.020 -5.266 7.114 1.00 0.00 51 GLY A C 14
ATOM 21476 O O . GLY A 1 21 ? -2.117 -5.898 8.166 1.00 0.00 51 GLY A O 14
ATOM 21480 N N . GLN A 1 22 ? -2.650 -5.617 5.998 1.00 0.00 52 GLN A N 14
ATOM 21481 C CA . GLN A 1 22 ? -3.511 -6.793 5.944 1.00 0.00 52 GLN A CA 14
ATOM 21482 C C . GLN A 1 22 ? -3.207 -7.634 4.709 1.00 0.00 52 GLN A C 14
ATOM 21483 O O . GLN A 1 22 ? -4.118 -8.108 4.030 1.00 0.00 52 GLN A O 14
ATOM 21497 N N . ILE A 1 23 ? -1.922 -7.814 4.423 1.00 0.00 53 ILE A N 14
ATOM 21498 C CA . ILE A 1 23 ? -1.498 -8.599 3.270 1.00 0.00 53 ILE A CA 14
ATOM 21499 C C . ILE A 1 23 ? -0.884 -9.925 3.704 1.00 0.00 53 ILE A C 14
ATOM 21500 O O . ILE A 1 23 ? 0.190 -9.974 4.304 1.00 0.00 53 ILE A O 14
ATOM 21516 N N . PRO A 1 24 ? -1.579 -11.029 3.391 1.00 0.00 54 PRO A N 14
ATOM 21517 C CA . PRO A 1 24 ? -1.119 -12.378 3.737 1.00 0.00 54 PRO A CA 14
ATOM 21518 C C . PRO A 1 24 ? 0.102 -12.799 2.927 1.00 0.00 54 PRO A C 14
ATOM 21519 O O . PRO A 1 24 ? 0.567 -12.062 2.058 1.00 0.00 54 PRO A O 14
ATOM 21530 N N . ARG A 1 25 ? 0.618 -13.989 3.219 1.00 0.00 55 ARG A N 14
ATOM 21531 C CA . ARG A 1 25 ? 1.787 -14.508 2.518 1.00 0.00 55 ARG A CA 14
ATOM 21532 C C . ARG A 1 25 ? 1.371 -15.316 1.293 1.00 0.00 55 ARG A C 14
ATOM 21533 O O . ARG A 1 25 ? 0.401 -16.072 1.334 1.00 0.00 55 ARG A O 14
ATOM 21554 N N . GLY A 1 26 ? 2.113 -15.151 0.202 1.00 0.00 56 GLY A N 14
ATOM 21555 C CA . GLY A 1 26 ? 1.806 -15.871 -1.020 1.00 0.00 56 GLY A CA 14
ATOM 21556 C C . GLY A 1 26 ? 1.417 -14.945 -2.156 1.00 0.00 56 GLY A C 14
ATOM 21557 O O . GLY A 1 26 ? 1.571 -15.290 -3.329 1.00 0.00 56 GLY A O 14
ATOM 21561 N N . LEU A 1 27 ? 0.909 -13.768 -1.810 1.00 0.00 57 LEU A N 14
ATOM 21562 C CA . LEU A 1 27 ? 0.495 -12.790 -2.810 1.00 0.00 57 LEU A CA 14
ATOM 21563 C C . LEU A 1 27 ? 1.562 -11.716 -2.997 1.00 0.00 57 LEU A C 14
ATOM 21564 O O . LEU A 1 27 ? 2.622 -11.765 -2.372 1.00 0.00 57 LEU A O 14
ATOM 21580 N N . ASP A 1 28 ? 1.274 -10.746 -3.858 1.00 0.00 58 ASP A N 14
ATOM 21581 C CA . ASP A 1 28 ? 2.208 -9.657 -4.124 1.00 0.00 58 ASP A CA 14
ATOM 21582 C C . ASP A 1 28 ? 1.488 -8.465 -4.745 1.00 0.00 58 ASP A C 14
ATOM 21583 O O . ASP A 1 28 ? 0.267 -8.475 -4.897 1.00 0.00 58 ASP A O 14
ATOM 21592 N N . GLU A 1 29 ? 2.254 -7.438 -5.102 1.00 0.00 59 GLU A N 14
ATOM 21593 C CA . GLU A 1 29 ? 1.689 -6.237 -5.705 1.00 0.00 59 GLU A CA 14
ATOM 21594 C C . GLU A 1 29 ? 0.794 -6.592 -6.889 1.00 0.00 59 GLU A C 14
ATOM 21595 O O . GLU A 1 29 ? -0.054 -5.800 -7.298 1.00 0.00 59 GLU A O 14
ATOM 21607 N N . GLN A 1 30 ? 0.991 -7.789 -7.434 1.00 0.00 60 GLN A N 14
ATOM 21608 C CA . GLN A 1 30 ? 0.203 -8.248 -8.572 1.00 0.00 60 GLN A CA 14
ATOM 21609 C C . GLN A 1 30 ? -1.224 -8.577 -8.148 1.00 0.00 60 GLN A C 14
ATOM 21610 O O . GLN A 1 30 ? -2.165 -8.418 -8.926 1.00 0.00 60 GLN A O 14
ATOM 21624 N N . ASP A 1 31 ? -1.378 -9.037 -6.911 1.00 0.00 61 ASP A N 14
ATOM 21625 C CA . ASP A 1 31 ? -2.691 -9.387 -6.383 1.00 0.00 61 ASP A CA 14
ATOM 21626 C C . ASP A 1 31 ? -3.342 -8.186 -5.704 1.00 0.00 61 ASP A C 14
ATOM 21627 O O . ASP A 1 31 ? -4.558 -8.153 -5.510 1.00 0.00 61 ASP A O 14
ATOM 21636 N N . LEU A 1 32 ? -2.526 -7.203 -5.343 1.00 0.00 62 LEU A N 14
ATOM 21637 C CA . LEU A 1 32 ? -3.022 -6.000 -4.684 1.00 0.00 62 LEU A CA 14
ATOM 21638 C C . LEU A 1 32 ? -3.354 -4.917 -5.705 1.00 0.00 62 LEU A C 14
ATOM 21639 O O . LEU A 1 32 ? -4.304 -4.153 -5.531 1.00 0.00 62 LEU A O 14
ATOM 21655 N N . LYS A 1 33 ? -2.566 -4.857 -6.774 1.00 0.00 63 LYS A N 14
ATOM 21656 C CA . LYS A 1 33 ? -2.777 -3.870 -7.826 1.00 0.00 63 LYS A CA 14
ATOM 21657 C C . LYS A 1 33 ? -4.250 -3.802 -8.220 1.00 0.00 63 LYS A C 14
ATOM 21658 O O . LYS A 1 33 ? -4.839 -2.726 -8.325 1.00 0.00 63 LYS A O 14
ATOM 21677 N N . PRO A 1 34 ? -4.859 -4.976 -8.442 1.00 0.00 64 PRO A N 14
ATOM 21678 C CA . PRO A 1 34 ? -6.270 -5.075 -8.826 1.00 0.00 64 PRO A CA 14
ATOM 21679 C C . PRO A 1 34 ? -7.173 -4.224 -7.940 1.00 0.00 64 PRO A C 14
ATOM 21680 O O . PRO A 1 34 ? -7.928 -3.383 -8.430 1.00 0.00 64 PRO A O 14
ATOM 21691 N N . LEU A 1 35 ? -7.091 -4.447 -6.632 1.00 0.00 65 LEU A N 14
ATOM 21692 C CA . LEU A 1 35 ? -7.901 -3.700 -5.677 1.00 0.00 65 LEU A CA 14
ATOM 21693 C C . LEU A 1 35 ? -7.569 -2.212 -5.727 1.00 0.00 65 LEU A C 14
ATOM 21694 O O . LEU A 1 35 ? -8.449 -1.375 -5.929 1.00 0.00 65 LEU A O 14
ATOM 21710 N N . PHE A 1 36 ? -6.293 -1.889 -5.544 1.00 0.00 66 PHE A N 14
ATOM 21711 C CA . PHE A 1 36 ? -5.843 -0.502 -5.571 1.00 0.00 66 PHE A CA 14
ATOM 21712 C C . PHE A 1 36 ? -6.202 0.161 -6.897 1.00 0.00 66 PHE A C 14
ATOM 21713 O O . PHE A 1 36 ? -6.387 1.376 -6.965 1.00 0.00 66 PHE A O 14
ATOM 21730 N N . GLU A 1 37 ? -6.298 -0.647 -7.949 1.00 0.00 67 GLU A N 14
ATOM 21731 C CA . GLU A 1 37 ? -6.633 -0.138 -9.274 1.00 0.00 67 GLU A CA 14
ATOM 21732 C C . GLU A 1 37 ? -8.144 0.002 -9.436 1.00 0.00 67 GLU A C 14
ATOM 21733 O O . GLU A 1 37 ? -8.628 0.429 -10.484 1.00 0.00 67 GLU A O 14
ATOM 21745 N N . GLU A 1 38 ? -8.882 -0.361 -8.392 1.00 0.00 68 GLU A N 14
ATOM 21746 C CA . GLU A 1 38 ? -10.338 -0.277 -8.420 1.00 0.00 68 GLU A CA 14
ATOM 21747 C C . GLU A 1 38 ? -10.807 1.137 -8.092 1.00 0.00 68 GLU A C 14
ATOM 21748 O O . GLU A 1 38 ? -11.913 1.537 -8.457 1.00 0.00 68 GLU A O 14
ATOM 21760 N N . PHE A 1 39 ? -9.959 1.890 -7.398 1.00 0.00 69 PHE A N 14
ATOM 21761 C CA . PHE A 1 39 ? -10.287 3.259 -7.019 1.00 0.00 69 PHE A CA 14
ATOM 21762 C C . PHE A 1 39 ? -9.575 4.260 -7.923 1.00 0.00 69 PHE A C 14
ATOM 21763 O O . PHE A 1 39 ? -10.160 5.254 -8.351 1.00 0.00 69 PHE A O 14
ATOM 21780 N N . GLY A 1 40 ? -8.305 3.989 -8.211 1.00 0.00 70 GLY A N 14
ATOM 21781 C CA . GLY A 1 40 ? -7.532 4.875 -9.062 1.00 0.00 70 GLY A CA 14
ATOM 21782 C C . GLY A 1 40 ? -6.183 4.292 -9.433 1.00 0.00 70 GLY A C 14
ATOM 21783 O O . GLY A 1 40 ? -5.786 3.249 -8.912 1.00 0.00 70 GLY A O 14
ATOM 21787 N N . ARG A 1 41 ? -5.478 4.964 -10.336 1.00 0.00 71 ARG A N 14
ATOM 21788 C CA . ARG A 1 41 ? -4.167 4.504 -10.778 1.00 0.00 71 ARG A CA 14
ATOM 21789 C C . ARG A 1 41 ? -3.148 4.596 -9.646 1.00 0.00 71 ARG A C 14
ATOM 21790 O O . ARG A 1 41 ? -3.254 5.455 -8.770 1.00 0.00 71 ARG A O 14
ATOM 21811 N N . ILE A 1 42 ? -2.163 3.705 -9.670 1.00 0.00 72 ILE A N 14
ATOM 21812 C CA . ILE A 1 42 ? -1.125 3.686 -8.646 1.00 0.00 72 ILE A CA 14
ATOM 21813 C C . ILE A 1 42 ? 0.150 4.358 -9.143 1.00 0.00 72 ILE A C 14
ATOM 21814 O O . ILE A 1 42 ? 0.371 4.480 -10.348 1.00 0.00 72 ILE A O 14
ATOM 21830 N N . TYR A 1 43 ? 0.988 4.790 -8.207 1.00 0.00 73 TYR A N 14
ATOM 21831 C CA . TYR A 1 43 ? 2.242 5.450 -8.550 1.00 0.00 73 TYR A CA 14
ATOM 21832 C C . TYR A 1 43 ? 3.431 4.534 -8.279 1.00 0.00 73 TYR A C 14
ATOM 21833 O O . TYR A 1 43 ? 4.420 4.551 -9.010 1.00 0.00 73 TYR A O 14
ATOM 21851 N N . GLU A 1 44 ? 3.326 3.735 -7.221 1.00 0.00 74 GLU A N 14
ATOM 21852 C CA . GLU A 1 44 ? 4.393 2.812 -6.853 1.00 0.00 74 GLU A CA 14
ATOM 21853 C C . GLU A 1 44 ? 3.942 1.878 -5.733 1.00 0.00 74 GLU A C 14
ATOM 21854 O O . GLU A 1 44 ? 3.494 2.327 -4.677 1.00 0.00 74 GLU A O 14
ATOM 21866 N N . LEU A 1 45 ? 4.063 0.577 -5.972 1.00 0.00 75 LEU A N 14
ATOM 21867 C CA . LEU A 1 45 ? 3.667 -0.422 -4.985 1.00 0.00 75 LEU A CA 14
ATOM 21868 C C . LEU A 1 45 ? 4.856 -1.288 -4.580 1.00 0.00 75 LEU A C 14
ATOM 21869 O O . LEU A 1 45 ? 5.475 -1.943 -5.419 1.00 0.00 75 LEU A O 14
ATOM 21885 N N . THR A 1 46 ? 5.170 -1.287 -3.288 1.00 0.00 76 THR A N 14
ATOM 21886 C CA . THR A 1 46 ? 6.283 -2.073 -2.772 1.00 0.00 76 THR A CA 14
ATOM 21887 C C . THR A 1 46 ? 5.925 -2.725 -1.441 1.00 0.00 76 THR A C 14
ATOM 21888 O O . THR A 1 46 ? 5.498 -2.052 -0.503 1.00 0.00 76 THR A O 14
ATOM 21899 N N . VAL A 1 47 ? 6.102 -4.041 -1.366 1.00 0.00 77 VAL A N 14
ATOM 21900 C CA . VAL A 1 47 ? 5.799 -4.784 -0.149 1.00 0.00 77 VAL A CA 14
ATOM 21901 C C . VAL A 1 47 ? 7.037 -4.927 0.730 1.00 0.00 77 VAL A C 14
ATOM 21902 O O . VAL A 1 47 ? 8.166 -4.919 0.238 1.00 0.00 77 VAL A O 14
ATOM 21915 N N . LEU A 1 48 ? 6.817 -5.059 2.034 1.00 0.00 78 LEU A N 14
ATOM 21916 C CA . LEU A 1 48 ? 7.915 -5.205 2.983 1.00 0.00 78 LEU A CA 14
ATOM 21917 C C . LEU A 1 48 ? 8.122 -6.670 3.355 1.00 0.00 78 LEU A C 14
ATOM 21918 O O . LEU A 1 48 ? 7.163 -7.400 3.606 1.00 0.00 78 LEU A O 14
ATOM 21934 N N . LYS A 1 49 ? 9.381 -7.094 3.391 1.00 0.00 79 LYS A N 14
ATOM 21935 C CA . LYS A 1 49 ? 9.716 -8.470 3.735 1.00 0.00 79 LYS A CA 14
ATOM 21936 C C . LYS A 1 49 ? 10.854 -8.516 4.750 1.00 0.00 79 LYS A C 14
ATOM 21937 O O . LYS A 1 49 ? 11.768 -7.691 4.710 1.00 0.00 79 LYS A O 14
ATOM 21956 N N . ASP A 1 50 ? 10.793 -9.484 5.658 1.00 0.00 80 ASP A N 14
ATOM 21957 C CA . ASP A 1 50 ? 11.820 -9.638 6.682 1.00 0.00 80 ASP A CA 14
ATOM 21958 C C . ASP A 1 50 ? 13.213 -9.626 6.061 1.00 0.00 80 ASP A C 14
ATOM 21959 O O . ASP A 1 50 ? 13.358 -9.639 4.838 1.00 0.00 80 ASP A O 14
ATOM 21968 N N . ARG A 1 51 ? 14.234 -9.601 6.911 1.00 0.00 81 ARG A N 14
ATOM 21969 C CA . ARG A 1 51 ? 15.615 -9.585 6.445 1.00 0.00 81 ARG A CA 14
ATOM 21970 C C . ARG A 1 51 ? 16.312 -10.904 6.765 1.00 0.00 81 ARG A C 14
ATOM 21971 O O . ARG A 1 51 ? 17.026 -11.460 5.929 1.00 0.00 81 ARG A O 14
ATOM 21992 N N . LEU A 1 52 ? 16.100 -11.400 7.979 1.00 0.00 82 LEU A N 14
ATOM 21993 C CA . LEU A 1 52 ? 16.708 -12.654 8.410 1.00 0.00 82 LEU A CA 14
ATOM 21994 C C . LEU A 1 52 ? 16.153 -13.830 7.614 1.00 0.00 82 LEU A C 14
ATOM 21995 O O . LEU A 1 52 ? 16.890 -14.740 7.231 1.00 0.00 82 LEU A O 14
ATOM 22011 N N . THR A 1 53 ? 14.847 -13.806 7.364 1.00 0.00 83 THR A N 14
ATOM 22012 C CA . THR A 1 53 ? 14.193 -14.869 6.612 1.00 0.00 83 THR A CA 14
ATOM 22013 C C . THR A 1 53 ? 13.893 -14.428 5.184 1.00 0.00 83 THR A C 14
ATOM 22014 O O . THR A 1 53 ? 14.222 -15.127 4.226 1.00 0.00 83 THR A O 14
ATOM 22025 N N . GLY A 1 54 ? 13.268 -13.262 5.048 1.00 0.00 84 GLY A N 14
ATOM 22026 C CA . GLY A 1 54 ? 12.936 -12.748 3.732 1.00 0.00 84 GLY A CA 14
ATOM 22027 C C . GLY A 1 54 ? 11.532 -13.123 3.300 1.00 0.00 84 GLY A C 14
ATOM 22028 O O . GLY A 1 54 ? 11.240 -13.198 2.106 1.00 0.00 84 GLY A O 14
ATOM 22032 N N . LEU A 1 55 ? 10.660 -13.362 4.274 1.00 0.00 85 LEU A N 14
ATOM 22033 C CA . LEU A 1 55 ? 9.278 -13.734 3.989 1.00 0.00 85 LEU A CA 14
ATOM 22034 C C . LEU A 1 55 ? 8.353 -12.528 4.115 1.00 0.00 85 LEU A C 14
ATOM 22035 O O . LEU A 1 55 ? 8.541 -11.675 4.983 1.00 0.00 85 LEU A O 14
ATOM 22051 N N . HIS A 1 56 ? 7.351 -12.464 3.244 1.00 0.00 86 HIS A N 14
ATOM 22052 C CA . HIS A 1 56 ? 6.393 -11.363 3.259 1.00 0.00 86 HIS A CA 14
ATOM 22053 C C . HIS A 1 56 ? 5.905 -11.088 4.678 1.00 0.00 86 HIS A C 14
ATOM 22054 O O . HIS A 1 56 ? 5.015 -11.773 5.184 1.00 0.00 86 HIS A O 14
ATOM 22069 N N . LYS A 1 57 ? 6.492 -10.082 5.316 1.00 0.00 87 LYS A N 14
ATOM 22070 C CA . LYS A 1 57 ? 6.118 -9.715 6.677 1.00 0.00 87 LYS A CA 14
ATOM 22071 C C . LYS A 1 57 ? 4.600 -9.672 6.830 1.00 0.00 87 LYS A C 14
ATOM 22072 O O . LYS A 1 57 ? 4.035 -10.344 7.692 1.00 0.00 87 LYS A O 14
ATOM 22091 N N . GLY A 1 58 ? 3.947 -8.878 5.988 1.00 0.00 88 GLY A N 14
ATOM 22092 C CA . GLY A 1 58 ? 2.502 -8.763 6.046 1.00 0.00 88 GLY A CA 14
ATOM 22093 C C . GLY A 1 58 ? 2.025 -7.335 5.869 1.00 0.00 88 GLY A C 14
ATOM 22094 O O . GLY A 1 58 ? 1.116 -6.886 6.568 1.00 0.00 88 GLY A O 14
ATOM 22098 N N . CYS A 1 59 ? 2.641 -6.619 4.935 1.00 0.00 89 CYS A N 14
ATOM 22099 C CA . CYS A 1 59 ? 2.276 -5.232 4.670 1.00 0.00 89 CYS A CA 14
ATOM 22100 C C . CYS A 1 59 ? 2.969 -4.718 3.412 1.00 0.00 89 CYS A C 14
ATOM 22101 O O . CYS A 1 59 ? 3.896 -5.346 2.902 1.00 0.00 89 CYS A O 14
ATOM 22109 N N . ALA A 1 60 ? 2.512 -3.573 2.917 1.00 0.00 90 ALA A N 14
ATOM 22110 C CA . ALA A 1 60 ? 3.088 -2.974 1.719 1.00 0.00 90 ALA A CA 14
ATOM 22111 C C . ALA A 1 60 ? 2.775 -1.484 1.646 1.00 0.00 90 ALA A C 14
ATOM 22112 O O . ALA A 1 60 ? 1.748 -1.029 2.149 1.00 0.00 90 ALA A O 14
ATOM 22119 N N . PHE A 1 61 ? 3.669 -0.727 1.017 1.00 0.00 91 PHE A N 14
ATOM 22120 C CA . PHE A 1 61 ? 3.489 0.714 0.880 1.00 0.00 91 PHE A CA 14
ATOM 22121 C C . PHE A 1 61 ? 2.905 1.061 -0.487 1.00 0.00 91 PHE A C 14
ATOM 22122 O O . PHE A 1 61 ? 3.523 0.809 -1.522 1.00 0.00 91 PHE A O 14
ATOM 22139 N N . LEU A 1 62 ? 1.709 1.640 -0.482 1.00 0.00 92 LEU A N 14
ATOM 22140 C CA . LEU A 1 62 ? 1.039 2.022 -1.720 1.00 0.00 92 LEU A CA 14
ATOM 22141 C C . LEU A 1 62 ? 1.021 3.539 -1.884 1.00 0.00 92 LEU A C 14
ATOM 22142 O O . LEU A 1 62 ? 0.589 4.266 -0.988 1.00 0.00 92 LEU A O 14
ATOM 22158 N N . THR A 1 63 ? 1.490 4.010 -3.035 1.00 0.00 93 THR A N 14
ATOM 22159 C CA . THR A 1 63 ? 1.526 5.440 -3.317 1.00 0.00 93 THR A CA 14
ATOM 22160 C C . THR A 1 63 ? 0.602 5.795 -4.476 1.00 0.00 93 THR A C 14
ATOM 22161 O O . THR A 1 63 ? 0.817 5.365 -5.609 1.00 0.00 93 THR A O 14
ATOM 22172 N N . TYR A 1 64 ? -0.427 6.583 -4.185 1.00 0.00 94 TYR A N 14
ATOM 22173 C CA . TYR A 1 64 ? -1.386 6.995 -5.203 1.00 0.00 94 TYR A CA 14
ATOM 22174 C C . TYR A 1 64 ? -0.914 8.258 -5.917 1.00 0.00 94 TYR A C 14
ATOM 22175 O O . TYR A 1 64 ? -0.385 9.178 -5.291 1.00 0.00 94 TYR A O 14
ATOM 22193 N N . CYS A 1 65 ? -1.108 8.295 -7.230 1.00 0.00 95 CYS A N 14
ATOM 22194 C CA . CYS A 1 65 ? -0.702 9.445 -8.031 1.00 0.00 95 CYS A CA 14
ATOM 22195 C C . CYS A 1 65 ? -1.390 10.716 -7.545 1.00 0.00 95 CYS A C 14
ATOM 22196 O O . CYS A 1 65 ? -0.791 11.791 -7.531 1.00 0.00 95 CYS A O 14
ATOM 22204 N N . ALA A 1 66 ? -2.652 10.586 -7.149 1.00 0.00 96 ALA A N 14
ATOM 22205 C CA . ALA A 1 66 ? -3.421 11.724 -6.662 1.00 0.00 96 ALA A CA 14
ATOM 22206 C C . ALA A 1 66 ? -3.763 11.564 -5.185 1.00 0.00 96 ALA A C 14
ATOM 22207 O O . ALA A 1 66 ? -3.580 10.491 -4.608 1.00 0.00 96 ALA A O 14
ATOM 22214 N N . ARG A 1 67 ? -4.260 12.636 -4.577 1.00 0.00 97 ARG A N 14
ATOM 22215 C CA . ARG A 1 67 ? -4.625 12.615 -3.166 1.00 0.00 97 ARG A CA 14
ATOM 22216 C C . ARG A 1 67 ? -5.998 11.979 -2.970 1.00 0.00 97 ARG A C 14
ATOM 22217 O O . ARG A 1 67 ? -6.174 11.108 -2.117 1.00 0.00 97 ARG A O 14
ATOM 22238 N N . ASP A 1 68 ? -6.968 12.420 -3.763 1.00 0.00 98 ASP A N 14
ATOM 22239 C CA . ASP A 1 68 ? -8.325 11.894 -3.677 1.00 0.00 98 ASP A CA 14
ATOM 22240 C C . ASP A 1 68 ? -8.327 10.373 -3.803 1.00 0.00 98 ASP A C 14
ATOM 22241 O O . ASP A 1 68 ? -8.838 9.669 -2.933 1.00 0.00 98 ASP A O 14
ATOM 22250 N N . SER A 1 69 ? -7.754 9.874 -4.894 1.00 0.00 99 SER A N 14
ATOM 22251 C CA . SER A 1 69 ? -7.694 8.438 -5.136 1.00 0.00 99 SER A CA 14
ATOM 22252 C C . SER A 1 69 ? -7.311 7.687 -3.864 1.00 0.00 99 SER A C 14
ATOM 22253 O O . SER A 1 69 ? -7.849 6.618 -3.576 1.00 0.00 99 SER A O 14
ATOM 22261 N N . ALA A 1 70 ? -6.379 8.256 -3.107 1.00 0.00 100 ALA A N 14
ATOM 22262 C CA . ALA A 1 70 ? -5.925 7.643 -1.865 1.00 0.00 100 ALA A CA 14
ATOM 22263 C C . ALA A 1 70 ? -7.005 7.714 -0.791 1.00 0.00 100 ALA A C 14
ATOM 22264 O O . ALA A 1 70 ? -7.385 6.696 -0.210 1.00 0.00 100 ALA A O 14
ATOM 22271 N N . LEU A 1 71 ? -7.496 8.920 -0.531 1.00 0.00 101 LEU A N 14
ATOM 22272 C CA . LEU A 1 71 ? -8.533 9.124 0.474 1.00 0.00 101 LEU A CA 14
ATOM 22273 C C . LEU A 1 71 ? -9.686 8.146 0.273 1.00 0.00 101 LEU A C 14
ATOM 22274 O O . LEU A 1 71 ? -10.150 7.512 1.222 1.00 0.00 101 LEU A O 14
ATOM 22290 N N . LYS A 1 72 ? -10.144 8.026 -0.968 1.00 0.00 102 LYS A N 14
ATOM 22291 C CA . LYS A 1 72 ? -11.240 7.123 -1.296 1.00 0.00 102 LYS A CA 14
ATOM 22292 C C . LYS A 1 72 ? -10.878 5.681 -0.954 1.00 0.00 102 LYS A C 14
ATOM 22293 O O . LYS A 1 72 ? -11.458 5.084 -0.047 1.00 0.00 102 LYS A O 14
ATOM 22312 N N . ALA A 1 73 ? -9.916 5.128 -1.686 1.00 0.00 103 ALA A N 14
ATOM 22313 C CA . ALA A 1 73 ? -9.475 3.757 -1.457 1.00 0.00 103 ALA A CA 14
ATOM 22314 C C . ALA A 1 73 ? -9.185 3.513 0.020 1.00 0.00 103 ALA A C 14
ATOM 22315 O O . ALA A 1 73 ? -9.386 2.410 0.527 1.00 0.00 103 ALA A O 14
ATOM 22322 N N . GLN A 1 74 ? -8.713 4.550 0.705 1.00 0.00 104 GLN A N 14
ATOM 22323 C CA . GLN A 1 74 ? -8.394 4.446 2.124 1.00 0.00 104 GLN A CA 14
ATOM 22324 C C . GLN A 1 74 ? -9.662 4.284 2.956 1.00 0.00 104 GLN A C 14
ATOM 22325 O O . GLN A 1 74 ? -9.860 3.261 3.612 1.00 0.00 104 GLN A O 14
ATOM 22339 N N . SER A 1 75 ? -10.519 5.300 2.925 1.00 0.00 105 SER A N 14
ATOM 22340 C CA . SER A 1 75 ? -11.766 5.272 3.679 1.00 0.00 105 SER A CA 14
ATOM 22341 C C . SER A 1 75 ? -12.785 4.355 3.011 1.00 0.00 105 SER A C 14
ATOM 22342 O O . SER A 1 75 ? -13.888 4.159 3.519 1.00 0.00 105 SER A O 14
ATOM 22350 N N . ALA A 1 76 ? -12.406 3.794 1.867 1.00 0.00 106 ALA A N 14
ATOM 22351 C CA . ALA A 1 76 ? -13.285 2.895 1.128 1.00 0.00 106 ALA A CA 14
ATOM 22352 C C . ALA A 1 76 ? -12.918 1.437 1.384 1.00 0.00 106 ALA A C 14
ATOM 22353 O O . ALA A 1 76 ? -13.733 0.537 1.179 1.00 0.00 106 ALA A O 14
ATOM 22360 N N . LEU A 1 77 ? -11.688 1.211 1.831 1.00 0.00 107 LEU A N 14
ATOM 22361 C CA . LEU A 1 77 ? -11.213 -0.139 2.113 1.00 0.00 107 LEU A CA 14
ATOM 22362 C C . LEU A 1 77 ? -10.960 -0.326 3.606 1.00 0.00 107 LEU A C 14
ATOM 22363 O O . LEU A 1 77 ? -11.305 -1.360 4.180 1.00 0.00 107 LEU A O 14
ATOM 22379 N N . HIS A 1 78 ? -10.358 0.681 4.230 1.00 0.00 108 HIS A N 14
ATOM 22380 C CA . HIS A 1 78 ? -10.062 0.629 5.657 1.00 0.00 108 HIS A CA 14
ATOM 22381 C C . HIS A 1 78 ? -11.213 -0.010 6.428 1.00 0.00 108 HIS A C 14
ATOM 22382 O O . HIS A 1 78 ? -12.288 0.576 6.555 1.00 0.00 108 HIS A O 14
ATOM 22396 N N . GLU A 1 79 ? -10.980 -1.215 6.939 1.00 0.00 109 GLU A N 14
ATOM 22397 C CA . GLU A 1 79 ? -11.999 -1.933 7.695 1.00 0.00 109 GLU A CA 14
ATOM 22398 C C . GLU A 1 79 ? -13.273 -2.099 6.871 1.00 0.00 109 GLU A C 14
ATOM 22399 O O . GLU A 1 79 ? -14.380 -1.930 7.381 1.00 0.00 109 GLU A O 14
ATOM 22411 N N . GLN A 1 80 ? -13.106 -2.430 5.595 1.00 0.00 110 GLN A N 14
ATOM 22412 C CA . GLN A 1 80 ? -14.241 -2.618 4.700 1.00 0.00 110 GLN A CA 14
ATOM 22413 C C . GLN A 1 80 ? -14.083 -3.894 3.880 1.00 0.00 110 GLN A C 14
ATOM 22414 O O . GLN A 1 80 ? -15.027 -4.670 3.730 1.00 0.00 110 GLN A O 14
ATOM 22428 N N . LYS A 1 81 ? -12.883 -4.105 3.349 1.00 0.00 111 LYS A N 14
ATOM 22429 C CA . LYS A 1 81 ? -12.600 -5.287 2.544 1.00 0.00 111 LYS A CA 14
ATOM 22430 C C . LYS A 1 81 ? -11.871 -6.344 3.368 1.00 0.00 111 LYS A C 14
ATOM 22431 O O . LYS A 1 81 ? -11.480 -6.097 4.509 1.00 0.00 111 LYS A O 14
ATOM 22450 N N . THR A 1 82 ? -11.690 -7.524 2.781 1.00 0.00 112 THR A N 14
ATOM 22451 C CA . THR A 1 82 ? -11.009 -8.618 3.461 1.00 0.00 112 THR A CA 14
ATOM 22452 C C . THR A 1 82 ? -10.411 -9.600 2.459 1.00 0.00 112 THR A C 14
ATOM 22453 O O . THR A 1 82 ? -11.136 -10.288 1.740 1.00 0.00 112 THR A O 14
ATOM 22464 N N . LEU A 1 83 ? -9.084 -9.661 2.418 1.00 0.00 113 LEU A N 14
ATOM 22465 C CA . LEU A 1 83 ? -8.388 -10.560 1.504 1.00 0.00 113 LEU A CA 14
ATOM 22466 C C . LEU A 1 83 ? -8.711 -12.016 1.821 1.00 0.00 113 LEU A C 14
ATOM 22467 O O . LEU A 1 83 ? -9.105 -12.362 2.936 1.00 0.00 113 LEU A O 14
ATOM 22483 N N . PRO A 1 84 ? -8.538 -12.893 0.821 1.00 0.00 114 PRO A N 14
ATOM 22484 C CA . PRO A 1 84 ? -8.803 -14.327 0.970 1.00 0.00 114 PRO A CA 14
ATOM 22485 C C . PRO A 1 84 ? -7.786 -15.013 1.877 1.00 0.00 114 PRO A C 14
ATOM 22486 O O . PRO A 1 84 ? -6.628 -15.192 1.503 1.00 0.00 114 PRO A O 14
ATOM 22497 N N . GLY A 1 85 ? -8.228 -15.395 3.072 1.00 0.00 115 GLY A N 14
ATOM 22498 C CA . GLY A 1 85 ? -7.344 -16.057 4.013 1.00 0.00 115 GLY A CA 14
ATOM 22499 C C . GLY A 1 85 ? -7.034 -15.195 5.221 1.00 0.00 115 GLY A C 14
ATOM 22500 O O . GLY A 1 85 ? -6.138 -15.512 6.003 1.00 0.00 115 GLY A O 14
ATOM 22504 N N . MET A 1 86 ? -7.774 -14.102 5.372 1.00 0.00 116 MET A N 14
ATOM 22505 C CA . MET A 1 86 ? -7.573 -13.193 6.494 1.00 0.00 116 MET A CA 14
ATOM 22506 C C . MET A 1 86 ? -8.866 -13.005 7.281 1.00 0.00 116 MET A C 14
ATOM 22507 O O . MET A 1 86 ? -9.887 -12.602 6.727 1.00 0.00 116 MET A O 14
ATOM 22521 N N . ASN A 1 87 ? -8.814 -13.301 8.576 1.00 0.00 117 ASN A N 14
ATOM 22522 C CA . ASN A 1 87 ? -9.982 -13.165 9.439 1.00 0.00 117 ASN A CA 14
ATOM 22523 C C . ASN A 1 87 ? -10.342 -11.696 9.640 1.00 0.00 117 ASN A C 14
ATOM 22524 O O . ASN A 1 87 ? -11.517 -11.343 9.740 1.00 0.00 117 ASN A O 14
ATOM 22535 N N . ARG A 1 88 ? -9.323 -10.845 9.697 1.00 0.00 118 ARG A N 14
ATOM 22536 C CA . ARG A 1 88 ? -9.531 -9.415 9.887 1.00 0.00 118 ARG A CA 14
ATOM 22537 C C . ARG A 1 88 ? -9.581 -8.690 8.545 1.00 0.00 118 ARG A C 14
ATOM 22538 O O . ARG A 1 88 ? -9.017 -9.140 7.547 1.00 0.00 118 ARG A O 14
ATOM 22559 N N . PRO A 1 89 ? -10.271 -7.541 8.518 1.00 0.00 119 PRO A N 14
ATOM 22560 C CA . PRO A 1 89 ? -10.411 -6.729 7.305 1.00 0.00 119 PRO A CA 14
ATOM 22561 C C . PRO A 1 89 ? -9.100 -6.065 6.898 1.00 0.00 119 PRO A C 14
ATOM 22562 O O . PRO A 1 89 ? -8.084 -6.205 7.580 1.00 0.00 119 PRO A O 14
ATOM 22573 N N . ILE A 1 90 ? -9.129 -5.342 5.783 1.00 0.00 120 ILE A N 14
ATOM 22574 C CA . ILE A 1 90 ? -7.943 -4.656 5.287 1.00 0.00 120 ILE A CA 14
ATOM 22575 C C . ILE A 1 90 ? -7.802 -3.275 5.919 1.00 0.00 120 ILE A C 14
ATOM 22576 O O . ILE A 1 90 ? -8.685 -2.428 5.786 1.00 0.00 120 ILE A O 14
ATOM 22592 N N . GLN A 1 91 ? -6.686 -3.056 6.606 1.00 0.00 121 GLN A N 14
ATOM 22593 C CA . GLN A 1 91 ? -6.429 -1.777 7.258 1.00 0.00 121 GLN A CA 14
ATOM 22594 C C . GLN A 1 91 ? -5.484 -0.921 6.423 1.00 0.00 121 GLN A C 14
ATOM 22595 O O . GLN A 1 91 ? -4.348 -1.312 6.155 1.00 0.00 121 GLN A O 14
ATOM 22609 N N . VAL A 1 92 ? -5.961 0.251 6.013 1.00 0.00 122 VAL A N 14
ATOM 22610 C CA . VAL A 1 92 ? -5.158 1.164 5.209 1.00 0.00 122 VAL A CA 14
ATOM 22611 C C . VAL A 1 92 ? -5.160 2.568 5.803 1.00 0.00 122 VAL A C 14
ATOM 22612 O O . VAL A 1 92 ? -6.208 3.203 5.919 1.00 0.00 122 VAL A O 14
ATOM 22625 N N . LYS A 1 93 ? -3.979 3.047 6.179 1.00 0.00 123 LYS A N 14
ATOM 22626 C CA . LYS A 1 93 ? -3.843 4.377 6.761 1.00 0.00 123 LYS A CA 14
ATOM 22627 C C . LYS A 1 93 ? -2.748 5.170 6.055 1.00 0.00 123 LYS A C 14
ATOM 22628 O O . LYS A 1 93 ? -1.804 4.610 5.498 1.00 0.00 123 LYS A O 14
ATOM 22647 N N . PRO A 1 94 ? -2.873 6.505 6.080 1.00 0.00 124 PRO A N 14
ATOM 22648 C CA . PRO A 1 94 ? -1.901 7.403 5.449 1.00 0.00 124 PRO A CA 14
ATOM 22649 C C . PRO A 1 94 ? -0.564 7.417 6.181 1.00 0.00 124 PRO A C 14
ATOM 22650 O O . PRO A 1 94 ? -0.319 8.275 7.028 1.00 0.00 124 PRO A O 14
ATOM 22661 N N . ALA A 1 95 ? 0.298 6.461 5.848 1.00 0.00 125 ALA A N 14
ATOM 22662 C CA . ALA A 1 95 ? 1.611 6.366 6.473 1.00 0.00 125 ALA A CA 14
ATOM 22663 C C . ALA A 1 95 ? 2.164 7.748 6.802 1.00 0.00 125 ALA A C 14
ATOM 22664 O O . ALA A 1 95 ? 2.549 8.019 7.939 1.00 0.00 125 ALA A O 14
ATOM 22671 N N . ALA A 1 96 ? 2.202 8.619 5.799 1.00 0.00 126 ALA A N 14
ATOM 22672 C CA . ALA A 1 96 ? 2.707 9.974 5.982 1.00 0.00 126 ALA A CA 14
ATOM 22673 C C . ALA A 1 96 ? 1.566 10.985 6.024 1.00 0.00 126 ALA A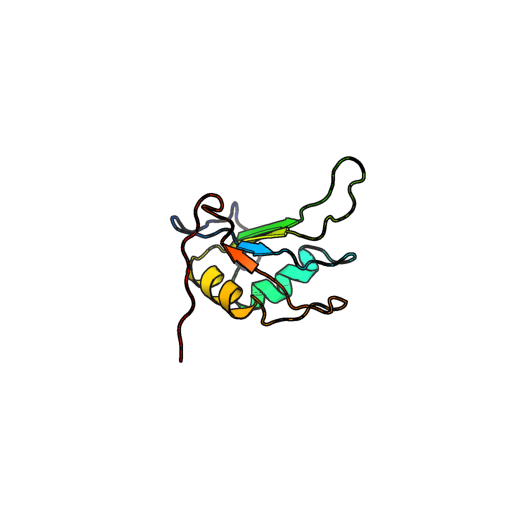 C 14
ATOM 22674 O O . ALA A 1 96 ? 1.128 11.484 4.988 1.00 0.00 126 ALA A O 14
ATOM 22681 N N . SER A 1 97 ? 1.089 11.282 7.229 1.00 0.00 127 SER A N 14
ATOM 22682 C CA . SER A 1 97 ? -0.005 12.230 7.405 1.00 0.00 127 SER A CA 14
ATOM 22683 C C . SER A 1 97 ? 0.530 13.640 7.636 1.00 0.00 127 SER A C 14
ATOM 22684 O O . SER A 1 97 ? 0.818 14.027 8.768 1.00 0.00 127 SER A O 14
ATOM 22692 N N . GLU A 1 98 ? 0.659 14.401 6.554 1.00 0.00 128 GLU A N 14
ATOM 22693 C CA . GLU A 1 98 ? 1.160 15.768 6.639 1.00 0.00 128 GLU A CA 14
ATOM 22694 C C . GLU A 1 98 ? 0.140 16.757 6.082 1.00 0.00 128 GLU A C 14
ATOM 22695 O O . GLU A 1 98 ? 0.055 16.964 4.873 1.00 0.00 128 GLU A O 14
ATOM 22707 N N . GLY A 1 99 ? -0.634 17.366 6.976 1.00 0.00 129 GLY A N 14
ATOM 22708 C CA . GLY A 1 99 ? -1.639 18.325 6.557 1.00 0.00 129 GLY A CA 14
ATOM 22709 C C . GLY A 1 99 ? -2.172 19.149 7.712 1.00 0.00 129 GLY A C 14
ATOM 22710 O O . GLY A 1 99 ? -2.373 20.356 7.580 1.00 0.00 129 GLY A O 14
ATOM 22714 N N . ARG A 1 100 ? -2.403 18.496 8.846 1.00 0.00 130 ARG A N 14
ATOM 22715 C CA . ARG A 1 100 ? -2.919 19.176 10.028 1.00 0.00 130 ARG A CA 14
ATOM 22716 C C . ARG A 1 100 ? -2.134 20.455 10.305 1.00 0.00 130 ARG A C 14
ATOM 22717 O O . ARG A 1 100 ? -1.012 20.411 10.806 1.00 0.00 130 ARG A O 14
ATOM 22738 N N . GLY A 1 101 ? -2.734 21.594 9.974 1.00 0.00 131 GLY A N 14
ATOM 22739 C CA . GLY A 1 101 ? -2.077 22.870 10.193 1.00 0.00 131 GLY A CA 14
ATOM 22740 C C . GLY A 1 101 ? -3.063 23.995 10.436 1.00 0.00 131 GLY A C 14
ATOM 22741 O O . GLY A 1 101 ? -3.623 24.114 11.525 1.00 0.00 131 GLY A O 14
ATOM 22745 N N . GLU A 1 102 ? -3.274 24.825 9.419 1.00 0.00 132 GLU A N 14
ATOM 22746 C CA . GLU A 1 102 ? -4.197 25.948 9.529 1.00 0.00 132 GLU A CA 14
ATOM 22747 C C . GLU A 1 102 ? -3.856 26.817 10.736 1.00 0.00 132 GLU A C 14
ATOM 22748 O O . GLU A 1 102 ? -4.742 27.255 11.469 1.00 0.00 132 GLU A O 14
ATOM 22760 N N . SER A 1 103 ? -2.565 27.060 10.937 1.00 0.00 133 SER A N 14
ATOM 22761 C CA . SER A 1 103 ? -2.105 27.872 12.058 1.00 0.00 133 SER A CA 14
ATOM 22762 C C . SER A 1 103 ? -2.578 29.315 11.913 1.00 0.00 133 SER A C 14
ATOM 22763 O O . SER A 1 103 ? -2.429 29.926 10.856 1.00 0.00 133 SER A O 14
ATOM 22771 N N . GLY A 1 104 ? -3.150 29.854 12.986 1.00 0.00 134 GLY A N 14
ATOM 22772 C CA . GLY A 1 104 ? -3.637 31.221 12.959 1.00 0.00 134 GLY A CA 14
ATOM 22773 C C . GLY A 1 104 ? -4.131 31.687 14.314 1.00 0.00 134 GLY A C 14
ATOM 22774 O O . GLY A 1 104 ? -4.519 30.887 15.166 1.00 0.00 134 GLY A O 14
ATOM 22778 N N . PRO A 1 105 ? -4.119 33.011 14.529 1.00 0.00 135 PRO A N 14
ATOM 22779 C CA . PRO A 1 105 ? -4.565 33.612 15.790 1.00 0.00 135 PRO A CA 14
ATOM 22780 C C . PRO A 1 105 ? -6.073 33.494 15.986 1.00 0.00 135 PRO A C 14
ATOM 22781 O O . PRO A 1 105 ? -6.850 33.763 15.070 1.00 0.00 135 PRO A O 14
ATOM 22792 N N . SER A 1 106 ? -6.479 33.093 17.186 1.00 0.00 136 SER A N 14
ATOM 22793 C CA . SER A 1 106 ? -7.895 32.937 17.501 1.00 0.00 136 SER A CA 14
ATOM 22794 C C . SER A 1 106 ? -8.512 34.273 17.901 1.00 0.00 136 SER A C 14
ATOM 22795 O O . SER A 1 106 ? -7.825 35.292 17.968 1.00 0.00 136 SER A O 14
ATOM 22803 N N . SER A 1 107 ? -9.815 34.261 18.164 1.00 0.00 137 SER A N 14
ATOM 22804 C CA . SER A 1 107 ? -10.528 35.472 18.553 1.00 0.00 137 SER A CA 14
ATOM 22805 C C . SER A 1 107 ? -10.626 35.580 20.072 1.00 0.00 137 SER A C 14
ATOM 22806 O O . SER A 1 107 ? -10.484 34.589 20.787 1.00 0.00 137 SER A O 14
ATOM 22814 N N . GLY A 1 108 ? -10.871 36.793 20.558 1.00 0.00 138 GLY A N 14
ATOM 22815 C CA . GLY A 1 108 ? -10.983 37.010 21.989 1.00 0.00 138 GLY A CA 14
ATOM 22816 C C . GLY A 1 108 ? -9.797 37.764 22.556 1.00 0.00 138 GLY A C 14
ATOM 22817 O O . GLY A 1 108 ? -9.720 37.996 23.763 1.00 0.00 138 GLY A O 14
ATOM 22821 N N . GLY A 1 1 ? -13.336 4.360 -19.753 1.00 0.00 31 GLY A N 15
ATOM 22822 C CA . GLY A 1 1 ? -11.930 4.594 -19.478 1.00 0.00 31 GLY A CA 15
ATOM 22823 C C . GLY A 1 1 ? -11.026 4.005 -20.542 1.00 0.00 31 GLY A C 15
ATOM 22824 O O . GLY A 1 1 ? -11.404 3.060 -21.234 1.00 0.00 31 GLY A O 15
ATOM 22828 N N . SER A 1 2 ? -9.828 4.565 -20.674 1.00 0.00 32 SER A N 15
ATOM 22829 C CA . SER A 1 2 ? -8.868 4.093 -21.666 1.00 0.00 32 SER A CA 15
ATOM 22830 C C . SER A 1 2 ? -7.458 4.566 -21.326 1.00 0.00 32 SER A C 15
ATOM 22831 O O . SER A 1 2 ? -7.259 5.330 -20.381 1.00 0.00 32 SER A O 15
ATOM 22839 N N . SER A 1 3 ? -6.483 4.107 -22.104 1.00 0.00 33 SER A N 15
ATOM 22840 C CA . SER A 1 3 ? -5.090 4.479 -21.884 1.00 0.00 33 SER A CA 15
ATOM 22841 C C . SER A 1 3 ? -4.203 3.952 -23.008 1.00 0.00 33 SER A C 15
ATOM 22842 O O . SER A 1 3 ? -4.508 2.935 -23.630 1.00 0.00 33 SER A O 15
ATOM 22850 N N . GLY A 1 4 ? -3.103 4.653 -23.262 1.00 0.00 34 GLY A N 15
ATOM 22851 C CA . GLY A 1 4 ? -2.187 4.241 -24.311 1.00 0.00 34 GLY A CA 15
ATOM 22852 C C . GLY A 1 4 ? -0.737 4.320 -23.878 1.00 0.00 34 GLY A C 15
ATOM 22853 O O . GLY A 1 4 ? -0.361 3.775 -22.840 1.00 0.00 34 GLY A O 15
ATOM 22857 N N . SER A 1 5 ? 0.081 4.998 -24.676 1.00 0.00 35 SER A N 15
ATOM 22858 C CA . SER A 1 5 ? 1.501 5.141 -24.373 1.00 0.00 35 SER A CA 15
ATOM 22859 C C . SER A 1 5 ? 1.703 5.666 -22.955 1.00 0.00 35 SER A C 15
ATOM 22860 O O . SER A 1 5 ? 1.286 6.777 -22.627 1.00 0.00 35 SER A O 15
ATOM 22868 N N . SER A 1 6 ? 2.346 4.858 -22.118 1.00 0.00 36 SER A N 15
ATOM 22869 C CA . SER A 1 6 ? 2.600 5.238 -20.733 1.00 0.00 36 SER A CA 15
ATOM 22870 C C . SER A 1 6 ? 4.061 5.632 -20.538 1.00 0.00 36 SER A C 15
ATOM 22871 O O . SER A 1 6 ? 4.887 5.460 -21.433 1.00 0.00 36 SER A O 15
ATOM 22879 N N . GLY A 1 7 ? 4.372 6.163 -19.359 1.00 0.00 37 GLY A N 15
ATOM 22880 C CA . GLY A 1 7 ? 5.733 6.574 -19.066 1.00 0.00 37 GLY A CA 15
ATOM 22881 C C . GLY A 1 7 ? 5.947 6.863 -17.594 1.00 0.00 37 GLY A C 15
ATOM 22882 O O . GLY A 1 7 ? 5.323 6.241 -16.734 1.00 0.00 37 GLY A O 15
ATOM 22886 N N . VAL A 1 8 ? 6.833 7.810 -17.301 1.00 0.00 38 VAL A N 15
ATOM 22887 C CA . VAL A 1 8 ? 7.129 8.180 -15.922 1.00 0.00 38 VAL A CA 15
ATOM 22888 C C . VAL A 1 8 ? 5.884 8.702 -15.214 1.00 0.00 38 VAL A C 15
ATOM 22889 O O . VAL A 1 8 ? 5.159 9.554 -15.728 1.00 0.00 38 VAL A O 15
ATOM 22902 N N . PRO A 1 9 ? 5.628 8.181 -14.005 1.00 0.00 39 PRO A N 15
ATOM 22903 C CA . PRO A 1 9 ? 4.471 8.580 -13.200 1.00 0.00 39 PRO A CA 15
ATOM 22904 C C . PRO A 1 9 ? 4.599 10.003 -12.667 1.00 0.00 39 PRO A C 15
ATOM 22905 O O . PRO A 1 9 ? 5.668 10.609 -12.739 1.00 0.00 39 PRO A O 15
ATOM 22916 N N . MET A 1 10 ? 3.503 10.531 -12.131 1.00 0.00 40 MET A N 15
ATOM 22917 C CA . MET A 1 10 ? 3.494 11.883 -11.585 1.00 0.00 40 MET A CA 15
ATOM 22918 C C . MET A 1 10 ? 2.550 11.980 -10.390 1.00 0.00 40 MET A C 15
ATOM 22919 O O . MET A 1 10 ? 1.379 11.612 -10.480 1.00 0.00 40 MET A O 15
ATOM 22933 N N . LYS A 1 11 ? 3.067 12.479 -9.273 1.00 0.00 41 LYS A N 15
ATOM 22934 C CA . LYS A 1 11 ? 2.271 12.626 -8.060 1.00 0.00 41 LYS A CA 15
ATOM 22935 C C . LYS A 1 11 ? 2.063 14.099 -7.721 1.00 0.00 41 LYS A C 15
ATOM 22936 O O . LYS A 1 11 ? 2.804 14.964 -8.189 1.00 0.00 41 LYS A O 15
ATOM 22955 N N . ASP A 1 12 ? 1.052 14.376 -6.905 1.00 0.00 42 ASP A N 15
ATOM 22956 C CA . ASP A 1 12 ? 0.749 15.744 -6.502 1.00 0.00 42 ASP A CA 15
ATOM 22957 C C . ASP A 1 12 ? 1.621 16.171 -5.325 1.00 0.00 42 ASP A C 15
ATOM 22958 O O . ASP A 1 12 ? 2.131 15.332 -4.581 1.00 0.00 42 ASP A O 15
ATOM 22967 N N . HIS A 1 13 ? 1.790 17.479 -5.164 1.00 0.00 43 HIS A N 15
ATOM 22968 C CA . HIS A 1 13 ? 2.602 18.017 -4.078 1.00 0.00 43 HIS A CA 15
ATOM 22969 C C . HIS A 1 13 ? 2.049 17.588 -2.722 1.00 0.00 43 HIS A C 15
ATOM 22970 O O . HIS A 1 13 ? 2.806 17.277 -1.802 1.00 0.00 43 HIS A O 15
ATOM 22985 N N . ASP A 1 14 ? 0.726 17.574 -2.606 1.00 0.00 44 ASP A N 15
ATOM 22986 C CA . ASP A 1 14 ? 0.071 17.183 -1.363 1.00 0.00 44 ASP A CA 15
ATOM 22987 C C . ASP A 1 14 ? -0.159 15.675 -1.321 1.00 0.00 44 ASP A C 15
ATOM 22988 O O . ASP A 1 14 ? -0.721 15.150 -0.360 1.00 0.00 44 ASP A O 15
ATOM 22997 N N . ALA A 1 15 ? 0.277 14.986 -2.370 1.00 0.00 45 ALA A N 15
ATOM 22998 C CA . ALA A 1 15 ? 0.119 13.539 -2.453 1.00 0.00 45 ALA A CA 15
ATOM 22999 C C . ALA A 1 15 ? 0.349 12.884 -1.095 1.00 0.00 45 ALA A C 15
ATOM 23000 O O . ALA A 1 15 ? 1.012 13.450 -0.226 1.00 0.00 45 ALA A O 15
ATOM 23007 N N . ILE A 1 16 ? -0.204 11.688 -0.920 1.00 0.00 46 ILE A N 15
ATOM 23008 C CA . ILE A 1 16 ? -0.058 10.956 0.332 1.00 0.00 46 ILE A CA 15
ATOM 23009 C C . ILE A 1 16 ? 0.356 9.510 0.079 1.00 0.00 46 ILE A C 15
ATOM 23010 O O . ILE A 1 16 ? -0.050 8.901 -0.911 1.00 0.00 46 ILE A O 15
ATOM 23026 N N . LYS A 1 17 ? 1.165 8.966 0.981 1.00 0.00 47 LYS A N 15
ATOM 23027 C CA . LYS A 1 17 ? 1.632 7.590 0.859 1.00 0.00 47 LYS A CA 15
ATOM 23028 C C . LYS A 1 17 ? 0.863 6.668 1.800 1.00 0.00 47 LYS A C 15
ATOM 23029 O O . LYS A 1 17 ? 1.083 6.677 3.011 1.00 0.00 47 LYS A O 15
ATOM 23048 N N . LEU A 1 18 ? -0.039 5.873 1.235 1.00 0.00 48 LEU A N 15
ATOM 23049 C CA . LEU A 1 18 ? -0.840 4.943 2.023 1.00 0.00 48 LEU A CA 15
ATOM 23050 C C . LEU A 1 18 ? -0.040 3.692 2.369 1.00 0.00 48 LEU A C 15
ATOM 23051 O O . LEU A 1 18 ? 0.823 3.263 1.602 1.00 0.00 48 LEU A O 15
ATOM 23067 N N . PHE A 1 19 ? -0.333 3.109 3.527 1.00 0.00 49 PHE A N 15
ATOM 23068 C CA . PHE A 1 19 ? 0.359 1.906 3.973 1.00 0.00 49 PHE A CA 15
ATOM 23069 C C . PHE A 1 19 ? -0.638 0.818 4.362 1.00 0.00 49 PHE A C 15
ATOM 23070 O O . PHE A 1 19 ? -1.637 1.085 5.031 1.00 0.00 49 PHE A O 15
ATOM 23087 N N . VAL A 1 20 ? -0.361 -0.410 3.936 1.00 0.00 50 VAL A N 15
ATOM 23088 C CA . VAL A 1 20 ? -1.232 -1.539 4.239 1.00 0.00 50 VAL A CA 15
ATOM 23089 C C . VAL A 1 20 ? -0.558 -2.512 5.200 1.00 0.00 50 VAL A C 15
ATOM 23090 O O . VAL A 1 20 ? 0.613 -2.853 5.035 1.00 0.00 50 VAL A O 15
ATOM 23103 N N . GLY A 1 21 ? -1.306 -2.955 6.206 1.00 0.00 51 GLY A N 15
ATOM 23104 C CA . GLY A 1 21 ? -0.763 -3.885 7.180 1.00 0.00 51 GLY A CA 15
ATOM 23105 C C . GLY A 1 21 ? -1.646 -5.101 7.375 1.00 0.00 51 GLY A C 15
ATOM 23106 O O . GLY A 1 21 ? -1.701 -5.667 8.466 1.00 0.00 51 GLY A O 15
ATOM 23110 N N . GLN A 1 22 ? -2.341 -5.502 6.315 1.00 0.00 52 GLN A N 15
ATOM 23111 C CA . GLN A 1 22 ? -3.228 -6.658 6.377 1.00 0.00 52 GLN A CA 15
ATOM 23112 C C . GLN A 1 22 ? -3.005 -7.580 5.182 1.00 0.00 52 GLN A C 15
ATOM 23113 O O . GLN A 1 22 ? -3.956 -8.117 4.615 1.00 0.00 52 GLN A O 15
ATOM 23127 N N . ILE A 1 23 ? -1.743 -7.757 4.806 1.00 0.00 53 ILE A N 15
ATOM 23128 C CA . ILE A 1 23 ? -1.395 -8.614 3.680 1.00 0.00 53 ILE A CA 15
ATOM 23129 C C . ILE A 1 23 ? -0.849 -9.955 4.158 1.00 0.00 53 ILE A C 15
ATOM 23130 O O . ILE A 1 23 ? 0.199 -10.034 4.801 1.00 0.00 53 ILE A O 15
ATOM 23146 N N . PRO A 1 24 ? -1.573 -11.038 3.837 1.00 0.00 54 PRO A N 15
ATOM 23147 C CA . PRO A 1 24 ? -1.179 -12.396 4.221 1.00 0.00 54 PRO A CA 15
ATOM 23148 C C . PRO A 1 24 ? 0.055 -12.878 3.467 1.00 0.00 54 PRO A C 15
ATOM 23149 O O . PRO A 1 24 ? 0.755 -12.087 2.834 1.00 0.00 54 PRO A O 15
ATOM 23160 N N . ARG A 1 25 ? 0.317 -14.179 3.538 1.00 0.00 55 ARG A N 15
ATOM 23161 C CA . ARG A 1 25 ? 1.468 -14.765 2.862 1.00 0.00 55 ARG A CA 15
ATOM 23162 C C . ARG A 1 25 ? 1.026 -15.614 1.674 1.00 0.00 55 ARG A C 15
ATOM 23163 O O . ARG A 1 25 ? 0.303 -16.596 1.834 1.00 0.00 55 ARG A O 15
ATOM 23184 N N . GLY A 1 26 ? 1.467 -15.227 0.480 1.00 0.00 56 GLY A N 15
ATOM 23185 C CA . GLY A 1 26 ? 1.106 -15.963 -0.717 1.00 0.00 56 GLY A CA 15
ATOM 23186 C C . GLY A 1 26 ? 0.758 -15.049 -1.876 1.00 0.00 56 GLY A C 15
ATOM 23187 O O . GLY A 1 26 ? 0.816 -15.457 -3.037 1.00 0.00 56 GLY A O 15
ATOM 23191 N N . LEU A 1 27 ? 0.393 -13.811 -1.562 1.00 0.00 57 LEU A N 15
ATOM 23192 C CA . LEU A 1 27 ? 0.032 -12.837 -2.586 1.00 0.00 57 LEU A CA 15
ATOM 23193 C C . LEU A 1 27 ? 1.134 -11.798 -2.763 1.00 0.00 57 LEU A C 15
ATOM 23194 O O . LEU A 1 27 ? 2.078 -11.740 -1.974 1.00 0.00 57 LEU A O 15
ATOM 23210 N N . ASP A 1 28 ? 1.007 -10.979 -3.800 1.00 0.00 58 ASP A N 15
ATOM 23211 C CA . ASP A 1 28 ? 1.991 -9.939 -4.078 1.00 0.00 58 ASP A CA 15
ATOM 23212 C C . ASP A 1 28 ? 1.312 -8.669 -4.582 1.00 0.00 58 ASP A C 15
ATOM 23213 O O . ASP A 1 28 ? 0.088 -8.613 -4.699 1.00 0.00 58 ASP A O 15
ATOM 23222 N N . GLU A 1 29 ? 2.115 -7.651 -4.877 1.00 0.00 59 GLU A N 15
ATOM 23223 C CA . GLU A 1 29 ? 1.591 -6.382 -5.366 1.00 0.00 59 GLU A CA 15
ATOM 23224 C C . GLU A 1 29 ? 0.741 -6.590 -6.616 1.00 0.00 59 GLU A C 15
ATOM 23225 O O . GLU A 1 29 ? -0.151 -5.795 -6.911 1.00 0.00 59 GLU A O 15
ATOM 23237 N N . GLN A 1 30 ? 1.026 -7.663 -7.346 1.00 0.00 60 GLN A N 15
ATOM 23238 C CA . GLN A 1 30 ? 0.289 -7.974 -8.566 1.00 0.00 60 GLN A CA 15
ATOM 23239 C C . GLN A 1 30 ? -1.143 -8.390 -8.245 1.00 0.00 60 GLN A C 15
ATOM 23240 O O . GLN A 1 30 ? -2.029 -8.306 -9.096 1.00 0.00 60 GLN A O 15
ATOM 23254 N N . ASP A 1 31 ? -1.362 -8.838 -7.014 1.00 0.00 61 ASP A N 15
ATOM 23255 C CA . ASP A 1 31 ? -2.687 -9.266 -6.581 1.00 0.00 61 ASP A CA 15
ATOM 23256 C C . ASP A 1 31 ? -3.416 -8.134 -5.863 1.00 0.00 61 ASP A C 15
ATOM 23257 O O . ASP A 1 31 ? -4.640 -8.159 -5.725 1.00 0.00 61 ASP A O 15
ATOM 23266 N N . LEU A 1 32 ? -2.657 -7.144 -5.408 1.00 0.00 62 LEU A N 15
ATOM 23267 C CA . LEU A 1 32 ? -3.230 -6.002 -4.703 1.00 0.00 62 LEU A CA 15
ATOM 23268 C C . LEU A 1 32 ? -3.502 -4.849 -5.664 1.00 0.00 62 LEU A C 15
ATOM 23269 O O . LEU A 1 32 ? -4.390 -4.029 -5.432 1.00 0.00 62 LEU A O 15
ATOM 23285 N N . LYS A 1 33 ? -2.732 -4.793 -6.745 1.00 0.00 63 LYS A N 15
ATOM 23286 C CA . LYS A 1 33 ? -2.890 -3.744 -7.744 1.00 0.00 63 LYS A CA 15
ATOM 23287 C C . LYS A 1 33 ? -4.320 -3.707 -8.274 1.00 0.00 63 LYS A C 15
ATOM 23288 O O . LYS A 1 33 ? -4.932 -2.647 -8.405 1.00 0.00 63 LYS A O 15
ATOM 23307 N N . PRO A 1 34 ? -4.867 -4.892 -8.584 1.00 0.00 64 PRO A N 15
ATOM 23308 C CA . PRO A 1 34 ? -6.232 -5.022 -9.102 1.00 0.00 64 PRO A CA 15
ATOM 23309 C C . PRO A 1 34 ? -7.242 -4.226 -8.282 1.00 0.00 64 PRO A C 15
ATOM 23310 O O . PRO A 1 34 ? -8.049 -3.475 -8.832 1.00 0.00 64 PRO A O 15
ATOM 23321 N N . LEU A 1 35 ? -7.191 -4.393 -6.966 1.00 0.00 65 LEU A N 15
ATOM 23322 C CA . LEU A 1 35 ? -8.101 -3.689 -6.069 1.00 0.00 65 LEU A CA 15
ATOM 23323 C C . LEU A 1 35 ? -7.789 -2.196 -6.039 1.00 0.00 65 LEU A C 15
ATOM 23324 O O . LEU A 1 35 ? -8.684 -1.361 -6.169 1.00 0.00 65 LEU A O 15
ATOM 23340 N N . PHE A 1 36 ? -6.513 -1.867 -5.868 1.00 0.00 66 PHE A N 15
ATOM 23341 C CA . PHE A 1 36 ? -6.082 -0.475 -5.822 1.00 0.00 66 PHE A CA 15
ATOM 23342 C C . PHE A 1 36 ? -6.368 0.227 -7.147 1.00 0.00 66 PHE A C 15
ATOM 23343 O O . PHE A 1 36 ? -6.518 1.447 -7.194 1.00 0.00 66 PHE A O 15
ATOM 23360 N N . GLU A 1 37 ? -6.440 -0.554 -8.220 1.00 0.00 67 GLU A N 15
ATOM 23361 C CA . GLU A 1 37 ? -6.706 -0.007 -9.545 1.00 0.00 67 GLU A CA 15
ATOM 23362 C C . GLU A 1 37 ? -8.200 0.234 -9.745 1.00 0.00 67 GLU A C 15
ATOM 23363 O O . GLU A 1 37 ? -8.622 0.749 -10.779 1.00 0.00 67 GLU A O 15
ATOM 23375 N N . GLU A 1 38 ? -8.992 -0.143 -8.746 1.00 0.00 68 GLU A N 15
ATOM 23376 C CA . GLU A 1 38 ? -10.439 0.031 -8.813 1.00 0.00 68 GLU A CA 15
ATOM 23377 C C . GLU A 1 38 ? -10.836 1.445 -8.400 1.00 0.00 68 GLU A C 15
ATOM 23378 O O . GLU A 1 38 ? -11.934 1.909 -8.709 1.00 0.00 68 GLU A O 15
ATOM 23390 N N . PHE A 1 39 ? -9.935 2.126 -7.699 1.00 0.00 69 PHE A N 15
ATOM 23391 C CA . PHE A 1 39 ? -10.191 3.487 -7.242 1.00 0.00 69 PHE A CA 15
ATOM 23392 C C . PHE A 1 39 ? -9.483 4.502 -8.134 1.00 0.00 69 PHE A C 15
ATOM 23393 O O . PHE A 1 39 ? -10.034 5.556 -8.452 1.00 0.00 69 PHE A O 15
ATOM 23410 N N . GLY A 1 40 ? -8.257 4.178 -8.534 1.00 0.00 70 GLY A N 15
ATOM 23411 C CA . GLY A 1 40 ? -7.494 5.071 -9.384 1.00 0.00 70 GLY A CA 15
ATOM 23412 C C . GLY A 1 40 ? -6.142 4.498 -9.762 1.00 0.00 70 GLY A C 15
ATOM 23413 O O . GLY A 1 40 ? -5.749 3.441 -9.269 1.00 0.00 70 GLY A O 15
ATOM 23417 N N . ARG A 1 41 ? -5.429 5.197 -10.639 1.00 0.00 71 ARG A N 15
ATOM 23418 C CA . ARG A 1 41 ? -4.114 4.750 -11.084 1.00 0.00 71 ARG A CA 15
ATOM 23419 C C . ARG A 1 41 ? -3.107 4.798 -9.939 1.00 0.00 71 ARG A C 15
ATOM 23420 O O . ARG A 1 41 ? -2.991 5.808 -9.244 1.00 0.00 71 ARG A O 15
ATOM 23441 N N . ILE A 1 42 ? -2.382 3.701 -9.749 1.00 0.00 72 ILE A N 15
ATOM 23442 C CA . ILE A 1 42 ? -1.384 3.620 -8.689 1.00 0.00 72 ILE A CA 15
ATOM 23443 C C . ILE A 1 42 ? -0.104 4.349 -9.082 1.00 0.00 72 ILE A C 15
ATOM 23444 O O . ILE A 1 42 ? 0.189 4.518 -10.266 1.00 0.00 72 ILE A O 15
ATOM 23460 N N . TYR A 1 43 ? 0.656 4.778 -8.081 1.00 0.00 73 TYR A N 15
ATOM 23461 C CA . TYR A 1 43 ? 1.906 5.490 -8.321 1.00 0.00 73 TYR A CA 15
ATOM 23462 C C . TYR A 1 43 ? 3.106 4.629 -7.937 1.00 0.00 73 TYR A C 15
ATOM 23463 O O . TYR A 1 43 ? 4.071 4.520 -8.693 1.00 0.00 73 TYR A O 15
ATOM 23481 N N . GLU A 1 44 ? 3.036 4.020 -6.758 1.00 0.00 74 GLU A N 15
ATOM 23482 C CA . GLU A 1 44 ? 4.116 3.168 -6.274 1.00 0.00 74 GLU A CA 15
ATOM 23483 C C . GLU A 1 44 ? 3.572 2.046 -5.395 1.00 0.00 74 GLU A C 15
ATOM 23484 O O . GLU A 1 44 ? 2.658 2.255 -4.596 1.00 0.00 74 GLU A O 15
ATOM 23496 N N . LEU A 1 45 ? 4.139 0.854 -5.548 1.00 0.00 75 LEU A N 15
ATOM 23497 C CA . LEU A 1 45 ? 3.712 -0.303 -4.770 1.00 0.00 75 LEU A CA 15
ATOM 23498 C C . LEU A 1 45 ? 4.897 -1.204 -4.438 1.00 0.00 75 LEU A C 15
ATOM 23499 O O . LEU A 1 45 ? 5.521 -1.781 -5.329 1.00 0.00 75 LEU A O 15
ATOM 23515 N N . THR A 1 46 ? 5.201 -1.323 -3.149 1.00 0.00 76 THR A N 15
ATOM 23516 C CA . THR A 1 46 ? 6.310 -2.155 -2.699 1.00 0.00 76 THR A CA 15
ATOM 23517 C C . THR A 1 46 ? 5.993 -2.818 -1.364 1.00 0.00 76 THR A C 15
ATOM 23518 O O . THR A 1 46 ? 5.678 -2.144 -0.383 1.00 0.00 76 THR A O 15
ATOM 23529 N N . VAL A 1 47 ? 6.079 -4.145 -1.333 1.00 0.00 77 VAL A N 15
ATOM 23530 C CA . VAL A 1 47 ? 5.803 -4.900 -0.117 1.00 0.00 77 VAL A CA 15
ATOM 23531 C C . VAL A 1 47 ? 6.980 -4.834 0.850 1.00 0.00 77 VAL A C 15
ATOM 23532 O O . VAL A 1 47 ? 8.128 -4.665 0.437 1.00 0.00 77 VAL A O 15
ATOM 23545 N N . LEU A 1 48 ? 6.688 -4.970 2.139 1.00 0.00 78 LEU A N 15
ATOM 23546 C CA . LEU A 1 48 ? 7.723 -4.927 3.166 1.00 0.00 78 LEU A CA 15
ATOM 23547 C C . LEU A 1 48 ? 8.112 -6.334 3.607 1.00 0.00 78 LEU A C 15
ATOM 23548 O O . LEU A 1 48 ? 7.258 -7.208 3.757 1.00 0.00 78 LEU A O 15
ATOM 23564 N N . LYS A 1 49 ? 9.407 -6.547 3.815 1.00 0.00 79 LYS A N 15
ATOM 23565 C CA . LYS A 1 49 ? 9.911 -7.847 4.242 1.00 0.00 79 LYS A CA 15
ATOM 23566 C C . LYS A 1 49 ? 10.950 -7.692 5.347 1.00 0.00 79 LYS A C 15
ATOM 23567 O O . LYS A 1 49 ? 11.639 -6.674 5.426 1.00 0.00 79 LYS A O 15
ATOM 23586 N N . ASP A 1 50 ? 11.057 -8.706 6.198 1.00 0.00 80 ASP A N 15
ATOM 23587 C CA . ASP A 1 50 ? 12.015 -8.683 7.298 1.00 0.00 80 ASP A CA 15
ATOM 23588 C C . ASP A 1 50 ? 13.383 -8.211 6.818 1.00 0.00 80 ASP A C 15
ATOM 23589 O O . ASP A 1 50 ? 13.606 -8.040 5.619 1.00 0.00 80 ASP A O 15
ATOM 23598 N N . ARG A 1 51 ? 14.296 -8.001 7.761 1.00 0.00 81 ARG A N 15
ATOM 23599 C CA . ARG A 1 51 ? 15.642 -7.547 7.434 1.00 0.00 81 ARG A CA 15
ATOM 23600 C C . ARG A 1 51 ? 16.665 -8.650 7.688 1.00 0.00 81 ARG A C 15
ATOM 23601 O O . ARG A 1 51 ? 17.705 -8.712 7.029 1.00 0.00 81 ARG A O 15
ATOM 23622 N N . LEU A 1 52 ? 16.364 -9.520 8.646 1.00 0.00 82 LEU A N 15
ATOM 23623 C CA . LEU A 1 52 ? 17.257 -10.622 8.987 1.00 0.00 82 LEU A CA 15
ATOM 23624 C C . LEU A 1 52 ? 17.154 -11.745 7.961 1.00 0.00 82 LEU A C 15
ATOM 23625 O O . LEU A 1 52 ? 18.164 -12.294 7.520 1.00 0.00 82 LEU A O 15
ATOM 23641 N N . THR A 1 53 ? 15.925 -12.083 7.583 1.00 0.00 83 THR A N 15
ATOM 23642 C CA . THR A 1 53 ? 15.688 -13.140 6.608 1.00 0.00 83 THR A CA 15
ATOM 23643 C C . THR A 1 53 ? 15.217 -12.565 5.277 1.00 0.00 83 THR A C 15
ATOM 23644 O O . THR A 1 53 ? 15.554 -13.082 4.212 1.00 0.00 83 THR A O 15
ATOM 23655 N N . GLY A 1 54 ? 14.436 -11.491 5.345 1.00 0.00 84 GLY A N 15
ATOM 23656 C CA . GLY A 1 54 ? 13.932 -10.863 4.137 1.00 0.00 84 GLY A CA 15
ATOM 23657 C C . GLY A 1 54 ? 12.643 -11.495 3.650 1.00 0.00 84 GLY A C 15
ATOM 23658 O O . GLY A 1 54 ? 12.276 -11.354 2.483 1.00 0.00 84 GLY A O 15
ATOM 23662 N N . LEU A 1 55 ? 11.955 -12.197 4.544 1.00 0.00 85 LEU A N 15
ATOM 23663 C CA . LEU A 1 55 ? 10.700 -12.855 4.199 1.00 0.00 85 LEU A CA 15
ATOM 23664 C C . LEU A 1 55 ? 9.523 -11.896 4.349 1.00 0.00 85 LEU A C 15
ATOM 23665 O O . LEU A 1 55 ? 9.495 -11.069 5.260 1.00 0.00 85 LEU A O 15
ATOM 23681 N N . HIS A 1 56 ? 8.551 -12.015 3.449 1.00 0.00 86 HIS A N 15
ATOM 23682 C CA . HIS A 1 56 ? 7.369 -11.161 3.483 1.00 0.00 86 HIS A CA 15
ATOM 23683 C C . HIS A 1 56 ? 6.812 -11.061 4.900 1.00 0.00 86 HIS A C 15
ATOM 23684 O O . HIS A 1 56 ? 6.368 -12.055 5.475 1.00 0.00 86 HIS A O 15
ATOM 23699 N N . LYS A 1 57 ? 6.838 -9.856 5.457 1.00 0.00 87 LYS A N 15
ATOM 23700 C CA . LYS A 1 57 ? 6.335 -9.624 6.806 1.00 0.00 87 LYS A CA 15
ATOM 23701 C C . LYS A 1 57 ? 4.810 -9.629 6.827 1.00 0.00 87 LYS A C 15
ATOM 23702 O O . LYS A 1 57 ? 4.192 -10.399 7.560 1.00 0.00 87 LYS A O 15
ATOM 23721 N N . GLY A 1 58 ? 4.209 -8.765 6.015 1.00 0.00 88 GLY A N 15
ATOM 23722 C CA . GLY A 1 58 ? 2.761 -8.687 5.954 1.00 0.00 88 GLY A CA 15
ATOM 23723 C C . GLY A 1 58 ? 2.264 -7.268 5.766 1.00 0.00 88 GLY A C 15
ATOM 23724 O O . GLY A 1 58 ? 1.306 -6.847 6.417 1.00 0.00 88 GLY A O 15
ATOM 23728 N N . CYS A 1 59 ? 2.916 -6.527 4.877 1.00 0.00 89 CYS A N 15
ATOM 23729 C CA . CYS A 1 59 ? 2.535 -5.145 4.607 1.00 0.00 89 CYS A CA 15
ATOM 23730 C C . CYS A 1 59 ? 3.148 -4.658 3.298 1.00 0.00 89 CYS A C 15
ATOM 23731 O O . CYS A 1 59 ? 3.988 -5.335 2.705 1.00 0.00 89 CYS A O 15
ATOM 23739 N N . ALA A 1 60 ? 2.720 -3.482 2.852 1.00 0.00 90 ALA A N 15
ATOM 23740 C CA . ALA A 1 60 ? 3.227 -2.904 1.614 1.00 0.00 90 ALA A CA 15
ATOM 23741 C C . ALA A 1 60 ? 2.913 -1.414 1.534 1.00 0.00 90 ALA A C 15
ATOM 23742 O O . ALA A 1 60 ? 1.862 -0.965 1.992 1.00 0.00 90 ALA A O 15
ATOM 23749 N N . PHE A 1 61 ? 3.832 -0.651 0.951 1.00 0.00 91 PHE A N 15
ATOM 23750 C CA . PHE A 1 61 ? 3.654 0.790 0.813 1.00 0.00 91 PHE A CA 15
ATOM 23751 C C . PHE A 1 61 ? 3.018 1.133 -0.531 1.00 0.00 91 PHE A C 15
ATOM 23752 O O . PHE A 1 61 ? 3.599 0.884 -1.588 1.00 0.00 91 PHE A O 15
ATOM 23769 N N . LEU A 1 62 ? 1.820 1.706 -0.483 1.00 0.00 92 LEU A N 15
ATOM 23770 C CA . LEU A 1 62 ? 1.103 2.084 -1.696 1.00 0.00 92 LEU A CA 15
ATOM 23771 C C . LEU A 1 62 ? 0.935 3.598 -1.780 1.00 0.00 92 LEU A C 15
ATOM 23772 O O . LEU A 1 62 ? 0.501 4.240 -0.822 1.00 0.00 92 LEU A O 15
ATOM 23788 N N . THR A 1 63 ? 1.280 4.163 -2.932 1.00 0.00 93 THR A N 15
ATOM 23789 C CA . THR A 1 63 ? 1.166 5.601 -3.143 1.00 0.00 93 THR A CA 15
ATOM 23790 C C . THR A 1 63 ? 0.268 5.913 -4.334 1.00 0.00 93 THR A C 15
ATOM 23791 O O . THR A 1 63 ? 0.433 5.344 -5.414 1.00 0.00 93 THR A O 15
ATOM 23802 N N . TYR A 1 64 ? -0.680 6.821 -4.132 1.00 0.00 94 TYR A N 15
ATOM 23803 C CA . TYR A 1 64 ? -1.606 7.208 -5.190 1.00 0.00 94 TYR A CA 15
ATOM 23804 C C . TYR A 1 64 ? -1.137 8.482 -5.885 1.00 0.00 94 TYR A C 15
ATOM 23805 O O . TYR A 1 64 ? -0.571 9.375 -5.253 1.00 0.00 94 TYR A O 15
ATOM 23823 N N . CYS A 1 65 ? -1.375 8.558 -7.190 1.00 0.00 95 CYS A N 15
ATOM 23824 C CA . CYS A 1 65 ? -0.978 9.723 -7.973 1.00 0.00 95 CYS A CA 15
ATOM 23825 C C . CYS A 1 65 ? -1.689 10.978 -7.480 1.00 0.00 95 CYS A C 15
ATOM 23826 O O . CYS A 1 65 ? -1.145 12.080 -7.550 1.00 0.00 95 CYS A O 15
ATOM 23834 N N . ALA A 1 66 ? -2.909 10.804 -6.983 1.00 0.00 96 ALA A N 15
ATOM 23835 C CA . ALA A 1 66 ? -3.695 11.923 -6.478 1.00 0.00 96 ALA A CA 15
ATOM 23836 C C . ALA A 1 66 ? -4.207 11.643 -5.069 1.00 0.00 96 ALA A C 15
ATOM 23837 O O . ALA A 1 66 ? -4.703 10.553 -4.784 1.00 0.00 96 ALA A O 15
ATOM 23844 N N . ARG A 1 67 ? -4.082 12.633 -4.191 1.00 0.00 97 ARG A N 15
ATOM 23845 C CA . ARG A 1 67 ? -4.530 12.492 -2.811 1.00 0.00 97 ARG A CA 15
ATOM 23846 C C . ARG A 1 67 ? -5.952 11.941 -2.755 1.00 0.00 97 ARG A C 15
ATOM 23847 O O . ARG A 1 67 ? -6.301 11.187 -1.847 1.00 0.00 97 ARG A O 15
ATOM 23868 N N . ASP A 1 68 ? -6.768 12.323 -3.732 1.00 0.00 98 ASP A N 15
ATOM 23869 C CA . ASP A 1 68 ? -8.152 11.867 -3.794 1.00 0.00 98 ASP A CA 15
ATOM 23870 C C . ASP A 1 68 ? -8.219 10.346 -3.883 1.00 0.00 98 ASP A C 15
ATOM 23871 O O . ASP A 1 68 ? -8.822 9.691 -3.033 1.00 0.00 98 ASP A O 15
ATOM 23880 N N . SER A 1 69 ? -7.597 9.790 -4.918 1.00 0.00 99 SER A N 15
ATOM 23881 C CA . SER A 1 69 ? -7.591 8.346 -5.120 1.00 0.00 99 SER A CA 15
ATOM 23882 C C . SER A 1 69 ? -7.175 7.620 -3.844 1.00 0.00 99 SER A C 15
ATOM 23883 O O . SER A 1 69 ? -7.637 6.514 -3.568 1.00 0.00 99 SER A O 15
ATOM 23891 N N . ALA A 1 70 ? -6.299 8.252 -3.070 1.00 0.00 100 ALA A N 15
ATOM 23892 C CA . ALA A 1 70 ? -5.822 7.669 -1.822 1.00 0.00 100 ALA A CA 15
ATOM 23893 C C . ALA A 1 70 ? -6.905 7.706 -0.749 1.00 0.00 100 ALA A C 15
ATOM 23894 O O . ALA A 1 70 ? -7.165 6.706 -0.080 1.00 0.00 100 ALA A O 15
ATOM 23901 N N . LEU A 1 71 ? -7.534 8.866 -0.590 1.00 0.00 101 LEU A N 15
ATOM 23902 C CA . LEU A 1 71 ? -8.589 9.034 0.403 1.00 0.00 101 LEU A CA 15
ATOM 23903 C C . LEU A 1 71 ? -9.692 7.998 0.206 1.00 0.00 101 LEU A C 15
ATOM 23904 O O . LEU A 1 71 ? -10.072 7.295 1.142 1.00 0.00 101 LEU A O 15
ATOM 23920 N N . LYS A 1 72 ? -10.200 7.908 -1.018 1.00 0.00 102 LYS A N 15
ATOM 23921 C CA . LYS A 1 72 ? -11.256 6.956 -1.340 1.00 0.00 102 LYS A CA 15
ATOM 23922 C C . LYS A 1 72 ? -10.827 5.532 -1.002 1.00 0.00 102 LYS A C 15
ATOM 23923 O O . LYS A 1 72 ? -11.366 4.913 -0.085 1.00 0.00 102 LYS A O 15
ATOM 23942 N N . ALA A 1 73 ? -9.853 5.019 -1.747 1.00 0.00 103 ALA A N 15
ATOM 23943 C CA . ALA A 1 73 ? -9.350 3.670 -1.523 1.00 0.00 103 ALA A CA 15
ATOM 23944 C C . ALA A 1 73 ? -8.988 3.455 -0.058 1.00 0.00 103 ALA A C 15
ATOM 23945 O O . ALA A 1 73 ? -9.018 2.329 0.439 1.00 0.00 103 ALA A O 15
ATOM 23952 N N . GLN A 1 74 ? -8.646 4.541 0.628 1.00 0.00 104 GLN A N 15
ATOM 23953 C CA . GLN A 1 74 ? -8.277 4.469 2.037 1.00 0.00 104 GLN A CA 15
ATOM 23954 C C . GLN A 1 74 ? -9.500 4.199 2.907 1.00 0.00 104 GLN A C 15
ATOM 23955 O O . GLN A 1 74 ? -9.587 3.164 3.568 1.00 0.00 104 GLN A O 15
ATOM 23969 N N . SER A 1 75 ? -10.443 5.136 2.902 1.00 0.00 105 SER A N 15
ATOM 23970 C CA . SER A 1 75 ? -11.659 5.000 3.695 1.00 0.00 105 SER A CA 15
ATOM 23971 C C . SER A 1 75 ? -12.631 4.027 3.035 1.00 0.00 105 SER A C 15
ATOM 23972 O O . SER A 1 75 ? -13.670 3.690 3.602 1.00 0.00 105 SER A O 15
ATOM 23980 N N . ALA A 1 76 ? -12.286 3.579 1.832 1.00 0.00 106 ALA A N 15
ATOM 23981 C CA . ALA A 1 76 ? -13.126 2.643 1.095 1.00 0.00 106 ALA A CA 15
ATOM 23982 C C . ALA A 1 76 ? -12.666 1.205 1.312 1.00 0.00 106 ALA A C 15
ATOM 23983 O O . ALA A 1 76 ? -13.439 0.262 1.134 1.00 0.00 106 ALA A O 15
ATOM 23990 N N . LEU A 1 77 ? -11.405 1.044 1.696 1.00 0.00 107 LEU A N 15
ATOM 23991 C CA . LEU A 1 77 ? -10.842 -0.281 1.936 1.00 0.00 107 LEU A CA 15
ATOM 23992 C C . LEU A 1 77 ? -10.580 -0.499 3.423 1.00 0.00 107 LEU A C 15
ATOM 23993 O O . LEU A 1 77 ? -10.783 -1.595 3.945 1.00 0.00 107 LEU A O 15
ATOM 24009 N N . HIS A 1 78 ? -10.129 0.552 4.100 1.00 0.00 108 HIS A N 15
ATOM 24010 C CA . HIS A 1 78 ? -9.841 0.476 5.528 1.00 0.00 108 HIS A CA 15
ATOM 24011 C C . HIS A 1 78 ? -11.016 -0.132 6.287 1.00 0.00 108 HIS A C 15
ATOM 24012 O O . HIS A 1 78 ? -12.048 0.512 6.471 1.00 0.00 108 HIS A O 15
ATOM 24026 N N . GLU A 1 79 ? -10.852 -1.377 6.724 1.00 0.00 109 GLU A N 15
ATOM 24027 C CA . GLU A 1 79 ? -11.900 -2.072 7.461 1.00 0.00 109 GLU A CA 15
ATOM 24028 C C . GLU A 1 79 ? -13.163 -2.206 6.615 1.00 0.00 109 GLU A C 15
ATOM 24029 O O . GLU A 1 79 ? -14.278 -2.098 7.125 1.00 0.00 109 GLU A O 15
ATOM 24041 N N . GLN A 1 80 ? -12.978 -2.442 5.320 1.00 0.00 110 GLN A N 15
ATOM 24042 C CA . GLN A 1 80 ? -14.102 -2.589 4.403 1.00 0.00 110 GLN A CA 15
ATOM 24043 C C . GLN A 1 80 ? -14.005 -3.899 3.629 1.00 0.00 110 GLN A C 15
ATOM 24044 O O . GLN A 1 80 ? -14.992 -4.620 3.480 1.00 0.00 110 GLN A O 15
ATOM 24058 N N . LYS A 1 81 ? -12.809 -4.203 3.136 1.00 0.00 111 LYS A N 15
ATOM 24059 C CA . LYS A 1 81 ? -12.581 -5.427 2.378 1.00 0.00 111 LYS A CA 15
ATOM 24060 C C . LYS A 1 81 ? -11.939 -6.498 3.254 1.00 0.00 111 LYS A C 15
ATOM 24061 O O . LYS A 1 81 ? -11.333 -6.194 4.282 1.00 0.00 111 LYS A O 15
ATOM 24080 N N . THR A 1 82 ? -12.075 -7.754 2.840 1.00 0.00 112 THR A N 15
ATOM 24081 C CA . THR A 1 82 ? -11.509 -8.870 3.586 1.00 0.00 112 THR A CA 15
ATOM 24082 C C . THR A 1 82 ? -10.760 -9.826 2.664 1.00 0.00 112 THR A C 15
ATOM 24083 O O . THR A 1 82 ? -11.371 -10.621 1.948 1.00 0.00 112 THR A O 15
ATOM 24094 N N . LEU A 1 83 ? -9.434 -9.743 2.684 1.00 0.00 113 LEU A N 15
ATOM 24095 C CA . LEU A 1 83 ? -8.601 -10.602 1.849 1.00 0.00 113 LEU A CA 15
ATOM 24096 C C . LEU A 1 83 ? -8.878 -12.074 2.136 1.00 0.00 113 LEU A C 15
ATOM 24097 O O . LEU A 1 83 ? -9.339 -12.446 3.215 1.00 0.00 113 LEU A O 15
ATOM 24113 N N . PRO A 1 84 ? -8.590 -12.934 1.147 1.00 0.00 114 PRO A N 15
ATOM 24114 C CA . PRO A 1 84 ? -8.797 -14.380 1.270 1.00 0.00 114 PRO A CA 15
ATOM 24115 C C . PRO A 1 84 ? -7.821 -15.024 2.248 1.00 0.00 114 PRO A C 15
ATOM 24116 O O . PRO A 1 84 ? -6.606 -14.949 2.068 1.00 0.00 114 PRO A O 15
ATOM 24127 N N . GLY A 1 85 ? -8.361 -15.660 3.284 1.00 0.00 115 GLY A N 15
ATOM 24128 C CA . GLY A 1 85 ? -7.522 -16.309 4.275 1.00 0.00 115 GLY A CA 15
ATOM 24129 C C . GLY A 1 85 ? -7.190 -15.397 5.439 1.00 0.00 115 GLY A C 15
ATOM 24130 O O . GLY A 1 85 ? -6.371 -15.741 6.291 1.00 0.00 115 GLY A O 15
ATOM 24134 N N . MET A 1 86 ? -7.825 -14.230 5.476 1.00 0.00 116 MET A N 15
ATOM 24135 C CA . MET A 1 86 ? -7.591 -13.266 6.545 1.00 0.00 116 MET A CA 15
ATOM 24136 C C . MET A 1 86 ? -8.871 -13.006 7.332 1.00 0.00 116 MET A C 15
ATOM 24137 O O . MET A 1 86 ? -9.718 -12.217 6.914 1.00 0.00 116 MET A O 15
ATOM 24151 N N . ASN A 1 87 ? -9.006 -13.674 8.473 1.00 0.00 117 ASN A N 15
ATOM 24152 C CA . ASN A 1 87 ? -10.184 -13.515 9.317 1.00 0.00 117 ASN A CA 15
ATOM 24153 C C . ASN A 1 87 ? -10.540 -12.041 9.482 1.00 0.00 117 ASN A C 15
ATOM 24154 O O . ASN A 1 87 ? -11.714 -11.683 9.584 1.00 0.00 117 ASN A O 15
ATOM 24165 N N . ARG A 1 88 ? -9.520 -11.190 9.506 1.00 0.00 118 ARG A N 15
ATOM 24166 C CA . ARG A 1 88 ? -9.725 -9.755 9.658 1.00 0.00 118 ARG A CA 15
ATOM 24167 C C . ARG A 1 88 ? -9.642 -9.048 8.309 1.00 0.00 118 ARG A C 15
ATOM 24168 O O . ARG A 1 88 ? -9.022 -9.533 7.362 1.00 0.00 118 ARG A O 15
ATOM 24189 N N . PRO A 1 89 ? -10.283 -7.873 8.216 1.00 0.00 119 PRO A N 15
ATOM 24190 C CA . PRO A 1 89 ? -10.296 -7.074 6.987 1.00 0.00 119 PRO A CA 15
ATOM 24191 C C . PRO A 1 89 ? -8.933 -6.466 6.675 1.00 0.00 119 PRO A C 15
ATOM 24192 O O . PRO A 1 89 ? -7.923 -6.848 7.268 1.00 0.00 119 PRO A O 15
ATOM 24203 N N . ILE A 1 90 ? -8.911 -5.520 5.742 1.00 0.00 120 ILE A N 15
ATOM 24204 C CA . ILE A 1 90 ? -7.671 -4.860 5.354 1.00 0.00 120 ILE A CA 15
ATOM 24205 C C . ILE A 1 90 ? -7.533 -3.504 6.038 1.00 0.00 120 ILE A C 15
ATOM 24206 O O . ILE A 1 90 ? -8.505 -2.762 6.167 1.00 0.00 120 ILE A O 15
ATOM 24222 N N . GLN A 1 91 ? -6.317 -3.189 6.473 1.00 0.00 121 GLN A N 15
ATOM 24223 C CA . GLN A 1 91 ? -6.051 -1.922 7.144 1.00 0.00 121 GLN A CA 15
ATOM 24224 C C . GLN A 1 91 ? -5.153 -1.032 6.290 1.00 0.00 121 GLN A C 15
ATOM 24225 O O . GLN A 1 91 ? -4.024 -1.401 5.967 1.00 0.00 121 GLN A O 15
ATOM 24239 N N . VAL A 1 92 ? -5.662 0.141 5.928 1.00 0.00 122 VAL A N 15
ATOM 24240 C CA . VAL A 1 92 ? -4.905 1.084 5.113 1.00 0.00 122 VAL A CA 15
ATOM 24241 C C . VAL A 1 92 ? -4.981 2.493 5.689 1.00 0.00 122 VAL A C 15
ATOM 24242 O O . VAL A 1 92 ? -6.068 3.028 5.910 1.00 0.00 122 VAL A O 15
ATOM 24255 N N . LYS A 1 93 ? -3.819 3.091 5.930 1.00 0.00 123 LYS A N 15
ATOM 24256 C CA . LYS A 1 93 ? -3.752 4.440 6.480 1.00 0.00 123 LYS A CA 15
ATOM 24257 C C . LYS A 1 93 ? -2.651 5.249 5.801 1.00 0.00 123 LYS A C 15
ATOM 24258 O O . LYS A 1 93 ? -1.693 4.703 5.255 1.00 0.00 123 LYS A O 15
ATOM 24277 N N . PRO A 1 94 ? -2.789 6.583 5.838 1.00 0.00 124 PRO A N 15
ATOM 24278 C CA . PRO A 1 94 ? -1.814 7.496 5.233 1.00 0.00 124 PRO A CA 15
ATOM 24279 C C . PRO A 1 94 ? -0.490 7.513 5.989 1.00 0.00 124 PRO A C 15
ATOM 24280 O O . PRO A 1 94 ? -0.268 8.362 6.852 1.00 0.00 124 PRO A O 15
ATOM 24291 N N . ALA A 1 95 ? 0.388 6.571 5.659 1.00 0.00 125 ALA A N 15
ATOM 24292 C CA . ALA A 1 95 ? 1.691 6.481 6.305 1.00 0.00 125 ALA A CA 15
ATOM 24293 C C . ALA A 1 95 ? 2.269 7.866 6.572 1.00 0.00 125 ALA A C 15
ATOM 24294 O O . ALA A 1 95 ? 2.744 8.538 5.658 1.00 0.00 125 ALA A O 15
ATOM 24301 N N . ALA A 1 96 ? 2.223 8.288 7.832 1.00 0.00 126 ALA A N 15
ATOM 24302 C CA . ALA A 1 96 ? 2.743 9.593 8.219 1.00 0.00 126 ALA A CA 15
ATOM 24303 C C . ALA A 1 96 ? 2.884 9.701 9.734 1.00 0.00 126 ALA A C 15
ATOM 24304 O O . ALA A 1 96 ? 2.460 8.810 10.471 1.00 0.00 126 ALA A O 15
ATOM 24311 N N . SER A 1 97 ? 3.482 10.796 10.192 1.00 0.00 127 SER A N 15
ATOM 24312 C CA . SER A 1 97 ? 3.683 11.016 11.619 1.00 0.00 127 SER A CA 15
ATOM 24313 C C . SER A 1 97 ? 2.348 11.206 12.333 1.00 0.00 127 SER A C 15
ATOM 24314 O O . SER A 1 97 ? 1.575 12.103 11.997 1.00 0.00 127 SER A O 15
ATOM 24322 N N . GLU A 1 98 ? 2.085 10.355 13.320 1.00 0.00 128 GLU A N 15
ATOM 24323 C CA . GLU A 1 98 ? 0.843 10.428 14.080 1.00 0.00 128 GLU A CA 15
ATOM 24324 C C . GLU A 1 98 ? 1.103 10.923 15.500 1.00 0.00 128 GLU A C 15
ATOM 24325 O O . GLU A 1 98 ? 1.718 10.228 16.308 1.00 0.00 128 GLU A O 15
ATOM 24337 N N . GLY A 1 99 ? 0.631 12.130 15.796 1.00 0.00 129 GLY A N 15
ATOM 24338 C CA . GLY A 1 99 ? 0.822 12.698 17.118 1.00 0.00 129 GLY A CA 15
ATOM 24339 C C . GLY A 1 99 ? -0.431 12.624 17.968 1.00 0.00 129 GLY A C 15
ATOM 24340 O O . GLY A 1 99 ? -0.885 11.536 18.323 1.00 0.00 129 GLY A O 15
ATOM 24344 N N . ARG A 1 100 ? -0.990 13.784 18.296 1.00 0.00 130 ARG A N 15
ATOM 24345 C CA . ARG A 1 100 ? -2.197 13.846 19.112 1.00 0.00 130 ARG A CA 15
ATOM 24346 C C . ARG A 1 100 ? -3.132 14.946 18.617 1.00 0.00 130 ARG A C 15
ATOM 24347 O O . ARG A 1 100 ? -2.834 16.132 18.744 1.00 0.00 130 ARG A O 15
ATOM 24368 N N . GLY A 1 101 ? -4.265 14.541 18.051 1.00 0.00 131 GLY A N 15
ATOM 24369 C CA . GLY A 1 101 ? -5.226 15.503 17.545 1.00 0.00 131 GLY A CA 15
ATOM 24370 C C . GLY A 1 101 ? -6.652 14.995 17.623 1.00 0.00 131 GLY A C 15
ATOM 24371 O O . GLY A 1 101 ? -7.090 14.223 16.771 1.00 0.00 131 GLY A O 15
ATOM 24375 N N . GLU A 1 102 ? -7.378 15.428 18.650 1.00 0.00 132 GLU A N 15
ATOM 24376 C CA . GLU A 1 102 ? -8.762 15.008 18.837 1.00 0.00 132 GLU A CA 15
ATOM 24377 C C . GLU A 1 102 ? -9.457 15.877 19.881 1.00 0.00 132 GLU A C 15
ATOM 24378 O O . GLU A 1 102 ? -9.059 15.904 21.046 1.00 0.00 132 GLU A O 15
ATOM 24390 N N . SER A 1 103 ? -10.497 16.586 19.455 1.00 0.00 133 SER A N 15
ATOM 24391 C CA . SER A 1 103 ? -11.246 17.459 20.352 1.00 0.00 133 SER A CA 15
ATOM 24392 C C . SER A 1 103 ? -12.732 17.449 20.005 1.00 0.00 133 SER A C 15
ATOM 24393 O O . SER A 1 103 ? -13.114 17.169 18.869 1.00 0.00 133 SER A O 15
ATOM 24401 N N . GLY A 1 104 ? -13.566 17.757 20.993 1.00 0.00 134 GLY A N 15
ATOM 24402 C CA . GLY A 1 104 ? -15.000 17.778 20.774 1.00 0.00 134 GLY A CA 15
ATOM 24403 C C . GLY A 1 104 ? -15.760 17.001 21.831 1.00 0.00 134 GLY A C 15
ATOM 24404 O O . GLY A 1 104 ? -16.250 15.898 21.589 1.00 0.00 134 GLY A O 15
ATOM 24408 N N . PRO A 1 105 ? -15.864 17.580 23.036 1.00 0.00 135 PRO A N 15
ATOM 24409 C CA . PRO A 1 105 ? -16.566 16.952 24.159 1.00 0.00 135 PRO A CA 15
ATOM 24410 C C . PRO A 1 105 ? -18.075 16.903 23.943 1.00 0.00 135 PRO A C 15
ATOM 24411 O O . PRO A 1 105 ? -18.580 17.348 22.913 1.00 0.00 135 PRO A O 15
ATOM 24422 N N . SER A 1 106 ? -18.791 16.360 24.923 1.00 0.00 136 SER A N 15
ATOM 24423 C CA . SER A 1 106 ? -20.242 16.250 24.839 1.00 0.00 136 SER A CA 15
ATOM 24424 C C . SER A 1 106 ? -20.828 15.765 26.162 1.00 0.00 136 SER A C 15
ATOM 24425 O O . SER A 1 106 ? -20.098 15.340 27.058 1.00 0.00 136 SER A O 15
ATOM 24433 N N . SER A 1 107 ? -22.150 15.832 26.276 1.00 0.00 137 SER A N 15
ATOM 24434 C CA . SER A 1 107 ? -22.835 15.403 27.490 1.00 0.00 137 SER A CA 15
ATOM 24435 C C . SER A 1 107 ? -22.424 13.986 27.875 1.00 0.00 137 SER A C 15
ATOM 24436 O O . SER A 1 107 ? -21.958 13.742 28.987 1.00 0.00 137 SER A O 15
ATOM 24444 N N . GLY A 1 108 ? -22.600 13.052 26.944 1.00 0.00 138 GLY A N 15
ATOM 24445 C CA . GLY A 1 108 ? -22.243 11.670 27.204 1.00 0.00 138 GLY A CA 15
ATOM 24446 C C . GLY A 1 108 ? -22.212 10.832 25.940 1.00 0.00 138 GLY A C 15
ATOM 24447 O O . GLY A 1 108 ? -22.159 9.604 26.003 1.00 0.00 138 GLY A O 15
ATOM 24451 N N . GLY A 1 1 ? -10.896 -2.210 -22.807 1.00 0.00 31 GLY A N 16
ATOM 24452 C CA . GLY A 1 1 ? -9.868 -1.874 -21.839 1.00 0.00 31 GLY A CA 16
ATOM 24453 C C . GLY A 1 1 ? -8.651 -1.239 -22.482 1.00 0.00 31 GLY A C 16
ATOM 24454 O O . GLY A 1 1 ? -7.735 -1.936 -22.916 1.00 0.00 31 GLY A O 16
ATOM 24458 N N . SER A 1 2 ? -8.643 0.089 -22.544 1.00 0.00 32 SER A N 16
ATOM 24459 C CA . SER A 1 2 ? -7.532 0.819 -23.144 1.00 0.00 32 SER A CA 16
ATOM 24460 C C . SER A 1 2 ? -6.539 1.270 -22.077 1.00 0.00 32 SER A C 16
ATOM 24461 O O . SER A 1 2 ? -6.861 2.098 -21.225 1.00 0.00 32 SER A O 16
ATOM 24469 N N . SER A 1 3 ? -5.330 0.721 -22.132 1.00 0.00 33 SER A N 16
ATOM 24470 C CA . SER A 1 3 ? -4.290 1.063 -21.169 1.00 0.00 33 SER A CA 16
ATOM 24471 C C . SER A 1 3 ? -2.912 0.674 -21.695 1.00 0.00 33 SER A C 16
ATOM 24472 O O . SER A 1 3 ? -2.795 -0.086 -22.656 1.00 0.00 33 SER A O 16
ATOM 24480 N N . GLY A 1 4 ? -1.871 1.201 -21.058 1.00 0.00 34 GLY A N 16
ATOM 24481 C CA . GLY A 1 4 ? -0.515 0.897 -21.475 1.00 0.00 34 GLY A CA 16
ATOM 24482 C C . GLY A 1 4 ? 0.518 1.725 -20.736 1.00 0.00 34 GLY A C 16
ATOM 24483 O O . GLY A 1 4 ? 0.479 1.828 -19.510 1.00 0.00 34 GLY A O 16
ATOM 24487 N N . SER A 1 5 ? 1.445 2.316 -21.483 1.00 0.00 35 SER A N 16
ATOM 24488 C CA . SER A 1 5 ? 2.497 3.134 -20.890 1.00 0.00 35 SER A CA 16
ATOM 24489 C C . SER A 1 5 ? 2.577 4.495 -21.575 1.00 0.00 35 SER A C 16
ATOM 24490 O O . SER A 1 5 ? 3.225 4.643 -22.611 1.00 0.00 35 SER A O 16
ATOM 24498 N N . SER A 1 6 ? 1.914 5.486 -20.989 1.00 0.00 36 SER A N 16
ATOM 24499 C CA . SER A 1 6 ? 1.906 6.834 -21.544 1.00 0.00 36 SER A CA 16
ATOM 24500 C C . SER A 1 6 ? 3.296 7.459 -21.472 1.00 0.00 36 SER A C 16
ATOM 24501 O O . SER A 1 6 ? 3.776 8.046 -22.441 1.00 0.00 36 SER A O 16
ATOM 24509 N N . GLY A 1 7 ? 3.937 7.329 -20.315 1.00 0.00 37 GLY A N 16
ATOM 24510 C CA . GLY A 1 7 ? 5.265 7.886 -20.136 1.00 0.00 37 GLY A CA 16
ATOM 24511 C C . GLY A 1 7 ? 5.755 7.771 -18.706 1.00 0.00 37 GLY A C 16
ATOM 24512 O O . GLY A 1 7 ? 5.945 6.667 -18.194 1.00 0.00 37 GLY A O 16
ATOM 24516 N N . VAL A 1 8 ? 5.962 8.913 -18.059 1.00 0.00 38 VAL A N 16
ATOM 24517 C CA . VAL A 1 8 ? 6.433 8.936 -16.680 1.00 0.00 38 VAL A CA 16
ATOM 24518 C C . VAL A 1 8 ? 5.294 9.241 -15.714 1.00 0.00 38 VAL A C 16
ATOM 24519 O O . VAL A 1 8 ? 4.537 10.197 -15.890 1.00 0.00 38 VAL A O 16
ATOM 24532 N N . PRO A 1 9 ? 5.166 8.411 -14.668 1.00 0.00 39 PRO A N 16
ATOM 24533 C CA . PRO A 1 9 ? 4.121 8.572 -13.653 1.00 0.00 39 PRO A CA 16
ATOM 24534 C C . PRO A 1 9 ? 4.348 9.799 -12.777 1.00 0.00 39 PRO A C 16
ATOM 24535 O O . PRO A 1 9 ? 5.388 9.927 -12.130 1.00 0.00 39 PRO A O 16
ATOM 24546 N N . MET A 1 10 ? 3.370 10.698 -12.759 1.00 0.00 40 MET A N 16
ATOM 24547 C CA . MET A 1 10 ? 3.464 11.914 -11.960 1.00 0.00 40 MET A CA 16
ATOM 24548 C C . MET A 1 10 ? 2.466 11.885 -10.807 1.00 0.00 40 MET A C 16
ATOM 24549 O O . MET A 1 10 ? 1.451 11.192 -10.868 1.00 0.00 40 MET A O 16
ATOM 24563 N N . LYS A 1 11 ? 2.761 12.643 -9.756 1.00 0.00 41 LYS A N 16
ATOM 24564 C CA . LYS A 1 11 ? 1.890 12.706 -8.588 1.00 0.00 41 LYS A CA 16
ATOM 24565 C C . LYS A 1 11 ? 1.583 14.152 -8.216 1.00 0.00 41 LYS A C 16
ATOM 24566 O O . LYS A 1 11 ? 1.979 15.082 -8.919 1.00 0.00 41 LYS A O 16
ATOM 24585 N N . ASP A 1 12 ? 0.877 14.335 -7.105 1.00 0.00 42 ASP A N 16
ATOM 24586 C CA . ASP A 1 12 ? 0.519 15.669 -6.638 1.00 0.00 42 ASP A CA 16
ATOM 24587 C C . ASP A 1 12 ? 1.423 16.103 -5.488 1.00 0.00 42 ASP A C 16
ATOM 24588 O O . ASP A 1 12 ? 2.007 15.268 -4.795 1.00 0.00 42 ASP A O 16
ATOM 24597 N N . HIS A 1 13 ? 1.534 17.412 -5.290 1.00 0.00 43 HIS A N 16
ATOM 24598 C CA . HIS A 1 13 ? 2.368 17.957 -4.224 1.00 0.00 43 HIS A CA 16
ATOM 24599 C C . HIS A 1 13 ? 1.826 17.558 -2.854 1.00 0.00 43 HIS A C 16
ATOM 24600 O O . HIS A 1 13 ? 2.590 17.327 -1.917 1.00 0.00 43 HIS A O 16
ATOM 24615 N N . ASP A 1 14 ? 0.504 17.481 -2.746 1.00 0.00 44 ASP A N 16
ATOM 24616 C CA . ASP A 1 14 ? -0.139 17.110 -1.491 1.00 0.00 44 ASP A CA 16
ATOM 24617 C C . ASP A 1 14 ? -0.413 15.610 -1.443 1.00 0.00 44 ASP A C 16
ATOM 24618 O O . ASP A 1 14 ? -1.114 15.126 -0.555 1.00 0.00 44 ASP A O 16
ATOM 24627 N N . ALA A 1 15 ? 0.143 14.881 -2.405 1.00 0.00 45 ALA A N 16
ATOM 24628 C CA . ALA A 1 15 ? -0.040 13.437 -2.471 1.00 0.00 45 ALA A CA 16
ATOM 24629 C C . ALA A 1 15 ? 0.125 12.798 -1.096 1.00 0.00 45 ALA A C 16
ATOM 24630 O O . ALA A 1 15 ? 0.631 13.427 -0.167 1.00 0.00 45 ALA A O 16
ATOM 24637 N N . ILE A 1 16 ? -0.307 11.548 -0.974 1.00 0.00 46 ILE A N 16
ATOM 24638 C CA . ILE A 1 16 ? -0.207 10.825 0.287 1.00 0.00 46 ILE A CA 16
ATOM 24639 C C . ILE A 1 16 ? 0.277 9.396 0.066 1.00 0.00 46 ILE A C 16
ATOM 24640 O O . ILE A 1 16 ? 0.005 8.790 -0.971 1.00 0.00 46 ILE A O 16
ATOM 24656 N N . LYS A 1 17 ? 0.997 8.862 1.047 1.00 0.00 47 LYS A N 16
ATOM 24657 C CA . LYS A 1 17 ? 1.517 7.503 0.962 1.00 0.00 47 LYS A CA 16
ATOM 24658 C C . LYS A 1 17 ? 0.745 6.566 1.885 1.00 0.00 47 LYS A C 16
ATOM 24659 O O . LYS A 1 17 ? 0.952 6.563 3.099 1.00 0.00 47 LYS A O 16
ATOM 24678 N N . LEU A 1 18 ? -0.145 5.770 1.302 1.00 0.00 48 LEU A N 16
ATOM 24679 C CA . LEU A 1 18 ? -0.948 4.826 2.072 1.00 0.00 48 LEU A CA 16
ATOM 24680 C C . LEU A 1 18 ? -0.141 3.579 2.416 1.00 0.00 48 LEU A C 16
ATOM 24681 O O . LEU A 1 18 ? 0.690 3.126 1.628 1.00 0.00 48 LEU A O 16
ATOM 24697 N N . PHE A 1 19 ? -0.391 3.026 3.598 1.00 0.00 49 PHE A N 16
ATOM 24698 C CA . PHE A 1 19 ? 0.311 1.829 4.047 1.00 0.00 49 PHE A CA 16
ATOM 24699 C C . PHE A 1 19 ? -0.676 0.744 4.465 1.00 0.00 49 PHE A C 16
ATOM 24700 O O . PHE A 1 19 ? -1.556 0.975 5.294 1.00 0.00 49 PHE A O 16
ATOM 24717 N N . VAL A 1 20 ? -0.523 -0.442 3.885 1.00 0.00 50 VAL A N 16
ATOM 24718 C CA . VAL A 1 20 ? -1.400 -1.565 4.197 1.00 0.00 50 VAL A CA 16
ATOM 24719 C C . VAL A 1 20 ? -0.710 -2.560 5.123 1.00 0.00 50 VAL A C 16
ATOM 24720 O O . VAL A 1 20 ? 0.468 -2.869 4.952 1.00 0.00 50 VAL A O 16
ATOM 24733 N N . GLY A 1 21 ? -1.454 -3.060 6.106 1.00 0.00 51 GLY A N 16
ATOM 24734 C CA . GLY A 1 21 ? -0.897 -4.016 7.045 1.00 0.00 51 GLY A CA 16
ATOM 24735 C C . GLY A 1 21 ? -1.752 -5.260 7.181 1.00 0.00 51 GLY A C 16
ATOM 24736 O O . GLY A 1 21 ? -1.847 -5.840 8.262 1.00 0.00 51 GLY A O 16
ATOM 24740 N N . GLN A 1 22 ? -2.377 -5.670 6.081 1.00 0.00 52 GLN A N 16
ATOM 24741 C CA . GLN A 1 22 ? -3.230 -6.853 6.084 1.00 0.00 52 GLN A CA 16
ATOM 24742 C C . GLN A 1 22 ? -2.941 -7.735 4.874 1.00 0.00 52 GLN A C 16
ATOM 24743 O O . GLN A 1 22 ? -3.860 -8.251 4.237 1.00 0.00 52 GLN A O 16
ATOM 24757 N N . ILE A 1 23 ? -1.661 -7.903 4.562 1.00 0.00 53 ILE A N 16
ATOM 24758 C CA . ILE A 1 23 ? -1.252 -8.723 3.429 1.00 0.00 53 ILE A CA 16
ATOM 24759 C C . ILE A 1 23 ? -0.733 -10.080 3.891 1.00 0.00 53 ILE A C 16
ATOM 24760 O O . ILE A 1 23 ? 0.313 -10.187 4.531 1.00 0.00 53 ILE A O 16
ATOM 24776 N N . PRO A 1 24 ? -1.480 -11.144 3.559 1.00 0.00 54 PRO A N 16
ATOM 24777 C CA . PRO A 1 24 ? -1.114 -12.515 3.928 1.00 0.00 54 PRO A CA 16
ATOM 24778 C C . PRO A 1 24 ? 0.109 -13.013 3.166 1.00 0.00 54 PRO A C 16
ATOM 24779 O O . PRO A 1 24 ? 0.665 -12.299 2.331 1.00 0.00 54 PRO A O 16
ATOM 24790 N N . ARG A 1 25 ? 0.523 -14.241 3.459 1.00 0.00 55 ARG A N 16
ATOM 24791 C CA . ARG A 1 25 ? 1.682 -14.834 2.802 1.00 0.00 55 ARG A CA 16
ATOM 24792 C C . ARG A 1 25 ? 1.256 -15.663 1.593 1.00 0.00 55 ARG A C 16
ATOM 24793 O O . ARG A 1 25 ? 0.544 -16.657 1.729 1.00 0.00 55 ARG A O 16
ATOM 24814 N N . GLY A 1 26 ? 1.697 -15.245 0.410 1.00 0.00 56 GLY A N 16
ATOM 24815 C CA . GLY A 1 26 ? 1.351 -15.959 -0.805 1.00 0.00 56 GLY A CA 16
ATOM 24816 C C . GLY A 1 26 ? 1.013 -15.026 -1.950 1.00 0.00 56 GLY A C 16
ATOM 24817 O O . GLY A 1 26 ? 1.223 -15.361 -3.117 1.00 0.00 56 GLY A O 16
ATOM 24821 N N . LEU A 1 27 ? 0.488 -13.851 -1.619 1.00 0.00 57 LEU A N 16
ATOM 24822 C CA . LEU A 1 27 ? 0.119 -12.866 -2.629 1.00 0.00 57 LEU A CA 16
ATOM 24823 C C . LEU A 1 27 ? 1.173 -11.768 -2.730 1.00 0.00 57 LEU A C 16
ATOM 24824 O O . LEU A 1 27 ? 1.984 -11.587 -1.821 1.00 0.00 57 LEU A O 16
ATOM 24840 N N . ASP A 1 28 ? 1.155 -11.038 -3.839 1.00 0.00 58 ASP A N 16
ATOM 24841 C CA . ASP A 1 28 ? 2.107 -9.955 -4.058 1.00 0.00 58 ASP A CA 16
ATOM 24842 C C . ASP A 1 28 ? 1.409 -8.725 -4.629 1.00 0.00 58 ASP A C 16
ATOM 24843 O O . ASP A 1 28 ? 0.186 -8.700 -4.762 1.00 0.00 58 ASP A O 16
ATOM 24852 N N . GLU A 1 29 ? 2.196 -7.707 -4.964 1.00 0.00 59 GLU A N 16
ATOM 24853 C CA . GLU A 1 29 ? 1.653 -6.473 -5.519 1.00 0.00 59 GLU A CA 16
ATOM 24854 C C . GLU A 1 29 ? 0.804 -6.759 -6.755 1.00 0.00 59 GLU A C 16
ATOM 24855 O O . GLU A 1 29 ? -0.010 -5.933 -7.165 1.00 0.00 59 GLU A O 16
ATOM 24867 N N . GLN A 1 30 ? 1.003 -7.935 -7.342 1.00 0.00 60 GLN A N 16
ATOM 24868 C CA . GLN A 1 30 ? 0.257 -8.330 -8.531 1.00 0.00 60 GLN A CA 16
ATOM 24869 C C . GLN A 1 30 ? -1.195 -8.644 -8.184 1.00 0.00 60 GLN A C 16
ATOM 24870 O O . GLN A 1 30 ? -2.078 -8.564 -9.038 1.00 0.00 60 GLN A O 16
ATOM 24884 N N . ASP A 1 31 ? -1.433 -9.000 -6.927 1.00 0.00 61 ASP A N 16
ATOM 24885 C CA . ASP A 1 31 ? -2.779 -9.325 -6.467 1.00 0.00 61 ASP A CA 16
ATOM 24886 C C . ASP A 1 31 ? -3.405 -8.140 -5.740 1.00 0.00 61 ASP A C 16
ATOM 24887 O O . ASP A 1 31 ? -4.606 -8.131 -5.464 1.00 0.00 61 ASP A O 16
ATOM 24896 N N . LEU A 1 32 ? -2.586 -7.141 -5.431 1.00 0.00 62 LEU A N 16
ATOM 24897 C CA . LEU A 1 32 ? -3.059 -5.950 -4.735 1.00 0.00 62 LEU A CA 16
ATOM 24898 C C . LEU A 1 32 ? -3.367 -4.828 -5.722 1.00 0.00 62 LEU A C 16
ATOM 24899 O O . LEU A 1 32 ? -4.281 -4.032 -5.508 1.00 0.00 62 LEU A O 16
ATOM 24915 N N . LYS A 1 33 ? -2.600 -4.773 -6.805 1.00 0.00 63 LYS A N 16
ATOM 24916 C CA . LYS A 1 33 ? -2.792 -3.752 -7.828 1.00 0.00 63 LYS A CA 16
ATOM 24917 C C . LYS A 1 33 ? -4.250 -3.695 -8.272 1.00 0.00 63 LYS A C 16
ATOM 24918 O O . LYS A 1 33 ? -4.844 -2.624 -8.397 1.00 0.00 63 LYS A O 16
ATOM 24937 N N . PRO A 1 34 ? -4.842 -4.873 -8.516 1.00 0.00 64 PRO A N 16
ATOM 24938 C CA . PRO A 1 34 ? -6.239 -4.983 -8.948 1.00 0.00 64 PRO A CA 16
ATOM 24939 C C . PRO A 1 34 ? -7.178 -4.139 -8.092 1.00 0.00 64 PRO A C 16
ATOM 24940 O O . PRO A 1 34 ? -7.913 -3.295 -8.607 1.00 0.00 64 PRO A O 16
ATOM 24951 N N . LEU A 1 35 ? -7.149 -4.371 -6.785 1.00 0.00 65 LEU A N 16
ATOM 24952 C CA . LEU A 1 35 ? -7.998 -3.631 -5.857 1.00 0.00 65 LEU A CA 16
ATOM 24953 C C . LEU A 1 35 ? -7.682 -2.139 -5.901 1.00 0.00 65 LEU A C 16
ATOM 24954 O O . LEU A 1 35 ? -8.566 -1.313 -6.129 1.00 0.00 65 LEU A O 16
ATOM 24970 N N . PHE A 1 36 ? -6.415 -1.802 -5.684 1.00 0.00 66 PHE A N 16
ATOM 24971 C CA . PHE A 1 36 ? -5.981 -0.409 -5.700 1.00 0.00 66 PHE A CA 16
ATOM 24972 C C . PHE A 1 36 ? -6.341 0.257 -7.025 1.00 0.00 66 PHE A C 16
ATOM 24973 O O . PHE A 1 36 ? -6.581 1.463 -7.079 1.00 0.00 66 PHE A O 16
ATOM 24990 N N . GLU A 1 37 ? -6.376 -0.538 -8.090 1.00 0.00 67 GLU A N 16
ATOM 24991 C CA . GLU A 1 37 ? -6.704 -0.024 -9.415 1.00 0.00 67 GLU A CA 16
ATOM 24992 C C . GLU A 1 37 ? -8.205 0.222 -9.546 1.00 0.00 67 GLU A C 16
ATOM 24993 O O . GLU A 1 37 ? -8.660 0.844 -10.505 1.00 0.00 67 GLU A O 16
ATOM 25005 N N . GLU A 1 38 ? -8.967 -0.272 -8.574 1.00 0.00 68 GLU A N 16
ATOM 25006 C CA . GLU A 1 38 ? -10.415 -0.106 -8.582 1.00 0.00 68 GLU A CA 16
ATOM 25007 C C . GLU A 1 38 ? -10.806 1.293 -8.115 1.00 0.00 68 GLU A C 16
ATOM 25008 O O . GLU A 1 38 ? -11.929 1.744 -8.341 1.00 0.00 68 GLU A O 16
ATOM 25020 N N . PHE A 1 39 ? -9.871 1.974 -7.461 1.00 0.00 69 PHE A N 16
ATOM 25021 C CA . PHE A 1 39 ? -10.117 3.321 -6.960 1.00 0.00 69 PHE A CA 16
ATOM 25022 C C . PHE A 1 39 ? -9.396 4.359 -7.814 1.00 0.00 69 PHE A C 16
ATOM 25023 O O . PHE A 1 39 ? -9.991 5.345 -8.247 1.00 0.00 69 PHE A O 16
ATOM 25040 N N . GLY A 1 40 ? -8.108 4.130 -8.052 1.00 0.00 70 GLY A N 16
ATOM 25041 C CA . GLY A 1 40 ? -7.325 5.054 -8.853 1.00 0.00 70 GLY A CA 16
ATOM 25042 C C . GLY A 1 40 ? -6.035 4.436 -9.355 1.00 0.00 70 GLY A C 16
ATOM 25043 O O . GLY A 1 40 ? -5.672 3.330 -8.956 1.00 0.00 70 GLY A O 16
ATOM 25047 N N . ARG A 1 41 ? -5.342 5.152 -10.234 1.00 0.00 71 ARG A N 16
ATOM 25048 C CA . ARG A 1 41 ? -4.086 4.666 -10.794 1.00 0.00 71 ARG A CA 16
ATOM 25049 C C . ARG A 1 41 ? -2.966 4.740 -9.761 1.00 0.00 71 ARG A C 16
ATOM 25050 O O . ARG A 1 41 ? -2.650 5.815 -9.250 1.00 0.00 71 ARG A O 16
ATOM 25071 N N . ILE A 1 42 ? -2.370 3.592 -9.459 1.00 0.00 72 ILE A N 16
ATOM 25072 C CA . ILE A 1 42 ? -1.285 3.527 -8.488 1.00 0.00 72 ILE A CA 16
ATOM 25073 C C . ILE A 1 42 ? -0.044 4.250 -9.000 1.00 0.00 72 ILE A C 16
ATOM 25074 O O . ILE A 1 42 ? 0.265 4.206 -10.191 1.00 0.00 72 ILE A O 16
ATOM 25090 N N . TYR A 1 43 ? 0.664 4.914 -8.094 1.00 0.00 73 TYR A N 16
ATOM 25091 C CA . TYR A 1 43 ? 1.871 5.648 -8.454 1.00 0.00 73 TYR A CA 16
ATOM 25092 C C . TYR A 1 43 ? 3.121 4.842 -8.113 1.00 0.00 73 TYR A C 16
ATOM 25093 O O . TYR A 1 43 ? 4.148 4.959 -8.780 1.00 0.00 73 TYR A O 16
ATOM 25111 N N . GLU A 1 44 ? 3.023 4.024 -7.070 1.00 0.00 74 GLU A N 16
ATOM 25112 C CA . GLU A 1 44 ? 4.145 3.198 -6.639 1.00 0.00 74 GLU A CA 16
ATOM 25113 C C . GLU A 1 44 ? 3.713 2.217 -5.553 1.00 0.00 74 GLU A C 16
ATOM 25114 O O . GLU A 1 44 ? 3.171 2.615 -4.521 1.00 0.00 74 GLU A O 16
ATOM 25126 N N . LEU A 1 45 ? 3.957 0.933 -5.793 1.00 0.00 75 LEU A N 16
ATOM 25127 C CA . LEU A 1 45 ? 3.594 -0.106 -4.836 1.00 0.00 75 LEU A CA 16
ATOM 25128 C C . LEU A 1 45 ? 4.807 -0.954 -4.466 1.00 0.00 75 LEU A C 16
ATOM 25129 O O . LEU A 1 45 ? 5.519 -1.453 -5.338 1.00 0.00 75 LEU A O 16
ATOM 25145 N N . THR A 1 46 ? 5.037 -1.114 -3.167 1.00 0.00 76 THR A N 16
ATOM 25146 C CA . THR A 1 46 ? 6.162 -1.902 -2.681 1.00 0.00 76 THR A CA 16
ATOM 25147 C C . THR A 1 46 ? 5.783 -2.690 -1.433 1.00 0.00 76 THR A C 16
ATOM 25148 O O . THR A 1 46 ? 5.098 -2.179 -0.547 1.00 0.00 76 THR A O 16
ATOM 25159 N N . VAL A 1 47 ? 6.235 -3.939 -1.368 1.00 0.00 77 VAL A N 16
ATOM 25160 C CA . VAL A 1 47 ? 5.944 -4.799 -0.226 1.00 0.00 77 VAL A CA 16
ATOM 25161 C C . VAL A 1 47 ? 7.113 -4.826 0.752 1.00 0.00 77 VAL A C 16
ATOM 25162 O O . VAL A 1 47 ? 8.273 -4.918 0.349 1.00 0.00 77 VAL A O 16
ATOM 25175 N N . LEU A 1 48 ? 6.800 -4.747 2.041 1.00 0.00 78 LEU A N 16
ATOM 25176 C CA . LEU A 1 48 ? 7.824 -4.763 3.079 1.00 0.00 78 LEU A CA 16
ATOM 25177 C C . LEU A 1 48 ? 8.145 -6.192 3.505 1.00 0.00 78 LEU A C 16
ATOM 25178 O O . LEU A 1 48 ? 7.255 -7.038 3.602 1.00 0.00 78 LEU A O 16
ATOM 25194 N N . LYS A 1 49 ? 9.422 -6.455 3.761 1.00 0.00 79 LYS A N 16
ATOM 25195 C CA . LYS A 1 49 ? 9.861 -7.781 4.181 1.00 0.00 79 LYS A CA 16
ATOM 25196 C C . LYS A 1 49 ? 10.879 -7.684 5.313 1.00 0.00 79 LYS A C 16
ATOM 25197 O O . LYS A 1 49 ? 11.387 -6.603 5.613 1.00 0.00 79 LYS A O 16
ATOM 25216 N N . ASP A 1 50 ? 11.174 -8.819 5.936 1.00 0.00 80 ASP A N 16
ATOM 25217 C CA . ASP A 1 50 ? 12.134 -8.862 7.034 1.00 0.00 80 ASP A CA 16
ATOM 25218 C C . ASP A 1 50 ? 13.564 -8.785 6.508 1.00 0.00 80 ASP A C 16
ATOM 25219 O O . ASP A 1 50 ? 13.787 -8.652 5.305 1.00 0.00 80 ASP A O 16
ATOM 25228 N N . ARG A 1 51 ? 14.528 -8.869 7.418 1.00 0.00 81 ARG A N 16
ATOM 25229 C CA . ARG A 1 51 ? 15.937 -8.806 7.047 1.00 0.00 81 ARG A CA 16
ATOM 25230 C C . ARG A 1 51 ? 16.666 -10.080 7.463 1.00 0.00 81 ARG A C 16
ATOM 25231 O O . ARG A 1 51 ? 17.223 -10.791 6.625 1.00 0.00 81 ARG A O 16
ATOM 25252 N N . LEU A 1 52 ? 16.659 -10.362 8.761 1.00 0.00 82 LEU A N 16
ATOM 25253 C CA . LEU A 1 52 ? 17.320 -11.551 9.289 1.00 0.00 82 LEU A CA 16
ATOM 25254 C C . LEU A 1 52 ? 16.707 -12.820 8.706 1.00 0.00 82 LEU A C 16
ATOM 25255 O O . LEU A 1 52 ? 17.415 -13.775 8.386 1.00 0.00 82 LEU A O 16
ATOM 25271 N N . THR A 1 53 ? 15.385 -12.822 8.568 1.00 0.00 83 THR A N 16
ATOM 25272 C CA . THR A 1 53 ? 14.676 -13.973 8.022 1.00 0.00 83 THR A CA 16
ATOM 25273 C C . THR A 1 53 ? 14.300 -13.745 6.562 1.00 0.00 83 THR A C 16
ATOM 25274 O O . THR A 1 53 ? 14.488 -14.620 5.719 1.00 0.00 83 THR A O 16
ATOM 25285 N N . GLY A 1 54 ? 13.767 -12.562 6.270 1.00 0.00 84 GLY A N 16
ATOM 25286 C CA . GLY A 1 54 ? 13.374 -12.241 4.911 1.00 0.00 84 GLY A CA 16
ATOM 25287 C C . GLY A 1 54 ? 12.022 -12.821 4.546 1.00 0.00 84 GLY A C 16
ATOM 25288 O O . GLY A 1 54 ? 11.751 -13.095 3.376 1.00 0.00 84 GLY A O 16
ATOM 25292 N N . LEU A 1 55 ? 11.172 -13.012 5.548 1.00 0.00 85 LEU A N 16
ATOM 25293 C CA . LEU A 1 55 ? 9.840 -13.566 5.327 1.00 0.00 85 LEU A CA 16
ATOM 25294 C C . LEU A 1 55 ? 8.801 -12.456 5.213 1.00 0.00 85 LEU A C 16
ATOM 25295 O O . LEU A 1 55 ? 8.779 -11.524 6.018 1.00 0.00 85 LEU A O 16
ATOM 25311 N N . HIS A 1 56 ? 7.938 -12.562 4.207 1.00 0.00 86 HIS A N 16
ATOM 25312 C CA . HIS A 1 56 ? 6.893 -11.568 3.988 1.00 0.00 86 HIS A CA 16
ATOM 25313 C C . HIS A 1 56 ? 6.227 -11.180 5.305 1.00 0.00 86 HIS A C 16
ATOM 25314 O O . HIS A 1 56 ? 5.337 -11.877 5.792 1.00 0.00 86 HIS A O 16
ATOM 25329 N N . LYS A 1 57 ? 6.666 -10.064 5.878 1.00 0.00 87 LYS A N 16
ATOM 25330 C CA . LYS A 1 57 ? 6.113 -9.583 7.139 1.00 0.00 87 LYS A CA 16
ATOM 25331 C C . LYS A 1 57 ? 4.590 -9.522 7.077 1.00 0.00 87 LYS A C 16
ATOM 25332 O O . LYS A 1 57 ? 3.904 -9.953 8.004 1.00 0.00 87 LYS A O 16
ATOM 25351 N N . GLY A 1 58 ? 4.067 -8.985 5.979 1.00 0.00 88 GLY A N 16
ATOM 25352 C CA . GLY A 1 58 ? 2.629 -8.880 5.817 1.00 0.00 88 GLY A CA 16
ATOM 25353 C C . GLY A 1 58 ? 2.165 -7.443 5.681 1.00 0.00 88 GLY A C 16
ATOM 25354 O O . GLY A 1 58 ? 1.088 -7.084 6.158 1.00 0.00 88 GLY A O 16
ATOM 25358 N N . CYS A 1 59 ? 2.979 -6.620 5.030 1.00 0.00 89 CYS A N 16
ATOM 25359 C CA . CYS A 1 59 ? 2.647 -5.213 4.835 1.00 0.00 89 CYS A CA 16
ATOM 25360 C C . CYS A 1 59 ? 3.252 -4.686 3.539 1.00 0.00 89 CYS A C 16
ATOM 25361 O O . CYS A 1 59 ? 4.149 -5.303 2.965 1.00 0.00 89 CYS A O 16
ATOM 25369 N N . ALA A 1 60 ? 2.755 -3.541 3.081 1.00 0.00 90 ALA A N 16
ATOM 25370 C CA . ALA A 1 60 ? 3.248 -2.931 1.853 1.00 0.00 90 ALA A CA 16
ATOM 25371 C C . ALA A 1 60 ? 2.908 -1.446 1.803 1.00 0.00 90 ALA A C 16
ATOM 25372 O O . ALA A 1 60 ? 1.872 -1.018 2.312 1.00 0.00 90 ALA A O 16
ATOM 25379 N N . PHE A 1 61 ? 3.787 -0.663 1.187 1.00 0.00 91 PHE A N 16
ATOM 25380 C CA . PHE A 1 61 ? 3.581 0.777 1.072 1.00 0.00 91 PHE A CA 16
ATOM 25381 C C . PHE A 1 61 ? 2.962 1.132 -0.276 1.00 0.00 91 PHE A C 16
ATOM 25382 O O . PHE A 1 61 ? 3.584 0.951 -1.324 1.00 0.00 91 PHE A O 16
ATOM 25399 N N . LEU A 1 62 ? 1.734 1.637 -0.242 1.00 0.00 92 LEU A N 16
ATOM 25400 C CA . LEU A 1 62 ? 1.029 2.017 -1.462 1.00 0.00 92 LEU A CA 16
ATOM 25401 C C . LEU A 1 62 ? 0.978 3.535 -1.610 1.00 0.00 92 LEU A C 16
ATOM 25402 O O . LEU A 1 62 ? 0.725 4.256 -0.644 1.00 0.00 92 LEU A O 16
ATOM 25418 N N . THR A 1 63 ? 1.217 4.014 -2.826 1.00 0.00 93 THR A N 16
ATOM 25419 C CA . THR A 1 63 ? 1.197 5.445 -3.102 1.00 0.00 93 THR A CA 16
ATOM 25420 C C . THR A 1 63 ? 0.325 5.760 -4.312 1.00 0.00 93 THR A C 16
ATOM 25421 O O . THR A 1 63 ? 0.521 5.203 -5.392 1.00 0.00 93 THR A O 16
ATOM 25432 N N . TYR A 1 64 ? -0.638 6.656 -4.124 1.00 0.00 94 TYR A N 16
ATOM 25433 C CA . TYR A 1 64 ? -1.541 7.044 -5.201 1.00 0.00 94 TYR A CA 16
ATOM 25434 C C . TYR A 1 64 ? -1.048 8.308 -5.897 1.00 0.00 94 TYR A C 16
ATOM 25435 O O . TYR A 1 64 ? -0.381 9.146 -5.288 1.00 0.00 94 TYR A O 16
ATOM 25453 N N . CYS A 1 65 ? -1.381 8.440 -7.176 1.00 0.00 95 CYS A N 16
ATOM 25454 C CA . CYS A 1 65 ? -0.973 9.602 -7.957 1.00 0.00 95 CYS A CA 16
ATOM 25455 C C . CYS A 1 65 ? -1.816 10.822 -7.598 1.00 0.00 95 CYS A C 16
ATOM 25456 O O . CYS A 1 65 ? -1.348 11.957 -7.677 1.00 0.00 95 CYS A O 16
ATOM 25464 N N . ALA A 1 66 ? -3.062 10.578 -7.206 1.00 0.00 96 ALA A N 16
ATOM 25465 C CA . ALA A 1 66 ? -3.970 11.656 -6.835 1.00 0.00 96 ALA A CA 16
ATOM 25466 C C . ALA A 1 66 ? -4.301 11.608 -5.347 1.00 0.00 96 ALA A C 16
ATOM 25467 O O . ALA A 1 66 ? -4.405 10.531 -4.759 1.00 0.00 96 ALA A O 16
ATOM 25474 N N . ARG A 1 67 ? -4.464 12.780 -4.743 1.00 0.00 97 ARG A N 16
ATOM 25475 C CA . ARG A 1 67 ? -4.781 12.871 -3.323 1.00 0.00 97 ARG A CA 16
ATOM 25476 C C . ARG A 1 67 ? -6.123 12.210 -3.022 1.00 0.00 97 ARG A C 16
ATOM 25477 O O . ARG A 1 67 ? -6.331 11.671 -1.935 1.00 0.00 97 ARG A O 16
ATOM 25498 N N . ASP A 1 68 ? -7.030 12.257 -3.992 1.00 0.00 98 ASP A N 16
ATOM 25499 C CA . ASP A 1 68 ? -8.352 11.663 -3.831 1.00 0.00 98 ASP A CA 16
ATOM 25500 C C . ASP A 1 68 ? -8.276 10.141 -3.900 1.00 0.00 98 ASP A C 16
ATOM 25501 O O . ASP A 1 68 ? -8.744 9.445 -2.999 1.00 0.00 98 ASP A O 16
ATOM 25510 N N . SER A 1 69 ? -7.684 9.631 -4.975 1.00 0.00 99 SER A N 16
ATOM 25511 C CA . SER A 1 69 ? -7.550 8.192 -5.164 1.00 0.00 99 SER A CA 16
ATOM 25512 C C . SER A 1 69 ? -7.141 7.509 -3.863 1.00 0.00 99 SER A C 16
ATOM 25513 O O . SER A 1 69 ? -7.579 6.397 -3.568 1.00 0.00 99 SER A O 16
ATOM 25521 N N . ALA A 1 70 ? -6.297 8.183 -3.088 1.00 0.00 100 ALA A N 16
ATOM 25522 C CA . ALA A 1 70 ? -5.829 7.643 -1.817 1.00 0.00 100 ALA A CA 16
ATOM 25523 C C . ALA A 1 70 ? -6.925 7.703 -0.759 1.00 0.00 100 ALA A C 16
ATOM 25524 O O . ALA A 1 70 ? -7.281 6.686 -0.161 1.00 0.00 100 ALA A O 16
ATOM 25531 N N . LEU A 1 71 ? -7.457 8.898 -0.531 1.00 0.00 101 LEU A N 16
ATOM 25532 C CA . LEU A 1 71 ? -8.513 9.091 0.456 1.00 0.00 101 LEU A CA 16
ATOM 25533 C C . LEU A 1 71 ? -9.636 8.078 0.257 1.00 0.00 101 LEU A C 16
ATOM 25534 O O . LEU A 1 71 ? -10.065 7.415 1.202 1.00 0.00 101 LEU A O 16
ATOM 25550 N N . LYS A 1 72 ? -10.108 7.962 -0.980 1.00 0.00 102 LYS A N 16
ATOM 25551 C CA . LYS A 1 72 ? -11.179 7.028 -1.306 1.00 0.00 102 LYS A CA 16
ATOM 25552 C C . LYS A 1 72 ? -10.792 5.602 -0.927 1.00 0.00 102 LYS A C 16
ATOM 25553 O O . LYS A 1 72 ? -11.356 5.020 -0.001 1.00 0.00 102 LYS A O 16
ATOM 25572 N N . ALA A 1 73 ? -9.825 5.045 -1.649 1.00 0.00 103 ALA A N 16
ATOM 25573 C CA . ALA A 1 73 ? -9.359 3.689 -1.386 1.00 0.00 103 ALA A CA 16
ATOM 25574 C C . ALA A 1 73 ? -9.088 3.480 0.100 1.00 0.00 103 ALA A C 16
ATOM 25575 O O . ALA A 1 73 ? -9.328 2.399 0.637 1.00 0.00 103 ALA A O 16
ATOM 25582 N N . GLN A 1 74 ? -8.586 4.520 0.757 1.00 0.00 104 GLN A N 16
ATOM 25583 C CA . GLN A 1 74 ? -8.281 4.449 2.181 1.00 0.00 104 GLN A CA 16
ATOM 25584 C C . GLN A 1 74 ? -9.547 4.210 2.997 1.00 0.00 104 GLN A C 16
ATOM 25585 O O . GLN A 1 74 ? -9.643 3.235 3.742 1.00 0.00 104 GLN A O 16
ATOM 25599 N N . SER A 1 75 ? -10.516 5.108 2.853 1.00 0.00 105 SER A N 16
ATOM 25600 C CA . SER A 1 75 ? -11.775 4.998 3.580 1.00 0.00 105 SER A CA 16
ATOM 25601 C C . SER A 1 75 ? -12.710 4.002 2.900 1.00 0.00 105 SER A C 16
ATOM 25602 O O . SER A 1 75 ? -13.780 3.685 3.419 1.00 0.00 105 SER A O 16
ATOM 25610 N N . ALA A 1 76 ? -12.297 3.513 1.736 1.00 0.00 106 ALA A N 16
ATOM 25611 C CA . ALA A 1 76 ? -13.095 2.552 0.985 1.00 0.00 106 ALA A CA 16
ATOM 25612 C C . ALA A 1 76 ? -12.603 1.127 1.220 1.00 0.00 106 ALA A C 16
ATOM 25613 O O . ALA A 1 76 ? -13.336 0.162 1.000 1.00 0.00 106 ALA A O 16
ATOM 25620 N N . LEU A 1 77 ? -11.358 1.002 1.666 1.00 0.00 107 LEU A N 16
ATOM 25621 C CA . LEU A 1 77 ? -10.768 -0.305 1.929 1.00 0.00 107 LEU A CA 16
ATOM 25622 C C . LEU A 1 77 ? -10.535 -0.506 3.423 1.00 0.00 107 LEU A C 16
ATOM 25623 O O . LEU A 1 77 ? -10.843 -1.564 3.974 1.00 0.00 107 LEU A O 16
ATOM 25639 N N . HIS A 1 78 ? -9.990 0.516 4.075 1.00 0.00 108 HIS A N 16
ATOM 25640 C CA . HIS A 1 78 ? -9.719 0.453 5.507 1.00 0.00 108 HIS A CA 16
ATOM 25641 C C . HIS A 1 78 ? -10.927 -0.088 6.265 1.00 0.00 108 HIS A C 16
ATOM 25642 O O . HIS A 1 78 ? -11.943 0.593 6.399 1.00 0.00 108 HIS A O 16
ATOM 25656 N N . GLU A 1 79 ? -10.808 -1.317 6.759 1.00 0.00 109 GLU A N 16
ATOM 25657 C CA . GLU A 1 79 ? -11.891 -1.949 7.502 1.00 0.00 109 GLU A CA 16
ATOM 25658 C C . GLU A 1 79 ? -13.150 -2.054 6.646 1.00 0.00 109 GLU A C 16
ATOM 25659 O O . GLU A 1 79 ? -14.264 -1.876 7.138 1.00 0.00 109 GLU A O 16
ATOM 25671 N N . GLN A 1 80 ? -12.963 -2.344 5.362 1.00 0.00 110 GLN A N 16
ATOM 25672 C CA . GLN A 1 80 ? -14.082 -2.471 4.437 1.00 0.00 110 GLN A CA 16
ATOM 25673 C C . GLN A 1 80 ? -13.983 -3.766 3.637 1.00 0.00 110 GLN A C 16
ATOM 25674 O O . GLN A 1 80 ? -14.971 -4.482 3.468 1.00 0.00 110 GLN A O 16
ATOM 25688 N N . LYS A 1 81 ? -12.784 -4.061 3.145 1.00 0.00 111 LYS A N 16
ATOM 25689 C CA . LYS A 1 81 ? -12.554 -5.270 2.363 1.00 0.00 111 LYS A CA 16
ATOM 25690 C C . LYS A 1 81 ? -11.911 -6.357 3.219 1.00 0.00 111 LYS A C 16
ATOM 25691 O O . LYS A 1 81 ? -11.267 -6.068 4.228 1.00 0.00 111 LYS A O 16
ATOM 25710 N N . THR A 1 82 ? -12.087 -7.609 2.808 1.00 0.00 112 THR A N 16
ATOM 25711 C CA . THR A 1 82 ? -11.524 -8.739 3.536 1.00 0.00 112 THR A CA 16
ATOM 25712 C C . THR A 1 82 ? -10.828 -9.710 2.590 1.00 0.00 112 THR A C 16
ATOM 25713 O O . THR A 1 82 ? -11.475 -10.538 1.946 1.00 0.00 112 THR A O 16
ATOM 25724 N N . LEU A 1 83 ? -9.506 -9.606 2.510 1.00 0.00 113 LEU A N 16
ATOM 25725 C CA . LEU A 1 83 ? -8.721 -10.477 1.642 1.00 0.00 113 LEU A CA 16
ATOM 25726 C C . LEU A 1 83 ? -8.988 -11.945 1.958 1.00 0.00 113 LEU A C 16
ATOM 25727 O O . LEU A 1 83 ? -9.398 -12.303 3.062 1.00 0.00 113 LEU A O 16
ATOM 25743 N N . PRO A 1 84 ? -8.750 -12.817 0.966 1.00 0.00 114 PRO A N 16
ATOM 25744 C CA . PRO A 1 84 ? -8.956 -14.261 1.115 1.00 0.00 114 PRO A CA 16
ATOM 25745 C C . PRO A 1 84 ? -7.937 -14.898 2.053 1.00 0.00 114 PRO A C 16
ATOM 25746 O O . PRO A 1 84 ? -6.733 -14.849 1.803 1.00 0.00 114 PRO A O 16
ATOM 25757 N N . GLY A 1 85 ? -8.427 -15.497 3.134 1.00 0.00 115 GLY A N 16
ATOM 25758 C CA . GLY A 1 85 ? -7.544 -16.136 4.093 1.00 0.00 115 GLY A CA 16
ATOM 25759 C C . GLY A 1 85 ? -7.292 -15.273 5.313 1.00 0.00 115 GLY A C 16
ATOM 25760 O O . GLY A 1 85 ? -6.592 -15.684 6.238 1.00 0.00 115 GLY A O 16
ATOM 25764 N N . MET A 1 86 ? -7.862 -14.073 5.316 1.00 0.00 116 MET A N 16
ATOM 25765 C CA . MET A 1 86 ? -7.695 -13.150 6.432 1.00 0.00 116 MET A CA 16
ATOM 25766 C C . MET A 1 86 ? -9.010 -12.958 7.181 1.00 0.00 116 MET A C 16
ATOM 25767 O O . MET A 1 86 ? -9.991 -12.477 6.617 1.00 0.00 116 MET A O 16
ATOM 25781 N N . ASN A 1 87 ? -9.021 -13.337 8.454 1.00 0.00 117 ASN A N 16
ATOM 25782 C CA . ASN A 1 87 ? -10.217 -13.208 9.280 1.00 0.00 117 ASN A CA 16
ATOM 25783 C C . ASN A 1 87 ? -10.589 -11.740 9.471 1.00 0.00 117 ASN A C 16
ATOM 25784 O O . ASN A 1 87 ? -11.767 -11.396 9.571 1.00 0.00 117 ASN A O 16
ATOM 25795 N N . ARG A 1 88 ? -9.577 -10.881 9.521 1.00 0.00 118 ARG A N 16
ATOM 25796 C CA . ARG A 1 88 ? -9.797 -9.451 9.701 1.00 0.00 118 ARG A CA 16
ATOM 25797 C C . ARG A 1 88 ? -9.702 -8.714 8.368 1.00 0.00 118 ARG A C 16
ATOM 25798 O O . ARG A 1 88 ? -9.072 -9.178 7.418 1.00 0.00 118 ARG A O 16
ATOM 25819 N N . PRO A 1 89 ? -10.342 -7.538 8.295 1.00 0.00 119 PRO A N 16
ATOM 25820 C CA . PRO A 1 89 ? -10.344 -6.712 7.084 1.00 0.00 119 PRO A CA 16
ATOM 25821 C C . PRO A 1 89 ? -8.978 -6.097 6.799 1.00 0.00 119 PRO A C 16
ATOM 25822 O O . PRO A 1 89 ? -8.041 -6.253 7.582 1.00 0.00 119 PRO A O 16
ATOM 25833 N N . ILE A 1 90 ? -8.872 -5.398 5.674 1.00 0.00 120 ILE A N 16
ATOM 25834 C CA . ILE A 1 90 ? -7.621 -4.758 5.287 1.00 0.00 120 ILE A CA 16
ATOM 25835 C C . ILE A 1 90 ? -7.500 -3.368 5.903 1.00 0.00 120 ILE A C 16
ATOM 25836 O O . ILE A 1 90 ? -8.423 -2.559 5.816 1.00 0.00 120 ILE A O 16
ATOM 25852 N N . GLN A 1 91 ? -6.357 -3.099 6.524 1.00 0.00 121 GLN A N 16
ATOM 25853 C CA . GLN A 1 91 ? -6.115 -1.806 7.154 1.00 0.00 121 GLN A CA 16
ATOM 25854 C C . GLN A 1 91 ? -5.195 -0.946 6.294 1.00 0.00 121 GLN A C 16
ATOM 25855 O O . GLN A 1 91 ? -4.055 -1.321 6.019 1.00 0.00 121 GLN A O 16
ATOM 25869 N N . VAL A 1 92 ? -5.697 0.210 5.872 1.00 0.00 122 VAL A N 16
ATOM 25870 C CA . VAL A 1 92 ? -4.919 1.125 5.044 1.00 0.00 122 VAL A CA 16
ATOM 25871 C C . VAL A 1 92 ? -4.958 2.542 5.606 1.00 0.00 122 VAL A C 16
ATOM 25872 O O . VAL A 1 92 ? -6.001 3.195 5.603 1.00 0.00 122 VAL A O 16
ATOM 25885 N N . LYS A 1 93 ? -3.812 3.012 6.087 1.00 0.00 123 LYS A N 16
ATOM 25886 C CA . LYS A 1 93 ? -3.712 4.353 6.651 1.00 0.00 123 LYS A CA 16
ATOM 25887 C C . LYS A 1 93 ? -2.612 5.153 5.961 1.00 0.00 123 LYS A C 16
ATOM 25888 O O . LYS A 1 93 ? -1.666 4.598 5.402 1.00 0.00 123 LYS A O 16
ATOM 25907 N N . PRO A 1 94 ? -2.737 6.488 6.000 1.00 0.00 124 PRO A N 16
ATOM 25908 C CA . PRO A 1 94 ? -1.761 7.392 5.385 1.00 0.00 124 PRO A CA 16
ATOM 25909 C C . PRO A 1 94 ? -0.427 7.397 6.125 1.00 0.00 124 PRO A C 16
ATOM 25910 O O . PRO A 1 94 ? -0.205 8.215 7.017 1.00 0.00 124 PRO A O 16
ATOM 25921 N N . ALA A 1 95 ? 0.456 6.479 5.748 1.00 0.00 125 ALA A N 16
ATOM 25922 C CA . ALA A 1 95 ? 1.769 6.379 6.374 1.00 0.00 125 ALA A CA 16
ATOM 25923 C C . ALA A 1 95 ? 2.355 7.761 6.644 1.00 0.00 125 ALA A C 16
ATOM 25924 O O . ALA A 1 95 ? 2.335 8.634 5.777 1.00 0.00 125 ALA A O 16
ATOM 25931 N N . ALA A 1 96 ? 2.874 7.952 7.852 1.00 0.00 126 ALA A N 16
ATOM 25932 C CA . ALA A 1 96 ? 3.467 9.228 8.236 1.00 0.00 126 ALA A CA 16
ATOM 25933 C C . ALA A 1 96 ? 2.443 10.355 8.153 1.00 0.00 126 ALA A C 16
ATOM 25934 O O . ALA A 1 96 ? 2.667 11.361 7.480 1.00 0.00 126 ALA A O 16
ATOM 25941 N N . SER A 1 97 ? 1.320 10.180 8.843 1.00 0.00 127 SER A N 16
ATOM 25942 C CA . SER A 1 97 ? 0.260 11.181 8.844 1.00 0.00 127 SER A CA 16
ATOM 25943 C C . SER A 1 97 ? -0.526 11.139 10.150 1.00 0.00 127 SER A C 16
ATOM 25944 O O . SER A 1 97 ? -1.298 10.212 10.392 1.00 0.00 127 SER A O 16
ATOM 25952 N N . GLU A 1 98 ? -0.322 12.150 10.989 1.00 0.00 128 GLU A N 16
ATOM 25953 C CA . GLU A 1 98 ? -1.011 12.227 12.272 1.00 0.00 128 GLU A CA 16
ATOM 25954 C C . GLU A 1 98 ? -2.381 12.882 12.115 1.00 0.00 128 GLU A C 16
ATOM 25955 O O . GLU A 1 98 ? -2.668 13.510 11.097 1.00 0.00 128 GLU A O 16
ATOM 25967 N N . GLY A 1 99 ? -3.224 12.729 13.133 1.00 0.00 129 GLY A N 16
ATOM 25968 C CA . GLY A 1 99 ? -4.553 13.309 13.088 1.00 0.00 129 GLY A CA 16
ATOM 25969 C C . GLY A 1 99 ? -5.425 12.680 12.020 1.00 0.00 129 GLY A C 16
ATOM 25970 O O . GLY A 1 99 ? -4.993 11.769 11.314 1.00 0.00 129 GLY A O 16
ATOM 25974 N N . ARG A 1 100 ? -6.657 13.165 11.902 1.00 0.00 130 ARG A N 16
ATOM 25975 C CA . ARG A 1 100 ? -7.593 12.642 10.914 1.00 0.00 130 ARG A CA 16
ATOM 25976 C C . ARG A 1 100 ? -7.634 13.536 9.678 1.00 0.00 130 ARG A C 16
ATOM 25977 O O . ARG A 1 100 ? -7.361 14.733 9.755 1.00 0.00 130 ARG A O 16
ATOM 25998 N N . GLY A 1 101 ? -7.977 12.944 8.538 1.00 0.00 131 GLY A N 16
ATOM 25999 C CA . GLY A 1 101 ? -8.048 13.701 7.301 1.00 0.00 131 GLY A CA 16
ATOM 26000 C C . GLY A 1 101 ? -9.300 14.550 7.212 1.00 0.00 131 GLY A C 16
ATOM 26001 O O . GLY A 1 101 ? -10.141 14.336 6.340 1.00 0.00 131 GLY A O 16
ATOM 26005 N N . GLU A 1 102 ? -9.424 15.516 8.117 1.00 0.00 132 GLU A N 16
ATOM 26006 C CA . GLU A 1 102 ? -10.585 16.399 8.137 1.00 0.00 132 GLU A CA 16
ATOM 26007 C C . GLU A 1 102 ? -10.378 17.591 7.207 1.00 0.00 132 GLU A C 16
ATOM 26008 O O . GLU A 1 102 ? -9.837 18.620 7.611 1.00 0.00 132 GLU A O 16
ATOM 26020 N N . SER A 1 103 ? -10.813 17.443 5.960 1.00 0.00 133 SER A N 16
ATOM 26021 C CA . SER A 1 103 ? -10.672 18.505 4.971 1.00 0.00 133 SER A CA 16
ATOM 26022 C C . SER A 1 103 ? -12.031 19.098 4.613 1.00 0.00 133 SER A C 16
ATOM 26023 O O . SER A 1 103 ? -12.889 18.420 4.050 1.00 0.00 133 SER A O 16
ATOM 26031 N N . GLY A 1 104 ? -12.220 20.372 4.946 1.00 0.00 134 GLY A N 16
ATOM 26032 C CA . GLY A 1 104 ? -13.477 21.037 4.653 1.00 0.00 134 GLY A CA 16
ATOM 26033 C C . GLY A 1 104 ? -13.484 21.685 3.283 1.00 0.00 134 GLY A C 16
ATOM 26034 O O . GLY A 1 104 ? -12.458 22.151 2.787 1.00 0.00 134 GLY A O 16
ATOM 26038 N N . PRO A 1 105 ? -14.664 21.718 2.646 1.00 0.00 135 PRO A N 16
ATOM 26039 C CA . PRO A 1 105 ? -14.830 22.310 1.316 1.00 0.00 135 PRO A CA 16
ATOM 26040 C C . PRO A 1 105 ? -14.686 23.828 1.335 1.00 0.00 135 PRO A C 16
ATOM 26041 O O . PRO A 1 105 ? -15.228 24.502 2.211 1.00 0.00 135 PRO A O 16
ATOM 26052 N N . SER A 1 106 ? -13.952 24.361 0.362 1.00 0.00 136 SER A N 16
ATOM 26053 C CA . SER A 1 106 ? -13.735 25.800 0.270 1.00 0.00 136 SER A CA 16
ATOM 26054 C C . SER A 1 106 ? -13.166 26.176 -1.095 1.00 0.00 136 SER A C 16
ATOM 26055 O O . SER A 1 106 ? -12.218 25.557 -1.577 1.00 0.00 136 SER A O 16
ATOM 26063 N N . SER A 1 107 ? -13.753 27.197 -1.712 1.00 0.00 137 SER A N 16
ATOM 26064 C CA . SER A 1 107 ? -13.309 27.655 -3.023 1.00 0.00 137 SER A CA 16
ATOM 26065 C C . SER A 1 107 ? -11.984 28.404 -2.917 1.00 0.00 137 SER A C 16
ATOM 26066 O O . SER A 1 107 ? -11.487 28.657 -1.820 1.00 0.00 137 SER A O 16
ATOM 26074 N N . GLY A 1 108 ? -11.417 28.757 -4.066 1.00 0.00 138 GLY A N 16
ATOM 26075 C CA . GLY A 1 108 ? -10.155 29.474 -4.081 1.00 0.00 138 GLY A CA 16
ATOM 26076 C C . GLY A 1 108 ? -8.961 28.549 -3.951 1.00 0.00 138 GLY A C 16
ATOM 26077 O O . GLY A 1 108 ? -8.697 27.737 -4.837 1.00 0.00 138 GLY A O 16
ATOM 26081 N N . GLY A 1 1 ? -5.764 5.070 -21.908 1.00 0.00 31 GLY A N 17
ATOM 26082 C CA . GLY A 1 1 ? -5.257 5.699 -23.113 1.00 0.00 31 GLY A CA 17
ATOM 26083 C C . GLY A 1 1 ? -4.501 4.729 -23.999 1.00 0.00 31 GLY A C 17
ATOM 26084 O O . GLY A 1 1 ? -3.277 4.629 -23.919 1.00 0.00 31 GLY A O 17
ATOM 26088 N N . SER A 1 2 ? -5.232 4.011 -24.847 1.00 0.00 32 SER A N 17
ATOM 26089 C CA . SER A 1 2 ? -4.623 3.040 -25.748 1.00 0.00 32 SER A CA 17
ATOM 26090 C C . SER A 1 2 ? -3.609 3.713 -26.667 1.00 0.00 32 SER A C 17
ATOM 26091 O O . SER A 1 2 ? -2.460 3.282 -26.764 1.00 0.00 32 SER A O 17
ATOM 26099 N N . SER A 1 3 ? -4.043 4.774 -27.341 1.00 0.00 33 SER A N 17
ATOM 26100 C CA . SER A 1 3 ? -3.175 5.506 -28.256 1.00 0.00 33 SER A CA 17
ATOM 26101 C C . SER A 1 3 ? -2.878 6.903 -27.722 1.00 0.00 33 SER A C 17
ATOM 26102 O O . SER A 1 3 ? -3.789 7.655 -27.378 1.00 0.00 33 SER A O 17
ATOM 26110 N N . GLY A 1 4 ? -1.594 7.245 -27.657 1.00 0.00 34 GLY A N 17
ATOM 26111 C CA . GLY A 1 4 ? -1.198 8.551 -27.164 1.00 0.00 34 GLY A CA 17
ATOM 26112 C C . GLY A 1 4 ? 0.249 8.587 -26.715 1.00 0.00 34 GLY A C 17
ATOM 26113 O O . GLY A 1 4 ? 1.112 7.961 -27.329 1.00 0.00 34 GLY A O 17
ATOM 26117 N N . SER A 1 5 ? 0.516 9.324 -25.641 1.00 0.00 35 SER A N 17
ATOM 26118 C CA . SER A 1 5 ? 1.870 9.444 -25.114 1.00 0.00 35 SER A CA 17
ATOM 26119 C C . SER A 1 5 ? 1.924 9.007 -23.653 1.00 0.00 35 SER A C 17
ATOM 26120 O O . SER A 1 5 ? 1.056 9.361 -22.855 1.00 0.00 35 SER A O 17
ATOM 26128 N N . SER A 1 6 ? 2.951 8.236 -23.310 1.00 0.00 36 SER A N 17
ATOM 26129 C CA . SER A 1 6 ? 3.119 7.747 -21.947 1.00 0.00 36 SER A CA 17
ATOM 26130 C C . SER A 1 6 ? 4.591 7.498 -21.636 1.00 0.00 36 SER A C 17
ATOM 26131 O O . SER A 1 6 ? 5.293 6.831 -22.394 1.00 0.00 36 SER A O 17
ATOM 26139 N N . GLY A 1 7 ? 5.053 8.041 -20.513 1.00 0.00 37 GLY A N 17
ATOM 26140 C CA . GLY A 1 7 ? 6.439 7.867 -20.120 1.00 0.00 37 GLY A CA 17
ATOM 26141 C C . GLY A 1 7 ? 6.612 7.809 -18.615 1.00 0.00 37 GLY A C 17
ATOM 26142 O O . GLY A 1 7 ? 6.812 6.735 -18.047 1.00 0.00 37 GLY A O 17
ATOM 26146 N N . VAL A 1 8 ? 6.538 8.967 -17.967 1.00 0.00 38 VAL A N 17
ATOM 26147 C CA . VAL A 1 8 ? 6.689 9.044 -16.519 1.00 0.00 38 VAL A CA 17
ATOM 26148 C C . VAL A 1 8 ? 5.378 9.444 -15.851 1.00 0.00 38 VAL A C 17
ATOM 26149 O O . VAL A 1 8 ? 4.680 10.356 -16.293 1.00 0.00 38 VAL A O 17
ATOM 26162 N N . PRO A 1 9 ? 5.034 8.745 -14.758 1.00 0.00 39 PRO A N 17
ATOM 26163 C CA . PRO A 1 9 ? 3.806 9.010 -14.004 1.00 0.00 39 PRO A CA 17
ATOM 26164 C C . PRO A 1 9 ? 3.858 10.338 -13.258 1.00 0.00 39 PRO A C 17
ATOM 26165 O O . PRO A 1 9 ? 4.915 10.751 -12.780 1.00 0.00 39 PRO A O 17
ATOM 26176 N N . MET A 1 10 ? 2.711 11.003 -13.161 1.00 0.00 40 MET A N 17
ATOM 26177 C CA . MET A 1 10 ? 2.628 12.285 -12.470 1.00 0.00 40 MET A CA 17
ATOM 26178 C C . MET A 1 10 ? 1.956 12.127 -11.110 1.00 0.00 40 MET A C 17
ATOM 26179 O O . MET A 1 10 ? 1.109 11.254 -10.922 1.00 0.00 40 MET A O 17
ATOM 26193 N N . LYS A 1 11 ? 2.341 12.976 -10.163 1.00 0.00 41 LYS A N 17
ATOM 26194 C CA . LYS A 1 11 ? 1.777 12.931 -8.819 1.00 0.00 41 LYS A CA 17
ATOM 26195 C C . LYS A 1 11 ? 1.245 14.301 -8.407 1.00 0.00 41 LYS A C 17
ATOM 26196 O O . LYS A 1 11 ? 1.240 15.240 -9.203 1.00 0.00 41 LYS A O 17
ATOM 26215 N N . ASP A 1 12 ? 0.801 14.407 -7.160 1.00 0.00 42 ASP A N 17
ATOM 26216 C CA . ASP A 1 12 ? 0.271 15.662 -6.641 1.00 0.00 42 ASP A CA 17
ATOM 26217 C C . ASP A 1 12 ? 1.150 16.200 -5.516 1.00 0.00 42 ASP A C 17
ATOM 26218 O O . ASP A 1 12 ? 1.438 15.496 -4.548 1.00 0.00 42 ASP A O 17
ATOM 26227 N N . HIS A 1 13 ? 1.575 17.453 -5.652 1.00 0.00 43 HIS A N 17
ATOM 26228 C CA . HIS A 1 13 ? 2.422 18.085 -4.647 1.00 0.00 43 HIS A CA 17
ATOM 26229 C C . HIS A 1 13 ? 1.950 17.735 -3.239 1.00 0.00 43 HIS A C 17
ATOM 26230 O O . HIS A 1 13 ? 2.758 17.571 -2.326 1.00 0.00 43 HIS A O 17
ATOM 26245 N N . ASP A 1 14 ? 0.636 17.623 -3.072 1.00 0.00 44 ASP A N 17
ATOM 26246 C CA . ASP A 1 14 ? 0.056 17.293 -1.776 1.00 0.00 44 ASP A CA 17
ATOM 26247 C C . ASP A 1 14 ? -0.471 15.861 -1.766 1.00 0.00 44 ASP A C 17
ATOM 26248 O O . ASP A 1 14 ? -1.549 15.590 -1.237 1.00 0.00 44 ASP A O 17
ATOM 26257 N N . ALA A 1 15 ? 0.295 14.950 -2.356 1.00 0.00 45 ALA A N 17
ATOM 26258 C CA . ALA A 1 15 ? -0.095 13.546 -2.414 1.00 0.00 45 ALA A CA 17
ATOM 26259 C C . ALA A 1 15 ? 0.009 12.890 -1.041 1.00 0.00 45 ALA A C 17
ATOM 26260 O O . ALA A 1 15 ? 0.416 13.526 -0.068 1.00 0.00 45 ALA A O 17
ATOM 26267 N N . ILE A 1 16 ? -0.361 11.616 -0.970 1.00 0.00 46 ILE A N 17
ATOM 26268 C CA . ILE A 1 16 ? -0.309 10.875 0.284 1.00 0.00 46 ILE A CA 17
ATOM 26269 C C . ILE A 1 16 ? 0.160 9.442 0.056 1.00 0.00 46 ILE A C 17
ATOM 26270 O O . ILE A 1 16 ? -0.033 8.877 -1.021 1.00 0.00 46 ILE A O 17
ATOM 26286 N N . LYS A 1 17 ? 0.775 8.857 1.078 1.00 0.00 47 LYS A N 17
ATOM 26287 C CA . LYS A 1 17 ? 1.269 7.487 0.993 1.00 0.00 47 LYS A CA 17
ATOM 26288 C C . LYS A 1 17 ? 0.448 6.556 1.880 1.00 0.00 47 LYS A C 17
ATOM 26289 O O . LYS A 1 17 ? 0.419 6.712 3.101 1.00 0.00 47 LYS A O 17
ATOM 26308 N N . LEU A 1 18 ? -0.215 5.588 1.258 1.00 0.00 48 LEU A N 17
ATOM 26309 C CA . LEU A 1 18 ? -1.036 4.630 1.991 1.00 0.00 48 LEU A CA 17
ATOM 26310 C C . LEU A 1 18 ? -0.218 3.405 2.388 1.00 0.00 48 LEU A C 17
ATOM 26311 O O . LEU A 1 18 ? 0.627 2.936 1.625 1.00 0.00 48 LEU A O 17
ATOM 26327 N N . PHE A 1 19 ? -0.478 2.889 3.585 1.00 0.00 49 PHE A N 17
ATOM 26328 C CA . PHE A 1 19 ? 0.232 1.716 4.082 1.00 0.00 49 PHE A CA 17
ATOM 26329 C C . PHE A 1 19 ? -0.745 0.607 4.459 1.00 0.00 49 PHE A C 17
ATOM 26330 O O . PHE A 1 19 ? -1.680 0.824 5.231 1.00 0.00 49 PHE A O 17
ATOM 26347 N N . VAL A 1 20 ? -0.523 -0.582 3.909 1.00 0.00 50 VAL A N 17
ATOM 26348 C CA . VAL A 1 20 ? -1.383 -1.726 4.187 1.00 0.00 50 VAL A CA 17
ATOM 26349 C C . VAL A 1 20 ? -0.716 -2.692 5.160 1.00 0.00 50 VAL A C 17
ATOM 26350 O O . VAL A 1 20 ? 0.456 -3.033 5.007 1.00 0.00 50 VAL A O 17
ATOM 26363 N N . GLY A 1 21 ? -1.471 -3.129 6.163 1.00 0.00 51 GLY A N 17
ATOM 26364 C CA . GLY A 1 21 ? -0.936 -4.052 7.147 1.00 0.00 51 GLY A CA 17
ATOM 26365 C C . GLY A 1 21 ? -1.794 -5.291 7.307 1.00 0.00 51 GLY A C 17
ATOM 26366 O O . GLY A 1 21 ? -1.883 -5.855 8.398 1.00 0.00 51 GLY A O 17
ATOM 26370 N N . GLN A 1 22 ? -2.429 -5.714 6.219 1.00 0.00 52 GLN A N 17
ATOM 26371 C CA . GLN A 1 22 ? -3.287 -6.893 6.245 1.00 0.00 52 GLN A CA 17
ATOM 26372 C C . GLN A 1 22 ? -2.991 -7.808 5.061 1.00 0.00 52 GLN A C 17
ATOM 26373 O O . GLN A 1 22 ? -3.906 -8.356 4.445 1.00 0.00 52 GLN A O 17
ATOM 26387 N N . ILE A 1 23 ? -1.710 -7.968 4.749 1.00 0.00 53 ILE A N 17
ATOM 26388 C CA . ILE A 1 23 ? -1.295 -8.817 3.639 1.00 0.00 53 ILE A CA 17
ATOM 26389 C C . ILE A 1 23 ? -0.697 -10.126 4.143 1.00 0.00 53 ILE A C 17
ATOM 26390 O O . ILE A 1 23 ? 0.353 -10.151 4.785 1.00 0.00 53 ILE A O 17
ATOM 26406 N N . PRO A 1 24 ? -1.379 -11.242 3.844 1.00 0.00 54 PRO A N 17
ATOM 26407 C CA . PRO A 1 24 ? -0.933 -12.576 4.255 1.00 0.00 54 PRO A CA 17
ATOM 26408 C C . PRO A 1 24 ? 0.319 -13.025 3.508 1.00 0.00 54 PRO A C 17
ATOM 26409 O O . PRO A 1 24 ? 0.973 -12.225 2.839 1.00 0.00 54 PRO A O 17
ATOM 26420 N N . ARG A 1 25 ? 0.646 -14.307 3.627 1.00 0.00 55 ARG A N 17
ATOM 26421 C CA . ARG A 1 25 ? 1.820 -14.861 2.964 1.00 0.00 55 ARG A CA 17
ATOM 26422 C C . ARG A 1 25 ? 1.414 -15.732 1.778 1.00 0.00 55 ARG A C 17
ATOM 26423 O O . ARG A 1 25 ? 0.721 -16.735 1.940 1.00 0.00 55 ARG A O 17
ATOM 26444 N N . GLY A 1 26 ? 1.851 -15.340 0.585 1.00 0.00 56 GLY A N 17
ATOM 26445 C CA . GLY A 1 26 ? 1.523 -16.095 -0.610 1.00 0.00 56 GLY A CA 17
ATOM 26446 C C . GLY A 1 26 ? 1.126 -15.202 -1.769 1.00 0.00 56 GLY A C 17
ATOM 26447 O O . GLY A 1 26 ? 1.256 -15.587 -2.932 1.00 0.00 56 GLY A O 17
ATOM 26451 N N . LEU A 1 27 ? 0.638 -14.007 -1.453 1.00 0.00 57 LEU A N 17
ATOM 26452 C CA . LEU A 1 27 ? 0.219 -13.057 -2.478 1.00 0.00 57 LEU A CA 17
ATOM 26453 C C . LEU A 1 27 ? 1.247 -11.942 -2.640 1.00 0.00 57 LEU A C 17
ATOM 26454 O O . LEU A 1 27 ? 2.172 -11.816 -1.838 1.00 0.00 57 LEU A O 17
ATOM 26470 N N . ASP A 1 28 ? 1.078 -11.136 -3.682 1.00 0.00 58 ASP A N 17
ATOM 26471 C CA . ASP A 1 28 ? 1.989 -10.029 -3.948 1.00 0.00 58 ASP A CA 17
ATOM 26472 C C . ASP A 1 28 ? 1.229 -8.812 -4.467 1.00 0.00 58 ASP A C 17
ATOM 26473 O O . ASP A 1 28 ? 0.000 -8.815 -4.526 1.00 0.00 58 ASP A O 17
ATOM 26482 N N . GLU A 1 29 ? 1.970 -7.773 -4.840 1.00 0.00 59 GLU A N 17
ATOM 26483 C CA . GLU A 1 29 ? 1.365 -6.549 -5.352 1.00 0.00 59 GLU A CA 17
ATOM 26484 C C . GLU A 1 29 ? 0.484 -6.843 -6.563 1.00 0.00 59 GLU A C 17
ATOM 26485 O O . GLU A 1 29 ? -0.446 -6.094 -6.862 1.00 0.00 59 GLU A O 17
ATOM 26497 N N . GLN A 1 30 ? 0.786 -7.936 -7.255 1.00 0.00 60 GLN A N 17
ATOM 26498 C CA . GLN A 1 30 ? 0.023 -8.328 -8.435 1.00 0.00 60 GLN A CA 17
ATOM 26499 C C . GLN A 1 30 ? -1.419 -8.661 -8.064 1.00 0.00 60 GLN A C 17
ATOM 26500 O O . GLN A 1 30 ? -2.307 -8.650 -8.916 1.00 0.00 60 GLN A O 17
ATOM 26514 N N . ASP A 1 31 ? -1.643 -8.957 -6.789 1.00 0.00 61 ASP A N 17
ATOM 26515 C CA . ASP A 1 31 ? -2.977 -9.293 -6.305 1.00 0.00 61 ASP A CA 17
ATOM 26516 C C . ASP A 1 31 ? -3.648 -8.078 -5.672 1.00 0.00 61 ASP A C 17
ATOM 26517 O O . ASP A 1 31 ? -4.868 -8.046 -5.506 1.00 0.00 61 ASP A O 17
ATOM 26526 N N . LEU A 1 32 ? -2.843 -7.081 -5.320 1.00 0.00 62 LEU A N 17
ATOM 26527 C CA . LEU A 1 32 ? -3.359 -5.864 -4.704 1.00 0.00 62 LEU A CA 17
ATOM 26528 C C . LEU A 1 32 ? -3.665 -4.806 -5.760 1.00 0.00 62 LEU A C 17
ATOM 26529 O O . LEU A 1 32 ? -4.613 -4.034 -5.625 1.00 0.00 62 LEU A O 17
ATOM 26545 N N . LYS A 1 33 ? -2.856 -4.779 -6.815 1.00 0.00 63 LYS A N 17
ATOM 26546 C CA . LYS A 1 33 ? -3.041 -3.820 -7.897 1.00 0.00 63 LYS A CA 17
ATOM 26547 C C . LYS A 1 33 ? -4.496 -3.790 -8.354 1.00 0.00 63 LYS A C 17
ATOM 26548 O O . LYS A 1 33 ? -5.097 -2.729 -8.525 1.00 0.00 63 LYS A O 17
ATOM 26567 N N . PRO A 1 34 ? -5.078 -4.982 -8.557 1.00 0.00 64 PRO A N 17
ATOM 26568 C CA . PRO A 1 34 ? -6.470 -5.118 -8.996 1.00 0.00 64 PRO A CA 17
ATOM 26569 C C . PRO A 1 34 ? -7.423 -4.249 -8.181 1.00 0.00 64 PRO A C 17
ATOM 26570 O O . PRO A 1 34 ? -8.306 -3.592 -8.733 1.00 0.00 64 PRO A O 17
ATOM 26581 N N . LEU A 1 35 ? -7.237 -4.250 -6.865 1.00 0.00 65 LEU A N 17
ATOM 26582 C CA . LEU A 1 35 ? -8.080 -3.461 -5.974 1.00 0.00 65 LEU A CA 17
ATOM 26583 C C . LEU A 1 35 ? -7.726 -1.980 -6.059 1.00 0.00 65 LEU A C 17
ATOM 26584 O O . LEU A 1 35 ? -8.588 -1.139 -6.314 1.00 0.00 65 LEU A O 17
ATOM 26600 N N . PHE A 1 36 ? -6.452 -1.668 -5.846 1.00 0.00 66 PHE A N 17
ATOM 26601 C CA . PHE A 1 36 ? -5.984 -0.289 -5.900 1.00 0.00 66 PHE A CA 17
ATOM 26602 C C . PHE A 1 36 ? -6.273 0.331 -7.264 1.00 0.00 66 PHE A C 17
ATOM 26603 O O . PHE A 1 36 ? -6.374 1.551 -7.394 1.00 0.00 66 PHE A O 17
ATOM 26620 N N . GLU A 1 37 ? -6.405 -0.519 -8.278 1.00 0.00 67 GLU A N 17
ATOM 26621 C CA . GLU A 1 37 ? -6.681 -0.055 -9.632 1.00 0.00 67 GLU A CA 17
ATOM 26622 C C . GLU A 1 37 ? -8.174 0.197 -9.827 1.00 0.00 67 GLU A C 17
ATOM 26623 O O . GLU A 1 37 ? -8.598 0.692 -10.871 1.00 0.00 67 GLU A O 17
ATOM 26635 N N . GLU A 1 38 ? -8.963 -0.147 -8.815 1.00 0.00 68 GLU A N 17
ATOM 26636 C CA . GLU A 1 38 ? -10.408 0.041 -8.875 1.00 0.00 68 GLU A CA 17
ATOM 26637 C C . GLU A 1 38 ? -10.790 1.461 -8.467 1.00 0.00 68 GLU A C 17
ATOM 26638 O O . GLU A 1 38 ? -11.872 1.945 -8.800 1.00 0.00 68 GLU A O 17
ATOM 26650 N N . PHE A 1 39 ? -9.894 2.123 -7.743 1.00 0.00 69 PHE A N 17
ATOM 26651 C CA . PHE A 1 39 ? -10.136 3.487 -7.287 1.00 0.00 69 PHE A CA 17
ATOM 26652 C C . PHE A 1 39 ? -9.399 4.493 -8.165 1.00 0.00 69 PHE A C 17
ATOM 26653 O O . PHE A 1 39 ? -9.968 5.497 -8.592 1.00 0.00 69 PHE A O 17
ATOM 26670 N N . GLY A 1 40 ? -8.125 4.216 -8.431 1.00 0.00 70 GLY A N 17
ATOM 26671 C CA . GLY A 1 40 ? -7.330 5.106 -9.256 1.00 0.00 70 GLY A CA 17
ATOM 26672 C C . GLY A 1 40 ? -6.037 4.465 -9.720 1.00 0.00 70 GLY A C 17
ATOM 26673 O O . GLY A 1 40 ? -5.811 3.275 -9.498 1.00 0.00 70 GLY A O 17
ATOM 26677 N N . ARG A 1 41 ? -5.186 5.254 -10.368 1.00 0.00 71 ARG A N 17
ATOM 26678 C CA . ARG A 1 41 ? -3.910 4.756 -10.867 1.00 0.00 71 ARG A CA 17
ATOM 26679 C C . ARG A 1 41 ? -2.836 4.833 -9.786 1.00 0.00 71 ARG A C 17
ATOM 26680 O O . ARG A 1 41 ? -2.601 5.893 -9.206 1.00 0.00 71 ARG A O 17
ATOM 26701 N N . ILE A 1 42 ? -2.188 3.704 -9.522 1.00 0.00 72 ILE A N 17
ATOM 26702 C CA . ILE A 1 42 ? -1.138 3.644 -8.512 1.00 0.00 72 ILE A CA 17
ATOM 26703 C C . ILE A 1 42 ? 0.126 4.349 -8.990 1.00 0.00 72 ILE A C 17
ATOM 26704 O O . ILE A 1 42 ? 0.472 4.292 -10.171 1.00 0.00 72 ILE A O 17
ATOM 26720 N N . TYR A 1 43 ? 0.813 5.012 -8.067 1.00 0.00 73 TYR A N 17
ATOM 26721 C CA . TYR A 1 43 ? 2.039 5.729 -8.394 1.00 0.00 73 TYR A CA 17
ATOM 26722 C C . TYR A 1 43 ? 3.268 4.918 -7.993 1.00 0.00 73 TYR A C 17
ATOM 26723 O O . TYR A 1 43 ? 4.303 4.971 -8.657 1.00 0.00 73 TYR A O 17
ATOM 26741 N N . GLU A 1 44 ? 3.144 4.169 -6.902 1.00 0.00 74 GLU A N 17
ATOM 26742 C CA . GLU A 1 44 ? 4.244 3.347 -6.412 1.00 0.00 74 GLU A CA 17
ATOM 26743 C C . GLU A 1 44 ? 3.732 2.251 -5.482 1.00 0.00 74 GLU A C 17
ATOM 26744 O O . GLU A 1 44 ? 3.191 2.532 -4.411 1.00 0.00 74 GLU A O 17
ATOM 26756 N N . LEU A 1 45 ? 3.906 1.001 -5.898 1.00 0.00 75 LEU A N 17
ATOM 26757 C CA . LEU A 1 45 ? 3.461 -0.138 -5.103 1.00 0.00 75 LEU A CA 17
ATOM 26758 C C . LEU A 1 45 ? 4.630 -1.061 -4.772 1.00 0.00 75 LEU A C 17
ATOM 26759 O O . LEU A 1 45 ? 5.223 -1.674 -5.660 1.00 0.00 75 LEU A O 17
ATOM 26775 N N . THR A 1 46 ? 4.956 -1.156 -3.487 1.00 0.00 76 THR A N 17
ATOM 26776 C CA . THR A 1 46 ? 6.053 -2.004 -3.037 1.00 0.00 76 THR A CA 17
ATOM 26777 C C . THR A 1 46 ? 5.670 -2.779 -1.782 1.00 0.00 76 THR A C 17
ATOM 26778 O O . THR A 1 46 ? 4.807 -2.352 -1.016 1.00 0.00 76 THR A O 17
ATOM 26789 N N . VAL A 1 47 ? 6.319 -3.921 -1.576 1.00 0.00 77 VAL A N 17
ATOM 26790 C CA . VAL A 1 47 ? 6.048 -4.755 -0.411 1.00 0.00 77 VAL A CA 17
ATOM 26791 C C . VAL A 1 47 ? 7.256 -4.813 0.516 1.00 0.00 77 VAL A C 17
ATOM 26792 O O . VAL A 1 47 ? 8.394 -4.952 0.065 1.00 0.00 77 VAL A O 17
ATOM 26805 N N . LEU A 1 48 ? 7.003 -4.707 1.816 1.00 0.00 78 LEU A N 17
ATOM 26806 C CA . LEU A 1 48 ? 8.070 -4.748 2.810 1.00 0.00 78 LEU A CA 17
ATOM 26807 C C . LEU A 1 48 ? 8.393 -6.186 3.202 1.00 0.00 78 LEU A C 17
ATOM 26808 O O . LEU A 1 48 ? 7.498 -6.973 3.513 1.00 0.00 78 LEU A O 17
ATOM 26824 N N . LYS A 1 49 ? 9.678 -6.523 3.189 1.00 0.00 79 LYS A N 17
ATOM 26825 C CA . LYS A 1 49 ? 10.122 -7.865 3.546 1.00 0.00 79 LYS A CA 17
ATOM 26826 C C . LYS A 1 49 ? 11.240 -7.811 4.582 1.00 0.00 79 LYS A C 17
ATOM 26827 O O . LYS A 1 49 ? 11.893 -6.781 4.751 1.00 0.00 79 LYS A O 17
ATOM 26846 N N . ASP A 1 50 ? 11.457 -8.925 5.272 1.00 0.00 80 ASP A N 17
ATOM 26847 C CA . ASP A 1 50 ? 12.498 -9.005 6.289 1.00 0.00 80 ASP A CA 17
ATOM 26848 C C . ASP A 1 50 ? 13.884 -8.969 5.652 1.00 0.00 80 ASP A C 17
ATOM 26849 O O . ASP A 1 50 ? 14.015 -8.832 4.435 1.00 0.00 80 ASP A O 17
ATOM 26858 N N . ARG A 1 51 ? 14.915 -9.090 6.482 1.00 0.00 81 ARG A N 17
ATOM 26859 C CA . ARG A 1 51 ? 16.291 -9.069 6.000 1.00 0.00 81 ARG A CA 17
ATOM 26860 C C . ARG A 1 51 ? 16.979 -10.405 6.261 1.00 0.00 81 ARG A C 17
ATOM 26861 O O . ARG A 1 51 ? 17.743 -10.896 5.428 1.00 0.00 81 ARG A O 17
ATOM 26882 N N . LEU A 1 52 ? 16.704 -10.989 7.422 1.00 0.00 82 LEU A N 17
ATOM 26883 C CA . LEU A 1 52 ? 17.298 -12.269 7.794 1.00 0.00 82 LEU A CA 17
ATOM 26884 C C . LEU A 1 52 ? 16.537 -13.427 7.157 1.00 0.00 82 LEU A C 17
ATOM 26885 O O . LEU A 1 52 ? 17.137 -14.385 6.668 1.00 0.00 82 LEU A O 17
ATOM 26901 N N . THR A 1 53 ? 15.211 -13.333 7.163 1.00 0.00 83 THR A N 17
ATOM 26902 C CA . THR A 1 53 ? 14.368 -14.371 6.585 1.00 0.00 83 THR A CA 17
ATOM 26903 C C . THR A 1 53 ? 13.866 -13.967 5.204 1.00 0.00 83 THR A C 17
ATOM 26904 O O . THR A 1 53 ? 13.263 -14.769 4.492 1.00 0.00 83 THR A O 17
ATOM 26915 N N . GLY A 1 54 ? 14.120 -12.716 4.830 1.00 0.00 84 GLY A N 17
ATOM 26916 C CA . GLY A 1 54 ? 13.687 -12.227 3.534 1.00 0.00 84 GLY A CA 17
ATOM 26917 C C . GLY A 1 54 ? 12.284 -12.681 3.182 1.00 0.00 84 GLY A C 17
ATOM 26918 O O . GLY A 1 54 ? 11.956 -12.854 2.007 1.00 0.00 84 GLY A O 17
ATOM 26922 N N . LEU A 1 55 ? 11.454 -12.876 4.201 1.00 0.00 85 LEU A N 17
ATOM 26923 C CA . LEU A 1 55 ? 10.078 -13.315 3.993 1.00 0.00 85 LEU A CA 17
ATOM 26924 C C . LEU A 1 55 ? 9.119 -12.129 4.018 1.00 0.00 85 LEU A C 17
ATOM 26925 O O . LEU A 1 55 ? 9.512 -11.006 4.334 1.00 0.00 85 LEU A O 17
ATOM 26941 N N . HIS A 1 56 ? 7.859 -12.387 3.684 1.00 0.00 86 HIS A N 17
ATOM 26942 C CA . HIS A 1 56 ? 6.842 -11.342 3.671 1.00 0.00 86 HIS A CA 17
ATOM 26943 C C . HIS A 1 56 ? 6.430 -10.965 5.091 1.00 0.00 86 HIS A C 17
ATOM 26944 O O . HIS A 1 56 ? 5.751 -11.731 5.775 1.00 0.00 86 HIS A O 17
ATOM 26959 N N . LYS A 1 57 ? 6.847 -9.782 5.529 1.00 0.00 87 LYS A N 17
ATOM 26960 C CA . LYS A 1 57 ? 6.522 -9.303 6.867 1.00 0.00 87 LYS A CA 17
ATOM 26961 C C . LYS A 1 57 ? 5.012 -9.251 7.074 1.00 0.00 87 LYS A C 17
ATOM 26962 O O . LYS A 1 57 ? 4.493 -9.768 8.063 1.00 0.00 87 LYS A O 17
ATOM 26981 N N . GLY A 1 58 ? 4.310 -8.625 6.134 1.00 0.00 88 GLY A N 17
ATOM 26982 C CA . GLY A 1 58 ? 2.867 -8.519 6.232 1.00 0.00 88 GLY A CA 17
ATOM 26983 C C . GLY A 1 58 ? 2.377 -7.094 6.067 1.00 0.00 88 GLY A C 17
ATOM 26984 O O . GLY A 1 58 ? 1.494 -6.645 6.799 1.00 0.00 88 GLY A O 17
ATOM 26988 N N . CYS A 1 59 ? 2.953 -6.380 5.106 1.00 0.00 89 CYS A N 17
ATOM 26989 C CA . CYS A 1 59 ? 2.571 -4.996 4.849 1.00 0.00 89 CYS A CA 17
ATOM 26990 C C . CYS A 1 59 ? 3.233 -4.477 3.576 1.00 0.00 89 CYS A C 17
ATOM 26991 O O . CYS A 1 59 ? 4.316 -4.924 3.201 1.00 0.00 89 CYS A O 17
ATOM 26999 N N . ALA A 1 60 ? 2.572 -3.532 2.915 1.00 0.00 90 ALA A N 17
ATOM 27000 C CA . ALA A 1 60 ? 3.096 -2.953 1.684 1.00 0.00 90 ALA A CA 17
ATOM 27001 C C . ALA A 1 60 ? 2.900 -1.440 1.663 1.00 0.00 90 ALA A C 17
ATOM 27002 O O . ALA A 1 60 ? 1.993 -0.913 2.307 1.00 0.00 90 ALA A O 17
ATOM 27009 N N . PHE A 1 61 ? 3.757 -0.748 0.920 1.00 0.00 91 PHE A N 17
ATOM 27010 C CA . PHE A 1 61 ? 3.679 0.704 0.817 1.00 0.00 91 PHE A CA 17
ATOM 27011 C C . PHE A 1 61 ? 3.068 1.123 -0.517 1.00 0.00 91 PHE A C 17
ATOM 27012 O O . PHE A 1 61 ? 3.681 0.960 -1.573 1.00 0.00 91 PHE A O 17
ATOM 27029 N N . LEU A 1 62 ? 1.855 1.662 -0.461 1.00 0.00 92 LEU A N 17
ATOM 27030 C CA . LEU A 1 62 ? 1.158 2.103 -1.665 1.00 0.00 92 LEU A CA 17
ATOM 27031 C C . LEU A 1 62 ? 1.096 3.626 -1.730 1.00 0.00 92 LEU A C 17
ATOM 27032 O O . LEU A 1 62 ? 0.849 4.293 -0.724 1.00 0.00 92 LEU A O 17
ATOM 27048 N N . THR A 1 63 ? 1.320 4.172 -2.921 1.00 0.00 93 THR A N 17
ATOM 27049 C CA . THR A 1 63 ? 1.290 5.615 -3.119 1.00 0.00 93 THR A CA 17
ATOM 27050 C C . THR A 1 63 ? 0.424 5.988 -4.317 1.00 0.00 93 THR A C 17
ATOM 27051 O O . THR A 1 63 ? 0.694 5.571 -5.444 1.00 0.00 93 THR A O 17
ATOM 27062 N N . TYR A 1 64 ? -0.616 6.776 -4.067 1.00 0.00 94 TYR A N 17
ATOM 27063 C CA . TYR A 1 64 ? -1.523 7.203 -5.126 1.00 0.00 94 TYR A CA 17
ATOM 27064 C C . TYR A 1 64 ? -1.007 8.468 -5.807 1.00 0.00 94 TYR A C 17
ATOM 27065 O O . TYR A 1 64 ? -0.451 9.354 -5.157 1.00 0.00 94 TYR A O 17
ATOM 27083 N N . CYS A 1 65 ? -1.197 8.544 -7.120 1.00 0.00 95 CYS A N 17
ATOM 27084 C CA . CYS A 1 65 ? -0.751 9.699 -7.891 1.00 0.00 95 CYS A CA 17
ATOM 27085 C C . CYS A 1 65 ? -1.475 10.964 -7.441 1.00 0.00 95 CYS A C 17
ATOM 27086 O O . CYS A 1 65 ? -0.878 12.037 -7.361 1.00 0.00 95 CYS A O 17
ATOM 27094 N N . ALA A 1 66 ? -2.765 10.830 -7.152 1.00 0.00 96 ALA A N 17
ATOM 27095 C CA . ALA A 1 66 ? -3.570 11.963 -6.711 1.00 0.00 96 ALA A CA 17
ATOM 27096 C C . ALA A 1 66 ? -3.733 11.963 -5.195 1.00 0.00 96 ALA A C 17
ATOM 27097 O O . ALA A 1 66 ? -3.209 11.088 -4.505 1.00 0.00 96 ALA A O 17
ATOM 27104 N N . ARG A 1 67 ? -4.461 12.949 -4.682 1.00 0.00 97 ARG A N 17
ATOM 27105 C CA . ARG A 1 67 ? -4.691 13.064 -3.247 1.00 0.00 97 ARG A CA 17
ATOM 27106 C C . ARG A 1 67 ? -5.992 12.373 -2.848 1.00 0.00 97 ARG A C 17
ATOM 27107 O O . ARG A 1 67 ? -6.058 11.700 -1.820 1.00 0.00 97 ARG A O 17
ATOM 27128 N N . ASP A 1 68 ? -7.023 12.546 -3.668 1.00 0.00 98 ASP A N 17
ATOM 27129 C CA . ASP A 1 68 ? -8.322 11.939 -3.401 1.00 0.00 98 ASP A CA 17
ATOM 27130 C C . ASP A 1 68 ? -8.258 10.424 -3.567 1.00 0.00 98 ASP A C 17
ATOM 27131 O O . ASP A 1 68 ? -8.744 9.675 -2.720 1.00 0.00 98 ASP A O 17
ATOM 27140 N N . SER A 1 69 ? -7.657 9.979 -4.666 1.00 0.00 99 SER A N 17
ATOM 27141 C CA . SER A 1 69 ? -7.534 8.553 -4.947 1.00 0.00 99 SER A CA 17
ATOM 27142 C C . SER A 1 69 ? -7.185 7.778 -3.680 1.00 0.00 99 SER A C 17
ATOM 27143 O O . SER A 1 69 ? -7.748 6.717 -3.414 1.00 0.00 99 SER A O 17
ATOM 27151 N N . ALA A 1 70 ? -6.252 8.317 -2.902 1.00 0.00 100 ALA A N 17
ATOM 27152 C CA . ALA A 1 70 ? -5.829 7.679 -1.662 1.00 0.00 100 ALA A CA 17
ATOM 27153 C C . ALA A 1 70 ? -6.963 7.653 -0.643 1.00 0.00 100 ALA A C 17
ATOM 27154 O O . ALA A 1 70 ? -7.330 6.593 -0.133 1.00 0.00 100 ALA A O 17
ATOM 27161 N N . LEU A 1 71 ? -7.515 8.825 -0.349 1.00 0.00 101 LEU A N 17
ATOM 27162 C CA . LEU A 1 71 ? -8.608 8.937 0.610 1.00 0.00 101 LEU A CA 17
ATOM 27163 C C . LEU A 1 71 ? -9.720 7.944 0.288 1.00 0.00 101 LEU A C 17
ATOM 27164 O O . LEU A 1 71 ? -10.238 7.266 1.175 1.00 0.00 101 LEU A O 17
ATOM 27180 N N . LYS A 1 72 ? -10.081 7.863 -0.988 1.00 0.00 102 LYS A N 17
ATOM 27181 C CA . LYS A 1 72 ? -11.129 6.950 -1.430 1.00 0.00 102 LYS A CA 17
ATOM 27182 C C . LYS A 1 72 ? -10.763 5.505 -1.111 1.00 0.00 102 LYS A C 17
ATOM 27183 O O . LYS A 1 72 ? -11.368 4.879 -0.241 1.00 0.00 102 LYS A O 17
ATOM 27202 N N . ALA A 1 73 ? -9.767 4.981 -1.819 1.00 0.00 103 ALA A N 17
ATOM 27203 C CA . ALA A 1 73 ? -9.318 3.611 -1.607 1.00 0.00 103 ALA A CA 17
ATOM 27204 C C . ALA A 1 73 ? -8.957 3.371 -0.145 1.00 0.00 103 ALA A C 17
ATOM 27205 O O . ALA A 1 73 ? -8.911 2.229 0.312 1.00 0.00 103 ALA A O 17
ATOM 27212 N N . GLN A 1 74 ? -8.701 4.453 0.582 1.00 0.00 104 GLN A N 17
ATOM 27213 C CA . GLN A 1 74 ? -8.343 4.359 1.992 1.00 0.00 104 GLN A CA 17
ATOM 27214 C C . GLN A 1 74 ? -9.578 4.112 2.852 1.00 0.00 104 GLN A C 17
ATOM 27215 O O . GLN A 1 74 ? -9.619 3.167 3.640 1.00 0.00 104 GLN A O 17
ATOM 27229 N N . SER A 1 75 ? -10.582 4.969 2.697 1.00 0.00 105 SER A N 17
ATOM 27230 C CA . SER A 1 75 ? -11.817 4.847 3.463 1.00 0.00 105 SER A CA 17
ATOM 27231 C C . SER A 1 75 ? -12.732 3.790 2.852 1.00 0.00 105 SER A C 17
ATOM 27232 O O . SER A 1 75 ? -13.743 3.413 3.443 1.00 0.00 105 SER A O 17
ATOM 27240 N N . ALA A 1 76 ? -12.370 3.318 1.664 1.00 0.00 106 ALA A N 17
ATOM 27241 C CA . ALA A 1 76 ? -13.156 2.304 0.972 1.00 0.00 106 ALA A CA 17
ATOM 27242 C C . ALA A 1 76 ? -12.604 0.907 1.235 1.00 0.00 106 ALA A C 17
ATOM 27243 O O . ALA A 1 76 ? -13.291 -0.093 1.023 1.00 0.00 106 ALA A O 17
ATOM 27250 N N . LEU A 1 77 ? -11.361 0.845 1.698 1.00 0.00 107 LEU A N 17
ATOM 27251 C CA . LEU A 1 77 ? -10.716 -0.430 1.990 1.00 0.00 107 LEU A CA 17
ATOM 27252 C C . LEU A 1 77 ? -10.466 -0.584 3.487 1.00 0.00 107 LEU A C 17
ATOM 27253 O O . LEU A 1 77 ? -10.715 -1.644 4.063 1.00 0.00 107 LEU A O 17
ATOM 27269 N N . HIS A 1 78 ? -9.974 0.480 4.112 1.00 0.00 108 HIS A N 17
ATOM 27270 C CA . HIS A 1 78 ? -9.693 0.465 5.544 1.00 0.00 108 HIS A CA 17
ATOM 27271 C C . HIS A 1 78 ? -10.881 -0.091 6.324 1.00 0.00 108 HIS A C 17
ATOM 27272 O O . HIS A 1 78 ? -11.871 0.607 6.544 1.00 0.00 108 HIS A O 17
ATOM 27286 N N . GLU A 1 79 ? -10.774 -1.349 6.739 1.00 0.00 109 GLU A N 17
ATOM 27287 C CA . GLU A 1 79 ? -11.841 -1.997 7.493 1.00 0.00 109 GLU A CA 17
ATOM 27288 C C . GLU A 1 79 ? -13.102 -2.135 6.644 1.00 0.00 109 GLU A C 17
ATOM 27289 O O . GLU A 1 79 ? -14.217 -1.999 7.146 1.00 0.00 109 GLU A O 17
ATOM 27301 N N . GLN A 1 80 ? -12.914 -2.405 5.356 1.00 0.00 110 GLN A N 17
ATOM 27302 C CA . GLN A 1 80 ? -14.036 -2.559 4.437 1.00 0.00 110 GLN A CA 17
ATOM 27303 C C . GLN A 1 80 ? -13.917 -3.858 3.647 1.00 0.00 110 GLN A C 17
ATOM 27304 O O . GLN A 1 80 ? -14.895 -4.585 3.475 1.00 0.00 110 GLN A O 17
ATOM 27318 N N . LYS A 1 81 ? -12.711 -4.144 3.166 1.00 0.00 111 LYS A N 17
ATOM 27319 C CA . LYS A 1 81 ? -12.463 -5.355 2.394 1.00 0.00 111 LYS A CA 17
ATOM 27320 C C . LYS A 1 81 ? -11.852 -6.444 3.270 1.00 0.00 111 LYS A C 17
ATOM 27321 O O . LYS A 1 81 ? -11.255 -6.157 4.309 1.00 0.00 111 LYS A O 17
ATOM 27340 N N . THR A 1 82 ? -12.004 -7.694 2.846 1.00 0.00 112 THR A N 17
ATOM 27341 C CA . THR A 1 82 ? -11.467 -8.825 3.592 1.00 0.00 112 THR A CA 17
ATOM 27342 C C . THR A 1 82 ? -10.766 -9.812 2.665 1.00 0.00 112 THR A C 17
ATOM 27343 O O . THR A 1 82 ? -11.406 -10.673 2.059 1.00 0.00 112 THR A O 17
ATOM 27354 N N . LEU A 1 83 ? -9.448 -9.683 2.560 1.00 0.00 113 LEU A N 17
ATOM 27355 C CA . LEU A 1 83 ? -8.659 -10.565 1.707 1.00 0.00 113 LEU A CA 17
ATOM 27356 C C . LEU A 1 83 ? -8.950 -12.030 2.020 1.00 0.00 113 LEU A C 17
ATOM 27357 O O . LEU A 1 83 ? -9.363 -12.384 3.125 1.00 0.00 113 LEU A O 17
ATOM 27373 N N . PRO A 1 84 ? -8.729 -12.903 1.026 1.00 0.00 114 PRO A N 17
ATOM 27374 C CA . PRO A 1 84 ? -8.958 -14.343 1.173 1.00 0.00 114 PRO A CA 17
ATOM 27375 C C . PRO A 1 84 ? -7.947 -15.000 2.106 1.00 0.00 114 PRO A C 17
ATOM 27376 O O . PRO A 1 84 ? -6.752 -15.034 1.817 1.00 0.00 114 PRO A O 17
ATOM 27387 N N . GLY A 1 85 ? -8.435 -15.521 3.228 1.00 0.00 115 GLY A N 17
ATOM 27388 C CA . GLY A 1 85 ? -7.560 -16.170 4.187 1.00 0.00 115 GLY A CA 17
ATOM 27389 C C . GLY A 1 85 ? -7.309 -15.315 5.413 1.00 0.00 115 GLY A C 17
ATOM 27390 O O . GLY A 1 85 ? -6.611 -15.733 6.337 1.00 0.00 115 GLY A O 17
ATOM 27394 N N . MET A 1 86 ? -7.878 -14.114 5.423 1.00 0.00 116 MET A N 17
ATOM 27395 C CA . MET A 1 86 ? -7.711 -13.199 6.546 1.00 0.00 116 MET A CA 17
ATOM 27396 C C . MET A 1 86 ? -9.032 -12.994 7.281 1.00 0.00 116 MET A C 17
ATOM 27397 O O . MET A 1 86 ? -10.001 -12.496 6.708 1.00 0.00 116 MET A O 17
ATOM 27411 N N . ASN A 1 87 ? -9.063 -13.381 8.552 1.00 0.00 117 ASN A N 17
ATOM 27412 C CA . ASN A 1 87 ? -10.266 -13.240 9.364 1.00 0.00 117 ASN A CA 17
ATOM 27413 C C . ASN A 1 87 ? -10.645 -11.772 9.525 1.00 0.00 117 ASN A C 17
ATOM 27414 O O . ASN A 1 87 ? -11.826 -11.428 9.589 1.00 0.00 117 ASN A O 17
ATOM 27425 N N . ARG A 1 88 ? -9.636 -10.909 9.589 1.00 0.00 118 ARG A N 17
ATOM 27426 C CA . ARG A 1 88 ? -9.863 -9.477 9.743 1.00 0.00 118 ARG A CA 17
ATOM 27427 C C . ARG A 1 88 ? -9.761 -8.763 8.398 1.00 0.00 118 ARG A C 17
ATOM 27428 O O . ARG A 1 88 ? -9.128 -9.244 7.458 1.00 0.00 118 ARG A O 17
ATOM 27449 N N . PRO A 1 89 ? -10.400 -7.588 8.302 1.00 0.00 119 PRO A N 17
ATOM 27450 C CA . PRO A 1 89 ? -10.396 -6.782 7.077 1.00 0.00 119 PRO A CA 17
ATOM 27451 C C . PRO A 1 89 ? -9.028 -6.174 6.788 1.00 0.00 119 PRO A C 17
ATOM 27452 O O . PRO A 1 89 ? -8.085 -6.348 7.560 1.00 0.00 119 PRO A O 17
ATOM 27463 N N . ILE A 1 90 ? -8.927 -5.460 5.671 1.00 0.00 120 ILE A N 17
ATOM 27464 C CA . ILE A 1 90 ? -7.674 -4.825 5.282 1.00 0.00 120 ILE A CA 17
ATOM 27465 C C . ILE A 1 90 ? -7.540 -3.443 5.911 1.00 0.00 120 ILE A C 17
ATOM 27466 O O . ILE A 1 90 ? -8.473 -2.641 5.876 1.00 0.00 120 ILE A O 17
ATOM 27482 N N . GLN A 1 91 ? -6.372 -3.170 6.484 1.00 0.00 121 GLN A N 17
ATOM 27483 C CA . GLN A 1 91 ? -6.115 -1.883 7.120 1.00 0.00 121 GLN A CA 17
ATOM 27484 C C . GLN A 1 91 ? -5.199 -1.023 6.257 1.00 0.00 121 GLN A C 17
ATOM 27485 O O . GLN A 1 91 ? -4.067 -1.407 5.961 1.00 0.00 121 GLN A O 17
ATOM 27499 N N . VAL A 1 92 ? -5.695 0.143 5.855 1.00 0.00 122 VAL A N 17
ATOM 27500 C CA . VAL A 1 92 ? -4.920 1.059 5.026 1.00 0.00 122 VAL A CA 17
ATOM 27501 C C . VAL A 1 92 ? -4.963 2.476 5.586 1.00 0.00 122 VAL A C 17
ATOM 27502 O O . VAL A 1 92 ? -6.014 3.116 5.608 1.00 0.00 122 VAL A O 17
ATOM 27515 N N . LYS A 1 93 ? -3.812 2.962 6.039 1.00 0.00 123 LYS A N 17
ATOM 27516 C CA . LYS A 1 93 ? -3.715 4.305 6.598 1.00 0.00 123 LYS A CA 17
ATOM 27517 C C . LYS A 1 93 ? -2.643 5.118 5.878 1.00 0.00 123 LYS A C 17
ATOM 27518 O O . LYS A 1 93 ? -1.699 4.575 5.305 1.00 0.00 123 LYS A O 17
ATOM 27537 N N . PRO A 1 94 ? -2.791 6.451 5.908 1.00 0.00 124 PRO A N 17
ATOM 27538 C CA . PRO A 1 94 ? -1.844 7.367 5.265 1.00 0.00 124 PRO A CA 17
ATOM 27539 C C . PRO A 1 94 ? -0.496 7.402 5.978 1.00 0.00 124 PRO A C 17
ATOM 27540 O O . PRO A 1 94 ? -0.262 8.245 6.843 1.00 0.00 124 PRO A O 17
ATOM 27551 N N . ALA A 1 95 ? 0.387 6.481 5.607 1.00 0.00 125 ALA A N 17
ATOM 27552 C CA . ALA A 1 95 ? 1.713 6.408 6.210 1.00 0.00 125 ALA A CA 17
ATOM 27553 C C . ALA A 1 95 ? 2.232 7.797 6.564 1.00 0.00 125 ALA A C 17
ATOM 27554 O O . ALA A 1 95 ? 2.610 8.056 7.706 1.00 0.00 125 ALA A O 17
ATOM 27561 N N . ALA A 1 96 ? 2.246 8.688 5.578 1.00 0.00 126 ALA A N 17
ATOM 27562 C CA . ALA A 1 96 ? 2.717 10.051 5.787 1.00 0.00 126 ALA A CA 17
ATOM 27563 C C . ALA A 1 96 ? 1.553 11.001 6.045 1.00 0.00 126 ALA A C 17
ATOM 27564 O O . ALA A 1 96 ? 0.523 10.932 5.375 1.00 0.00 126 ALA A O 17
ATOM 27571 N N . SER A 1 97 ? 1.723 11.888 7.021 1.00 0.00 127 SER A N 17
ATOM 27572 C CA . SER A 1 97 ? 0.683 12.849 7.370 1.00 0.00 127 SER A CA 17
ATOM 27573 C C . SER A 1 97 ? 1.270 14.247 7.538 1.00 0.00 127 SER A C 17
ATOM 27574 O O . SER A 1 97 ? 2.363 14.412 8.080 1.00 0.00 127 SER A O 17
ATOM 27582 N N . GLU A 1 98 ? 0.536 15.250 7.067 1.00 0.00 128 GLU A N 17
ATOM 27583 C CA . GLU A 1 98 ? 0.984 16.635 7.164 1.00 0.00 128 GLU A CA 17
ATOM 27584 C C . GLU A 1 98 ? 0.692 17.206 8.548 1.00 0.00 128 GLU A C 17
ATOM 27585 O O . GLU A 1 98 ? -0.328 16.891 9.159 1.00 0.00 128 GLU A O 17
ATOM 27597 N N . GLY A 1 99 ? 1.597 18.049 9.038 1.00 0.00 129 GLY A N 17
ATOM 27598 C CA . GLY A 1 99 ? 1.419 18.650 10.346 1.00 0.00 129 GLY A CA 17
ATOM 27599 C C . GLY A 1 99 ? 0.181 19.522 10.420 1.00 0.00 129 GLY A C 17
ATOM 27600 O O . GLY A 1 99 ? -0.254 20.081 9.413 1.00 0.00 129 GLY A O 17
ATOM 27604 N N . ARG A 1 100 ? -0.389 19.637 11.615 1.00 0.00 130 ARG A N 17
ATOM 27605 C CA . ARG A 1 100 ? -1.586 20.445 11.816 1.00 0.00 130 ARG A CA 17
ATOM 27606 C C . ARG A 1 100 ? -1.219 21.891 12.137 1.00 0.00 130 ARG A C 17
ATOM 27607 O O . ARG A 1 100 ? -0.043 22.231 12.261 1.00 0.00 130 ARG A O 17
ATOM 27628 N N . GLY A 1 101 ? -2.235 22.738 12.271 1.00 0.00 131 GLY A N 17
ATOM 27629 C CA . GLY A 1 101 ? -1.998 24.137 12.576 1.00 0.00 131 GLY A CA 17
ATOM 27630 C C . GLY A 1 101 ? -3.078 24.728 13.461 1.00 0.00 131 GLY A C 17
ATOM 27631 O O . GLY A 1 101 ? -2.781 25.408 14.442 1.00 0.00 131 GLY A O 17
ATOM 27635 N N . GLU A 1 102 ? -4.334 24.470 13.112 1.00 0.00 132 GLU A N 17
ATOM 27636 C CA . GLU A 1 102 ? -5.461 24.984 13.881 1.00 0.00 132 GLU A CA 17
ATOM 27637 C C . GLU A 1 102 ? -5.648 24.190 15.170 1.00 0.00 132 GLU A C 17
ATOM 27638 O O . GLU A 1 102 ? -6.163 23.072 15.154 1.00 0.00 132 GLU A O 17
ATOM 27650 N N . SER A 1 103 ? -5.225 24.776 16.286 1.00 0.00 133 SER A N 17
ATOM 27651 C CA . SER A 1 103 ? -5.340 24.122 17.584 1.00 0.00 133 SER A CA 17
ATOM 27652 C C . SER A 1 103 ? -6.189 24.957 18.539 1.00 0.00 133 SER A C 17
ATOM 27653 O O . SER A 1 103 ? -5.710 25.926 19.127 1.00 0.00 133 SER A O 17
ATOM 27661 N N . GLY A 1 104 ? -7.453 24.572 18.688 1.00 0.00 134 GLY A N 17
ATOM 27662 C CA . GLY A 1 104 ? -8.349 25.294 19.572 1.00 0.00 134 GLY A CA 17
ATOM 27663 C C . GLY A 1 104 ? -9.433 24.407 20.150 1.00 0.00 134 GLY A C 17
ATOM 27664 O O . GLY A 1 104 ? -10.552 24.345 19.640 1.00 0.00 134 GLY A O 17
ATOM 27668 N N . PRO A 1 105 ? -9.104 23.697 21.239 1.00 0.00 135 PRO A N 17
ATOM 27669 C CA . PRO A 1 105 ? -10.045 22.795 21.910 1.00 0.00 135 PRO A CA 17
ATOM 27670 C C . PRO A 1 105 ? -11.165 23.548 22.619 1.00 0.00 135 PRO A C 17
ATOM 27671 O O . PRO A 1 105 ? -12.057 22.940 23.211 1.00 0.00 135 PRO A O 17
ATOM 27682 N N . SER A 1 106 ? -11.114 24.875 22.553 1.00 0.00 136 SER A N 17
ATOM 27683 C CA . SER A 1 106 ? -12.124 25.711 23.192 1.00 0.00 136 SER A CA 17
ATOM 27684 C C . SER A 1 106 ? -12.124 25.505 24.703 1.00 0.00 136 SER A C 17
ATOM 27685 O O . SER A 1 106 ? -13.178 25.348 25.320 1.00 0.00 136 SER A O 17
ATOM 27693 N N . SER A 1 107 ? -10.933 25.505 25.294 1.00 0.00 137 SER A N 17
ATOM 27694 C CA . SER A 1 107 ? -10.794 25.314 26.733 1.00 0.00 137 SER A CA 17
ATOM 27695 C C . SER A 1 107 ? -10.386 26.616 27.417 1.00 0.00 137 SER A C 17
ATOM 27696 O O . SER A 1 107 ? -9.406 27.252 27.031 1.00 0.00 137 SER A O 17
ATOM 27704 N N . GLY A 1 108 ? -11.146 27.005 28.436 1.00 0.00 138 GLY A N 17
ATOM 27705 C CA . GLY A 1 108 ? -10.849 28.228 29.158 1.00 0.00 138 GLY A CA 17
ATOM 27706 C C . GLY A 1 108 ? -10.652 29.414 28.234 1.00 0.00 138 GLY A C 17
ATOM 27707 O O . GLY A 1 108 ? -10.172 30.466 28.657 1.00 0.00 138 GLY A O 17
ATOM 27711 N N . GLY A 1 1 ? -8.519 -0.943 -19.026 1.00 0.00 31 GLY A N 18
ATOM 27712 C CA . GLY A 1 1 ? -8.075 0.436 -19.106 1.00 0.00 31 GLY A CA 18
ATOM 27713 C C . GLY A 1 1 ? -6.941 0.623 -20.095 1.00 0.00 31 GLY A C 18
ATOM 27714 O O . GLY A 1 1 ? -7.175 0.848 -21.283 1.00 0.00 31 GLY A O 18
ATOM 27718 N N . SER A 1 2 ? -5.709 0.533 -19.605 1.00 0.00 32 SER A N 18
ATOM 27719 C CA . SER A 1 2 ? -4.535 0.700 -20.453 1.00 0.00 32 SER A CA 18
ATOM 27720 C C . SER A 1 2 ? -3.271 0.255 -19.725 1.00 0.00 32 SER A C 18
ATOM 27721 O O . SER A 1 2 ? -3.048 0.614 -18.568 1.00 0.00 32 SER A O 18
ATOM 27729 N N . SER A 1 3 ? -2.445 -0.530 -20.410 1.00 0.00 33 SER A N 18
ATOM 27730 C CA . SER A 1 3 ? -1.205 -1.028 -19.828 1.00 0.00 33 SER A CA 18
ATOM 27731 C C . SER A 1 3 ? -0.012 -0.685 -20.715 1.00 0.00 33 SER A C 18
ATOM 27732 O O . SER A 1 3 ? 0.294 -1.400 -21.668 1.00 0.00 33 SER A O 18
ATOM 27740 N N . GLY A 1 4 ? 0.659 0.417 -20.393 1.00 0.00 34 GLY A N 18
ATOM 27741 C CA . GLY A 1 4 ? 1.810 0.838 -21.170 1.00 0.00 34 GLY A CA 18
ATOM 27742 C C . GLY A 1 4 ? 2.270 2.238 -20.814 1.00 0.00 34 GLY A C 18
ATOM 27743 O O . GLY A 1 4 ? 1.745 3.222 -21.334 1.00 0.00 34 GLY A O 18
ATOM 27747 N N . SER A 1 5 ? 3.252 2.328 -19.923 1.00 0.00 35 SER A N 18
ATOM 27748 C CA . SER A 1 5 ? 3.779 3.618 -19.493 1.00 0.00 35 SER A CA 18
ATOM 27749 C C . SER A 1 5 ? 5.008 4.003 -20.310 1.00 0.00 35 SER A C 18
ATOM 27750 O O . SER A 1 5 ? 5.995 3.267 -20.352 1.00 0.00 35 SER A O 18
ATOM 27758 N N . SER A 1 6 ? 4.941 5.160 -20.960 1.00 0.00 36 SER A N 18
ATOM 27759 C CA . SER A 1 6 ? 6.046 5.642 -21.780 1.00 0.00 36 SER A CA 18
ATOM 27760 C C . SER A 1 6 ? 6.732 6.835 -21.120 1.00 0.00 36 SER A C 18
ATOM 27761 O O . SER A 1 6 ? 7.950 6.847 -20.948 1.00 0.00 36 SER A O 18
ATOM 27769 N N . GLY A 1 7 ? 5.939 7.837 -20.753 1.00 0.00 37 GLY A N 18
ATOM 27770 C CA . GLY A 1 7 ? 6.487 9.021 -20.117 1.00 0.00 37 GLY A CA 18
ATOM 27771 C C . GLY A 1 7 ? 6.786 8.803 -18.647 1.00 0.00 37 GLY A C 18
ATOM 27772 O O . GLY A 1 7 ? 6.571 7.713 -18.117 1.00 0.00 37 GLY A O 18
ATOM 27776 N N . VAL A 1 8 ? 7.286 9.842 -17.986 1.00 0.00 38 VAL A N 18
ATOM 27777 C CA . VAL A 1 8 ? 7.617 9.759 -16.568 1.00 0.00 38 VAL A CA 18
ATOM 27778 C C . VAL A 1 8 ? 6.364 9.859 -15.705 1.00 0.00 38 VAL A C 18
ATOM 27779 O O . VAL A 1 8 ? 5.426 10.597 -16.011 1.00 0.00 38 VAL A O 18
ATOM 27792 N N . PRO A 1 9 ? 6.345 9.100 -14.599 1.00 0.00 39 PRO A N 18
ATOM 27793 C CA . PRO A 1 9 ? 5.213 9.086 -13.668 1.00 0.00 39 PRO A CA 18
ATOM 27794 C C . PRO A 1 9 ? 5.084 10.393 -12.892 1.00 0.00 39 PRO A C 18
ATOM 27795 O O . PRO A 1 9 ? 5.997 10.787 -12.166 1.00 0.00 39 PRO A O 18
ATOM 27806 N N . MET A 1 10 ? 3.946 11.060 -13.050 1.00 0.00 40 MET A N 18
ATOM 27807 C CA . MET A 1 10 ? 3.698 12.322 -12.362 1.00 0.00 40 MET A CA 18
ATOM 27808 C C . MET A 1 10 ? 2.803 12.111 -11.145 1.00 0.00 40 MET A C 18
ATOM 27809 O O . MET A 1 10 ? 1.819 11.373 -11.205 1.00 0.00 40 MET A O 18
ATOM 27823 N N . LYS A 1 11 ? 3.150 12.763 -10.041 1.00 0.00 41 LYS A N 18
ATOM 27824 C CA . LYS A 1 11 ? 2.378 12.649 -8.809 1.00 0.00 41 LYS A CA 18
ATOM 27825 C C . LYS A 1 11 ? 1.919 14.020 -8.325 1.00 0.00 41 LYS A C 18
ATOM 27826 O O . LYS A 1 11 ? 2.163 15.034 -8.980 1.00 0.00 41 LYS A O 18
ATOM 27845 N N . ASP A 1 12 ? 1.255 14.045 -7.175 1.00 0.00 42 ASP A N 18
ATOM 27846 C CA . ASP A 1 12 ? 0.764 15.293 -6.602 1.00 0.00 42 ASP A CA 18
ATOM 27847 C C . ASP A 1 12 ? 1.531 15.646 -5.331 1.00 0.00 42 ASP A C 18
ATOM 27848 O O . ASP A 1 12 ? 1.778 14.787 -4.484 1.00 0.00 42 ASP A O 18
ATOM 27857 N N . HIS A 1 13 ? 1.905 16.915 -5.205 1.00 0.00 43 HIS A N 18
ATOM 27858 C CA . HIS A 1 13 ? 2.645 17.381 -4.037 1.00 0.00 43 HIS A CA 18
ATOM 27859 C C . HIS A 1 13 ? 1.887 17.063 -2.752 1.00 0.00 43 HIS A C 18
ATOM 27860 O O . HIS A 1 13 ? 2.490 16.750 -1.725 1.00 0.00 43 HIS A O 18
ATOM 27875 N N . ASP A 1 14 ? 0.563 17.147 -2.815 1.00 0.00 44 ASP A N 18
ATOM 27876 C CA . ASP A 1 14 ? -0.278 16.868 -1.657 1.00 0.00 44 ASP A CA 18
ATOM 27877 C C . ASP A 1 14 ? -0.606 15.380 -1.569 1.00 0.00 44 ASP A C 18
ATOM 27878 O O . ASP A 1 14 ? -1.479 14.972 -0.805 1.00 0.00 44 ASP A O 18
ATOM 27887 N N . ALA A 1 15 ? 0.100 14.577 -2.358 1.00 0.00 45 ALA A N 18
ATOM 27888 C CA . ALA A 1 15 ? -0.116 13.135 -2.369 1.00 0.00 45 ALA A CA 18
ATOM 27889 C C . ALA A 1 15 ? -0.096 12.566 -0.954 1.00 0.00 45 ALA A C 18
ATOM 27890 O O . ALA A 1 15 ? 0.252 13.263 0.000 1.00 0.00 45 ALA A O 18
ATOM 27897 N N . ILE A 1 16 ? -0.473 11.299 -0.825 1.00 0.00 46 ILE A N 18
ATOM 27898 C CA . ILE A 1 16 ? -0.498 10.638 0.473 1.00 0.00 46 ILE A CA 18
ATOM 27899 C C . ILE A 1 16 ? -0.046 9.186 0.360 1.00 0.00 46 ILE A C 18
ATOM 27900 O O . ILE A 1 16 ? -0.619 8.403 -0.398 1.00 0.00 46 ILE A O 18
ATOM 27916 N N . LYS A 1 17 ? 0.984 8.831 1.120 1.00 0.00 47 LYS A N 18
ATOM 27917 C CA . LYS A 1 17 ? 1.513 7.472 1.109 1.00 0.00 47 LYS A CA 18
ATOM 27918 C C . LYS A 1 17 ? 0.675 6.555 1.994 1.00 0.00 47 LYS A C 18
ATOM 27919 O O . LYS A 1 17 ? 0.775 6.600 3.221 1.00 0.00 47 LYS A O 18
ATOM 27938 N N . LEU A 1 18 ? -0.149 5.725 1.366 1.00 0.00 48 LEU A N 18
ATOM 27939 C CA . LEU A 1 18 ? -1.003 4.795 2.097 1.00 0.00 48 LEU A CA 18
ATOM 27940 C C . LEU A 1 18 ? -0.221 3.557 2.522 1.00 0.00 48 LEU A C 18
ATOM 27941 O O . LEU A 1 18 ? 0.395 2.884 1.695 1.00 0.00 48 LEU A O 18
ATOM 27957 N N . PHE A 1 19 ? -0.252 3.260 3.817 1.00 0.00 49 PHE A N 18
ATOM 27958 C CA . PHE A 1 19 ? 0.453 2.101 4.353 1.00 0.00 49 PHE A CA 18
ATOM 27959 C C . PHE A 1 19 ? -0.530 1.009 4.764 1.00 0.00 49 PHE A C 18
ATOM 27960 O O . PHE A 1 19 ? -1.392 1.222 5.618 1.00 0.00 49 PHE A O 18
ATOM 27977 N N . VAL A 1 20 ? -0.396 -0.163 4.150 1.00 0.00 50 VAL A N 18
ATOM 27978 C CA . VAL A 1 20 ? -1.270 -1.289 4.452 1.00 0.00 50 VAL A CA 18
ATOM 27979 C C . VAL A 1 20 ? -0.572 -2.302 5.351 1.00 0.00 50 VAL A C 18
ATOM 27980 O O . VAL A 1 20 ? 0.591 -2.643 5.135 1.00 0.00 50 VAL A O 18
ATOM 27993 N N . GLY A 1 21 ? -1.289 -2.782 6.363 1.00 0.00 51 GLY A N 18
ATOM 27994 C CA . GLY A 1 21 ? -0.722 -3.752 7.281 1.00 0.00 51 GLY A CA 18
ATOM 27995 C C . GLY A 1 21 ? -1.608 -4.968 7.460 1.00 0.00 51 GLY A C 18
ATOM 27996 O O . GLY A 1 21 ? -1.658 -5.553 8.541 1.00 0.00 51 GLY A O 18
ATOM 28000 N N . GLN A 1 22 ? -2.311 -5.348 6.397 1.00 0.00 52 GLN A N 18
ATOM 28001 C CA . GLN A 1 22 ? -3.202 -6.502 6.444 1.00 0.00 52 GLN A CA 18
ATOM 28002 C C . GLN A 1 22 ? -3.010 -7.388 5.217 1.00 0.00 52 GLN A C 18
ATOM 28003 O O . GLN A 1 22 ? -3.979 -7.874 4.633 1.00 0.00 52 GLN A O 18
ATOM 28017 N N . ILE A 1 23 ? -1.755 -7.593 4.832 1.00 0.00 53 ILE A N 18
ATOM 28018 C CA . ILE A 1 23 ? -1.436 -8.421 3.676 1.00 0.00 53 ILE A CA 18
ATOM 28019 C C . ILE A 1 23 ? -0.917 -9.789 4.105 1.00 0.00 53 ILE A C 18
ATOM 28020 O O . ILE A 1 23 ? 0.154 -9.916 4.700 1.00 0.00 53 ILE A O 18
ATOM 28036 N N . PRO A 1 24 ? -1.692 -10.839 3.797 1.00 0.00 54 PRO A N 18
ATOM 28037 C CA . PRO A 1 24 ? -1.330 -12.218 4.139 1.00 0.00 54 PRO A CA 18
ATOM 28038 C C . PRO A 1 24 ? -0.146 -12.726 3.323 1.00 0.00 54 PRO A C 18
ATOM 28039 O O . PRO A 1 24 ? 0.198 -12.154 2.288 1.00 0.00 54 PRO A O 18
ATOM 28050 N N . ARG A 1 25 ? 0.472 -13.804 3.794 1.00 0.00 55 ARG A N 18
ATOM 28051 C CA . ARG A 1 25 ? 1.618 -14.389 3.107 1.00 0.00 55 ARG A CA 18
ATOM 28052 C C . ARG A 1 25 ? 1.164 -15.292 1.964 1.00 0.00 55 ARG A C 18
ATOM 28053 O O . ARG A 1 25 ? 0.513 -16.312 2.187 1.00 0.00 55 ARG A O 18
ATOM 28074 N N . GLY A 1 26 ? 1.512 -14.909 0.739 1.00 0.00 56 GLY A N 18
ATOM 28075 C CA . GLY A 1 26 ? 1.131 -15.695 -0.420 1.00 0.00 56 GLY A CA 18
ATOM 28076 C C . GLY A 1 26 ? 0.824 -14.833 -1.629 1.00 0.00 56 GLY A C 18
ATOM 28077 O O . GLY A 1 26 ? 1.016 -15.259 -2.769 1.00 0.00 56 GLY A O 18
ATOM 28081 N N . LEU A 1 27 ? 0.345 -13.619 -1.382 1.00 0.00 57 LEU A N 18
ATOM 28082 C CA . LEU A 1 27 ? 0.010 -12.695 -2.460 1.00 0.00 57 LEU A CA 18
ATOM 28083 C C . LEU A 1 27 ? 1.119 -11.667 -2.661 1.00 0.00 57 LEU A C 18
ATOM 28084 O O . LEU A 1 27 ? 1.969 -11.479 -1.792 1.00 0.00 57 LEU A O 18
ATOM 28100 N N . ASP A 1 28 ? 1.101 -11.004 -3.812 1.00 0.00 58 ASP A N 18
ATOM 28101 C CA . ASP A 1 28 ? 2.104 -9.993 -4.127 1.00 0.00 58 ASP A CA 18
ATOM 28102 C C . ASP A 1 28 ? 1.457 -8.767 -4.764 1.00 0.00 58 ASP A C 18
ATOM 28103 O O . ASP A 1 28 ? 0.234 -8.684 -4.870 1.00 0.00 58 ASP A O 18
ATOM 28112 N N . GLU A 1 29 ? 2.287 -7.817 -5.184 1.00 0.00 59 GLU A N 18
ATOM 28113 C CA . GLU A 1 29 ? 1.795 -6.595 -5.808 1.00 0.00 59 GLU A CA 18
ATOM 28114 C C . GLU A 1 29 ? 0.905 -6.916 -7.006 1.00 0.00 59 GLU A C 18
ATOM 28115 O O . GLU A 1 29 ? 0.078 -6.100 -7.413 1.00 0.00 59 GLU A O 18
ATOM 28127 N N . GLN A 1 30 ? 1.082 -8.108 -7.564 1.00 0.00 60 GLN A N 18
ATOM 28128 C CA . GLN A 1 30 ? 0.297 -8.537 -8.716 1.00 0.00 60 GLN A CA 18
ATOM 28129 C C . GLN A 1 30 ? -1.147 -8.821 -8.315 1.00 0.00 60 GLN A C 18
ATOM 28130 O O . GLN A 1 30 ? -2.056 -8.752 -9.142 1.00 0.00 60 GLN A O 18
ATOM 28144 N N . ASP A 1 31 ? -1.350 -9.141 -7.041 1.00 0.00 61 ASP A N 18
ATOM 28145 C CA . ASP A 1 31 ? -2.683 -9.435 -6.530 1.00 0.00 61 ASP A CA 18
ATOM 28146 C C . ASP A 1 31 ? -3.261 -8.230 -5.795 1.00 0.00 61 ASP A C 18
ATOM 28147 O O . ASP A 1 31 ? -4.465 -8.163 -5.540 1.00 0.00 61 ASP A O 18
ATOM 28156 N N . LEU A 1 32 ? -2.397 -7.280 -5.455 1.00 0.00 62 LEU A N 18
ATOM 28157 C CA . LEU A 1 32 ? -2.821 -6.077 -4.748 1.00 0.00 62 LEU A CA 18
ATOM 28158 C C . LEU A 1 32 ? -3.189 -4.969 -5.730 1.00 0.00 62 LEU A C 18
ATOM 28159 O O . LEU A 1 32 ? -4.145 -4.224 -5.513 1.00 0.00 62 LEU A O 18
ATOM 28175 N N . LYS A 1 33 ? -2.424 -4.866 -6.811 1.00 0.00 63 LYS A N 18
ATOM 28176 C CA . LYS A 1 33 ? -2.670 -3.852 -7.830 1.00 0.00 63 LYS A CA 18
ATOM 28177 C C . LYS A 1 33 ? -4.137 -3.845 -8.248 1.00 0.00 63 LYS A C 18
ATOM 28178 O O . LYS A 1 33 ? -4.774 -2.796 -8.349 1.00 0.00 63 LYS A O 18
ATOM 28197 N N . PRO A 1 34 ? -4.688 -5.043 -8.495 1.00 0.00 64 PRO A N 18
ATOM 28198 C CA . PRO A 1 34 ? -6.087 -5.201 -8.903 1.00 0.00 64 PRO A CA 18
ATOM 28199 C C . PRO A 1 34 ? -7.043 -4.404 -8.022 1.00 0.00 64 PRO A C 18
ATOM 28200 O O . PRO A 1 34 ? -7.951 -3.736 -8.518 1.00 0.00 64 PRO A O 18
ATOM 28211 N N . LEU A 1 35 ? -6.832 -4.477 -6.712 1.00 0.00 65 LEU A N 18
ATOM 28212 C CA . LEU A 1 35 ? -7.675 -3.761 -5.761 1.00 0.00 65 LEU A CA 18
ATOM 28213 C C . LEU A 1 35 ? -7.432 -2.258 -5.842 1.00 0.00 65 LEU A C 18
ATOM 28214 O O . LEU A 1 35 ? -8.363 -1.478 -6.046 1.00 0.00 65 LEU A O 18
ATOM 28230 N N . PHE A 1 36 ? -6.175 -1.857 -5.683 1.00 0.00 66 PHE A N 18
ATOM 28231 C CA . PHE A 1 36 ? -5.809 -0.447 -5.740 1.00 0.00 66 PHE A CA 18
ATOM 28232 C C . PHE A 1 36 ? -6.219 0.168 -7.076 1.00 0.00 66 PHE A C 18
ATOM 28233 O O . PHE A 1 36 ? -6.438 1.375 -7.173 1.00 0.00 66 PHE A O 18
ATOM 28250 N N . GLU A 1 37 ? -6.320 -0.672 -8.101 1.00 0.00 67 GLU A N 18
ATOM 28251 C CA . GLU A 1 37 ? -6.702 -0.211 -9.431 1.00 0.00 67 GLU A CA 18
ATOM 28252 C C . GLU A 1 37 ? -8.217 -0.069 -9.543 1.00 0.00 67 GLU A C 18
ATOM 28253 O O . GLU A 1 37 ? -8.739 0.308 -10.591 1.00 0.00 67 GLU A O 18
ATOM 28265 N N . GLU A 1 38 ? -8.917 -0.375 -8.455 1.00 0.00 68 GLU A N 18
ATOM 28266 C CA . GLU A 1 38 ? -10.372 -0.284 -8.432 1.00 0.00 68 GLU A CA 18
ATOM 28267 C C . GLU A 1 38 ? -10.822 1.145 -8.142 1.00 0.00 68 GLU A C 18
ATOM 28268 O O . GLU A 1 38 ? -11.900 1.566 -8.564 1.00 0.00 68 GLU A O 18
ATOM 28280 N N . PHE A 1 39 ? -9.990 1.887 -7.419 1.00 0.00 69 PHE A N 18
ATOM 28281 C CA . PHE A 1 39 ? -10.302 3.268 -7.071 1.00 0.00 69 PHE A CA 18
ATOM 28282 C C . PHE A 1 39 ? -9.579 4.240 -8.000 1.00 0.00 69 PHE A C 18
ATOM 28283 O O . PHE A 1 39 ? -10.173 5.193 -8.503 1.00 0.00 69 PHE A O 18
ATOM 28300 N N . GLY A 1 40 ? -8.293 3.990 -8.223 1.00 0.00 70 GLY A N 18
ATOM 28301 C CA . GLY A 1 40 ? -7.509 4.851 -9.090 1.00 0.00 70 GLY A CA 18
ATOM 28302 C C . GLY A 1 40 ? -6.199 4.214 -9.509 1.00 0.00 70 GLY A C 18
ATOM 28303 O O . GLY A 1 40 ? -5.875 3.106 -9.081 1.00 0.00 70 GLY A O 18
ATOM 28307 N N . ARG A 1 41 ? -5.446 4.914 -10.351 1.00 0.00 71 ARG A N 18
ATOM 28308 C CA . ARG A 1 41 ? -4.165 4.409 -10.831 1.00 0.00 71 ARG A CA 18
ATOM 28309 C C . ARG A 1 41 ? -3.106 4.485 -9.736 1.00 0.00 71 ARG A C 18
ATOM 28310 O O . ARG A 1 41 ? -3.128 5.387 -8.898 1.00 0.00 71 ARG A O 18
ATOM 28331 N N . ILE A 1 42 ? -2.180 3.532 -9.748 1.00 0.00 72 ILE A N 18
ATOM 28332 C CA . ILE A 1 42 ? -1.112 3.491 -8.756 1.00 0.00 72 ILE A CA 18
ATOM 28333 C C . ILE A 1 42 ? 0.152 4.163 -9.282 1.00 0.00 72 ILE A C 18
ATOM 28334 O O . ILE A 1 42 ? 0.477 4.059 -10.465 1.00 0.00 72 ILE A O 18
ATOM 28350 N N . TYR A 1 43 ? 0.862 4.851 -8.395 1.00 0.00 73 TYR A N 18
ATOM 28351 C CA . TYR A 1 43 ? 2.091 5.540 -8.769 1.00 0.00 73 TYR A CA 18
ATOM 28352 C C . TYR A 1 43 ? 3.317 4.723 -8.372 1.00 0.00 73 TYR A C 18
ATOM 28353 O O . TYR A 1 43 ? 4.361 4.797 -9.019 1.00 0.00 73 TYR A O 18
ATOM 28371 N N . GLU A 1 44 ? 3.180 3.943 -7.304 1.00 0.00 74 GLU A N 18
ATOM 28372 C CA . GLU A 1 44 ? 4.276 3.111 -6.821 1.00 0.00 74 GLU A CA 18
ATOM 28373 C C . GLU A 1 44 ? 3.786 2.129 -5.760 1.00 0.00 74 GLU A C 18
ATOM 28374 O O . GLU A 1 44 ? 3.034 2.497 -4.857 1.00 0.00 74 GLU A O 18
ATOM 28386 N N . LEU A 1 45 ? 4.219 0.879 -5.876 1.00 0.00 75 LEU A N 18
ATOM 28387 C CA . LEU A 1 45 ? 3.825 -0.158 -4.928 1.00 0.00 75 LEU A CA 18
ATOM 28388 C C . LEU A 1 45 ? 5.028 -0.997 -4.509 1.00 0.00 75 LEU A C 18
ATOM 28389 O O . LEU A 1 45 ? 5.751 -1.531 -5.351 1.00 0.00 75 LEU A O 18
ATOM 28405 N N . THR A 1 46 ? 5.236 -1.112 -3.201 1.00 0.00 76 THR A N 18
ATOM 28406 C CA . THR A 1 46 ? 6.350 -1.888 -2.669 1.00 0.00 76 THR A CA 18
ATOM 28407 C C . THR A 1 46 ? 5.925 -2.693 -1.447 1.00 0.00 76 THR A C 18
ATOM 28408 O O . THR A 1 46 ? 5.282 -2.168 -0.538 1.00 0.00 76 THR A O 18
ATOM 28419 N N . VAL A 1 47 ? 6.290 -3.971 -1.429 1.00 0.00 77 VAL A N 18
ATOM 28420 C CA . VAL A 1 47 ? 5.949 -4.849 -0.317 1.00 0.00 77 VAL A CA 18
ATOM 28421 C C . VAL A 1 47 ? 7.127 -5.010 0.638 1.00 0.00 77 VAL A C 18
ATOM 28422 O O . VAL A 1 47 ? 8.234 -5.355 0.222 1.00 0.00 77 VAL A O 18
ATOM 28435 N N . LEU A 1 48 ? 6.882 -4.759 1.919 1.00 0.00 78 LEU A N 18
ATOM 28436 C CA . LEU A 1 48 ? 7.922 -4.877 2.934 1.00 0.00 78 LEU A CA 18
ATOM 28437 C C . LEU A 1 48 ? 8.190 -6.340 3.272 1.00 0.00 78 LEU A C 18
ATOM 28438 O O . LEU A 1 48 ? 7.262 -7.138 3.407 1.00 0.00 78 LEU A O 18
ATOM 28454 N N . LYS A 1 49 ? 9.466 -6.687 3.409 1.00 0.00 79 LYS A N 18
ATOM 28455 C CA . LYS A 1 49 ? 9.857 -8.053 3.734 1.00 0.00 79 LYS A CA 18
ATOM 28456 C C . LYS A 1 49 ? 10.976 -8.066 4.771 1.00 0.00 79 LYS A C 18
ATOM 28457 O O . LYS A 1 49 ? 11.750 -7.114 4.875 1.00 0.00 79 LYS A O 18
ATOM 28476 N N . ASP A 1 50 ? 11.057 -9.150 5.534 1.00 0.00 80 ASP A N 18
ATOM 28477 C CA . ASP A 1 50 ? 12.083 -9.288 6.561 1.00 0.00 80 ASP A CA 18
ATOM 28478 C C . ASP A 1 50 ? 13.477 -9.285 5.940 1.00 0.00 80 ASP A C 18
ATOM 28479 O O . ASP A 1 50 ? 13.625 -9.169 4.724 1.00 0.00 80 ASP A O 18
ATOM 28488 N N . ARG A 1 51 ? 14.495 -9.412 6.784 1.00 0.00 81 ARG A N 18
ATOM 28489 C CA . ARG A 1 51 ? 15.877 -9.421 6.319 1.00 0.00 81 ARG A CA 18
ATOM 28490 C C . ARG A 1 51 ? 16.573 -10.722 6.709 1.00 0.00 81 ARG A C 18
ATOM 28491 O O . ARG A 1 51 ? 17.239 -11.353 5.888 1.00 0.00 81 ARG A O 18
ATOM 28512 N N . LEU A 1 52 ? 16.415 -11.116 7.968 1.00 0.00 82 LEU A N 18
ATOM 28513 C CA . LEU A 1 52 ? 17.029 -12.342 8.468 1.00 0.00 82 LEU A CA 18
ATOM 28514 C C . LEU A 1 52 ? 16.387 -13.571 7.833 1.00 0.00 82 LEU A C 18
ATOM 28515 O O . LEU A 1 52 ? 17.078 -14.502 7.418 1.00 0.00 82 LEU A O 18
ATOM 28531 N N . THR A 1 53 ? 15.060 -13.567 7.760 1.00 0.00 83 THR A N 18
ATOM 28532 C CA . THR A 1 53 ? 14.324 -14.681 7.174 1.00 0.00 83 THR A CA 18
ATOM 28533 C C . THR A 1 53 ? 13.852 -14.348 5.763 1.00 0.00 83 THR A C 18
ATOM 28534 O O . THR A 1 53 ? 13.649 -15.239 4.940 1.00 0.00 83 THR A O 18
ATOM 28545 N N . GLY A 1 54 ? 13.681 -13.058 5.491 1.00 0.00 84 GLY A N 18
ATOM 28546 C CA . GLY A 1 54 ? 13.235 -12.630 4.178 1.00 0.00 84 GLY A CA 18
ATOM 28547 C C . GLY A 1 54 ? 11.826 -13.092 3.865 1.00 0.00 84 GLY A C 18
ATOM 28548 O O . GLY A 1 54 ? 11.453 -13.228 2.699 1.00 0.00 84 GLY A O 18
ATOM 28552 N N . LEU A 1 55 ? 11.040 -13.336 4.908 1.00 0.00 85 LEU A N 18
ATOM 28553 C CA . LEU A 1 55 ? 9.663 -13.787 4.739 1.00 0.00 85 LEU A CA 18
ATOM 28554 C C . LEU A 1 55 ? 8.704 -12.602 4.685 1.00 0.00 85 LEU A C 18
ATOM 28555 O O . LEU A 1 55 ? 8.926 -11.580 5.335 1.00 0.00 85 LEU A O 18
ATOM 28571 N N . HIS A 1 56 ? 7.636 -12.747 3.907 1.00 0.00 86 HIS A N 18
ATOM 28572 C CA . HIS A 1 56 ? 6.640 -11.689 3.771 1.00 0.00 86 HIS A CA 18
ATOM 28573 C C . HIS A 1 56 ? 6.065 -11.306 5.131 1.00 0.00 86 HIS A C 18
ATOM 28574 O O . HIS A 1 56 ? 5.187 -11.988 5.661 1.00 0.00 86 HIS A O 18
ATOM 28589 N N . LYS A 1 57 ? 6.566 -10.210 5.692 1.00 0.00 87 LYS A N 18
ATOM 28590 C CA . LYS A 1 57 ? 6.102 -9.735 6.990 1.00 0.00 87 LYS A CA 18
ATOM 28591 C C . LYS A 1 57 ? 4.583 -9.596 7.008 1.00 0.00 87 LYS A C 18
ATOM 28592 O O . LYS A 1 57 ? 3.918 -10.072 7.927 1.00 0.00 87 LYS A O 18
ATOM 28611 N N . GLY A 1 58 ? 4.041 -8.941 5.986 1.00 0.00 88 GLY A N 18
ATOM 28612 C CA . GLY A 1 58 ? 2.605 -8.753 5.903 1.00 0.00 88 GLY A CA 18
ATOM 28613 C C . GLY A 1 58 ? 2.216 -7.291 5.804 1.00 0.00 88 GLY A C 18
ATOM 28614 O O . GLY A 1 58 ? 1.237 -6.859 6.414 1.00 0.00 88 GLY A O 18
ATOM 28618 N N . CYS A 1 59 ? 2.985 -6.528 5.035 1.00 0.00 89 CYS A N 18
ATOM 28619 C CA . CYS A 1 59 ? 2.717 -5.105 4.859 1.00 0.00 89 CYS A CA 18
ATOM 28620 C C . CYS A 1 59 ? 3.317 -4.596 3.553 1.00 0.00 89 CYS A C 18
ATOM 28621 O O . CYS A 1 59 ? 4.211 -5.221 2.983 1.00 0.00 89 CYS A O 18
ATOM 28629 N N . ALA A 1 60 ? 2.818 -3.457 3.082 1.00 0.00 90 ALA A N 18
ATOM 28630 C CA . ALA A 1 60 ? 3.306 -2.864 1.843 1.00 0.00 90 ALA A CA 18
ATOM 28631 C C . ALA A 1 60 ? 2.944 -1.385 1.763 1.00 0.00 90 ALA A C 18
ATOM 28632 O O . ALA A 1 60 ? 1.911 -0.959 2.282 1.00 0.00 90 ALA A O 18
ATOM 28639 N N . PHE A 1 61 ? 3.800 -0.605 1.111 1.00 0.00 91 PHE A N 18
ATOM 28640 C CA . PHE A 1 61 ? 3.571 0.828 0.965 1.00 0.00 91 PHE A CA 18
ATOM 28641 C C . PHE A 1 61 ? 2.962 1.145 -0.398 1.00 0.00 91 PHE A C 18
ATOM 28642 O O . PHE A 1 61 ? 3.538 0.822 -1.438 1.00 0.00 91 PHE A O 18
ATOM 28659 N N . LEU A 1 62 ? 1.795 1.778 -0.385 1.00 0.00 92 LEU A N 18
ATOM 28660 C CA . LEU A 1 62 ? 1.107 2.140 -1.619 1.00 0.00 92 LEU A CA 18
ATOM 28661 C C . LEU A 1 62 ? 1.149 3.647 -1.845 1.00 0.00 92 LEU A C 18
ATOM 28662 O O . LEU A 1 62 ? 0.973 4.432 -0.912 1.00 0.00 92 LEU A O 18
ATOM 28678 N N . THR A 1 63 ? 1.383 4.047 -3.091 1.00 0.00 93 THR A N 18
ATOM 28679 C CA . THR A 1 63 ? 1.448 5.461 -3.441 1.00 0.00 93 THR A CA 18
ATOM 28680 C C . THR A 1 63 ? 0.526 5.781 -4.612 1.00 0.00 93 THR A C 18
ATOM 28681 O O . THR A 1 63 ? 0.777 5.365 -5.744 1.00 0.00 93 THR A O 18
ATOM 28692 N N . TYR A 1 64 ? -0.541 6.521 -4.334 1.00 0.00 94 TYR A N 18
ATOM 28693 C CA . TYR A 1 64 ? -1.502 6.895 -5.365 1.00 0.00 94 TYR A CA 18
ATOM 28694 C C . TYR A 1 64 ? -1.051 8.155 -6.099 1.00 0.00 94 TYR A C 18
ATOM 28695 O O . TYR A 1 64 ? -0.499 9.075 -5.494 1.00 0.00 94 TYR A O 18
ATOM 28713 N N . CYS A 1 65 ? -1.290 8.187 -7.405 1.00 0.00 95 CYS A N 18
ATOM 28714 C CA . CYS A 1 65 ? -0.909 9.333 -8.223 1.00 0.00 95 CYS A CA 18
ATOM 28715 C C . CYS A 1 65 ? -1.734 10.562 -7.856 1.00 0.00 95 CYS A C 18
ATOM 28716 O O . CYS A 1 65 ? -1.292 11.696 -8.039 1.00 0.00 95 CYS A O 18
ATOM 28724 N N . ALA A 1 66 ? -2.936 10.329 -7.338 1.00 0.00 96 ALA A N 18
ATOM 28725 C CA . ALA A 1 66 ? -3.823 11.417 -6.945 1.00 0.00 96 ALA A CA 18
ATOM 28726 C C . ALA A 1 66 ? -4.154 11.345 -5.458 1.00 0.00 96 ALA A C 18
ATOM 28727 O O . ALA A 1 66 ? -4.176 10.264 -4.869 1.00 0.00 96 ALA A O 18
ATOM 28734 N N . ARG A 1 67 ? -4.410 12.502 -4.857 1.00 0.00 97 ARG A N 18
ATOM 28735 C CA . ARG A 1 67 ? -4.738 12.569 -3.438 1.00 0.00 97 ARG A CA 18
ATOM 28736 C C . ARG A 1 67 ? -6.044 11.836 -3.146 1.00 0.00 97 ARG A C 18
ATOM 28737 O O . ARG A 1 67 ? -6.064 10.857 -2.400 1.00 0.00 97 ARG A O 18
ATOM 28758 N N . ASP A 1 68 ? -7.131 12.316 -3.739 1.00 0.00 98 ASP A N 18
ATOM 28759 C CA . ASP A 1 68 ? -8.441 11.706 -3.543 1.00 0.00 98 ASP A CA 18
ATOM 28760 C C . ASP A 1 68 ? -8.358 10.188 -3.669 1.00 0.00 98 ASP A C 18
ATOM 28761 O O . ASP A 1 68 ? -8.698 9.459 -2.738 1.00 0.00 98 ASP A O 18
ATOM 28770 N N . SER A 1 69 ? -7.905 9.720 -4.828 1.00 0.00 99 SER A N 18
ATOM 28771 C CA . SER A 1 69 ? -7.782 8.288 -5.077 1.00 0.00 99 SER A CA 18
ATOM 28772 C C . SER A 1 69 ? -7.373 7.548 -3.807 1.00 0.00 99 SER A C 18
ATOM 28773 O O . SER A 1 69 ? -7.939 6.509 -3.472 1.00 0.00 99 SER A O 18
ATOM 28781 N N . ALA A 1 70 ? -6.385 8.093 -3.104 1.00 0.00 100 ALA A N 18
ATOM 28782 C CA . ALA A 1 70 ? -5.901 7.487 -1.870 1.00 0.00 100 ALA A CA 18
ATOM 28783 C C . ALA A 1 70 ? -6.963 7.542 -0.778 1.00 0.00 100 ALA A C 18
ATOM 28784 O O . ALA A 1 70 ? -7.314 6.520 -0.186 1.00 0.00 100 ALA A O 18
ATOM 28791 N N . LEU A 1 71 ? -7.473 8.740 -0.514 1.00 0.00 101 LEU A N 18
ATOM 28792 C CA . LEU A 1 71 ? -8.496 8.929 0.508 1.00 0.00 101 LEU A CA 18
ATOM 28793 C C . LEU A 1 71 ? -9.649 7.949 0.312 1.00 0.00 101 LEU A C 18
ATOM 28794 O O . LEU A 1 71 ? -10.035 7.234 1.236 1.00 0.00 101 LEU A O 18
ATOM 28810 N N . LYS A 1 72 ? -10.195 7.921 -0.900 1.00 0.00 102 LYS A N 18
ATOM 28811 C CA . LYS A 1 72 ? -11.301 7.028 -1.220 1.00 0.00 102 LYS A CA 18
ATOM 28812 C C . LYS A 1 72 ? -10.958 5.586 -0.861 1.00 0.00 102 LYS A C 18
ATOM 28813 O O . LYS A 1 72 ? -11.525 5.017 0.072 1.00 0.00 102 LYS A O 18
ATOM 28832 N N . ALA A 1 73 ? -10.026 5.001 -1.606 1.00 0.00 103 ALA A N 18
ATOM 28833 C CA . ALA A 1 73 ? -9.605 3.627 -1.363 1.00 0.00 103 ALA A CA 18
ATOM 28834 C C . ALA A 1 73 ? -9.299 3.399 0.114 1.00 0.00 103 ALA A C 18
ATOM 28835 O O . ALA A 1 73 ? -9.612 2.345 0.665 1.00 0.00 103 ALA A O 18
ATOM 28842 N N . GLN A 1 74 ? -8.686 4.394 0.747 1.00 0.00 104 GLN A N 18
ATOM 28843 C CA . GLN A 1 74 ? -8.337 4.300 2.159 1.00 0.00 104 GLN A CA 18
ATOM 28844 C C . GLN A 1 74 ? -9.578 4.057 3.011 1.00 0.00 104 GLN A C 18
ATOM 28845 O O . GLN A 1 74 ? -9.693 3.029 3.680 1.00 0.00 104 GLN A O 18
ATOM 28859 N N . SER A 1 75 ? -10.506 5.009 2.983 1.00 0.00 105 SER A N 18
ATOM 28860 C CA . SER A 1 75 ? -11.737 4.899 3.757 1.00 0.00 105 SER A CA 18
ATOM 28861 C C . SER A 1 75 ? -12.708 3.924 3.097 1.00 0.00 105 SER A C 18
ATOM 28862 O O . SER A 1 75 ? -13.796 3.670 3.614 1.00 0.00 105 SER A O 18
ATOM 28870 N N . ALA A 1 76 ? -12.305 3.381 1.953 1.00 0.00 106 ALA A N 18
ATOM 28871 C CA . ALA A 1 76 ? -13.138 2.433 1.223 1.00 0.00 106 ALA A CA 18
ATOM 28872 C C . ALA A 1 76 ? -12.689 0.998 1.480 1.00 0.00 106 ALA A C 18
ATOM 28873 O O . ALA A 1 76 ? -13.444 0.051 1.256 1.00 0.00 106 ALA A O 18
ATOM 28880 N N . LEU A 1 77 ? -11.456 0.844 1.949 1.00 0.00 107 LEU A N 18
ATOM 28881 C CA . LEU A 1 77 ? -10.905 -0.476 2.235 1.00 0.00 107 LEU A CA 18
ATOM 28882 C C . LEU A 1 77 ? -10.602 -0.629 3.722 1.00 0.00 107 LEU A C 18
ATOM 28883 O O . LEU A 1 77 ? -10.779 -1.705 4.295 1.00 0.00 107 LEU A O 18
ATOM 28899 N N . HIS A 1 78 ? -10.147 0.455 4.342 1.00 0.00 108 HIS A N 18
ATOM 28900 C CA . HIS A 1 78 ? -9.821 0.442 5.764 1.00 0.00 108 HIS A CA 18
ATOM 28901 C C . HIS A 1 78 ? -10.935 -0.219 6.570 1.00 0.00 108 HIS A C 18
ATOM 28902 O O . HIS A 1 78 ? -12.072 0.251 6.577 1.00 0.00 108 HIS A O 18
ATOM 28916 N N . GLU A 1 79 ? -10.600 -1.313 7.247 1.00 0.00 109 GLU A N 18
ATOM 28917 C CA . GLU A 1 79 ? -11.573 -2.039 8.055 1.00 0.00 109 GLU A CA 18
ATOM 28918 C C . GLU A 1 79 ? -12.921 -2.116 7.344 1.00 0.00 109 GLU A C 18
ATOM 28919 O O . GLU A 1 79 ? -13.973 -2.078 7.981 1.00 0.00 109 GLU A O 18
ATOM 28931 N N . GLN A 1 80 ? -12.880 -2.225 6.020 1.00 0.00 110 GLN A N 18
ATOM 28932 C CA . GLN A 1 80 ? -14.097 -2.306 5.222 1.00 0.00 110 GLN A CA 18
ATOM 28933 C C . GLN A 1 80 ? -14.044 -3.494 4.266 1.00 0.00 110 GLN A C 18
ATOM 28934 O O . GLN A 1 80 ? -15.036 -4.197 4.076 1.00 0.00 110 GLN A O 18
ATOM 28948 N N . LYS A 1 81 ? -12.878 -3.711 3.666 1.00 0.00 111 LYS A N 18
ATOM 28949 C CA . LYS A 1 81 ? -12.694 -4.814 2.730 1.00 0.00 111 LYS A CA 18
ATOM 28950 C C . LYS A 1 81 ? -11.989 -5.987 3.403 1.00 0.00 111 LYS A C 18
ATOM 28951 O O . LYS A 1 81 ? -11.258 -5.810 4.378 1.00 0.00 111 LYS A O 18
ATOM 28970 N N . THR A 1 82 ? -12.213 -7.187 2.877 1.00 0.00 112 THR A N 18
ATOM 28971 C CA . THR A 1 82 ? -11.600 -8.390 3.427 1.00 0.00 112 THR A CA 18
ATOM 28972 C C . THR A 1 82 ? -10.905 -9.200 2.338 1.00 0.00 112 THR A C 18
ATOM 28973 O O . THR A 1 82 ? -11.558 -9.796 1.481 1.00 0.00 112 THR A O 18
ATOM 28984 N N . LEU A 1 83 ? -9.577 -9.218 2.378 1.00 0.00 113 LEU A N 18
ATOM 28985 C CA . LEU A 1 83 ? -8.792 -9.956 1.395 1.00 0.00 113 LEU A CA 18
ATOM 28986 C C . LEU A 1 83 ? -9.137 -11.442 1.427 1.00 0.00 113 LEU A C 18
ATOM 28987 O O . LEU A 1 83 ? -9.609 -11.973 2.433 1.00 0.00 113 LEU A O 18
ATOM 29003 N N . PRO A 1 84 ? -8.895 -12.131 0.302 1.00 0.00 114 PRO A N 18
ATOM 29004 C CA . PRO A 1 84 ? -9.170 -13.565 0.177 1.00 0.00 114 PRO A CA 18
ATOM 29005 C C . PRO A 1 84 ? -8.220 -14.413 1.016 1.00 0.00 114 PRO A C 18
ATOM 29006 O O . PRO A 1 84 ? -7.030 -14.507 0.720 1.00 0.00 114 PRO A O 18
ATOM 29017 N N . GLY A 1 85 ? -8.755 -15.029 2.066 1.00 0.00 115 GLY A N 18
ATOM 29018 C CA . GLY A 1 85 ? -7.941 -15.861 2.932 1.00 0.00 115 GLY A CA 18
ATOM 29019 C C . GLY A 1 85 ? -7.517 -15.141 4.197 1.00 0.00 115 GLY A C 18
ATOM 29020 O O . GLY A 1 85 ? -6.588 -15.570 4.882 1.00 0.00 115 GLY A O 18
ATOM 29024 N N . MET A 1 86 ? -8.197 -14.042 4.507 1.00 0.00 116 MET A N 18
ATOM 29025 C CA . MET A 1 86 ? -7.885 -13.261 5.698 1.00 0.00 116 MET A CA 18
ATOM 29026 C C . MET A 1 86 ? -9.116 -13.105 6.584 1.00 0.00 116 MET A C 18
ATOM 29027 O O . MET A 1 86 ? -10.103 -12.486 6.188 1.00 0.00 116 MET A O 18
ATOM 29041 N N . ASN A 1 87 ? -9.051 -13.670 7.785 1.00 0.00 117 ASN A N 18
ATOM 29042 C CA . ASN A 1 87 ? -10.162 -13.594 8.727 1.00 0.00 117 ASN A CA 18
ATOM 29043 C C . ASN A 1 87 ? -10.467 -12.144 9.092 1.00 0.00 117 ASN A C 18
ATOM 29044 O O . ASN A 1 87 ? -11.622 -11.779 9.315 1.00 0.00 117 ASN A O 18
ATOM 29055 N N . ARG A 1 88 ? -9.425 -11.322 9.151 1.00 0.00 118 ARG A N 18
ATOM 29056 C CA . ARG A 1 88 ? -9.581 -9.913 9.489 1.00 0.00 118 ARG A CA 18
ATOM 29057 C C . ARG A 1 88 ? -9.561 -9.047 8.233 1.00 0.00 118 ARG A C 18
ATOM 29058 O O . ARG A 1 88 ? -8.981 -9.409 7.209 1.00 0.00 118 ARG A O 18
ATOM 29079 N N . PRO A 1 89 ? -10.209 -7.875 8.311 1.00 0.00 119 PRO A N 18
ATOM 29080 C CA . PRO A 1 89 ? -10.280 -6.933 7.190 1.00 0.00 119 PRO A CA 18
ATOM 29081 C C . PRO A 1 89 ? -8.933 -6.281 6.895 1.00 0.00 119 PRO A C 18
ATOM 29082 O O . PRO A 1 89 ? -7.952 -6.514 7.601 1.00 0.00 119 PRO A O 18
ATOM 29093 N N . ILE A 1 90 ? -8.894 -5.462 5.849 1.00 0.00 120 ILE A N 18
ATOM 29094 C CA . ILE A 1 90 ? -7.668 -4.776 5.462 1.00 0.00 120 ILE A CA 18
ATOM 29095 C C . ILE A 1 90 ? -7.569 -3.410 6.133 1.00 0.00 120 ILE A C 18
ATOM 29096 O O . ILE A 1 90 ? -8.543 -2.660 6.182 1.00 0.00 120 ILE A O 18
ATOM 29112 N N . GLN A 1 91 ? -6.384 -3.093 6.646 1.00 0.00 121 GLN A N 18
ATOM 29113 C CA . GLN A 1 91 ? -6.157 -1.817 7.312 1.00 0.00 121 GLN A CA 18
ATOM 29114 C C . GLN A 1 91 ? -5.223 -0.933 6.492 1.00 0.00 121 GLN A C 18
ATOM 29115 O O . GLN A 1 91 ? -4.078 -1.301 6.227 1.00 0.00 121 GLN A O 18
ATOM 29129 N N . VAL A 1 92 ? -5.718 0.234 6.094 1.00 0.00 122 VAL A N 18
ATOM 29130 C CA . VAL A 1 92 ? -4.927 1.171 5.304 1.00 0.00 122 VAL A CA 18
ATOM 29131 C C . VAL A 1 92 ? -4.966 2.569 5.910 1.00 0.00 122 VAL A C 18
ATOM 29132 O O . VAL A 1 92 ? -6.020 3.203 5.970 1.00 0.00 122 VAL A O 18
ATOM 29145 N N . LYS A 1 93 ? -3.810 3.047 6.358 1.00 0.00 123 LYS A N 18
ATOM 29146 C CA . LYS A 1 93 ? -3.710 4.372 6.958 1.00 0.00 123 LYS A CA 18
ATOM 29147 C C . LYS A 1 93 ? -2.718 5.242 6.192 1.00 0.00 123 LYS A C 18
ATOM 29148 O O . LYS A 1 93 ? -1.733 4.758 5.634 1.00 0.00 123 LYS A O 18
ATOM 29167 N N . PRO A 1 94 ? -2.980 6.557 6.166 1.00 0.00 124 PRO A N 18
ATOM 29168 C CA . PRO A 1 94 ? -2.120 7.522 5.475 1.00 0.00 124 PRO A CA 18
ATOM 29169 C C . PRO A 1 94 ? -0.776 7.704 6.171 1.00 0.00 124 PRO A C 18
ATOM 29170 O O . PRO A 1 94 ? -0.615 8.592 7.008 1.00 0.00 124 PRO A O 18
ATOM 29181 N N . ALA A 1 95 ? 0.187 6.858 5.819 1.00 0.00 125 ALA A N 18
ATOM 29182 C CA . ALA A 1 95 ? 1.518 6.928 6.409 1.00 0.00 125 ALA A CA 18
ATOM 29183 C C . ALA A 1 95 ? 2.048 8.358 6.400 1.00 0.00 125 ALA A C 18
ATOM 29184 O O . ALA A 1 95 ? 2.430 8.882 5.355 1.00 0.00 125 ALA A O 18
ATOM 29191 N N . ALA A 1 96 ? 2.067 8.984 7.572 1.00 0.00 126 ALA A N 18
ATOM 29192 C CA . ALA A 1 96 ? 2.551 10.353 7.699 1.00 0.00 126 ALA A CA 18
ATOM 29193 C C . ALA A 1 96 ? 2.692 10.752 9.164 1.00 0.00 126 ALA A C 18
ATOM 29194 O O . ALA A 1 96 ? 2.033 10.188 10.037 1.00 0.00 126 ALA A O 18
ATOM 29201 N N . SER A 1 97 ? 3.557 11.727 9.427 1.00 0.00 127 SER A N 18
ATOM 29202 C CA . SER A 1 97 ? 3.788 12.198 10.787 1.00 0.00 127 SER A CA 18
ATOM 29203 C C . SER A 1 97 ? 2.467 12.421 11.517 1.00 0.00 127 SER A C 18
ATOM 29204 O O . SER A 1 97 ? 1.489 12.877 10.925 1.00 0.00 127 SER A O 18
ATOM 29212 N N . GLU A 1 98 ? 2.447 12.097 12.806 1.00 0.00 128 GLU A N 18
ATOM 29213 C CA . GLU A 1 98 ? 1.246 12.261 13.616 1.00 0.00 128 GLU A CA 18
ATOM 29214 C C . GLU A 1 98 ? 0.644 13.650 13.421 1.00 0.00 128 GLU A C 18
ATOM 29215 O O . GLU A 1 98 ? 1.238 14.511 12.773 1.00 0.00 128 GLU A O 18
ATOM 29227 N N . GLY A 1 99 ? -0.540 13.860 13.987 1.00 0.00 129 GLY A N 18
ATOM 29228 C CA . GLY A 1 99 ? -1.204 15.145 13.864 1.00 0.00 129 GLY A CA 18
ATOM 29229 C C . GLY A 1 99 ? -1.611 15.453 12.437 1.00 0.00 129 GLY A C 18
ATOM 29230 O O . GLY A 1 99 ? -0.794 15.904 11.635 1.00 0.00 129 GLY A O 18
ATOM 29234 N N . ARG A 1 100 ? -2.878 15.207 12.119 1.00 0.00 130 ARG A N 18
ATOM 29235 C CA . ARG A 1 100 ? -3.392 15.458 10.778 1.00 0.00 130 ARG A CA 18
ATOM 29236 C C . ARG A 1 100 ? -4.399 16.604 10.787 1.00 0.00 130 ARG A C 18
ATOM 29237 O O . ARG A 1 100 ? -5.605 16.383 10.881 1.00 0.00 130 ARG A O 18
ATOM 29258 N N . GLY A 1 101 ? -3.894 17.830 10.689 1.00 0.00 131 GLY A N 18
ATOM 29259 C CA . GLY A 1 101 ? -4.762 18.992 10.688 1.00 0.00 131 GLY A CA 18
ATOM 29260 C C . GLY A 1 101 ? -6.055 18.750 9.934 1.00 0.00 131 GLY A C 18
ATOM 29261 O O . GLY A 1 101 ? -6.038 18.476 8.734 1.00 0.00 131 GLY A O 18
ATOM 29265 N N . GLU A 1 102 ? -7.177 18.849 10.639 1.00 0.00 132 GLU A N 18
ATOM 29266 C CA . GLU A 1 102 ? -8.484 18.636 10.027 1.00 0.00 132 GLU A CA 18
ATOM 29267 C C . GLU A 1 102 ? -9.089 19.957 9.561 1.00 0.00 132 GLU A C 18
ATOM 29268 O O . GLU A 1 102 ? -9.410 20.825 10.373 1.00 0.00 132 GLU A O 18
ATOM 29280 N N . SER A 1 103 ? -9.240 20.102 8.249 1.00 0.00 133 SER A N 18
ATOM 29281 C CA . SER A 1 103 ? -9.802 21.318 7.673 1.00 0.00 133 SER A CA 18
ATOM 29282 C C . SER A 1 103 ? -10.933 20.989 6.705 1.00 0.00 133 SER A C 18
ATOM 29283 O O . SER A 1 103 ? -10.717 20.354 5.673 1.00 0.00 133 SER A O 18
ATOM 29291 N N . GLY A 1 104 ? -12.142 21.425 7.046 1.00 0.00 134 GLY A N 18
ATOM 29292 C CA . GLY A 1 104 ? -13.291 21.167 6.197 1.00 0.00 134 GLY A CA 18
ATOM 29293 C C . GLY A 1 104 ? -13.922 22.441 5.673 1.00 0.00 134 GLY A C 18
ATOM 29294 O O . GLY A 1 104 ? -13.717 22.834 4.524 1.00 0.00 134 GLY A O 18
ATOM 29298 N N . PRO A 1 105 ? -14.711 23.110 6.527 1.00 0.00 135 PRO A N 18
ATOM 29299 C CA . PRO A 1 105 ? -15.391 24.357 6.165 1.00 0.00 135 PRO A CA 18
ATOM 29300 C C . PRO A 1 105 ? -14.420 25.520 5.999 1.00 0.00 135 PRO A C 18
ATOM 29301 O O . PRO A 1 105 ? -14.830 26.652 5.738 1.00 0.00 135 PRO A O 18
ATOM 29312 N N . SER A 1 106 ? -13.130 25.235 6.151 1.00 0.00 136 SER A N 18
ATOM 29313 C CA . SER A 1 106 ? -12.100 26.259 6.020 1.00 0.00 136 SER A CA 18
ATOM 29314 C C . SER A 1 106 ? -11.256 26.024 4.772 1.00 0.00 136 SER A C 18
ATOM 29315 O O . SER A 1 106 ? -11.190 24.909 4.254 1.00 0.00 136 SER A O 18
ATOM 29323 N N . SER A 1 107 ? -10.610 27.083 4.294 1.00 0.00 137 SER A N 18
ATOM 29324 C CA . SER A 1 107 ? -9.772 26.995 3.104 1.00 0.00 137 SER A CA 18
ATOM 29325 C C . SER A 1 107 ? -8.703 28.083 3.110 1.00 0.00 137 SER A C 18
ATOM 29326 O O . SER A 1 107 ? -8.967 29.226 3.480 1.00 0.00 137 SER A O 18
ATOM 29334 N N . GLY A 1 108 ? -7.493 27.717 2.698 1.00 0.00 138 GLY A N 18
ATOM 29335 C CA . GLY A 1 108 ? -6.401 28.672 2.664 1.00 0.00 138 GLY A CA 18
ATOM 29336 C C . GLY A 1 108 ? -5.482 28.461 1.477 1.00 0.00 138 GLY A C 18
ATOM 29337 O O . GLY A 1 108 ? -5.692 27.550 0.676 1.00 0.00 138 GLY A O 18
ATOM 29341 N N . GLY A 1 1 ? -13.936 4.002 -18.313 1.00 0.00 31 GLY A N 19
ATOM 29342 C CA . GLY A 1 1 ? -13.199 5.239 -18.495 1.00 0.00 31 GLY A CA 19
ATOM 29343 C C . GLY A 1 1 ? -13.079 5.632 -19.954 1.00 0.00 31 GLY A C 19
ATOM 29344 O O . GLY A 1 1 ? -14.027 5.484 -20.724 1.00 0.00 31 GLY A O 19
ATOM 29348 N N . SER A 1 2 ? -11.910 6.137 -20.334 1.00 0.00 32 SER A N 19
ATOM 29349 C CA . SER A 1 2 ? -11.670 6.559 -21.709 1.00 0.00 32 SER A CA 19
ATOM 29350 C C . SER A 1 2 ? -10.209 6.347 -22.096 1.00 0.00 32 SER A C 19
ATOM 29351 O O . SER A 1 2 ? -9.299 6.717 -21.354 1.00 0.00 32 SER A O 19
ATOM 29359 N N . SER A 1 3 ? -9.994 5.747 -23.263 1.00 0.00 33 SER A N 19
ATOM 29360 C CA . SER A 1 3 ? -8.644 5.482 -23.747 1.00 0.00 33 SER A CA 19
ATOM 29361 C C . SER A 1 3 ? -7.773 6.730 -23.640 1.00 0.00 33 SER A C 19
ATOM 29362 O O . SER A 1 3 ? -8.212 7.836 -23.953 1.00 0.00 33 SER A O 19
ATOM 29370 N N . GLY A 1 4 ? -6.534 6.543 -23.196 1.00 0.00 34 GLY A N 19
ATOM 29371 C CA . GLY A 1 4 ? -5.620 7.661 -23.055 1.00 0.00 34 GLY A CA 19
ATOM 29372 C C . GLY A 1 4 ? -4.269 7.240 -22.510 1.00 0.00 34 GLY A C 19
ATOM 29373 O O . GLY A 1 4 ? -3.806 7.772 -21.501 1.00 0.00 34 GLY A O 19
ATOM 29377 N N . SER A 1 5 ? -3.636 6.282 -23.178 1.00 0.00 35 SER A N 19
ATOM 29378 C CA . SER A 1 5 ? -2.332 5.786 -22.752 1.00 0.00 35 SER A CA 19
ATOM 29379 C C . SER A 1 5 ? -1.452 6.929 -22.257 1.00 0.00 35 SER A C 19
ATOM 29380 O O . SER A 1 5 ? -1.515 8.044 -22.774 1.00 0.00 35 SER A O 19
ATOM 29388 N N . SER A 1 6 ? -0.631 6.643 -21.252 1.00 0.00 36 SER A N 19
ATOM 29389 C CA . SER A 1 6 ? 0.261 7.647 -20.683 1.00 0.00 36 SER A CA 19
ATOM 29390 C C . SER A 1 6 ? 1.630 7.047 -20.378 1.00 0.00 36 SER A C 19
ATOM 29391 O O . SER A 1 6 ? 1.758 5.844 -20.153 1.00 0.00 36 SER A O 19
ATOM 29399 N N . GLY A 1 7 ? 2.653 7.896 -20.372 1.00 0.00 37 GLY A N 19
ATOM 29400 C CA . GLY A 1 7 ? 4.000 7.433 -20.093 1.00 0.00 37 GLY A CA 19
ATOM 29401 C C . GLY A 1 7 ? 4.298 7.374 -18.608 1.00 0.00 37 GLY A C 19
ATOM 29402 O O . GLY A 1 7 ? 3.451 6.966 -17.814 1.00 0.00 37 GLY A O 19
ATOM 29406 N N . VAL A 1 8 ? 5.506 7.782 -18.232 1.00 0.00 38 VAL A N 19
ATOM 29407 C CA . VAL A 1 8 ? 5.914 7.774 -16.832 1.00 0.00 38 VAL A CA 19
ATOM 29408 C C . VAL A 1 8 ? 4.772 8.219 -15.924 1.00 0.00 38 VAL A C 19
ATOM 29409 O O . VAL A 1 8 ? 3.973 9.088 -16.272 1.00 0.00 38 VAL A O 19
ATOM 29422 N N . PRO A 1 9 ? 4.693 7.610 -14.732 1.00 0.00 39 PRO A N 19
ATOM 29423 C CA . PRO A 1 9 ? 3.654 7.928 -13.748 1.00 0.00 39 PRO A CA 19
ATOM 29424 C C . PRO A 1 9 ? 3.837 9.313 -13.139 1.00 0.00 39 PRO A C 19
ATOM 29425 O O . PRO A 1 9 ? 4.962 9.757 -12.909 1.00 0.00 39 PRO A O 19
ATOM 29436 N N . MET A 1 10 ? 2.724 9.992 -12.878 1.00 0.00 40 MET A N 19
ATOM 29437 C CA . MET A 1 10 ? 2.763 11.327 -12.292 1.00 0.00 40 MET A CA 19
ATOM 29438 C C . MET A 1 10 ? 1.972 11.373 -10.989 1.00 0.00 40 MET A C 19
ATOM 29439 O O . MET A 1 10 ? 0.887 10.799 -10.889 1.00 0.00 40 MET A O 19
ATOM 29453 N N . LYS A 1 11 ? 2.520 12.059 -9.993 1.00 0.00 41 LYS A N 19
ATOM 29454 C CA . LYS A 1 11 ? 1.866 12.181 -8.696 1.00 0.00 41 LYS A CA 19
ATOM 29455 C C . LYS A 1 11 ? 1.533 13.638 -8.389 1.00 0.00 41 LYS A C 19
ATOM 29456 O O . LYS A 1 11 ? 1.730 14.519 -9.226 1.00 0.00 41 LYS A O 19
ATOM 29475 N N . ASP A 1 12 ? 1.030 13.884 -7.184 1.00 0.00 42 ASP A N 19
ATOM 29476 C CA . ASP A 1 12 ? 0.673 15.235 -6.766 1.00 0.00 42 ASP A CA 19
ATOM 29477 C C . ASP A 1 12 ? 1.651 15.756 -5.718 1.00 0.00 42 ASP A C 19
ATOM 29478 O O . ASP A 1 12 ? 2.170 14.991 -4.904 1.00 0.00 42 ASP A O 19
ATOM 29487 N N . HIS A 1 13 ? 1.899 17.061 -5.743 1.00 0.00 43 HIS A N 19
ATOM 29488 C CA . HIS A 1 13 ? 2.815 17.684 -4.795 1.00 0.00 43 HIS A CA 19
ATOM 29489 C C . HIS A 1 13 ? 2.404 17.375 -3.359 1.00 0.00 43 HIS A C 19
ATOM 29490 O O . HIS A 1 13 ? 3.250 17.111 -2.504 1.00 0.00 43 HIS A O 19
ATOM 29505 N N . ASP A 1 14 ? 1.101 17.410 -3.101 1.00 0.00 44 ASP A N 19
ATOM 29506 C CA . ASP A 1 14 ? 0.578 17.133 -1.768 1.00 0.00 44 ASP A CA 19
ATOM 29507 C C . ASP A 1 14 ? -0.085 15.760 -1.719 1.00 0.00 44 ASP A C 19
ATOM 29508 O O . ASP A 1 14 ? -1.125 15.584 -1.085 1.00 0.00 44 ASP A O 19
ATOM 29517 N N . ALA A 1 15 ? 0.524 14.790 -2.395 1.00 0.00 45 ALA A N 19
ATOM 29518 C CA . ALA A 1 15 ? -0.006 13.433 -2.427 1.00 0.00 45 ALA A CA 19
ATOM 29519 C C . ALA A 1 15 ? 0.104 12.767 -1.060 1.00 0.00 45 ALA A C 19
ATOM 29520 O O . ALA A 1 15 ? 0.621 13.358 -0.111 1.00 0.00 45 ALA A O 19
ATOM 29527 N N . ILE A 1 16 ? -0.384 11.535 -0.965 1.00 0.00 46 ILE A N 19
ATOM 29528 C CA . ILE A 1 16 ? -0.339 10.790 0.287 1.00 0.00 46 ILE A CA 19
ATOM 29529 C C . ILE A 1 16 ? 0.054 9.336 0.047 1.00 0.00 46 ILE A C 19
ATOM 29530 O O . ILE A 1 16 ? -0.262 8.759 -0.993 1.00 0.00 46 ILE A O 19
ATOM 29546 N N . LYS A 1 17 ? 0.745 8.748 1.018 1.00 0.00 47 LYS A N 19
ATOM 29547 C CA . LYS A 1 17 ? 1.180 7.360 0.916 1.00 0.00 47 LYS A CA 19
ATOM 29548 C C . LYS A 1 17 ? 0.363 6.465 1.841 1.00 0.00 47 LYS A C 19
ATOM 29549 O O . LYS A 1 17 ? 0.433 6.590 3.064 1.00 0.00 47 LYS A O 19
ATOM 29568 N N . LEU A 1 18 ? -0.411 5.561 1.250 1.00 0.00 48 LEU A N 19
ATOM 29569 C CA . LEU A 1 18 ? -1.241 4.642 2.022 1.00 0.00 48 LEU A CA 19
ATOM 29570 C C . LEU A 1 18 ? -0.479 3.362 2.346 1.00 0.00 48 LEU A C 19
ATOM 29571 O O . LEU A 1 18 ? -0.039 2.644 1.448 1.00 0.00 48 LEU A O 19
ATOM 29587 N N . PHE A 1 19 ? -0.328 3.080 3.636 1.00 0.00 49 PHE A N 19
ATOM 29588 C CA . PHE A 1 19 ? 0.380 1.885 4.080 1.00 0.00 49 PHE A CA 19
ATOM 29589 C C . PHE A 1 19 ? -0.602 0.802 4.518 1.00 0.00 49 PHE A C 19
ATOM 29590 O O . PHE A 1 19 ? -1.531 1.063 5.283 1.00 0.00 49 PHE A O 19
ATOM 29607 N N . VAL A 1 20 ? -0.391 -0.415 4.026 1.00 0.00 50 VAL A N 19
ATOM 29608 C CA . VAL A 1 20 ? -1.256 -1.538 4.366 1.00 0.00 50 VAL A CA 19
ATOM 29609 C C . VAL A 1 20 ? -0.565 -2.491 5.334 1.00 0.00 50 VAL A C 19
ATOM 29610 O O . VAL A 1 20 ? 0.614 -2.806 5.176 1.00 0.00 50 VAL A O 19
ATOM 29623 N N . GLY A 1 21 ? -1.307 -2.947 6.339 1.00 0.00 51 GLY A N 19
ATOM 29624 C CA . GLY A 1 21 ? -0.749 -3.860 7.319 1.00 0.00 51 GLY A CA 19
ATOM 29625 C C . GLY A 1 21 ? -1.610 -5.091 7.520 1.00 0.00 51 GLY A C 19
ATOM 29626 O O . GLY A 1 21 ? -1.611 -5.685 8.598 1.00 0.00 51 GLY A O 19
ATOM 29630 N N . GLN A 1 22 ? -2.345 -5.474 6.482 1.00 0.00 52 GLN A N 19
ATOM 29631 C CA . GLN A 1 22 ? -3.216 -6.641 6.551 1.00 0.00 52 GLN A CA 19
ATOM 29632 C C . GLN A 1 22 ? -3.039 -7.527 5.322 1.00 0.00 52 GLN A C 19
ATOM 29633 O O . GLN A 1 22 ? -4.013 -8.034 4.765 1.00 0.00 52 GLN A O 19
ATOM 29647 N N . ILE A 1 23 ? -1.790 -7.709 4.905 1.00 0.00 53 ILE A N 19
ATOM 29648 C CA . ILE A 1 23 ? -1.486 -8.534 3.743 1.00 0.00 53 ILE A CA 19
ATOM 29649 C C . ILE A 1 23 ? -1.019 -9.924 4.162 1.00 0.00 53 ILE A C 19
ATOM 29650 O O . ILE A 1 23 ? 0.024 -10.091 4.795 1.00 0.00 53 ILE A O 19
ATOM 29666 N N . PRO A 1 24 ? -1.808 -10.947 3.801 1.00 0.00 54 PRO A N 19
ATOM 29667 C CA . PRO A 1 24 ? -1.495 -12.341 4.127 1.00 0.00 54 PRO A CA 19
ATOM 29668 C C . PRO A 1 24 ? -0.294 -12.864 3.346 1.00 0.00 54 PRO A C 19
ATOM 29669 O O . PRO A 1 24 ? 0.397 -12.102 2.668 1.00 0.00 54 PRO A O 19
ATOM 29680 N N . ARG A 1 25 ? -0.051 -14.167 3.445 1.00 0.00 55 ARG A N 19
ATOM 29681 C CA . ARG A 1 25 ? 1.068 -14.790 2.748 1.00 0.00 55 ARG A CA 19
ATOM 29682 C C . ARG A 1 25 ? 0.586 -15.546 1.514 1.00 0.00 55 ARG A C 19
ATOM 29683 O O . ARG A 1 25 ? -0.205 -16.483 1.617 1.00 0.00 55 ARG A O 19
ATOM 29704 N N . GLY A 1 26 ? 1.068 -15.132 0.346 1.00 0.00 56 GLY A N 19
ATOM 29705 C CA . GLY A 1 26 ? 0.675 -15.781 -0.891 1.00 0.00 56 GLY A CA 19
ATOM 29706 C C . GLY A 1 26 ? 0.430 -14.791 -2.013 1.00 0.00 56 GLY A C 19
ATOM 29707 O O . GLY A 1 26 ? 0.613 -15.113 -3.187 1.00 0.00 56 GLY A O 19
ATOM 29711 N N . LEU A 1 27 ? 0.013 -13.582 -1.652 1.00 0.00 57 LEU A N 19
ATOM 29712 C CA . LEU A 1 27 ? -0.260 -12.541 -2.637 1.00 0.00 57 LEU A CA 19
ATOM 29713 C C . LEU A 1 27 ? 0.903 -11.559 -2.727 1.00 0.00 57 LEU A C 19
ATOM 29714 O O . LEU A 1 27 ? 1.684 -11.418 -1.786 1.00 0.00 57 LEU A O 19
ATOM 29730 N N . ASP A 1 28 ? 1.011 -10.880 -3.864 1.00 0.00 58 ASP A N 19
ATOM 29731 C CA . ASP A 1 28 ? 2.077 -9.908 -4.076 1.00 0.00 58 ASP A CA 19
ATOM 29732 C C . ASP A 1 28 ? 1.525 -8.620 -4.679 1.00 0.00 58 ASP A C 19
ATOM 29733 O O . ASP A 1 28 ? 0.314 -8.467 -4.837 1.00 0.00 58 ASP A O 19
ATOM 29742 N N . GLU A 1 29 ? 2.422 -7.697 -5.012 1.00 0.00 59 GLU A N 19
ATOM 29743 C CA . GLU A 1 29 ? 2.023 -6.421 -5.596 1.00 0.00 59 GLU A CA 19
ATOM 29744 C C . GLU A 1 29 ? 1.218 -6.636 -6.875 1.00 0.00 59 GLU A C 19
ATOM 29745 O O . GLU A 1 29 ? 0.480 -5.753 -7.310 1.00 0.00 59 GLU A O 19
ATOM 29757 N N . GLN A 1 30 ? 1.368 -7.814 -7.470 1.00 0.00 60 GLN A N 19
ATOM 29758 C CA . GLN A 1 30 ? 0.656 -8.144 -8.699 1.00 0.00 60 GLN A CA 19
ATOM 29759 C C . GLN A 1 30 ? -0.775 -8.580 -8.400 1.00 0.00 60 GLN A C 19
ATOM 29760 O O . GLN A 1 30 ? -1.622 -8.618 -9.292 1.00 0.00 60 GLN A O 19
ATOM 29774 N N . ASP A 1 31 ? -1.036 -8.907 -7.139 1.00 0.00 61 ASP A N 19
ATOM 29775 C CA . ASP A 1 31 ? -2.365 -9.340 -6.721 1.00 0.00 61 ASP A CA 19
ATOM 29776 C C . ASP A 1 31 ? -3.096 -8.219 -5.988 1.00 0.00 61 ASP A C 19
ATOM 29777 O O . ASP A 1 31 ? -4.322 -8.232 -5.877 1.00 0.00 61 ASP A O 19
ATOM 29786 N N . LEU A 1 32 ? -2.335 -7.252 -5.488 1.00 0.00 62 LEU A N 19
ATOM 29787 C CA . LEU A 1 32 ? -2.909 -6.123 -4.764 1.00 0.00 62 LEU A CA 19
ATOM 29788 C C . LEU A 1 32 ? -3.247 -4.980 -5.716 1.00 0.00 62 LEU A C 19
ATOM 29789 O O . LEU A 1 32 ? -4.237 -4.273 -5.528 1.00 0.00 62 LEU A O 19
ATOM 29805 N N . LYS A 1 33 ? -2.420 -4.806 -6.741 1.00 0.00 63 LYS A N 19
ATOM 29806 C CA . LYS A 1 33 ? -2.632 -3.752 -7.726 1.00 0.00 63 LYS A CA 19
ATOM 29807 C C . LYS A 1 33 ? -4.077 -3.747 -8.214 1.00 0.00 63 LYS A C 19
ATOM 29808 O O . LYS A 1 33 ? -4.727 -2.704 -8.294 1.00 0.00 63 LYS A O 19
ATOM 29827 N N . PRO A 1 34 ? -4.594 -4.938 -8.549 1.00 0.00 64 PRO A N 19
ATOM 29828 C CA . PRO A 1 34 ? -5.968 -5.097 -9.034 1.00 0.00 64 PRO A CA 19
ATOM 29829 C C . PRO A 1 34 ? -6.979 -4.362 -8.161 1.00 0.00 64 PRO A C 19
ATOM 29830 O O . PRO A 1 34 ? -7.842 -3.641 -8.665 1.00 0.00 64 PRO A O 19
ATOM 29841 N N . LEU A 1 35 ? -6.867 -4.546 -6.850 1.00 0.00 65 LEU A N 19
ATOM 29842 C CA . LEU A 1 35 ? -7.772 -3.899 -5.906 1.00 0.00 65 LEU A CA 19
ATOM 29843 C C . LEU A 1 35 ? -7.586 -2.386 -5.924 1.00 0.00 65 LEU A C 19
ATOM 29844 O O . LEU A 1 35 ? -8.523 -1.638 -6.205 1.00 0.00 65 LEU A O 19
ATOM 29860 N N . PHE A 1 36 ? -6.370 -1.940 -5.624 1.00 0.00 66 PHE A N 19
ATOM 29861 C CA . PHE A 1 36 ? -6.061 -0.515 -5.607 1.00 0.00 66 PHE A CA 19
ATOM 29862 C C . PHE A 1 36 ? -6.387 0.128 -6.952 1.00 0.00 66 PHE A C 19
ATOM 29863 O O . PHE A 1 36 ? -6.650 1.328 -7.029 1.00 0.00 66 PHE A O 19
ATOM 29880 N N . GLU A 1 37 ? -6.367 -0.679 -8.008 1.00 0.00 67 GLU A N 19
ATOM 29881 C CA . GLU A 1 37 ? -6.659 -0.188 -9.350 1.00 0.00 67 GLU A CA 19
ATOM 29882 C C . GLU A 1 37 ? -8.161 -0.003 -9.546 1.00 0.00 67 GLU A C 19
ATOM 29883 O O . GLU A 1 37 ? -8.611 0.403 -10.617 1.00 0.00 67 GLU A O 19
ATOM 29895 N N . GLU A 1 38 ? -8.930 -0.305 -8.505 1.00 0.00 68 GLU A N 19
ATOM 29896 C CA . GLU A 1 38 ? -10.381 -0.173 -8.564 1.00 0.00 68 GLU A CA 19
ATOM 29897 C C . GLU A 1 38 ? -10.814 1.242 -8.191 1.00 0.00 68 GLU A C 19
ATOM 29898 O O . GLU A 1 38 ? -11.917 1.674 -8.526 1.00 0.00 68 GLU A O 19
ATOM 29910 N N . PHE A 1 39 ? -9.938 1.958 -7.494 1.00 0.00 69 PHE A N 19
ATOM 29911 C CA . PHE A 1 39 ? -10.230 3.324 -7.074 1.00 0.00 69 PHE A CA 19
ATOM 29912 C C . PHE A 1 39 ? -9.517 4.333 -7.969 1.00 0.00 69 PHE A C 19
ATOM 29913 O O . PHE A 1 39 ? -10.131 5.269 -8.479 1.00 0.00 69 PHE A O 19
ATOM 29930 N N . GLY A 1 40 ? -8.215 4.134 -8.155 1.00 0.00 70 GLY A N 19
ATOM 29931 C CA . GLY A 1 40 ? -7.439 5.034 -8.987 1.00 0.00 70 GLY A CA 19
ATOM 29932 C C . GLY A 1 40 ? -6.143 4.410 -9.464 1.00 0.00 70 GLY A C 19
ATOM 29933 O O . GLY A 1 40 ? -5.749 3.344 -8.991 1.00 0.00 70 GLY A O 19
ATOM 29937 N N . ARG A 1 41 ? -5.478 5.075 -10.403 1.00 0.00 71 ARG A N 19
ATOM 29938 C CA . ARG A 1 41 ? -4.220 4.577 -10.946 1.00 0.00 71 ARG A CA 19
ATOM 29939 C C . ARG A 1 41 ? -3.095 4.712 -9.923 1.00 0.00 71 ARG A C 19
ATOM 29940 O O . ARG A 1 41 ? -2.862 5.794 -9.383 1.00 0.00 71 ARG A O 19
ATOM 29961 N N . ILE A 1 42 ? -2.403 3.608 -9.663 1.00 0.00 72 ILE A N 19
ATOM 29962 C CA . ILE A 1 42 ? -1.304 3.604 -8.706 1.00 0.00 72 ILE A CA 19
ATOM 29963 C C . ILE A 1 42 ? -0.092 4.348 -9.258 1.00 0.00 72 ILE A C 19
ATOM 29964 O O . ILE A 1 42 ? 0.025 4.555 -10.466 1.00 0.00 72 ILE A O 19
ATOM 29980 N N . TYR A 1 43 ? 0.807 4.746 -8.365 1.00 0.00 73 TYR A N 19
ATOM 29981 C CA . TYR A 1 43 ? 2.011 5.467 -8.763 1.00 0.00 73 TYR A CA 19
ATOM 29982 C C . TYR A 1 43 ? 3.261 4.644 -8.469 1.00 0.00 73 TYR A C 19
ATOM 29983 O O . TYR A 1 43 ? 4.191 4.600 -9.275 1.00 0.00 73 TYR A O 19
ATOM 30001 N N . GLU A 1 44 ? 3.275 3.993 -7.310 1.00 0.00 74 GLU A N 19
ATOM 30002 C CA . GLU A 1 44 ? 4.411 3.171 -6.910 1.00 0.00 74 GLU A CA 19
ATOM 30003 C C . GLU A 1 44 ? 4.026 2.228 -5.773 1.00 0.00 74 GLU A C 19
ATOM 30004 O O . GLU A 1 44 ? 3.661 2.669 -4.683 1.00 0.00 74 GLU A O 19
ATOM 30016 N N . LEU A 1 45 ? 4.111 0.929 -6.036 1.00 0.00 75 LEU A N 19
ATOM 30017 C CA . LEU A 1 45 ? 3.772 -0.078 -5.036 1.00 0.00 75 LEU A CA 19
ATOM 30018 C C . LEU A 1 45 ? 4.999 -0.898 -4.652 1.00 0.00 75 LEU A C 19
ATOM 30019 O O . LEU A 1 45 ? 5.780 -1.309 -5.511 1.00 0.00 75 LEU A O 19
ATOM 30035 N N . THR A 1 46 ? 5.163 -1.135 -3.354 1.00 0.00 76 THR A N 19
ATOM 30036 C CA . THR A 1 46 ? 6.294 -1.907 -2.855 1.00 0.00 76 THR A CA 19
ATOM 30037 C C . THR A 1 46 ? 5.928 -2.656 -1.579 1.00 0.00 76 THR A C 19
ATOM 30038 O O . THR A 1 46 ? 5.271 -2.110 -0.692 1.00 0.00 76 THR A O 19
ATOM 30049 N N . VAL A 1 47 ? 6.358 -3.911 -1.491 1.00 0.00 77 VAL A N 19
ATOM 30050 C CA . VAL A 1 47 ? 6.076 -4.735 -0.321 1.00 0.00 77 VAL A CA 19
ATOM 30051 C C . VAL A 1 47 ? 7.281 -4.796 0.611 1.00 0.00 77 VAL A C 19
ATOM 30052 O O . VAL A 1 47 ? 8.422 -4.915 0.162 1.00 0.00 77 VAL A O 19
ATOM 30065 N N . LEU A 1 48 ? 7.021 -4.715 1.911 1.00 0.00 78 LEU A N 19
ATOM 30066 C CA . LEU A 1 48 ? 8.085 -4.762 2.908 1.00 0.00 78 LEU A CA 19
ATOM 30067 C C . LEU A 1 48 ? 8.317 -6.190 3.391 1.00 0.00 78 LEU A C 19
ATOM 30068 O O . LEU A 1 48 ? 7.372 -6.961 3.562 1.00 0.00 78 LEU A O 19
ATOM 30084 N N . LYS A 1 49 ? 9.580 -6.537 3.611 1.00 0.00 79 LYS A N 19
ATOM 30085 C CA . LYS A 1 49 ? 9.938 -7.871 4.077 1.00 0.00 79 LYS A CA 19
ATOM 30086 C C . LYS A 1 49 ? 11.023 -7.801 5.147 1.00 0.00 79 LYS A C 19
ATOM 30087 O O . LYS A 1 49 ? 11.736 -6.803 5.257 1.00 0.00 79 LYS A O 19
ATOM 30106 N N . ASP A 1 50 ? 11.145 -8.866 5.931 1.00 0.00 80 ASP A N 19
ATOM 30107 C CA . ASP A 1 50 ? 12.145 -8.926 6.990 1.00 0.00 80 ASP A CA 19
ATOM 30108 C C . ASP A 1 50 ? 13.549 -8.742 6.422 1.00 0.00 80 ASP A C 19
ATOM 30109 O O . ASP A 1 50 ? 13.725 -8.581 5.214 1.00 0.00 80 ASP A O 19
ATOM 30118 N N . ARG A 1 51 ? 14.545 -8.766 7.302 1.00 0.00 81 ARG A N 19
ATOM 30119 C CA . ARG A 1 51 ? 15.934 -8.599 6.888 1.00 0.00 81 ARG A CA 19
ATOM 30120 C C . ARG A 1 51 ? 16.737 -9.868 7.159 1.00 0.00 81 ARG A C 19
ATOM 30121 O O . ARG A 1 51 ? 17.368 -10.420 6.257 1.00 0.00 81 ARG A O 19
ATOM 30142 N N . LEU A 1 52 ? 16.710 -10.324 8.406 1.00 0.00 82 LEU A N 19
ATOM 30143 C CA . LEU A 1 52 ? 17.437 -11.528 8.796 1.00 0.00 82 LEU A CA 19
ATOM 30144 C C . LEU A 1 52 ? 16.917 -12.747 8.041 1.00 0.00 82 LEU A C 19
ATOM 30145 O O . LEU A 1 52 ? 17.692 -13.600 7.607 1.00 0.00 82 LEU A O 19
ATOM 30161 N N . THR A 1 53 ? 15.599 -12.822 7.884 1.00 0.00 83 THR A N 19
ATOM 30162 C CA . THR A 1 53 ? 14.975 -13.935 7.180 1.00 0.00 83 THR A CA 19
ATOM 30163 C C . THR A 1 53 ? 14.534 -13.522 5.780 1.00 0.00 83 THR A C 19
ATOM 30164 O O . THR A 1 53 ? 14.728 -14.260 4.815 1.00 0.00 83 THR A O 19
ATOM 30175 N N . GLY A 1 54 ? 13.940 -12.337 5.677 1.00 0.00 84 GLY A N 19
ATOM 30176 C CA . GLY A 1 54 ? 13.481 -11.847 4.390 1.00 0.00 84 GLY A CA 19
ATOM 30177 C C . GLY A 1 54 ? 12.124 -12.403 4.008 1.00 0.00 84 GLY A C 19
ATOM 30178 O O . GLY A 1 54 ? 11.814 -12.547 2.825 1.00 0.00 84 GLY A O 19
ATOM 30182 N N . LEU A 1 55 ? 11.312 -12.719 5.011 1.00 0.00 85 LEU A N 19
ATOM 30183 C CA . LEU A 1 55 ? 9.980 -13.265 4.775 1.00 0.00 85 LEU A CA 19
ATOM 30184 C C . LEU A 1 55 ? 8.917 -12.177 4.893 1.00 0.00 85 LEU A C 19
ATOM 30185 O O . LEU A 1 55 ? 8.924 -11.387 5.837 1.00 0.00 85 LEU A O 19
ATOM 30201 N N . HIS A 1 56 ? 8.003 -12.143 3.928 1.00 0.00 86 HIS A N 19
ATOM 30202 C CA . HIS A 1 56 ? 6.932 -11.154 3.925 1.00 0.00 86 HIS A CA 19
ATOM 30203 C C . HIS A 1 56 ? 6.462 -10.857 5.346 1.00 0.00 86 HIS A C 19
ATOM 30204 O O . HIS A 1 56 ? 5.829 -11.694 5.990 1.00 0.00 86 HIS A O 19
ATOM 30219 N N . LYS A 1 57 ? 6.778 -9.660 5.830 1.00 0.00 87 LYS A N 19
ATOM 30220 C CA . LYS A 1 57 ? 6.388 -9.251 7.174 1.00 0.00 87 LYS A CA 19
ATOM 30221 C C . LYS A 1 57 ? 4.872 -9.138 7.291 1.00 0.00 87 LYS A C 19
ATOM 30222 O O . LYS A 1 57 ? 4.289 -9.502 8.312 1.00 0.00 87 LYS A O 19
ATOM 30241 N N . GLY A 1 58 ? 4.237 -8.633 6.237 1.00 0.00 88 GLY A N 19
ATOM 30242 C CA . GLY A 1 58 ? 2.794 -8.482 6.242 1.00 0.00 88 GLY A CA 19
ATOM 30243 C C . GLY A 1 58 ? 2.360 -7.042 6.053 1.00 0.00 88 GLY A C 19
ATOM 30244 O O . GLY A 1 58 ? 1.388 -6.595 6.663 1.00 0.00 88 GLY A O 19
ATOM 30248 N N . CYS A 1 59 ? 3.083 -6.315 5.209 1.00 0.00 89 CYS A N 19
ATOM 30249 C CA . CYS A 1 59 ? 2.768 -4.915 4.943 1.00 0.00 89 CYS A CA 19
ATOM 30250 C C . CYS A 1 59 ? 3.338 -4.476 3.598 1.00 0.00 89 CYS A C 19
ATOM 30251 O O . CYS A 1 59 ? 4.212 -5.137 3.037 1.00 0.00 89 CYS A O 19
ATOM 30259 N N . ALA A 1 60 ? 2.836 -3.357 3.086 1.00 0.00 90 ALA A N 19
ATOM 30260 C CA . ALA A 1 60 ? 3.295 -2.830 1.807 1.00 0.00 90 ALA A CA 19
ATOM 30261 C C . ALA A 1 60 ? 2.975 -1.344 1.679 1.00 0.00 90 ALA A C 19
ATOM 30262 O O . ALA A 1 60 ? 1.954 -0.873 2.181 1.00 0.00 90 ALA A O 19
ATOM 30269 N N . PHE A 1 61 ? 3.855 -0.610 1.006 1.00 0.00 91 PHE A N 19
ATOM 30270 C CA . PHE A 1 61 ? 3.667 0.824 0.815 1.00 0.00 91 PHE A CA 19
ATOM 30271 C C . PHE A 1 61 ? 3.030 1.112 -0.542 1.00 0.00 91 PHE A C 19
ATOM 30272 O O . PHE A 1 61 ? 3.638 0.878 -1.588 1.00 0.00 91 PHE A O 19
ATOM 30289 N N . LEU A 1 62 ? 1.803 1.621 -0.516 1.00 0.00 92 LEU A N 19
ATOM 30290 C CA . LEU A 1 62 ? 1.083 1.941 -1.744 1.00 0.00 92 LEU A CA 19
ATOM 30291 C C . LEU A 1 62 ? 1.028 3.449 -1.965 1.00 0.00 92 LEU A C 19
ATOM 30292 O O . LEU A 1 62 ? 0.620 4.204 -1.081 1.00 0.00 92 LEU A O 19
ATOM 30308 N N . THR A 1 63 ? 1.440 3.884 -3.152 1.00 0.00 93 THR A N 19
ATOM 30309 C CA . THR A 1 63 ? 1.437 5.301 -3.490 1.00 0.00 93 THR A CA 19
ATOM 30310 C C . THR A 1 63 ? 0.458 5.595 -4.621 1.00 0.00 93 THR A C 19
ATOM 30311 O O . THR A 1 63 ? 0.500 4.955 -5.673 1.00 0.00 93 THR A O 19
ATOM 30322 N N . TYR A 1 64 ? -0.421 6.565 -4.400 1.00 0.00 94 TYR A N 19
ATOM 30323 C CA . TYR A 1 64 ? -1.412 6.942 -5.400 1.00 0.00 94 TYR A CA 19
ATOM 30324 C C . TYR A 1 64 ? -0.987 8.208 -6.138 1.00 0.00 94 TYR A C 19
ATOM 30325 O O . TYR A 1 64 ? -0.282 9.054 -5.587 1.00 0.00 94 TYR A O 19
ATOM 30343 N N . CYS A 1 65 ? -1.421 8.330 -7.388 1.00 0.00 95 CYS A N 19
ATOM 30344 C CA . CYS A 1 65 ? -1.087 9.492 -8.203 1.00 0.00 95 CYS A CA 19
ATOM 30345 C C . CYS A 1 65 ? -1.708 10.759 -7.625 1.00 0.00 95 CYS A C 19
ATOM 30346 O O . CYS A 1 65 ? -1.041 11.784 -7.492 1.00 0.00 95 CYS A O 19
ATOM 30354 N N . ALA A 1 66 ? -2.990 10.681 -7.285 1.00 0.00 96 ALA A N 19
ATOM 30355 C CA . ALA A 1 66 ? -3.702 11.821 -6.721 1.00 0.00 96 ALA A CA 19
ATOM 30356 C C . ALA A 1 66 ? -3.970 11.620 -5.234 1.00 0.00 96 ALA A C 19
ATOM 30357 O O . ALA A 1 66 ? -3.932 10.496 -4.733 1.00 0.00 96 ALA A O 19
ATOM 30364 N N . ARG A 1 67 ? -4.241 12.716 -4.532 1.00 0.00 97 ARG A N 19
ATOM 30365 C CA . ARG A 1 67 ? -4.514 12.659 -3.101 1.00 0.00 97 ARG A CA 19
ATOM 30366 C C . ARG A 1 67 ? -5.899 12.077 -2.835 1.00 0.00 97 ARG A C 19
ATOM 30367 O O . ARG A 1 67 ? -6.086 11.297 -1.901 1.00 0.00 97 ARG A O 19
ATOM 30388 N N . ASP A 1 68 ? -6.866 12.464 -3.660 1.00 0.00 98 ASP A N 19
ATOM 30389 C CA . ASP A 1 68 ? -8.234 11.980 -3.514 1.00 0.00 98 ASP A CA 19
ATOM 30390 C C . ASP A 1 68 ? -8.289 10.460 -3.632 1.00 0.00 98 ASP A C 19
ATOM 30391 O O . ASP A 1 68 ? -8.758 9.774 -2.724 1.00 0.00 98 ASP A O 19
ATOM 30400 N N . SER A 1 69 ? -7.808 9.942 -4.757 1.00 0.00 99 SER A N 19
ATOM 30401 C CA . SER A 1 69 ? -7.807 8.503 -4.997 1.00 0.00 99 SER A CA 19
ATOM 30402 C C . SER A 1 69 ? -7.421 7.742 -3.732 1.00 0.00 99 SER A C 19
ATOM 30403 O O . SER A 1 69 ? -7.986 6.692 -3.429 1.00 0.00 99 SER A O 19
ATOM 30411 N N . ALA A 1 70 ? -6.453 8.281 -2.997 1.00 0.00 100 ALA A N 19
ATOM 30412 C CA . ALA A 1 70 ? -5.992 7.655 -1.764 1.00 0.00 100 ALA A CA 19
ATOM 30413 C C . ALA A 1 70 ? -7.066 7.716 -0.683 1.00 0.00 100 ALA A C 19
ATOM 30414 O O . ALA A 1 70 ? -7.392 6.704 -0.061 1.00 0.00 100 ALA A O 19
ATOM 30421 N N . LEU A 1 71 ? -7.611 8.907 -0.463 1.00 0.00 101 LEU A N 19
ATOM 30422 C CA . LEU A 1 71 ? -8.649 9.099 0.545 1.00 0.00 101 LEU A CA 19
ATOM 30423 C C . LEU A 1 71 ? -9.799 8.120 0.335 1.00 0.00 101 LEU A C 19
ATOM 30424 O O . LEU A 1 71 ? -10.295 7.514 1.285 1.00 0.00 101 LEU A O 19
ATOM 30440 N N . LYS A 1 72 ? -10.219 7.968 -0.917 1.00 0.00 102 LYS A N 19
ATOM 30441 C CA . LYS A 1 72 ? -11.310 7.061 -1.254 1.00 0.00 102 LYS A CA 19
ATOM 30442 C C . LYS A 1 72 ? -10.966 5.628 -0.859 1.00 0.00 102 LYS A C 19
ATOM 30443 O O . LYS A 1 72 ? -11.538 5.079 0.082 1.00 0.00 102 LYS A O 19
ATOM 30462 N N . ALA A 1 73 ? -10.028 5.028 -1.585 1.00 0.00 103 ALA A N 19
ATOM 30463 C CA . ALA A 1 73 ? -9.606 3.660 -1.308 1.00 0.00 103 ALA A CA 19
ATOM 30464 C C . ALA A 1 73 ? -9.314 3.466 0.176 1.00 0.00 103 ALA A C 19
ATOM 30465 O O . ALA A 1 73 ? -9.684 2.449 0.762 1.00 0.00 103 ALA A O 19
ATOM 30472 N N . GLN A 1 74 ? -8.647 4.446 0.776 1.00 0.00 104 GLN A N 19
ATOM 30473 C CA . GLN A 1 74 ? -8.304 4.381 2.192 1.00 0.00 104 GLN A CA 19
ATOM 30474 C C . GLN A 1 74 ? -9.553 4.187 3.046 1.00 0.00 104 GLN A C 19
ATOM 30475 O O . GLN A 1 74 ? -9.652 3.227 3.810 1.00 0.00 104 GLN A O 19
ATOM 30489 N N . SER A 1 75 ? -10.503 5.107 2.913 1.00 0.00 105 SER A N 19
ATOM 30490 C CA . SER A 1 75 ? -11.744 5.040 3.676 1.00 0.00 105 SER A CA 19
ATOM 30491 C C . SER A 1 75 ? -12.686 3.993 3.089 1.00 0.00 105 SER A C 19
ATOM 30492 O O . SER A 1 75 ? -13.706 3.655 3.689 1.00 0.00 105 SER A O 19
ATOM 30500 N N . ALA A 1 76 ? -12.336 3.484 1.913 1.00 0.00 106 ALA A N 19
ATOM 30501 C CA . ALA A 1 76 ? -13.148 2.474 1.245 1.00 0.00 106 ALA A CA 19
ATOM 30502 C C . ALA A 1 76 ? -12.572 1.078 1.457 1.00 0.00 106 ALA A C 19
ATOM 30503 O O . ALA A 1 76 ? -13.244 0.075 1.214 1.00 0.00 106 ALA A O 19
ATOM 30510 N N . LEU A 1 77 ? -11.325 1.021 1.909 1.00 0.00 107 LEU A N 19
ATOM 30511 C CA . LEU A 1 77 ? -10.657 -0.253 2.153 1.00 0.00 107 LEU A CA 19
ATOM 30512 C C . LEU A 1 77 ? -10.435 -0.475 3.646 1.00 0.00 107 LEU A C 19
ATOM 30513 O O . LEU A 1 77 ? -10.663 -1.569 4.163 1.00 0.00 107 LEU A O 19
ATOM 30529 N N . HIS A 1 78 ? -9.991 0.571 4.335 1.00 0.00 108 HIS A N 19
ATOM 30530 C CA . HIS A 1 78 ? -9.741 0.492 5.769 1.00 0.00 108 HIS A CA 19
ATOM 30531 C C . HIS A 1 78 ? -10.948 -0.087 6.500 1.00 0.00 108 HIS A C 19
ATOM 30532 O O . HIS A 1 78 ? -11.907 0.626 6.794 1.00 0.00 108 HIS A O 19
ATOM 30546 N N . GLU A 1 79 ? -10.894 -1.383 6.790 1.00 0.00 109 GLU A N 19
ATOM 30547 C CA . GLU A 1 79 ? -11.985 -2.056 7.485 1.00 0.00 109 GLU A CA 19
ATOM 30548 C C . GLU A 1 79 ? -13.214 -2.168 6.587 1.00 0.00 109 GLU A C 19
ATOM 30549 O O . GLU A 1 79 ? -14.348 -2.102 7.061 1.00 0.00 109 GLU A O 19
ATOM 30561 N N . GLN A 1 80 ? -12.980 -2.338 5.290 1.00 0.00 110 GLN A N 19
ATOM 30562 C CA . GLN A 1 80 ? -14.067 -2.458 4.327 1.00 0.00 110 GLN A CA 19
ATOM 30563 C C . GLN A 1 80 ? -13.935 -3.741 3.513 1.00 0.00 110 GLN A C 19
ATOM 30564 O O . GLN A 1 80 ? -14.915 -4.453 3.292 1.00 0.00 110 GLN A O 19
ATOM 30578 N N . LYS A 1 81 ? -12.717 -4.031 3.069 1.00 0.00 111 LYS A N 19
ATOM 30579 C CA . LYS A 1 81 ? -12.454 -5.228 2.280 1.00 0.00 111 LYS A CA 19
ATOM 30580 C C . LYS A 1 81 ? -11.852 -6.330 3.146 1.00 0.00 111 LYS A C 19
ATOM 30581 O O . LYS A 1 81 ? -11.251 -6.057 4.186 1.00 0.00 111 LYS A O 19
ATOM 30600 N N . THR A 1 82 ? -12.015 -7.575 2.711 1.00 0.00 112 THR A N 19
ATOM 30601 C CA . THR A 1 82 ? -11.487 -8.717 3.446 1.00 0.00 112 THR A CA 19
ATOM 30602 C C . THR A 1 82 ? -10.779 -9.692 2.513 1.00 0.00 112 THR A C 19
ATOM 30603 O O . THR A 1 82 ? -11.421 -10.494 1.833 1.00 0.00 112 THR A O 19
ATOM 30614 N N . LEU A 1 83 ? -9.453 -9.620 2.485 1.00 0.00 113 LEU A N 19
ATOM 30615 C CA . LEU A 1 83 ? -8.656 -10.498 1.634 1.00 0.00 113 LEU A CA 19
ATOM 30616 C C . LEU A 1 83 ? -8.992 -11.962 1.897 1.00 0.00 113 LEU A C 19
ATOM 30617 O O . LEU A 1 83 ? -9.440 -12.337 2.981 1.00 0.00 113 LEU A O 19
ATOM 30633 N N . PRO A 1 84 ? -8.769 -12.812 0.884 1.00 0.00 114 PRO A N 19
ATOM 30634 C CA . PRO A 1 84 ? -9.039 -14.249 0.982 1.00 0.00 114 PRO A CA 19
ATOM 30635 C C . PRO A 1 84 ? -8.067 -14.959 1.920 1.00 0.00 114 PRO A C 19
ATOM 30636 O O . PRO A 1 84 ? -6.874 -15.054 1.636 1.00 0.00 114 PRO A O 19
ATOM 30647 N N . GLY A 1 85 ? -8.587 -15.455 3.038 1.00 0.00 115 GLY A N 19
ATOM 30648 C CA . GLY A 1 85 ? -7.751 -16.150 4.000 1.00 0.00 115 GLY A CA 19
ATOM 30649 C C . GLY A 1 85 ? -7.370 -15.273 5.176 1.00 0.00 115 GLY A C 19
ATOM 30650 O O . GLY A 1 85 ? -6.471 -15.612 5.946 1.00 0.00 115 GLY A O 19
ATOM 30654 N N . MET A 1 86 ? -8.054 -14.142 5.316 1.00 0.00 116 MET A N 19
ATOM 30655 C CA . MET A 1 86 ? -7.781 -13.214 6.407 1.00 0.00 116 MET A CA 19
ATOM 30656 C C . MET A 1 86 ? -9.039 -12.960 7.232 1.00 0.00 116 MET A C 19
ATOM 30657 O O . MET A 1 86 ? -9.871 -12.129 6.870 1.00 0.00 116 MET A O 19
ATOM 30671 N N . ASN A 1 87 ? -9.169 -13.680 8.341 1.00 0.00 117 ASN A N 19
ATOM 30672 C CA . ASN A 1 87 ? -10.326 -13.533 9.216 1.00 0.00 117 ASN A CA 19
ATOM 30673 C C . ASN A 1 87 ? -10.670 -12.060 9.420 1.00 0.00 117 ASN A C 19
ATOM 30674 O O . ASN A 1 87 ? -11.840 -11.694 9.528 1.00 0.00 117 ASN A O 19
ATOM 30685 N N . ARG A 1 88 ? -9.641 -11.220 9.472 1.00 0.00 118 ARG A N 19
ATOM 30686 C CA . ARG A 1 88 ? -9.834 -9.788 9.664 1.00 0.00 118 ARG A CA 19
ATOM 30687 C C . ARG A 1 88 ? -9.718 -9.041 8.338 1.00 0.00 118 ARG A C 19
ATOM 30688 O O . ARG A 1 88 ? -9.048 -9.483 7.405 1.00 0.00 118 ARG A O 19
ATOM 30709 N N . PRO A 1 89 ? -10.388 -7.883 8.251 1.00 0.00 119 PRO A N 19
ATOM 30710 C CA . PRO A 1 89 ? -10.377 -7.050 7.044 1.00 0.00 119 PRO A CA 19
ATOM 30711 C C . PRO A 1 89 ? -9.020 -6.397 6.804 1.00 0.00 119 PRO A C 19
ATOM 30712 O O . PRO A 1 89 ? -8.066 -6.635 7.545 1.00 0.00 119 PRO A O 19
ATOM 30723 N N . ILE A 1 90 ? -8.942 -5.573 5.764 1.00 0.00 120 ILE A N 19
ATOM 30724 C CA . ILE A 1 90 ? -7.702 -4.885 5.428 1.00 0.00 120 ILE A CA 19
ATOM 30725 C C . ILE A 1 90 ? -7.589 -3.560 6.174 1.00 0.00 120 ILE A C 19
ATOM 30726 O O . ILE A 1 90 ? -8.590 -2.883 6.412 1.00 0.00 120 ILE A O 19
ATOM 30742 N N . GLN A 1 91 ? -6.364 -3.195 6.539 1.00 0.00 121 GLN A N 19
ATOM 30743 C CA . GLN A 1 91 ? -6.121 -1.949 7.257 1.00 0.00 121 GLN A CA 19
ATOM 30744 C C . GLN A 1 91 ? -5.199 -1.032 6.460 1.00 0.00 121 GLN A C 19
ATOM 30745 O O . GLN A 1 91 ? -4.058 -1.388 6.163 1.00 0.00 121 GLN A O 19
ATOM 30759 N N . VAL A 1 92 ? -5.701 0.149 6.115 1.00 0.00 122 VAL A N 19
ATOM 30760 C CA . VAL A 1 92 ? -4.922 1.118 5.353 1.00 0.00 122 VAL A CA 19
ATOM 30761 C C . VAL A 1 92 ? -4.929 2.484 6.030 1.00 0.00 122 VAL A C 19
ATOM 30762 O O . VAL A 1 92 ? -5.975 2.971 6.461 1.00 0.00 122 VAL A O 19
ATOM 30775 N N . LYS A 1 93 ? -3.755 3.099 6.121 1.00 0.00 123 LYS A N 19
ATOM 30776 C CA . LYS A 1 93 ? -3.624 4.411 6.744 1.00 0.00 123 LYS A CA 19
ATOM 30777 C C . LYS A 1 93 ? -2.566 5.248 6.033 1.00 0.00 123 LYS A C 19
ATOM 30778 O O . LYS A 1 93 ? -1.609 4.727 5.461 1.00 0.00 123 LYS A O 19
ATOM 30797 N N . PRO A 1 94 ? -2.740 6.578 6.069 1.00 0.00 124 PRO A N 19
ATOM 30798 C CA . PRO A 1 94 ? -1.808 7.515 5.434 1.00 0.00 124 PRO A CA 19
ATOM 30799 C C . PRO A 1 94 ? -0.465 7.573 6.152 1.00 0.00 124 PRO A C 19
ATOM 30800 O O . PRO A 1 94 ? -0.243 8.430 7.007 1.00 0.00 124 PRO A O 19
ATOM 30811 N N . ALA A 1 95 ? 0.430 6.655 5.799 1.00 0.00 125 ALA A N 19
ATOM 30812 C CA . ALA A 1 95 ? 1.753 6.604 6.408 1.00 0.00 125 ALA A CA 19
ATOM 30813 C C . ALA A 1 95 ? 2.342 8.002 6.560 1.00 0.00 125 ALA A C 19
ATOM 30814 O O . ALA A 1 95 ? 2.130 8.871 5.714 1.00 0.00 125 ALA A O 19
ATOM 30821 N N . ALA A 1 96 ? 3.082 8.213 7.644 1.00 0.00 126 ALA A N 19
ATOM 30822 C CA . ALA A 1 96 ? 3.702 9.506 7.906 1.00 0.00 126 ALA A CA 19
ATOM 30823 C C . ALA A 1 96 ? 4.695 9.414 9.060 1.00 0.00 126 ALA A C 19
ATOM 30824 O O . ALA A 1 96 ? 4.378 8.881 10.123 1.00 0.00 126 ALA A O 19
ATOM 30831 N N . SER A 1 97 ? 5.897 9.938 8.843 1.00 0.00 127 SER A N 19
ATOM 30832 C CA . SER A 1 97 ? 6.938 9.911 9.864 1.00 0.00 127 SER A CA 19
ATOM 30833 C C . SER A 1 97 ? 6.862 11.150 10.750 1.00 0.00 127 SER A C 19
ATOM 30834 O O . SER A 1 97 ? 6.801 11.046 11.975 1.00 0.00 127 SER A O 19
ATOM 30842 N N . GLU A 1 98 ? 6.865 12.321 10.122 1.00 0.00 128 GLU A N 19
ATOM 30843 C CA . GLU A 1 98 ? 6.796 13.581 10.853 1.00 0.00 128 GLU A CA 19
ATOM 30844 C C . GLU A 1 98 ? 5.356 14.074 10.954 1.00 0.00 128 GLU A C 19
ATOM 30845 O O . GLU A 1 98 ? 4.982 14.741 11.918 1.00 0.00 128 GLU A O 19
ATOM 30857 N N . GLY A 1 99 ? 4.550 13.740 9.951 1.00 0.00 129 GLY A N 19
ATOM 30858 C CA . GLY A 1 99 ? 3.160 14.157 9.945 1.00 0.00 129 GLY A CA 19
ATOM 30859 C C . GLY A 1 99 ? 3.007 15.665 9.923 1.00 0.00 129 GLY A C 19
ATOM 30860 O O . GLY A 1 99 ? 3.656 16.350 9.132 1.00 0.00 129 GLY A O 19
ATOM 30864 N N . ARG A 1 100 ? 2.146 16.183 10.793 1.00 0.00 130 ARG A N 19
ATOM 30865 C CA . ARG A 1 100 ? 1.908 17.620 10.868 1.00 0.00 130 ARG A CA 19
ATOM 30866 C C . ARG A 1 100 ? 2.789 18.261 11.937 1.00 0.00 130 ARG A C 19
ATOM 30867 O O . ARG A 1 100 ? 2.380 18.405 13.088 1.00 0.00 130 ARG A O 19
ATOM 30888 N N . GLY A 1 101 ? 4.001 18.644 11.547 1.00 0.00 131 GLY A N 19
ATOM 30889 C CA . GLY A 1 101 ? 4.920 19.265 12.483 1.00 0.00 131 GLY A CA 19
ATOM 30890 C C . GLY A 1 101 ? 5.456 20.589 11.977 1.00 0.00 131 GLY A C 19
ATOM 30891 O O . GLY A 1 101 ? 5.793 20.721 10.801 1.00 0.00 131 GLY A O 19
ATOM 30895 N N . GLU A 1 102 ? 5.532 21.574 12.867 1.00 0.00 132 GLU A N 19
ATOM 30896 C CA . GLU A 1 102 ? 6.028 22.896 12.503 1.00 0.00 132 GLU A CA 19
ATOM 30897 C C . GLU A 1 102 ? 7.447 22.810 11.948 1.00 0.00 132 GLU A C 19
ATOM 30898 O O . GLU A 1 102 ? 8.203 21.898 12.284 1.00 0.00 132 GLU A O 19
ATOM 30910 N N . SER A 1 103 ? 7.801 23.766 11.095 1.00 0.00 133 SER A N 19
ATOM 30911 C CA . SER A 1 103 ? 9.127 23.797 10.489 1.00 0.00 133 SER A CA 19
ATOM 30912 C C . SER A 1 103 ? 10.177 24.244 11.503 1.00 0.00 133 SER A C 19
ATOM 30913 O O . SER A 1 103 ? 11.157 23.542 11.748 1.00 0.00 133 SER A O 19
ATOM 30921 N N . GLY A 1 104 ? 9.963 25.417 12.089 1.00 0.00 134 GLY A N 19
ATOM 30922 C CA . GLY A 1 104 ? 10.898 25.938 13.069 1.00 0.00 134 GLY A CA 19
ATOM 30923 C C . GLY A 1 104 ? 10.552 27.347 13.510 1.00 0.00 134 GLY A C 19
ATOM 30924 O O . GLY A 1 104 ? 10.119 27.578 14.639 1.00 0.00 134 GLY A O 19
ATOM 30928 N N . PRO A 1 105 ? 10.744 28.318 12.605 1.00 0.00 135 PRO A N 19
ATOM 30929 C CA . PRO A 1 105 ? 10.456 29.728 12.884 1.00 0.00 135 PRO A CA 19
ATOM 30930 C C . PRO A 1 105 ? 8.961 30.002 13.004 1.00 0.00 135 PRO A C 19
ATOM 30931 O O . PRO A 1 105 ? 8.155 29.430 12.271 1.00 0.00 135 PRO A O 19
ATOM 30942 N N . SER A 1 106 ? 8.598 30.880 13.934 1.00 0.00 136 SER A N 19
ATOM 30943 C CA . SER A 1 106 ? 7.199 31.227 14.152 1.00 0.00 136 SER A CA 19
ATOM 30944 C C . SER A 1 106 ? 6.583 31.824 12.890 1.00 0.00 136 SER A C 19
ATOM 30945 O O . SER A 1 106 ? 6.627 33.036 12.678 1.00 0.00 136 SER A O 19
ATOM 30953 N N . SER A 1 107 ? 6.010 30.964 12.055 1.00 0.00 137 SER A N 19
ATOM 30954 C CA . SER A 1 107 ? 5.389 31.404 10.811 1.00 0.00 137 SER A CA 19
ATOM 30955 C C . SER A 1 107 ? 4.211 30.506 10.444 1.00 0.00 137 SER A C 19
ATOM 30956 O O . SER A 1 107 ? 4.112 29.373 10.912 1.00 0.00 137 SER A O 19
ATOM 30964 N N . GLY A 1 108 ? 3.321 31.023 9.603 1.00 0.00 138 GLY A N 19
ATOM 30965 C CA . GLY A 1 108 ? 2.161 30.256 9.187 1.00 0.00 138 GLY A CA 19
ATOM 30966 C C . GLY A 1 108 ? 0.858 30.984 9.453 1.00 0.00 138 GLY A C 19
ATOM 30967 O O . GLY A 1 108 ? -0.114 30.818 8.716 1.00 0.00 138 GLY A O 19
ATOM 30971 N N . GLY A 1 1 ? -6.503 -3.923 -26.954 1.00 0.00 31 GLY A N 20
ATOM 30972 C CA . GLY A 1 1 ? -5.260 -3.667 -27.658 1.00 0.00 31 GLY A CA 20
ATOM 30973 C C . GLY A 1 1 ? -4.374 -2.677 -26.928 1.00 0.00 31 GLY A C 20
ATOM 30974 O O . GLY A 1 1 ? -4.267 -1.517 -27.327 1.00 0.00 31 GLY A O 20
ATOM 30978 N N . SER A 1 2 ? -3.739 -3.133 -25.853 1.00 0.00 32 SER A N 20
ATOM 30979 C CA . SER A 1 2 ? -2.863 -2.278 -25.062 1.00 0.00 32 SER A CA 20
ATOM 30980 C C . SER A 1 2 ? -1.540 -2.979 -24.767 1.00 0.00 32 SER A C 20
ATOM 30981 O O . SER A 1 2 ? -1.485 -3.910 -23.964 1.00 0.00 32 SER A O 20
ATOM 30989 N N . SER A 1 3 ? -0.478 -2.525 -25.423 1.00 0.00 33 SER A N 20
ATOM 30990 C CA . SER A 1 3 ? 0.845 -3.110 -25.235 1.00 0.00 33 SER A CA 20
ATOM 30991 C C . SER A 1 3 ? 1.424 -2.721 -23.879 1.00 0.00 33 SER A C 20
ATOM 30992 O O . SER A 1 3 ? 1.709 -3.578 -23.044 1.00 0.00 33 SER A O 20
ATOM 31000 N N . GLY A 1 4 ? 1.595 -1.419 -23.667 1.00 0.00 34 GLY A N 20
ATOM 31001 C CA . GLY A 1 4 ? 2.139 -0.937 -22.411 1.00 0.00 34 GLY A CA 20
ATOM 31002 C C . GLY A 1 4 ? 2.252 0.574 -22.370 1.00 0.00 34 GLY A C 20
ATOM 31003 O O . GLY A 1 4 ? 2.523 1.211 -23.388 1.00 0.00 34 GLY A O 20
ATOM 31007 N N . SER A 1 5 ? 2.042 1.150 -21.191 1.00 0.00 35 SER A N 20
ATOM 31008 C CA . SER A 1 5 ? 2.117 2.596 -21.022 1.00 0.00 35 SER A CA 20
ATOM 31009 C C . SER A 1 5 ? 3.546 3.035 -20.717 1.00 0.00 35 SER A C 20
ATOM 31010 O O . SER A 1 5 ? 4.047 2.829 -19.612 1.00 0.00 35 SER A O 20
ATOM 31018 N N . SER A 1 6 ? 4.196 3.641 -21.706 1.00 0.00 36 SER A N 20
ATOM 31019 C CA . SER A 1 6 ? 5.569 4.105 -21.546 1.00 0.00 36 SER A CA 20
ATOM 31020 C C . SER A 1 6 ? 5.600 5.573 -21.130 1.00 0.00 36 SER A C 20
ATOM 31021 O O . SER A 1 6 ? 4.748 6.363 -21.533 1.00 0.00 36 SER A O 20
ATOM 31029 N N . GLY A 1 7 ? 6.592 5.931 -20.320 1.00 0.00 37 GLY A N 20
ATOM 31030 C CA . GLY A 1 7 ? 6.718 7.302 -19.862 1.00 0.00 37 GLY A CA 20
ATOM 31031 C C . GLY A 1 7 ? 7.121 7.392 -18.404 1.00 0.00 37 GLY A C 20
ATOM 31032 O O . GLY A 1 7 ? 7.905 6.577 -17.918 1.00 0.00 37 GLY A O 20
ATOM 31036 N N . VAL A 1 8 ? 6.586 8.387 -17.703 1.00 0.00 38 VAL A N 20
ATOM 31037 C CA . VAL A 1 8 ? 6.895 8.581 -16.292 1.00 0.00 38 VAL A CA 20
ATOM 31038 C C . VAL A 1 8 ? 5.683 9.105 -15.531 1.00 0.00 38 VAL A C 20
ATOM 31039 O O . VAL A 1 8 ? 5.043 10.080 -15.927 1.00 0.00 38 VAL A O 20
ATOM 31052 N N . PRO A 1 9 ? 5.357 8.444 -14.410 1.00 0.00 39 PRO A N 20
ATOM 31053 C CA . PRO A 1 9 ? 4.219 8.826 -13.568 1.00 0.00 39 PRO A CA 20
ATOM 31054 C C . PRO A 1 9 ? 4.454 10.145 -12.839 1.00 0.00 39 PRO A C 20
ATOM 31055 O O . PRO A 1 9 ? 5.581 10.465 -12.464 1.00 0.00 39 PRO A O 20
ATOM 31066 N N . MET A 1 10 ? 3.382 10.906 -12.642 1.00 0.00 40 MET A N 20
ATOM 31067 C CA . MET A 1 10 ? 3.473 12.189 -11.956 1.00 0.00 40 MET A CA 20
ATOM 31068 C C . MET A 1 10 ? 2.540 12.228 -10.750 1.00 0.00 40 MET A C 20
ATOM 31069 O O . MET A 1 10 ? 1.348 11.943 -10.865 1.00 0.00 40 MET A O 20
ATOM 31083 N N . LYS A 1 11 ? 3.090 12.583 -9.594 1.00 0.00 41 LYS A N 20
ATOM 31084 C CA . LYS A 1 11 ? 2.308 12.660 -8.365 1.00 0.00 41 LYS A CA 20
ATOM 31085 C C . LYS A 1 11 ? 2.038 14.112 -7.983 1.00 0.00 41 LYS A C 20
ATOM 31086 O O . LYS A 1 11 ? 2.644 15.032 -8.533 1.00 0.00 41 LYS A O 20
ATOM 31105 N N . ASP A 1 12 ? 1.127 14.310 -7.036 1.00 0.00 42 ASP A N 20
ATOM 31106 C CA . ASP A 1 12 ? 0.779 15.650 -6.578 1.00 0.00 42 ASP A CA 20
ATOM 31107 C C . ASP A 1 12 ? 1.621 16.046 -5.370 1.00 0.00 42 ASP A C 20
ATOM 31108 O O . ASP A 1 12 ? 2.070 15.192 -4.605 1.00 0.00 42 ASP A O 20
ATOM 31117 N N . HIS A 1 13 ? 1.833 17.348 -5.204 1.00 0.00 43 HIS A N 20
ATOM 31118 C CA . HIS A 1 13 ? 2.622 17.858 -4.088 1.00 0.00 43 HIS A CA 20
ATOM 31119 C C . HIS A 1 13 ? 1.982 17.486 -2.755 1.00 0.00 43 HIS A C 20
ATOM 31120 O O . HIS A 1 13 ? 2.676 17.260 -1.763 1.00 0.00 43 HIS A O 20
ATOM 31135 N N . ASP A 1 14 ? 0.655 17.425 -2.738 1.00 0.00 44 ASP A N 20
ATOM 31136 C CA . ASP A 1 14 ? -0.079 17.080 -1.526 1.00 0.00 44 ASP A CA 20
ATOM 31137 C C . ASP A 1 14 ? -0.358 15.582 -1.468 1.00 0.00 44 ASP A C 20
ATOM 31138 O O . ASP A 1 14 ? -1.047 15.103 -0.567 1.00 0.00 44 ASP A O 20
ATOM 31147 N N . ALA A 1 15 ? 0.180 14.847 -2.435 1.00 0.00 45 ALA A N 20
ATOM 31148 C CA . ALA A 1 15 ? -0.010 13.403 -2.494 1.00 0.00 45 ALA A CA 20
ATOM 31149 C C . ALA A 1 15 ? 0.160 12.771 -1.116 1.00 0.00 45 ALA A C 20
ATOM 31150 O O . ALA A 1 15 ? 0.723 13.382 -0.208 1.00 0.00 45 ALA A O 20
ATOM 31157 N N . ILE A 1 16 ? -0.329 11.544 -0.969 1.00 0.00 46 ILE A N 20
ATOM 31158 C CA . ILE A 1 16 ? -0.230 10.830 0.298 1.00 0.00 46 ILE A CA 20
ATOM 31159 C C . ILE A 1 16 ? 0.242 9.395 0.085 1.00 0.00 46 ILE A C 20
ATOM 31160 O O . ILE A 1 16 ? -0.039 8.784 -0.946 1.00 0.00 46 ILE A O 20
ATOM 31176 N N . LYS A 1 17 ? 0.959 8.862 1.068 1.00 0.00 47 LYS A N 20
ATOM 31177 C CA . LYS A 1 17 ? 1.467 7.497 0.992 1.00 0.00 47 LYS A CA 20
ATOM 31178 C C . LYS A 1 17 ? 0.661 6.565 1.890 1.00 0.00 47 LYS A C 20
ATOM 31179 O O . LYS A 1 17 ? 0.833 6.561 3.110 1.00 0.00 47 LYS A O 20
ATOM 31198 N N . LEU A 1 18 ? -0.216 5.775 1.281 1.00 0.00 48 LEU A N 20
ATOM 31199 C CA . LEU A 1 18 ? -1.047 4.837 2.027 1.00 0.00 48 LEU A CA 20
ATOM 31200 C C . LEU A 1 18 ? -0.267 3.571 2.369 1.00 0.00 48 LEU A C 20
ATOM 31201 O O . LEU A 1 18 ? 0.479 3.047 1.542 1.00 0.00 48 LEU A O 20
ATOM 31217 N N . PHE A 1 19 ? -0.448 3.084 3.592 1.00 0.00 49 PHE A N 20
ATOM 31218 C CA . PHE A 1 19 ? 0.238 1.879 4.043 1.00 0.00 49 PHE A CA 20
ATOM 31219 C C . PHE A 1 19 ? -0.764 0.788 4.410 1.00 0.00 49 PHE A C 20
ATOM 31220 O O . PHE A 1 19 ? -1.784 1.054 5.046 1.00 0.00 49 PHE A O 20
ATOM 31237 N N . VAL A 1 20 ? -0.466 -0.442 4.003 1.00 0.00 50 VAL A N 20
ATOM 31238 C CA . VAL A 1 20 ? -1.339 -1.574 4.289 1.00 0.00 50 VAL A CA 20
ATOM 31239 C C . VAL A 1 20 ? -0.670 -2.557 5.243 1.00 0.00 50 VAL A C 20
ATOM 31240 O O . VAL A 1 20 ? 0.491 -2.922 5.062 1.00 0.00 50 VAL A O 20
ATOM 31253 N N . GLY A 1 21 ? -1.412 -2.983 6.261 1.00 0.00 51 GLY A N 20
ATOM 31254 C CA . GLY A 1 21 ? -0.874 -3.921 7.229 1.00 0.00 51 GLY A CA 20
ATOM 31255 C C . GLY A 1 21 ? -1.736 -5.158 7.378 1.00 0.00 51 GLY A C 20
ATOM 31256 O O . GLY A 1 21 ? -1.771 -5.773 8.444 1.00 0.00 51 GLY A O 20
ATOM 31260 N N . GLN A 1 22 ? -2.434 -5.524 6.308 1.00 0.00 52 GLN A N 20
ATOM 31261 C CA . GLN A 1 22 ? -3.302 -6.696 6.326 1.00 0.00 52 GLN A CA 20
ATOM 31262 C C . GLN A 1 22 ? -3.039 -7.587 5.117 1.00 0.00 52 GLN A C 20
ATOM 31263 O O . GLN A 1 22 ? -3.972 -8.072 4.476 1.00 0.00 52 GLN A O 20
ATOM 31277 N N . ILE A 1 23 ? -1.763 -7.798 4.810 1.00 0.00 53 ILE A N 20
ATOM 31278 C CA . ILE A 1 23 ? -1.379 -8.631 3.678 1.00 0.00 53 ILE A CA 20
ATOM 31279 C C . ILE A 1 23 ? -0.829 -9.975 4.146 1.00 0.00 53 ILE A C 20
ATOM 31280 O O . ILE A 1 23 ? 0.224 -10.057 4.777 1.00 0.00 53 ILE A O 20
ATOM 31296 N N . PRO A 1 24 ? -1.558 -11.055 3.828 1.00 0.00 54 PRO A N 20
ATOM 31297 C CA . PRO A 1 24 ? -1.162 -12.415 4.204 1.00 0.00 54 PRO A CA 20
ATOM 31298 C C . PRO A 1 24 ? 0.064 -12.896 3.435 1.00 0.00 54 PRO A C 20
ATOM 31299 O O . PRO A 1 24 ? 0.713 -12.118 2.734 1.00 0.00 54 PRO A O 20
ATOM 31310 N N . ARG A 1 25 ? 0.376 -14.180 3.571 1.00 0.00 55 ARG A N 20
ATOM 31311 C CA . ARG A 1 25 ? 1.526 -14.763 2.890 1.00 0.00 55 ARG A CA 20
ATOM 31312 C C . ARG A 1 25 ? 1.084 -15.580 1.679 1.00 0.00 55 ARG A C 20
ATOM 31313 O O . ARG A 1 25 ? 0.309 -16.527 1.806 1.00 0.00 55 ARG A O 20
ATOM 31334 N N . GLY A 1 26 ? 1.582 -15.205 0.505 1.00 0.00 56 GLY A N 20
ATOM 31335 C CA . GLY A 1 26 ? 1.226 -15.912 -0.712 1.00 0.00 56 GLY A CA 20
ATOM 31336 C C . GLY A 1 26 ? 0.880 -14.972 -1.849 1.00 0.00 56 GLY A C 20
ATOM 31337 O O . GLY A 1 26 ? 1.048 -15.313 -3.020 1.00 0.00 56 GLY A O 20
ATOM 31341 N N . LEU A 1 27 ? 0.393 -13.785 -1.505 1.00 0.00 57 LEU A N 20
ATOM 31342 C CA . LEU A 1 27 ? 0.019 -12.792 -2.507 1.00 0.00 57 LEU A CA 20
ATOM 31343 C C . LEU A 1 27 ? 1.108 -11.734 -2.657 1.00 0.00 57 LEU A C 20
ATOM 31344 O O . LEU A 1 27 ? 1.917 -11.528 -1.752 1.00 0.00 57 LEU A O 20
ATOM 31360 N N . ASP A 1 28 ? 1.121 -11.066 -3.805 1.00 0.00 58 ASP A N 20
ATOM 31361 C CA . ASP A 1 28 ? 2.109 -10.027 -4.074 1.00 0.00 58 ASP A CA 20
ATOM 31362 C C . ASP A 1 28 ? 1.443 -8.779 -4.645 1.00 0.00 58 ASP A C 20
ATOM 31363 O O . ASP A 1 28 ? 0.218 -8.707 -4.741 1.00 0.00 58 ASP A O 20
ATOM 31372 N N . GLU A 1 29 ? 2.258 -7.798 -5.021 1.00 0.00 59 GLU A N 20
ATOM 31373 C CA . GLU A 1 29 ? 1.747 -6.553 -5.580 1.00 0.00 59 GLU A CA 20
ATOM 31374 C C . GLU A 1 29 ? 0.876 -6.823 -6.804 1.00 0.00 59 GLU A C 20
ATOM 31375 O O . GLU A 1 29 ? 0.082 -5.976 -7.212 1.00 0.00 59 GLU A O 20
ATOM 31387 N N . GLN A 1 30 ? 1.033 -8.008 -7.385 1.00 0.00 60 GLN A N 20
ATOM 31388 C CA . GLN A 1 30 ? 0.263 -8.389 -8.562 1.00 0.00 60 GLN A CA 20
ATOM 31389 C C . GLN A 1 30 ? -1.189 -8.674 -8.194 1.00 0.00 60 GLN A C 20
ATOM 31390 O O . GLN A 1 30 ? -2.075 -8.642 -9.049 1.00 0.00 60 GLN A O 20
ATOM 31404 N N . ASP A 1 31 ? -1.427 -8.953 -6.917 1.00 0.00 61 ASP A N 20
ATOM 31405 C CA . ASP A 1 31 ? -2.772 -9.243 -6.435 1.00 0.00 61 ASP A CA 20
ATOM 31406 C C . ASP A 1 31 ? -3.357 -8.041 -5.700 1.00 0.00 61 ASP A C 20
ATOM 31407 O O . ASP A 1 31 ? -4.562 -7.977 -5.453 1.00 0.00 61 ASP A O 20
ATOM 31416 N N . LEU A 1 32 ? -2.497 -7.090 -5.354 1.00 0.00 62 LEU A N 20
ATOM 31417 C CA . LEU A 1 32 ? -2.928 -5.889 -4.646 1.00 0.00 62 LEU A CA 20
ATOM 31418 C C . LEU A 1 32 ? -3.235 -4.761 -5.626 1.00 0.00 62 LEU A C 20
ATOM 31419 O O . LEU A 1 32 ? -4.095 -3.918 -5.369 1.00 0.00 62 LEU A O 20
ATOM 31435 N N . LYS A 1 33 ? -2.526 -4.751 -6.750 1.00 0.00 63 LYS A N 20
ATOM 31436 C CA . LYS A 1 33 ? -2.725 -3.729 -7.771 1.00 0.00 63 LYS A CA 20
ATOM 31437 C C . LYS A 1 33 ? -4.183 -3.678 -8.214 1.00 0.00 63 LYS A C 20
ATOM 31438 O O . LYS A 1 33 ? -4.781 -2.609 -8.341 1.00 0.00 63 LYS A O 20
ATOM 31457 N N . PRO A 1 34 ? -4.771 -4.859 -8.453 1.00 0.00 64 PRO A N 20
ATOM 31458 C CA . PRO A 1 34 ? -6.168 -4.976 -8.884 1.00 0.00 64 PRO A CA 20
ATOM 31459 C C . PRO A 1 34 ? -7.110 -4.133 -8.030 1.00 0.00 64 PRO A C 20
ATOM 31460 O O . PRO A 1 34 ? -7.862 -3.306 -8.549 1.00 0.00 64 PRO A O 20
ATOM 31471 N N . LEU A 1 35 ? -7.063 -4.346 -6.720 1.00 0.00 65 LEU A N 20
ATOM 31472 C CA . LEU A 1 35 ? -7.913 -3.605 -5.794 1.00 0.00 65 LEU A CA 20
ATOM 31473 C C . LEU A 1 35 ? -7.592 -2.115 -5.835 1.00 0.00 65 LEU A C 20
ATOM 31474 O O . LEU A 1 35 ? -8.486 -1.281 -5.981 1.00 0.00 65 LEU A O 20
ATOM 31490 N N . PHE A 1 36 ? -6.311 -1.786 -5.707 1.00 0.00 66 PHE A N 20
ATOM 31491 C CA . PHE A 1 36 ? -5.872 -0.396 -5.731 1.00 0.00 66 PHE A CA 20
ATOM 31492 C C . PHE A 1 36 ? -6.213 0.259 -7.067 1.00 0.00 66 PHE A C 20
ATOM 31493 O O . PHE A 1 36 ? -6.378 1.476 -7.149 1.00 0.00 66 PHE A O 20
ATOM 31510 N N . GLU A 1 37 ? -6.315 -0.558 -8.111 1.00 0.00 67 GLU A N 20
ATOM 31511 C CA . GLU A 1 37 ? -6.634 -0.057 -9.443 1.00 0.00 67 GLU A CA 20
ATOM 31512 C C . GLU A 1 37 ? -8.141 0.117 -9.612 1.00 0.00 67 GLU A C 20
ATOM 31513 O O . GLU A 1 37 ? -8.609 0.578 -10.652 1.00 0.00 67 GLU A O 20
ATOM 31525 N N . GLU A 1 38 ? -8.893 -0.255 -8.581 1.00 0.00 68 GLU A N 20
ATOM 31526 C CA . GLU A 1 38 ? -10.346 -0.141 -8.616 1.00 0.00 68 GLU A CA 20
ATOM 31527 C C . GLU A 1 38 ? -10.791 1.264 -8.222 1.00 0.00 68 GLU A C 20
ATOM 31528 O O . GLU A 1 38 ? -11.894 1.696 -8.560 1.00 0.00 68 GLU A O 20
ATOM 31540 N N . PHE A 1 39 ? -9.926 1.973 -7.504 1.00 0.00 69 PHE A N 20
ATOM 31541 C CA . PHE A 1 39 ? -10.230 3.329 -7.062 1.00 0.00 69 PHE A CA 20
ATOM 31542 C C . PHE A 1 39 ? -9.512 4.358 -7.930 1.00 0.00 69 PHE A C 20
ATOM 31543 O O . PHE A 1 39 ? -10.069 5.403 -8.262 1.00 0.00 69 PHE A O 20
ATOM 31560 N N . GLY A 1 40 ? -8.270 4.053 -8.294 1.00 0.00 70 GLY A N 20
ATOM 31561 C CA . GLY A 1 40 ? -7.495 4.961 -9.120 1.00 0.00 70 GLY A CA 20
ATOM 31562 C C . GLY A 1 40 ? -6.182 4.354 -9.573 1.00 0.00 70 GLY A C 20
ATOM 31563 O O . GLY A 1 40 ? -5.819 3.257 -9.150 1.00 0.00 70 GLY A O 20
ATOM 31567 N N . ARG A 1 41 ? -5.469 5.069 -10.437 1.00 0.00 71 ARG A N 20
ATOM 31568 C CA . ARG A 1 41 ? -4.190 4.594 -10.950 1.00 0.00 71 ARG A CA 20
ATOM 31569 C C . ARG A 1 41 ? -3.098 4.721 -9.892 1.00 0.00 71 ARG A C 20
ATOM 31570 O O . ARG A 1 41 ? -2.906 5.789 -9.310 1.00 0.00 71 ARG A O 20
ATOM 31591 N N . ILE A 1 42 ? -2.386 3.625 -9.648 1.00 0.00 72 ILE A N 20
ATOM 31592 C CA . ILE A 1 42 ? -1.314 3.615 -8.661 1.00 0.00 72 ILE A CA 20
ATOM 31593 C C . ILE A 1 42 ? -0.079 4.342 -9.183 1.00 0.00 72 ILE A C 20
ATOM 31594 O O . ILE A 1 42 ? 0.151 4.407 -10.391 1.00 0.00 72 ILE A O 20
ATOM 31610 N N . TYR A 1 43 ? 0.712 4.885 -8.265 1.00 0.00 73 TYR A N 20
ATOM 31611 C CA . TYR A 1 43 ? 1.924 5.608 -8.633 1.00 0.00 73 TYR A CA 20
ATOM 31612 C C . TYR A 1 43 ? 3.168 4.786 -8.310 1.00 0.00 73 TYR A C 20
ATOM 31613 O O . TYR A 1 43 ? 4.105 4.721 -9.104 1.00 0.00 73 TYR A O 20
ATOM 31631 N N . GLU A 1 44 ? 3.167 4.158 -7.138 1.00 0.00 74 GLU A N 20
ATOM 31632 C CA . GLU A 1 44 ? 4.295 3.340 -6.709 1.00 0.00 74 GLU A CA 20
ATOM 31633 C C . GLU A 1 44 ? 3.867 2.344 -5.635 1.00 0.00 74 GLU A C 20
ATOM 31634 O O . GLU A 1 44 ? 3.423 2.732 -4.553 1.00 0.00 74 GLU A O 20
ATOM 31646 N N . LEU A 1 45 ? 4.003 1.058 -5.941 1.00 0.00 75 LEU A N 20
ATOM 31647 C CA . LEU A 1 45 ? 3.631 0.005 -5.003 1.00 0.00 75 LEU A CA 20
ATOM 31648 C C . LEU A 1 45 ? 4.838 -0.855 -4.643 1.00 0.00 75 LEU A C 20
ATOM 31649 O O . LEU A 1 45 ? 5.523 -1.381 -5.520 1.00 0.00 75 LEU A O 20
ATOM 31665 N N . THR A 1 46 ? 5.091 -0.997 -3.346 1.00 0.00 76 THR A N 20
ATOM 31666 C CA . THR A 1 46 ? 6.214 -1.795 -2.869 1.00 0.00 76 THR A CA 20
ATOM 31667 C C . THR A 1 46 ? 5.849 -2.555 -1.600 1.00 0.00 76 THR A C 20
ATOM 31668 O O . THR A 1 46 ? 5.326 -1.978 -0.647 1.00 0.00 76 THR A O 20
ATOM 31679 N N . VAL A 1 47 ? 6.129 -3.855 -1.593 1.00 0.00 77 VAL A N 20
ATOM 31680 C CA . VAL A 1 47 ? 5.831 -4.695 -0.439 1.00 0.00 77 VAL A CA 20
ATOM 31681 C C . VAL A 1 47 ? 7.040 -4.811 0.483 1.00 0.00 77 VAL A C 20
ATOM 31682 O O . VAL A 1 47 ? 8.165 -5.019 0.026 1.00 0.00 77 VAL A O 20
ATOM 31695 N N . LEU A 1 48 ? 6.801 -4.677 1.782 1.00 0.00 78 LEU A N 20
ATOM 31696 C CA . LEU A 1 48 ? 7.871 -4.768 2.770 1.00 0.00 78 LEU A CA 20
ATOM 31697 C C . LEU A 1 48 ? 8.178 -6.223 3.108 1.00 0.00 78 LEU A C 20
ATOM 31698 O O . LEU A 1 48 ? 7.273 -7.050 3.222 1.00 0.00 78 LEU A O 20
ATOM 31714 N N . LYS A 1 49 ? 9.461 -6.529 3.270 1.00 0.00 79 LYS A N 20
ATOM 31715 C CA . LYS A 1 49 ? 9.889 -7.884 3.599 1.00 0.00 79 LYS A CA 20
ATOM 31716 C C . LYS A 1 49 ? 11.017 -7.864 4.625 1.00 0.00 79 LYS A C 20
ATOM 31717 O O . LYS A 1 49 ? 11.763 -6.890 4.723 1.00 0.00 79 LYS A O 20
ATOM 31736 N N . ASP A 1 50 ? 11.136 -8.945 5.388 1.00 0.00 80 ASP A N 20
ATOM 31737 C CA . ASP A 1 50 ? 12.175 -9.053 6.405 1.00 0.00 80 ASP A CA 20
ATOM 31738 C C . ASP A 1 50 ? 13.562 -8.939 5.780 1.00 0.00 80 ASP A C 20
ATOM 31739 O O . ASP A 1 50 ? 13.699 -8.868 4.559 1.00 0.00 80 ASP A O 20
ATOM 31748 N N . ARG A 1 51 ? 14.587 -8.922 6.626 1.00 0.00 81 ARG A N 20
ATOM 31749 C CA . ARG A 1 51 ? 15.963 -8.814 6.156 1.00 0.00 81 ARG A CA 20
ATOM 31750 C C . ARG A 1 51 ? 16.711 -10.128 6.360 1.00 0.00 81 ARG A C 20
ATOM 31751 O O . ARG A 1 51 ? 17.472 -10.562 5.494 1.00 0.00 81 ARG A O 20
ATOM 31772 N N . LEU A 1 52 ? 16.490 -10.757 7.509 1.00 0.00 82 LEU A N 20
ATOM 31773 C CA . LEU A 1 52 ? 17.143 -12.022 7.828 1.00 0.00 82 LEU A CA 20
ATOM 31774 C C . LEU A 1 52 ? 16.492 -13.176 7.073 1.00 0.00 82 LEU A C 20
ATOM 31775 O O . LEU A 1 52 ? 17.175 -14.075 6.580 1.00 0.00 82 LEU A O 20
ATOM 31791 N N . THR A 1 53 ? 15.166 -13.145 6.984 1.00 0.00 83 THR A N 20
ATOM 31792 C CA . THR A 1 53 ? 14.422 -14.187 6.288 1.00 0.00 83 THR A CA 20
ATOM 31793 C C . THR A 1 53 ? 14.012 -13.732 4.893 1.00 0.00 83 THR A C 20
ATOM 31794 O O . THR A 1 53 ? 13.858 -14.547 3.984 1.00 0.00 83 THR A O 20
ATOM 31805 N N . GLY A 1 54 ? 13.835 -12.424 4.730 1.00 0.00 84 GLY A N 20
ATOM 31806 C CA . GLY A 1 54 ? 13.445 -11.884 3.441 1.00 0.00 84 GLY A CA 20
ATOM 31807 C C . GLY A 1 54 ? 12.069 -12.351 3.009 1.00 0.00 84 GLY A C 20
ATOM 31808 O O . GLY A 1 54 ? 11.718 -12.268 1.831 1.00 0.00 84 GLY A O 20
ATOM 31812 N N . LEU A 1 55 ? 11.287 -12.845 3.963 1.00 0.00 85 LEU A N 20
ATOM 31813 C CA . LEU A 1 55 ? 9.942 -13.329 3.675 1.00 0.00 85 LEU A CA 20
ATOM 31814 C C . LEU A 1 55 ? 8.925 -12.195 3.760 1.00 0.00 85 LEU A C 20
ATOM 31815 O O . LEU A 1 55 ? 9.252 -11.084 4.179 1.00 0.00 85 LEU A O 20
ATOM 31831 N N . HIS A 1 56 ? 7.690 -12.484 3.363 1.00 0.00 86 HIS A N 20
ATOM 31832 C CA . HIS A 1 56 ? 6.623 -11.489 3.398 1.00 0.00 86 HIS A CA 20
ATOM 31833 C C . HIS A 1 56 ? 6.221 -11.174 4.835 1.00 0.00 86 HIS A C 20
ATOM 31834 O O . HIS A 1 56 ? 5.535 -11.962 5.486 1.00 0.00 86 HIS A O 20
ATOM 31849 N N . LYS A 1 57 ? 6.652 -10.016 5.325 1.00 0.00 87 LYS A N 20
ATOM 31850 C CA . LYS A 1 57 ? 6.337 -9.595 6.685 1.00 0.00 87 LYS A CA 20
ATOM 31851 C C . LYS A 1 57 ? 4.828 -9.510 6.892 1.00 0.00 87 LYS A C 20
ATOM 31852 O O . LYS A 1 57 ? 4.298 -10.021 7.877 1.00 0.00 87 LYS A O 20
ATOM 31871 N N . GLY A 1 58 ? 4.142 -8.862 5.955 1.00 0.00 88 GLY A N 20
ATOM 31872 C CA . GLY A 1 58 ? 2.701 -8.723 6.054 1.00 0.00 88 GLY A CA 20
ATOM 31873 C C . GLY A 1 58 ? 2.247 -7.283 5.919 1.00 0.00 88 GLY A C 20
ATOM 31874 O O . GLY A 1 58 ? 1.374 -6.829 6.660 1.00 0.00 88 GLY A O 20
ATOM 31878 N N . CYS A 1 59 ? 2.839 -6.564 4.973 1.00 0.00 89 CYS A N 20
ATOM 31879 C CA . CYS A 1 59 ? 2.492 -5.166 4.745 1.00 0.00 89 CYS A CA 20
ATOM 31880 C C . CYS A 1 59 ? 3.134 -4.648 3.461 1.00 0.00 89 CYS A C 20
ATOM 31881 O O . CYS A 1 59 ? 4.073 -5.249 2.939 1.00 0.00 89 CYS A O 20
ATOM 31889 N N . ALA A 1 60 ? 2.620 -3.531 2.957 1.00 0.00 90 ALA A N 20
ATOM 31890 C CA . ALA A 1 60 ? 3.143 -2.933 1.735 1.00 0.00 90 ALA A CA 20
ATOM 31891 C C . ALA A 1 60 ? 2.787 -1.452 1.653 1.00 0.00 90 ALA A C 20
ATOM 31892 O O . ALA A 1 60 ? 1.709 -1.038 2.081 1.00 0.00 90 ALA A O 20
ATOM 31899 N N . PHE A 1 61 ? 3.699 -0.659 1.102 1.00 0.00 91 PHE A N 20
ATOM 31900 C CA . PHE A 1 61 ? 3.482 0.776 0.965 1.00 0.00 91 PHE A CA 20
ATOM 31901 C C . PHE A 1 61 ? 2.902 1.111 -0.406 1.00 0.00 91 PHE A C 20
ATOM 31902 O O . PHE A 1 61 ? 3.543 0.890 -1.435 1.00 0.00 91 PHE A O 20
ATOM 31919 N N . LEU A 1 62 ? 1.685 1.644 -0.413 1.00 0.00 92 LEU A N 20
ATOM 31920 C CA . LEU A 1 62 ? 1.017 2.008 -1.657 1.00 0.00 92 LEU A CA 20
ATOM 31921 C C . LEU A 1 62 ? 0.959 3.524 -1.820 1.00 0.00 92 LEU A C 20
ATOM 31922 O O . LEU A 1 62 ? 0.565 4.244 -0.902 1.00 0.00 92 LEU A O 20
ATOM 31938 N N . THR A 1 63 ? 1.352 4.003 -2.996 1.00 0.00 93 THR A N 20
ATOM 31939 C CA . THR A 1 63 ? 1.344 5.433 -3.281 1.00 0.00 93 THR A CA 20
ATOM 31940 C C . THR A 1 63 ? 0.474 5.747 -4.492 1.00 0.00 93 THR A C 20
ATOM 31941 O O . THR A 1 63 ? 0.661 5.178 -5.568 1.00 0.00 93 THR A O 20
ATOM 31952 N N . TYR A 1 64 ? -0.476 6.658 -4.312 1.00 0.00 94 TYR A N 20
ATOM 31953 C CA . TYR A 1 64 ? -1.377 7.047 -5.390 1.00 0.00 94 TYR A CA 20
ATOM 31954 C C . TYR A 1 64 ? -0.853 8.282 -6.118 1.00 0.00 94 TYR A C 20
ATOM 31955 O O . TYR A 1 64 ? 0.004 9.002 -5.604 1.00 0.00 94 TYR A O 20
ATOM 31973 N N . CYS A 1 65 ? -1.376 8.520 -7.315 1.00 0.00 95 CYS A N 20
ATOM 31974 C CA . CYS A 1 65 ? -0.962 9.668 -8.115 1.00 0.00 95 CYS A CA 20
ATOM 31975 C C . CYS A 1 65 ? -1.665 10.938 -7.647 1.00 0.00 95 CYS A C 20
ATOM 31976 O O . CYS A 1 65 ? -1.110 12.033 -7.732 1.00 0.00 95 CYS A O 20
ATOM 31984 N N . ALA A 1 66 ? -2.890 10.784 -7.155 1.00 0.00 96 ALA A N 20
ATOM 31985 C CA . ALA A 1 66 ? -3.668 11.918 -6.674 1.00 0.00 96 ALA A CA 20
ATOM 31986 C C . ALA A 1 66 ? -3.982 11.777 -5.188 1.00 0.00 96 ALA A C 20
ATOM 31987 O O . ALA A 1 66 ? -3.846 10.696 -4.615 1.00 0.00 96 ALA A O 20
ATOM 31994 N N . ARG A 1 67 ? -4.402 12.877 -4.570 1.00 0.00 97 ARG A N 20
ATOM 31995 C CA . ARG A 1 67 ? -4.734 12.876 -3.151 1.00 0.00 97 ARG A CA 20
ATOM 31996 C C . ARG A 1 67 ? -6.090 12.221 -2.909 1.00 0.00 97 ARG A C 20
ATOM 31997 O O . ARG A 1 67 ? -6.333 11.645 -1.849 1.00 0.00 97 ARG A O 20
ATOM 32018 N N . ASP A 1 68 ? -6.971 12.313 -3.900 1.00 0.00 98 ASP A N 20
ATOM 32019 C CA . ASP A 1 68 ? -8.303 11.729 -3.796 1.00 0.00 98 ASP A CA 20
ATOM 32020 C C . ASP A 1 68 ? -8.235 10.207 -3.859 1.00 0.00 98 ASP A C 20
ATOM 32021 O O . ASP A 1 68 ? -8.716 9.517 -2.959 1.00 0.00 98 ASP A O 20
ATOM 32030 N N . SER A 1 69 ? -7.637 9.689 -4.927 1.00 0.00 99 SER A N 20
ATOM 32031 C CA . SER A 1 69 ? -7.511 8.248 -5.109 1.00 0.00 99 SER A CA 20
ATOM 32032 C C . SER A 1 69 ? -7.113 7.568 -3.803 1.00 0.00 99 SER A C 20
ATOM 32033 O O . SER A 1 69 ? -7.583 6.474 -3.491 1.00 0.00 99 SER A O 20
ATOM 32041 N N . ALA A 1 70 ? -6.242 8.224 -3.043 1.00 0.00 100 ALA A N 20
ATOM 32042 C CA . ALA A 1 70 ? -5.780 7.685 -1.770 1.00 0.00 100 ALA A CA 20
ATOM 32043 C C . ALA A 1 70 ? -6.885 7.738 -0.719 1.00 0.00 100 ALA A C 20
ATOM 32044 O O . ALA A 1 70 ? -7.255 6.715 -0.141 1.00 0.00 100 ALA A O 20
ATOM 32051 N N . LEU A 1 71 ? -7.407 8.934 -0.476 1.00 0.00 101 LEU A N 20
ATOM 32052 C CA . LEU A 1 71 ? -8.469 9.120 0.506 1.00 0.00 101 LEU A CA 20
ATOM 32053 C C . LEU A 1 71 ? -9.569 8.080 0.322 1.00 0.00 101 LEU A C 20
ATOM 32054 O O . LEU A 1 71 ? -9.973 7.412 1.275 1.00 0.00 101 LEU A O 20
ATOM 32070 N N . LYS A 1 72 ? -10.049 7.944 -0.909 1.00 0.00 102 LYS A N 20
ATOM 32071 C CA . LYS A 1 72 ? -11.099 6.983 -1.221 1.00 0.00 102 LYS A CA 20
ATOM 32072 C C . LYS A 1 72 ? -10.658 5.564 -0.876 1.00 0.00 102 LYS A C 20
ATOM 32073 O O . LYS A 1 72 ? -11.188 4.945 0.046 1.00 0.00 102 LYS A O 20
ATOM 32092 N N . ALA A 1 73 ? -9.682 5.055 -1.622 1.00 0.00 103 ALA A N 20
ATOM 32093 C CA . ALA A 1 73 ? -9.167 3.711 -1.393 1.00 0.00 103 ALA A CA 20
ATOM 32094 C C . ALA A 1 73 ? -8.901 3.470 0.089 1.00 0.00 103 ALA A C 20
ATOM 32095 O O . ALA A 1 73 ? -9.007 2.344 0.572 1.00 0.00 103 ALA A O 20
ATOM 32102 N N . GLN A 1 74 ? -8.554 4.536 0.804 1.00 0.00 104 GLN A N 20
ATOM 32103 C CA . GLN A 1 74 ? -8.272 4.439 2.231 1.00 0.00 104 GLN A CA 20
ATOM 32104 C C . GLN A 1 74 ? -9.547 4.163 3.021 1.00 0.00 104 GLN A C 20
ATOM 32105 O O . GLN A 1 74 ? -9.669 3.132 3.682 1.00 0.00 104 GLN A O 20
ATOM 32119 N N . SER A 1 75 ? -10.494 5.093 2.948 1.00 0.00 105 SER A N 20
ATOM 32120 C CA . SER A 1 75 ? -11.759 4.952 3.661 1.00 0.00 105 SER A CA 20
ATOM 32121 C C . SER A 1 75 ? -12.674 3.959 2.951 1.00 0.00 105 SER A C 20
ATOM 32122 O O . SER A 1 75 ? -13.771 3.663 3.423 1.00 0.00 105 SER A O 20
ATOM 32130 N N . ALA A 1 76 ? -12.214 3.448 1.814 1.00 0.00 106 ALA A N 20
ATOM 32131 C CA . ALA A 1 76 ? -12.989 2.486 1.040 1.00 0.00 106 ALA A CA 20
ATOM 32132 C C . ALA A 1 76 ? -12.523 1.060 1.311 1.00 0.00 106 ALA A C 20
ATOM 32133 O O . ALA A 1 76 ? -13.284 0.105 1.145 1.00 0.00 106 ALA A O 20
ATOM 32140 N N . LEU A 1 77 ? -11.270 0.921 1.729 1.00 0.00 107 LEU A N 20
ATOM 32141 C CA . LEU A 1 77 ? -10.702 -0.390 2.023 1.00 0.00 107 LEU A CA 20
ATOM 32142 C C . LEU A 1 77 ? -10.490 -0.568 3.523 1.00 0.00 107 LEU A C 20
ATOM 32143 O O . LEU A 1 77 ? -10.726 -1.644 4.071 1.00 0.00 107 LEU A O 20
ATOM 32159 N N . HIS A 1 78 ? -10.044 0.497 4.182 1.00 0.00 108 HIS A N 20
ATOM 32160 C CA . HIS A 1 78 ? -9.802 0.460 5.620 1.00 0.00 108 HIS A CA 20
ATOM 32161 C C . HIS A 1 78 ? -10.998 -0.134 6.357 1.00 0.00 108 HIS A C 20
ATOM 32162 O O . HIS A 1 78 ? -12.029 0.519 6.514 1.00 0.00 108 HIS A O 20
ATOM 32176 N N . GLU A 1 79 ? -10.853 -1.378 6.805 1.00 0.00 109 GLU A N 20
ATOM 32177 C CA . GLU A 1 79 ? -11.923 -2.059 7.524 1.00 0.00 109 GLU A CA 20
ATOM 32178 C C . GLU A 1 79 ? -13.175 -2.170 6.658 1.00 0.00 109 GLU A C 20
ATOM 32179 O O . GLU A 1 79 ? -14.296 -2.061 7.155 1.00 0.00 109 GLU A O 20
ATOM 32191 N N . GLN A 1 80 ? -12.974 -2.387 5.363 1.00 0.00 110 GLN A N 20
ATOM 32192 C CA . GLN A 1 80 ? -14.086 -2.512 4.428 1.00 0.00 110 GLN A CA 20
ATOM 32193 C C . GLN A 1 80 ? -13.972 -3.796 3.613 1.00 0.00 110 GLN A C 20
ATOM 32194 O O . GLN A 1 80 ? -14.956 -4.510 3.419 1.00 0.00 110 GLN A O 20
ATOM 32208 N N . LYS A 1 81 ? -12.765 -4.084 3.138 1.00 0.00 111 LYS A N 20
ATOM 32209 C CA . LYS A 1 81 ? -12.521 -5.282 2.345 1.00 0.00 111 LYS A CA 20
ATOM 32210 C C . LYS A 1 81 ? -11.911 -6.387 3.202 1.00 0.00 111 LYS A C 20
ATOM 32211 O O . LYS A 1 81 ? -11.327 -6.121 4.253 1.00 0.00 111 LYS A O 20
ATOM 32230 N N . THR A 1 82 ? -12.047 -7.628 2.745 1.00 0.00 112 THR A N 20
ATOM 32231 C CA . THR A 1 82 ? -11.510 -8.772 3.470 1.00 0.00 112 THR A CA 20
ATOM 32232 C C . THR A 1 82 ? -10.787 -9.729 2.528 1.00 0.00 112 THR A C 20
ATOM 32233 O O . THR A 1 82 ? -11.420 -10.487 1.791 1.00 0.00 112 THR A O 20
ATOM 32244 N N . LEU A 1 83 ? -9.460 -9.690 2.557 1.00 0.00 113 LEU A N 20
ATOM 32245 C CA . LEU A 1 83 ? -8.650 -10.555 1.706 1.00 0.00 113 LEU A CA 20
ATOM 32246 C C . LEU A 1 83 ? -8.960 -12.025 1.972 1.00 0.00 113 LEU A C 20
ATOM 32247 O O . LEU A 1 83 ? -9.420 -12.403 3.049 1.00 0.00 113 LEU A O 20
ATOM 32263 N N . PRO A 1 84 ? -8.699 -12.876 0.968 1.00 0.00 114 PRO A N 20
ATOM 32264 C CA . PRO A 1 84 ? -8.940 -14.318 1.071 1.00 0.00 114 PRO A CA 20
ATOM 32265 C C . PRO A 1 84 ? -7.972 -15.001 2.031 1.00 0.00 114 PRO A C 20
ATOM 32266 O O . PRO A 1 84 ? -6.760 -14.992 1.817 1.00 0.00 114 PRO A O 20
ATOM 32277 N N . GLY A 1 85 ? -8.515 -15.593 3.091 1.00 0.00 115 GLY A N 20
ATOM 32278 C CA . GLY A 1 85 ? -7.684 -16.272 4.068 1.00 0.00 115 GLY A CA 20
ATOM 32279 C C . GLY A 1 85 ? -7.381 -15.405 5.274 1.00 0.00 115 GLY A C 20
ATOM 32280 O O . GLY A 1 85 ? -6.633 -15.809 6.164 1.00 0.00 115 GLY A O 20
ATOM 32284 N N . MET A 1 86 ? -7.963 -14.211 5.303 1.00 0.00 116 MET A N 20
ATOM 32285 C CA . MET A 1 86 ? -7.750 -13.285 6.410 1.00 0.00 116 MET A CA 20
ATOM 32286 C C . MET A 1 86 ? -9.053 -13.027 7.160 1.00 0.00 116 MET A C 20
ATOM 32287 O O . MET A 1 86 ? -9.945 -12.345 6.657 1.00 0.00 116 MET A O 20
ATOM 32301 N N . ASN A 1 87 ? -9.155 -13.576 8.366 1.00 0.00 117 ASN A N 20
ATOM 32302 C CA . ASN A 1 87 ? -10.349 -13.405 9.185 1.00 0.00 117 ASN A CA 20
ATOM 32303 C C . ASN A 1 87 ? -10.645 -11.926 9.415 1.00 0.00 117 ASN A C 20
ATOM 32304 O O . ASN A 1 87 ? -11.803 -11.525 9.532 1.00 0.00 117 ASN A O 20
ATOM 32315 N N . ARG A 1 88 ? -9.590 -11.120 9.477 1.00 0.00 118 ARG A N 20
ATOM 32316 C CA . ARG A 1 88 ? -9.736 -9.686 9.692 1.00 0.00 118 ARG A CA 20
ATOM 32317 C C . ARG A 1 88 ? -9.680 -8.929 8.369 1.00 0.00 118 ARG A C 20
ATOM 32318 O O . ARG A 1 88 ? -9.065 -9.371 7.398 1.00 0.00 118 ARG A O 20
ATOM 32339 N N . PRO A 1 89 ? -10.336 -7.760 8.327 1.00 0.00 119 PRO A N 20
ATOM 32340 C CA . PRO A 1 89 ? -10.376 -6.916 7.129 1.00 0.00 119 PRO A CA 20
ATOM 32341 C C . PRO A 1 89 ? -9.025 -6.280 6.823 1.00 0.00 119 PRO A C 20
ATOM 32342 O O . PRO A 1 89 ? -8.048 -6.501 7.539 1.00 0.00 119 PRO A O 20
ATOM 32353 N N . ILE A 1 90 ? -8.976 -5.489 5.756 1.00 0.00 120 ILE A N 20
ATOM 32354 C CA . ILE A 1 90 ? -7.745 -4.820 5.358 1.00 0.00 120 ILE A CA 20
ATOM 32355 C C . ILE A 1 90 ? -7.642 -3.435 5.989 1.00 0.00 120 ILE A C 20
ATOM 32356 O O . ILE A 1 90 ? -8.573 -2.635 5.906 1.00 0.00 120 ILE A O 20
ATOM 32372 N N . GLN A 1 91 ? -6.504 -3.161 6.617 1.00 0.00 121 GLN A N 20
ATOM 32373 C CA . GLN A 1 91 ? -6.279 -1.872 7.262 1.00 0.00 121 GLN A CA 20
ATOM 32374 C C . GLN A 1 91 ? -5.314 -1.017 6.447 1.00 0.00 121 GLN A C 20
ATOM 32375 O O . GLN A 1 91 ? -4.167 -1.402 6.220 1.00 0.00 121 GLN A O 20
ATOM 32389 N N . VAL A 1 92 ? -5.786 0.146 6.010 1.00 0.00 122 VAL A N 20
ATOM 32390 C CA . VAL A 1 92 ? -4.965 1.057 5.221 1.00 0.00 122 VAL A CA 20
ATOM 32391 C C . VAL A 1 92 ? -5.032 2.476 5.774 1.00 0.00 122 VAL A C 20
ATOM 32392 O O . VAL A 1 92 ? -6.106 3.073 5.856 1.00 0.00 122 VAL A O 20
ATOM 32405 N N . LYS A 1 93 ? -3.877 3.013 6.152 1.00 0.00 123 LYS A N 20
ATOM 32406 C CA . LYS A 1 93 ? -3.802 4.363 6.696 1.00 0.00 123 LYS A CA 20
ATOM 32407 C C . LYS A 1 93 ? -2.680 5.156 6.033 1.00 0.00 123 LYS A C 20
ATOM 32408 O O . LYS A 1 93 ? -1.707 4.596 5.526 1.00 0.00 123 LYS A O 20
ATOM 32427 N N . PRO A 1 94 ? -2.815 6.490 6.035 1.00 0.00 124 PRO A N 20
ATOM 32428 C CA . PRO A 1 94 ? -1.821 7.388 5.439 1.00 0.00 124 PRO A CA 20
ATOM 32429 C C . PRO A 1 94 ? -0.520 7.420 6.232 1.00 0.00 124 PRO A C 20
ATOM 32430 O O . PRO A 1 94 ? -0.319 8.291 7.078 1.00 0.00 124 PRO A O 20
ATOM 32441 N N . ALA A 1 95 ? 0.362 6.465 5.954 1.00 0.00 125 ALA A N 20
ATOM 32442 C CA . ALA A 1 95 ? 1.645 6.386 6.640 1.00 0.00 125 ALA A CA 20
ATOM 32443 C C . ALA A 1 95 ? 2.172 7.776 6.980 1.00 0.00 125 ALA A C 20
ATOM 32444 O O . ALA A 1 95 ? 2.381 8.103 8.148 1.00 0.00 125 ALA A O 20
ATOM 32451 N N . ALA A 1 96 ? 2.386 8.591 5.952 1.00 0.00 126 ALA A N 20
ATOM 32452 C CA . ALA A 1 96 ? 2.888 9.946 6.142 1.00 0.00 126 ALA A CA 20
ATOM 32453 C C . ALA A 1 96 ? 1.835 10.834 6.797 1.00 0.00 126 ALA A C 20
ATOM 32454 O O . ALA A 1 96 ? 0.718 10.961 6.295 1.00 0.00 126 ALA A O 20
ATOM 32461 N N . SER A 1 97 ? 2.198 11.446 7.919 1.00 0.00 127 SER A N 20
ATOM 32462 C CA . SER A 1 97 ? 1.282 12.319 8.645 1.00 0.00 127 SER A CA 20
ATOM 32463 C C . SER A 1 97 ? 1.879 13.713 8.812 1.00 0.00 127 SER A C 20
ATOM 32464 O O . SER A 1 97 ? 3.053 13.860 9.151 1.00 0.00 127 SER A O 20
ATOM 32472 N N . GLU A 1 98 ? 1.061 14.733 8.571 1.00 0.00 128 GLU A N 20
ATOM 32473 C CA . GLU A 1 98 ? 1.508 16.115 8.694 1.00 0.00 128 GLU A CA 20
ATOM 32474 C C . GLU A 1 98 ? 0.860 16.791 9.899 1.00 0.00 128 GLU A C 20
ATOM 32475 O O . GLU A 1 98 ? 1.545 17.216 10.829 1.00 0.00 128 GLU A O 20
ATOM 32487 N N . GLY A 1 99 ? -0.466 16.888 9.875 1.00 0.00 129 GLY A N 20
ATOM 32488 C CA . GLY A 1 99 ? -1.185 17.514 10.969 1.00 0.00 129 GLY A CA 20
ATOM 32489 C C . GLY A 1 99 ? -2.590 16.967 11.128 1.00 0.00 129 GLY A C 20
ATOM 32490 O O . GLY A 1 99 ? -3.207 16.532 10.155 1.00 0.00 129 GLY A O 20
ATOM 32494 N N . ARG A 1 100 ? -3.096 16.988 12.356 1.00 0.00 130 ARG A N 20
ATOM 32495 C CA . ARG A 1 100 ? -4.436 16.488 12.639 1.00 0.00 130 ARG A CA 20
ATOM 32496 C C . ARG A 1 100 ? -5.454 17.625 12.626 1.00 0.00 130 ARG A C 20
ATOM 32497 O O . ARG A 1 100 ? -5.105 18.787 12.831 1.00 0.00 130 ARG A O 20
ATOM 32518 N N . GLY A 1 101 ? -6.715 17.280 12.383 1.00 0.00 131 GLY A N 20
ATOM 32519 C CA . GLY A 1 101 ? -7.764 18.282 12.347 1.00 0.00 131 GLY A CA 20
ATOM 32520 C C . GLY A 1 101 ? -8.830 17.969 11.316 1.00 0.00 131 GLY A C 20
ATOM 32521 O O . GLY A 1 101 ? -9.314 16.841 11.238 1.00 0.00 131 GLY A O 20
ATOM 32525 N N . GLU A 1 102 ? -9.197 18.972 10.523 1.00 0.00 132 GLU A N 20
ATOM 32526 C CA . GLU A 1 102 ? -10.214 18.797 9.493 1.00 0.00 132 GLU A CA 20
ATOM 32527 C C . GLU A 1 102 ? -9.884 19.628 8.256 1.00 0.00 132 GLU A C 20
ATOM 32528 O O . GLU A 1 102 ? -9.587 20.818 8.356 1.00 0.00 132 GLU A O 20
ATOM 32540 N N . SER A 1 103 ? -9.938 18.991 7.091 1.00 0.00 133 SER A N 20
ATOM 32541 C CA . SER A 1 103 ? -9.641 19.668 5.835 1.00 0.00 133 SER A CA 20
ATOM 32542 C C . SER A 1 103 ? -10.822 20.523 5.386 1.00 0.00 133 SER A C 20
ATOM 32543 O O . SER A 1 103 ? -11.980 20.154 5.581 1.00 0.00 133 SER A O 20
ATOM 32551 N N . GLY A 1 104 ? -10.520 21.669 4.783 1.00 0.00 134 GLY A N 20
ATOM 32552 C CA . GLY A 1 104 ? -11.567 22.559 4.316 1.00 0.00 134 GLY A CA 20
ATOM 32553 C C . GLY A 1 104 ? -12.755 22.602 5.256 1.00 0.00 134 GLY A C 20
ATOM 32554 O O . GLY A 1 104 ? -13.822 22.060 4.967 1.00 0.00 134 GLY A O 20
ATOM 32558 N N . PRO A 1 105 ? -12.576 23.257 6.413 1.00 0.00 135 PRO A N 20
ATOM 32559 C CA . PRO A 1 105 ? -13.631 23.383 7.423 1.00 0.00 135 PRO A CA 20
ATOM 32560 C C . PRO A 1 105 ? -14.764 24.296 6.967 1.00 0.00 135 PRO A C 20
ATOM 32561 O O . PRO A 1 105 ? -15.938 24.012 7.207 1.00 0.00 135 PRO A O 20
ATOM 32572 N N . SER A 1 106 ? -14.405 25.393 6.309 1.00 0.00 136 SER A N 20
ATOM 32573 C CA . SER A 1 106 ? -15.392 26.350 5.822 1.00 0.00 136 SER A CA 20
ATOM 32574 C C . SER A 1 106 ? -15.341 26.457 4.301 1.00 0.00 136 SER A C 20
ATOM 32575 O O . SER A 1 106 ? -14.421 27.052 3.740 1.00 0.00 136 SER A O 20
ATOM 32583 N N . SER A 1 107 ? -16.338 25.877 3.640 1.00 0.00 137 SER A N 20
ATOM 32584 C CA . SER A 1 107 ? -16.406 25.903 2.183 1.00 0.00 137 SER A CA 20
ATOM 32585 C C . SER A 1 107 ? -16.883 27.264 1.686 1.00 0.00 137 SER A C 20
ATOM 32586 O O . SER A 1 107 ? -18.080 27.488 1.510 1.00 0.00 137 SER A O 20
ATOM 32594 N N . GLY A 1 108 ? -15.937 28.171 1.462 1.00 0.00 138 GLY A N 20
ATOM 32595 C CA . GLY A 1 108 ? -16.279 29.499 0.988 1.00 0.00 138 GLY A CA 20
ATOM 32596 C C . GLY A 1 108 ? -17.488 30.075 1.698 1.00 0.00 138 GLY A C 20
ATOM 32597 O O . GLY A 1 108 ? -17.891 31.207 1.432 1.00 0.00 138 GLY A O 20
#

InterPro domains:
  IPR000504 RNA recognition motif domain [PF00076] (48-113)
  IPR000504 RNA recognition motif domain [PF00076] (136-198)
  IPR000504 RNA recognition motif domain [PF00076] (398-468)
  IPR000504 RNA recognition motif domain [PS50102] (46-127)
  IPR000504 RNA recognition motif domain [PS50102] (134-214)
  IPR000504 RNA recognition motif domain [PS50102] (396-474)
  IPR000504 RNA recognition motif domain [SM00360] (47-123)
  IPR000504 RNA recognition motif domain [SM00360] (135-210)
  IPR000504 RNA recognition motif domain [SM00360] (397-470)
  IPR012677 Nucleotide-binding alpha-beta plait domain superfamily [G3DSA:3.30.70.330] (36-129)
  IPR012677 Nucleotide-binding alpha-beta plait domain superfamily [G3DSA:3.30.70.330] (130-221)
  IPR012677 Nucleotide-binding alpha-beta plait domain superfamily [G3DSA:3.30.70.330] (375-479)
  IPR034648 CELF-3/4/5/6, RNA recognition motif 1 [cd12632] (41-127)
  IPR035979 RNA-binding domain superfamily [SSF54928] (36-128)
  IPR035979 RNA-binding domain superfamily [SSF54928] (133-478)